Protein 2LQL (pdb70)

CATH classification: 1.10.287.2900 (+1 more: 1.10.287.2900)

GO terms:
  GO:0005739 mitochondrion (C, HTP)
  GO:0005515 protein binding (F, IPI)

InterPro domains:
  IPR010625 CHCH [PF06747] (58-91)
  IPR031731 IMS import disulfide relay-system, CHCH-CHCH-like Cx9C [PF16860] (5-49)
  IPR052848 Coiled-coil-helix-coiled-coil-helix domain-containing protein [PTHR47106] (2-97)

Foldseek 3Di:
DDPLVCVVCCVQVVVHVCSVVVVADVSVVVVLVVCLVPDDDVCQLCVLPPVLVVLVVVCVVVVPPCVVDPRDVVNSVSSSNRD

B-factor: mean 14.86, std 12.34, range [0.55, 42.29]

Secondary structure (DSSP, 8-state):
--HHHHHHHHHHHHH-TTHHHHT-SHHHHHHHHHHHT----HHHHHHTHHHHHHHHHHHHH-TT-TTT--SHHHHHHHHHTT-

Structure (mmCIF, N/CA/C/O backbone):
data_2LQL
#
_entry.id   2LQL
#
loop_
_atom_site.group_PDB
_atom_site.id
_atom_site.type_symbol
_atom_site.label_atom_id
_atom_site.label_alt_id
_atom_site.label_comp_id
_atom_site.label_asym_id
_atom_site.label_entity_id
_atom_site.label_seq_id
_atom_site.pdbx_PDB_ins_code
_atom_site.Cartn_x
_atom_site.Cartn_y
_atom_site.Cartn_z
_atom_site.occupancy
_atom_site.B_iso_or_equiv
_atom_site.auth_seq_id
_atom_site.auth_comp_id
_atom_site.auth_asym_id
_atom_site.auth_atom_id
_atom_site.pdbx_PDB_model_num
ATOM 1 N N . TYR A 1 14 ? 1.232 12.745 2.132 1.00 3.09 11 TYR A N 1
ATOM 2 C CA . TYR A 1 14 ? 0.914 11.426 1.552 1.00 2.73 11 TYR A CA 1
ATOM 3 C C . TYR A 1 14 ? 0.382 11.545 0.113 1.00 2.24 11 TYR A C 1
ATOM 4 O O . TYR A 1 14 ? -0.199 12.570 -0.253 1.00 2.72 11 TYR A O 1
ATOM 22 N N . CYS A 1 15 ? 0.567 10.515 -0.720 1.00 1.70 12 CYS A N 1
ATOM 23 C CA . CYS A 1 15 ? 0.396 10.631 -2.180 1.00 1.18 12 CYS A CA 1
ATOM 24 C C . CYS A 1 15 ? -0.876 9.961 -2.750 1.00 0.99 12 CYS A C 1
ATOM 25 O O . CYS A 1 15 ? -1.370 8.962 -2.230 1.00 1.45 12 CYS A O 1
ATOM 32 N N . GLY A 1 16 ? -1.378 10.438 -3.895 1.00 0.94 13 GLY A N 1
ATOM 33 C CA . GLY A 1 16 ? -2.592 9.891 -4.529 1.00 1.38 13 GLY A CA 1
ATOM 34 C C . GLY A 1 16 ? -2.485 8.426 -4.986 1.00 1.56 13 GLY A C 1
ATOM 35 O O . GLY A 1 16 ? -3.479 7.696 -4.967 1.00 1.93 13 GLY A O 1
ATOM 39 N N . ARG A 1 17 ? -1.282 7.960 -5.354 1.00 1.50 14 ARG A N 1
ATOM 40 C CA . ARG A 1 17 ? -0.979 6.540 -5.644 1.00 1.74 14 ARG A CA 1
ATOM 41 C C . ARG A 1 17 ? -0.732 5.676 -4.405 1.00 1.74 14 ARG A C 1
ATOM 42 O O . ARG A 1 17 ? -0.615 4.458 -4.521 1.00 1.98 14 ARG A O 1
ATOM 63 N N . GLU A 1 18 ? -0.615 6.306 -3.236 1.00 1.67 15 GLU A N 1
ATOM 64 C CA . GLU A 1 18 ? -0.387 5.656 -1.945 1.00 1.81 15 GLU A CA 1
ATOM 65 C C . GLU A 1 18 ? -1.710 5.188 -1.334 1.00 1.64 15 GLU A C 1
ATOM 66 O O . GLU A 1 18 ? -1.893 3.996 -1.090 1.00 2.08 15 GLU A O 1
ATOM 78 N N . LEU A 1 19 ? -2.660 6.114 -1.158 1.00 1.20 16 LEU A N 1
ATOM 79 C CA . LEU A 1 19 ? -3.919 5.840 -0.450 1.00 1.13 16 LEU A CA 1
ATOM 80 C C . LEU A 1 19 ? -4.804 4.828 -1.191 1.00 0.86 16 LEU A C 1
ATOM 81 O O . LEU A 1 19 ? -5.488 4.027 -0.550 1.00 1.06 16 LEU A O 1
ATOM 97 N N . GLU A 1 20 ? -4.751 4.812 -2.527 1.00 0.72 17 GLU A N 1
ATOM 98 C CA . GLU A 1 20 ? -5.461 3.831 -3.356 1.00 0.91 17 GLU A CA 1
ATOM 99 C C . GLU A 1 20 ? -4.929 2.403 -3.142 1.00 0.84 17 GLU A C 1
ATOM 100 O O . GLU A 1 20 ? -5.716 1.470 -2.957 1.00 1.03 17 GLU A O 1
ATOM 112 N N . GLN A 1 21 ? -3.603 2.222 -3.138 1.00 0.81 18 GLN A N 1
ATOM 113 C CA . GLN A 1 21 ? -2.978 0.898 -3.064 1.00 0.99 18 GLN A CA 1
ATOM 114 C C . GLN A 1 21 ? -2.928 0.363 -1.624 1.00 0.85 18 GLN A C 1
ATOM 115 O O . GLN A 1 21 ? -3.204 -0.817 -1.413 1.00 0.83 18 GLN A O 1
ATOM 129 N N . TYR A 1 22 ? -2.707 1.231 -0.626 1.00 1.08 19 TYR A N 1
ATOM 130 C CA . TYR A 1 22 ? -2.992 0.923 0.784 1.00 1.40 19 TYR A CA 1
ATOM 131 C C . TYR A 1 22 ? -4.425 0.387 0.937 1.00 1.32 19 TYR A C 1
ATOM 132 O O . TYR A 1 22 ? -4.642 -0.688 1.504 1.00 1.45 19 TYR A O 1
ATOM 150 N N . GLY A 1 23 ? -5.390 1.092 0.331 1.00 1.27 20 GLY A N 1
ATOM 151 C CA . GLY A 1 23 ? -6.796 0.713 0.327 1.00 1.46 20 GLY A CA 1
ATOM 152 C C . GLY A 1 23 ? -7.047 -0.694 -0.218 1.00 1.46 20 GLY A C 1
ATOM 153 O O . GLY A 1 23 ? -7.765 -1.453 0.428 1.00 1.96 20 GLY A O 1
ATOM 157 N N . GLN A 1 24 ? -6.419 -1.079 -1.339 1.00 1.07 21 GLN A N 1
ATOM 158 C CA . GLN A 1 24 ? -6.542 -2.433 -1.906 1.00 0.98 21 GLN A CA 1
ATOM 159 C C . GLN A 1 24 ? -5.882 -3.520 -1.053 1.00 0.78 21 GLN A C 1
ATOM 160 O O . GLN A 1 24 ? -6.428 -4.623 -0.949 1.00 0.80 21 GLN A O 1
ATOM 174 N N . CYS A 1 25 ? -4.728 -3.247 -0.441 1.00 0.75 22 CYS A N 1
ATOM 175 C CA . CYS A 1 25 ? -4.047 -4.249 0.375 1.00 0.75 22 CYS A CA 1
ATOM 176 C C . CYS A 1 25 ? -4.817 -4.546 1.679 1.00 0.73 22 CYS A C 1
ATOM 177 O O . CYS A 1 25 ? -4.841 -5.697 2.100 1.00 0.89 22 CYS A O 1
ATOM 184 N N . VAL A 1 26 ? -5.515 -3.567 2.275 1.00 0.68 23 VAL A N 1
ATOM 185 C CA . VAL A 1 26 ? -6.415 -3.776 3.437 1.00 0.71 23 VAL A CA 1
ATOM 186 C C . VAL A 1 26 ? -7.806 -4.295 3.042 1.00 0.72 23 VAL A C 1
ATOM 187 O O . VAL A 1 26 ? -8.391 -5.104 3.770 1.00 0.79 23 VAL A O 1
ATOM 200 N N . ALA A 1 27 ? -8.352 -3.858 1.901 1.00 0.78 24 ALA A N 1
ATOM 201 C CA . ALA A 1 27 ? -9.681 -4.279 1.446 1.00 0.90 24 ALA A CA 1
ATOM 202 C C . ALA A 1 27 ? -9.722 -5.763 1.056 1.00 0.91 24 ALA A C 1
ATOM 203 O O . ALA A 1 27 ? -10.747 -6.413 1.270 1.00 1.06 24 ALA A O 1
ATOM 210 N N . ALA A 1 28 ? -8.622 -6.321 0.535 1.00 0.83 25 ALA A N 1
ATOM 211 C CA . ALA A 1 28 ? -8.558 -7.739 0.191 1.00 0.92 25 ALA A CA 1
ATOM 212 C C . ALA A 1 28 ? -8.708 -8.635 1.435 1.00 0.87 25 ALA A C 1
ATOM 213 O O . ALA A 1 28 ? -9.631 -9.456 1.491 1.00 1.11 25 ALA A O 1
ATOM 220 N N . LYS A 1 29 ? -7.825 -8.437 2.428 1.00 0.68 26 LYS A N 1
ATOM 221 C CA . LYS A 1 29 ? -7.832 -9.033 3.777 1.00 0.76 26 LYS A CA 1
ATOM 222 C C . LYS A 1 29 ? -7.153 -8.074 4.779 1.00 0.72 26 LYS A C 1
ATOM 223 O O . LYS A 1 29 ? -6.191 -7.418 4.382 1.00 0.64 26 LYS A O 1
ATOM 242 N N . PRO A 1 30 ? -7.508 -8.052 6.077 1.00 0.94 27 PRO A N 1
ATOM 243 C CA . PRO A 1 30 ? -6.817 -7.223 7.073 1.00 1.11 27 PRO A CA 1
ATOM 244 C C . PRO A 1 30 ? -5.289 -7.426 7.167 1.00 1.12 27 PRO A C 1
ATOM 245 O O . PRO A 1 30 ? -4.556 -6.456 7.355 1.00 1.30 27 PRO A O 1
ATOM 256 N N . GLU A 1 31 ? -4.774 -8.654 7.033 1.00 1.11 28 GLU A N 1
ATOM 257 C CA . GLU A 1 31 ? -3.324 -8.959 7.006 1.00 1.29 28 GLU A CA 1
ATOM 258 C C . GLU A 1 31 ? -2.701 -8.852 5.593 1.00 1.10 28 GLU A C 1
ATOM 259 O O . GLU A 1 31 ? -1.476 -8.865 5.439 1.00 1.13 28 GLU A O 1
ATOM 271 N N . SER A 1 32 ? -3.506 -8.651 4.542 1.00 1.06 29 SER A N 1
ATOM 272 C CA . SER A 1 32 ? -2.988 -8.386 3.190 1.00 1.16 29 SER A CA 1
ATOM 273 C C . SER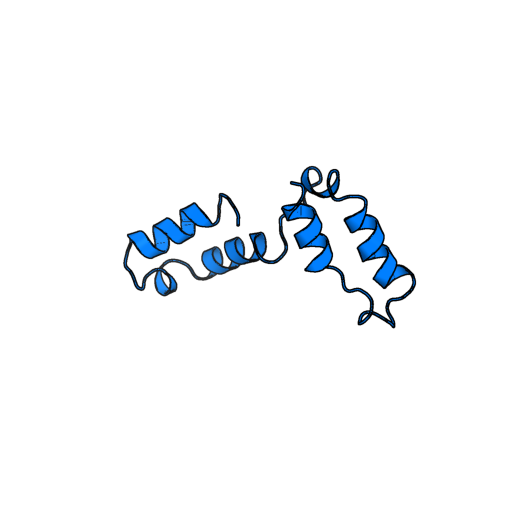 A 1 32 ? -2.274 -7.033 3.068 1.00 1.24 29 SER A C 1
ATOM 274 O O . SER A 1 32 ? -1.510 -6.844 2.125 1.00 1.37 29 SER A O 1
ATOM 282 N N . TRP A 1 33 ? -2.377 -6.146 4.065 1.00 1.32 30 TRP A N 1
ATOM 283 C CA . TRP A 1 33 ? -1.487 -4.987 4.208 1.00 1.60 30 TRP A CA 1
ATOM 284 C C . TRP A 1 33 ? -0.004 -5.377 4.372 1.00 1.57 30 TRP A C 1
ATOM 285 O O . TRP A 1 33 ? 0.877 -4.589 4.032 1.00 1.88 30 TRP A O 1
ATOM 306 N N . GLN A 1 34 ? 0.298 -6.588 4.855 1.00 1.39 31 GLN A N 1
ATOM 307 C CA . GLN A 1 34 ? 1.599 -7.234 4.646 1.00 1.47 31 GLN A CA 1
ATOM 308 C C . GLN A 1 34 ? 1.640 -8.068 3.347 1.00 1.20 31 GLN A C 1
ATOM 309 O O . GLN A 1 34 ? 2.597 -7.965 2.581 1.00 1.34 31 GLN A O 1
ATOM 323 N N . ARG A 1 35 ? 0.614 -8.895 3.087 1.00 1.00 32 ARG A N 1
ATOM 324 C CA . ARG A 1 35 ? 0.697 -10.014 2.119 1.00 1.05 32 ARG A CA 1
ATOM 325 C C . ARG A 1 35 ? 0.469 -9.675 0.629 1.00 0.97 32 ARG A C 1
ATOM 326 O O . ARG A 1 35 ? 1.088 -10.316 -0.223 1.00 1.20 32 ARG A O 1
ATOM 347 N N . ASP A 1 36 ? -0.363 -8.686 0.284 1.00 0.78 33 ASP A N 1
ATOM 348 C CA . ASP A 1 36 ? -0.744 -8.347 -1.112 1.00 0.84 33 ASP A CA 1
ATOM 349 C C . ASP A 1 36 ? 0.227 -7.388 -1.828 1.00 0.80 33 ASP A C 1
ATOM 350 O O . ASP A 1 36 ? 0.195 -7.282 -3.062 1.00 1.13 33 ASP A O 1
ATOM 359 N N . CYS A 1 37 ? 1.072 -6.671 -1.081 1.00 0.79 34 CYS A N 1
ATOM 360 C CA . CYS A 1 37 ? 1.996 -5.685 -1.640 1.00 1.04 34 CYS A CA 1
ATOM 361 C C . CYS A 1 37 ? 3.291 -5.539 -0.818 1.00 1.06 34 CYS A C 1
ATOM 362 O O . CYS A 1 37 ? 3.286 -4.943 0.256 1.00 1.26 34 CYS A O 1
ATOM 369 N N . HIS A 1 38 ? 4.413 -6.086 -1.301 1.00 1.06 35 HIS A N 1
ATOM 370 C CA . HIS A 1 38 ? 5.765 -5.765 -0.810 1.00 1.16 35 HIS A CA 1
ATOM 371 C C . HIS A 1 38 ? 6.406 -4.580 -1.545 1.00 1.08 35 HIS A C 1
ATOM 372 O O . HIS A 1 38 ? 6.679 -3.537 -0.944 1.00 1.09 35 HIS A O 1
ATOM 386 N N . TYR A 1 39 ? 6.620 -4.740 -2.855 1.00 1.16 36 TYR A N 1
ATOM 387 C CA . TYR A 1 39 ? 7.343 -3.787 -3.704 1.00 1.26 36 TYR A CA 1
ATOM 388 C C . TYR A 1 39 ? 6.551 -2.489 -3.873 1.00 1.10 36 TYR A C 1
ATOM 389 O O . TYR A 1 39 ? 7.115 -1.401 -3.740 1.00 1.04 36 TYR A O 1
ATOM 407 N N . LEU A 1 40 ? 5.234 -2.602 -4.085 1.00 1.18 37 LEU A N 1
ATOM 408 C CA . LEU A 1 40 ? 4.340 -1.449 -4.211 1.00 1.27 37 LEU A CA 1
ATOM 409 C C . LEU A 1 40 ? 4.163 -0.728 -2.868 1.00 1.13 37 LEU A C 1
ATOM 410 O O . LEU A 1 40 ? 4.124 0.496 -2.847 1.00 1.21 37 LEU A O 1
ATOM 426 N N . LYS A 1 41 ? 4.136 -1.449 -1.734 1.00 1.04 38 LYS A N 1
ATOM 427 C CA . LYS A 1 41 ? 4.078 -0.832 -0.392 1.00 1.08 38 LYS A CA 1
ATOM 428 C C . LYS A 1 41 ? 5.316 0.025 -0.107 1.00 0.96 38 LYS A C 1
ATOM 429 O O . LYS A 1 41 ? 5.196 1.083 0.511 1.00 1.15 38 LYS A O 1
ATOM 448 N N . MET A 1 42 ? 6.477 -0.394 -0.617 1.00 0.80 39 MET A N 1
ATOM 449 C CA . MET A 1 42 ? 7.716 0.377 -0.530 1.00 0.74 39 MET A CA 1
ATOM 450 C C . MET A 1 42 ? 7.764 1.541 -1.538 1.00 0.70 39 MET A C 1
ATOM 451 O O . MET A 1 42 ? 8.123 2.643 -1.136 1.00 0.73 39 MET A O 1
ATOM 465 N N . SER A 1 43 ? 7.336 1.378 -2.800 1.00 0.81 40 SER A N 1
ATOM 466 C CA . SER A 1 43 ? 7.367 2.474 -3.795 1.00 0.98 40 SER A CA 1
ATOM 467 C C . SER A 1 43 ? 6.399 3.609 -3.452 1.00 1.01 40 SER A C 1
ATOM 468 O O . SER A 1 43 ? 6.722 4.784 -3.653 1.00 1.03 40 SER A O 1
ATOM 476 N N . ILE A 1 44 ? 5.245 3.306 -2.847 1.00 1.14 41 ILE A N 1
ATOM 477 C CA . ILE A 1 44 ? 4.370 4.352 -2.304 1.00 1.30 41 ILE A CA 1
ATOM 478 C C . ILE A 1 44 ? 4.965 4.996 -1.043 1.00 1.16 41 ILE A C 1
ATOM 479 O O . ILE A 1 44 ? 4.852 6.212 -0.874 1.00 1.18 41 ILE A O 1
ATOM 495 N N . ALA A 1 45 ? 5.693 4.232 -0.218 1.00 1.15 42 ALA A N 1
ATOM 496 C CA . ALA A 1 45 ? 6.421 4.777 0.924 1.00 1.26 42 ALA A CA 1
ATOM 497 C C . ALA A 1 45 ? 7.534 5.747 0.487 1.00 1.11 42 ALA A C 1
ATOM 498 O O . ALA A 1 45 ? 7.704 6.773 1.142 1.00 1.31 42 ALA A O 1
ATOM 505 N N . GLN A 1 46 ? 8.231 5.520 -0.638 1.00 0.90 43 GLN A N 1
ATOM 506 C CA . GLN A 1 46 ? 9.192 6.492 -1.193 1.00 0.96 43 GLN A CA 1
ATOM 507 C C . GLN A 1 46 ? 8.524 7.845 -1.501 1.00 1.04 43 GLN A C 1
ATOM 508 O O . GLN A 1 46 ? 9.131 8.888 -1.258 1.00 1.36 43 GLN A O 1
ATOM 522 N N . CYS A 1 47 ? 7.265 7.865 -1.967 1.00 0.92 44 CYS A N 1
ATOM 523 C CA . CYS A 1 47 ? 6.567 9.125 -2.258 1.00 1.07 44 CYS A CA 1
ATOM 524 C C . CYS A 1 47 ? 6.322 9.977 -0.994 1.00 1.30 44 CYS A C 1
ATOM 525 O O . CYS A 1 47 ? 6.484 11.197 -1.032 1.00 1.58 44 CYS A O 1
ATOM 532 N N . THR A 1 48 ? 6.010 9.351 0.147 1.00 1.34 45 THR A N 1
ATOM 533 C CA . THR A 1 48 ? 5.949 10.016 1.467 1.00 1.71 45 THR A CA 1
ATOM 534 C C . THR A 1 48 ? 7.285 10.048 2.251 1.00 2.07 45 THR A C 1
ATOM 535 O O . THR A 1 48 ? 7.356 10.600 3.351 1.00 2.83 45 THR A O 1
ATOM 546 N N . SER A 1 49 ? 8.371 9.476 1.710 1.00 1.70 46 SER A N 1
ATOM 547 C CA . SER A 1 49 ? 9.717 9.471 2.330 1.00 2.01 46 SER A CA 1
ATOM 548 C C . SER A 1 49 ? 10.724 10.421 1.661 1.00 2.06 46 SER A C 1
ATOM 549 O O . SER A 1 49 ? 11.571 10.993 2.345 1.00 2.37 46 SER A O 1
ATOM 557 N N . SER A 1 50 ? 10.629 10.606 0.343 1.00 2.04 47 SER A N 1
ATOM 558 C CA . SER A 1 50 ? 11.541 11.412 -0.487 1.00 2.37 47 SER A CA 1
ATOM 559 C C . SER A 1 50 ? 10.813 12.414 -1.397 1.00 2.49 47 SER A C 1
ATOM 560 O O . SER A 1 50 ? 11.440 13.360 -1.873 1.00 2.77 47 SER A O 1
ATOM 568 N N . HIS A 1 51 ? 9.512 12.211 -1.650 1.00 3.12 48 HIS A N 1
ATOM 569 C CA . HIS A 1 51 ? 8.685 12.941 -2.626 1.00 4.49 48 HIS A CA 1
ATOM 570 C C . HIS A 1 51 ? 9.156 12.841 -4.100 1.00 6.04 48 HIS A C 1
ATOM 571 O O . HIS A 1 51 ? 10.296 12.441 -4.363 1.00 6.35 48 HIS A O 1
ATOM 585 N N . PRO A 1 52 ? 8.296 13.162 -5.091 1.00 7.53 49 PRO A N 1
ATOM 586 C CA . PRO A 1 52 ? 8.672 13.106 -6.504 1.00 9.26 49 PRO A CA 1
ATOM 587 C C . PRO A 1 52 ? 9.746 14.140 -6.882 1.00 9.84 49 PRO A C 1
ATOM 588 O O . PRO A 1 52 ? 9.743 15.263 -6.372 1.00 9.84 49 PRO A O 1
ATOM 599 N N . ILE A 1 53 ? 10.629 13.804 -7.828 1.00 10.76 50 ILE A N 1
ATOM 600 C CA . ILE A 1 53 ? 11.729 14.683 -8.294 1.00 11.76 50 ILE A CA 1
ATOM 601 C C . ILE A 1 53 ? 11.304 15.806 -9.271 1.00 13.16 50 ILE A C 1
ATOM 602 O O . ILE A 1 53 ? 12.161 16.439 -9.895 1.00 13.87 50 ILE A O 1
ATOM 618 N N . ILE A 1 54 ? 9.996 16.032 -9.442 1.00 13.91 51 ILE A N 1
ATOM 619 C CA . ILE A 1 54 ? 9.416 16.775 -10.573 1.00 15.75 51 ILE A CA 1
ATOM 620 C C . ILE A 1 54 ? 9.553 18.303 -10.477 1.00 16.30 51 ILE A C 1
ATOM 621 O O . ILE A 1 54 ? 9.456 18.901 -9.397 1.00 16.10 51 ILE A O 1
ATOM 637 N N . ARG A 1 55 ? 9.705 18.954 -11.639 1.00 17.35 52 ARG A N 1
ATOM 638 C CA . ARG A 1 55 ? 9.959 20.400 -11.757 1.00 18.18 52 ARG A CA 1
ATOM 639 C C . ARG A 1 55 ? 8.853 21.266 -11.147 1.00 19.09 52 ARG A C 1
ATOM 640 O O . ARG A 1 55 ? 9.153 22.293 -10.540 1.00 19.48 52 ARG A O 1
ATOM 661 N N . GLN A 1 56 ? 7.599 20.814 -11.236 1.00 19.64 53 GLN A N 1
ATOM 662 C CA . GLN A 1 56 ? 6.409 21.502 -10.725 1.00 20.83 53 GLN A CA 1
ATOM 663 C C . GLN A 1 56 ? 6.458 21.730 -9.203 1.00 20.22 53 GLN A C 1
ATOM 664 O O . GLN A 1 56 ? 6.070 22.798 -8.734 1.00 21.39 53 GLN A O 1
ATOM 678 N N . ILE A 1 57 ? 6.960 20.759 -8.432 1.00 18.62 54 ILE A N 1
ATOM 679 C CA . ILE A 1 57 ? 7.129 20.893 -6.973 1.00 18.16 54 ILE A CA 1
ATOM 680 C C . ILE A 1 57 ? 8.364 21.759 -6.683 1.00 18.18 54 ILE A C 1
ATOM 681 O O . ILE A 1 57 ? 8.301 22.716 -5.907 1.00 19.16 54 ILE A O 1
ATOM 697 N N . ARG A 1 58 ? 9.475 21.464 -7.370 1.00 17.49 55 ARG A N 1
ATOM 698 C CA . ARG A 1 58 ? 10.787 22.109 -7.187 1.00 17.69 55 ARG A CA 1
ATOM 699 C C . ARG A 1 58 ? 10.805 23.607 -7.504 1.00 19.44 55 ARG A C 1
ATOM 700 O O . ARG A 1 58 ? 11.660 24.303 -6.960 1.00 20.08 55 ARG A O 1
ATOM 721 N N . GLN A 1 59 ? 9.881 24.110 -8.327 1.00 20.42 56 GLN A N 1
ATOM 722 C CA . GLN A 1 59 ? 9.732 25.548 -8.602 1.00 22.23 56 GLN A CA 1
ATOM 723 C C . GLN A 1 59 ? 9.164 26.303 -7.388 1.00 23.25 56 GLN A C 1
ATOM 724 O O . GLN A 1 59 ? 9.634 27.392 -7.061 1.00 24.49 56 GLN A O 1
ATOM 738 N N . ALA A 1 60 ? 8.193 25.718 -6.678 1.00 22.87 57 ALA A N 1
ATOM 739 C CA . ALA A 1 60 ? 7.502 26.379 -5.570 1.00 24.03 57 ALA A CA 1
ATOM 740 C C . ALA A 1 60 ? 8.332 26.398 -4.275 1.00 23.92 57 ALA A C 1
ATOM 741 O O . ALA A 1 60 ? 8.441 27.442 -3.634 1.00 25.28 57 ALA A O 1
ATOM 748 N N . CYS A 1 61 ? 8.983 25.285 -3.920 1.00 22.50 58 CYS A N 1
ATOM 749 C CA . CYS A 1 61 ? 9.925 25.214 -2.792 1.00 22.47 58 CYS A CA 1
ATOM 750 C C . CYS A 1 61 ? 11.387 25.496 -3.199 1.00 22.75 58 CYS A C 1
ATOM 751 O O . CYS A 1 61 ? 12.325 25.023 -2.553 1.00 22.26 58 CYS A O 1
ATOM 758 N N . ALA A 1 62 ? 11.604 26.271 -4.268 1.00 23.70 59 ALA A N 1
ATOM 759 C CA . ALA A 1 62 ? 12.925 26.549 -4.824 1.00 24.13 59 ALA A CA 1
ATOM 760 C C . ALA A 1 62 ? 13.894 27.255 -3.856 1.00 25.17 59 ALA A C 1
ATOM 761 O O . ALA A 1 62 ? 15.088 26.954 -3.900 1.00 25.13 59 ALA A O 1
ATOM 768 N N . GLN A 1 63 ? 13.419 28.144 -2.973 1.00 26.27 60 GLN A N 1
ATOM 769 C CA . GLN A 1 63 ? 14.266 28.845 -1.996 1.00 27.53 60 GLN A CA 1
ATOM 770 C C . GLN A 1 63 ? 14.805 27.894 -0.903 1.00 27.06 60 GLN A C 1
ATOM 771 O O . GLN A 1 63 ? 16.026 27.887 -0.699 1.00 27.50 60 GLN A O 1
ATOM 785 N N . PRO A 1 64 ? 13.980 27.031 -0.267 1.00 26.26 61 PRO A N 1
ATOM 786 C CA . PRO A 1 64 ? 14.464 25.879 0.496 1.00 25.70 61 PRO A CA 1
ATOM 787 C C . PRO A 1 64 ? 15.386 24.957 -0.311 1.00 24.57 61 PRO A C 1
ATOM 788 O O . PRO A 1 64 ? 16.444 24.572 0.180 1.00 24.78 61 PRO A O 1
ATOM 799 N N . PHE A 1 65 ? 15.025 24.615 -1.554 1.00 23.61 62 PHE A N 1
ATOM 800 C CA . PHE A 1 65 ? 15.811 23.690 -2.382 1.00 22.76 62 PHE A CA 1
ATOM 801 C C . PHE A 1 65 ? 17.216 24.235 -2.701 1.00 23.75 62 PHE A C 1
ATOM 802 O O . PHE A 1 65 ? 18.179 23.468 -2.737 1.00 23.64 62 PHE A O 1
ATOM 819 N N . GLU A 1 66 ? 17.357 25.556 -2.834 1.00 24.93 63 GLU A N 1
ATOM 820 C CA . GLU A 1 66 ? 18.647 26.247 -2.904 1.00 26.18 63 GLU A CA 1
ATOM 821 C C . GLU A 1 66 ? 19.394 26.178 -1.559 1.00 27.03 63 GLU A C 1
ATOM 822 O O . GLU A 1 66 ? 20.535 25.717 -1.520 1.00 27.40 63 GLU A O 1
ATOM 834 N N . ALA A 1 67 ? 18.752 26.591 -0.458 1.00 27.49 64 ALA A N 1
ATOM 835 C CA . ALA A 1 67 ? 19.381 26.741 0.860 1.00 28.67 64 ALA A CA 1
ATOM 836 C C . ALA A 1 67 ? 19.888 25.416 1.459 1.00 28.06 64 ALA A C 1
ATOM 837 O O . ALA A 1 67 ? 20.976 25.376 2.040 1.00 29.08 64 ALA A O 1
ATOM 844 N N . PHE A 1 68 ? 19.126 24.333 1.293 1.00 26.54 65 PHE A N 1
ATOM 845 C CA . PHE A 1 68 ? 19.470 22.997 1.789 1.00 25.99 65 PHE A CA 1
ATOM 846 C C . PHE A 1 68 ? 20.571 22.321 0.955 1.00 25.63 65 PHE A C 1
ATOM 847 O O . PHE A 1 68 ? 21.388 21.590 1.512 1.00 26.08 65 PHE A O 1
ATOM 864 N N . GLU A 1 69 ? 20.694 22.644 -0.338 1.00 25.13 66 GLU A N 1
ATOM 865 C CA . GLU A 1 69 ? 21.906 22.331 -1.111 1.00 25.27 66 GLU A CA 1
ATOM 866 C C . GLU A 1 69 ? 23.098 23.202 -0.662 1.00 26.90 66 GLU A C 1
ATOM 867 O O . GLU A 1 69 ? 24.218 22.703 -0.577 1.00 27.36 66 GLU A O 1
ATOM 879 N N . GLU A 1 70 ? 22.881 24.475 -0.309 1.00 27.94 67 GLU A N 1
ATOM 880 C CA . GLU A 1 70 ? 23.939 25.403 0.123 1.00 29.70 67 GLU A CA 1
ATOM 881 C C . GLU A 1 70 ? 24.543 25.052 1.497 1.00 30.55 67 GLU A C 1
ATOM 882 O O . GLU A 1 70 ? 25.700 25.400 1.747 1.00 31.80 67 GLU A O 1
ATOM 894 N N . CYS A 1 71 ? 23.823 24.308 2.348 1.00 29.99 68 CYS A N 1
ATOM 895 C CA . CYS A 1 71 ? 24.374 23.700 3.566 1.00 30.77 68 CYS A CA 1
ATOM 896 C C . CYS A 1 71 ? 25.525 22.737 3.221 1.00 30.63 68 CYS A C 1
ATOM 897 O O . CYS A 1 71 ? 26.662 22.951 3.628 1.00 31.96 68 CYS A O 1
ATOM 904 N N . LEU A 1 72 ? 25.268 21.720 2.397 1.00 29.18 69 LEU A N 1
ATOM 905 C CA . LEU A 1 72 ? 26.254 20.734 1.938 1.00 29.06 69 LEU A CA 1
ATOM 906 C C . LEU A 1 72 ? 27.229 21.265 0.867 1.00 29.76 69 LEU A C 1
ATOM 907 O O . LEU A 1 72 ? 28.251 20.632 0.604 1.00 30.31 69 LEU A O 1
ATOM 923 N N . ARG A 1 73 ? 26.949 22.416 0.246 1.00 29.95 70 ARG A N 1
ATOM 924 C CA . ARG A 1 73 ? 27.886 23.101 -0.659 1.00 30.95 70 ARG A CA 1
ATOM 925 C C . ARG A 1 73 ? 28.991 23.829 0.116 1.00 32.76 70 ARG A C 1
ATOM 926 O O . ARG A 1 73 ? 30.172 23.648 -0.182 1.00 33.55 70 ARG A O 1
ATOM 947 N N . GLN A 1 74 ? 28.629 24.618 1.132 1.00 33.53 71 GLN A N 1
ATOM 948 C CA . GLN A 1 74 ? 29.565 25.494 1.856 1.00 35.40 71 GLN A CA 1
ATOM 949 C C . GLN A 1 74 ? 30.008 24.967 3.233 1.00 35.88 71 GLN A C 1
ATOM 950 O O . GLN A 1 74 ? 31.085 25.327 3.706 1.00 37.32 71 GLN A O 1
ATOM 964 N N . ASN A 1 75 ? 29.168 24.164 3.890 1.00 34.81 72 ASN A N 1
ATOM 965 C CA . ASN A 1 75 ? 29.265 23.791 5.304 1.00 35.40 72 ASN A CA 1
ATOM 966 C C . ASN A 1 75 ? 28.951 22.291 5.522 1.00 34.00 72 ASN A C 1
ATOM 967 O O . ASN A 1 75 ? 28.333 21.920 6.527 1.00 33.85 72 ASN A O 1
ATOM 978 N N . GLU A 1 76 ? 29.362 21.407 4.596 1.00 33.10 73 GLU A N 1
ATOM 979 C CA . GLU A 1 76 ? 29.067 19.955 4.656 1.00 31.83 73 GLU A CA 1
ATOM 980 C C . GLU A 1 76 ? 29.599 19.276 5.942 1.00 32.57 73 GLU A C 1
ATOM 981 O O . GLU A 1 76 ? 29.175 18.185 6.319 1.00 31.78 73 GLU A O 1
ATOM 993 N N . ALA A 1 77 ? 30.555 19.935 6.601 1.00 34.23 74 ALA A N 1
ATOM 994 C CA . ALA A 1 77 ? 31.231 19.531 7.828 1.00 35.36 74 ALA A CA 1
ATOM 995 C C . ALA A 1 77 ? 30.472 19.886 9.126 1.00 36.02 74 ALA A C 1
ATOM 996 O O . ALA A 1 77 ? 30.943 19.560 10.219 1.00 36.91 74 ALA A O 1
ATOM 1003 N N . ALA A 1 78 ? 29.344 20.595 9.023 1.00 35.79 75 ALA A N 1
ATOM 1004 C CA . ALA A 1 78 ? 28.550 21.112 10.143 1.00 36.68 75 ALA A CA 1
ATOM 1005 C C . ALA A 1 78 ? 27.050 20.791 9.963 1.00 35.36 75 ALA A C 1
ATOM 1006 O O . ALA A 1 78 ? 26.177 21.640 10.165 1.00 35.64 75 ALA A O 1
ATOM 1013 N N . VAL A 1 79 ? 26.729 19.574 9.512 1.00 33.99 76 VAL A N 1
ATOM 1014 C CA . VAL A 1 79 ? 25.359 19.178 9.120 1.00 32.56 76 VAL A CA 1
ATOM 1015 C C . VAL A 1 79 ? 24.417 19.030 10.329 1.00 33.22 76 VAL A C 1
ATOM 1016 O O . VAL A 1 79 ? 23.197 19.089 10.182 1.00 32.45 76 VAL A O 1
ATOM 1029 N N . GLY A 1 80 ? 24.950 18.979 11.554 1.00 34.85 77 GLY A N 1
ATOM 1030 C CA . GLY A 1 80 ? 24.159 19.156 12.777 1.00 35.97 77 GLY A CA 1
ATOM 1031 C C . GLY A 1 80 ? 23.480 20.534 12.881 1.00 36.52 77 GLY A C 1
ATOM 1032 O O . GLY A 1 80 ? 22.482 20.662 13.590 1.00 36.98 77 GLY A O 1
ATOM 1036 N N . ASN A 1 81 ? 23.960 21.554 12.154 1.00 36.53 78 ASN A N 1
ATOM 1037 C CA . ASN A 1 81 ? 23.312 22.867 12.075 1.00 37.05 78 ASN A CA 1
ATOM 1038 C C . ASN A 1 81 ? 22.239 22.931 10.963 1.00 35.38 78 ASN A C 1
ATOM 1039 O O . ASN A 1 81 ? 21.185 23.529 11.183 1.00 35.69 78 ASN A O 1
ATOM 1050 N N . CYS A 1 82 ? 22.438 22.252 9.824 1.00 33.69 79 CYS A N 1
ATOM 1051 C CA . CYS A 1 82 ? 21.369 21.956 8.860 1.00 31.95 79 CYS A CA 1
ATOM 1052 C C . CYS A 1 82 ? 21.623 20.683 8.029 1.00 30.29 79 CYS A C 1
ATOM 1053 O O . CYS A 1 82 ? 22.715 20.477 7.498 1.00 30.22 79 CYS A O 1
ATOM 1060 N N . ALA A 1 83 ? 20.563 19.891 7.847 1.00 29.03 80 ALA A N 1
ATOM 1061 C CA . ALA A 1 83 ? 20.491 18.679 7.024 1.00 27.50 80 ALA A CA 1
ATOM 1062 C C . ALA A 1 83 ? 19.450 18.830 5.900 1.00 26.02 80 ALA A C 1
ATOM 1063 O O . ALA A 1 83 ? 18.558 19.668 6.007 1.00 25.96 80 ALA A O 1
ATOM 1070 N N . GLU A 1 84 ? 19.588 18.090 4.792 1.00 25.01 81 GLU A N 1
ATOM 1071 C CA . GLU A 1 84 ? 18.770 18.333 3.592 1.00 23.84 81 GLU A CA 1
ATOM 1072 C C . GLU A 1 84 ? 17.450 17.570 3.461 1.00 22.36 81 GLU A C 1
ATOM 1073 O O . GLU A 1 84 ? 16.392 18.193 3.526 1.00 22.00 81 GLU A O 1
ATOM 1085 N N . HIS A 1 85 ? 17.457 16.255 3.235 1.00 21.65 82 HIS A N 1
ATOM 1086 C CA . HIS A 1 85 ? 16.348 15.642 2.495 1.00 20.30 82 HIS A CA 1
ATOM 1087 C C . HIS A 1 85 ? 14.998 15.698 3.219 1.00 20.27 82 HIS A C 1
ATOM 1088 O O . HIS A 1 85 ? 13.977 15.922 2.569 1.00 19.39 82 HIS A O 1
ATOM 1102 N N . MET A 1 86 ? 14.986 15.567 4.547 1.00 21.47 83 MET A N 1
ATOM 1103 C CA . MET A 1 86 ? 13.748 15.606 5.336 1.00 21.86 83 MET A CA 1
ATOM 1104 C C . MET A 1 86 ? 13.297 17.042 5.642 1.00 22.35 83 MET A C 1
ATOM 1105 O O . MET A 1 86 ? 12.099 17.275 5.817 1.00 22.13 83 MET A O 1
ATOM 1119 N N . ARG A 1 87 ? 14.224 18.013 5.674 1.00 23.17 84 ARG A N 1
ATOM 1120 C CA . ARG A 1 87 ? 13.919 19.428 5.959 1.00 23.95 84 ARG A CA 1
ATOM 1121 C C . ARG A 1 87 ? 13.428 20.132 4.689 1.00 22.88 84 ARG A C 1
ATOM 1122 O O . ARG A 1 87 ? 12.387 20.788 4.686 1.00 23.16 84 ARG A O 1
ATOM 1143 N N . ARG A 1 88 ? 14.123 19.876 3.576 1.00 21.76 85 ARG A N 1
ATOM 1144 C CA . ARG A 1 88 ? 13.807 20.338 2.217 1.00 20.73 85 ARG A CA 1
ATOM 1145 C C . ARG A 1 88 ? 12.436 19.823 1.758 1.00 19.81 85 ARG A C 1
ATOM 1146 O O . ARG A 1 88 ? 11.625 20.614 1.284 1.00 19.89 85 ARG A O 1
ATOM 1167 N N . PHE A 1 89 ? 12.137 18.541 2.001 1.00 19.28 86 PHE A N 1
ATOM 1168 C CA . PHE A 1 89 ? 10.825 17.931 1.742 1.00 18.71 86 PHE A CA 1
ATOM 1169 C C . PHE A 1 89 ? 9.688 18.597 2.540 1.00 19.83 86 PHE A C 1
ATOM 1170 O O . PHE A 1 89 ? 8.663 18.950 1.954 1.00 19.75 86 PHE A O 1
ATOM 1187 N N . LEU A 1 90 ? 9.862 18.833 3.848 1.00 21.14 87 LEU A N 1
ATOM 1188 C CA . LEU A 1 90 ? 8.812 19.431 4.686 1.00 22.53 87 LEU A CA 1
ATOM 1189 C C . LEU A 1 90 ? 8.399 20.828 4.196 1.00 23.12 87 LEU A C 1
ATOM 1190 O O . LEU A 1 90 ? 7.204 21.123 4.130 1.00 23.53 87 LEU A O 1
ATOM 1206 N N . GLN A 1 91 ? 9.364 21.661 3.790 1.00 23.29 88 GLN A N 1
ATOM 1207 C CA . GLN A 1 91 ? 9.086 22.987 3.222 1.00 24.07 88 GLN A CA 1
ATOM 1208 C C . GLN A 1 91 ? 8.400 22.919 1.845 1.00 23.06 88 GLN A C 1
ATOM 1209 O O . GLN A 1 91 ? 7.693 23.861 1.483 1.00 23.89 88 GLN A O 1
ATOM 1223 N N . CYS A 1 92 ? 8.538 21.820 1.092 1.00 21.49 89 CYS A N 1
ATOM 1224 C CA . CYS A 1 92 ? 7.709 21.569 -0.091 1.00 20.78 89 CYS A CA 1
ATOM 1225 C C . CYS A 1 92 ? 6.269 21.219 0.313 1.00 21.02 89 CYS A C 1
ATOM 1226 O O . CYS A 1 92 ? 5.351 21.919 -0.104 1.00 21.64 89 CYS A O 1
ATOM 1233 N N . ALA A 1 93 ? 6.050 20.236 1.196 1.00 20.87 90 ALA A N 1
ATOM 1234 C CA . ALA A 1 93 ? 4.701 19.823 1.616 1.00 21.37 90 ALA A CA 1
ATOM 1235 C C . ALA A 1 93 ? 3.899 20.938 2.333 1.00 23.12 90 ALA A C 1
ATOM 1236 O O . ALA A 1 93 ? 2.664 20.956 2.309 1.00 23.72 90 ALA A O 1
ATOM 1243 N N . GLU A 1 94 ? 4.587 21.911 2.937 1.00 24.13 91 GLU A N 1
ATOM 1244 C CA . GLU A 1 94 ? 3.989 23.093 3.570 1.00 25.97 91 GLU A CA 1
ATOM 1245 C C . GLU A 1 94 ? 3.549 24.184 2.559 1.00 26.49 91 GLU A C 1
ATOM 1246 O O . GLU A 1 94 ? 2.800 25.098 2.917 1.00 27.98 91 GLU A O 1
ATOM 1258 N N . GLN A 1 95 ? 3.969 24.091 1.291 1.00 25.45 92 GLN A N 1
ATOM 1259 C CA . GLN A 1 95 ? 3.665 25.051 0.213 1.00 26.01 92 GLN A CA 1
ATOM 1260 C C . GLN A 1 95 ? 2.883 24.433 -0.966 1.00 25.52 92 GLN A C 1
ATOM 1261 O O . GLN A 1 95 ? 1.986 25.083 -1.510 1.00 26.64 92 GLN A O 1
ATOM 1275 N N . VAL A 1 96 ? 3.199 23.194 -1.349 1.00 24.06 93 VAL A N 1
ATOM 1276 C CA . VAL A 1 96 ? 2.716 22.476 -2.547 1.00 23.61 93 VAL A CA 1
ATOM 1277 C C . VAL A 1 96 ? 2.429 20.999 -2.270 1.00 23.13 93 VAL A C 1
ATOM 1278 O O . VAL A 1 96 ? 2.805 20.457 -1.229 1.00 22.48 93 VAL A O 1
ATOM 1291 N N . TYR A 1 14 ? 1.955 14.312 0.254 1.00 2.39 11 TYR A N 2
ATOM 1292 C CA . TYR A 1 14 ? 1.658 12.893 0.003 1.00 1.79 11 TYR A CA 2
ATOM 1293 C C . TYR A 1 14 ? 1.279 12.625 -1.462 1.00 1.62 11 TYR A C 2
ATOM 1294 O O . TYR A 1 14 ? 0.791 13.515 -2.169 1.00 2.14 11 TYR A O 2
ATOM 1312 N N . CYS A 1 15 ? 1.456 11.384 -1.911 1.00 1.37 12 CYS A N 2
ATOM 1313 C CA . CYS A 1 15 ? 1.084 10.942 -3.257 1.00 1.23 12 CYS A CA 2
ATOM 1314 C C . CYS A 1 15 ? -0.220 10.132 -3.183 1.00 1.02 12 CYS A C 2
ATOM 1315 O O . CYS A 1 15 ? -0.311 9.199 -2.387 1.00 1.23 12 CYS A O 2
ATOM 1322 N N . GLY A 1 16 ? -1.228 10.447 -4.005 1.00 0.96 13 GLY A N 2
ATOM 1323 C CA . GLY A 1 16 ? -2.592 9.912 -3.858 1.00 1.07 13 GLY A CA 2
ATOM 1324 C C . GLY A 1 16 ? -2.690 8.382 -3.821 1.00 1.04 13 GLY A C 2
ATOM 1325 O O . GLY A 1 16 ? -3.466 7.828 -3.035 1.00 1.16 13 GLY A O 2
ATOM 1329 N N . ARG A 1 17 ? -1.834 7.678 -4.576 1.00 1.17 14 ARG A N 2
ATOM 1330 C CA . ARG A 1 17 ? -1.764 6.205 -4.553 1.00 1.36 14 ARG A CA 2
ATOM 1331 C C . ARG A 1 17 ? -1.330 5.599 -3.213 1.00 1.10 14 ARG A C 2
ATOM 1332 O O . ARG A 1 17 ? -1.551 4.414 -2.996 1.00 1.15 14 ARG A O 2
ATOM 1353 N N . GLU A 1 18 ? -0.785 6.387 -2.288 1.00 1.16 15 GLU A N 2
ATOM 1354 C CA . GLU A 1 18 ? -0.450 5.935 -0.932 1.00 1.40 15 GLU A CA 2
ATOM 1355 C C . GLU A 1 18 ? -1.696 5.665 -0.067 1.00 1.35 15 GLU A C 2
ATOM 1356 O O . GLU A 1 18 ? -1.650 4.838 0.845 1.00 1.72 15 GLU A O 2
ATOM 1368 N N . LEU A 1 19 ? -2.824 6.317 -0.375 1.00 1.10 16 LEU A N 2
ATOM 1369 C CA . LEU A 1 19 ? -4.139 5.937 0.148 1.00 1.17 16 LEU A CA 2
ATOM 1370 C C . LEU A 1 19 ? -4.799 4.845 -0.708 1.00 1.03 16 LEU A C 2
ATOM 1371 O O . LEU A 1 19 ? -5.329 3.878 -0.156 1.00 1.25 16 LEU A O 2
ATOM 1387 N N . GLU A 1 20 ? -4.752 4.959 -2.041 1.00 0.91 17 GLU A N 2
ATOM 1388 C CA . GLU A 1 20 ? -5.454 4.017 -2.936 1.00 1.09 17 GLU A CA 2
ATOM 1389 C C . GLU A 1 20 ? -4.900 2.584 -2.867 1.00 0.94 17 GLU A C 2
ATOM 1390 O O . GLU A 1 20 ? -5.686 1.635 -2.808 1.00 1.11 17 GLU A O 2
ATOM 1402 N N . GLN A 1 21 ? -3.571 2.408 -2.847 1.00 0.83 18 GLN A N 2
ATOM 1403 C CA . GLN A 1 21 ? -2.945 1.080 -2.886 1.00 0.97 18 GLN A CA 2
ATOM 1404 C C . GLN A 1 21 ? -2.870 0.421 -1.506 1.00 0.86 18 GLN A C 2
ATOM 1405 O O . GLN A 1 21 ? -2.941 -0.806 -1.438 1.00 0.96 18 GLN A O 2
ATOM 1419 N N . TYR A 1 22 ? -2.830 1.211 -0.423 1.00 0.98 19 TYR A N 2
ATOM 1420 C CA . TYR A 1 22 ? -3.159 0.731 0.926 1.00 1.25 19 TYR A CA 2
ATOM 1421 C C . TYR A 1 22 ? -4.594 0.187 0.946 1.00 1.17 19 TYR A C 2
ATOM 1422 O O . TYR A 1 22 ? -4.814 -0.961 1.332 1.00 1.26 19 TYR A O 2
ATOM 1440 N N . GLY A 1 23 ? -5.549 0.968 0.421 1.00 1.17 20 GLY A N 2
ATOM 1441 C CA . GLY A 1 23 ? -6.954 0.580 0.287 1.00 1.33 20 GLY A CA 2
ATOM 1442 C C . GLY A 1 23 ? -7.162 -0.712 -0.509 1.00 1.26 20 GLY A C 2
ATOM 1443 O O . GLY A 1 23 ? -7.999 -1.526 -0.127 1.00 1.56 20 GLY A O 2
ATOM 1447 N N . GLN A 1 24 ? -6.378 -0.968 -1.561 1.00 1.01 21 GLN A N 2
ATOM 1448 C CA . GLN A 1 24 ? -6.412 -2.253 -2.272 1.00 0.95 21 GLN A CA 2
ATOM 1449 C C . GLN A 1 24 ? -6.037 -3.428 -1.376 1.00 0.69 21 GLN A C 2
ATOM 1450 O O . GLN A 1 24 ? -6.813 -4.380 -1.252 1.00 0.73 21 GLN A O 2
ATOM 1464 N N . CYS A 1 25 ? -4.850 -3.386 -0.774 1.00 0.59 22 CYS A N 2
ATOM 1465 C CA . CYS A 1 25 ? -4.316 -4.563 -0.108 1.00 0.60 22 CYS A CA 2
ATOM 1466 C C . CYS A 1 25 ? -4.911 -4.778 1.291 1.00 0.66 22 CYS A C 2
ATOM 1467 O O . CYS A 1 25 ? -5.021 -5.931 1.702 1.00 0.87 22 CYS A O 2
ATOM 1474 N N . VAL A 1 26 ? -5.381 -3.731 1.985 1.00 0.69 23 VAL A N 2
ATOM 1475 C CA . VAL A 1 26 ? -6.105 -3.863 3.265 1.00 0.81 23 VAL A CA 2
ATOM 1476 C C . VAL A 1 26 ? -7.609 -4.149 3.133 1.00 0.83 23 VAL A C 2
ATOM 1477 O O . VAL A 1 26 ? -8.163 -4.805 4.020 1.00 0.94 23 VAL A O 2
ATOM 1490 N N . ALA A 1 27 ? -8.303 -3.689 2.075 1.00 0.88 24 ALA A N 2
ATOM 1491 C CA . ALA A 1 27 ? -9.761 -3.889 1.983 1.00 1.19 24 ALA A CA 2
ATOM 1492 C C . ALA A 1 27 ? -10.157 -5.270 1.436 1.00 1.18 24 ALA A C 2
ATOM 1493 O O . ALA A 1 27 ? -11.331 -5.648 1.498 1.00 1.45 24 ALA A O 2
ATOM 1500 N N . ALA A 1 28 ? -9.198 -6.033 0.902 1.00 1.01 25 ALA A N 2
ATOM 1501 C CA . ALA A 1 28 ? -9.399 -7.445 0.598 1.00 1.17 25 ALA A CA 2
ATOM 1502 C C . ALA A 1 28 ? -9.285 -8.300 1.880 1.00 1.09 25 ALA A C 2
ATOM 1503 O O . ALA A 1 28 ? -10.251 -8.951 2.278 1.00 1.36 25 ALA A O 2
ATOM 1510 N N . LYS A 1 29 ? -8.150 -8.211 2.588 1.00 0.81 26 LYS A N 2
ATOM 1511 C CA . LYS A 1 29 ? -7.906 -8.744 3.942 1.00 0.80 26 LYS A CA 2
ATOM 1512 C C . LYS A 1 29 ? -6.867 -7.895 4.701 1.00 0.70 26 LYS A C 2
ATOM 1513 O O . LYS A 1 29 ? -5.927 -7.411 4.071 1.00 0.67 26 LYS A O 2
ATOM 1532 N N . PRO A 1 30 ? -6.904 -7.842 6.046 1.00 0.87 27 PRO A N 2
ATOM 1533 C CA . PRO A 1 30 ? -5.746 -7.468 6.866 1.00 1.15 27 PRO A CA 2
ATOM 1534 C C . PRO A 1 30 ? -4.452 -8.228 6.514 1.00 1.34 27 PRO A C 2
ATOM 1535 O O . PRO A 1 30 ? -3.377 -7.628 6.498 1.00 1.66 27 PRO A O 2
ATOM 1546 N N . GLU A 1 31 ? -4.537 -9.521 6.176 1.00 1.38 28 GLU A N 2
ATOM 1547 C CA . GLU A 1 31 ? -3.402 -10.334 5.701 1.00 1.78 28 GLU A CA 2
ATOM 1548 C C . GLU A 1 31 ? -2.766 -9.787 4.409 1.00 1.44 28 GLU A C 2
ATOM 1549 O O . GLU A 1 31 ? -1.540 -9.707 4.285 1.00 1.37 28 GLU A O 2
ATOM 1561 N N . SER A 1 32 ? -3.582 -9.377 3.432 1.00 1.36 29 SER A N 2
ATOM 1562 C CA . SER A 1 32 ? -3.074 -8.956 2.124 1.00 1.34 29 SER A CA 2
ATOM 1563 C C . SER A 1 32 ? -2.349 -7.608 2.160 1.00 1.23 29 SER A C 2
ATOM 1564 O O . SER A 1 32 ? -1.533 -7.359 1.277 1.00 1.30 29 SER A O 2
ATOM 1572 N N . TRP A 1 33 ? -2.510 -6.788 3.205 1.00 1.26 30 TRP A N 2
ATOM 1573 C CA . TRP A 1 33 ? -1.648 -5.615 3.424 1.00 1.47 30 TRP A CA 2
ATOM 1574 C C . TRP A 1 33 ? -0.173 -6.001 3.642 1.00 1.38 30 TRP A C 2
ATOM 1575 O O . TRP A 1 33 ? 0.722 -5.245 3.267 1.00 1.55 30 TRP A O 2
ATOM 1596 N N . GLN A 1 34 ? 0.102 -7.187 4.197 1.00 1.34 31 GLN A N 2
ATOM 1597 C CA . GLN A 1 34 ? 1.455 -7.748 4.265 1.00 1.47 31 GLN A CA 2
ATOM 1598 C C . GLN A 1 34 ? 1.846 -8.563 3.015 1.00 1.23 31 GLN A C 2
ATOM 1599 O O . GLN A 1 34 ? 2.994 -8.493 2.575 1.00 1.42 31 GLN A O 2
ATOM 1613 N N . ARG A 1 35 ? 0.918 -9.327 2.414 1.00 1.06 32 ARG A N 2
ATOM 1614 C CA . ARG A 1 35 ? 1.208 -10.206 1.253 1.00 1.19 32 ARG A CA 2
ATOM 1615 C C . ARG A 1 35 ? 1.195 -9.488 -0.106 1.00 1.15 32 ARG A C 2
ATOM 1616 O O . ARG A 1 35 ? 2.164 -9.578 -0.858 1.00 1.62 32 ARG A O 2
ATOM 1637 N N . ASP A 1 36 ? 0.126 -8.757 -0.425 1.00 0.86 33 ASP A N 2
ATOM 1638 C CA . ASP A 1 36 ? -0.046 -8.057 -1.711 1.00 1.01 33 ASP A CA 2
ATOM 1639 C C . ASP A 1 36 ? 0.715 -6.724 -1.770 1.00 1.06 33 ASP A C 2
ATOM 1640 O O . ASP A 1 36 ? 1.127 -6.286 -2.847 1.00 1.55 33 ASP A O 2
ATOM 1649 N N . CYS A 1 37 ? 0.970 -6.105 -0.614 1.00 0.91 34 CYS A N 2
ATOM 1650 C CA . CYS A 1 37 ? 1.889 -4.977 -0.498 1.00 1.39 34 CYS A CA 2
ATOM 1651 C C . CYS A 1 37 ? 3.130 -5.379 0.329 1.00 1.41 34 CYS A C 2
ATOM 1652 O O . CYS A 1 37 ? 3.240 -5.013 1.496 1.00 1.81 34 CYS A O 2
ATOM 1659 N N . HIS A 1 38 ? 4.125 -6.032 -0.283 1.00 1.24 35 HIS A N 2
ATOM 1660 C CA . HIS A 1 38 ? 5.526 -5.975 0.172 1.00 1.30 35 HIS A CA 2
ATOM 1661 C C . HIS A 1 38 ? 6.296 -4.881 -0.575 1.00 1.22 35 HIS A C 2
ATOM 1662 O O . HIS A 1 38 ? 6.620 -3.824 -0.032 1.00 1.15 35 HIS A O 2
ATOM 1676 N N . TYR A 1 39 ? 6.468 -5.092 -1.882 1.00 1.30 36 TYR A N 2
ATOM 1677 C CA . TYR A 1 39 ? 7.238 -4.219 -2.766 1.00 1.35 36 TYR A CA 2
ATOM 1678 C C . TYR A 1 39 ? 6.505 -2.892 -2.974 1.00 1.14 36 TYR A C 2
ATOM 1679 O O . TYR A 1 39 ? 7.117 -1.820 -2.930 1.00 1.12 36 TYR A O 2
ATOM 1697 N N . LEU A 1 40 ? 5.174 -2.949 -3.108 1.00 1.10 37 LEU A N 2
ATOM 1698 C CA . LEU A 1 40 ? 4.358 -1.755 -3.301 1.00 1.09 37 LEU A CA 2
ATOM 1699 C C . LEU A 1 40 ? 4.172 -0.937 -2.015 1.00 0.89 37 LEU A C 2
ATOM 1700 O O . LEU A 1 40 ? 4.068 0.282 -2.113 1.00 0.99 37 LEU A O 2
ATOM 1716 N N . LYS A 1 41 ? 4.236 -1.554 -0.818 1.00 0.79 38 LYS A N 2
ATOM 1717 C CA . LYS A 1 41 ? 4.212 -0.820 0.467 1.00 0.81 38 LYS A CA 2
ATOM 1718 C C . LYS A 1 41 ? 5.386 0.156 0.552 1.00 0.77 38 LYS A C 2
ATOM 1719 O O . LYS A 1 41 ? 5.208 1.326 0.892 1.00 1.04 38 LYS A O 2
ATOM 1738 N N . MET A 1 42 ? 6.574 -0.324 0.184 1.00 0.73 39 MET A N 2
ATOM 1739 C CA . MET A 1 42 ? 7.799 0.475 0.157 1.00 0.80 39 MET A CA 2
ATOM 1740 C C . MET A 1 42 ? 7.812 1.477 -1.013 1.00 0.64 39 MET A C 2
ATOM 1741 O O . MET A 1 42 ? 8.253 2.606 -0.817 1.00 0.67 39 MET A O 2
ATOM 1755 N N . SER A 1 43 ? 7.235 1.129 -2.175 1.00 0.73 40 SER A N 2
ATOM 1756 C CA . SER A 1 43 ? 7.070 2.049 -3.319 1.00 0.90 40 SER A CA 2
ATOM 1757 C C . SER A 1 43 ? 6.242 3.288 -2.952 1.00 0.88 40 SER A C 2
ATOM 1758 O O . SER A 1 43 ? 6.722 4.417 -3.076 1.00 0.97 40 SER A O 2
ATOM 1766 N N . ILE A 1 44 ? 5.022 3.093 -2.427 1.00 0.97 41 ILE A N 2
ATOM 1767 C CA . ILE A 1 44 ? 4.117 4.213 -2.116 1.00 1.24 41 ILE A CA 2
ATOM 1768 C C . ILE A 1 44 ? 4.621 5.052 -0.936 1.00 1.21 41 ILE A C 2
ATOM 1769 O O . ILE A 1 44 ? 4.471 6.275 -0.944 1.00 1.32 41 ILE A O 2
ATOM 1785 N N . ALA A 1 45 ? 5.314 4.427 0.023 1.00 1.19 42 ALA A N 2
ATOM 1786 C CA . ALA A 1 45 ? 6.021 5.141 1.081 1.00 1.37 42 ALA A CA 2
ATOM 1787 C C . ALA A 1 45 ? 7.146 6.034 0.527 1.00 1.26 42 ALA A C 2
ATOM 1788 O O . ALA A 1 45 ? 7.306 7.163 0.994 1.00 1.44 42 ALA A O 2
ATOM 1795 N N . GLN A 1 46 ? 7.921 5.579 -0.468 1.00 1.02 43 GLN A N 2
ATOM 1796 C CA . GLN A 1 46 ? 9.045 6.352 -1.014 1.00 1.03 43 GLN A CA 2
ATOM 1797 C C . GLN A 1 46 ? 8.573 7.627 -1.724 1.00 0.93 43 GLN A C 2
ATOM 1798 O O . GLN A 1 46 ? 9.175 8.678 -1.515 1.00 1.20 43 GLN A O 2
ATOM 1812 N N . CYS A 1 47 ? 7.450 7.584 -2.453 1.00 0.78 44 CYS A N 2
ATOM 1813 C CA . CYS A 1 47 ? 6.886 8.775 -3.102 1.00 0.86 44 CYS A CA 2
ATOM 1814 C C . CYS A 1 47 ? 6.604 9.914 -2.101 1.00 1.02 44 CYS A C 2
ATOM 1815 O O . CYS A 1 47 ? 6.930 11.074 -2.364 1.00 1.11 44 CYS A O 2
ATOM 1822 N N . THR A 1 48 ? 6.082 9.595 -0.912 1.00 1.19 45 THR A N 2
ATOM 1823 C CA . THR A 1 48 ? 5.865 10.577 0.169 1.00 1.50 45 THR A CA 2
ATOM 1824 C C . THR A 1 48 ? 7.134 10.845 1.007 1.00 1.62 45 THR A C 2
ATOM 1825 O O . THR A 1 48 ? 7.236 11.898 1.640 1.00 1.90 45 THR A O 2
ATOM 1836 N N . SER A 1 49 ? 8.136 9.953 0.960 1.00 1.53 46 SER A N 2
ATOM 1837 C CA . SER A 1 49 ? 9.416 10.052 1.697 1.00 1.77 46 SER A CA 2
ATOM 1838 C C . SER A 1 49 ? 10.582 10.676 0.906 1.00 1.70 46 SER A C 2
ATOM 1839 O O . SER A 1 49 ? 11.688 10.788 1.436 1.00 1.98 46 SER A O 2
ATOM 1847 N N . SER A 1 50 ? 10.384 11.077 -0.356 1.00 1.69 47 SER A N 2
ATOM 1848 C CA . SER A 1 50 ? 11.451 11.631 -1.219 1.00 2.10 47 SER A CA 2
ATOM 1849 C C . SER A 1 50 ? 11.950 13.026 -0.773 1.00 2.58 47 SER A C 2
ATOM 1850 O O . SER A 1 50 ? 13.010 13.488 -1.213 1.00 3.15 47 SER A O 2
ATOM 1858 N N . HIS A 1 51 ? 11.228 13.674 0.150 1.00 2.98 48 HIS A N 2
ATOM 1859 C CA . HIS A 1 51 ? 11.658 14.868 0.887 1.00 4.17 48 HIS A CA 2
ATOM 1860 C C . HIS A 1 51 ? 12.876 14.552 1.788 1.00 5.76 48 HIS A C 2
ATOM 1861 O O . HIS A 1 51 ? 12.803 13.559 2.520 1.00 6.35 48 HIS A O 2
ATOM 1875 N N . PRO A 1 52 ? 13.969 15.347 1.807 1.00 7.05 49 PRO A N 2
ATOM 1876 C CA . PRO A 1 52 ? 15.152 15.106 2.655 1.00 8.76 49 PRO A CA 2
ATOM 1877 C C . PRO A 1 52 ? 14.904 15.278 4.174 1.00 9.54 49 PRO A C 2
ATOM 1878 O O . PRO A 1 52 ? 15.239 16.311 4.768 1.00 10.15 49 PRO A O 2
ATOM 1889 N N . ILE A 1 53 ? 14.311 14.272 4.827 1.00 10.03 50 ILE A N 2
ATOM 1890 C CA . ILE A 1 53 ? 13.920 14.292 6.249 1.00 11.27 50 ILE A CA 2
ATOM 1891 C C . ILE A 1 53 ? 14.293 12.956 6.913 1.00 12.38 50 ILE A C 2
ATOM 1892 O O . ILE A 1 53 ? 13.666 11.922 6.664 1.00 12.71 50 ILE A O 2
ATOM 1908 N N . ILE A 1 54 ? 15.304 12.971 7.784 1.00 13.34 51 ILE A N 2
ATOM 1909 C CA . ILE A 1 54 ? 15.880 11.778 8.438 1.00 14.65 51 ILE A CA 2
ATOM 1910 C C . ILE A 1 54 ? 15.786 11.801 9.972 1.00 16.15 51 ILE A C 2
ATOM 1911 O O . ILE A 1 54 ? 16.145 10.816 10.616 1.00 17.00 51 ILE A O 2
ATOM 1927 N N . ARG A 1 55 ? 15.267 12.879 10.571 1.00 16.78 52 ARG A N 2
ATOM 1928 C CA . ARG A 1 55 ? 15.140 13.056 12.030 1.00 18.55 52 ARG A CA 2
ATOM 1929 C C . ARG A 1 55 ? 14.281 12.024 12.763 1.00 19.49 52 ARG A C 2
ATOM 1930 O O . ARG A 1 55 ? 14.472 11.839 13.965 1.00 20.92 52 ARG A O 2
ATOM 1951 N N . GLN A 1 56 ? 13.361 11.353 12.070 1.00 18.89 53 GLN A N 2
ATOM 1952 C CA . GLN A 1 56 ? 12.661 10.175 12.587 1.00 19.94 53 GLN A CA 2
ATOM 1953 C C . GLN A 1 56 ? 13.457 8.899 12.283 1.00 19.93 53 GLN A C 2
ATOM 1954 O O . GLN A 1 56 ? 13.719 8.107 13.187 1.00 21.35 53 GLN A O 2
ATOM 1968 N N . ILE A 1 57 ? 13.916 8.735 11.033 1.00 18.52 54 ILE A N 2
ATOM 1969 C CA . ILE A 1 57 ? 14.669 7.555 10.565 1.00 18.67 54 ILE A CA 2
ATOM 1970 C C . ILE A 1 57 ? 15.884 7.263 11.456 1.00 19.89 54 ILE A C 2
ATOM 1971 O O . ILE A 1 57 ? 16.053 6.135 11.912 1.00 21.08 54 ILE A O 2
ATOM 1987 N N . ARG A 1 58 ? 16.698 8.279 11.767 1.00 19.88 55 ARG A N 2
ATOM 1988 C CA . ARG A 1 58 ? 17.941 8.133 12.542 1.00 21.23 55 ARG A CA 2
ATOM 1989 C C . ARG A 1 58 ? 17.721 7.780 14.017 1.00 23.00 55 ARG A C 2
ATOM 1990 O O . ARG A 1 58 ? 18.651 7.299 14.665 1.00 24.25 55 ARG A O 2
ATOM 2011 N N . GLN A 1 59 ? 16.521 8.023 14.550 1.00 23.28 56 GLN A N 2
ATOM 2012 C CA . GLN A 1 59 ? 16.086 7.512 15.858 1.00 25.07 56 GLN A CA 2
ATOM 2013 C C . GLN A 1 59 ? 15.496 6.091 15.752 1.00 25.65 56 GLN A C 2
ATOM 2014 O O . GLN A 1 59 ? 15.800 5.225 16.571 1.00 27.19 56 GLN A O 2
ATOM 2028 N N . ALA A 1 60 ? 14.678 5.829 14.728 1.00 24.56 57 ALA A N 2
ATOM 2029 C CA . ALA A 1 60 ? 13.973 4.560 14.534 1.00 25.19 57 ALA A CA 2
ATOM 2030 C C . ALA A 1 60 ? 14.857 3.412 13.999 1.00 25.32 57 ALA A C 2
ATOM 2031 O O . ALA A 1 60 ? 14.457 2.249 14.068 1.00 26.42 57 ALA A O 2
ATOM 2038 N N . CYS A 1 61 ? 16.049 3.705 13.474 1.00 24.40 58 CYS A N 2
ATOM 2039 C CA . CYS A 1 61 ? 16.917 2.762 12.766 1.00 24.50 58 CYS A CA 2
ATOM 2040 C C . CYS A 1 61 ? 18.398 3.093 13.012 1.00 25.11 58 CYS A C 2
ATOM 2041 O O . CYS A 1 61 ? 18.805 4.237 12.809 1.00 24.61 58 CYS A O 2
ATOM 2048 N N . ALA A 1 62 ? 19.209 2.116 13.438 1.00 26.34 59 ALA A N 2
ATOM 2049 C CA . ALA A 1 62 ? 20.543 2.376 13.993 1.00 27.20 59 ALA A CA 2
ATOM 2050 C C . ALA A 1 62 ? 21.695 1.634 13.300 1.00 27.83 59 ALA A C 2
ATOM 2051 O O . ALA A 1 62 ? 22.494 2.268 12.606 1.00 27.48 59 ALA A O 2
ATOM 2058 N N . GLN A 1 63 ? 21.820 0.315 13.477 1.00 28.87 60 GLN A N 2
ATOM 2059 C CA . GLN A 1 63 ? 23.017 -0.415 13.030 1.00 29.77 60 GLN A CA 2
ATOM 2060 C C . GLN A 1 63 ? 23.157 -0.430 11.497 1.00 28.78 60 GLN A C 2
ATOM 2061 O O . GLN A 1 63 ? 24.228 -0.065 11.011 1.00 29.02 60 GLN A O 2
ATOM 2075 N N . PRO A 1 64 ? 22.098 -0.707 10.702 1.00 27.74 61 PRO A N 2
ATOM 2076 C CA . PRO A 1 64 ? 22.181 -0.608 9.243 1.00 26.81 61 PRO A CA 2
ATOM 2077 C C . PRO A 1 64 ? 22.391 0.831 8.747 1.00 25.72 61 PRO A C 2
ATOM 2078 O O . PRO A 1 64 ? 22.944 1.039 7.665 1.00 25.50 61 PRO A O 2
ATOM 2089 N N . PHE A 1 65 ? 21.963 1.831 9.530 1.00 25.22 62 PHE A N 2
ATOM 2090 C CA . PHE A 1 65 ? 22.044 3.239 9.142 1.00 24.34 62 PHE A CA 2
ATOM 2091 C C . PHE A 1 65 ? 23.467 3.802 9.277 1.00 25.25 62 PHE A C 2
ATOM 2092 O O . PHE A 1 65 ? 23.862 4.655 8.480 1.00 24.88 62 PHE A O 2
ATOM 2109 N N . GLU A 1 66 ? 24.267 3.247 10.193 1.00 26.61 63 GLU A N 2
ATOM 2110 C CA . GLU A 1 66 ? 25.725 3.405 10.191 1.00 27.73 63 GLU A CA 2
ATOM 2111 C C . GLU A 1 66 ? 26.382 2.478 9.151 1.00 28.23 63 GLU A C 2
ATOM 2112 O O . GLU A 1 66 ? 27.193 2.932 8.345 1.00 28.42 63 GLU A O 2
ATOM 2124 N N . ALA A 1 67 ? 26.018 1.189 9.116 1.00 28.52 64 ALA A N 2
ATOM 2125 C CA . ALA A 1 67 ? 26.742 0.170 8.352 1.00 29.28 64 ALA A CA 2
ATOM 2126 C C . ALA A 1 67 ? 26.778 0.422 6.835 1.00 28.44 64 ALA A C 2
ATOM 2127 O O . ALA A 1 67 ? 27.787 0.105 6.197 1.00 29.22 64 ALA A O 2
ATOM 2134 N N . PHE A 1 68 ? 25.737 1.015 6.234 1.00 26.99 65 PHE A N 2
ATOM 2135 C CA . PHE A 1 68 ? 25.793 1.365 4.806 1.00 26.34 65 PHE A CA 2
ATOM 2136 C C . PHE A 1 68 ? 26.577 2.654 4.522 1.00 26.30 65 PHE A C 2
ATOM 2137 O O . PHE A 1 68 ? 27.218 2.747 3.477 1.00 26.68 65 PHE A O 2
ATOM 2154 N N . GLU A 1 69 ? 26.646 3.591 5.470 1.00 26.10 66 GLU A N 2
ATOM 2155 C CA . GLU A 1 69 ? 27.572 4.732 5.394 1.00 26.37 66 GLU A CA 2
ATOM 2156 C C . GLU A 1 69 ? 29.035 4.266 5.529 1.00 27.96 66 GLU A C 2
ATOM 2157 O O . GLU A 1 69 ? 29.918 4.718 4.798 1.00 28.41 66 GLU A O 2
ATOM 2169 N N . GLU A 1 70 ? 29.273 3.283 6.402 1.00 28.93 67 GLU A N 2
ATOM 2170 C CA . GLU A 1 70 ? 30.562 2.622 6.633 1.00 30.56 67 GLU A CA 2
ATOM 2171 C C . GLU A 1 70 ? 30.970 1.712 5.457 1.00 31.04 67 GLU A C 2
ATOM 2172 O O . GLU A 1 70 ? 32.151 1.395 5.296 1.00 32.23 67 GLU A O 2
ATOM 2184 N N . CYS A 1 71 ? 30.026 1.320 4.591 1.00 30.21 68 CYS A N 2
ATOM 2185 C CA . CYS A 1 71 ? 30.338 0.641 3.332 1.00 30.63 68 CYS A CA 2
ATOM 2186 C C . CYS A 1 71 ? 31.100 1.594 2.396 1.00 30.68 68 CYS A C 2
ATOM 2187 O O . CYS A 1 71 ? 32.238 1.308 2.030 1.00 31.87 68 CYS A O 2
ATOM 2194 N N . LEU A 1 72 ? 30.557 2.783 2.104 1.00 29.55 69 LEU A N 2
ATOM 2195 C CA . LEU A 1 72 ? 31.212 3.819 1.319 1.00 29.66 69 LEU A CA 2
ATOM 2196 C C . LEU A 1 72 ? 32.445 4.427 2.033 1.00 30.65 69 LEU A C 2
ATOM 2197 O O . LEU A 1 72 ? 33.428 4.750 1.372 1.00 31.41 69 LEU A O 2
ATOM 2213 N N . ARG A 1 73 ? 32.496 4.472 3.373 1.00 30.88 70 ARG A N 2
ATOM 2214 C CA . ARG A 1 73 ? 33.702 4.901 4.126 1.00 32.06 70 ARG A CA 2
ATOM 2215 C C . ARG A 1 73 ? 34.967 4.097 3.772 1.00 33.63 70 ARG A C 2
ATOM 2216 O O . ARG A 1 73 ? 36.080 4.628 3.827 1.00 34.59 70 ARG A O 2
ATOM 2237 N N . GLN A 1 74 ? 34.795 2.839 3.364 1.00 33.95 71 GLN A N 2
ATOM 2238 C CA . GLN A 1 74 ? 35.845 2.010 2.748 1.00 35.37 71 GLN A CA 2
ATOM 2239 C C . GLN A 1 74 ? 35.784 1.974 1.206 1.00 35.30 71 GLN A C 2
ATOM 2240 O O . GLN A 1 74 ? 36.828 2.040 0.546 1.00 36.44 71 GLN A O 2
ATOM 2254 N N . ASN A 1 75 ? 34.583 1.889 0.626 1.00 34.09 72 ASN A N 2
ATOM 2255 C CA . ASN A 1 75 ? 34.335 1.473 -0.763 1.00 34.13 72 ASN A CA 2
ATOM 2256 C C . ASN A 1 75 ? 33.485 2.480 -1.563 1.00 32.92 72 ASN A C 2
ATOM 2257 O O . ASN A 1 75 ? 32.793 2.081 -2.498 1.00 32.43 72 ASN A O 2
ATOM 2268 N N . GLU A 1 76 ? 33.505 3.778 -1.231 1.00 32.50 73 GLU A N 2
ATOM 2269 C CA . GLU A 1 76 ? 32.677 4.800 -1.902 1.00 31.42 73 GLU A CA 2
ATOM 2270 C C . GLU A 1 76 ? 32.904 4.833 -3.435 1.00 31.86 73 GLU A C 2
ATOM 2271 O O . GLU A 1 76 ? 32.072 5.329 -4.193 1.00 31.08 73 GLU A O 2
ATOM 2283 N N . ALA A 1 77 ? 34.044 4.310 -3.899 1.00 33.23 74 ALA A N 2
ATOM 2284 C CA . ALA A 1 77 ? 34.420 4.194 -5.304 1.00 34.02 74 ALA A CA 2
ATOM 2285 C C . ALA A 1 77 ? 33.675 3.080 -6.071 1.00 33.98 74 ALA A C 2
ATOM 2286 O O . ALA A 1 77 ? 33.704 3.072 -7.304 1.00 34.48 74 ALA A O 2
ATOM 2293 N N . ALA A 1 78 ? 33.018 2.138 -5.386 1.00 33.53 75 ALA A N 2
ATOM 2294 C CA . ALA A 1 78 ? 32.433 0.918 -5.957 1.00 33.71 75 ALA A CA 2
ATOM 2295 C C . ALA A 1 78 ? 30.946 0.755 -5.576 1.00 32.31 75 ALA A C 2
ATOM 2296 O O . ALA A 1 78 ? 30.537 -0.253 -5.000 1.00 32.23 75 ALA A O 2
ATOM 2303 N N . VAL A 1 79 ? 30.120 1.756 -5.894 1.00 31.30 76 VAL A N 2
ATOM 2304 C CA . VAL A 1 79 ? 28.714 1.848 -5.443 1.00 29.90 76 VAL A CA 2
ATOM 2305 C C . VAL A 1 79 ? 27.818 0.716 -6.000 1.00 29.94 76 VAL A C 2
ATOM 2306 O O . VAL A 1 79 ? 26.812 0.339 -5.391 1.00 29.07 76 VAL A O 2
ATOM 2319 N N . GLY A 1 80 ? 28.215 0.069 -7.102 1.00 31.08 77 GLY A N 2
ATOM 2320 C CA . GLY A 1 80 ? 27.592 -1.178 -7.570 1.00 31.44 77 GLY A CA 2
ATOM 2321 C C . GLY A 1 80 ? 27.693 -2.348 -6.569 1.00 31.56 77 GLY A C 2
ATOM 2322 O O . GLY A 1 80 ? 26.871 -3.267 -6.616 1.00 31.47 77 GLY A O 2
ATOM 2326 N N . ASN A 1 81 ? 28.630 -2.305 -5.611 1.00 31.83 78 ASN A N 2
ATOM 2327 C CA . ASN A 1 81 ? 28.737 -3.281 -4.519 1.00 32.10 78 ASN A CA 2
ATOM 2328 C C . ASN A 1 81 ? 27.859 -2.909 -3.301 1.00 30.90 78 ASN A C 2
ATOM 2329 O O . ASN A 1 81 ? 27.388 -3.820 -2.614 1.00 31.02 78 ASN A O 2
ATOM 2340 N N . CYS A 1 82 ? 27.611 -1.616 -3.041 1.00 29.85 79 CYS A N 2
ATOM 2341 C CA . CYS A 1 82 ? 26.632 -1.115 -2.061 1.00 28.64 79 CYS A CA 2
ATOM 2342 C C . CYS A 1 82 ? 26.252 0.364 -2.317 1.00 27.50 79 CYS A C 2
ATOM 2343 O O . CYS A 1 82 ? 27.130 1.199 -2.526 1.00 27.71 79 CYS A O 2
ATOM 2350 N N . ALA A 1 83 ? 24.963 0.711 -2.200 1.00 26.38 80 ALA A N 2
ATOM 2351 C CA . ALA A 1 83 ? 24.449 2.082 -2.344 1.00 25.35 80 ALA A CA 2
ATOM 2352 C C . ALA A 1 83 ? 23.596 2.485 -1.131 1.00 24.34 80 ALA A C 2
ATOM 2353 O O . ALA A 1 83 ? 22.698 1.756 -0.714 1.00 23.86 80 ALA A O 2
ATOM 2360 N N . GLU A 1 84 ? 23.890 3.635 -0.524 1.00 24.17 81 GLU A N 2
ATOM 2361 C CA . GLU A 1 84 ? 23.407 3.942 0.826 1.00 23.63 81 GLU A CA 2
ATOM 2362 C C . GLU A 1 84 ? 21.979 4.503 0.900 1.00 22.17 81 GLU A C 2
ATOM 2363 O O . GLU A 1 84 ? 21.271 4.138 1.835 1.00 21.78 81 GLU A O 2
ATOM 2375 N N . HIS A 1 85 ? 21.500 5.303 -0.063 1.00 21.52 82 HIS A N 2
ATOM 2376 C CA . HIS A 1 85 ? 20.134 5.850 0.011 1.00 20.28 82 HIS A CA 2
ATOM 2377 C C . HIS A 1 85 ? 19.071 4.747 -0.041 1.00 19.87 82 HIS A C 2
ATOM 2378 O O . HIS A 1 85 ? 18.182 4.726 0.815 1.00 19.15 82 HIS A O 2
ATOM 2392 N N . MET A 1 86 ? 19.176 3.820 -1.001 1.00 20.50 83 MET A N 2
ATOM 2393 C CA . MET A 1 86 ? 18.229 2.710 -1.147 1.00 20.41 83 MET A CA 2
ATOM 2394 C C . MET A 1 86 ? 18.358 1.713 0.009 1.00 20.68 83 MET A C 2
ATOM 2395 O O . MET A 1 86 ? 17.358 1.357 0.633 1.00 20.27 83 MET A O 2
ATOM 2409 N N . ARG A 1 87 ? 19.582 1.290 0.356 1.00 21.56 84 ARG A N 2
ATOM 2410 C CA . ARG A 1 87 ? 19.783 0.239 1.367 1.00 22.16 84 ARG A CA 2
ATOM 2411 C C . ARG A 1 87 ? 19.495 0.726 2.788 1.00 21.70 84 ARG A C 2
ATOM 2412 O O . ARG A 1 87 ? 19.005 -0.071 3.588 1.00 21.91 84 ARG A O 2
ATOM 2433 N N . ARG A 1 88 ? 19.692 2.019 3.102 1.00 21.18 85 ARG A N 2
ATOM 2434 C CA . ARG A 1 88 ? 19.220 2.584 4.381 1.00 20.74 85 ARG A CA 2
ATOM 2435 C C . ARG A 1 88 ? 17.694 2.709 4.395 1.00 19.75 85 ARG A C 2
ATOM 2436 O O . ARG A 1 88 ? 17.082 2.254 5.357 1.00 19.90 85 ARG A O 2
ATOM 2457 N N . PHE A 1 89 ? 17.064 3.180 3.313 1.00 19.03 86 PHE A N 2
ATOM 2458 C CA . PHE A 1 89 ? 15.597 3.214 3.209 1.00 18.35 86 PHE A CA 2
ATOM 2459 C C . PHE A 1 89 ? 14.961 1.827 3.412 1.00 18.99 86 PHE A C 2
ATOM 2460 O O . PHE A 1 89 ? 14.036 1.695 4.217 1.00 19.01 86 PHE A O 2
ATOM 2477 N N . LEU A 1 90 ? 15.498 0.799 2.746 1.00 19.73 87 LEU A N 2
ATOM 2478 C CA . LEU A 1 90 ? 15.101 -0.606 2.875 1.00 20.54 87 LEU A CA 2
ATOM 2479 C C . LEU A 1 90 ? 15.232 -1.110 4.316 1.00 21.26 87 LEU A C 2
ATOM 2480 O O . LEU A 1 90 ? 14.244 -1.533 4.914 1.00 21.55 87 LEU A O 2
ATOM 2496 N N . GLN A 1 91 ? 16.436 -1.051 4.893 1.00 21.76 88 GLN A N 2
ATOM 2497 C CA . GLN A 1 91 ? 16.691 -1.656 6.205 1.00 22.78 88 GLN A CA 2
ATOM 2498 C C . GLN A 1 91 ? 15.934 -0.944 7.333 1.00 22.43 88 GLN A C 2
ATOM 2499 O O . GLN A 1 91 ? 15.578 -1.589 8.319 1.00 23.34 88 GLN A O 2
ATOM 2513 N N . CYS A 1 92 ? 15.634 0.349 7.185 1.00 21.28 89 CYS A N 2
ATOM 2514 C CA . CYS A 1 92 ? 14.849 1.096 8.164 1.00 20.96 89 CYS A CA 2
ATOM 2515 C C . CYS A 1 92 ? 13.335 0.857 8.023 1.00 20.74 89 CYS A C 2
ATOM 2516 O O . CYS A 1 92 ? 12.675 0.623 9.036 1.00 21.38 89 CYS A O 2
ATOM 2523 N N . ALA A 1 93 ? 12.795 0.777 6.798 1.00 20.16 90 ALA A N 2
ATOM 2524 C CA . ALA A 1 93 ? 11.411 0.336 6.562 1.00 20.29 90 ALA A CA 2
ATOM 2525 C C . ALA A 1 93 ? 11.168 -1.119 7.017 1.00 21.62 90 ALA A C 2
ATOM 2526 O O . ALA A 1 93 ? 10.032 -1.511 7.297 1.00 22.12 90 ALA A O 2
ATOM 2533 N N . GLU A 1 94 ? 12.237 -1.916 7.098 1.00 22.36 91 GLU A N 2
ATOM 2534 C CA . GLU A 1 94 ? 12.252 -3.282 7.622 1.00 23.77 91 GLU A CA 2
ATOM 2535 C C . GLU A 1 94 ? 12.596 -3.402 9.120 1.00 24.69 91 GLU A C 2
ATOM 2536 O O . GLU A 1 94 ? 12.416 -4.483 9.687 1.00 25.93 91 GLU A O 2
ATOM 2548 N N . GLN A 1 95 ? 13.013 -2.321 9.791 1.00 24.26 92 GLN A N 2
ATOM 2549 C CA . GLN A 1 95 ? 13.181 -2.275 11.254 1.00 25.26 92 GLN A CA 2
ATOM 2550 C C . GLN A 1 95 ? 11.854 -1.976 11.965 1.00 25.27 92 GLN A C 2
ATOM 2551 O O . GLN A 1 95 ? 11.526 -2.649 12.947 1.00 26.48 92 GLN A O 2
ATOM 2565 N N . VAL A 1 96 ? 11.100 -0.981 11.481 1.00 24.09 93 VAL A N 2
ATOM 2566 C CA . VAL A 1 96 ? 9.894 -0.455 12.144 1.00 24.18 93 VAL A CA 2
ATOM 2567 C C . VAL A 1 96 ? 8.596 -0.966 11.511 1.00 24.10 93 VAL A C 2
ATOM 2568 O O . VAL A 1 96 ? 8.463 -1.024 10.287 1.00 23.18 93 VAL A O 2
ATOM 2581 N N . TYR A 1 14 ? 1.720 15.291 -1.494 1.00 3.54 11 TYR A N 3
ATOM 2582 C CA . TYR A 1 14 ? 2.129 13.984 -0.977 1.00 2.55 11 TYR A CA 3
ATOM 2583 C C . TYR A 1 14 ? 1.733 12.858 -1.951 1.00 1.99 11 TYR A C 3
ATOM 2584 O O . TYR A 1 14 ? 0.863 13.045 -2.805 1.00 2.41 11 TYR A O 3
ATOM 2602 N N . CYS A 1 15 ? 2.309 11.666 -1.790 1.00 1.76 12 CYS A N 3
ATOM 2603 C CA . CYS A 1 15 ? 2.113 10.542 -2.713 1.00 1.63 12 CYS A CA 3
ATOM 2604 C C . CYS A 1 15 ? 1.081 9.545 -2.142 1.00 1.77 12 CYS A C 3
ATOM 2605 O O . CYS A 1 15 ? 1.089 9.249 -0.942 1.00 2.07 12 CYS A O 3
ATOM 2612 N N . GLY A 1 16 ? 0.162 9.070 -2.991 1.00 1.97 13 GLY A N 3
ATOM 2613 C CA . GLY A 1 16 ? -1.130 8.477 -2.600 1.00 2.19 13 GLY A CA 3
ATOM 2614 C C . GLY A 1 16 ? -1.482 7.125 -3.227 1.00 1.69 13 GLY A C 3
ATOM 2615 O O . GLY A 1 16 ? -2.462 6.518 -2.792 1.00 1.63 13 GLY A O 3
ATOM 2619 N N . ARG A 1 17 ? -0.687 6.597 -4.173 1.00 1.50 14 ARG A N 3
ATOM 2620 C CA . ARG A 1 17 ? -0.942 5.287 -4.816 1.00 1.48 14 ARG A CA 3
ATOM 2621 C C . ARG A 1 17 ? -1.228 4.144 -3.842 1.00 1.83 14 ARG A C 3
ATOM 2622 O O . ARG A 1 17 ? -2.049 3.271 -4.129 1.00 1.97 14 ARG A O 3
ATOM 2643 N N . GLU A 1 18 ? -0.541 4.147 -2.701 1.00 2.37 15 GLU A N 3
ATOM 2644 C CA . GLU A 1 18 ? -0.616 3.072 -1.721 1.00 2.93 15 GLU A CA 3
ATOM 2645 C C . GLU A 1 18 ? -1.867 3.186 -0.838 1.00 2.39 15 GLU A C 3
ATOM 2646 O O . GLU A 1 18 ? -2.347 2.170 -0.357 1.00 2.54 15 GLU A O 3
ATOM 2658 N N . LEU A 1 19 ? -2.450 4.383 -0.676 1.00 1.95 16 LEU A N 3
ATOM 2659 C CA . LEU A 1 19 ? -3.690 4.591 0.085 1.00 1.67 16 LEU A CA 3
ATOM 2660 C C . LEU A 1 19 ? -4.904 4.020 -0.665 1.00 1.10 16 LEU A C 3
ATOM 2661 O O . LEU A 1 19 ? -5.762 3.368 -0.068 1.00 1.20 16 LEU A O 3
ATOM 2677 N N . GLU A 1 20 ? -4.936 4.190 -1.989 1.00 0.96 17 GLU A N 3
ATOM 2678 C CA . GLU A 1 20 ? -5.904 3.505 -2.870 1.00 1.24 17 GLU A CA 3
ATOM 2679 C C . GLU A 1 20 ? -5.783 1.974 -2.761 1.00 1.47 17 GLU A C 3
ATOM 2680 O O . GLU A 1 20 ? -6.788 1.257 -2.712 1.00 1.75 17 GLU A O 3
ATOM 2692 N N . GLN A 1 21 ? -4.551 1.467 -2.677 1.00 1.54 18 GLN A N 3
ATOM 2693 C CA . GLN A 1 21 ? -4.270 0.035 -2.594 1.00 1.88 18 GLN A CA 3
ATOM 2694 C C . GLN A 1 21 ? -4.372 -0.540 -1.173 1.00 1.61 18 GLN A C 3
ATOM 2695 O O . GLN A 1 21 ? -4.615 -1.735 -1.042 1.00 1.65 18 GLN A O 3
ATOM 2709 N N . TYR A 1 22 ? -4.313 0.282 -0.121 1.00 1.49 19 TYR A N 3
ATOM 2710 C CA . TYR A 1 22 ? -4.651 -0.119 1.247 1.00 1.49 19 TYR A CA 3
ATOM 2711 C C . TYR A 1 22 ? -6.115 -0.556 1.324 1.00 1.51 19 TYR A C 3
ATOM 2712 O O . TYR A 1 22 ? -6.394 -1.642 1.829 1.00 1.55 19 TYR A O 3
ATOM 2730 N N . GLY A 1 23 ? -7.027 0.222 0.721 1.00 1.61 20 GLY A N 3
ATOM 2731 C CA . GLY A 1 23 ? -8.441 -0.147 0.613 1.00 1.79 20 GLY A CA 3
ATOM 2732 C C . GLY A 1 23 ? -8.637 -1.477 -0.119 1.00 1.81 20 GLY A C 3
ATOM 2733 O O . GLY A 1 23 ? -9.331 -2.360 0.387 1.00 2.08 20 GLY A O 3
ATOM 2737 N N . GLN A 1 24 ? -7.942 -1.664 -1.250 1.00 1.65 21 GLN A N 3
ATOM 2738 C CA . GLN A 1 24 ? -7.929 -2.939 -1.990 1.00 1.57 21 GLN A CA 3
ATOM 2739 C C . GLN A 1 24 ? -7.389 -4.121 -1.169 1.00 1.41 21 GLN A C 3
ATOM 2740 O O . GLN A 1 24 ? -7.977 -5.205 -1.207 1.00 1.39 21 GLN A O 3
ATOM 2754 N N . CYS A 1 25 ? -6.292 -3.921 -0.434 1.00 1.44 22 CYS A N 3
ATOM 2755 C CA . CYS A 1 25 ? -5.658 -4.937 0.400 1.00 1.47 22 CYS A CA 3
ATOM 2756 C C . CYS A 1 25 ? -6.575 -5.343 1.563 1.00 1.74 22 CYS A C 3
ATOM 2757 O O . CYS A 1 25 ? -6.916 -6.515 1.696 1.00 2.14 22 CYS A O 3
ATOM 2764 N N . VAL A 1 26 ? -7.021 -4.380 2.374 1.00 1.62 23 VAL A N 3
ATOM 2765 C CA . VAL A 1 26 ? -7.787 -4.640 3.605 1.00 1.66 23 VAL A CA 3
ATOM 2766 C C . VAL A 1 26 ? -9.240 -5.054 3.327 1.00 1.68 23 VAL A C 3
ATOM 2767 O O . VAL A 1 26 ? -9.885 -5.660 4.185 1.00 1.74 23 VAL A O 3
ATOM 2780 N N . ALA A 1 27 ? -9.773 -4.779 2.131 1.00 1.67 24 ALA A N 3
ATOM 2781 C CA . ALA A 1 27 ? -10.986 -5.440 1.642 1.00 1.75 24 ALA A CA 3
ATOM 2782 C C . ALA A 1 27 ? -10.763 -6.933 1.357 1.00 1.57 24 ALA A C 3
ATOM 2783 O O . ALA A 1 27 ? -11.528 -7.770 1.852 1.00 1.79 24 ALA A O 3
ATOM 2790 N N . ALA A 1 28 ? -9.694 -7.280 0.633 1.00 1.35 25 ALA A N 3
ATOM 2791 C CA . ALA A 1 28 ? -9.414 -8.660 0.247 1.00 1.26 25 ALA A CA 3
ATOM 2792 C C . ALA A 1 28 ? -9.132 -9.566 1.459 1.00 1.26 25 ALA A C 3
ATOM 2793 O O . ALA A 1 28 ? -9.816 -10.579 1.614 1.00 1.51 25 ALA A O 3
ATOM 2800 N N . LYS A 1 29 ? -8.169 -9.204 2.322 1.00 1.12 26 LYS A N 3
ATOM 2801 C CA . LYS A 1 29 ? -7.870 -9.881 3.605 1.00 1.28 26 LYS A CA 3
ATOM 2802 C C . LYS A 1 29 ? -7.227 -8.940 4.636 1.00 1.29 26 LYS A C 3
ATOM 2803 O O . LYS A 1 29 ? -6.520 -8.015 4.236 1.00 1.08 26 LYS A O 3
ATOM 2822 N N . PRO A 1 30 ? -7.285 -9.257 5.945 1.00 1.68 27 PRO A N 3
ATOM 2823 C CA . PRO A 1 30 ? -6.371 -8.685 6.937 1.00 1.87 27 PRO A CA 3
ATOM 2824 C C . PRO A 1 30 ? -4.887 -8.858 6.552 1.00 1.73 27 PRO A C 3
ATOM 2825 O O . PRO A 1 30 ? -4.128 -7.888 6.585 1.00 1.70 27 PRO A O 3
ATOM 2836 N N . GLU A 1 31 ? -4.485 -10.062 6.121 1.00 1.76 28 GLU A N 3
ATOM 2837 C CA . GLU A 1 31 ? -3.098 -10.401 5.741 1.00 1.77 28 GLU A CA 3
ATOM 2838 C C . GLU A 1 31 ? -2.656 -9.824 4.377 1.00 1.45 28 GLU A C 3
ATOM 2839 O O . GLU A 1 31 ? -1.460 -9.702 4.098 1.00 1.44 28 GLU A O 3
ATOM 2851 N N . SER A 1 32 ? -3.593 -9.385 3.528 1.00 1.31 29 SER A N 3
ATOM 2852 C CA . SER A 1 32 ? -3.271 -8.734 2.248 1.00 1.27 29 SER A CA 3
ATOM 2853 C C . SER A 1 32 ? -2.551 -7.390 2.416 1.00 1.16 29 SER A C 3
ATOM 2854 O O . SER A 1 32 ? -1.883 -6.953 1.482 1.00 1.33 29 SER A O 3
ATOM 2862 N N . TRP A 1 33 ? -2.587 -6.766 3.598 1.00 1.22 30 TRP A N 3
ATOM 2863 C CA . TRP A 1 33 ? -1.751 -5.597 3.911 1.00 1.50 30 TRP A CA 3
ATOM 2864 C C . TRP A 1 33 ? -0.245 -5.894 3.769 1.00 1.37 30 TRP A C 3
ATOM 2865 O O . TRP A 1 33 ? 0.500 -5.029 3.310 1.00 1.56 30 TRP A O 3
ATOM 2886 N N . GLN A 1 34 ? 0.184 -7.119 4.107 1.00 1.31 31 GLN A N 3
ATOM 2887 C CA . GLN A 1 34 ? 1.514 -7.655 3.789 1.00 1.47 31 GLN A CA 3
ATOM 2888 C C . GLN A 1 34 ? 1.576 -8.288 2.385 1.00 1.29 31 GLN A C 3
ATOM 2889 O O . GLN A 1 34 ? 2.535 -8.046 1.651 1.00 1.46 31 GLN A O 3
ATOM 2903 N N . ARG A 1 35 ? 0.599 -9.136 2.018 1.00 1.16 32 ARG A N 3
ATOM 2904 C CA . ARG A 1 35 ? 0.684 -10.026 0.835 1.00 1.36 32 ARG A CA 3
ATOM 2905 C C . ARG A 1 35 ? 0.271 -9.432 -0.519 1.00 1.32 32 ARG A C 3
ATOM 2906 O O . ARG A 1 35 ? 0.639 -10.004 -1.545 1.00 1.72 32 ARG A O 3
ATOM 2927 N N . ASP A 1 36 ? -0.496 -8.339 -0.552 1.00 1.02 33 ASP A N 3
ATOM 2928 C CA . ASP A 1 36 ? -0.915 -7.639 -1.784 1.00 1.23 33 ASP A CA 3
ATOM 2929 C C . ASP A 1 36 ? -0.357 -6.213 -1.933 1.00 1.49 33 ASP A C 3
ATOM 2930 O O . ASP A 1 36 ? -0.352 -5.697 -3.051 1.00 2.04 33 ASP A O 3
ATOM 2939 N N . CYS A 1 37 ? 0.148 -5.577 -0.868 1.00 1.28 34 CYS A N 3
ATOM 2940 C CA . CYS A 1 37 ? 0.841 -4.290 -0.991 1.00 1.64 34 CYS A CA 3
ATOM 2941 C C . CYS A 1 37 ? 1.974 -4.108 0.044 1.00 1.88 34 CYS A C 3
ATOM 2942 O O . CYS A 1 37 ? 1.853 -3.343 0.999 1.00 2.14 34 CYS A O 3
ATOM 2949 N N . HIS A 1 38 ? 3.142 -4.696 -0.233 1.00 1.93 35 HIS A N 3
ATOM 2950 C CA . HIS A 1 38 ? 4.427 -4.381 0.411 1.00 2.13 35 HIS A CA 3
ATOM 2951 C C . HIS A 1 38 ? 5.238 -3.310 -0.326 1.00 2.03 35 HIS A C 3
ATOM 2952 O O . HIS A 1 38 ? 5.531 -2.245 0.213 1.00 2.13 35 HIS A O 3
ATOM 2966 N N . TYR A 1 39 ? 5.592 -3.565 -1.584 1.00 1.88 36 TYR A N 3
ATOM 2967 C CA . TYR A 1 39 ? 6.555 -2.752 -2.334 1.00 1.73 36 TYR A CA 3
ATOM 2968 C C . TYR A 1 39 ? 5.985 -1.389 -2.749 1.00 1.47 36 TYR A C 3
ATOM 2969 O O . TYR A 1 39 ? 6.741 -0.448 -2.992 1.00 1.24 36 TYR A O 3
ATOM 2987 N N . LEU A 1 40 ? 4.656 -1.249 -2.713 1.00 1.69 37 LEU A N 3
ATOM 2988 C CA . LEU A 1 40 ? 3.944 0.029 -2.788 1.00 1.78 37 LEU A CA 3
ATOM 2989 C C . LEU A 1 40 ? 4.224 0.925 -1.563 1.00 1.84 37 LEU A C 3
ATOM 2990 O O . LEU A 1 40 ? 4.362 2.137 -1.733 1.00 1.90 37 LEU A O 3
ATOM 3006 N N . LYS A 1 41 ? 4.360 0.361 -0.347 1.00 1.94 38 LYS A N 3
ATOM 3007 C CA . LYS A 1 41 ? 4.695 1.120 0.882 1.00 2.10 38 LYS A CA 3
ATOM 3008 C C . LYS A 1 41 ? 6.101 1.699 0.785 1.00 1.90 38 LYS A C 3
ATOM 3009 O O . LYS A 1 41 ? 6.292 2.884 1.069 1.00 2.11 38 LYS A O 3
ATOM 3028 N N . MET A 1 42 ? 7.040 0.884 0.301 1.00 1.57 39 MET A N 3
ATOM 3029 C CA . MET A 1 42 ? 8.395 1.333 -0.048 1.00 1.32 39 MET A CA 3
ATOM 3030 C C . MET A 1 42 ? 8.368 2.413 -1.146 1.00 1.21 39 MET A C 3
ATOM 3031 O O . MET A 1 42 ? 9.008 3.453 -0.998 1.00 1.32 39 MET A O 3
ATOM 3045 N N . SER A 1 43 ? 7.575 2.218 -2.209 1.00 1.13 40 SER A N 3
ATOM 3046 C CA . SER A 1 43 ? 7.472 3.153 -3.343 1.00 1.14 40 SER A CA 3
ATOM 3047 C C . SER A 1 43 ? 6.985 4.541 -2.910 1.00 1.44 40 SER A C 3
ATOM 3048 O O . SER A 1 43 ? 7.599 5.544 -3.293 1.00 1.59 40 SER A O 3
ATOM 3056 N N . ILE A 1 44 ? 5.944 4.624 -2.065 1.00 1.67 41 ILE A N 3
ATOM 3057 C CA . ILE A 1 44 ? 5.443 5.918 -1.576 1.00 2.05 41 ILE A CA 3
ATOM 3058 C C . ILE A 1 44 ? 6.331 6.548 -0.494 1.00 2.00 41 ILE A C 3
ATOM 3059 O O . ILE A 1 44 ? 6.475 7.767 -0.499 1.00 2.20 41 ILE A O 3
ATOM 3075 N N . ALA A 1 45 ? 6.999 5.767 0.366 1.00 1.84 42 ALA A N 3
ATOM 3076 C CA . ALA A 1 45 ? 7.975 6.311 1.320 1.00 1.94 42 ALA A CA 3
ATOM 3077 C C . ALA A 1 45 ? 9.137 6.989 0.578 1.00 1.86 42 ALA A C 3
ATOM 3078 O O . ALA A 1 45 ? 9.476 8.141 0.844 1.00 2.04 42 ALA A O 3
ATOM 3085 N N . GLN A 1 46 ? 9.670 6.318 -0.447 1.00 1.65 43 GLN A N 3
ATOM 3086 C CA . GLN A 1 46 ? 10.711 6.861 -1.320 1.00 1.66 43 GLN A CA 3
ATOM 3087 C C . GLN A 1 46 ? 10.206 8.044 -2.173 1.00 1.70 43 GLN A C 3
ATOM 3088 O O . GLN A 1 46 ? 11.005 8.904 -2.542 1.00 1.91 43 GLN A O 3
ATOM 3102 N N . CYS A 1 47 ? 8.897 8.137 -2.442 1.00 1.62 44 CYS A N 3
ATOM 3103 C CA . CYS A 1 47 ? 8.255 9.287 -3.095 1.00 1.68 44 CYS A CA 3
ATOM 3104 C C . CYS A 1 47 ? 8.122 10.505 -2.155 1.00 1.80 44 CYS A C 3
ATOM 3105 O O . CYS A 1 47 ? 8.290 11.644 -2.598 1.00 1.85 44 CYS A O 3
ATOM 3112 N N . THR A 1 48 ? 7.918 10.298 -0.848 1.00 1.95 45 THR A N 3
ATOM 3113 C CA . THR A 1 48 ? 8.077 11.360 0.165 1.00 2.28 45 THR A CA 3
ATOM 3114 C C . THR A 1 48 ? 9.546 11.769 0.306 1.00 2.56 45 THR A C 3
ATOM 3115 O O . THR A 1 48 ? 9.848 12.955 0.411 1.00 3.01 45 THR A O 3
ATOM 3126 N N . SER A 1 49 ? 10.479 10.820 0.200 1.00 2.40 46 SER A N 3
ATOM 3127 C CA . SER A 1 49 ? 11.937 11.039 0.203 1.00 2.72 46 SER A CA 3
ATOM 3128 C C . SER A 1 49 ? 12.511 11.604 -1.114 1.00 2.78 46 SER A C 3
ATOM 3129 O O . SER A 1 49 ? 13.707 11.468 -1.378 1.00 3.34 46 SER A O 3
ATOM 3137 N N . SER A 1 50 ? 11.681 12.212 -1.973 1.00 2.60 47 SER A N 3
ATOM 3138 C CA . SER A 1 50 ? 12.079 12.733 -3.294 1.00 2.94 47 SER A CA 3
ATOM 3139 C C . SER A 1 50 ? 13.058 13.924 -3.238 1.00 3.74 47 SER A C 3
ATOM 3140 O O . SER A 1 50 ? 13.755 14.184 -4.219 1.00 4.33 47 SER A O 3
ATOM 3148 N N . HIS A 1 51 ? 13.172 14.610 -2.095 1.00 4.40 48 HIS A N 3
ATOM 3149 C CA . HIS A 1 51 ? 14.192 15.627 -1.807 1.00 5.84 48 HIS A CA 3
ATOM 3150 C C . HIS A 1 51 ? 15.022 15.211 -0.568 1.00 6.64 48 HIS A C 3
ATOM 3151 O O . HIS A 1 51 ? 14.649 15.530 0.566 1.00 6.64 48 HIS A O 3
ATOM 3165 N N . PRO A 1 52 ? 16.123 14.451 -0.751 1.00 8.08 49 PRO A N 3
ATOM 3166 C CA . PRO A 1 52 ? 16.875 13.805 0.337 1.00 9.34 49 PRO A CA 3
ATOM 3167 C C . PRO A 1 52 ? 17.939 14.688 1.031 1.00 10.31 49 PRO A C 3
ATOM 3168 O O . PRO A 1 52 ? 18.692 14.199 1.875 1.00 11.25 49 PRO A O 3
ATOM 3179 N N . ILE A 1 53 ? 17.971 15.991 0.728 1.00 10.50 50 ILE A N 3
ATOM 3180 C CA . ILE A 1 53 ? 18.744 17.068 1.388 1.00 11.61 50 ILE A CA 3
ATOM 3181 C C . ILE A 1 53 ? 20.277 17.015 1.215 1.00 12.84 50 ILE A C 3
ATOM 3182 O O . ILE A 1 53 ? 20.856 18.009 0.761 1.00 13.44 50 ILE A O 3
ATOM 3198 N N . ILE A 1 54 ? 20.943 15.910 1.573 1.00 13.49 51 ILE A N 3
ATOM 3199 C CA . ILE A 1 54 ? 22.415 15.810 1.670 1.00 14.89 51 ILE A CA 3
ATOM 3200 C C . ILE A 1 54 ? 22.985 14.452 1.234 1.00 15.40 51 ILE A C 3
ATOM 3201 O O . ILE A 1 54 ? 22.475 13.394 1.607 1.00 15.33 51 ILE A O 3
ATOM 3217 N N . ARG A 1 55 ? 24.125 14.499 0.531 1.00 16.22 52 ARG A N 3
ATOM 3218 C CA . ARG A 1 55 ? 24.987 13.359 0.161 1.00 17.10 52 ARG A CA 3
ATOM 3219 C C . ARG A 1 55 ? 25.796 12.811 1.341 1.00 18.06 52 ARG A C 3
ATOM 3220 O O . ARG A 1 55 ? 26.076 11.615 1.364 1.00 18.63 52 ARG A O 3
ATOM 3241 N N . GLN A 1 56 ? 26.127 13.640 2.336 1.00 18.41 53 GLN A N 3
ATOM 3242 C CA . GLN A 1 56 ? 26.955 13.276 3.498 1.00 19.54 53 GLN A CA 3
ATOM 3243 C C . GLN A 1 56 ? 26.465 12.007 4.211 1.00 19.53 53 GLN A C 3
ATOM 3244 O O . GLN A 1 56 ? 27.278 11.167 4.598 1.00 20.62 53 GLN A O 3
ATOM 3258 N N . ILE A 1 57 ? 25.145 11.813 4.321 1.00 18.45 54 ILE A N 3
ATOM 3259 C CA . ILE A 1 57 ? 24.579 10.608 4.943 1.00 18.61 54 ILE A CA 3
ATOM 3260 C C . ILE A 1 57 ? 24.730 9.367 4.053 1.00 18.88 54 ILE A C 3
ATOM 3261 O O . ILE A 1 57 ? 25.010 8.296 4.583 1.00 19.86 54 ILE A O 3
ATOM 3277 N N . ARG A 1 58 ? 24.677 9.498 2.714 1.00 18.32 55 ARG A N 3
ATOM 3278 C CA . ARG A 1 58 ? 24.934 8.390 1.768 1.00 18.82 55 ARG A CA 3
ATOM 3279 C C . ARG A 1 58 ? 26.380 7.898 1.799 1.00 20.21 55 ARG A C 3
ATOM 3280 O O . ARG A 1 58 ? 26.627 6.740 1.477 1.00 20.97 55 ARG A O 3
ATOM 3301 N N . GLN A 1 59 ? 27.320 8.730 2.257 1.00 20.71 56 GLN A N 3
ATOM 3302 C CA . GLN A 1 59 ? 28.694 8.294 2.538 1.00 22.14 56 GLN A CA 3
ATOM 3303 C C . GLN A 1 59 ? 28.781 7.293 3.717 1.00 23.06 56 GLN A C 3
ATOM 3304 O O . GLN A 1 59 ? 29.756 6.539 3.788 1.00 24.22 56 GLN A O 3
ATOM 3318 N N . ALA A 1 60 ? 27.784 7.240 4.614 1.00 22.66 57 ALA A N 3
ATOM 3319 C CA . ALA A 1 60 ? 27.685 6.261 5.706 1.00 23.62 57 ALA A CA 3
ATOM 3320 C C . ALA A 1 60 ? 26.555 5.223 5.518 1.00 23.39 57 ALA A C 3
ATOM 3321 O O . ALA A 1 60 ? 26.850 4.046 5.295 1.00 24.45 57 ALA A O 3
ATOM 3328 N N . CYS A 1 61 ? 25.299 5.676 5.604 1.00 22.18 58 CYS A N 3
ATOM 3329 C CA . CYS A 1 61 ? 24.047 4.923 5.769 1.00 22.07 58 CYS A CA 3
ATOM 3330 C C . CYS A 1 61 ? 24.129 3.709 6.713 1.00 23.28 58 CYS A C 3
ATOM 3331 O O . CYS A 1 61 ? 24.379 2.575 6.295 1.00 23.67 58 CYS A O 3
ATOM 3338 N N . ALA A 1 62 ? 23.858 3.956 7.999 1.00 24.05 59 ALA A N 3
ATOM 3339 C CA . ALA A 1 62 ? 23.884 2.998 9.110 1.00 25.31 59 ALA A CA 3
ATOM 3340 C C . ALA A 1 62 ? 23.107 1.678 8.902 1.00 26.04 59 ALA A C 3
ATOM 3341 O O . ALA A 1 62 ? 23.463 0.663 9.511 1.00 26.95 59 ALA A O 3
ATOM 3348 N N . GLN A 1 63 ? 22.057 1.662 8.073 1.00 25.79 60 GLN A N 3
ATOM 3349 C CA . GLN A 1 63 ? 21.271 0.456 7.781 1.00 26.60 60 GLN A CA 3
ATOM 3350 C C . GLN A 1 63 ? 22.010 -0.501 6.829 1.00 26.56 60 GLN A C 3
ATOM 3351 O O . GLN A 1 63 ? 22.285 -1.630 7.250 1.00 27.66 60 GLN A O 3
ATOM 3365 N N . PRO A 1 64 ? 22.424 -0.071 5.620 1.00 25.50 61 PRO A N 3
ATOM 3366 C CA . PRO A 1 64 ? 23.424 -0.778 4.823 1.00 25.62 61 PRO A CA 3
ATOM 3367 C C . PRO A 1 64 ? 24.728 -1.089 5.574 1.00 26.14 61 PRO A C 3
ATOM 3368 O O . PRO A 1 64 ? 25.337 -2.127 5.325 1.00 26.90 61 PRO A O 3
ATOM 3379 N N . PHE A 1 65 ? 25.173 -0.223 6.494 1.00 25.91 62 PHE A N 3
ATOM 3380 C CA . PHE A 1 65 ? 26.429 -0.415 7.232 1.00 26.58 62 PHE A CA 3
ATOM 3381 C C . PHE A 1 65 ? 26.443 -1.736 8.014 1.00 28.10 62 PHE A C 3
ATOM 3382 O O . PHE A 1 65 ? 27.371 -2.528 7.850 1.00 28.88 62 PHE A O 3
ATOM 3399 N N . GLU A 1 66 ? 25.378 -2.035 8.763 1.00 28.66 63 GLU A N 3
ATOM 3400 C CA . GLU A 1 66 ? 25.246 -3.293 9.511 1.00 30.23 63 GLU A CA 3
ATOM 3401 C C . GLU A 1 66 ? 25.265 -4.536 8.599 1.00 30.80 63 GLU A C 3
ATOM 3402 O O . GLU A 1 66 ? 25.823 -5.575 8.967 1.00 31.99 63 GLU A O 3
ATOM 3414 N N . ALA A 1 67 ? 24.664 -4.434 7.409 1.00 30.04 64 ALA A N 3
ATOM 3415 C CA . ALA A 1 67 ? 24.598 -5.537 6.440 1.00 30.62 64 ALA A CA 3
ATOM 3416 C C . ALA A 1 67 ? 25.863 -5.755 5.595 1.00 30.61 64 ALA A C 3
ATOM 3417 O O . ALA A 1 67 ? 26.051 -6.866 5.089 1.00 31.54 64 ALA A O 3
ATOM 3424 N N . PHE A 1 68 ? 26.744 -4.761 5.454 1.00 29.75 65 PHE A N 3
ATOM 3425 C CA . PHE A 1 68 ? 27.989 -4.910 4.691 1.00 29.95 65 PHE A CA 3
ATOM 3426 C C . PHE A 1 68 ? 29.237 -5.007 5.567 1.00 30.94 65 PHE A C 3
ATOM 3427 O O . PHE A 1 68 ? 30.213 -5.624 5.144 1.00 31.85 65 PHE A O 3
ATOM 3444 N N . GLU A 1 69 ? 29.179 -4.555 6.823 1.00 30.98 66 GLU A N 3
ATOM 3445 C CA . GLU A 1 69 ? 30.144 -5.002 7.830 1.00 32.20 66 GLU A CA 3
ATOM 3446 C C . GLU A 1 69 ? 29.983 -6.504 8.143 1.00 33.71 66 GLU A C 3
ATOM 3447 O O . GLU A 1 69 ? 30.970 -7.173 8.447 1.00 34.86 66 GLU A O 3
ATOM 3459 N N . GLU A 1 70 ? 28.770 -7.056 7.989 1.00 33.78 67 GLU A N 3
ATOM 3460 C CA . GLU A 1 70 ? 28.493 -8.494 8.128 1.00 35.23 67 GLU A CA 3
ATOM 3461 C C . GLU A 1 70 ? 29.267 -9.332 7.095 1.00 35.82 67 GLU A C 3
ATOM 3462 O O . GLU A 1 70 ? 29.832 -10.370 7.442 1.00 37.22 67 GLU A O 3
ATOM 3474 N N . CYS A 1 71 ? 29.358 -8.856 5.846 1.00 34.85 68 CYS A N 3
ATOM 3475 C CA . CYS A 1 71 ? 30.115 -9.541 4.783 1.00 35.44 68 CYS A CA 3
ATOM 3476 C C . CYS A 1 71 ? 31.591 -9.811 5.175 1.00 36.41 68 CYS A C 3
ATOM 3477 O O . CYS A 1 71 ? 32.048 -10.949 5.065 1.00 37.70 68 CYS A O 3
ATOM 3484 N N . LEU A 1 72 ? 32.310 -8.799 5.680 1.00 35.92 69 LEU A N 3
ATOM 3485 C CA . LEU A 1 72 ? 33.670 -8.852 6.233 1.00 36.83 69 LEU A CA 3
ATOM 3486 C C . LEU A 1 72 ? 33.762 -9.547 7.612 1.00 38.08 69 LEU A C 3
ATOM 3487 O O . LEU A 1 72 ? 34.857 -9.926 8.028 1.00 39.23 69 LEU A O 3
ATOM 3503 N N . ARG A 1 73 ? 32.654 -9.705 8.344 1.00 38.02 70 ARG A N 3
ATOM 3504 C CA . ARG A 1 73 ? 32.601 -10.378 9.659 1.00 39.34 70 ARG A CA 3
ATOM 3505 C C . ARG A 1 73 ? 32.517 -11.900 9.518 1.00 40.74 70 ARG A C 3
ATOM 3506 O O . ARG A 1 73 ? 33.290 -12.620 10.156 1.00 42.11 70 ARG A O 3
ATOM 3527 N N . GLN A 1 74 ? 31.573 -12.376 8.703 1.00 40.45 71 GLN A N 3
ATOM 3528 C CA . GLN A 1 74 ? 31.239 -13.799 8.549 1.00 41.71 71 GLN A CA 3
ATOM 3529 C C . GLN A 1 74 ? 31.998 -14.486 7.401 1.00 42.05 71 GLN A C 3
ATOM 3530 O O . GLN A 1 74 ? 32.284 -15.677 7.508 1.00 43.42 71 GLN A O 3
ATOM 3544 N N . ASN A 1 75 ? 32.337 -13.778 6.315 1.00 40.94 72 ASN A N 3
ATOM 3545 C CA . ASN A 1 75 ? 33.007 -14.356 5.143 1.00 41.26 72 ASN A CA 3
ATOM 3546 C C . ASN A 1 75 ? 33.980 -13.361 4.467 1.00 40.50 72 ASN A C 3
ATOM 3547 O O . ASN A 1 75 ? 33.814 -13.023 3.290 1.00 39.75 72 ASN A O 3
ATOM 3558 N N . GLU A 1 76 ? 34.983 -12.856 5.197 1.00 40.76 73 GLU A N 3
ATOM 3559 C CA . GLU A 1 76 ? 35.942 -11.842 4.714 1.00 40.18 73 GLU A CA 3
ATOM 3560 C C . GLU A 1 76 ? 36.728 -12.248 3.436 1.00 40.65 73 GLU A C 3
ATOM 3561 O O . GLU A 1 76 ? 37.311 -11.389 2.769 1.00 40.07 73 GLU A O 3
ATOM 3573 N N . ALA A 1 77 ? 36.748 -13.543 3.078 1.00 41.79 74 ALA A N 3
ATOM 3574 C CA . ALA A 1 77 ? 37.363 -14.091 1.858 1.00 42.48 74 ALA A CA 3
ATOM 3575 C C . ALA A 1 77 ? 36.419 -14.117 0.635 1.00 41.83 74 ALA A C 3
ATOM 3576 O O . ALA A 1 77 ? 36.858 -14.330 -0.499 1.00 42.23 74 ALA A O 3
ATOM 3583 N N . ALA A 1 78 ? 35.115 -13.912 0.844 1.00 40.94 75 ALA A N 3
ATOM 3584 C CA . ALA A 1 78 ? 34.085 -13.894 -0.201 1.00 40.38 75 ALA A CA 3
ATOM 3585 C C . ALA A 1 78 ? 33.573 -12.473 -0.511 1.00 38.73 75 ALA A C 3
ATOM 3586 O O . ALA A 1 78 ? 32.570 -12.312 -1.200 1.00 38.07 75 ALA A O 3
ATOM 3593 N N . VAL A 1 79 ? 34.236 -11.427 -0.003 1.00 38.14 76 VAL A N 3
ATOM 3594 C CA . VAL A 1 79 ? 33.754 -10.033 -0.070 1.00 36.62 76 VAL A CA 3
ATOM 3595 C C . VAL A 1 79 ? 33.746 -9.425 -1.483 1.00 36.16 76 VAL A C 3
ATOM 3596 O O . VAL A 1 79 ? 33.130 -8.386 -1.711 1.00 34.95 76 VAL A O 3
ATOM 3609 N N . GLY A 1 80 ? 34.331 -10.093 -2.481 1.00 37.19 77 GLY A N 3
ATOM 3610 C CA . GLY A 1 80 ? 34.017 -9.840 -3.893 1.00 37.02 77 GLY A CA 3
ATOM 3611 C C . GLY A 1 80 ? 32.510 -9.923 -4.200 1.00 36.28 77 GLY A C 3
ATOM 3612 O O . GLY A 1 80 ? 31.994 -9.153 -5.018 1.00 35.62 77 GLY A O 3
ATOM 3616 N N . ASN A 1 81 ? 31.772 -10.769 -3.469 1.00 36.44 78 ASN A N 3
ATOM 3617 C CA . ASN A 1 81 ? 30.308 -10.807 -3.451 1.00 35.85 78 ASN A CA 3
ATOM 3618 C C . ASN A 1 81 ? 29.710 -9.517 -2.862 1.00 34.41 78 ASN A C 3
ATOM 3619 O O . ASN A 1 81 ? 28.923 -8.857 -3.537 1.00 33.72 78 ASN A O 3
ATOM 3630 N N . CYS A 1 82 ? 30.120 -9.119 -1.651 1.00 34.03 79 CYS A N 3
ATOM 3631 C CA . CYS A 1 82 ? 29.771 -7.823 -1.059 1.00 32.75 79 CYS A CA 3
ATOM 3632 C C . CYS A 1 82 ? 30.891 -7.243 -0.174 1.00 32.62 79 CYS A C 3
ATOM 3633 O O . CYS A 1 82 ? 31.415 -7.919 0.710 1.00 33.38 79 CYS A O 3
ATOM 3640 N N . ALA A 1 83 ? 31.165 -5.949 -0.354 1.00 31.70 80 ALA A N 3
ATOM 3641 C CA . ALA A 1 83 ? 32.120 -5.149 0.413 1.00 31.56 80 ALA A CA 3
ATOM 3642 C C . ALA A 1 83 ? 31.560 -3.732 0.625 1.00 30.24 80 ALA A C 3
ATOM 3643 O O . ALA A 1 83 ? 30.654 -3.293 -0.085 1.00 29.10 80 ALA A O 3
ATOM 3650 N N . GLU A 1 84 ? 32.039 -3.021 1.643 1.00 30.49 81 GLU A N 3
ATOM 3651 C CA . GLU A 1 84 ? 31.215 -2.004 2.299 1.00 29.47 81 GLU A CA 3
ATOM 3652 C C . GLU A 1 84 ? 31.162 -0.661 1.568 1.00 28.12 81 GLU A C 3
ATOM 3653 O O . GLU A 1 84 ? 30.083 -0.084 1.472 1.00 26.94 81 GLU A O 3
ATOM 3665 N N . HIS A 1 85 ? 32.256 -0.169 0.988 1.00 28.36 82 HIS A N 3
ATOM 3666 C CA . HIS A 1 85 ? 32.261 1.198 0.461 1.00 27.28 82 HIS A CA 3
ATOM 3667 C C . HIS A 1 85 ? 31.365 1.401 -0.771 1.00 26.17 82 HIS A C 3
ATOM 3668 O O . HIS A 1 85 ? 30.704 2.438 -0.874 1.00 24.95 82 HIS A O 3
ATOM 3682 N N . MET A 1 86 ? 31.275 0.411 -1.666 1.00 26.67 83 MET A N 3
ATOM 3683 C CA . MET A 1 86 ? 30.339 0.470 -2.798 1.00 25.87 83 MET A CA 3
ATOM 3684 C C . MET A 1 86 ? 28.929 0.064 -2.363 1.00 25.03 83 MET A C 3
ATOM 3685 O O . MET A 1 86 ? 27.963 0.781 -2.633 1.00 23.89 83 MET A O 3
ATOM 3699 N N . ARG A 1 87 ? 28.788 -1.061 -1.645 1.00 25.73 84 ARG A N 3
ATOM 3700 C CA . ARG A 1 87 ? 27.463 -1.610 -1.326 1.00 25.28 84 ARG A CA 3
ATOM 3701 C C . ARG A 1 87 ? 26.683 -0.752 -0.321 1.00 24.23 84 ARG A C 3
ATOM 3702 O O . ARG A 1 87 ? 25.458 -0.687 -0.447 1.00 23.42 84 ARG A O 3
ATOM 3723 N N . ARG A 1 88 ? 27.344 -0.027 0.606 1.00 24.27 85 ARG A N 3
ATOM 3724 C CA . ARG A 1 88 ? 26.636 0.910 1.505 1.00 23.30 85 ARG A CA 3
ATOM 3725 C C . ARG A 1 88 ? 25.991 2.052 0.718 1.00 21.85 85 ARG A C 3
ATOM 3726 O O . ARG A 1 88 ? 24.810 2.335 0.909 1.00 20.94 85 ARG A O 3
ATOM 3747 N N . PHE A 1 89 ? 26.739 2.639 -0.217 1.00 21.84 86 PHE A N 3
ATOM 3748 C CA . PHE A 1 89 ? 26.254 3.706 -1.094 1.00 20.81 86 PHE A CA 3
ATOM 3749 C C . PHE A 1 89 ? 25.147 3.207 -2.039 1.00 20.44 86 PHE A C 3
ATOM 3750 O O . PHE A 1 89 ? 24.128 3.877 -2.192 1.00 19.52 86 PHE A O 3
ATOM 3767 N N . LEU A 1 90 ? 25.287 1.999 -2.600 1.00 21.30 87 LEU A N 3
ATOM 3768 C CA . LEU A 1 90 ? 24.312 1.382 -3.510 1.00 21.26 87 LEU A CA 3
ATOM 3769 C C . LEU A 1 90 ? 22.939 1.140 -2.860 1.00 20.80 87 LEU A C 3
ATOM 3770 O O . LEU A 1 90 ? 21.922 1.598 -3.383 1.00 20.22 87 LEU A O 3
ATOM 3786 N N . GLN A 1 91 ? 22.882 0.464 -1.706 1.00 21.26 88 GLN A N 3
ATOM 3787 C CA . GLN A 1 91 ? 21.605 0.218 -1.012 1.00 21.18 88 GLN A CA 3
ATOM 3788 C C . GLN A 1 91 ? 20.971 1.514 -0.470 1.00 20.11 88 GLN A C 3
ATOM 3789 O O . GLN A 1 91 ? 19.760 1.558 -0.244 1.00 19.99 88 GLN A O 3
ATOM 3803 N N . CYS A 1 92 ? 21.764 2.580 -0.315 1.00 19.49 89 CYS A N 3
ATOM 3804 C CA . CYS A 1 92 ? 21.297 3.930 -0.003 1.00 18.49 89 CYS A CA 3
ATOM 3805 C C . CYS A 1 92 ? 20.969 4.797 -1.239 1.00 17.83 89 CYS A C 3
ATOM 3806 O O . CYS A 1 92 ? 20.420 5.881 -1.086 1.00 17.40 89 CYS A O 3
ATOM 3813 N N . ALA A 1 93 ? 21.316 4.375 -2.459 1.00 18.07 90 ALA A N 3
ATOM 3814 C CA . ALA A 1 93 ? 20.765 4.939 -3.694 1.00 17.86 90 ALA A CA 3
ATOM 3815 C C . ALA A 1 93 ? 19.401 4.304 -4.040 1.00 18.15 90 ALA A C 3
ATOM 3816 O O . ALA A 1 93 ? 18.439 5.012 -4.343 1.00 17.93 90 ALA A O 3
ATOM 3823 N N . GLU A 1 94 ? 19.291 2.972 -3.945 1.00 18.88 91 GLU A N 3
ATOM 3824 C CA . GLU A 1 94 ? 18.075 2.216 -4.294 1.00 19.47 91 GLU A CA 3
ATOM 3825 C C . GLU A 1 94 ? 16.918 2.449 -3.292 1.00 19.33 91 GLU A C 3
ATOM 3826 O O . GLU A 1 94 ? 15.762 2.590 -3.702 1.00 19.69 91 GLU A O 3
ATOM 3838 N N . GLN A 1 95 ? 17.250 2.572 -1.997 1.00 19.04 92 GLN A N 3
ATOM 3839 C CA . GLN A 1 95 ? 16.368 2.926 -0.868 1.00 19.14 92 GLN A CA 3
ATOM 3840 C C . GLN A 1 95 ? 16.854 4.189 -0.116 1.00 18.56 92 GLN A C 3
ATOM 3841 O O . GLN A 1 95 ? 16.894 4.243 1.117 1.00 19.13 92 GLN A O 3
ATOM 3855 N N . VAL A 1 96 ? 17.340 5.169 -0.877 1.00 17.70 93 VAL A N 3
ATOM 3856 C CA . VAL A 1 96 ? 17.447 6.602 -0.523 1.00 17.22 93 VAL A CA 3
ATOM 3857 C C . VAL A 1 96 ? 16.630 7.084 0.690 1.00 17.11 93 VAL A C 3
ATOM 3858 O O . VAL A 1 96 ? 15.458 6.737 0.867 1.00 16.77 93 VAL A O 3
ATOM 3871 N N . TYR A 1 14 ? 2.526 11.966 2.099 1.00 3.48 11 TYR A N 4
ATOM 3872 C CA . TYR A 1 14 ? 2.041 12.273 0.752 1.00 1.97 11 TYR A CA 4
ATOM 3873 C C . TYR A 1 14 ? 2.295 11.091 -0.194 1.00 2.42 11 TYR A C 4
ATOM 3874 O O . TYR A 1 14 ? 3.450 10.723 -0.422 1.00 4.13 11 TYR A O 4
ATOM 3892 N N . CYS A 1 15 ? 1.221 10.499 -0.729 1.00 1.57 12 CYS A N 4
ATOM 3893 C CA . CYS A 1 15 ? 1.165 9.912 -2.076 1.00 1.48 12 CYS A CA 4
ATOM 3894 C C . CYS A 1 15 ? -0.301 9.599 -2.458 1.00 0.92 12 CYS A C 4
ATOM 3895 O O . CYS A 1 15 ? -1.025 9.041 -1.629 1.00 1.14 12 CYS A O 4
ATOM 3902 N N . GLY A 1 16 ? -0.746 9.846 -3.696 1.00 0.94 13 GLY A N 4
ATOM 3903 C CA . GLY A 1 16 ? -2.101 9.459 -4.145 1.00 1.12 13 GLY A CA 4
ATOM 3904 C C . GLY A 1 16 ? -2.302 7.943 -4.229 1.00 1.02 13 GLY A C 4
ATOM 3905 O O . GLY A 1 16 ? -3.283 7.411 -3.703 1.00 1.01 13 GLY A O 4
ATOM 3909 N N . ARG A 1 17 ? -1.309 7.222 -4.767 1.00 1.12 14 ARG A N 4
ATOM 3910 C CA . ARG A 1 17 ? -1.277 5.749 -4.838 1.00 1.29 14 ARG A CA 4
ATOM 3911 C C . ARG A 1 17 ? -1.395 5.059 -3.484 1.00 1.21 14 ARG A C 4
ATOM 3912 O O . ARG A 1 17 ? -1.760 3.893 -3.430 1.00 1.28 14 ARG A O 4
ATOM 3933 N N . GLU A 1 18 ? -1.119 5.769 -2.394 1.00 1.22 15 GLU A N 4
ATOM 3934 C CA . GLU A 1 18 ? -1.268 5.247 -1.040 1.00 1.36 15 GLU A CA 4
ATOM 3935 C C . GLU A 1 18 ? -2.737 5.072 -0.652 1.00 1.29 15 GLU A C 4
ATOM 3936 O O . GLU A 1 18 ? -3.089 4.010 -0.148 1.00 1.58 15 GLU A O 4
ATOM 3948 N N . LEU A 1 19 ? -3.602 6.036 -0.979 1.00 1.08 16 LEU A N 4
ATOM 3949 C CA . LEU A 1 19 ? -5.044 5.929 -0.738 1.00 1.15 16 LEU A CA 4
ATOM 3950 C C . LEU A 1 19 ? -5.663 4.824 -1.607 1.00 1.05 16 LEU A C 4
ATOM 3951 O O . LEU A 1 19 ? -6.463 4.015 -1.129 1.00 1.19 16 LEU A O 4
ATOM 3967 N N . GLU A 1 20 ? -5.249 4.747 -2.875 1.00 0.97 17 GLU A N 4
ATOM 3968 C CA . GLU A 1 20 ? -5.747 3.732 -3.813 1.00 1.07 17 GLU A CA 4
ATOM 3969 C C . GLU A 1 20 ? -5.308 2.308 -3.425 1.00 1.03 17 GLU A C 4
ATOM 3970 O O . GLU A 1 20 ? -6.155 1.419 -3.291 1.00 1.18 17 GLU A O 4
ATOM 3982 N N . GLN A 1 21 ? -4.010 2.085 -3.183 1.00 1.00 18 GLN A N 4
ATOM 3983 C CA . GLN A 1 21 ? -3.489 0.747 -2.880 1.00 1.13 18 GLN A CA 4
ATOM 3984 C C . GLN A 1 21 ? -3.856 0.271 -1.469 1.00 0.99 18 GLN A C 4
ATOM 3985 O O . GLN A 1 21 ? -4.052 -0.928 -1.277 1.00 0.99 18 GLN A O 4
ATOM 3999 N N . TYR A 1 22 ? -3.973 1.180 -0.486 1.00 1.02 19 TYR A N 4
ATOM 4000 C CA . TYR A 1 22 ? -4.417 0.818 0.863 1.00 1.15 19 TYR A CA 4
ATOM 4001 C C . TYR A 1 22 ? -5.813 0.196 0.803 1.00 1.07 19 TYR A C 4
ATOM 4002 O O . TYR A 1 22 ? -6.015 -0.858 1.396 1.00 1.09 19 TYR A O 4
ATOM 4020 N N . GLY A 1 23 ? -6.728 0.755 -0.002 1.00 1.11 20 GLY A N 4
ATOM 4021 C CA . GLY A 1 23 ? -8.048 0.164 -0.230 1.00 1.23 20 GLY A CA 4
ATOM 4022 C C . GLY A 1 23 ? -7.977 -1.260 -0.788 1.00 1.16 20 GLY A C 4
ATOM 4023 O O . GLY A 1 23 ? -8.505 -2.178 -0.166 1.00 1.53 20 GLY A O 4
ATOM 4027 N N . GLN A 1 24 ? -7.260 -1.482 -1.897 1.00 0.99 21 GLN A N 4
ATOM 4028 C CA . GLN A 1 24 ? -7.134 -2.825 -2.488 1.00 0.91 21 GLN A CA 4
ATOM 4029 C C . GLN A 1 24 ? -6.517 -3.838 -1.519 1.00 0.69 21 GLN A C 4
ATOM 4030 O O . GLN A 1 24 ? -7.086 -4.914 -1.306 1.00 0.70 21 GLN A O 4
ATOM 4044 N N . CYS A 1 25 ? -5.377 -3.489 -0.921 1.00 0.64 22 CYS A N 4
ATOM 4045 C CA . CYS A 1 25 ? -4.597 -4.401 -0.098 1.00 0.60 22 CYS A CA 4
ATOM 4046 C C . CYS A 1 25 ? -5.197 -4.616 1.303 1.00 0.62 22 CYS A C 4
ATOM 4047 O O . CYS A 1 25 ? -5.018 -5.703 1.841 1.00 0.83 22 CYS A O 4
ATOM 4054 N N . VAL A 1 26 ? -5.944 -3.666 1.888 1.00 0.62 23 VAL A N 4
ATOM 4055 C CA . VAL A 1 26 ? -6.671 -3.898 3.154 1.00 0.67 23 VAL A CA 4
ATOM 4056 C C . VAL A 1 26 ? -8.025 -4.588 2.953 1.00 0.73 23 VAL A C 4
ATOM 4057 O O . VAL A 1 26 ? -8.418 -5.407 3.783 1.00 0.86 23 VAL A O 4
ATOM 4070 N N . ALA A 1 27 ? -8.744 -4.313 1.853 1.00 0.79 24 ALA A N 4
ATOM 4071 C CA . ALA A 1 27 ? -10.096 -4.848 1.638 1.00 0.98 24 ALA A CA 4
ATOM 4072 C C . ALA A 1 27 ? -10.116 -6.328 1.208 1.00 0.95 24 ALA A C 4
ATOM 4073 O O . ALA A 1 27 ? -11.183 -6.954 1.209 1.00 1.13 24 ALA A O 4
ATOM 4080 N N . ALA A 1 28 ? -8.954 -6.890 0.860 1.00 0.83 25 ALA A N 4
ATOM 4081 C CA . ALA A 1 28 ? -8.777 -8.323 0.643 1.00 0.91 25 ALA A CA 4
ATOM 4082 C C . ALA A 1 28 ? -8.594 -9.078 1.978 1.00 0.91 25 ALA A C 4
ATOM 4083 O O . ALA A 1 28 ? -9.406 -9.943 2.317 1.00 1.13 25 ALA A O 4
ATOM 4090 N N . LYS A 1 29 ? -7.595 -8.692 2.783 1.00 0.75 26 LYS A N 4
ATOM 4091 C CA . LYS A 1 29 ? -7.351 -9.114 4.180 1.00 0.83 26 LYS A CA 4
ATOM 4092 C C . LYS A 1 29 ? -6.661 -7.967 4.937 1.00 0.74 26 LYS A C 4
ATOM 4093 O O . LYS A 1 29 ? -5.859 -7.272 4.315 1.00 0.65 26 LYS A O 4
ATOM 4112 N N . PRO A 1 30 ? -6.793 -7.838 6.271 1.00 0.92 27 PRO A N 4
ATOM 4113 C CA . PRO A 1 30 ? -5.951 -6.924 7.055 1.00 1.02 27 PRO A CA 4
ATOM 4114 C C . PRO A 1 30 ? -4.442 -7.176 6.852 1.00 1.10 27 PRO A C 4
ATOM 4115 O O . PRO A 1 30 ? -3.647 -6.239 6.761 1.00 1.24 27 PRO A O 4
ATOM 4126 N N . GLU A 1 31 ? -4.054 -8.446 6.698 1.00 1.16 28 GLU A N 4
ATOM 4127 C CA . GLU A 1 31 ? -2.670 -8.894 6.464 1.00 1.29 28 GLU A CA 4
ATOM 4128 C C . GLU A 1 31 ? -2.203 -8.704 5.006 1.00 1.11 28 GLU A C 4
ATOM 4129 O O . GLU A 1 31 ? -1.002 -8.695 4.724 1.00 1.14 28 GLU A O 4
ATOM 4141 N N . SER A 1 32 ? -3.124 -8.468 4.065 1.00 1.08 29 SER A N 4
ATOM 4142 C CA . SER A 1 32 ? -2.792 -8.225 2.655 1.00 1.17 29 SER A CA 4
ATOM 4143 C C . SER A 1 32 ? -2.153 -6.855 2.403 1.00 1.24 29 SER A C 4
ATOM 4144 O O . SER A 1 32 ? -1.517 -6.686 1.363 1.00 1.38 29 SER A O 4
ATOM 4152 N N . TRP A 1 33 ? -2.157 -5.929 3.374 1.00 1.31 30 TRP A N 4
ATOM 4153 C CA . TRP A 1 33 ? -1.229 -4.787 3.362 1.00 1.59 30 TRP A CA 4
ATOM 4154 C C . TRP A 1 33 ? 0.231 -5.244 3.225 1.00 1.50 30 TRP A C 4
ATOM 4155 O O . TRP A 1 33 ? 0.988 -4.645 2.471 1.00 1.70 30 TRP A O 4
ATOM 4176 N N . GLN A 1 34 ? 0.616 -6.335 3.896 1.00 1.41 31 GLN A N 4
ATOM 4177 C CA . GLN A 1 34 ? 1.954 -6.920 3.789 1.00 1.53 31 GLN A CA 4
ATOM 4178 C C . GLN A 1 34 ? 2.090 -7.857 2.578 1.00 1.31 31 GLN A C 4
ATOM 4179 O O . GLN A 1 34 ? 3.139 -7.882 1.932 1.00 1.46 31 GLN A O 4
ATOM 4193 N N . ARG A 1 35 ? 1.053 -8.668 2.316 1.00 1.09 32 ARG A N 4
ATOM 4194 C CA . ARG A 1 35 ? 1.086 -9.784 1.350 1.00 1.11 32 ARG A CA 4
ATOM 4195 C C . ARG A 1 35 ? 0.729 -9.422 -0.096 1.00 1.02 32 ARG A C 4
ATOM 4196 O O . ARG A 1 35 ? 1.398 -9.895 -1.014 1.00 1.30 32 ARG A O 4
ATOM 4217 N N . ASP A 1 36 ? -0.285 -8.585 -0.327 1.00 0.78 33 ASP A N 4
ATOM 4218 C CA . ASP A 1 36 ? -0.670 -8.099 -1.667 1.00 0.87 33 ASP A CA 4
ATOM 4219 C C . ASP A 1 36 ? 0.063 -6.807 -2.065 1.00 0.95 33 ASP A C 4
ATOM 4220 O O . ASP A 1 36 ? 0.244 -6.579 -3.265 1.00 1.27 33 ASP A O 4
ATOM 4229 N N . CYS A 1 37 ? 0.556 -6.014 -1.103 1.00 0.82 34 CYS A N 4
ATOM 4230 C CA . CYS A 1 37 ? 1.409 -4.850 -1.369 1.00 1.01 34 CYS A CA 4
ATOM 4231 C C . CYS A 1 37 ? 2.795 -4.989 -0.687 1.00 0.94 34 CYS A C 4
ATOM 4232 O O . CYS A 1 37 ? 3.078 -4.319 0.300 1.00 1.14 34 CYS A O 4
ATOM 4239 N N . HIS A 1 38 ? 3.736 -5.728 -1.285 1.00 0.94 35 HIS A N 4
ATOM 4240 C CA . HIS A 1 38 ? 5.119 -5.857 -0.779 1.00 1.05 35 HIS A CA 4
ATOM 4241 C C . HIS A 1 38 ? 6.053 -4.751 -1.283 1.00 0.99 35 HIS A C 4
ATOM 4242 O O . HIS A 1 38 ? 6.526 -3.931 -0.495 1.00 1.05 35 HIS A O 4
ATOM 4256 N N . TYR A 1 39 ? 6.270 -4.645 -2.592 1.00 1.03 36 TYR A N 4
ATOM 4257 C CA . TYR A 1 39 ? 6.995 -3.514 -3.180 1.00 1.09 36 TYR A CA 4
ATOM 4258 C C . TYR A 1 39 ? 6.160 -2.237 -3.055 1.00 0.93 36 TYR A C 4
ATOM 4259 O O . TYR A 1 39 ? 6.695 -1.158 -2.808 1.00 0.98 36 TYR A O 4
ATOM 4277 N N . LEU A 1 40 ? 4.831 -2.358 -3.139 1.00 0.92 37 LEU A N 4
ATOM 4278 C CA . LEU A 1 40 ? 3.906 -1.233 -3.028 1.00 1.02 37 LEU A CA 4
ATOM 4279 C C . LEU A 1 40 ? 3.960 -0.536 -1.652 1.00 0.93 37 LEU A C 4
ATOM 4280 O O . LEU A 1 40 ? 3.969 0.699 -1.619 1.00 1.07 37 LEU A O 4
ATOM 4296 N N . LYS A 1 41 ? 4.065 -1.257 -0.519 1.00 0.87 38 LYS A N 4
ATOM 4297 C CA . LYS A 1 41 ? 4.179 -0.610 0.812 1.00 0.95 38 LYS A CA 4
ATOM 4298 C C . LYS A 1 41 ? 5.518 0.096 1.041 1.00 0.98 38 LYS A C 4
ATOM 4299 O O . LYS A 1 41 ? 5.548 1.092 1.762 1.00 1.24 38 LYS A O 4
ATOM 4318 N N . MET A 1 42 ? 6.589 -0.331 0.367 1.00 0.86 39 MET A N 4
ATOM 4319 C CA . MET A 1 42 ? 7.844 0.444 0.307 1.00 0.91 39 MET A CA 4
ATOM 4320 C C . MET A 1 42 ? 7.804 1.578 -0.742 1.00 0.78 39 MET A C 4
ATOM 4321 O O . MET A 1 42 ? 8.440 2.621 -0.579 1.00 0.78 39 MET A O 4
ATOM 4335 N N . SER A 1 43 ? 7.009 1.439 -1.805 1.00 0.87 40 SER A N 4
ATOM 4336 C CA . SER A 1 43 ? 6.875 2.456 -2.862 1.00 0.94 40 SER A CA 4
ATOM 4337 C C . SER A 1 43 ? 6.206 3.735 -2.359 1.00 0.96 40 SER A C 4
ATOM 4338 O O . SER A 1 43 ? 6.673 4.827 -2.674 1.00 1.02 40 SER A O 4
ATOM 4346 N N . ILE A 1 44 ? 5.167 3.636 -1.519 1.00 1.06 41 ILE A N 4
ATOM 4347 C CA . ILE A 1 44 ? 4.537 4.828 -0.915 1.00 1.23 41 ILE A CA 4
ATOM 4348 C C . ILE A 1 44 ? 5.464 5.535 0.096 1.00 1.18 41 ILE A C 4
ATOM 4349 O O . ILE A 1 44 ? 5.347 6.746 0.286 1.00 1.29 41 ILE A O 4
ATOM 4365 N N . ALA A 1 45 ? 6.435 4.822 0.683 1.00 1.13 42 ALA A N 4
ATOM 4366 C CA . ALA A 1 45 ? 7.461 5.403 1.557 1.00 1.29 42 ALA A CA 4
ATOM 4367 C C . ALA A 1 45 ? 8.519 6.194 0.764 1.00 1.19 42 ALA A C 4
ATOM 4368 O O . ALA A 1 45 ? 8.831 7.334 1.107 1.00 1.35 42 ALA A O 4
ATOM 4375 N N . GLN A 1 46 ? 9.000 5.642 -0.357 1.00 1.01 43 GLN A N 4
ATOM 4376 C CA . GLN A 1 46 ? 9.895 6.354 -1.285 1.00 1.02 43 GLN A CA 4
ATOM 4377 C C . GLN A 1 46 ? 9.180 7.537 -1.966 1.00 0.92 43 GLN A C 4
ATOM 4378 O O . GLN A 1 46 ? 9.772 8.606 -2.086 1.00 1.04 43 GLN A O 4
ATOM 4392 N N . CYS A 1 47 ? 7.887 7.412 -2.294 1.00 0.82 44 CYS A N 4
ATOM 4393 C CA . CYS A 1 47 ? 7.066 8.530 -2.776 1.00 0.84 44 CYS A CA 4
ATOM 4394 C C . CYS A 1 47 ? 7.019 9.687 -1.761 1.00 0.96 44 CYS A C 4
ATOM 4395 O O . CYS A 1 47 ? 7.313 10.829 -2.115 1.00 1.10 44 CYS A O 4
ATOM 4402 N N . THR A 1 48 ? 6.743 9.409 -0.479 1.00 1.04 45 THR A N 4
ATOM 4403 C CA . THR A 1 48 ? 6.818 10.432 0.582 1.00 1.30 45 THR A CA 4
ATOM 4404 C C . THR A 1 48 ? 8.249 10.961 0.779 1.00 1.51 45 THR A C 4
ATOM 4405 O O . THR A 1 48 ? 8.419 12.162 1.004 1.00 1.87 45 THR A O 4
ATOM 4416 N N . SER A 1 49 ? 9.276 10.117 0.617 1.00 1.43 46 SER A N 4
ATOM 4417 C CA . SER A 1 49 ? 10.704 10.483 0.700 1.00 1.74 46 SER A CA 4
ATOM 4418 C C . SER A 1 49 ? 11.244 11.264 -0.512 1.00 1.87 46 SER A C 4
ATOM 4419 O O . SER A 1 49 ? 12.371 11.765 -0.466 1.00 2.22 46 SER A O 4
ATOM 4427 N N . SER A 1 50 ? 10.475 11.375 -1.602 1.00 1.94 47 SER A N 4
ATOM 4428 C CA . SER A 1 50 ? 10.943 11.940 -2.876 1.00 2.49 47 SER A CA 4
ATOM 4429 C C . SER A 1 50 ? 11.382 13.404 -2.756 1.00 2.74 47 SER A C 4
ATOM 4430 O O . SER A 1 50 ? 12.353 13.791 -3.403 1.00 3.28 47 SER A O 4
ATOM 4438 N N . HIS A 1 51 ? 10.719 14.189 -1.895 1.00 2.98 48 HIS A N 4
ATOM 4439 C CA . HIS A 1 51 ? 11.002 15.600 -1.600 1.00 3.95 48 HIS A CA 4
ATOM 4440 C C . HIS A 1 51 ? 11.167 16.460 -2.880 1.00 5.46 48 HIS A C 4
ATOM 4441 O O . HIS A 1 51 ? 12.300 16.784 -3.266 1.00 6.24 48 HIS A O 4
ATOM 4455 N N . PRO A 1 52 ? 10.057 16.833 -3.559 1.00 6.52 49 PRO A N 4
ATOM 4456 C CA . PRO A 1 52 ? 10.047 17.654 -4.777 1.00 8.32 49 PRO A CA 4
ATOM 4457 C C . PRO A 1 52 ? 10.299 19.143 -4.458 1.00 9.24 49 PRO A C 4
ATOM 4458 O O . PRO A 1 52 ? 9.407 19.996 -4.516 1.00 9.98 49 PRO A O 4
ATOM 4469 N N . ILE A 1 53 ? 11.543 19.428 -4.073 1.00 9.61 50 ILE A N 4
ATOM 4470 C CA . ILE A 1 53 ? 12.106 20.727 -3.684 1.00 10.79 50 ILE A CA 4
ATOM 4471 C C . ILE A 1 53 ? 13.585 20.775 -4.112 1.00 11.73 50 ILE A C 4
ATOM 4472 O O . ILE A 1 53 ? 14.229 19.724 -4.206 1.00 11.64 50 ILE A O 4
ATOM 4488 N N . ILE A 1 54 ? 14.122 21.971 -4.385 1.00 12.97 51 ILE A N 4
ATOM 4489 C CA . ILE A 1 54 ? 15.448 22.207 -4.992 1.00 14.26 51 ILE A CA 4
ATOM 4490 C C . ILE A 1 54 ? 15.574 21.550 -6.381 1.00 14.85 51 ILE A C 4
ATOM 4491 O O . ILE A 1 54 ? 16.075 20.431 -6.527 1.00 14.89 51 ILE A O 4
ATOM 4507 N N . ARG A 1 55 ? 15.136 22.262 -7.430 1.00 15.63 52 ARG A N 4
ATOM 4508 C CA . ARG A 1 55 ? 15.135 21.791 -8.831 1.00 16.48 52 ARG A CA 4
ATOM 4509 C C . ARG A 1 55 ? 16.486 21.261 -9.308 1.00 17.30 52 ARG A C 4
ATOM 4510 O O . ARG A 1 55 ? 16.497 20.321 -10.093 1.00 17.73 52 ARG A O 4
ATOM 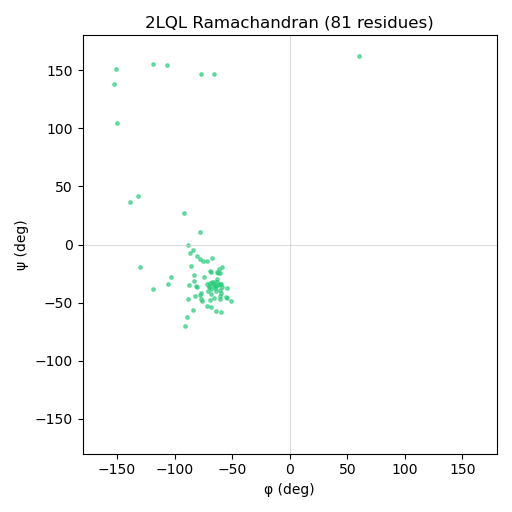4531 N N . GLN A 1 56 ? 17.609 21.784 -8.810 1.00 17.71 53 GLN A N 4
ATOM 4532 C CA . GLN A 1 56 ? 18.960 21.305 -9.147 1.00 18.72 53 GLN A CA 4
ATOM 4533 C C . GLN A 1 56 ? 19.174 19.797 -8.878 1.00 18.29 53 GLN A C 4
ATOM 4534 O O . GLN A 1 56 ? 19.950 19.153 -9.588 1.00 19.25 53 GLN A O 4
ATOM 4548 N N . ILE A 1 57 ? 18.466 19.205 -7.909 1.00 17.03 54 ILE A N 4
ATOM 4549 C CA . ILE A 1 57 ? 18.526 17.758 -7.632 1.00 16.77 54 ILE A CA 4
ATOM 4550 C C . ILE A 1 57 ? 17.852 16.983 -8.775 1.00 16.92 54 ILE A C 4
ATOM 4551 O O . ILE A 1 57 ? 18.455 16.091 -9.375 1.00 17.76 54 ILE A O 4
ATOM 4567 N N . ARG A 1 58 ? 16.626 17.376 -9.145 1.00 16.43 55 ARG A N 4
ATOM 4568 C CA . ARG A 1 58 ? 15.883 16.813 -10.286 1.00 16.93 55 ARG A CA 4
ATOM 4569 C C . ARG A 1 58 ? 16.464 17.168 -11.654 1.00 18.49 55 ARG A C 4
ATOM 4570 O O . ARG A 1 58 ? 16.243 16.419 -12.592 1.00 19.27 55 ARG A O 4
ATOM 4591 N N . GLN A 1 59 ? 17.240 18.242 -11.778 1.00 19.11 56 GLN A N 4
ATOM 4592 C CA . GLN A 1 59 ? 17.915 18.636 -13.020 1.00 20.70 56 GLN A CA 4
ATOM 4593 C C . GLN A 1 59 ? 19.138 17.752 -13.342 1.00 21.55 56 GLN A C 4
ATOM 4594 O O . GLN A 1 59 ? 19.439 17.524 -14.518 1.00 22.76 56 GLN A O 4
ATOM 4608 N N . ALA A 1 60 ? 19.799 17.193 -12.320 1.00 21.08 57 ALA A N 4
ATOM 4609 C CA . ALA A 1 60 ? 20.747 16.086 -12.481 1.00 21.95 57 ALA A CA 4
ATOM 4610 C C . ALA A 1 60 ? 20.010 14.740 -12.636 1.00 21.82 57 ALA A C 4
ATOM 4611 O O . ALA A 1 60 ? 20.287 13.963 -13.552 1.00 22.98 57 ALA A O 4
ATOM 4618 N N . CYS A 1 61 ? 19.015 14.491 -11.779 1.00 20.58 58 CYS A N 4
ATOM 4619 C CA . CYS A 1 61 ? 18.125 13.328 -11.831 1.00 20.52 58 CYS A CA 4
ATOM 4620 C C . CYS A 1 61 ? 16.966 13.537 -12.838 1.00 21.38 58 CYS A C 4
ATOM 4621 O O . CYS A 1 61 ? 15.789 13.448 -12.477 1.00 21.11 58 CYS A O 4
ATOM 4628 N N . ALA A 1 62 ? 17.298 13.877 -14.093 1.00 22.62 59 ALA A N 4
ATOM 4629 C CA . ALA A 1 62 ? 16.337 14.286 -15.123 1.00 23.74 59 ALA A CA 4
ATOM 4630 C C . ALA A 1 62 ? 16.070 13.191 -16.163 1.00 24.83 59 ALA A C 4
ATOM 4631 O O . ALA A 1 62 ? 15.074 12.471 -16.059 1.00 25.03 59 ALA A O 4
ATOM 4638 N N . GLN A 1 63 ? 16.949 13.017 -17.155 1.00 25.70 60 GLN A N 4
ATOM 4639 C CA . GLN A 1 63 ? 16.667 12.108 -18.270 1.00 26.90 60 GLN A CA 4
ATOM 4640 C C . GLN A 1 63 ? 16.475 10.641 -17.847 1.00 26.42 60 GLN A C 4
ATOM 4641 O O . GLN A 1 63 ? 15.544 10.036 -18.380 1.00 27.17 60 GLN A O 4
ATOM 4655 N N . PRO A 1 64 ? 17.209 10.079 -16.857 1.00 25.32 61 PRO A N 4
ATOM 4656 C CA . PRO A 1 64 ? 16.906 8.751 -16.316 1.00 24.88 61 PRO A CA 4
ATOM 4657 C C . PRO A 1 64 ? 15.542 8.670 -15.611 1.00 24.32 61 PRO A C 4
ATOM 4658 O O . PRO A 1 64 ? 14.846 7.667 -15.742 1.00 24.73 61 PRO A O 4
ATOM 4669 N N . PHE A 1 65 ? 15.132 9.720 -14.888 1.00 23.60 62 PHE A N 4
ATOM 4670 C CA . PHE A 1 65 ? 13.852 9.769 -14.165 1.00 23.32 62 PHE A CA 4
ATOM 4671 C C . PHE A 1 65 ? 12.676 9.729 -15.154 1.00 24.82 62 PHE A C 4
ATOM 4672 O O . PHE A 1 65 ? 11.743 8.942 -14.995 1.00 25.26 62 PHE A O 4
ATOM 4689 N N . GLU A 1 66 ? 12.782 10.509 -16.232 1.00 25.83 63 GLU A N 4
ATOM 4690 C CA . GLU A 1 66 ? 11.869 10.479 -17.377 1.00 27.48 63 GLU A CA 4
ATOM 4691 C C . GLU A 1 66 ? 11.935 9.157 -18.161 1.00 28.37 63 GLU A C 4
ATOM 4692 O O . GLU A 1 66 ? 10.898 8.649 -18.578 1.00 29.40 63 GLU A O 4
ATOM 4704 N N . ALA A 1 67 ? 13.116 8.559 -18.345 1.00 28.09 64 ALA A N 4
ATOM 4705 C CA . ALA A 1 67 ? 13.261 7.304 -19.086 1.00 29.02 64 ALA A CA 4
ATOM 4706 C C . ALA A 1 67 ? 12.535 6.133 -18.399 1.00 28.77 64 ALA A C 4
ATOM 4707 O O . ALA A 1 67 ? 11.995 5.268 -19.090 1.00 29.93 64 ALA A O 4
ATOM 4714 N N . PHE A 1 68 ? 12.450 6.125 -17.063 1.00 27.42 65 PHE A N 4
ATOM 4715 C CA . PHE A 1 68 ? 11.632 5.155 -16.328 1.00 27.33 65 PHE A CA 4
ATOM 4716 C C . PHE A 1 68 ? 10.124 5.457 -16.407 1.00 28.16 65 PHE A C 4
ATOM 4717 O O . PHE A 1 68 ? 9.343 4.517 -16.557 1.00 29.12 65 PHE A O 4
ATOM 4734 N N . GLU A 1 69 ? 9.700 6.730 -16.408 1.00 28.06 66 GLU A N 4
ATOM 4735 C CA . GLU A 1 69 ? 8.303 7.101 -16.713 1.00 29.25 66 GLU A CA 4
ATOM 4736 C C . GLU A 1 69 ? 7.905 6.638 -18.131 1.00 31.14 66 GLU A C 4
ATOM 4737 O O . GLU A 1 69 ? 6.829 6.070 -18.334 1.00 32.38 66 GLU A O 4
ATOM 4749 N N . GLU A 1 70 ? 8.794 6.812 -19.114 1.00 31.49 67 GLU A N 4
ATOM 4750 C CA . GLU A 1 70 ? 8.580 6.373 -20.497 1.00 33.24 67 GLU A CA 4
ATOM 4751 C C . GLU A 1 70 ? 8.725 4.856 -20.700 1.00 33.82 67 GLU A C 4
ATOM 4752 O O . GLU A 1 70 ? 8.190 4.313 -21.673 1.00 35.41 67 GLU A O 4
ATOM 4764 N N . CYS A 1 71 ? 9.360 4.140 -19.766 1.00 32.67 68 CYS A N 4
ATOM 4765 C CA . CYS A 1 71 ? 9.396 2.679 -19.786 1.00 33.26 68 CYS A CA 4
ATOM 4766 C C . CYS A 1 71 ? 7.984 2.096 -19.578 1.00 34.19 68 CYS A C 4
ATOM 4767 O O . CYS A 1 71 ? 7.551 1.261 -20.375 1.00 35.68 68 CYS A O 4
ATOM 4774 N N . LEU A 1 72 ? 7.228 2.618 -18.600 1.00 33.49 69 LEU A N 4
ATOM 4775 C CA . LEU A 1 72 ? 5.816 2.334 -18.351 1.00 34.49 69 LEU A CA 4
ATOM 4776 C C . LEU A 1 72 ? 4.858 3.062 -19.318 1.00 35.98 69 LEU A C 4
ATOM 4777 O O . LEU A 1 72 ? 3.692 2.686 -19.429 1.00 37.29 69 LEU A O 4
ATOM 4793 N N . ARG A 1 73 ? 5.306 4.088 -20.055 1.00 35.98 70 ARG A N 4
ATOM 4794 C CA . ARG A 1 73 ? 4.507 4.661 -21.154 1.00 37.62 70 ARG A CA 4
ATOM 4795 C C . ARG A 1 73 ? 4.246 3.615 -22.238 1.00 39.31 70 ARG A C 4
ATOM 4796 O O . ARG A 1 73 ? 3.102 3.394 -22.634 1.00 40.83 70 ARG A O 4
ATOM 4817 N N . GLN A 1 74 ? 5.308 2.943 -22.675 1.00 39.10 71 GLN A N 4
ATOM 4818 C CA . GLN A 1 74 ? 5.284 1.862 -23.646 1.00 40.59 71 GLN A CA 4
ATOM 4819 C C . GLN A 1 74 ? 4.899 0.487 -23.050 1.00 40.83 71 GLN A C 4
ATOM 4820 O O . GLN A 1 74 ? 4.182 -0.264 -23.707 1.00 42.43 71 GLN A O 4
ATOM 4834 N N . ASN A 1 75 ? 5.326 0.168 -21.819 1.00 39.37 72 ASN A N 4
ATOM 4835 C CA . ASN A 1 75 ? 5.125 -1.128 -21.147 1.00 39.47 72 ASN A CA 4
ATOM 4836 C C . ASN A 1 75 ? 4.668 -0.973 -19.681 1.00 38.47 72 ASN A C 4
ATOM 4837 O O . ASN A 1 75 ? 5.385 -1.350 -18.753 1.00 37.38 72 ASN A O 4
ATOM 4848 N N . GLU A 1 76 ? 3.507 -0.363 -19.433 1.00 38.89 73 GLU A N 4
ATOM 4849 C CA . GLU A 1 76 ? 3.015 -0.038 -18.076 1.00 38.04 73 GLU A CA 4
ATOM 4850 C C . GLU A 1 76 ? 2.823 -1.274 -17.160 1.00 38.31 73 GLU A C 4
ATOM 4851 O O . GLU A 1 76 ? 2.547 -1.132 -15.963 1.00 37.49 73 GLU A O 4
ATOM 4863 N N . ALA A 1 77 ? 2.880 -2.477 -17.745 1.00 39.61 74 ALA A N 4
ATOM 4864 C CA . ALA A 1 77 ? 2.524 -3.760 -17.149 1.00 40.34 74 ALA A CA 4
ATOM 4865 C C . ALA A 1 77 ? 3.678 -4.782 -17.069 1.00 39.70 74 ALA A C 4
ATOM 4866 O O . ALA A 1 77 ? 3.596 -5.744 -16.296 1.00 39.99 74 ALA A O 4
ATOM 4873 N N . ALA A 1 78 ? 4.753 -4.610 -17.845 1.00 38.99 75 ALA A N 4
ATOM 4874 C CA . ALA A 1 78 ? 5.921 -5.501 -17.871 1.00 38.58 75 ALA A CA 4
ATOM 4875 C C . ALA A 1 78 ? 6.911 -5.162 -16.739 1.00 36.65 75 ALA A C 4
ATOM 4876 O O . ALA A 1 78 ? 8.127 -5.140 -16.928 1.00 35.94 75 ALA A O 4
ATOM 4883 N N . VAL A 1 79 ? 6.386 -4.844 -15.553 1.00 35.87 76 VAL A N 4
ATOM 4884 C CA . VAL A 1 79 ? 7.083 -4.069 -14.512 1.00 34.01 76 VAL A CA 4
ATOM 4885 C C . VAL A 1 79 ? 8.268 -4.840 -13.879 1.00 33.38 76 VAL A C 4
ATOM 4886 O O . VAL A 1 79 ? 9.095 -4.276 -13.162 1.00 31.95 76 VAL A O 4
ATOM 4899 N N . GLY A 1 80 ? 8.409 -6.143 -14.154 1.00 34.54 77 GLY A N 4
ATOM 4900 C CA . GLY A 1 80 ? 9.629 -6.916 -13.870 1.00 34.29 77 GLY A CA 4
ATOM 4901 C C . GLY A 1 80 ? 10.865 -6.472 -14.678 1.00 33.78 77 GLY A C 4
ATOM 4902 O O . GLY A 1 80 ? 11.996 -6.738 -14.260 1.00 33.21 77 GLY A O 4
ATOM 4906 N N . ASN A 1 81 ? 10.670 -5.766 -15.800 1.00 34.11 78 ASN A N 4
ATOM 4907 C CA . ASN A 1 81 ? 11.728 -5.203 -16.650 1.00 33.81 78 ASN A CA 4
ATOM 4908 C C . ASN A 1 81 ? 12.055 -3.727 -16.344 1.00 32.30 78 ASN A C 4
ATOM 4909 O O . ASN A 1 81 ? 13.135 -3.271 -16.718 1.00 31.85 78 ASN A O 4
ATOM 4920 N N . CYS A 1 82 ? 11.156 -2.982 -15.691 1.00 31.63 79 CYS A N 4
ATOM 4921 C CA . CYS A 1 82 ? 11.426 -1.656 -15.124 1.00 30.13 79 CYS A CA 4
ATOM 4922 C C . CYS A 1 82 ? 10.350 -1.267 -14.090 1.00 29.51 79 CYS A C 4
ATOM 4923 O O . CYS A 1 82 ? 9.163 -1.458 -14.345 1.00 30.44 79 CYS A O 4
ATOM 4930 N N . ALA A 1 83 ? 10.745 -0.663 -12.961 1.00 28.08 80 ALA A N 4
ATOM 4931 C CA . ALA A 1 83 ? 9.828 -0.203 -11.910 1.00 27.48 80 ALA A CA 4
ATOM 4932 C C . ALA A 1 83 ? 10.146 1.231 -11.465 1.00 26.05 80 ALA A C 4
ATOM 4933 O O . ALA A 1 83 ? 11.053 1.483 -10.669 1.00 25.01 80 ALA A O 4
ATOM 4940 N N . GLU A 1 84 ? 9.392 2.194 -11.988 1.00 26.13 81 GLU A N 4
ATOM 4941 C CA . GLU A 1 84 ? 9.691 3.620 -11.850 1.00 25.07 81 GLU A CA 4
ATOM 4942 C C . GLU A 1 84 ? 9.640 4.148 -10.410 1.00 23.56 81 GLU A C 4
ATOM 4943 O O . GLU A 1 84 ? 10.469 4.986 -10.072 1.00 22.46 81 GLU A O 4
ATOM 4955 N N . HIS A 1 85 ? 8.770 3.646 -9.527 1.00 23.59 82 HIS A N 4
ATOM 4956 C CA . HIS A 1 85 ? 8.689 4.177 -8.157 1.00 22.34 82 HIS A CA 4
ATOM 4957 C C . HIS A 1 85 ? 9.954 3.909 -7.328 1.00 21.20 82 HIS A C 4
ATOM 4958 O O . HIS A 1 85 ? 10.379 4.783 -6.568 1.00 19.95 82 HIS A O 4
ATOM 4972 N N . MET A 1 86 ? 10.580 2.742 -7.510 1.00 21.77 83 MET A N 4
ATOM 4973 C CA . MET A 1 86 ? 11.901 2.444 -6.955 1.00 21.07 83 MET A CA 4
ATOM 4974 C C . MET A 1 86 ? 12.998 3.154 -7.755 1.00 20.63 83 MET A C 4
ATOM 4975 O O . MET A 1 86 ? 13.838 3.843 -7.178 1.00 19.71 83 MET A O 4
ATOM 4989 N N . ARG A 1 87 ? 13.010 3.010 -9.087 1.00 21.48 84 ARG A N 4
ATOM 4990 C CA . ARG A 1 87 ? 14.129 3.467 -9.929 1.00 21.47 84 ARG A CA 4
ATOM 4991 C C . ARG A 1 87 ? 14.286 4.989 -9.962 1.00 20.63 84 ARG A C 4
ATOM 4992 O O . ARG A 1 87 ? 15.422 5.461 -10.017 1.00 20.27 84 ARG A O 4
ATOM 5013 N N . ARG A 1 88 ? 13.196 5.764 -9.860 1.00 20.46 85 ARG A N 4
ATOM 5014 C CA . ARG A 1 88 ? 13.269 7.235 -9.787 1.00 19.71 85 ARG A CA 4
ATOM 5015 C C . ARG A 1 88 ? 13.851 7.716 -8.455 1.00 18.35 85 ARG A C 4
ATOM 5016 O O . ARG A 1 88 ? 14.615 8.678 -8.450 1.00 17.88 85 ARG A O 4
ATOM 5037 N N . PHE A 1 89 ? 13.569 7.021 -7.351 1.00 17.98 86 PHE A N 4
ATOM 5038 C CA . PHE A 1 89 ? 14.198 7.293 -6.055 1.00 16.99 86 PHE A CA 4
ATOM 5039 C C . PHE A 1 89 ? 15.677 6.873 -6.053 1.00 17.09 86 PHE A C 4
ATOM 5040 O O . PHE A 1 89 ? 16.556 7.681 -5.752 1.00 16.67 86 PHE A O 4
ATOM 5057 N N . LEU A 1 90 ? 15.962 5.640 -6.490 1.00 17.93 87 LEU A N 4
ATOM 5058 C CA . LEU A 1 90 ? 17.303 5.054 -6.516 1.00 18.39 87 LEU A CA 4
ATOM 5059 C C . LEU A 1 90 ? 18.282 5.877 -7.365 1.00 18.66 87 LEU A C 4
ATOM 5060 O O . LEU A 1 90 ? 19.366 6.203 -6.883 1.00 18.69 87 LEU A O 4
ATOM 5076 N N . GLN A 1 91 ? 17.909 6.298 -8.583 1.00 19.12 88 GLN A N 4
ATOM 5077 C CA . GLN A 1 91 ? 18.802 7.152 -9.375 1.00 19.69 88 GLN A CA 4
ATOM 5078 C C . GLN A 1 91 ? 19.016 8.532 -8.741 1.00 18.97 88 GLN A C 4
ATOM 5079 O O . GLN A 1 91 ? 20.132 9.035 -8.813 1.00 19.52 88 GLN A O 4
ATOM 5093 N N . CYS A 1 92 ? 18.036 9.134 -8.057 1.00 17.94 89 CYS A N 4
ATOM 5094 C CA . CYS A 1 92 ? 18.269 10.412 -7.368 1.00 17.31 89 CYS A CA 4
ATOM 5095 C C . CYS A 1 92 ? 19.158 10.270 -6.112 1.00 17.00 89 CYS A C 4
ATOM 5096 O O . CYS A 1 92 ? 19.788 11.248 -5.707 1.00 17.19 89 CYS A O 4
ATOM 5103 N N . ALA A 1 93 ? 19.259 9.072 -5.522 1.00 16.90 90 ALA A N 4
ATOM 5104 C CA . ALA A 1 93 ? 20.222 8.744 -4.466 1.00 17.14 90 ALA A CA 4
ATOM 5105 C C . ALA A 1 93 ? 21.622 8.370 -5.006 1.00 18.47 90 ALA A C 4
ATOM 5106 O O . ALA A 1 93 ? 22.631 8.649 -4.360 1.00 19.07 90 ALA A O 4
ATOM 5113 N N . GLU A 1 94 ? 21.712 7.768 -6.197 1.00 19.17 91 GLU A N 4
ATOM 5114 C CA . GLU A 1 94 ? 22.983 7.442 -6.867 1.00 20.58 91 GLU A CA 4
ATOM 5115 C C . GLU A 1 94 ? 23.640 8.686 -7.508 1.00 21.15 91 GLU A C 4
ATOM 5116 O O . GLU A 1 94 ? 24.867 8.844 -7.488 1.00 22.29 91 GLU A O 4
ATOM 5128 N N . GLN A 1 95 ? 22.816 9.593 -8.046 1.00 20.57 92 GLN A N 4
ATOM 5129 C CA . GLN A 1 95 ? 23.215 10.817 -8.749 1.00 21.24 92 GLN A CA 4
ATOM 5130 C C . GLN A 1 95 ? 23.584 11.962 -7.794 1.00 21.03 92 GLN A C 4
ATOM 5131 O O . GLN A 1 95 ? 24.493 12.730 -8.108 1.00 22.09 92 GLN A O 4
ATOM 5145 N N . VAL A 1 96 ? 22.881 12.122 -6.663 1.00 19.85 93 VAL A N 4
ATOM 5146 C CA . VAL A 1 96 ? 23.013 13.307 -5.795 1.00 19.73 93 VAL A CA 4
ATOM 5147 C C . VAL A 1 96 ? 23.034 12.919 -4.312 1.00 19.66 93 VAL A C 4
ATOM 5148 O O . VAL A 1 96 ? 22.091 12.320 -3.794 1.00 18.98 93 VAL A O 4
ATOM 5161 N N . TYR A 1 14 ? 2.354 11.092 3.126 1.00 4.54 11 TYR A N 5
ATOM 5162 C CA . TYR A 1 14 ? 1.413 11.587 2.108 1.00 2.86 11 TYR A CA 5
ATOM 5163 C C . TYR A 1 14 ? 1.821 11.125 0.694 1.00 2.66 11 TYR A C 5
ATOM 5164 O O . TYR A 1 14 ? 2.893 11.519 0.226 1.00 3.63 11 TYR A O 5
ATOM 5182 N N . CYS A 1 15 ? 0.990 10.339 -0.008 1.00 2.05 12 CYS A N 5
ATOM 5183 C CA . CYS A 1 15 ? 1.078 10.157 -1.473 1.00 1.64 12 CYS A CA 5
ATOM 5184 C C . CYS A 1 15 ? -0.194 9.534 -2.091 1.00 1.07 12 CYS A C 5
ATOM 5185 O O . CYS A 1 15 ? -0.727 8.577 -1.537 1.00 1.26 12 CYS A O 5
ATOM 5192 N N . GLY A 1 16 ? -0.644 9.957 -3.280 1.00 0.97 13 GLY A N 5
ATOM 5193 C CA . GLY A 1 16 ? -1.909 9.488 -3.888 1.00 1.08 13 GLY A CA 5
ATOM 5194 C C . GLY A 1 16 ? -2.028 7.987 -4.163 1.00 1.03 13 GLY A C 5
ATOM 5195 O O . GLY A 1 16 ? -3.116 7.434 -3.972 1.00 1.14 13 GLY A O 5
ATOM 5199 N N . ARG A 1 17 ? -0.946 7.273 -4.505 1.00 1.07 14 ARG A N 5
ATOM 5200 C CA . ARG A 1 17 ? -0.999 5.798 -4.584 1.00 1.17 14 ARG A CA 5
ATOM 5201 C C . ARG A 1 17 ? -1.162 5.107 -3.234 1.00 1.09 14 ARG A C 5
ATOM 5202 O O . ARG A 1 17 ? -1.439 3.917 -3.211 1.00 1.15 14 ARG A O 5
ATOM 5223 N N . GLU A 1 18 ? -1.034 5.812 -2.109 1.00 1.13 15 GLU A N 5
ATOM 5224 C CA . GLU A 1 18 ? -1.347 5.239 -0.795 1.00 1.35 15 GLU A CA 5
ATOM 5225 C C . GLU A 1 18 ? -2.864 5.039 -0.621 1.00 1.34 15 GLU A C 5
ATOM 5226 O O . GLU A 1 18 ? -3.290 4.091 0.045 1.00 1.61 15 GLU A O 5
ATOM 5238 N N . LEU A 1 19 ? -3.664 5.897 -1.267 1.00 1.23 16 LEU A N 5
ATOM 5239 C CA . LEU A 1 19 ? -5.121 5.780 -1.347 1.00 1.49 16 LEU A CA 5
ATOM 5240 C C . LEU A 1 19 ? -5.501 4.574 -2.215 1.00 1.29 16 LEU A C 5
ATOM 5241 O O . LEU A 1 19 ? -6.344 3.766 -1.826 1.00 1.43 16 LEU A O 5
ATOM 5257 N N . GLU A 1 20 ? -4.812 4.396 -3.349 1.00 1.13 17 GLU A N 5
ATOM 5258 C CA . GLU A 1 20 ? -4.965 3.182 -4.176 1.00 1.22 17 GLU A CA 5
ATOM 5259 C C . GLU A 1 20 ? -4.552 1.897 -3.425 1.00 0.88 17 GLU A C 5
ATOM 5260 O O . GLU A 1 20 ? -5.275 0.895 -3.450 1.00 1.03 17 GLU A O 5
ATOM 5272 N N . GLN A 1 21 ? -3.406 1.939 -2.736 1.00 0.79 18 GLN A N 5
ATOM 5273 C CA . GLN A 1 21 ? -2.777 0.802 -2.060 1.00 1.11 18 GLN A CA 5
ATOM 5274 C C . GLN A 1 21 ? -3.606 0.272 -0.889 1.00 0.99 18 GLN A C 5
ATOM 5275 O O . GLN A 1 21 ? -3.703 -0.948 -0.739 1.00 1.00 18 GLN A O 5
ATOM 5289 N N . TYR A 1 22 ? -4.237 1.141 -0.086 1.00 1.24 19 TYR A N 5
ATOM 5290 C CA . TYR A 1 22 ? -5.095 0.659 1.002 1.00 1.59 19 TYR A CA 5
ATOM 5291 C C . TYR A 1 22 ? -6.317 -0.075 0.434 1.00 1.43 19 TYR A C 5
ATOM 5292 O O . TYR A 1 22 ? -6.644 -1.164 0.900 1.00 1.50 19 TYR A O 5
ATOM 5310 N N . GLY A 1 23 ? -6.955 0.457 -0.614 1.00 1.42 20 GLY A N 5
ATOM 5311 C CA . GLY A 1 23 ? -8.216 -0.100 -1.099 1.00 1.61 20 GLY A CA 5
ATOM 5312 C C . GLY A 1 23 ? -8.106 -1.401 -1.892 1.00 1.54 20 GLY A C 5
ATOM 5313 O O . GLY A 1 23 ? -9.105 -2.111 -1.975 1.00 2.03 20 GLY A O 5
ATOM 5317 N N . GLN A 1 24 ? -6.924 -1.762 -2.409 1.00 1.07 21 GLN A N 5
ATOM 5318 C CA . GLN A 1 24 ? -6.635 -3.162 -2.756 1.00 0.95 21 GLN A CA 5
ATOM 5319 C C . GLN A 1 24 ? -6.259 -3.965 -1.512 1.00 0.65 21 GLN A C 5
ATOM 5320 O O . GLN A 1 24 ? -6.957 -4.897 -1.109 1.00 0.64 21 GLN A O 5
ATOM 5334 N N . CYS A 1 25 ? -5.136 -3.608 -0.891 1.00 0.58 22 CYS A N 5
ATOM 5335 C CA . CYS A 1 25 ? -4.435 -4.533 -0.020 1.00 0.55 22 CYS A CA 5
ATOM 5336 C C . CYS A 1 25 ? -5.066 -4.663 1.372 1.00 0.60 22 CYS A C 5
ATOM 5337 O O . CYS A 1 25 ? -4.866 -5.703 1.987 1.00 0.87 22 CYS A O 5
ATOM 5344 N N . VAL A 1 26 ? -5.868 -3.696 1.850 1.00 0.62 23 VAL A N 5
ATOM 5345 C CA . VAL A 1 26 ? -6.716 -3.896 3.046 1.00 0.71 23 VAL A CA 5
ATOM 5346 C C . VAL A 1 26 ? -8.020 -4.612 2.682 1.00 0.79 23 VAL A C 5
ATOM 5347 O O . VAL A 1 26 ? -8.541 -5.374 3.497 1.00 0.89 23 VAL A O 5
ATOM 5360 N N . ALA A 1 27 ? -8.560 -4.414 1.469 1.00 0.87 24 ALA A N 5
ATOM 5361 C CA . ALA A 1 27 ? -9.861 -4.971 1.094 1.00 1.05 24 ALA A CA 5
ATOM 5362 C C . ALA A 1 27 ? -9.816 -6.477 0.800 1.00 1.06 24 ALA A C 5
ATOM 5363 O O . ALA A 1 27 ? -10.851 -7.146 0.863 1.00 1.28 24 ALA A O 5
ATOM 5370 N N . ALA A 1 28 ? -8.637 -7.032 0.500 1.00 0.92 25 ALA A N 5
ATOM 5371 C CA . ALA A 1 28 ? -8.456 -8.477 0.438 1.00 1.02 25 ALA A CA 5
ATOM 5372 C C . ALA A 1 28 ? -8.419 -9.080 1.856 1.00 0.94 25 ALA A C 5
ATOM 5373 O O . ALA A 1 28 ? -9.327 -9.831 2.230 1.00 1.09 25 ALA A O 5
ATOM 5380 N N . LYS A 1 29 ? -7.448 -8.659 2.682 1.00 0.78 26 LYS A N 5
ATOM 5381 C CA . LYS A 1 29 ? -7.300 -8.970 4.118 1.00 0.83 26 LYS A CA 5
ATOM 5382 C C . LYS A 1 29 ? -6.596 -7.799 4.826 1.00 0.78 26 LYS A C 5
ATOM 5383 O O . LYS A 1 29 ? -5.653 -7.271 4.245 1.00 0.73 26 LYS A O 5
ATOM 5402 N N . PRO A 1 30 ? -6.895 -7.444 6.086 1.00 0.98 27 PRO A N 5
ATOM 5403 C CA . PRO A 1 30 ? -6.148 -6.394 6.797 1.00 1.23 27 PRO A CA 5
ATOM 5404 C C . PRO A 1 30 ? -4.628 -6.645 6.936 1.00 1.34 27 PRO A C 5
ATOM 5405 O O . PRO A 1 30 ? -3.836 -5.702 6.885 1.00 1.49 27 PRO A O 5
ATOM 5416 N N . GLU A 1 31 ? -4.179 -7.904 7.031 1.00 1.43 28 GLU A N 5
ATOM 5417 C CA . GLU A 1 31 ? -2.744 -8.246 6.968 1.00 1.68 28 GLU A CA 5
ATOM 5418 C C . GLU A 1 31 ? -2.144 -8.147 5.551 1.00 1.48 28 GLU A C 5
ATOM 5419 O O . GLU A 1 31 ? -0.937 -7.923 5.406 1.00 1.66 28 GLU A O 5
ATOM 5431 N N . SER A 1 32 ? -2.967 -8.255 4.501 1.00 1.27 29 SER A N 5
ATOM 5432 C CA . SER A 1 32 ? -2.528 -8.138 3.103 1.00 1.29 29 SER A CA 5
ATOM 5433 C C . SER A 1 32 ? -2.040 -6.739 2.728 1.00 1.30 29 SER A C 5
ATOM 5434 O O . SER A 1 32 ? -1.332 -6.609 1.730 1.00 1.40 29 SER A O 5
ATOM 5442 N N . TRP A 1 33 ? -2.272 -5.735 3.583 1.00 1.38 30 TRP A N 5
ATOM 5443 C CA . TRP A 1 33 ? -1.646 -4.414 3.506 1.00 1.73 30 TRP A CA 5
ATOM 5444 C C . TRP A 1 33 ? -0.118 -4.494 3.343 1.00 1.83 30 TRP A C 5
ATOM 5445 O O . TRP A 1 33 ? 0.434 -3.766 2.523 1.00 2.07 30 TRP A O 5
ATOM 5466 N N . GLN A 1 34 ? 0.550 -5.395 4.082 1.00 1.87 31 GLN A N 5
ATOM 5467 C CA . GLN A 1 34 ? 1.914 -5.862 3.782 1.00 2.06 31 GLN A CA 5
ATOM 5468 C C . GLN A 1 34 ? 1.981 -7.118 2.884 1.00 1.58 31 GLN A C 5
ATOM 5469 O O . GLN A 1 34 ? 2.883 -7.230 2.050 1.00 1.62 31 GLN A O 5
ATOM 5483 N N . ARG A 1 35 ? 1.071 -8.091 3.071 1.00 1.37 32 ARG A N 5
ATOM 5484 C CA . ARG A 1 35 ? 1.190 -9.457 2.507 1.00 1.39 32 ARG A CA 5
ATOM 5485 C C . ARG A 1 35 ? 0.998 -9.524 0.986 1.00 1.17 32 ARG A C 5
ATOM 5486 O O . ARG A 1 35 ? 1.792 -10.182 0.319 1.00 1.46 32 ARG A O 5
ATOM 5507 N N . ASP A 1 36 ? 0.009 -8.824 0.427 1.00 0.84 33 ASP A N 5
ATOM 5508 C CA . ASP A 1 36 ? -0.189 -8.693 -1.030 1.00 0.91 33 ASP A CA 5
ATOM 5509 C C . ASP A 1 36 ? 0.629 -7.532 -1.617 1.00 0.93 33 ASP A C 5
ATOM 5510 O O . ASP A 1 36 ? 1.093 -7.622 -2.756 1.00 1.33 33 ASP A O 5
ATOM 5519 N N . CYS A 1 37 ? 0.847 -6.464 -0.842 1.00 0.73 34 CYS A N 5
ATOM 5520 C CA . CYS A 1 37 ? 1.598 -5.286 -1.272 1.00 0.89 34 CYS A CA 5
ATOM 5521 C C . CYS A 1 37 ? 3.014 -5.240 -0.657 1.00 0.92 34 CYS A C 5
ATOM 5522 O O . CYS A 1 37 ? 3.221 -4.589 0.363 1.00 1.17 34 CYS A O 5
ATOM 5529 N N . HIS A 1 38 ? 4.018 -5.826 -1.322 1.00 0.93 35 HIS A N 5
ATOM 5530 C CA . HIS A 1 38 ? 5.439 -5.573 -1.039 1.00 1.15 35 HIS A CA 5
ATOM 5531 C C . HIS A 1 38 ? 5.923 -4.319 -1.782 1.00 1.16 35 HIS A C 5
ATOM 5532 O O . HIS A 1 38 ? 6.259 -3.310 -1.155 1.00 1.21 35 HIS A O 5
ATOM 5546 N N . TYR A 1 39 ? 5.875 -4.337 -3.119 1.00 1.28 36 TYR A N 5
ATOM 5547 C CA . TYR A 1 39 ? 6.327 -3.228 -3.968 1.00 1.51 36 TYR A CA 5
ATOM 5548 C C . TYR A 1 39 ? 5.479 -1.975 -3.761 1.00 1.26 36 TYR A C 5
ATOM 5549 O O . TYR A 1 39 ? 6.015 -0.874 -3.661 1.00 1.25 36 TYR A O 5
ATOM 5567 N N . LEU A 1 40 ? 4.158 -2.123 -3.614 1.00 1.20 37 LEU A N 5
ATOM 5568 C CA . LEU A 1 40 ? 3.270 -0.977 -3.436 1.00 1.24 37 LEU A CA 5
ATOM 5569 C C . LEU A 1 40 ? 3.407 -0.330 -2.045 1.00 1.03 37 LEU A C 5
ATOM 5570 O O . LEU A 1 40 ? 3.353 0.895 -1.949 1.00 1.17 37 LEU A O 5
ATOM 5586 N N . LYS A 1 41 ? 3.668 -1.111 -0.982 1.00 0.85 38 LYS A N 5
ATOM 5587 C CA . LYS A 1 41 ? 3.956 -0.569 0.364 1.00 0.84 38 LYS A CA 5
ATOM 5588 C C . LYS A 1 41 ? 5.357 0.063 0.455 1.00 0.78 38 LYS A C 5
ATOM 5589 O O . LYS A 1 41 ? 5.557 1.001 1.225 1.00 0.99 38 LYS A O 5
ATOM 5608 N N . MET A 1 42 ? 6.289 -0.343 -0.411 1.00 0.77 39 MET A N 5
ATOM 5609 C CA . MET A 1 42 ? 7.552 0.375 -0.628 1.00 0.84 39 MET A CA 5
ATOM 5610 C C . MET A 1 42 ? 7.333 1.676 -1.427 1.00 0.80 39 MET A C 5
ATOM 5611 O O . MET A 1 42 ? 7.762 2.741 -0.994 1.00 0.84 39 MET A O 5
ATOM 5625 N N . SER A 1 43 ? 6.584 1.636 -2.534 1.00 0.92 40 SER A N 5
ATOM 5626 C CA . SER A 1 43 ? 6.339 2.787 -3.423 1.00 1.12 40 SER A CA 5
ATOM 5627 C C . SER A 1 43 ? 5.628 3.965 -2.735 1.00 1.06 40 SER A C 5
ATOM 5628 O O . SER A 1 43 ? 5.922 5.129 -3.029 1.00 1.16 40 SER A O 5
ATOM 5636 N N . ILE A 1 44 ? 4.716 3.713 -1.786 1.00 1.06 41 ILE A N 5
ATOM 5637 C CA . ILE A 1 44 ? 4.086 4.776 -0.975 1.00 1.23 41 ILE A CA 5
ATOM 5638 C C . ILE A 1 44 ? 5.103 5.446 -0.029 1.00 1.07 41 ILE A C 5
ATOM 5639 O O . ILE A 1 44 ? 5.077 6.668 0.148 1.00 1.17 41 ILE A O 5
ATOM 5655 N N . ALA A 1 45 ? 6.046 4.673 0.520 1.00 0.96 42 ALA A N 5
ATOM 5656 C CA . ALA A 1 45 ? 7.126 5.183 1.357 1.00 1.10 42 ALA A CA 5
ATOM 5657 C C . ALA A 1 45 ? 8.151 5.961 0.518 1.00 1.02 42 ALA A C 5
ATOM 5658 O O . ALA A 1 45 ? 8.465 7.094 0.858 1.00 1.20 42 ALA A O 5
ATOM 5665 N N . GLN A 1 46 ? 8.581 5.442 -0.637 1.00 0.87 43 GLN A N 5
ATOM 5666 C CA . GLN A 1 46 ? 9.569 6.088 -1.517 1.00 1.00 43 GLN A CA 5
ATOM 5667 C C . GLN A 1 46 ? 9.068 7.421 -2.112 1.00 0.92 43 GLN A C 5
ATOM 5668 O O . GLN A 1 46 ? 9.848 8.361 -2.290 1.00 1.12 43 GLN A O 5
ATOM 5682 N N . CYS A 1 47 ? 7.755 7.564 -2.319 1.00 0.76 44 CYS A N 5
ATOM 5683 C CA . CYS A 1 47 ? 7.125 8.853 -2.624 1.00 0.83 44 CYS A CA 5
ATOM 5684 C C . CYS A 1 47 ? 7.231 9.859 -1.458 1.00 1.05 44 CYS A C 5
ATOM 5685 O O . CYS A 1 47 ? 7.422 11.056 -1.681 1.00 1.16 44 CYS A O 5
ATOM 5692 N N . THR A 1 48 ? 7.180 9.378 -0.210 1.00 1.26 45 THR A N 5
ATOM 5693 C CA . THR A 1 48 ? 7.435 10.195 0.989 1.00 1.64 45 THR A CA 5
ATOM 5694 C C . THR A 1 48 ? 8.932 10.523 1.126 1.00 1.79 45 THR A C 5
ATOM 5695 O O . THR A 1 48 ? 9.270 11.676 1.398 1.00 2.10 45 THR A O 5
ATOM 5706 N N . SER A 1 49 ? 9.831 9.564 0.854 1.00 1.70 46 SER A N 5
ATOM 5707 C CA . SER A 1 49 ? 11.298 9.743 0.874 1.00 1.96 46 SER A CA 5
ATOM 5708 C C . SER A 1 49 ? 11.816 10.685 -0.219 1.00 1.93 46 SER A C 5
ATOM 5709 O O . SER A 1 49 ? 12.877 11.288 -0.075 1.00 2.16 46 SER A O 5
ATOM 5717 N N . SER A 1 50 ? 11.078 10.817 -1.325 1.00 1.97 47 SER A N 5
ATOM 5718 C CA . SER A 1 50 ? 11.383 11.780 -2.394 1.00 2.26 47 SER A CA 5
ATOM 5719 C C . SER A 1 50 ? 11.166 13.234 -1.955 1.00 2.38 47 SER A C 5
ATOM 5720 O O . SER A 1 50 ? 11.756 14.134 -2.552 1.00 2.77 47 SER A O 5
ATOM 5728 N N . HIS A 1 51 ? 10.370 13.452 -0.898 1.00 2.61 48 HIS A N 5
ATOM 5729 C CA . HIS A 1 51 ? 9.967 14.738 -0.321 1.00 3.46 48 HIS A CA 5
ATOM 5730 C C . HIS A 1 51 ? 9.227 15.701 -1.287 1.00 4.77 48 HIS A C 5
ATOM 5731 O O . HIS A 1 51 ? 9.450 15.691 -2.501 1.00 5.41 48 HIS A O 5
ATOM 5745 N N . PRO A 1 52 ? 8.358 16.588 -0.762 1.00 5.99 49 PRO A N 5
ATOM 5746 C CA . PRO A 1 52 ? 7.714 17.643 -1.546 1.00 7.77 49 PRO A CA 5
ATOM 5747 C C . PRO A 1 52 ? 8.585 18.908 -1.693 1.00 8.58 49 PRO A C 5
ATOM 5748 O O . PRO A 1 52 ? 8.196 19.850 -2.386 1.00 9.43 49 PRO A O 5
ATOM 5759 N N . ILE A 1 53 ? 9.744 18.968 -1.027 1.00 8.82 50 ILE A N 5
ATOM 5760 C CA . ILE A 1 53 ? 10.655 20.122 -0.996 1.00 9.98 50 ILE A CA 5
ATOM 5761 C C . ILE A 1 53 ? 12.090 19.707 -1.349 1.00 10.48 50 ILE A C 5
ATOM 5762 O O . ILE A 1 53 ? 12.521 18.582 -1.063 1.00 10.39 50 ILE A O 5
ATOM 5778 N N . ILE A 1 54 ? 12.812 20.617 -2.008 1.00 11.47 51 ILE A N 5
ATOM 5779 C CA . ILE A 1 54 ? 14.107 20.354 -2.647 1.00 12.42 51 ILE A CA 5
ATOM 5780 C C . ILE A 1 54 ? 15.153 21.393 -2.224 1.00 13.46 51 ILE A C 5
ATOM 5781 O O . ILE A 1 54 ? 16.230 21.009 -1.782 1.00 13.82 51 ILE A O 5
ATOM 5797 N N . ARG A 1 55 ? 14.858 22.701 -2.305 1.00 14.25 52 ARG A N 5
ATOM 5798 C CA . ARG A 1 55 ? 15.866 23.787 -2.224 1.00 15.50 52 ARG A CA 5
ATOM 5799 C C . ARG A 1 55 ? 16.739 23.814 -0.957 1.00 16.20 52 ARG A C 5
ATOM 5800 O O . ARG A 1 55 ? 17.842 24.355 -0.994 1.00 17.20 52 ARG A O 5
ATOM 5821 N N . GLN A 1 56 ? 16.302 23.160 0.121 1.00 15.86 53 GLN A N 5
ATOM 5822 C CA . GLN A 1 56 ? 17.118 22.835 1.301 1.00 16.61 53 GLN A CA 5
ATOM 5823 C C . GLN A 1 56 ? 18.487 22.212 0.945 1.00 16.79 53 GLN A C 5
ATOM 5824 O O . GLN A 1 56 ? 19.493 22.559 1.573 1.00 17.97 53 GLN A O 5
ATOM 5838 N N . ILE A 1 57 ? 18.554 21.357 -0.090 1.00 15.92 54 ILE A N 5
ATOM 5839 C CA . ILE A 1 57 ? 19.812 20.751 -0.567 1.00 16.44 54 ILE A CA 5
ATOM 5840 C C . ILE A 1 57 ? 20.697 21.767 -1.301 1.00 17.44 54 ILE A C 5
ATOM 5841 O O . ILE A 1 57 ? 21.919 21.711 -1.179 1.00 18.57 54 ILE A O 5
ATOM 5857 N N . ARG A 1 58 ? 20.098 22.741 -2.003 1.00 17.28 55 ARG A N 5
ATOM 5858 C CA . ARG A 1 58 ? 20.822 23.807 -2.712 1.00 18.41 55 ARG A CA 5
ATOM 5859 C C . ARG A 1 58 ? 21.496 24.761 -1.724 1.00 19.70 55 ARG A C 5
ATOM 5860 O O . ARG A 1 58 ? 22.676 25.071 -1.898 1.00 20.82 55 ARG A O 5
ATOM 5881 N N . GLN A 1 59 ? 20.792 25.130 -0.648 1.00 19.71 56 GLN A N 5
ATOM 5882 C CA . GLN A 1 59 ? 21.370 25.868 0.481 1.00 21.06 56 GLN A CA 5
ATOM 5883 C C . GLN A 1 59 ? 22.519 25.082 1.132 1.00 21.78 56 GLN A C 5
ATOM 5884 O O . GLN A 1 59 ? 23.613 25.625 1.291 1.00 23.08 56 GLN A O 5
ATOM 5898 N N . ALA A 1 60 ? 22.313 23.798 1.453 1.00 21.07 57 ALA A N 5
ATOM 5899 C CA . ALA A 1 60 ? 23.344 22.952 2.067 1.00 21.90 57 ALA A CA 5
ATOM 5900 C C . ALA A 1 60 ? 24.583 22.766 1.167 1.00 22.63 57 ALA A C 5
ATOM 5901 O O . ALA A 1 60 ? 25.705 22.690 1.673 1.00 23.93 57 ALA A O 5
ATOM 5908 N N . CYS A 1 61 ? 24.385 22.727 -0.156 1.00 21.99 58 CYS A N 5
ATOM 5909 C CA . CYS A 1 61 ? 25.436 22.605 -1.164 1.00 22.80 58 CYS A CA 5
ATOM 5910 C C . CYS A 1 61 ? 26.301 23.868 -1.313 1.00 24.04 58 CYS A C 5
ATOM 5911 O O . CYS A 1 61 ? 27.470 23.753 -1.676 1.00 24.54 58 CYS A O 5
ATOM 5918 N N . ALA A 1 62 ? 25.791 25.065 -1.000 1.00 24.71 59 ALA A N 5
ATOM 5919 C CA . ALA A 1 62 ? 26.490 26.321 -1.285 1.00 25.87 59 ALA A CA 5
ATOM 5920 C C . ALA A 1 62 ? 27.896 26.421 -0.653 1.00 27.32 59 ALA A C 5
ATOM 5921 O O . ALA A 1 62 ? 28.807 26.973 -1.277 1.00 28.09 59 ALA A O 5
ATOM 5928 N N . GLN A 1 63 ? 28.098 25.841 0.539 1.00 27.83 60 GLN A N 5
ATOM 5929 C CA . GLN A 1 63 ? 29.392 25.826 1.235 1.00 29.32 60 GLN A CA 5
ATOM 5930 C C . GLN A 1 63 ? 30.442 24.885 0.609 1.00 29.39 60 GLN A C 5
ATOM 5931 O O . GLN A 1 63 ? 31.546 25.370 0.333 1.00 30.49 60 GLN A O 5
ATOM 5945 N N . PRO A 1 64 ? 30.172 23.588 0.342 1.00 28.38 61 PRO A N 5
ATOM 5946 C CA . PRO A 1 64 ? 31.094 22.755 -0.434 1.00 28.47 61 PRO A CA 5
ATOM 5947 C C . PRO A 1 64 ? 31.251 23.241 -1.885 1.00 28.19 61 PRO A C 5
ATOM 5948 O O . PRO A 1 64 ? 32.368 23.251 -2.393 1.00 29.08 61 PRO A O 5
ATOM 5959 N N . PHE A 1 65 ? 30.190 23.735 -2.536 1.00 27.21 62 PHE A N 5
ATOM 5960 C CA . PHE A 1 65 ? 30.267 24.334 -3.877 1.00 27.21 62 PHE A CA 5
ATOM 5961 C C . PHE A 1 65 ? 31.319 25.457 -3.925 1.00 28.75 62 PHE A C 5
ATOM 5962 O O . PHE A 1 65 ? 32.226 25.442 -4.760 1.00 29.43 62 PHE A O 5
ATOM 5979 N N . GLU A 1 66 ? 31.247 26.388 -2.969 1.00 29.47 63 GLU A N 5
ATOM 5980 C CA . GLU A 1 66 ? 32.206 27.481 -2.782 1.00 31.07 63 GLU A CA 5
ATOM 5981 C C . GLU A 1 66 ? 33.635 26.970 -2.523 1.00 32.26 63 GLU A C 5
ATOM 5982 O O . GLU A 1 66 ? 34.586 27.510 -3.088 1.00 33.38 63 GLU A O 5
ATOM 5994 N N . ALA A 1 67 ? 33.790 25.907 -1.727 1.00 32.11 64 ALA A N 5
ATOM 5995 C CA . ALA A 1 67 ? 35.082 25.362 -1.299 1.00 33.33 64 ALA A CA 5
ATOM 5996 C C . ALA A 1 67 ? 35.829 24.538 -2.368 1.00 33.33 64 ALA A C 5
ATOM 5997 O O . ALA A 1 67 ? 37.034 24.311 -2.219 1.00 34.53 64 ALA A O 5
ATOM 6004 N N . PHE A 1 68 ? 35.159 24.113 -3.446 1.00 32.16 65 PHE A N 5
ATOM 6005 C CA . PHE A 1 68 ? 35.810 23.475 -4.603 1.00 32.34 65 PHE A CA 5
ATOM 6006 C C . PHE A 1 68 ? 35.924 24.406 -5.816 1.00 32.78 65 PHE A C 5
ATOM 6007 O O . PHE A 1 68 ? 36.922 24.325 -6.530 1.00 33.85 65 PHE A O 5
ATOM 6024 N N . GLU A 1 69 ? 35.029 25.390 -5.963 1.00 32.23 66 GLU A N 5
ATOM 6025 C CA . GLU A 1 69 ? 35.296 26.583 -6.783 1.00 33.00 66 GLU A CA 5
ATOM 6026 C C . GLU A 1 69 ? 36.563 27.325 -6.293 1.00 34.64 66 GLU A C 5
ATOM 6027 O O . GLU A 1 69 ? 37.345 27.825 -7.102 1.00 35.67 66 GLU A O 5
ATOM 6039 N N . GLU A 1 70 ? 36.808 27.344 -4.975 1.00 35.03 67 GLU A N 5
ATOM 6040 C CA . GLU A 1 70 ? 38.038 27.857 -4.349 1.00 36.68 67 GLU A CA 5
ATOM 6041 C C . GLU A 1 70 ? 39.282 27.080 -4.806 1.00 37.65 67 GLU A C 5
ATOM 6042 O O . GLU A 1 70 ? 40.339 27.677 -5.016 1.00 39.07 67 GLU A O 5
ATOM 6054 N N . CYS A 1 71 ? 39.165 25.765 -5.025 1.00 36.98 68 CYS A N 5
ATOM 6055 C CA . CYS A 1 71 ? 40.306 24.934 -5.407 1.00 37.89 68 CYS A CA 5
ATOM 6056 C C . CYS A 1 71 ? 40.914 25.412 -6.738 1.00 38.57 68 CYS A C 5
ATOM 6057 O O . CYS A 1 71 ? 42.118 25.637 -6.807 1.00 39.99 68 CYS A O 5
ATOM 6064 N N . LEU A 1 72 ? 40.087 25.706 -7.748 1.00 37.71 69 LEU A N 5
ATOM 6065 C CA . LEU A 1 72 ? 40.455 26.363 -8.996 1.00 38.39 69 LEU A CA 5
ATOM 6066 C C . LEU A 1 72 ? 40.546 27.900 -8.889 1.00 39.24 69 LEU A C 5
ATOM 6067 O O . LEU A 1 72 ? 40.897 28.543 -9.870 1.00 40.20 69 LEU A O 5
ATOM 6083 N N . ARG A 1 73 ? 40.167 28.535 -7.775 1.00 39.03 70 ARG A N 5
ATOM 6084 C CA . ARG A 1 73 ? 40.496 29.953 -7.517 1.00 40.12 70 ARG A CA 5
ATOM 6085 C C . ARG A 1 73 ? 41.978 30.146 -7.169 1.00 41.85 70 ARG A C 5
ATOM 6086 O O . ARG A 1 73 ? 42.552 31.151 -7.589 1.00 43.01 70 ARG A O 5
ATOM 6107 N N . GLN A 1 74 ? 42.590 29.210 -6.424 1.00 42.12 71 GLN A N 5
ATOM 6108 C CA . GLN A 1 74 ? 44.014 29.261 -6.017 1.00 43.79 71 GLN A CA 5
ATOM 6109 C C . GLN A 1 74 ? 44.949 28.150 -6.565 1.00 44.23 71 GLN A C 5
ATOM 6110 O O . GLN A 1 74 ? 46.166 28.233 -6.371 1.00 45.62 71 GLN A O 5
ATOM 6124 N N . ASN A 1 75 ? 44.420 27.144 -7.272 1.00 43.16 72 ASN A N 5
ATOM 6125 C CA . ASN A 1 75 ? 45.154 26.105 -8.026 1.00 43.62 72 ASN A CA 5
ATOM 6126 C C . ASN A 1 75 ? 44.578 25.952 -9.454 1.00 42.87 72 ASN A C 5
ATOM 6127 O O . ASN A 1 75 ? 44.487 24.840 -9.969 1.00 42.45 72 ASN A O 5
ATOM 6138 N N . GLU A 1 76 ? 44.117 27.042 -10.076 1.00 42.75 73 GLU A N 5
ATOM 6139 C CA . GLU A 1 76 ? 43.258 27.054 -11.280 1.00 42.02 73 GLU A CA 5
ATOM 6140 C C . GLU A 1 76 ? 43.699 26.121 -12.428 1.00 42.55 73 GLU A C 5
ATOM 6141 O O . GLU A 1 76 ? 42.861 25.602 -13.168 1.00 41.79 73 GLU A O 5
ATOM 6153 N N . ALA A 1 77 ? 45.012 25.924 -12.566 1.00 43.95 74 ALA A N 5
ATOM 6154 C CA . ALA A 1 77 ? 45.671 25.118 -13.588 1.00 44.81 74 ALA A CA 5
ATOM 6155 C C . ALA A 1 77 ? 45.853 23.626 -13.237 1.00 44.60 74 ALA A C 5
ATOM 6156 O O . ALA A 1 77 ? 45.979 22.788 -14.137 1.00 44.99 74 ALA A O 5
ATOM 6163 N N . ALA A 1 78 ? 45.901 23.286 -11.947 1.00 44.14 75 ALA A N 5
ATOM 6164 C CA . ALA A 1 78 ? 46.423 22.023 -11.416 1.00 44.34 75 ALA A CA 5
ATOM 6165 C C . ALA A 1 78 ? 45.294 21.021 -11.132 1.00 42.75 75 ALA A C 5
ATOM 6166 O O . ALA A 1 78 ? 45.164 20.466 -10.039 1.00 42.35 75 ALA A O 5
ATOM 6173 N N . VAL A 1 79 ? 44.442 20.812 -12.137 1.00 41.90 76 VAL A N 5
ATOM 6174 C CA . VAL A 1 79 ? 43.159 20.098 -12.025 1.00 40.31 76 VAL A CA 5
ATOM 6175 C C . VAL A 1 79 ? 43.339 18.596 -11.704 1.00 40.25 76 VAL A C 5
ATOM 6176 O O . VAL A 1 79 ? 42.415 17.925 -11.241 1.00 39.06 76 VAL A O 5
ATOM 6189 N N . GLY A 1 80 ? 44.560 18.062 -11.834 1.00 41.63 77 GLY A N 5
ATOM 6190 C CA . GLY A 1 80 ? 44.937 16.749 -11.298 1.00 41.91 77 GLY A CA 5
ATOM 6191 C C . GLY A 1 80 ? 44.870 16.655 -9.763 1.00 41.64 77 GLY A C 5
ATOM 6192 O O . GLY A 1 80 ? 44.733 15.554 -9.233 1.00 41.42 77 GLY A O 5
ATOM 6196 N N . ASN A 1 81 ? 44.904 17.776 -9.031 1.00 41.72 78 ASN A N 5
ATOM 6197 C CA . ASN A 1 81 ? 44.696 17.809 -7.577 1.00 41.53 78 ASN A CA 5
ATOM 6198 C C . ASN A 1 81 ? 43.215 17.979 -7.172 1.00 39.85 78 ASN A C 5
ATOM 6199 O O . ASN A 1 81 ? 42.850 17.570 -6.066 1.00 39.58 78 ASN A O 5
ATOM 6210 N N . CYS A 1 82 ? 42.370 18.561 -8.030 1.00 38.82 79 CYS A N 5
ATOM 6211 C CA . CYS A 1 82 ? 40.919 18.676 -7.837 1.00 37.19 79 CYS A CA 5
ATOM 6212 C C . CYS A 1 82 ? 40.210 19.021 -9.160 1.00 36.37 79 CYS A C 5
ATOM 6213 O O . CYS A 1 82 ? 40.642 19.929 -9.865 1.00 36.99 79 CYS A O 5
ATOM 6220 N N . ALA A 1 83 ? 39.067 18.387 -9.447 1.00 35.05 80 ALA A N 5
ATOM 6221 C CA . ALA A 1 83 ? 38.213 18.719 -10.594 1.00 34.30 80 ALA A CA 5
ATOM 6222 C C . ALA A 1 83 ? 36.839 19.200 -10.110 1.00 32.80 80 ALA A C 5
ATOM 6223 O O . ALA A 1 83 ? 35.960 18.405 -9.770 1.00 31.75 80 ALA A O 5
ATOM 6230 N N . GLU A 1 84 ? 36.658 20.519 -10.035 1.00 32.77 81 GLU A N 5
ATOM 6231 C CA . GLU A 1 84 ? 35.493 21.130 -9.391 1.00 31.58 81 GLU A CA 5
ATOM 6232 C C . GLU A 1 84 ? 34.148 20.780 -10.042 1.00 30.19 81 GLU A C 5
ATOM 6233 O O . GLU A 1 84 ? 33.177 20.621 -9.312 1.00 29.10 81 GLU A O 5
ATOM 6245 N N . HIS A 1 85 ? 34.056 20.541 -11.354 1.00 30.28 82 HIS A N 5
ATOM 6246 C CA . HIS A 1 85 ? 32.772 20.147 -11.956 1.00 29.07 82 HIS A CA 5
ATOM 6247 C C . HIS A 1 85 ? 32.259 18.777 -11.471 1.00 28.12 82 HIS A C 5
ATOM 6248 O O . HIS A 1 85 ? 31.046 18.574 -11.355 1.00 26.85 82 HIS A O 5
ATOM 6262 N N . MET A 1 86 ? 33.169 17.849 -11.158 1.00 28.82 83 MET A N 5
ATOM 6263 C CA . MET A 1 86 ? 32.858 16.541 -10.570 1.00 28.19 83 MET A CA 5
ATOM 6264 C C . MET A 1 86 ? 32.750 16.628 -9.042 1.00 27.65 83 MET A C 5
ATOM 6265 O O . MET A 1 86 ? 31.783 16.139 -8.451 1.00 26.55 83 MET A O 5
ATOM 6279 N N . ARG A 1 87 ? 33.718 17.297 -8.403 1.00 28.53 84 ARG A N 5
ATOM 6280 C CA . ARG A 1 87 ? 33.862 17.373 -6.944 1.00 28.44 84 ARG A CA 5
ATOM 6281 C C . ARG A 1 87 ? 32.822 18.286 -6.285 1.00 27.33 84 ARG A C 5
ATOM 6282 O O . ARG A 1 87 ? 32.421 17.981 -5.163 1.00 26.78 84 ARG A O 5
ATOM 6303 N N . ARG A 1 88 ? 32.291 19.317 -6.974 1.00 27.01 85 ARG A N 5
ATOM 6304 C CA . ARG A 1 88 ? 31.142 20.088 -6.457 1.00 25.88 85 ARG A CA 5
ATOM 6305 C C . ARG A 1 88 ? 29.897 19.202 -6.346 1.00 24.39 85 ARG A C 5
ATOM 6306 O O . ARG A 1 88 ? 29.293 19.157 -5.276 1.00 23.60 85 ARG A O 5
ATOM 6327 N N . PHE A 1 89 ? 29.573 18.417 -7.382 1.00 24.19 86 PHE A N 5
ATOM 6328 C CA . PHE A 1 89 ? 28.434 17.490 -7.320 1.00 23.00 86 PHE A CA 5
ATOM 6329 C C . PHE A 1 89 ? 28.632 16.425 -6.231 1.00 22.88 86 PHE A C 5
ATOM 6330 O O . PHE A 1 89 ? 27.732 16.209 -5.416 1.00 21.92 86 PHE A O 5
ATOM 6347 N N . LEU A 1 90 ? 29.813 15.792 -6.189 1.00 24.02 87 LEU A N 5
ATOM 6348 C CA . LEU A 1 90 ? 30.130 14.708 -5.253 1.00 24.27 87 LEU A CA 5
ATOM 6349 C C . LEU A 1 90 ? 29.993 15.157 -3.792 1.00 24.16 87 LEU A C 5
ATOM 6350 O O . LEU A 1 90 ? 29.325 14.494 -3.000 1.00 23.63 87 LEU A O 5
ATOM 6366 N N . GLN A 1 91 ? 30.563 16.309 -3.433 1.00 24.80 88 GLN A N 5
ATOM 6367 C CA . GLN A 1 91 ? 30.547 16.771 -2.044 1.00 25.05 88 GLN A CA 5
ATOM 6368 C C . GLN A 1 91 ? 29.205 17.390 -1.620 1.00 23.82 88 GLN A C 5
ATOM 6369 O O . GLN A 1 91 ? 28.902 17.379 -0.426 1.00 23.88 88 GLN A O 5
ATOM 6383 N N . CYS A 1 92 ? 28.358 17.823 -2.562 1.00 22.81 89 CYS A N 5
ATOM 6384 C CA . CYS A 1 92 ? 26.950 18.158 -2.303 1.00 21.58 89 CYS A CA 5
ATOM 6385 C C . CYS A 1 92 ? 26.017 16.937 -2.247 1.00 20.68 89 CYS A C 5
ATOM 6386 O O . CYS A 1 92 ? 24.972 17.004 -1.602 1.00 20.12 89 CYS A O 5
ATOM 6393 N N . ALA A 1 93 ? 26.394 15.812 -2.857 1.00 20.78 90 ALA A N 5
ATOM 6394 C CA . ALA A 1 93 ? 25.727 14.522 -2.679 1.00 20.30 90 ALA A CA 5
ATOM 6395 C C . ALA A 1 93 ? 26.146 13.838 -1.358 1.00 21.08 90 ALA A C 5
ATOM 6396 O O . ALA A 1 93 ? 25.362 13.094 -0.765 1.00 20.74 90 ALA A O 5
ATOM 6403 N N . GLU A 1 94 ? 27.355 14.115 -0.859 1.00 22.33 91 GLU A N 5
ATOM 6404 C CA . GLU A 1 94 ? 27.824 13.661 0.459 1.00 23.38 91 GLU A CA 5
ATOM 6405 C C . GLU A 1 94 ? 27.183 14.468 1.609 1.00 23.32 91 GLU A C 5
ATOM 6406 O O . GLU A 1 94 ? 26.846 13.912 2.656 1.00 23.78 91 GLU A O 5
ATOM 6418 N N . GLN A 1 95 ? 26.948 15.771 1.399 1.00 22.91 92 GLN A N 5
ATOM 6419 C CA . GLN A 1 95 ? 26.441 16.698 2.422 1.00 23.08 92 GLN A CA 5
ATOM 6420 C C . GLN A 1 95 ? 24.986 16.448 2.861 1.00 21.95 92 GLN A C 5
ATOM 6421 O O . GLN A 1 95 ? 24.591 16.934 3.923 1.00 22.46 92 GLN A O 5
ATOM 6435 N N . VAL A 1 96 ? 24.198 15.712 2.071 1.00 20.61 93 VAL A N 5
ATOM 6436 C CA . VAL A 1 96 ? 22.754 15.488 2.294 1.00 19.60 93 VAL A CA 5
ATOM 6437 C C . VAL A 1 96 ? 22.387 14.023 2.563 1.00 19.38 93 VAL A C 5
ATOM 6438 O O . VAL A 1 96 ? 23.112 13.100 2.184 1.00 19.46 93 VAL A O 5
ATOM 6451 N N . TYR A 1 14 ? 1.094 12.701 1.820 1.00 3.01 11 TYR A N 6
ATOM 6452 C CA . TYR A 1 14 ? 0.779 11.420 1.188 1.00 2.63 11 TYR A CA 6
ATOM 6453 C C . TYR A 1 14 ? 0.493 11.532 -0.319 1.00 2.04 11 TYR A C 6
ATOM 6454 O O . TYR A 1 14 ? 0.218 12.618 -0.834 1.00 2.30 11 TYR A O 6
ATOM 6472 N N . CYS A 1 15 ? 0.576 10.405 -1.034 1.00 1.68 12 CYS A N 6
ATOM 6473 C CA . CYS A 1 15 ? 0.513 10.359 -2.503 1.00 1.17 12 CYS A CA 6
ATOM 6474 C C . CYS A 1 15 ? -0.767 9.720 -3.069 1.00 1.12 12 CYS A C 6
ATOM 6475 O O . CYS A 1 15 ? -1.405 8.886 -2.429 1.00 1.59 12 CYS A O 6
ATOM 6482 N N . GLY A 1 16 ? -1.096 10.025 -4.328 1.00 1.14 13 GLY A N 6
ATOM 6483 C CA . GLY A 1 16 ? -2.249 9.439 -5.024 1.00 1.71 13 GLY A CA 6
ATOM 6484 C C . GLY A 1 16 ? -2.180 7.911 -5.153 1.00 1.67 13 GLY A C 6
ATOM 6485 O O . GLY A 1 16 ? -3.147 7.219 -4.814 1.00 1.76 13 GLY A O 6
ATOM 6489 N N . ARG A 1 17 ? -1.001 7.378 -5.513 1.00 1.59 14 ARG A N 6
ATOM 6490 C CA . ARG A 1 17 ? -0.684 5.935 -5.501 1.00 1.63 14 ARG A CA 6
ATOM 6491 C C . ARG A 1 17 ? -0.879 5.289 -4.125 1.00 1.49 14 ARG A C 6
ATOM 6492 O O . ARG A 1 17 ? -1.200 4.111 -4.021 1.00 1.47 14 ARG A O 6
ATOM 6513 N N . GLU A 1 18 ? -0.676 6.058 -3.059 1.00 1.52 15 GLU A N 6
ATOM 6514 C CA . GLU A 1 18 ? -0.637 5.566 -1.684 1.00 1.58 15 GLU A CA 6
ATOM 6515 C C . GLU A 1 18 ? -2.054 5.318 -1.164 1.00 1.46 15 GLU A C 6
ATOM 6516 O O . GLU A 1 18 ? -2.328 4.261 -0.603 1.00 1.66 15 GLU A O 6
ATOM 6528 N N . LEU A 1 19 ? -2.967 6.265 -1.407 1.00 1.28 16 LEU A N 6
ATOM 6529 C CA . LEU A 1 19 ? -4.379 6.142 -1.029 1.00 1.27 16 LEU A CA 6
ATOM 6530 C C . LEU A 1 19 ? -5.105 5.085 -1.879 1.00 1.11 16 LEU A C 6
ATOM 6531 O O . LEU A 1 19 ? -5.996 4.395 -1.379 1.00 1.27 16 LEU A O 6
ATOM 6547 N N . GLU A 1 20 ? -4.690 4.912 -3.138 1.00 0.99 17 GLU A N 6
ATOM 6548 C CA . GLU A 1 20 ? -5.179 3.862 -4.037 1.00 1.02 17 GLU A CA 6
ATOM 6549 C C . GLU A 1 20 ? -4.767 2.465 -3.557 1.00 0.87 17 GLU A C 6
ATOM 6550 O O . GLU A 1 20 ? -5.628 1.618 -3.301 1.00 0.98 17 GLU A O 6
ATOM 6562 N N . GLN A 1 21 ? -3.461 2.229 -3.406 1.00 0.91 18 GLN A N 6
ATOM 6563 C CA . GLN A 1 21 ? -2.917 0.893 -3.156 1.00 1.03 18 GLN A CA 6
ATOM 6564 C C . GLN A 1 21 ? -3.072 0.463 -1.689 1.00 0.85 18 GLN A C 6
ATOM 6565 O O . GLN A 1 21 ? -3.344 -0.710 -1.442 1.00 0.84 18 GLN A O 6
ATOM 6579 N N . TYR A 1 22 ? -3.039 1.386 -0.714 1.00 0.98 19 TYR A N 6
ATOM 6580 C CA . TYR A 1 22 ? -3.441 1.068 0.666 1.00 1.21 19 TYR A CA 6
ATOM 6581 C C . TYR A 1 22 ? -4.928 0.670 0.709 1.00 1.16 19 TYR A C 6
ATOM 6582 O O . TYR A 1 22 ? -5.275 -0.331 1.334 1.00 1.25 19 TYR A O 6
ATOM 6600 N N . GLY A 1 23 ? -5.795 1.366 -0.045 1.00 1.14 20 GLY A N 6
ATOM 6601 C CA . GLY A 1 23 ? -7.225 1.047 -0.139 1.00 1.31 20 GLY A CA 6
ATOM 6602 C C . GLY A 1 23 ? -7.556 -0.256 -0.879 1.00 1.30 20 GLY A C 6
ATOM 6603 O O . GLY A 1 23 ? -8.659 -0.776 -0.715 1.00 1.71 20 GLY A O 6
ATOM 6607 N N . GLN A 1 24 ? -6.625 -0.807 -1.665 1.00 1.02 21 GLN A N 6
ATOM 6608 C CA . GLN A 1 24 ? -6.659 -2.216 -2.081 1.00 0.98 21 GLN A CA 6
ATOM 6609 C C . GLN A 1 24 ? -6.148 -3.151 -0.987 1.00 0.93 21 GLN A C 6
ATOM 6610 O O . GLN A 1 24 ? -6.867 -4.068 -0.578 1.00 1.10 21 GLN A O 6
ATOM 6624 N N . CYS A 1 25 ? -4.912 -2.954 -0.534 1.00 0.80 22 CYS A N 6
ATOM 6625 C CA . CYS A 1 25 ? -4.203 -3.975 0.222 1.00 0.78 22 CYS A CA 6
ATOM 6626 C C . CYS A 1 25 ? -4.657 -4.091 1.687 1.00 1.01 22 CYS A C 6
ATOM 6627 O O . CYS A 1 25 ? -4.506 -5.173 2.240 1.00 1.26 22 CYS A O 6
ATOM 6634 N N . VAL A 1 26 ? -5.241 -3.062 2.323 1.00 1.05 23 VAL A N 6
ATOM 6635 C CA . VAL A 1 26 ? -5.892 -3.223 3.648 1.00 1.23 23 VAL A CA 6
ATOM 6636 C C . VAL A 1 26 ? -7.354 -3.681 3.568 1.00 1.33 23 VAL A C 6
ATOM 6637 O O . VAL A 1 26 ? -7.883 -4.238 4.531 1.00 1.55 23 VAL A O 6
ATOM 6650 N N . ALA A 1 27 ? -8.035 -3.444 2.437 1.00 1.26 24 ALA A N 6
ATOM 6651 C CA . ALA A 1 27 ? -9.467 -3.720 2.307 1.00 1.52 24 ALA A CA 6
ATOM 6652 C C . ALA A 1 27 ? -9.772 -5.207 2.060 1.00 1.52 24 ALA A C 6
ATOM 6653 O O . ALA A 1 27 ? -10.836 -5.682 2.458 1.00 1.83 24 ALA A O 6
ATOM 6660 N N . ALA A 1 28 ? -8.845 -5.944 1.436 1.00 1.26 25 ALA A N 6
ATOM 6661 C CA . ALA A 1 28 ? -8.980 -7.385 1.216 1.00 1.31 25 ALA A CA 6
ATOM 6662 C C . ALA A 1 28 ? -8.860 -8.173 2.535 1.00 1.29 25 ALA A C 6
ATOM 6663 O O . ALA A 1 28 ? -9.776 -8.922 2.890 1.00 1.50 25 ALA A O 6
ATOM 6670 N N . LYS A 1 29 ? -7.756 -7.950 3.263 1.00 1.09 26 LYS A N 6
ATOM 6671 C CA . LYS A 1 29 ? -7.460 -8.383 4.641 1.00 1.18 26 LYS A CA 6
ATOM 6672 C C . LYS A 1 29 ? -6.539 -7.350 5.307 1.00 1.12 26 LYS A C 6
ATOM 6673 O O . LYS A 1 29 ? -5.743 -6.738 4.594 1.00 0.97 26 LYS A O 6
ATOM 6692 N N . PRO A 1 30 ? -6.495 -7.238 6.649 1.00 1.36 27 PRO A N 6
ATOM 6693 C CA . PRO A 1 30 ? -5.508 -6.395 7.335 1.00 1.48 27 PRO A CA 6
ATOM 6694 C C . PRO A 1 30 ? -4.043 -6.814 7.078 1.00 1.46 27 PRO A C 6
ATOM 6695 O O . PRO A 1 30 ? -3.150 -5.965 7.133 1.00 1.55 27 PRO A O 6
ATOM 6706 N N . GLU A 1 31 ? -3.779 -8.091 6.766 1.00 1.44 28 GLU A N 6
ATOM 6707 C CA . GLU A 1 31 ? -2.447 -8.608 6.393 1.00 1.52 28 GLU A CA 6
ATOM 6708 C C . GLU A 1 31 ? -2.087 -8.470 4.902 1.00 1.27 28 GLU A C 6
ATOM 6709 O O . GLU A 1 31 ? -0.920 -8.611 4.533 1.00 1.26 28 GLU A O 6
ATOM 6721 N N . SER A 1 32 ? -3.042 -8.151 4.020 1.00 1.26 29 SER A N 6
ATOM 6722 C CA . SER A 1 32 ? -2.776 -8.041 2.576 1.00 1.27 29 SER A CA 6
ATOM 6723 C C . SER A 1 32 ? -1.886 -6.839 2.213 1.00 1.35 29 SER A C 6
ATOM 6724 O O . SER A 1 32 ? -1.266 -6.841 1.152 1.00 1.42 29 SER A O 6
ATOM 6732 N N . TRP A 1 33 ? -1.694 -5.874 3.121 1.00 1.54 30 TRP A N 6
ATOM 6733 C CA . TRP A 1 33 ? -0.635 -4.854 3.040 1.00 1.86 30 TRP A CA 6
ATOM 6734 C C . TRP A 1 33 ? 0.764 -5.489 2.921 1.00 1.77 30 TRP A C 6
ATOM 6735 O O . TRP A 1 33 ? 1.586 -5.009 2.147 1.00 2.01 30 TRP A O 6
ATOM 6756 N N . GLN A 1 34 ? 1.015 -6.602 3.620 1.00 1.63 31 GLN A N 6
ATOM 6757 C CA . GLN A 1 34 ? 2.207 -7.442 3.444 1.00 1.73 31 GLN A CA 6
ATOM 6758 C C . GLN A 1 34 ? 2.044 -8.496 2.328 1.00 1.43 31 GLN A C 6
ATOM 6759 O O . GLN A 1 34 ? 2.973 -8.728 1.550 1.00 1.68 31 GLN A O 6
ATOM 6773 N N . ARG A 1 35 ? 0.892 -9.187 2.282 1.00 1.06 32 ARG A N 6
ATOM 6774 C CA . ARG A 1 35 ? 0.692 -10.398 1.455 1.00 1.11 32 ARG A CA 6
ATOM 6775 C C . ARG A 1 35 ? 0.230 -10.185 0.004 1.00 1.18 32 ARG A C 6
ATOM 6776 O O . ARG A 1 35 ? 0.502 -11.052 -0.827 1.00 1.69 32 ARG A O 6
ATOM 6797 N N . ASP A 1 36 ? -0.416 -9.070 -0.341 1.00 0.84 33 ASP A N 6
ATOM 6798 C CA . ASP A 1 36 ? -0.830 -8.748 -1.723 1.00 0.94 33 ASP A CA 6
ATOM 6799 C C . ASP A 1 36 ? 0.119 -7.761 -2.422 1.00 1.08 33 ASP A C 6
ATOM 6800 O O . ASP A 1 36 ? 0.396 -7.949 -3.612 1.00 1.44 33 ASP A O 6
ATOM 6809 N N . CYS A 1 37 ? 0.663 -6.750 -1.728 1.00 1.02 34 CYS A N 6
ATOM 6810 C CA . CYS A 1 37 ? 1.585 -5.794 -2.360 1.00 1.34 34 CYS A CA 6
ATOM 6811 C C . CYS A 1 37 ? 2.839 -5.459 -1.519 1.00 1.27 34 CYS A C 6
ATOM 6812 O O . CYS A 1 37 ? 2.971 -4.376 -0.954 1.00 1.66 34 CYS A O 6
ATOM 6819 N N . HIS A 1 38 ? 3.866 -6.315 -1.583 1.00 1.12 35 HIS A N 6
ATOM 6820 C CA . HIS A 1 38 ? 5.087 -6.181 -0.766 1.00 1.14 35 HIS A CA 6
ATOM 6821 C C . HIS A 1 38 ? 6.106 -5.164 -1.306 1.00 1.13 35 HIS A C 6
ATOM 6822 O O . HIS A 1 38 ? 6.738 -4.446 -0.524 1.00 1.32 35 HIS A O 6
ATOM 6836 N N . TYR A 1 39 ? 6.264 -5.078 -2.632 1.00 1.11 36 TYR A N 6
ATOM 6837 C CA . TYR A 1 39 ? 7.158 -4.104 -3.269 1.00 1.19 36 TYR A CA 6
ATOM 6838 C C . TYR A 1 39 ? 6.482 -2.732 -3.416 1.00 1.00 36 TYR A C 6
ATOM 6839 O O . TYR A 1 39 ? 7.110 -1.705 -3.154 1.00 1.01 36 TYR A O 6
ATOM 6857 N N . LEU A 1 40 ? 5.171 -2.689 -3.693 1.00 0.99 37 LEU A N 6
ATOM 6858 C CA . LEU A 1 40 ? 4.414 -1.434 -3.645 1.00 1.03 37 LEU A CA 6
ATOM 6859 C C . LEU A 1 40 ? 4.306 -0.873 -2.219 1.00 0.90 37 LEU A C 6
ATOM 6860 O O . LEU A 1 40 ? 4.400 0.341 -2.074 1.00 1.06 37 LEU A O 6
ATOM 6876 N N . LYS A 1 41 ? 4.226 -1.704 -1.165 1.00 0.86 38 LYS A N 6
ATOM 6877 C CA . LYS A 1 41 ? 4.318 -1.255 0.241 1.00 1.00 38 LYS A CA 6
ATOM 6878 C C . LYS A 1 41 ? 5.561 -0.398 0.509 1.00 0.91 38 LYS A C 6
ATOM 6879 O O . LYS A 1 41 ? 5.447 0.622 1.190 1.00 1.12 38 LYS A O 6
ATOM 6898 N N . MET A 1 42 ? 6.712 -0.750 -0.073 1.00 0.77 39 MET A N 6
ATOM 6899 C CA . MET A 1 42 ? 7.908 0.103 -0.037 1.00 0.77 39 MET A CA 6
ATOM 6900 C C . MET A 1 42 ? 7.767 1.335 -0.946 1.00 0.70 39 MET A C 6
ATOM 6901 O O . MET A 1 42 ? 7.972 2.464 -0.498 1.00 0.84 39 MET A O 6
ATOM 6915 N N . SER A 1 43 ? 7.380 1.161 -2.213 1.00 0.73 40 SER A N 6
ATOM 6916 C CA . SER A 1 43 ? 7.338 2.273 -3.178 1.00 0.88 40 SER A CA 6
ATOM 6917 C C . SER A 1 43 ? 6.321 3.372 -2.843 1.00 0.85 40 SER A C 6
ATOM 6918 O O . SER A 1 43 ? 6.601 4.541 -3.131 1.00 0.91 40 SER A O 6
ATOM 6926 N N . ILE A 1 44 ? 5.196 3.056 -2.185 1.00 0.92 41 ILE A N 6
ATOM 6927 C CA . ILE A 1 44 ? 4.264 4.077 -1.675 1.00 1.11 41 ILE A CA 6
ATOM 6928 C C . ILE A 1 44 ? 4.800 4.752 -0.403 1.00 1.14 41 ILE A C 6
ATOM 6929 O O . ILE A 1 44 ? 4.628 5.961 -0.247 1.00 1.23 41 ILE A O 6
ATOM 6945 N N . ALA A 1 45 ? 5.525 4.022 0.455 1.00 1.20 42 ALA A N 6
ATOM 6946 C CA . ALA A 1 45 ? 6.175 4.590 1.636 1.00 1.47 42 ALA A CA 6
ATOM 6947 C C . ALA A 1 45 ? 7.271 5.597 1.251 1.00 1.45 42 ALA A C 6
ATOM 6948 O O . ALA A 1 45 ? 7.325 6.680 1.828 1.00 1.72 42 ALA A O 6
ATOM 6955 N N . GLN A 1 46 ? 8.084 5.324 0.222 1.00 1.23 43 GLN A N 6
ATOM 6956 C CA . GLN A 1 46 ? 9.052 6.308 -0.289 1.00 1.40 43 GLN A CA 6
ATOM 6957 C C . GLN A 1 46 ? 8.365 7.558 -0.867 1.00 1.46 43 GLN A C 6
ATOM 6958 O O . GLN A 1 46 ? 8.846 8.672 -0.658 1.00 1.85 43 GLN A O 6
ATOM 6972 N N . CYS A 1 47 ? 7.195 7.417 -1.499 1.00 1.18 44 CYS A N 6
ATOM 6973 C CA . CYS A 1 47 ? 6.401 8.568 -1.943 1.00 1.30 44 CYS A CA 6
ATOM 6974 C C . CYS A 1 47 ? 5.893 9.405 -0.750 1.00 1.73 44 CYS A C 6
ATOM 6975 O O . CYS A 1 47 ? 6.042 10.628 -0.726 1.00 2.03 44 CYS A O 6
ATOM 6982 N N . THR A 1 48 ? 5.416 8.752 0.315 1.00 1.91 45 THR A N 6
ATOM 6983 C CA . THR A 1 48 ? 5.081 9.411 1.596 1.00 2.43 45 THR A CA 6
ATOM 6984 C C . THR A 1 48 ? 6.314 9.898 2.385 1.00 2.66 45 THR A C 6
ATOM 6985 O O . THR A 1 48 ? 6.179 10.645 3.354 1.00 3.33 45 THR A O 6
ATOM 6996 N N . SER A 1 49 ? 7.518 9.539 1.924 1.00 2.21 46 SER A N 6
ATOM 6997 C CA . SER A 1 49 ? 8.838 9.997 2.392 1.00 2.34 46 SER A CA 6
ATOM 6998 C C . SER A 1 49 ? 9.510 10.975 1.399 1.00 2.33 46 SER A C 6
ATOM 6999 O O . SER A 1 49 ? 10.734 11.128 1.407 1.00 2.22 46 SER A O 6
ATOM 7007 N N . SER A 1 50 ? 8.735 11.580 0.481 1.00 2.70 47 SER A N 6
ATOM 7008 C CA . SER A 1 50 ? 9.213 12.559 -0.520 1.00 2.93 47 SER A CA 6
ATOM 7009 C C . SER A 1 50 ? 8.903 14.020 -0.141 1.00 3.38 47 SER A C 6
ATOM 7010 O O . SER A 1 50 ? 9.732 14.896 -0.382 1.00 3.56 47 SER A O 6
ATOM 7018 N N . HIS A 1 51 ? 7.761 14.266 0.521 1.00 3.91 48 HIS A N 6
ATOM 7019 C CA . HIS A 1 51 ? 7.362 15.564 1.107 1.00 4.79 48 HIS A CA 6
ATOM 7020 C C . HIS A 1 51 ? 7.209 16.712 0.060 1.00 5.94 48 HIS A C 6
ATOM 7021 O O . HIS A 1 51 ? 7.194 16.444 -1.147 1.00 6.31 48 HIS A O 6
ATOM 7035 N N . PRO A 1 52 ? 7.013 17.990 0.459 1.00 7.18 49 PRO A N 6
ATOM 7036 C CA . PRO A 1 52 ? 7.100 19.131 -0.462 1.00 8.65 49 PRO A CA 6
ATOM 7037 C C . PRO A 1 52 ? 8.534 19.377 -0.962 1.00 8.75 49 PRO A C 6
ATOM 7038 O O . PRO A 1 52 ? 9.503 19.187 -0.215 1.00 8.53 49 PRO A O 6
ATOM 7049 N N . ILE A 1 53 ? 8.670 19.875 -2.196 1.00 9.66 50 ILE A N 6
ATOM 7050 C CA . ILE A 1 53 ? 9.949 20.298 -2.794 1.00 10.43 50 ILE A CA 6
ATOM 7051 C C . ILE A 1 53 ? 10.156 21.794 -2.510 1.00 11.92 50 ILE A C 6
ATOM 7052 O O . ILE A 1 53 ? 10.072 22.655 -3.393 1.00 12.99 50 ILE A O 6
ATOM 7068 N N . ILE A 1 54 ? 10.379 22.088 -1.227 1.00 12.29 51 ILE A N 6
ATOM 7069 C CA . ILE A 1 54 ? 10.628 23.433 -0.697 1.00 13.87 51 ILE A CA 6
ATOM 7070 C C . ILE A 1 54 ? 11.999 23.971 -1.165 1.00 14.70 51 ILE A C 6
ATOM 7071 O O . ILE A 1 54 ? 12.893 23.191 -1.510 1.00 14.64 51 ILE A O 6
ATOM 7087 N N . ARG A 1 55 ? 12.175 25.298 -1.206 1.00 15.71 52 ARG A N 6
ATOM 7088 C CA . ARG A 1 55 ? 13.285 25.984 -1.904 1.00 16.75 52 ARG A CA 6
ATOM 7089 C C . ARG A 1 55 ? 14.696 25.455 -1.599 1.00 17.03 52 ARG A C 6
ATOM 7090 O O . ARG A 1 55 ? 15.473 25.267 -2.536 1.00 17.54 52 ARG A O 6
ATOM 7111 N N . GLN A 1 56 ? 15.029 25.133 -0.347 1.00 16.87 53 GLN A N 6
ATOM 7112 C CA . GLN A 1 56 ? 16.348 24.576 0.011 1.00 17.38 53 GLN A CA 6
ATOM 7113 C C . GLN A 1 56 ? 16.605 23.178 -0.601 1.00 16.87 53 GLN A C 6
ATOM 7114 O O . GLN A 1 56 ? 17.745 22.844 -0.934 1.00 17.63 53 GLN A O 6
ATOM 7128 N N . ILE A 1 57 ? 15.546 22.385 -0.801 1.00 15.81 54 ILE A N 6
ATOM 7129 C CA . ILE A 1 57 ? 15.580 21.065 -1.455 1.00 15.54 54 ILE A CA 6
ATOM 7130 C C . ILE A 1 57 ? 15.549 21.214 -2.984 1.00 16.03 54 ILE A C 6
ATOM 7131 O O . ILE A 1 57 ? 16.298 20.535 -3.689 1.00 16.67 54 ILE A O 6
ATOM 7147 N N . ARG A 1 58 ? 14.775 22.175 -3.507 1.00 16.06 55 ARG A N 6
ATOM 7148 C CA . ARG A 1 58 ? 14.777 22.575 -4.929 1.00 16.88 55 ARG A CA 6
ATOM 7149 C C . ARG A 1 58 ? 16.189 22.937 -5.419 1.00 18.02 55 ARG A C 6
ATOM 7150 O O . ARG A 1 58 ? 16.578 22.538 -6.516 1.00 18.68 55 ARG A O 6
ATOM 7171 N N . GLN A 1 59 ? 16.970 23.624 -4.583 1.00 18.39 56 GLN A N 6
ATOM 7172 C CA . GLN A 1 59 ? 18.369 23.987 -4.846 1.00 19.59 56 GLN A CA 6
ATOM 7173 C C . GLN A 1 59 ? 19.366 22.837 -4.566 1.00 19.92 56 GLN A C 6
ATOM 7174 O O . GLN A 1 59 ? 20.479 22.843 -5.090 1.00 20.92 56 GLN A O 6
ATOM 7188 N N . ALA A 1 60 ? 18.983 21.825 -3.775 1.00 19.24 57 ALA A N 6
ATOM 7189 C CA . ALA A 1 60 ? 19.783 20.613 -3.555 1.00 19.72 57 ALA A CA 6
ATOM 7190 C C . ALA A 1 60 ? 19.699 19.615 -4.730 1.00 19.86 57 ALA A C 6
ATOM 7191 O O . ALA A 1 60 ? 20.706 19.010 -5.102 1.00 20.81 57 ALA A O 6
ATOM 7198 N N . CYS A 1 61 ? 18.525 19.443 -5.345 1.00 19.13 58 CYS A N 6
ATOM 7199 C CA . CYS A 1 61 ? 18.281 18.497 -6.446 1.00 19.36 58 CYS A CA 6
ATOM 7200 C C . CYS A 1 61 ? 18.708 19.047 -7.832 1.00 20.44 58 CYS A C 6
ATOM 7201 O O . CYS A 1 61 ? 17.999 18.893 -8.828 1.00 20.63 58 CYS A O 6
ATOM 7208 N N . ALA A 1 62 ? 19.865 19.718 -7.897 1.00 21.34 59 ALA A N 6
ATOM 7209 C CA . ALA A 1 62 ? 20.238 20.633 -8.979 1.00 22.51 59 ALA A CA 6
ATOM 7210 C C . ALA A 1 62 ? 20.580 19.977 -10.335 1.00 23.57 59 ALA A C 6
ATOM 7211 O O . ALA A 1 62 ? 20.114 20.473 -11.366 1.00 24.28 59 ALA A O 6
ATOM 7218 N N . GLN A 1 63 ? 21.341 18.871 -10.372 1.00 23.86 60 GLN A N 6
ATOM 7219 C CA . GLN A 1 63 ? 21.613 18.166 -11.640 1.00 24.96 60 GLN A CA 6
ATOM 7220 C C . GLN A 1 63 ? 20.355 17.468 -12.197 1.00 24.64 60 GLN A C 6
ATOM 7221 O O . GLN A 1 63 ? 20.088 17.648 -13.385 1.00 25.60 60 GLN A O 6
ATOM 7235 N N . PRO A 1 64 ? 19.517 16.776 -11.390 1.00 23.51 61 PRO A N 6
ATOM 7236 C CA . PRO A 1 64 ? 18.185 16.347 -11.825 1.00 23.34 61 PRO A CA 6
ATOM 7237 C C . PRO A 1 64 ? 17.312 17.496 -12.351 1.00 23.52 61 PRO A C 6
ATOM 7238 O O . PRO A 1 64 ? 16.554 17.311 -13.301 1.00 24.19 61 PRO A O 6
ATOM 7249 N N . PHE A 1 65 ? 17.427 18.702 -11.785 1.00 23.18 62 PHE A N 6
ATOM 7250 C CA . PHE A 1 65 ? 16.707 19.863 -12.308 1.00 23.65 62 PHE A CA 6
ATOM 7251 C C . PHE A 1 65 ? 17.150 20.245 -13.723 1.00 25.16 62 PHE A C 6
ATOM 7252 O O . PHE A 1 65 ? 16.282 20.408 -14.584 1.00 25.92 62 PHE A O 6
ATOM 7269 N N . GLU A 1 66 ? 18.454 20.312 -13.998 1.00 25.78 63 GLU A N 6
ATOM 7270 C CA . GLU A 1 66 ? 18.960 20.602 -15.347 1.00 27.35 63 GLU A CA 6
ATOM 7271 C C . GLU A 1 66 ? 18.636 19.465 -16.333 1.00 28.05 63 GLU A C 6
ATOM 7272 O O . GLU A 1 66 ? 18.077 19.704 -17.401 1.00 29.18 63 GLU A O 6
ATOM 7284 N N . ALA A 1 67 ? 18.898 18.212 -15.956 1.00 27.49 64 ALA A N 6
ATOM 7285 C CA . ALA A 1 67 ? 18.760 17.049 -16.834 1.00 28.24 64 ALA A CA 6
ATOM 7286 C C . ALA A 1 67 ? 17.349 16.850 -17.415 1.00 28.41 64 ALA A C 6
ATOM 7287 O O . ALA A 1 67 ? 17.214 16.260 -18.492 1.00 29.52 64 ALA A O 6
ATOM 7294 N N . PHE A 1 68 ? 16.300 17.338 -16.744 1.00 27.52 65 PHE A N 6
ATOM 7295 C CA . PHE A 1 68 ? 14.917 17.062 -17.136 1.00 27.80 65 PHE A CA 6
ATOM 7296 C C . PHE A 1 68 ? 14.210 18.257 -17.774 1.00 28.81 65 PHE A C 6
ATOM 7297 O O . PHE A 1 68 ? 13.247 18.059 -18.511 1.00 29.84 65 PHE A O 6
ATOM 7314 N N . GLU A 1 69 ? 14.742 19.475 -17.627 1.00 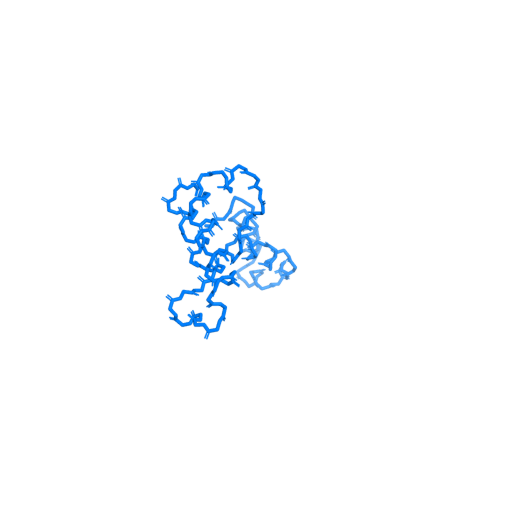28.78 66 GLU A N 6
ATOM 7315 C CA . GLU A 1 69 ? 14.457 20.533 -18.605 1.00 30.10 66 GLU A CA 6
ATOM 7316 C C . GLU A 1 69 ? 15.169 20.265 -19.949 1.00 31.61 66 GLU A C 6
ATOM 7317 O O . GLU A 1 69 ? 14.633 20.556 -21.021 1.00 32.95 66 GLU A O 6
ATOM 7329 N N . GLU A 1 70 ? 16.344 19.626 -19.898 1.00 31.52 67 GLU A N 6
ATOM 7330 C CA . GLU A 1 70 ? 17.183 19.276 -21.049 1.00 32.94 67 GLU A CA 6
ATOM 7331 C C . GLU A 1 70 ? 16.563 18.160 -21.907 1.00 33.67 67 GLU A C 6
ATOM 7332 O O . GLU A 1 70 ? 16.868 18.066 -23.101 1.00 35.11 67 GLU A O 6
ATOM 7344 N N . CYS A 1 71 ? 15.653 17.359 -21.333 1.00 32.81 68 CYS A N 6
ATOM 7345 C CA . CYS A 1 71 ? 14.781 16.448 -22.081 1.00 33.61 68 CYS A CA 6
ATOM 7346 C C . CYS A 1 71 ? 13.972 17.209 -23.140 1.00 34.89 68 CYS A C 6
ATOM 7347 O O . CYS A 1 71 ? 14.121 16.960 -24.329 1.00 36.32 68 CYS A O 6
ATOM 7354 N N . LEU A 1 72 ? 13.157 18.186 -22.731 1.00 34.50 69 LEU A N 6
ATOM 7355 C CA . LEU A 1 72 ? 12.365 19.017 -23.630 1.00 35.77 69 LEU A CA 6
ATOM 7356 C C . LEU A 1 72 ? 13.250 19.923 -24.507 1.00 36.96 69 LEU A C 6
ATOM 7357 O O . LEU A 1 72 ? 12.922 20.177 -25.666 1.00 38.38 69 LEU A O 6
ATOM 7373 N N . ARG A 1 73 ? 14.414 20.360 -24.014 1.00 36.52 70 ARG A N 6
ATOM 7374 C CA . ARG A 1 73 ? 15.369 21.156 -24.806 1.00 37.75 70 ARG A CA 6
ATOM 7375 C C . ARG A 1 73 ? 15.825 20.419 -26.073 1.00 39.22 70 ARG A C 6
ATOM 7376 O O . ARG A 1 73 ? 15.893 21.044 -27.129 1.00 40.68 70 ARG A O 6
ATOM 7397 N N . GLN A 1 74 ? 16.087 19.109 -25.999 1.00 38.93 71 GLN A N 6
ATOM 7398 C CA . GLN A 1 74 ? 16.629 18.299 -27.089 1.00 40.25 71 GLN A CA 6
ATOM 7399 C C . GLN A 1 74 ? 15.629 17.311 -27.742 1.00 40.82 71 GLN A C 6
ATOM 7400 O O . GLN A 1 74 ? 15.854 16.860 -28.872 1.00 42.28 71 GLN A O 6
ATOM 7414 N N . ASN A 1 75 ? 14.544 16.962 -27.040 1.00 39.77 72 ASN A N 6
ATOM 7415 C CA . ASN A 1 75 ? 13.550 15.934 -27.380 1.00 40.13 72 ASN A CA 6
ATOM 7416 C C . ASN A 1 75 ? 12.132 16.299 -26.861 1.00 39.61 72 ASN A C 6
ATOM 7417 O O . ASN A 1 75 ? 11.404 15.427 -26.374 1.00 38.95 72 ASN A O 6
ATOM 7428 N N . GLU A 1 76 ? 11.700 17.567 -26.943 1.00 39.99 73 GLU A N 6
ATOM 7429 C CA . GLU A 1 76 ? 10.321 17.966 -26.581 1.00 39.72 73 GLU A CA 6
ATOM 7430 C C . GLU A 1 76 ? 9.229 17.243 -27.402 1.00 40.73 73 GLU A C 6
ATOM 7431 O O . GLU A 1 76 ? 8.068 17.198 -26.988 1.00 40.40 73 GLU A O 6
ATOM 7443 N N . ALA A 1 77 ? 9.592 16.683 -28.562 1.00 42.06 74 ALA A N 6
ATOM 7444 C CA . ALA A 1 77 ? 8.745 15.878 -29.443 1.00 43.22 74 ALA A CA 6
ATOM 7445 C C . ALA A 1 77 ? 8.512 14.435 -28.938 1.00 42.51 74 ALA A C 6
ATOM 7446 O O . ALA A 1 77 ? 7.591 13.758 -29.406 1.00 43.26 74 ALA A O 6
ATOM 7453 N N . ALA A 1 78 ? 9.328 13.978 -27.982 1.00 41.18 75 ALA A N 6
ATOM 7454 C CA . ALA A 1 78 ? 9.341 12.624 -27.424 1.00 40.56 75 ALA A CA 6
ATOM 7455 C C . ALA A 1 78 ? 9.141 12.648 -25.896 1.00 38.70 75 ALA A C 6
ATOM 7456 O O . ALA A 1 78 ? 9.921 12.075 -25.129 1.00 37.65 75 ALA A O 6
ATOM 7463 N N . VAL A 1 79 ? 8.096 13.340 -25.429 1.00 38.36 76 VAL A N 6
ATOM 7464 C CA . VAL A 1 79 ? 7.762 13.440 -23.991 1.00 36.66 76 VAL A CA 6
ATOM 7465 C C . VAL A 1 79 ? 7.419 12.060 -23.399 1.00 36.10 76 VAL A C 6
ATOM 7466 O O . VAL A 1 79 ? 7.606 11.813 -22.208 1.00 34.62 76 VAL A O 6
ATOM 7479 N N . GLY A 1 80 ? 7.018 11.108 -24.253 1.00 37.33 77 GLY A N 6
ATOM 7480 C CA . GLY A 1 80 ? 6.858 9.690 -23.917 1.00 37.08 77 GLY A CA 6
ATOM 7481 C C . GLY A 1 80 ? 8.110 9.030 -23.315 1.00 36.04 77 GLY A C 6
ATOM 7482 O O . GLY A 1 80 ? 7.967 8.030 -22.610 1.00 35.38 77 GLY A O 6
ATOM 7486 N N . ASN A 1 81 ? 9.310 9.593 -23.509 1.00 35.96 78 ASN A N 6
ATOM 7487 C CA . ASN A 1 81 ? 10.528 9.182 -22.801 1.00 35.07 78 ASN A CA 6
ATOM 7488 C C . ASN A 1 81 ? 10.742 9.925 -21.465 1.00 33.39 78 ASN A C 6
ATOM 7489 O O . ASN A 1 81 ? 11.113 9.295 -20.471 1.00 32.45 78 ASN A O 6
ATOM 7500 N N . CYS A 1 82 ? 10.528 11.243 -21.428 1.00 33.09 79 CYS A N 6
ATOM 7501 C CA . CYS A 1 82 ? 10.825 12.094 -20.272 1.00 31.58 79 CYS A CA 6
ATOM 7502 C C . CYS A 1 82 ? 9.885 13.310 -20.193 1.00 31.50 79 CYS A C 6
ATOM 7503 O O . CYS A 1 82 ? 9.649 13.980 -21.198 1.00 32.65 79 CYS A O 6
ATOM 7510 N N . ALA A 1 83 ? 9.442 13.651 -18.980 1.00 30.23 80 ALA A N 6
ATOM 7511 C CA . ALA A 1 83 ? 8.689 14.863 -18.660 1.00 30.07 80 ALA A CA 6
ATOM 7512 C C . ALA A 1 83 ? 9.250 15.509 -17.381 1.00 28.48 80 ALA A C 6
ATOM 7513 O O . ALA A 1 83 ? 9.638 14.803 -16.444 1.00 27.41 80 ALA A O 6
ATOM 7520 N N . GLU A 1 84 ? 9.323 16.845 -17.342 1.00 28.40 81 GLU A N 6
ATOM 7521 C CA . GLU A 1 84 ? 10.181 17.539 -16.369 1.00 27.17 81 GLU A CA 6
ATOM 7522 C C . GLU A 1 84 ? 9.729 17.352 -14.916 1.00 25.65 81 GLU A C 6
ATOM 7523 O O . GLU A 1 84 ? 10.538 16.934 -14.088 1.00 24.45 81 GLU A O 6
ATOM 7535 N N . HIS A 1 85 ? 8.444 17.566 -14.608 1.00 25.80 82 HIS A N 6
ATOM 7536 C CA . HIS A 1 85 ? 7.964 17.545 -13.224 1.00 24.57 82 HIS A CA 6
ATOM 7537 C C . HIS A 1 85 ? 8.076 16.144 -12.606 1.00 23.57 82 HIS A C 6
ATOM 7538 O O . HIS A 1 85 ? 8.537 16.011 -11.470 1.00 22.21 82 HIS A O 6
ATOM 7552 N N . MET A 1 86 ? 7.719 15.103 -13.370 1.00 24.32 83 MET A N 6
ATOM 7553 C CA . MET A 1 86 ? 7.775 13.708 -12.920 1.00 23.67 83 MET A CA 6
ATOM 7554 C C . MET A 1 86 ? 9.212 13.232 -12.692 1.00 22.85 83 MET A C 6
ATOM 7555 O O . MET A 1 86 ? 9.528 12.717 -11.618 1.00 21.78 83 MET A O 6
ATOM 7569 N N . ARG A 1 87 ? 10.113 13.432 -13.664 1.00 23.47 84 ARG A N 6
ATOM 7570 C CA . ARG A 1 87 ? 11.499 12.950 -13.548 1.00 23.04 84 ARG A CA 6
ATOM 7571 C C . ARG A 1 87 ? 12.287 13.737 -12.489 1.00 21.94 84 ARG A C 6
ATOM 7572 O O . ARG A 1 87 ? 13.038 13.124 -11.726 1.00 21.18 84 ARG A O 6
ATOM 7593 N N . ARG A 1 88 ? 12.040 15.053 -12.348 1.00 21.92 85 ARG A N 6
ATOM 7594 C CA . ARG A 1 88 ? 12.578 15.875 -11.242 1.00 20.92 85 ARG A CA 6
ATOM 7595 C C . ARG A 1 88 ? 12.110 15.359 -9.882 1.00 19.62 85 ARG A C 6
ATOM 7596 O O . ARG A 1 88 ? 12.944 15.175 -8.998 1.00 18.77 85 ARG A O 6
ATOM 7617 N N . PHE A 1 89 ? 10.816 15.062 -9.721 1.00 19.67 86 PHE A N 6
ATOM 7618 C CA . PHE A 1 89 ? 10.287 14.531 -8.462 1.00 18.73 86 PHE A CA 6
ATOM 7619 C C . PHE A 1 89 ? 10.878 13.151 -8.129 1.00 18.32 86 PHE A C 6
ATOM 7620 O O . PHE A 1 89 ? 11.355 12.956 -7.013 1.00 17.47 86 PHE A O 6
ATOM 7637 N N . LEU A 1 90 ? 10.951 12.225 -9.096 1.00 19.09 87 LEU A N 6
ATOM 7638 C CA . LEU A 1 90 ? 11.494 10.876 -8.879 1.00 19.00 87 LEU A CA 6
ATOM 7639 C C . LEU A 1 90 ? 12.961 10.869 -8.421 1.00 18.62 87 LEU A C 6
ATOM 7640 O O . LEU A 1 90 ? 13.270 10.230 -7.412 1.00 18.12 87 LEU A O 6
ATOM 7656 N N . GLN A 1 91 ? 13.871 11.568 -9.113 1.00 19.08 88 GLN A N 6
ATOM 7657 C CA . GLN A 1 91 ? 15.287 11.558 -8.713 1.00 19.11 88 GLN A CA 6
ATOM 7658 C C . GLN A 1 91 ? 15.584 12.455 -7.499 1.00 18.26 88 GLN A C 6
ATOM 7659 O O . GLN A 1 91 ? 16.596 12.232 -6.833 1.00 18.33 88 GLN A O 6
ATOM 7673 N N . CYS A 1 92 ? 14.703 13.400 -7.150 1.00 17.65 89 CYS A N 6
ATOM 7674 C CA . CYS A 1 92 ? 14.793 14.156 -5.897 1.00 16.89 89 CYS A CA 6
ATOM 7675 C C . CYS A 1 92 ? 14.261 13.348 -4.691 1.00 16.27 89 CYS A C 6
ATOM 7676 O O . CYS A 1 92 ? 14.889 13.331 -3.633 1.00 16.08 89 CYS A O 6
ATOM 7683 N N . ALA A 1 93 ? 13.191 12.558 -4.863 1.00 16.27 90 ALA A N 6
ATOM 7684 C CA . ALA A 1 93 ? 12.726 11.574 -3.874 1.00 16.04 90 ALA A CA 6
ATOM 7685 C C . ALA A 1 93 ? 13.782 10.488 -3.565 1.00 16.54 90 ALA A C 6
ATOM 7686 O O . ALA A 1 93 ? 13.881 10.010 -2.435 1.00 16.56 90 ALA A O 6
ATOM 7693 N N . GLU A 1 94 ? 14.601 10.150 -4.564 1.00 17.21 91 GLU A N 6
ATOM 7694 C CA . GLU A 1 94 ? 15.778 9.266 -4.489 1.00 18.02 91 GLU A CA 6
ATOM 7695 C C . GLU A 1 94 ? 17.016 9.944 -3.840 1.00 18.26 91 GLU A C 6
ATOM 7696 O O . GLU A 1 94 ? 18.028 9.292 -3.572 1.00 19.03 91 GLU A O 6
ATOM 7708 N N . GLN A 1 95 ? 16.954 11.255 -3.576 1.00 17.84 92 GLN A N 6
ATOM 7709 C CA . GLN A 1 95 ? 18.016 12.047 -2.937 1.00 18.26 92 GLN A CA 6
ATOM 7710 C C . GLN A 1 95 ? 17.738 12.360 -1.451 1.00 17.84 92 GLN A C 6
ATOM 7711 O O . GLN A 1 95 ? 18.685 12.588 -0.696 1.00 18.56 92 GLN A O 6
ATOM 7725 N N . VAL A 1 96 ? 16.477 12.336 -0.997 1.00 16.92 93 VAL A N 6
ATOM 7726 C CA . VAL A 1 96 ? 16.128 12.476 0.433 1.00 16.68 93 VAL A CA 6
ATOM 7727 C C . VAL A 1 96 ? 16.195 11.120 1.153 1.00 16.79 93 VAL A C 6
ATOM 7728 O O . VAL A 1 96 ? 15.311 10.270 1.016 1.00 16.45 93 VAL A O 6
ATOM 7741 N N . TYR A 1 14 ? 1.825 12.870 1.722 1.00 2.79 11 TYR A N 7
ATOM 7742 C CA . TYR A 1 14 ? 1.426 11.578 1.149 1.00 2.39 11 TYR A CA 7
ATOM 7743 C C . TYR A 1 14 ? 1.118 11.684 -0.359 1.00 1.79 11 TYR A C 7
ATOM 7744 O O . TYR A 1 14 ? 0.947 12.787 -0.884 1.00 2.08 11 TYR A O 7
ATOM 7762 N N . CYS A 1 15 ? 1.036 10.547 -1.056 1.00 1.47 12 CYS A N 7
ATOM 7763 C CA . CYS A 1 15 ? 0.782 10.475 -2.503 1.00 1.05 12 CYS A CA 7
ATOM 7764 C C . CYS A 1 15 ? -0.646 9.981 -2.821 1.00 0.89 12 CYS A C 7
ATOM 7765 O O . CYS A 1 15 ? -1.220 9.235 -2.026 1.00 1.24 12 CYS A O 7
ATOM 7772 N N . GLY A 1 16 ? -1.207 10.298 -3.990 1.00 0.91 13 GLY A N 7
ATOM 7773 C CA . GLY A 1 16 ? -2.501 9.745 -4.442 1.00 1.26 13 GLY A CA 7
ATOM 7774 C C . GLY A 1 16 ? -2.492 8.213 -4.549 1.00 1.20 13 GLY A C 7
ATOM 7775 O O . GLY A 1 16 ? -3.367 7.539 -3.999 1.00 1.16 13 GLY A O 7
ATOM 7779 N N . ARG A 1 17 ? -1.419 7.640 -5.117 1.00 1.27 14 ARG A N 7
ATOM 7780 C CA . ARG A 1 17 ? -1.158 6.184 -5.131 1.00 1.34 14 ARG A CA 7
ATOM 7781 C C . ARG A 1 17 ? -1.197 5.536 -3.743 1.00 1.24 14 ARG A C 7
ATOM 7782 O O . ARG A 1 17 ? -1.502 4.353 -3.607 1.00 1.24 14 ARG A O 7
ATOM 7803 N N . GLU A 1 18 ? -0.863 6.308 -2.708 1.00 1.30 15 GLU A N 7
ATOM 7804 C CA . GLU A 1 18 ? -0.719 5.813 -1.341 1.00 1.42 15 GLU A CA 7
ATOM 7805 C C . GLU A 1 18 ? -2.089 5.547 -0.708 1.00 1.26 15 GLU A C 7
ATOM 7806 O O . GLU A 1 18 ? -2.197 4.701 0.177 1.00 1.43 15 GLU A O 7
ATOM 7818 N N . LEU A 1 19 ? -3.150 6.188 -1.212 1.00 1.12 16 LEU A N 7
ATOM 7819 C CA . LEU A 1 19 ? -4.534 5.836 -0.897 1.00 1.07 16 LEU A CA 7
ATOM 7820 C C . LEU A 1 19 ? -4.980 4.601 -1.684 1.00 0.85 16 LEU A C 7
ATOM 7821 O O . LEU A 1 19 ? -5.514 3.658 -1.093 1.00 0.94 16 LEU A O 7
ATOM 7837 N N . GLU A 1 20 ? -4.719 4.590 -2.996 1.00 0.84 17 GLU A N 7
ATOM 7838 C CA . GLU A 1 20 ? -5.224 3.557 -3.908 1.00 0.93 17 GLU A CA 7
ATOM 7839 C C . GLU A 1 20 ? -4.717 2.154 -3.557 1.00 0.84 17 GLU A C 7
ATOM 7840 O O . GLU A 1 20 ? -5.520 1.226 -3.404 1.00 0.93 17 GLU A O 7
ATOM 7852 N N . GLN A 1 21 ? -3.398 1.997 -3.404 1.00 0.90 18 GLN A N 7
ATOM 7853 C CA . GLN A 1 21 ? -2.799 0.691 -3.119 1.00 1.01 18 GLN A CA 7
ATOM 7854 C C . GLN A 1 21 ? -3.098 0.254 -1.677 1.00 0.81 18 GLN A C 7
ATOM 7855 O O . GLN A 1 21 ? -3.378 -0.923 -1.451 1.00 0.79 18 GLN A O 7
ATOM 7869 N N . TYR A 1 22 ? -3.141 1.186 -0.716 1.00 0.89 19 TYR A N 7
ATOM 7870 C CA . TYR A 1 22 ? -3.503 0.870 0.669 1.00 1.11 19 TYR A CA 7
ATOM 7871 C C . TYR A 1 22 ? -4.938 0.327 0.759 1.00 1.00 19 TYR A C 7
ATOM 7872 O O . TYR A 1 22 ? -5.163 -0.724 1.360 1.00 1.12 19 TYR A O 7
ATOM 7890 N N . GLY A 1 23 ? -5.892 0.977 0.078 1.00 0.95 20 GLY A N 7
ATOM 7891 C CA . GLY A 1 23 ? -7.296 0.564 0.059 1.00 1.15 20 GLY A CA 7
ATOM 7892 C C . GLY A 1 23 ? -7.522 -0.836 -0.523 1.00 1.17 20 GLY A C 7
ATOM 7893 O O . GLY A 1 23 ? -8.293 -1.610 0.045 1.00 1.59 20 GLY A O 7
ATOM 7897 N N . GLN A 1 24 ? -6.813 -1.202 -1.595 1.00 0.88 21 GLN A N 7
ATOM 7898 C CA . GLN A 1 24 ? -6.875 -2.553 -2.178 1.00 0.85 21 GLN A CA 7
ATOM 7899 C C . GLN A 1 24 ? -6.290 -3.605 -1.241 1.00 0.62 21 GLN A C 7
ATOM 7900 O O . GLN A 1 24 ? -6.921 -4.634 -0.979 1.00 0.65 21 GLN A O 7
ATOM 7914 N N . CYS A 1 25 ? -5.099 -3.340 -0.714 1.00 0.55 22 CYS A N 7
ATOM 7915 C CA . CYS A 1 25 ? -4.354 -4.312 0.068 1.00 0.56 22 CYS A CA 7
ATOM 7916 C C . CYS A 1 25 ? -5.002 -4.568 1.446 1.00 0.62 22 CYS A C 7
ATOM 7917 O O . CYS A 1 25 ? -5.054 -5.719 1.874 1.00 0.82 22 CYS A O 7
ATOM 7924 N N . VAL A 1 26 ? -5.605 -3.549 2.078 1.00 0.61 23 VAL A N 7
ATOM 7925 C CA . VAL A 1 26 ? -6.368 -3.663 3.344 1.00 0.72 23 VAL A CA 7
ATOM 7926 C C . VAL A 1 26 ? -7.772 -4.271 3.158 1.00 0.75 23 VAL A C 7
ATOM 7927 O O . VAL A 1 26 ? -8.290 -4.933 4.068 1.00 0.89 23 VAL A O 7
ATOM 7940 N N . ALA A 1 27 ? -8.402 -4.097 1.988 1.00 0.75 24 ALA A N 7
ATOM 7941 C CA . ALA A 1 27 ? -9.670 -4.763 1.666 1.00 0.95 24 ALA A CA 7
ATOM 7942 C C . ALA A 1 27 ? -9.494 -6.281 1.478 1.00 1.09 24 ALA A C 7
ATOM 7943 O O . ALA A 1 27 ? -10.337 -7.063 1.927 1.00 1.48 24 ALA A O 7
ATOM 7950 N N . ALA A 1 28 ? -8.370 -6.703 0.892 1.00 0.93 25 ALA A N 7
ATOM 7951 C CA . ALA A 1 28 ? -8.052 -8.112 0.680 1.00 1.16 25 ALA A CA 7
ATOM 7952 C C . ALA A 1 28 ? -7.925 -8.875 2.021 1.00 1.21 25 ALA A C 7
ATOM 7953 O O . ALA A 1 28 ? -8.682 -9.816 2.275 1.00 1.44 25 ALA A O 7
ATOM 7960 N N . LYS A 1 29 ? -7.045 -8.402 2.916 1.00 1.07 26 LYS A N 7
ATOM 7961 C CA . LYS A 1 29 ? -6.996 -8.680 4.369 1.00 1.11 26 LYS A CA 7
ATOM 7962 C C . LYS A 1 29 ? -6.347 -7.492 5.108 1.00 1.06 26 LYS A C 7
ATOM 7963 O O . LYS A 1 29 ? -5.494 -6.838 4.512 1.00 0.99 26 LYS A O 7
ATOM 7982 N N . PRO A 1 30 ? -6.605 -7.261 6.407 1.00 1.21 27 PRO A N 7
ATOM 7983 C CA . PRO A 1 30 ? -5.856 -6.286 7.212 1.00 1.35 27 PRO A CA 7
ATOM 7984 C C . PRO A 1 30 ? -4.315 -6.386 7.107 1.00 1.60 27 PRO A C 7
ATOM 7985 O O . PRO A 1 30 ? -3.646 -5.364 6.956 1.00 1.76 27 PRO A O 7
ATOM 7996 N N . GLU A 1 31 ? -3.734 -7.590 7.115 1.00 1.81 28 GLU A N 7
ATOM 7997 C CA . GLU A 1 31 ? -2.279 -7.829 6.953 1.00 2.13 28 GLU A CA 7
ATOM 7998 C C . GLU A 1 31 ? -1.816 -7.863 5.492 1.00 1.79 28 GLU A C 7
ATOM 7999 O O . GLU A 1 31 ? -0.639 -7.639 5.190 1.00 1.93 28 GLU A O 7
ATOM 8011 N N . SER A 1 32 ? -2.746 -8.066 4.562 1.00 1.47 29 SER A N 7
ATOM 8012 C CA . SER A 1 32 ? -2.473 -7.962 3.129 1.00 1.40 29 SER A CA 7
ATOM 8013 C C . SER A 1 32 ? -2.112 -6.544 2.688 1.00 1.39 29 SER A C 7
ATOM 8014 O O . SER A 1 32 ? -1.518 -6.415 1.623 1.00 1.49 29 SER A O 7
ATOM 8022 N N . TRP A 1 33 ? -2.311 -5.522 3.535 1.00 1.51 30 TRP A N 7
ATOM 8023 C CA . TRP A 1 33 ? -1.600 -4.233 3.489 1.00 1.84 30 TRP A CA 7
ATOM 8024 C C . TRP A 1 33 ? -0.128 -4.387 3.080 1.00 1.96 30 TRP A C 7
ATOM 8025 O O . TRP A 1 33 ? 0.311 -3.753 2.124 1.00 2.24 30 TRP A O 7
ATOM 8046 N N . GLN A 1 34 ? 0.629 -5.220 3.800 1.00 2.07 31 GLN A N 7
ATOM 8047 C CA . GLN A 1 34 ? 2.028 -5.522 3.481 1.00 2.42 31 GLN A CA 7
ATOM 8048 C C . GLN A 1 34 ? 2.205 -6.710 2.522 1.00 2.00 31 GLN A C 7
ATOM 8049 O O . GLN A 1 34 ? 3.214 -6.767 1.811 1.00 2.05 31 GLN A O 7
ATOM 8063 N N . ARG A 1 35 ? 1.278 -7.687 2.547 1.00 1.71 32 ARG A N 7
ATOM 8064 C CA . ARG A 1 35 ? 1.399 -8.945 1.771 1.00 1.59 32 ARG A CA 7
ATOM 8065 C C . ARG A 1 35 ? 0.851 -8.964 0.328 1.00 1.18 32 ARG A C 7
ATOM 8066 O O . ARG A 1 35 ? 1.471 -9.642 -0.489 1.00 1.31 32 ARG A O 7
ATOM 8087 N N . ASP A 1 36 ? -0.252 -8.286 -0.026 1.00 0.87 33 ASP A N 7
ATOM 8088 C CA . ASP A 1 36 ? -0.826 -8.319 -1.399 1.00 0.83 33 ASP A CA 7
ATOM 8089 C C . ASP A 1 36 ? -0.024 -7.448 -2.372 1.00 1.00 33 ASP A C 7
ATOM 8090 O O . ASP A 1 36 ? 0.216 -7.844 -3.516 1.00 1.39 33 ASP A O 7
ATOM 8099 N N . CYS A 1 37 ? 0.426 -6.280 -1.905 1.00 1.16 34 CYS A N 7
ATOM 8100 C CA . CYS A 1 37 ? 1.310 -5.379 -2.636 1.00 1.51 34 CYS A CA 7
ATOM 8101 C C . CYS A 1 37 ? 2.667 -5.276 -1.923 1.00 1.59 34 CYS A C 7
ATOM 8102 O O . CYS A 1 37 ? 2.918 -4.362 -1.143 1.00 1.82 34 CYS A O 7
ATOM 8109 N N . HIS A 1 38 ? 3.591 -6.186 -2.235 1.00 1.56 35 HIS A N 7
ATOM 8110 C CA . HIS A 1 38 ? 4.808 -6.375 -1.441 1.00 1.60 35 HIS A CA 7
ATOM 8111 C C . HIS A 1 38 ? 5.901 -5.337 -1.740 1.00 1.36 35 HIS A C 7
ATOM 8112 O O . HIS A 1 38 ? 6.383 -4.674 -0.816 1.00 1.47 35 HIS A O 7
ATOM 8126 N N . TYR A 1 39 ? 6.256 -5.137 -3.015 1.00 1.26 36 TYR A N 7
ATOM 8127 C CA . TYR A 1 39 ? 7.172 -4.055 -3.404 1.00 1.20 36 TYR A CA 7
ATOM 8128 C C . TYR A 1 39 ? 6.429 -2.725 -3.575 1.00 1.01 36 TYR A C 7
ATOM 8129 O O . TYR A 1 39 ? 6.997 -1.659 -3.348 1.00 0.95 36 TYR A O 7
ATOM 8147 N N . LEU A 1 40 ? 5.125 -2.776 -3.866 1.00 1.07 37 LEU A N 7
ATOM 8148 C CA . LEU A 1 40 ? 4.275 -1.589 -3.965 1.00 1.14 37 LEU A CA 7
ATOM 8149 C C . LEU A 1 40 ? 4.015 -0.922 -2.601 1.00 1.00 37 LEU A C 7
ATOM 8150 O O . LEU A 1 40 ? 4.064 0.305 -2.547 1.00 1.08 37 LEU A O 7
ATOM 8166 N N . LYS A 1 41 ? 3.875 -1.662 -1.485 1.00 0.99 38 LYS A N 7
ATOM 8167 C CA . LYS A 1 41 ? 3.869 -1.062 -0.130 1.00 1.07 38 LYS A CA 7
ATOM 8168 C C . LYS A 1 41 ? 5.188 -0.337 0.158 1.00 1.00 38 LYS A C 7
ATOM 8169 O O . LYS A 1 41 ? 5.175 0.782 0.663 1.00 1.17 38 LYS A O 7
ATOM 8188 N N . MET A 1 42 ? 6.321 -0.918 -0.247 1.00 0.92 39 MET A N 7
ATOM 8189 C CA . MET A 1 42 ? 7.632 -0.258 -0.144 1.00 0.98 39 MET A CA 7
ATOM 8190 C C . MET A 1 42 ? 7.752 0.975 -1.068 1.00 0.87 39 MET A C 7
ATOM 8191 O O . MET A 1 42 ? 8.437 1.936 -0.718 1.00 1.04 39 MET A O 7
ATOM 8205 N N . SER A 1 43 ? 7.075 0.983 -2.223 1.00 0.79 40 SER A N 7
ATOM 8206 C CA . SER A 1 43 ? 7.039 2.122 -3.154 1.00 0.88 40 SER A CA 7
ATOM 8207 C C . SER A 1 43 ? 6.190 3.286 -2.634 1.00 0.91 40 SER A C 7
ATOM 8208 O O . SER A 1 43 ? 6.665 4.422 -2.607 1.00 1.11 40 SER A O 7
ATOM 8216 N N . ILE A 1 44 ? 4.967 3.035 -2.146 1.00 0.96 41 ILE A N 7
ATOM 8217 C CA . ILE A 1 44 ? 4.114 4.099 -1.584 1.00 1.13 41 ILE A CA 7
ATOM 8218 C C . ILE A 1 44 ? 4.704 4.671 -0.282 1.00 1.23 41 ILE A C 7
ATOM 8219 O O . ILE A 1 44 ? 4.654 5.884 -0.074 1.00 1.29 41 ILE A O 7
ATOM 8235 N N . ALA A 1 45 ? 5.363 3.835 0.532 1.00 1.39 42 ALA A N 7
ATOM 8236 C CA . ALA A 1 45 ? 6.085 4.271 1.726 1.00 1.70 42 ALA A CA 7
ATOM 8237 C C . ALA A 1 45 ? 7.256 5.214 1.387 1.00 1.69 42 ALA A C 7
ATOM 8238 O O . ALA A 1 45 ? 7.371 6.290 1.983 1.00 1.93 42 ALA A O 7
ATOM 8245 N N . GLN A 1 46 ? 8.089 4.879 0.390 1.00 1.50 43 GLN A N 7
ATOM 8246 C CA . GLN A 1 46 ? 9.158 5.790 -0.042 1.00 1.67 43 GLN A CA 7
ATOM 8247 C C . GLN A 1 46 ? 8.626 7.007 -0.824 1.00 1.55 43 GLN A C 7
ATOM 8248 O O . GLN A 1 46 ? 9.211 8.080 -0.712 1.00 1.79 43 GLN A O 7
ATOM 8262 N N . CYS A 1 47 ? 7.463 6.909 -1.488 1.00 1.32 44 CYS A N 7
ATOM 8263 C CA . CYS A 1 47 ? 6.764 8.042 -2.117 1.00 1.30 44 CYS A CA 7
ATOM 8264 C C . CYS A 1 47 ? 6.419 9.158 -1.118 1.00 1.40 44 CYS A C 7
ATOM 8265 O O . CYS A 1 47 ? 6.588 10.338 -1.436 1.00 1.48 44 CYS A O 7
ATOM 8272 N N . THR A 1 48 ? 5.984 8.800 0.098 1.00 1.51 45 THR A N 7
ATOM 8273 C CA . THR A 1 48 ? 5.747 9.775 1.178 1.00 1.75 45 THR A CA 7
ATOM 8274 C C . THR A 1 48 ? 7.003 10.117 1.994 1.00 2.03 45 THR A C 7
ATOM 8275 O O . THR A 1 48 ? 7.074 11.203 2.578 1.00 2.29 45 THR A O 7
ATOM 8286 N N . SER A 1 49 ? 8.036 9.265 1.985 1.00 2.04 46 SER A N 7
ATOM 8287 C CA . SER A 1 49 ? 9.344 9.569 2.588 1.00 2.26 46 SER A CA 7
ATOM 8288 C C . SER A 1 49 ? 10.145 10.599 1.776 1.00 2.24 46 SER A C 7
ATOM 8289 O O . SER A 1 49 ? 10.583 11.610 2.328 1.00 2.68 46 SER A O 7
ATOM 8297 N N . SER A 1 50 ? 10.345 10.368 0.474 1.00 2.22 47 SER A N 7
ATOM 8298 C CA . SER A 1 50 ? 10.859 11.357 -0.487 1.00 2.37 47 SER A CA 7
ATOM 8299 C C . SER A 1 50 ? 10.117 11.361 -1.832 1.00 3.24 47 SER A C 7
ATOM 8300 O O . SER A 1 50 ? 9.484 12.356 -2.191 1.00 3.88 47 SER A O 7
ATOM 8308 N N . HIS A 1 51 ? 10.234 10.248 -2.561 1.00 4.58 48 HIS A N 7
ATOM 8309 C CA . HIS A 1 51 ? 9.868 10.014 -3.965 1.00 6.65 48 HIS A CA 7
ATOM 8310 C C . HIS A 1 51 ? 9.640 8.496 -4.190 1.00 8.43 48 HIS A C 7
ATOM 8311 O O . HIS A 1 51 ? 10.255 7.702 -3.471 1.00 8.76 48 HIS A O 7
ATOM 8325 N N . PRO A 1 52 ? 8.796 8.060 -5.151 1.00 9.99 49 PRO A N 7
ATOM 8326 C CA . PRO A 1 52 ? 8.468 6.639 -5.384 1.00 11.88 49 PRO A CA 7
ATOM 8327 C C . PRO A 1 52 ? 9.672 5.784 -5.835 1.00 13.19 49 PRO A C 7
ATOM 8328 O O . PRO A 1 52 ? 10.758 6.311 -6.087 1.00 13.35 49 PRO A O 7
ATOM 8339 N N . ILE A 1 53 ? 9.483 4.458 -5.933 1.00 14.43 50 ILE A N 7
ATOM 8340 C CA . ILE A 1 53 ? 10.548 3.483 -6.248 1.00 15.94 50 ILE A CA 7
ATOM 8341 C C . ILE A 1 53 ? 11.335 3.844 -7.523 1.00 16.68 50 ILE A C 7
ATOM 8342 O O . ILE A 1 53 ? 10.761 4.293 -8.520 1.00 17.14 50 ILE A O 7
ATOM 8358 N N . ILE A 1 54 ? 12.661 3.678 -7.480 1.00 17.10 51 ILE A N 7
ATOM 8359 C CA . ILE A 1 54 ? 13.604 4.282 -8.436 1.00 17.83 51 ILE A CA 7
ATOM 8360 C C . ILE A 1 54 ? 13.473 3.711 -9.862 1.00 19.12 51 ILE A C 7
ATOM 8361 O O . ILE A 1 54 ? 13.562 2.507 -10.098 1.00 19.98 51 ILE A O 7
ATOM 8377 N N . ARG A 1 55 ? 13.338 4.611 -10.841 1.00 19.42 52 ARG A N 7
ATOM 8378 C CA . ARG A 1 55 ? 13.248 4.316 -12.284 1.00 20.71 52 ARG A CA 7
ATOM 8379 C C . ARG A 1 55 ? 14.594 3.902 -12.881 1.00 21.63 52 ARG A C 7
ATOM 8380 O O . ARG A 1 55 ? 14.646 3.012 -13.727 1.00 22.72 52 ARG A O 7
ATOM 8401 N N . GLN A 1 56 ? 15.699 4.475 -12.399 1.00 21.35 53 GLN A N 7
ATOM 8402 C CA . GLN A 1 56 ? 17.043 4.184 -12.924 1.00 22.40 53 GLN A CA 7
ATOM 8403 C C . GLN A 1 56 ? 17.504 2.730 -12.699 1.00 22.89 53 GLN A C 7
ATOM 8404 O O . GLN A 1 56 ? 18.267 2.208 -13.512 1.00 24.08 53 GLN A O 7
ATOM 8418 N N . ILE A 1 57 ? 17.009 2.023 -11.675 1.00 22.17 54 ILE A N 7
ATOM 8419 C CA . ILE A 1 57 ? 17.291 0.581 -11.510 1.00 22.85 54 ILE A CA 7
ATOM 8420 C C . ILE A 1 57 ? 16.445 -0.297 -12.447 1.00 23.56 54 ILE A C 7
ATOM 8421 O O . ILE A 1 57 ? 16.888 -1.388 -12.814 1.00 24.62 54 ILE A O 7
ATOM 8437 N N . ARG A 1 58 ? 15.274 0.183 -12.901 1.00 23.19 55 ARG A N 7
ATOM 8438 C CA . ARG A 1 58 ? 14.447 -0.508 -13.907 1.00 24.08 55 ARG A CA 7
ATOM 8439 C C . ARG A 1 58 ? 15.016 -0.384 -15.319 1.00 25.27 55 ARG A C 7
ATOM 8440 O O . ARG A 1 58 ? 15.001 -1.361 -16.062 1.00 26.35 55 ARG A O 7
ATOM 8461 N N . GLN A 1 59 ? 15.594 0.770 -15.660 1.00 25.21 56 GLN A N 7
ATOM 8462 C CA . GLN A 1 59 ? 16.236 1.045 -16.959 1.00 26.40 56 GLN A CA 7
ATOM 8463 C C . GLN A 1 59 ? 17.407 0.098 -17.312 1.00 27.42 56 GLN A C 7
ATOM 8464 O O . GLN A 1 59 ? 17.822 0.064 -18.469 1.00 28.46 56 GLN A O 7
ATOM 8478 N N . ALA A 1 60 ? 17.958 -0.647 -16.343 1.00 27.24 57 ALA A N 7
ATOM 8479 C CA . ALA A 1 60 ? 18.912 -1.737 -16.587 1.00 28.40 57 ALA A CA 7
ATOM 8480 C C . ALA A 1 60 ? 18.236 -3.122 -16.744 1.00 28.94 57 ALA A C 7
ATOM 8481 O O . ALA A 1 60 ? 18.538 -3.852 -17.693 1.00 30.24 57 ALA A O 7
ATOM 8488 N N . CYS A 1 61 ? 17.329 -3.499 -15.833 1.00 28.10 58 CYS A N 7
ATOM 8489 C CA . CYS A 1 61 ? 16.497 -4.712 -15.916 1.00 28.65 58 CYS A CA 7
ATOM 8490 C C . CYS A 1 61 ? 15.284 -4.618 -14.956 1.00 28.51 58 CYS A C 7
ATOM 8491 O O . CYS A 1 61 ? 15.423 -4.069 -13.859 1.00 27.62 58 CYS A O 7
ATOM 8498 N N . ALA A 1 62 ? 14.096 -5.128 -15.327 1.00 29.54 59 ALA A N 7
ATOM 8499 C CA . ALA A 1 62 ? 12.879 -5.011 -14.493 1.00 29.77 59 ALA A CA 7
ATOM 8500 C C . ALA A 1 62 ? 11.795 -6.093 -14.691 1.00 30.84 59 ALA A C 7
ATOM 8501 O O . ALA A 1 62 ? 11.353 -6.689 -13.711 1.00 31.11 59 ALA A O 7
ATOM 8508 N N . GLN A 1 63 ? 11.332 -6.356 -15.916 1.00 31.56 60 GLN A N 7
ATOM 8509 C CA . GLN A 1 63 ? 10.102 -7.148 -16.138 1.00 32.58 60 GLN A CA 7
ATOM 8510 C C . GLN A 1 63 ? 10.188 -8.624 -15.675 1.00 32.85 60 GLN A C 7
ATOM 8511 O O . GLN A 1 63 ? 9.252 -9.085 -15.016 1.00 33.38 60 GLN A O 7
ATOM 8525 N N . PRO A 1 64 ? 11.301 -9.358 -15.882 1.00 32.61 61 PRO A N 7
ATOM 8526 C CA . PRO A 1 64 ? 11.550 -10.648 -15.226 1.00 32.83 61 PRO A CA 7
ATOM 8527 C C . PRO A 1 64 ? 11.946 -10.531 -13.737 1.00 32.21 61 PRO A C 7
ATOM 8528 O O . PRO A 1 64 ? 11.933 -11.525 -13.004 1.00 32.68 61 PRO A O 7
ATOM 8539 N N . PHE A 1 65 ? 12.305 -9.334 -13.258 1.00 31.28 62 PHE A N 7
ATOM 8540 C CA . PHE A 1 65 ? 12.585 -9.067 -11.841 1.00 30.76 62 PHE A CA 7
ATOM 8541 C C . PHE A 1 65 ? 11.299 -9.071 -11.014 1.00 31.36 62 PHE A C 7
ATOM 8542 O O . PHE A 1 65 ? 11.245 -9.766 -9.998 1.00 31.74 62 PHE A O 7
ATOM 8559 N N . GLU A 1 66 ? 10.237 -8.417 -11.496 1.00 31.71 63 GLU A N 7
ATOM 8560 C CA . GLU A 1 66 ? 8.902 -8.491 -10.884 1.00 32.61 63 GLU A CA 7
ATOM 8561 C C . GLU A 1 66 ? 8.416 -9.944 -10.722 1.00 33.65 63 GLU A C 7
ATOM 8562 O O . GLU A 1 66 ? 7.837 -10.290 -9.691 1.00 34.21 63 GLU A O 7
ATOM 8574 N N . ALA A 1 67 ? 8.672 -10.797 -11.720 1.00 34.01 64 ALA A N 7
ATOM 8575 C CA . ALA A 1 67 ? 8.236 -12.196 -11.740 1.00 35.11 64 ALA A CA 7
ATOM 8576 C C . ALA A 1 67 ? 9.082 -13.154 -10.879 1.00 35.13 64 ALA A C 7
ATOM 8577 O O . ALA A 1 67 ? 8.604 -14.239 -10.531 1.00 36.22 64 ALA A O 7
ATOM 8584 N N . PHE A 1 68 ? 10.306 -12.779 -10.492 1.00 34.06 65 PHE A N 7
ATOM 8585 C CA . PHE A 1 68 ? 11.118 -13.558 -9.549 1.00 34.15 65 PHE A CA 7
ATOM 8586 C C . PHE A 1 68 ? 10.956 -13.054 -8.118 1.00 34.07 65 PHE A C 7
ATOM 8587 O O . PHE A 1 68 ? 10.785 -13.853 -7.201 1.00 34.82 65 PHE A O 7
ATOM 8604 N N . GLU A 1 69 ? 10.950 -11.739 -7.905 1.00 33.34 66 GLU A N 7
ATOM 8605 C CA . GLU A 1 69 ? 10.851 -11.198 -6.551 1.00 33.42 66 GLU A CA 7
ATOM 8606 C C . GLU A 1 69 ? 9.432 -11.363 -5.957 1.00 34.54 66 GLU A C 7
ATOM 8607 O O . GLU A 1 69 ? 9.267 -11.396 -4.737 1.00 35.03 66 GLU A O 7
ATOM 8619 N N . GLU A 1 70 ? 8.420 -11.594 -6.807 1.00 35.15 67 GLU A N 7
ATOM 8620 C CA . GLU A 1 70 ? 7.106 -12.129 -6.415 1.00 36.53 67 GLU A CA 7
ATOM 8621 C C . GLU A 1 70 ? 7.139 -13.611 -5.989 1.00 37.52 67 GLU A C 7
ATOM 8622 O O . GLU A 1 70 ? 6.353 -13.988 -5.119 1.00 38.63 67 GLU A O 7
ATOM 8634 N N . CYS A 1 71 ? 8.049 -14.454 -6.505 1.00 37.26 68 CYS A N 7
ATOM 8635 C CA . CYS A 1 71 ? 8.241 -15.803 -5.939 1.00 38.16 68 CYS A CA 7
ATOM 8636 C C . CYS A 1 71 ? 8.592 -15.693 -4.443 1.00 38.33 68 CYS A C 7
ATOM 8637 O O . CYS A 1 71 ? 7.897 -16.250 -3.590 1.00 39.46 68 CYS A O 7
ATOM 8644 N N . LEU A 1 72 ? 9.604 -14.885 -4.108 1.00 37.31 69 LEU A N 7
ATOM 8645 C CA . LEU A 1 72 ? 10.040 -14.618 -2.740 1.00 37.46 69 LEU A CA 7
ATOM 8646 C C . LEU A 1 72 ? 8.941 -13.986 -1.848 1.00 38.08 69 LEU A C 7
ATOM 8647 O O . LEU A 1 72 ? 8.909 -14.261 -0.647 1.00 38.90 69 LEU A O 7
ATOM 8663 N N . ARG A 1 73 ? 7.957 -13.246 -2.395 1.00 37.96 70 ARG A N 7
ATOM 8664 C CA . ARG A 1 73 ? 6.858 -12.664 -1.582 1.00 38.76 70 ARG A CA 7
ATOM 8665 C C . ARG A 1 73 ? 5.993 -13.707 -0.866 1.00 40.40 70 ARG A C 7
ATOM 8666 O O . ARG A 1 73 ? 5.333 -13.360 0.111 1.00 41.23 70 ARG A O 7
ATOM 8687 N N . GLN A 1 74 ? 5.974 -14.958 -1.339 1.00 40.96 71 GLN A N 7
ATOM 8688 C CA . GLN A 1 74 ? 5.409 -16.122 -0.632 1.00 42.51 71 GLN A CA 7
ATOM 8689 C C . GLN A 1 74 ? 6.432 -17.234 -0.304 1.00 42.90 71 GLN A C 7
ATOM 8690 O O . GLN A 1 74 ? 6.080 -18.186 0.400 1.00 44.33 71 GLN A O 7
ATOM 8704 N N . ASN A 1 75 ? 7.658 -17.173 -0.843 1.00 41.77 72 ASN A N 7
ATOM 8705 C CA . ASN A 1 75 ? 8.639 -18.274 -0.826 1.00 42.17 72 ASN A CA 7
ATOM 8706 C C . ASN A 1 75 ? 10.102 -17.814 -0.662 1.00 41.14 72 ASN A C 7
ATOM 8707 O O . ASN A 1 75 ? 11.006 -18.471 -1.177 1.00 40.92 72 ASN A O 7
ATOM 8718 N N . GLU A 1 76 ? 10.378 -16.696 0.018 1.00 40.58 73 GLU A N 7
ATOM 8719 C CA . GLU A 1 76 ? 11.758 -16.200 0.197 1.00 39.65 73 GLU A CA 7
ATOM 8720 C C . GLU A 1 76 ? 12.674 -17.248 0.872 1.00 40.34 73 GLU A C 7
ATOM 8721 O O . GLU A 1 76 ? 13.895 -17.226 0.704 1.00 39.76 73 GLU A O 7
ATOM 8733 N N . ALA A 1 77 ? 12.066 -18.174 1.624 1.00 41.71 74 ALA A N 7
ATOM 8734 C CA . ALA A 1 77 ? 12.697 -19.288 2.319 1.00 42.70 74 ALA A CA 7
ATOM 8735 C C . ALA A 1 77 ? 12.982 -20.526 1.438 1.00 43.03 74 ALA A C 7
ATOM 8736 O O . ALA A 1 77 ? 13.784 -21.370 1.835 1.00 43.67 74 ALA A O 7
ATOM 8743 N N . ALA A 1 78 ? 12.334 -20.671 0.277 1.00 42.72 75 ALA A N 7
ATOM 8744 C CA . ALA A 1 78 ? 12.324 -21.902 -0.526 1.00 43.25 75 ALA A CA 7
ATOM 8745 C C . ALA A 1 78 ? 13.099 -21.740 -1.850 1.00 42.17 75 ALA A C 7
ATOM 8746 O O . ALA A 1 78 ? 12.605 -22.039 -2.939 1.00 42.13 75 ALA A O 7
ATOM 8753 N N . VAL A 1 79 ? 14.333 -21.241 -1.754 1.00 41.36 76 VAL A N 7
ATOM 8754 C CA . VAL A 1 79 ? 15.196 -20.895 -2.900 1.00 40.33 76 VAL A CA 7
ATOM 8755 C C . VAL A 1 79 ? 15.630 -22.136 -3.714 1.00 40.89 76 VAL A C 7
ATOM 8756 O O . VAL A 1 79 ? 16.013 -22.033 -4.880 1.00 40.31 76 VAL A O 7
ATOM 8769 N N . GLY A 1 80 ? 15.482 -23.346 -3.167 1.00 42.13 77 GLY A N 7
ATOM 8770 C CA . GLY A 1 80 ? 15.557 -24.592 -3.937 1.00 42.85 77 GLY A CA 7
ATOM 8771 C C . GLY A 1 80 ? 14.486 -24.692 -5.036 1.00 42.76 77 GLY A C 7
ATOM 8772 O O . GLY A 1 80 ? 14.729 -25.311 -6.072 1.00 42.91 77 GLY A O 7
ATOM 8776 N N . ASN A 1 81 ? 13.330 -24.035 -4.868 1.00 42.56 78 ASN A N 7
ATOM 8777 C CA . ASN A 1 81 ? 12.237 -24.025 -5.845 1.00 42.55 78 ASN A CA 7
ATOM 8778 C C . ASN A 1 81 ? 12.239 -22.801 -6.784 1.00 41.20 78 ASN A C 7
ATOM 8779 O O . ASN A 1 81 ? 11.758 -22.940 -7.915 1.00 41.20 78 ASN A O 7
ATOM 8790 N N . CYS A 1 82 ? 12.817 -21.652 -6.397 1.00 40.15 79 CYS A N 7
ATOM 8791 C CA . CYS A 1 82 ? 13.124 -20.562 -7.338 1.00 38.97 79 CYS A CA 7
ATOM 8792 C C . CYS A 1 82 ? 14.453 -19.839 -7.031 1.00 38.16 79 CYS A C 7
ATOM 8793 O O . CYS A 1 82 ? 14.707 -19.434 -5.900 1.00 38.06 79 CYS A O 7
ATOM 8800 N N . ALA A 1 83 ? 15.261 -19.591 -8.071 1.00 37.64 80 ALA A N 7
ATOM 8801 C CA . ALA A 1 83 ? 16.630 -19.056 -7.965 1.00 37.11 80 ALA A CA 7
ATOM 8802 C C . ALA A 1 83 ? 17.075 -18.274 -9.224 1.00 36.46 80 ALA A C 7
ATOM 8803 O O . ALA A 1 83 ? 18.243 -18.282 -9.624 1.00 36.15 80 ALA A O 7
ATOM 8810 N N . GLU A 1 84 ? 16.126 -17.567 -9.843 1.00 36.37 81 GLU A N 7
ATOM 8811 C CA . GLU A 1 84 ? 16.295 -16.765 -11.061 1.00 35.93 81 GLU A CA 7
ATOM 8812 C C . GLU A 1 84 ? 17.253 -15.582 -10.856 1.00 34.50 81 GLU A C 7
ATOM 8813 O O . GLU A 1 84 ? 17.701 -14.989 -11.836 1.00 34.01 81 GLU A O 7
ATOM 8825 N N . HIS A 1 85 ? 17.561 -15.202 -9.604 1.00 33.92 82 HIS A N 7
ATOM 8826 C CA . HIS A 1 85 ? 18.551 -14.170 -9.258 1.00 32.74 82 HIS A CA 7
ATOM 8827 C C . HIS A 1 85 ? 19.847 -14.253 -10.080 1.00 32.50 82 HIS A C 7
ATOM 8828 O O . HIS A 1 85 ? 20.395 -13.209 -10.436 1.00 31.55 82 HIS A O 7
ATOM 8842 N N . MET A 1 86 ? 20.286 -15.458 -10.476 1.00 33.46 83 MET A N 7
ATOM 8843 C CA . MET A 1 86 ? 21.505 -15.597 -11.294 1.00 33.51 83 MET A CA 7
ATOM 8844 C C . MET A 1 86 ? 21.334 -14.999 -12.702 1.00 33.24 83 MET A C 7
ATOM 8845 O O . MET A 1 86 ? 22.255 -14.371 -13.234 1.00 32.88 83 MET A O 7
ATOM 8859 N N . ARG A 1 87 ? 20.126 -15.119 -13.272 1.00 33.54 84 ARG A N 7
ATOM 8860 C CA . ARG A 1 87 ? 19.730 -14.519 -14.549 1.00 33.41 84 ARG A CA 7
ATOM 8861 C C . ARG A 1 87 ? 19.288 -13.066 -14.403 1.00 32.28 84 ARG A C 7
ATOM 8862 O O . ARG A 1 87 ? 19.540 -12.289 -15.314 1.00 31.93 84 ARG A O 7
ATOM 8883 N N . ARG A 1 88 ? 18.728 -12.649 -13.258 1.00 31.78 85 ARG A N 7
ATOM 8884 C CA . ARG A 1 88 ? 18.514 -11.217 -12.945 1.00 30.67 85 ARG A CA 7
ATOM 8885 C C . ARG A 1 88 ? 19.840 -10.445 -12.964 1.00 29.89 85 ARG A C 7
ATOM 8886 O O . ARG A 1 88 ? 19.945 -9.415 -13.629 1.00 29.36 85 ARG A O 7
ATOM 8907 N N . PHE A 1 89 ? 20.867 -10.980 -12.298 1.00 30.06 86 PHE A N 7
ATOM 8908 C CA . PHE A 1 89 ? 22.215 -10.403 -12.276 1.00 29.69 86 PHE A CA 7
ATOM 8909 C C . PHE A 1 89 ? 22.814 -10.306 -13.688 1.00 30.07 86 PHE A C 7
ATOM 8910 O O . PHE A 1 89 ? 23.342 -9.253 -14.055 1.00 29.66 86 PHE A O 7
ATOM 8927 N N . LEU A 1 90 ? 22.674 -11.368 -14.492 1.00 30.98 87 LEU A N 7
ATOM 8928 C CA . LEU A 1 90 ? 23.129 -11.433 -15.885 1.00 31.55 87 LEU A CA 7
ATOM 8929 C C . LEU A 1 90 ? 22.373 -10.464 -16.811 1.00 31.27 87 LEU A C 7
ATOM 8930 O O . LEU A 1 90 ? 23.000 -9.763 -17.598 1.00 31.36 87 LEU A O 7
ATOM 8946 N N . GLN A 1 91 ? 21.046 -10.371 -16.705 1.00 31.09 88 GLN A N 7
ATOM 8947 C CA . GLN A 1 91 ? 20.218 -9.515 -17.566 1.00 31.03 88 GLN A CA 7
ATOM 8948 C C . GLN A 1 91 ? 20.480 -8.021 -17.346 1.00 30.16 88 GLN A C 7
ATOM 8949 O O . GLN A 1 91 ? 20.412 -7.249 -18.304 1.00 30.43 88 GLN A O 7
ATOM 8963 N N . CYS A 1 92 ? 20.845 -7.610 -16.126 1.00 29.28 89 CYS A N 7
ATOM 8964 C CA . CYS A 1 92 ? 21.402 -6.279 -15.886 1.00 28.56 89 CYS A CA 7
ATOM 8965 C C . CYS A 1 92 ? 22.866 -6.168 -16.381 1.00 29.00 89 CYS A C 7
ATOM 8966 O O . CYS A 1 92 ? 23.187 -5.218 -17.091 1.00 29.17 89 CYS A O 7
ATOM 8973 N N . ALA A 1 93 ? 23.754 -7.126 -16.077 1.00 29.44 90 ALA A N 7
ATOM 8974 C CA . ALA A 1 93 ? 25.185 -7.036 -16.422 1.00 30.05 90 ALA A CA 7
ATOM 8975 C C . ALA A 1 93 ? 25.488 -7.092 -17.935 1.00 31.11 90 ALA A C 7
ATOM 8976 O O . ALA A 1 93 ? 26.442 -6.467 -18.396 1.00 31.63 90 ALA A O 7
ATOM 8983 N N . GLU A 1 94 ? 24.687 -7.814 -18.721 1.00 31.62 91 GLU A N 7
ATOM 8984 C CA . GLU A 1 94 ? 24.757 -7.833 -20.189 1.00 32.66 91 GLU A CA 7
ATOM 8985 C C . GLU A 1 94 ? 24.301 -6.493 -20.797 1.00 32.49 91 GLU A C 7
ATOM 8986 O O . GLU A 1 94 ? 24.760 -6.115 -21.879 1.00 33.34 91 GLU A O 7
ATOM 8998 N N . GLN A 1 95 ? 23.413 -5.773 -20.098 1.00 31.54 92 GLN A N 7
ATOM 8999 C CA . GLN A 1 95 ? 22.806 -4.522 -20.553 1.00 31.42 92 GLN A CA 7
ATOM 9000 C C . GLN A 1 95 ? 23.638 -3.284 -20.191 1.00 31.03 92 GLN A C 7
ATOM 9001 O O . GLN A 1 95 ? 23.730 -2.374 -21.014 1.00 31.60 92 GLN A O 7
ATOM 9015 N N . VAL A 1 96 ? 24.259 -3.249 -19.005 1.00 30.27 93 VAL A N 7
ATOM 9016 C CA . VAL A 1 96 ? 25.071 -2.116 -18.521 1.00 30.00 93 VAL A CA 7
ATOM 9017 C C . VAL A 1 96 ? 26.455 -2.556 -18.029 1.00 30.66 93 VAL A C 7
ATOM 9018 O O . VAL A 1 96 ? 26.602 -3.324 -17.071 1.00 30.39 93 VAL A O 7
ATOM 9031 N N . TYR A 1 14 ? 1.720 12.912 1.962 1.00 2.87 11 TYR A N 8
ATOM 9032 C CA . TYR A 1 14 ? 0.790 12.540 0.886 1.00 2.04 11 TYR A CA 8
ATOM 9033 C C . TYR A 1 14 ? 1.453 11.801 -0.285 1.00 1.77 11 TYR A C 8
ATOM 9034 O O . TYR A 1 14 ? 2.501 12.204 -0.793 1.00 2.72 11 TYR A O 8
ATOM 9052 N N . CYS A 1 15 ? 0.770 10.763 -0.763 1.00 1.49 12 CYS A N 8
ATOM 9053 C CA . CYS A 1 15 ? 0.995 10.098 -2.043 1.00 1.35 12 CYS A CA 8
ATOM 9054 C C . CYS A 1 15 ? -0.306 9.398 -2.477 1.00 1.05 12 CYS A C 8
ATOM 9055 O O . CYS A 1 15 ? -0.874 8.632 -1.691 1.00 1.26 12 CYS A O 8
ATOM 9062 N N . GLY A 1 16 ? -0.774 9.616 -3.711 1.00 1.05 13 GLY A N 8
ATOM 9063 C CA . GLY A 1 16 ? -2.042 9.052 -4.216 1.00 1.28 13 GLY A CA 8
ATOM 9064 C C . GLY A 1 16 ? -2.046 7.520 -4.272 1.00 1.21 13 GLY A C 8
ATOM 9065 O O . GLY A 1 16 ? -3.045 6.882 -3.922 1.00 1.24 13 GLY A O 8
ATOM 9069 N N . ARG A 1 17 ? -0.880 6.929 -4.571 1.00 1.25 14 ARG A N 8
ATOM 9070 C CA . ARG A 1 17 ? -0.581 5.489 -4.457 1.00 1.36 14 ARG A CA 8
ATOM 9071 C C . ARG A 1 17 ? -1.108 4.869 -3.177 1.00 1.18 14 ARG A C 8
ATOM 9072 O O . ARG A 1 17 ? -1.570 3.729 -3.184 1.00 1.24 14 ARG A O 8
ATOM 9093 N N . GLU A 1 18 ? -0.980 5.599 -2.075 1.00 1.20 15 GLU A N 8
ATOM 9094 C CA . GLU A 1 18 ? -1.196 5.079 -0.733 1.00 1.35 15 GLU A CA 8
ATOM 9095 C C . GLU A 1 18 ? -2.688 4.898 -0.404 1.00 1.24 15 GLU A C 8
ATOM 9096 O O . GLU A 1 18 ? -3.032 4.081 0.448 1.00 1.44 15 GLU A O 8
ATOM 9108 N N . LEU A 1 19 ? -3.579 5.608 -1.107 1.00 1.16 16 LEU A N 8
ATOM 9109 C CA . LEU A 1 19 ? -5.028 5.396 -1.046 1.00 1.27 16 LEU A CA 8
ATOM 9110 C C . LEU A 1 19 ? -5.462 4.262 -1.990 1.00 1.16 16 LEU A C 8
ATOM 9111 O O . LEU A 1 19 ? -6.341 3.468 -1.648 1.00 1.32 16 LEU A O 8
ATOM 9127 N N . GLU A 1 20 ? -4.824 4.143 -3.158 1.00 1.08 17 GLU A N 8
ATOM 9128 C CA . GLU A 1 20 ? -5.092 3.064 -4.118 1.00 1.22 17 GLU A CA 8
ATOM 9129 C C . GLU A 1 20 ? -4.634 1.690 -3.598 1.00 1.04 17 GLU A C 8
ATOM 9130 O O . GLU A 1 20 ? -5.421 0.741 -3.638 1.00 1.15 17 GLU A O 8
ATOM 9142 N N . GLN A 1 21 ? -3.418 1.578 -3.042 1.00 0.94 18 GLN A N 8
ATOM 9143 C CA . GLN A 1 21 ? -2.901 0.308 -2.508 1.00 1.06 18 GLN A CA 8
ATOM 9144 C C . GLN A 1 21 ? -3.588 -0.096 -1.199 1.00 0.92 18 GLN A C 8
ATOM 9145 O O . GLN A 1 21 ? -3.794 -1.284 -0.966 1.00 0.98 18 GLN A O 8
ATOM 9159 N N . TYR A 1 22 ? -4.035 0.871 -0.389 1.00 1.06 19 TYR A N 8
ATOM 9160 C CA . TYR A 1 22 ? -4.930 0.604 0.739 1.00 1.45 19 TYR A CA 8
ATOM 9161 C C . TYR A 1 22 ? -6.221 -0.064 0.245 1.00 1.41 19 TYR A C 8
ATOM 9162 O O . TYR A 1 22 ? -6.647 -1.080 0.790 1.00 1.52 19 TYR A O 8
ATOM 9180 N N . GLY A 1 23 ? -6.818 0.429 -0.841 1.00 1.44 20 GLY A N 8
ATOM 9181 C CA . GLY A 1 23 ? -8.108 -0.085 -1.290 1.00 1.65 20 GLY A CA 8
ATOM 9182 C C . GLY A 1 23 ? -8.111 -1.446 -1.987 1.00 1.60 20 GLY A C 8
ATOM 9183 O O . GLY A 1 23 ? -9.179 -2.044 -2.065 1.00 2.10 20 GLY A O 8
ATOM 9187 N N . GLN A 1 24 ? -6.981 -1.975 -2.472 1.00 1.20 21 GLN A N 8
ATOM 9188 C CA . GLN A 1 24 ? -6.857 -3.437 -2.651 1.00 1.09 21 GLN A CA 8
ATOM 9189 C C . GLN A 1 24 ? -6.383 -4.168 -1.396 1.00 0.75 21 GLN A C 8
ATOM 9190 O O . GLN A 1 24 ? -6.995 -5.145 -0.956 1.00 0.78 21 GLN A O 8
ATOM 9204 N N . CYS A 1 25 ? -5.242 -3.746 -0.858 1.00 0.63 22 CYS A N 8
ATOM 9205 C CA . CYS A 1 25 ? -4.470 -4.575 0.055 1.00 0.54 22 CYS A CA 8
ATOM 9206 C C . CYS A 1 25 ? -4.914 -4.435 1.514 1.00 0.68 22 CYS A C 8
ATOM 9207 O O . CYS A 1 25 ? -4.682 -5.359 2.277 1.00 1.10 22 CYS A O 8
ATOM 9214 N N . VAL A 1 26 ? -5.562 -3.340 1.935 1.00 0.71 23 VAL A N 8
ATOM 9215 C CA . VAL A 1 26 ? -6.276 -3.331 3.228 1.00 0.90 23 VAL A CA 8
ATOM 9216 C C . VAL A 1 26 ? -7.709 -3.841 3.066 1.00 0.92 23 VAL A C 8
ATOM 9217 O O . VAL A 1 26 ? -8.242 -4.461 3.988 1.00 1.06 23 VAL A O 8
ATOM 9230 N N . ALA A 1 27 ? -8.343 -3.646 1.899 1.00 0.85 24 ALA A N 8
ATOM 9231 C CA . ALA A 1 27 ? -9.774 -3.914 1.768 1.00 1.09 24 ALA A CA 8
ATOM 9232 C C . ALA A 1 27 ? -10.121 -5.406 1.868 1.00 1.30 24 ALA A C 8
ATOM 9233 O O . ALA A 1 27 ? -11.161 -5.740 2.443 1.00 1.79 24 ALA A O 8
ATOM 9240 N N . ALA A 1 28 ? -9.246 -6.303 1.397 1.00 1.16 25 ALA A N 8
ATOM 9241 C CA . ALA A 1 28 ? -9.471 -7.738 1.561 1.00 1.59 25 ALA A CA 8
ATOM 9242 C C . ALA A 1 28 ? -9.281 -8.180 3.027 1.00 1.74 25 ALA A C 8
ATOM 9243 O O . ALA A 1 28 ? -10.218 -8.689 3.649 1.00 2.24 25 ALA A O 8
ATOM 9250 N N . LYS A 1 29 ? -8.098 -7.917 3.598 1.00 1.39 26 LYS A N 8
ATOM 9251 C CA . LYS A 1 29 ? -7.684 -8.249 4.977 1.00 1.46 26 LYS A CA 8
ATOM 9252 C C . LYS A 1 29 ? -6.662 -7.216 5.485 1.00 1.26 26 LYS A C 8
ATOM 9253 O O . LYS A 1 29 ? -5.872 -6.754 4.665 1.00 0.95 26 LYS A O 8
ATOM 9272 N N . PRO A 1 30 ? -6.544 -6.948 6.798 1.00 1.56 27 PRO A N 8
ATOM 9273 C CA . PRO A 1 30 ? -5.456 -6.127 7.343 1.00 1.66 27 PRO A CA 8
ATOM 9274 C C . PRO A 1 30 ? -4.044 -6.617 6.965 1.00 1.55 27 PRO A C 8
ATOM 9275 O O . PRO A 1 30 ? -3.172 -5.799 6.670 1.00 1.67 27 PRO A O 8
ATOM 9286 N N . GLU A 1 31 ? -3.812 -7.935 6.912 1.00 1.52 28 GLU A N 8
ATOM 9287 C CA . GLU A 1 31 ? -2.518 -8.524 6.524 1.00 1.52 28 GLU A CA 8
ATOM 9288 C C . GLU A 1 31 ? -2.294 -8.642 5.002 1.00 1.11 28 GLU A C 8
ATOM 9289 O O . GLU A 1 31 ? -1.159 -8.841 4.566 1.00 1.10 28 GLU A O 8
ATOM 9301 N N . SER A 1 32 ? -3.325 -8.443 4.168 1.00 1.06 29 SER A N 8
ATOM 9302 C CA . SER A 1 32 ? -3.171 -8.435 2.700 1.00 1.12 29 SER A CA 8
ATOM 9303 C C . SER A 1 32 ? -2.263 -7.277 2.238 1.00 1.17 29 SER A C 8
ATOM 9304 O O . SER A 1 32 ? -1.592 -7.379 1.212 1.00 1.32 29 SER A O 8
ATOM 9312 N N . TRP A 1 33 ? -2.095 -6.242 3.069 1.00 1.30 30 TRP A N 8
ATOM 9313 C CA . TRP A 1 33 ? -1.110 -5.166 2.918 1.00 1.65 30 TRP A CA 8
ATOM 9314 C C . TRP A 1 33 ? 0.347 -5.660 2.972 1.00 1.56 30 TRP A C 8
ATOM 9315 O O . TRP A 1 33 ? 1.211 -5.080 2.319 1.00 1.77 30 TRP A O 8
ATOM 9336 N N . GLN A 1 34 ? 0.624 -6.757 3.689 1.00 1.43 31 GLN A N 8
ATOM 9337 C CA . GLN A 1 34 ? 1.903 -7.473 3.611 1.00 1.55 31 GLN A CA 8
ATOM 9338 C C . GLN A 1 34 ? 1.938 -8.485 2.448 1.00 1.33 31 GLN A C 8
ATOM 9339 O O . GLN A 1 34 ? 2.972 -8.619 1.788 1.00 1.53 31 GLN A O 8
ATOM 9353 N N . ARG A 1 35 ? 0.839 -9.219 2.199 1.00 1.09 32 ARG A N 8
ATOM 9354 C CA . ARG A 1 35 ? 0.798 -10.354 1.252 1.00 1.16 32 ARG A CA 8
ATOM 9355 C C . ARG A 1 35 ? 0.737 -9.944 -0.229 1.00 1.09 32 ARG A C 8
ATOM 9356 O O . ARG A 1 35 ? 1.419 -10.555 -1.054 1.00 1.31 32 ARG A O 8
ATOM 9377 N N . ASP A 1 36 ? -0.075 -8.944 -0.573 1.00 0.90 33 ASP A N 8
ATOM 9378 C CA . ASP A 1 36 ? -0.580 -8.728 -1.940 1.00 0.97 33 ASP A CA 8
ATOM 9379 C C . ASP A 1 36 ? -0.070 -7.474 -2.668 1.00 1.18 33 ASP A C 8
ATOM 9380 O O . ASP A 1 36 ? -0.254 -7.390 -3.889 1.00 1.58 33 ASP A O 8
ATOM 9389 N N . CYS A 1 37 ? 0.580 -6.525 -1.981 1.00 1.16 34 CYS A N 8
ATOM 9390 C CA . CYS A 1 37 ? 1.379 -5.495 -2.658 1.00 1.51 34 CYS A CA 8
ATOM 9391 C C . CYS A 1 37 ? 2.594 -5.026 -1.823 1.00 1.51 34 CYS A C 8
ATOM 9392 O O . CYS A 1 37 ? 2.632 -3.938 -1.239 1.00 1.99 34 CYS A O 8
ATOM 9399 N N . HIS A 1 38 ? 3.667 -5.816 -1.890 1.00 1.23 35 HIS A N 8
ATOM 9400 C CA . HIS A 1 38 ? 4.881 -5.667 -1.085 1.00 1.20 35 HIS A CA 8
ATOM 9401 C C . HIS A 1 38 ? 5.906 -4.663 -1.645 1.00 1.07 35 HIS A C 8
ATOM 9402 O O . HIS A 1 38 ? 6.639 -4.040 -0.878 1.00 1.14 35 HIS A O 8
ATOM 9416 N N . TYR A 1 39 ? 5.942 -4.435 -2.963 1.00 1.17 36 TYR A N 8
ATOM 9417 C CA . TYR A 1 39 ? 6.712 -3.324 -3.537 1.00 1.18 36 TYR A CA 8
ATOM 9418 C C . TYR A 1 39 ? 6.031 -1.985 -3.254 1.00 0.96 36 TYR A C 8
ATOM 9419 O O . TYR A 1 39 ? 6.698 -1.033 -2.850 1.00 0.97 36 TYR A O 8
ATOM 9437 N N . LEU A 1 40 ? 4.701 -1.930 -3.385 1.00 1.03 37 LEU A N 8
ATOM 9438 C CA . LEU A 1 40 ? 3.913 -0.712 -3.189 1.00 1.13 37 LEU A CA 8
ATOM 9439 C C . LEU A 1 40 ? 4.005 -0.201 -1.745 1.00 0.95 37 LEU A C 8
ATOM 9440 O O . LEU A 1 40 ? 4.141 1.001 -1.537 1.00 1.18 37 LEU A O 8
ATOM 9456 N N . LYS A 1 41 ? 3.991 -1.092 -0.742 1.00 0.78 38 LYS A N 8
ATOM 9457 C CA . LYS A 1 41 ? 4.132 -0.704 0.675 1.00 0.88 38 LYS A CA 8
ATOM 9458 C C . LYS A 1 41 ? 5.539 -0.208 1.059 1.00 1.05 38 LYS A C 8
ATOM 9459 O O . LYS A 1 41 ? 5.682 0.483 2.067 1.00 1.61 38 LYS A O 8
ATOM 9478 N N . MET A 1 42 ? 6.562 -0.486 0.244 1.00 0.79 39 MET A N 8
ATOM 9479 C CA . MET A 1 42 ? 7.847 0.231 0.287 1.00 0.90 39 MET A CA 8
ATOM 9480 C C . MET A 1 42 ? 7.795 1.550 -0.508 1.00 0.94 39 MET A C 8
ATOM 9481 O O . MET A 1 42 ? 8.218 2.592 -0.002 1.00 1.12 39 MET A O 8
ATOM 9495 N N . SER A 1 43 ? 7.248 1.557 -1.730 1.00 0.91 40 SER A N 8
ATOM 9496 C CA . SER A 1 43 ? 7.306 2.732 -2.613 1.00 1.14 40 SER A CA 8
ATOM 9497 C C . SER A 1 43 ? 6.389 3.889 -2.191 1.00 1.09 40 SER A C 8
ATOM 9498 O O . SER A 1 43 ? 6.647 5.029 -2.575 1.00 1.09 40 SER A O 8
ATOM 9506 N N . ILE A 1 44 ? 5.367 3.672 -1.355 1.00 1.18 41 ILE A N 8
ATOM 9507 C CA . ILE A 1 44 ? 4.645 4.761 -0.659 1.00 1.38 41 ILE A CA 8
ATOM 9508 C C . ILE A 1 44 ? 5.564 5.563 0.284 1.00 1.32 41 ILE A C 8
ATOM 9509 O O . ILE A 1 44 ? 5.531 6.797 0.281 1.00 1.35 41 ILE A O 8
ATOM 9525 N N . ALA A 1 45 ? 6.461 4.885 1.009 1.00 1.32 42 ALA A N 8
ATOM 9526 C CA . ALA A 1 45 ? 7.437 5.538 1.883 1.00 1.43 42 ALA A CA 8
ATOM 9527 C C . ALA A 1 45 ? 8.519 6.278 1.076 1.00 1.29 42 ALA A C 8
ATOM 9528 O O . ALA A 1 45 ? 8.952 7.359 1.473 1.00 1.49 42 ALA A O 8
ATOM 9535 N N . GLN A 1 46 ? 8.909 5.764 -0.097 1.00 1.05 43 GLN A N 8
ATOM 9536 C CA . GLN A 1 46 ? 9.812 6.472 -1.016 1.00 1.01 43 GLN A CA 8
ATOM 9537 C C . GLN A 1 46 ? 9.150 7.679 -1.706 1.00 0.93 43 GLN A C 8
ATOM 9538 O O . GLN A 1 46 ? 9.771 8.734 -1.837 1.00 1.05 43 GLN A O 8
ATOM 9552 N N . CYS A 1 47 ? 7.877 7.570 -2.089 1.00 0.81 44 CYS A N 8
ATOM 9553 C CA . CYS A 1 47 ? 7.087 8.681 -2.629 1.00 0.81 44 CYS A CA 8
ATOM 9554 C C . CYS A 1 47 ? 7.015 9.843 -1.626 1.00 0.94 44 CYS A C 8
ATOM 9555 O O . CYS A 1 47 ? 7.352 10.983 -1.945 1.00 1.08 44 CYS A O 8
ATOM 9562 N N . THR A 1 48 ? 6.690 9.530 -0.369 1.00 1.03 45 THR A N 8
ATOM 9563 C CA . THR A 1 48 ? 6.647 10.503 0.732 1.00 1.27 45 THR A CA 8
ATOM 9564 C C . THR A 1 48 ? 8.026 10.850 1.318 1.00 1.43 45 THR A C 8
ATOM 9565 O O . THR A 1 48 ? 8.150 11.759 2.138 1.00 1.76 45 THR A O 8
ATOM 9576 N N . SER A 1 49 ? 9.105 10.224 0.837 1.00 1.38 46 SER A N 8
ATOM 9577 C CA . SER A 1 49 ? 10.503 10.635 1.077 1.00 1.63 46 SER A CA 8
ATOM 9578 C C . SER A 1 49 ? 10.935 11.845 0.228 1.00 1.74 46 SER A C 8
ATOM 9579 O O . SER A 1 49 ? 12.131 12.059 0.019 1.00 1.98 46 SER A O 8
ATOM 9587 N N . SER A 1 50 ? 9.972 12.619 -0.286 1.00 2.16 47 SER A N 8
ATOM 9588 C CA . SER A 1 50 ? 10.172 13.811 -1.130 1.00 2.71 47 SER A CA 8
ATOM 9589 C C . SER A 1 50 ? 9.855 15.139 -0.417 1.00 3.23 47 SER A C 8
ATOM 9590 O O . SER A 1 50 ? 10.094 16.206 -0.987 1.00 3.74 47 SER A O 8
ATOM 9598 N N . HIS A 1 51 ? 9.284 15.108 0.795 1.00 3.60 48 HIS A N 8
ATOM 9599 C CA . HIS A 1 51 ? 8.739 16.293 1.476 1.00 4.62 48 HIS A CA 8
ATOM 9600 C C . HIS A 1 51 ? 9.853 17.159 2.123 1.00 5.95 48 HIS A C 8
ATOM 9601 O O . HIS A 1 51 ? 10.525 16.678 3.040 1.00 6.64 48 HIS A O 8
ATOM 9615 N N . PRO A 1 52 ? 10.070 18.418 1.689 1.00 6.94 49 PRO A N 8
ATOM 9616 C CA . PRO A 1 52 ? 11.260 19.219 2.026 1.00 8.44 49 PRO A CA 8
ATOM 9617 C C . PRO A 1 52 ? 11.377 19.648 3.500 1.00 9.48 49 PRO A C 8
ATOM 9618 O O . PRO A 1 52 ? 10.381 19.774 4.220 1.00 9.85 49 PRO A O 8
ATOM 9629 N N . ILE A 1 53 ? 12.612 19.924 3.933 1.00 10.40 50 ILE A N 8
ATOM 9630 C CA . ILE A 1 53 ? 12.957 20.505 5.244 1.00 11.77 50 ILE A CA 8
ATOM 9631 C C . ILE A 1 53 ? 12.880 22.039 5.164 1.00 13.00 50 ILE A C 8
ATOM 9632 O O . ILE A 1 53 ? 13.347 22.619 4.182 1.00 13.27 50 ILE A O 8
ATOM 9648 N N . ILE A 1 54 ? 12.347 22.714 6.185 1.00 14.07 51 ILE A N 8
ATOM 9649 C CA . ILE A 1 54 ? 12.201 24.183 6.222 1.00 15.55 51 ILE A CA 8
ATOM 9650 C C . ILE A 1 54 ? 13.575 24.874 6.125 1.00 16.57 51 ILE A C 8
ATOM 9651 O O . ILE A 1 54 ? 14.490 24.528 6.873 1.00 17.13 51 ILE A O 8
ATOM 9667 N N . ARG A 1 55 ? 13.737 25.856 5.222 1.00 17.06 52 ARG A N 8
ATOM 9668 C CA . ARG A 1 55 ? 15.060 26.392 4.810 1.00 17.97 52 ARG A CA 8
ATOM 9669 C C . ARG A 1 55 ? 15.925 26.894 5.966 1.00 19.28 52 ARG A C 8
ATOM 9670 O O . ARG A 1 55 ? 17.105 26.561 6.034 1.00 19.78 52 ARG A O 8
ATOM 9691 N N . GLN A 1 56 ? 15.335 27.637 6.901 1.00 19.98 53 GLN A N 8
ATOM 9692 C CA . GLN A 1 56 ? 16.009 28.157 8.101 1.00 21.40 53 GLN A CA 8
ATOM 9693 C C . GLN A 1 56 ? 16.682 27.051 8.930 1.00 21.39 53 GLN A C 8
ATOM 9694 O O . GLN A 1 56 ? 17.788 27.245 9.440 1.00 22.52 53 GLN A O 8
ATOM 9708 N N . ILE A 1 57 ? 16.034 25.884 9.013 1.00 20.25 54 ILE A N 8
ATOM 9709 C CA . ILE A 1 57 ? 16.524 24.694 9.714 1.00 20.34 54 ILE A CA 8
ATOM 9710 C C . ILE A 1 57 ? 17.488 23.913 8.807 1.00 20.12 54 ILE A C 8
ATOM 9711 O O . ILE A 1 57 ? 18.571 23.526 9.242 1.00 21.06 54 ILE A O 8
ATOM 9727 N N . ARG A 1 58 ? 17.145 23.753 7.519 1.00 19.10 55 ARG A N 8
ATOM 9728 C CA . ARG A 1 58 ? 17.954 23.103 6.467 1.00 18.98 55 ARG A CA 8
ATOM 9729 C C . ARG A 1 58 ? 19.357 23.712 6.346 1.00 20.21 55 ARG A C 8
ATOM 9730 O O . ARG A 1 58 ? 20.320 22.988 6.090 1.00 20.64 55 ARG A O 8
ATOM 9751 N N . GLN A 1 59 ? 19.502 25.021 6.558 1.00 20.96 56 GLN A N 8
ATOM 9752 C CA . GLN A 1 59 ? 20.802 25.703 6.574 1.00 22.31 56 GLN A CA 8
ATOM 9753 C C . GLN A 1 59 ? 21.671 25.308 7.788 1.00 23.46 56 GLN A C 8
ATOM 9754 O O . GLN A 1 59 ? 22.892 25.201 7.660 1.00 24.36 56 GLN A O 8
ATOM 9768 N N . ALA A 1 60 ? 21.056 25.047 8.946 1.00 23.54 57 ALA A N 8
ATOM 9769 C CA . ALA A 1 60 ? 21.747 24.913 10.230 1.00 24.93 57 ALA A CA 8
ATOM 9770 C C . ALA A 1 60 ? 21.900 23.471 10.757 1.00 25.02 57 ALA A C 8
ATOM 9771 O O . ALA A 1 60 ? 22.864 23.186 11.470 1.00 26.30 57 ALA A O 8
ATOM 9778 N N . CYS A 1 61 ? 20.993 22.542 10.432 1.00 23.80 58 CYS A N 8
ATOM 9779 C CA . CYS A 1 61 ? 20.945 21.206 11.048 1.00 24.01 58 CYS A CA 8
ATOM 9780 C C . CYS A 1 61 ? 21.947 20.178 10.464 1.00 23.87 58 CYS A C 8
ATOM 9781 O O . CYS A 1 61 ? 21.593 19.035 10.151 1.00 23.22 58 CYS A O 8
ATOM 9788 N N . ALA A 1 62 ? 23.217 20.580 10.363 1.00 24.68 59 ALA A N 8
ATOM 9789 C CA . ALA A 1 62 ? 24.357 19.751 9.970 1.00 24.84 59 ALA A CA 8
ATOM 9790 C C . ALA A 1 62 ? 24.669 18.617 10.968 1.00 25.92 59 ALA A C 8
ATOM 9791 O O . ALA A 1 62 ? 24.966 17.501 10.543 1.00 25.63 59 ALA A O 8
ATOM 9798 N N . GLN A 1 63 ? 24.534 18.828 12.284 1.00 27.27 60 GLN A N 8
ATOM 9799 C CA . GLN A 1 63 ? 24.745 17.750 13.264 1.00 28.45 60 GLN A CA 8
ATOM 9800 C C . GLN A 1 63 ? 23.703 16.608 13.112 1.00 27.82 60 GLN A C 8
ATOM 9801 O O . GLN A 1 63 ? 24.099 15.436 13.076 1.00 28.08 60 GLN A O 8
ATOM 9815 N N . PRO A 1 64 ? 22.402 16.904 12.893 1.00 27.06 61 PRO A N 8
ATOM 9816 C CA . PRO A 1 64 ? 21.414 15.945 12.387 1.00 26.32 61 PRO A CA 8
ATOM 9817 C C . PRO A 1 64 ? 21.683 15.361 10.992 1.00 24.97 61 PRO A C 8
ATOM 9818 O O . PRO A 1 64 ? 21.166 14.288 10.693 1.00 24.83 61 PRO A O 8
ATOM 9829 N N . PHE A 1 65 ? 22.461 16.023 10.129 1.00 24.16 62 PHE A N 8
ATOM 9830 C CA . PHE A 1 65 ? 22.924 15.409 8.875 1.00 23.18 62 PHE A CA 8
ATOM 9831 C C . PHE A 1 65 ? 23.852 14.245 9.205 1.00 24.09 62 PHE A C 8
ATOM 9832 O O . PHE A 1 65 ? 23.547 13.115 8.828 1.00 23.90 62 PHE A O 8
ATOM 9849 N N . GLU A 1 66 ? 24.916 14.489 9.978 1.00 25.33 63 GLU A N 8
ATOM 9850 C CA . GLU A 1 66 ? 25.860 13.443 10.389 1.00 26.50 63 GLU A CA 8
ATOM 9851 C C . GLU A 1 66 ? 25.151 12.266 11.087 1.00 27.21 63 GLU A C 8
ATOM 9852 O O . GLU A 1 66 ? 25.509 11.122 10.825 1.00 27.60 63 GLU A O 8
ATOM 9864 N N . ALA A 1 67 ? 24.113 12.514 11.899 1.00 27.50 64 ALA A N 8
ATOM 9865 C CA . ALA A 1 67 ? 23.382 11.473 12.634 1.00 28.39 64 ALA A CA 8
ATOM 9866 C C . ALA A 1 67 ? 22.392 10.636 11.787 1.00 27.56 64 ALA A C 8
ATOM 9867 O O . ALA A 1 67 ? 22.156 9.470 12.102 1.00 28.38 64 ALA A O 8
ATOM 9874 N N . PHE A 1 68 ? 21.842 11.179 10.696 1.00 26.10 65 PHE A N 8
ATOM 9875 C CA . PHE A 1 68 ? 21.133 10.402 9.661 1.00 25.39 65 PHE A CA 8
ATOM 9876 C C . PHE A 1 68 ? 22.110 9.616 8.796 1.00 25.25 65 PHE A C 8
ATOM 9877 O O . PHE A 1 68 ? 21.929 8.422 8.560 1.00 25.70 65 PHE A O 8
ATOM 9894 N N . GLU A 1 69 ? 23.170 10.272 8.352 1.00 24.90 66 GLU A N 8
ATOM 9895 C CA . GLU A 1 69 ? 24.130 9.701 7.420 1.00 25.02 66 GLU A CA 8
ATOM 9896 C C . GLU A 1 69 ? 25.054 8.671 8.119 1.00 26.59 66 GLU A C 8
ATOM 9897 O O . GLU A 1 69 ? 25.560 7.763 7.460 1.00 27.03 66 GLU A O 8
ATOM 9909 N N . GLU A 1 70 ? 25.147 8.691 9.459 1.00 27.57 67 GLU A N 8
ATOM 9910 C CA . GLU A 1 70 ? 25.683 7.603 10.301 1.00 29.17 67 GLU A CA 8
ATOM 9911 C C . GLU A 1 70 ? 24.776 6.350 10.324 1.00 29.64 67 GLU A C 8
ATOM 9912 O O . GLU A 1 70 ? 25.279 5.240 10.496 1.00 30.75 67 GLU A O 8
ATOM 9924 N N . CYS A 1 71 ? 23.465 6.468 10.067 1.00 28.89 68 CYS A N 8
ATOM 9925 C CA . CYS A 1 71 ? 22.601 5.296 9.842 1.00 29.32 68 CYS A CA 8
ATOM 9926 C C . CYS A 1 71 ? 22.987 4.598 8.525 1.00 29.18 68 CYS A C 8
ATOM 9927 O O . CYS A 1 71 ? 23.367 3.423 8.520 1.00 30.29 68 CYS A O 8
ATOM 9934 N N . LEU A 1 72 ? 23.016 5.355 7.420 1.00 28.00 69 LEU A N 8
ATOM 9935 C CA . LEU A 1 72 ? 23.537 4.953 6.115 1.00 27.98 69 LEU A CA 8
ATOM 9936 C C . LEU A 1 72 ? 25.025 4.527 6.145 1.00 28.95 69 LEU A C 8
ATOM 9937 O O . LEU A 1 72 ? 25.476 3.830 5.240 1.00 29.54 69 LEU A O 8
ATOM 9953 N N . ARG A 1 73 ? 25.814 4.859 7.173 1.00 29.35 70 ARG A N 8
ATOM 9954 C CA . ARG A 1 73 ? 27.202 4.369 7.306 1.00 30.53 70 ARG A CA 8
ATOM 9955 C C . ARG A 1 73 ? 27.272 2.839 7.402 1.00 31.92 70 ARG A C 8
ATOM 9956 O O . ARG A 1 73 ? 28.104 2.222 6.735 1.00 32.75 70 ARG A O 8
ATOM 9977 N N . GLN A 1 74 ? 26.359 2.228 8.160 1.00 32.26 71 GLN A N 8
ATOM 9978 C CA . GLN A 1 74 ? 26.226 0.767 8.275 1.00 33.59 71 GLN A CA 8
ATOM 9979 C C . GLN A 1 74 ? 25.028 0.199 7.483 1.00 33.43 71 GLN A C 8
ATOM 9980 O O . GLN A 1 74 ? 24.802 -1.010 7.507 1.00 34.59 71 GLN A O 8
ATOM 9994 N N . ASN A 1 75 ? 24.227 1.051 6.826 1.00 32.16 72 ASN A N 8
ATOM 9995 C CA . ASN A 1 75 ? 22.951 0.677 6.197 1.00 32.08 72 ASN A CA 8
ATOM 9996 C C . ASN A 1 75 ? 22.603 1.494 4.933 1.00 30.85 72 ASN A C 8
ATOM 9997 O O . ASN A 1 75 ? 21.420 1.681 4.656 1.00 30.29 72 ASN A O 8
ATOM 10008 N N . GLU A 1 76 ? 23.561 2.024 4.158 1.00 30.52 73 GLU A N 8
ATOM 10009 C CA . GLU A 1 76 ? 23.222 2.878 2.994 1.00 29.46 73 GLU A CA 8
ATOM 10010 C C . GLU A 1 76 ? 22.354 2.145 1.941 1.00 29.73 73 GLU A C 8
ATOM 10011 O O . GLU A 1 76 ? 21.663 2.783 1.143 1.00 28.92 73 GLU A O 8
ATOM 10023 N N . ALA A 1 77 ? 22.379 0.808 1.969 1.00 31.00 74 ALA A N 8
ATOM 10024 C CA . ALA A 1 77 ? 21.551 -0.108 1.190 1.00 31.66 74 ALA A CA 8
ATOM 10025 C C . ALA A 1 77 ? 20.103 -0.279 1.697 1.00 31.61 74 ALA A C 8
ATOM 10026 O O . ALA A 1 77 ? 19.230 -0.679 0.927 1.00 31.97 74 ALA A O 8
ATOM 10033 N N . ALA A 1 78 ? 19.840 -0.040 2.983 1.00 31.38 75 ALA A N 8
ATOM 10034 C CA . ALA A 1 78 ? 18.599 -0.417 3.668 1.00 31.68 75 ALA A CA 8
ATOM 10035 C C . ALA A 1 78 ? 17.776 0.824 4.044 1.00 30.47 75 ALA A C 8
ATOM 10036 O O . ALA A 1 78 ? 17.383 1.026 5.195 1.00 30.55 75 ALA A O 8
ATOM 10043 N N . VAL A 1 79 ? 17.506 1.668 3.045 1.00 29.45 76 VAL A N 8
ATOM 10044 C CA . VAL A 1 79 ? 16.782 2.945 3.196 1.00 28.23 76 VAL A CA 8
ATOM 10045 C C . VAL A 1 79 ? 15.347 2.743 3.723 1.00 28.53 76 VAL A C 8
ATOM 10046 O O . VAL A 1 79 ? 14.780 3.600 4.405 1.00 27.92 76 VAL A O 8
ATOM 10059 N N . GLY A 1 80 ? 14.784 1.549 3.522 1.00 29.66 77 GLY A N 8
ATOM 10060 C CA . GLY A 1 80 ? 13.546 1.093 4.154 1.00 30.29 77 GLY A CA 8
ATOM 10061 C C . GLY A 1 80 ? 13.576 1.060 5.687 1.00 30.61 77 GLY A C 8
ATOM 10062 O O . GLY A 1 80 ? 12.501 1.015 6.288 1.00 30.86 77 GLY A O 8
ATOM 10066 N N . ASN A 1 81 ? 14.756 1.082 6.323 1.00 30.72 78 ASN A N 8
ATOM 10067 C CA . ASN A 1 81 ? 14.922 1.241 7.773 1.00 31.14 78 ASN A CA 8
ATOM 10068 C C . ASN A 1 81 ? 15.177 2.704 8.182 1.00 30.03 78 ASN A C 8
ATOM 10069 O O . ASN A 1 81 ? 14.585 3.152 9.165 1.00 30.33 78 ASN A O 8
ATOM 10080 N N . CYS A 1 82 ? 15.990 3.475 7.450 1.00 28.90 79 CYS A N 8
ATOM 10081 C CA . CYS A 1 82 ? 16.193 4.912 7.702 1.00 27.83 79 CYS A CA 8
ATOM 10082 C C . CYS A 1 82 ? 16.418 5.702 6.398 1.00 26.58 79 CYS A C 8
ATOM 10083 O O . CYS A 1 82 ? 17.196 5.282 5.545 1.00 26.53 79 CYS A O 8
ATOM 10090 N N . ALA A 1 83 ? 15.780 6.872 6.266 1.00 25.70 80 ALA A N 8
ATOM 10091 C CA . ALA A 1 83 ? 15.706 7.631 5.009 1.00 24.61 80 ALA A CA 8
ATOM 10092 C C . ALA A 1 83 ? 15.883 9.150 5.201 1.00 23.70 80 ALA A C 8
ATOM 10093 O O . ALA A 1 83 ? 15.837 9.658 6.321 1.00 23.63 80 ALA A O 8
ATOM 10100 N N . GLU A 1 84 ? 16.125 9.881 4.109 1.00 23.15 81 GLU A N 8
ATOM 10101 C CA . GLU A 1 84 ? 16.666 11.248 4.142 1.00 22.46 81 GLU A CA 8
ATOM 10102 C C . GLU A 1 84 ? 15.670 12.289 4.657 1.00 21.60 81 GLU A C 8
ATOM 10103 O O . GLU A 1 84 ? 15.822 12.769 5.778 1.00 21.50 81 GLU A O 8
ATOM 10115 N N . HIS A 1 85 ? 14.600 12.595 3.920 1.00 21.21 82 HIS A N 8
ATOM 10116 C CA . HIS A 1 85 ? 13.614 13.586 4.357 1.00 20.62 82 HIS A CA 8
ATOM 10117 C C . HIS A 1 85 ? 12.844 13.135 5.611 1.00 20.80 82 HIS A C 8
ATOM 10118 O O . HIS A 1 85 ? 12.352 13.986 6.350 1.00 20.50 82 HIS A O 8
ATOM 10132 N N . MET A 1 86 ? 12.765 11.832 5.907 1.00 21.50 83 MET A N 8
ATOM 10133 C CA . MET A 1 86 ? 12.116 11.329 7.127 1.00 21.99 83 MET A CA 8
ATOM 10134 C C . MET A 1 86 ? 13.000 11.432 8.382 1.00 22.30 83 MET A C 8
ATOM 10135 O O . MET A 1 86 ? 12.542 11.958 9.399 1.00 22.40 83 MET A O 8
ATOM 10149 N N . ARG A 1 87 ? 14.264 10.983 8.350 1.00 22.67 84 ARG A N 8
ATOM 10150 C CA . ARG A 1 87 ? 15.149 11.050 9.532 1.00 23.27 84 ARG A CA 8
ATOM 10151 C C . ARG A 1 87 ? 15.796 12.424 9.701 1.00 22.62 84 ARG A C 8
ATOM 10152 O O . ARG A 1 87 ? 15.959 12.859 10.844 1.00 23.12 84 ARG A O 8
ATOM 10173 N N . ARG A 1 88 ? 16.088 13.156 8.612 1.00 21.68 85 ARG A N 8
ATOM 10174 C CA . ARG A 1 88 ? 16.530 14.558 8.712 1.00 21.10 85 ARG A CA 8
ATOM 10175 C C . ARG A 1 88 ? 15.433 15.407 9.354 1.00 20.87 85 ARG A C 8
ATOM 10176 O O . ARG A 1 88 ? 15.746 16.106 10.308 1.00 21.19 85 ARG A O 8
ATOM 10197 N N . PHE A 1 89 ? 14.160 15.286 8.949 1.00 20.62 86 PHE A N 8
ATOM 10198 C CA . PHE A 1 89 ? 13.055 16.023 9.593 1.00 20.74 86 PHE A CA 8
ATOM 10199 C C . PHE A 1 89 ? 13.005 15.766 11.102 1.00 21.91 86 PHE A C 8
ATOM 10200 O O . PHE A 1 89 ? 12.997 16.718 11.882 1.00 22.26 86 PHE A O 8
ATOM 10217 N N . LEU A 1 90 ? 13.049 14.493 11.516 1.00 22.71 87 LEU A N 8
ATOM 10218 C CA . LEU A 1 90 ? 12.991 14.079 12.920 1.00 24.03 87 LEU A CA 8
ATOM 10219 C C . LEU A 1 90 ? 14.132 14.674 13.763 1.00 24.60 87 LEU A C 8
ATOM 10220 O O . LEU A 1 90 ? 13.880 15.316 14.787 1.00 25.41 87 LEU A O 8
ATOM 10236 N N . GLN A 1 91 ? 15.383 14.495 13.327 1.00 24.35 88 GLN A N 8
ATOM 10237 C CA . GLN A 1 91 ? 16.553 14.931 14.095 1.00 25.11 88 GLN A CA 8
ATOM 10238 C C . GLN A 1 91 ? 16.818 16.447 13.970 1.00 24.62 88 GLN A C 8
ATOM 10239 O O . GLN A 1 91 ? 17.362 17.035 14.907 1.00 25.57 88 GLN A O 8
ATOM 10253 N N . CYS A 1 92 ? 16.383 17.105 12.884 1.00 23.32 89 CYS A N 8
ATOM 10254 C CA . CYS A 1 92 ? 16.397 18.570 12.740 1.00 22.99 89 CYS A CA 8
ATOM 10255 C C . CYS A 1 92 ? 15.301 19.251 13.583 1.00 23.66 89 CYS A C 8
ATOM 10256 O O . CYS A 1 92 ? 15.600 20.233 14.261 1.00 24.36 89 CYS A O 8
ATOM 10263 N N . ALA A 1 93 ? 14.080 18.701 13.639 1.00 23.73 90 ALA A N 8
ATOM 10264 C CA . ALA A 1 93 ? 13.007 19.203 14.511 1.00 24.68 90 ALA A CA 8
ATOM 10265 C C . ALA A 1 93 ? 13.364 19.090 16.005 1.00 26.37 90 ALA A C 8
ATOM 10266 O O . ALA A 1 93 ? 12.887 19.867 16.829 1.00 27.31 90 ALA A O 8
ATOM 10273 N N . GLU A 1 94 ? 14.242 18.151 16.366 1.00 26.91 91 GLU A N 8
ATOM 10274 C CA . GLU A 1 94 ? 14.789 18.027 17.720 1.00 28.60 91 GLU A CA 8
ATOM 10275 C C . GLU A 1 94 ? 15.940 19.019 17.998 1.00 29.07 91 GLU A C 8
ATOM 10276 O O . GLU A 1 94 ? 16.193 19.375 19.150 1.00 30.60 91 GLU A O 8
ATOM 10288 N N . GLN A 1 95 ? 16.608 19.525 16.956 1.00 27.91 92 GLN A N 8
ATOM 10289 C CA . GLN A 1 95 ? 17.784 20.399 17.053 1.00 28.34 92 GLN A CA 8
ATOM 10290 C C . GLN A 1 95 ? 17.443 21.877 17.316 1.00 28.55 92 GLN A C 8
ATOM 10291 O O . GLN A 1 95 ? 18.252 22.580 17.922 1.00 29.55 92 GLN A O 8
ATOM 10305 N N . VAL A 1 96 ? 16.270 22.353 16.883 1.00 27.78 93 VAL A N 8
ATOM 10306 C CA . VAL A 1 96 ? 15.851 23.764 17.024 1.00 28.04 93 VAL A CA 8
ATOM 10307 C C . VAL A 1 96 ? 15.599 24.188 18.477 1.00 29.28 93 VAL A C 8
ATOM 10308 O O . VAL A 1 96 ? 15.302 23.354 19.336 1.00 29.41 93 VAL A O 8
ATOM 10321 N N . TYR A 1 14 ? 3.141 13.741 0.240 1.00 2.72 11 TYR A N 9
ATOM 10322 C CA . TYR A 1 14 ? 2.454 12.453 0.407 1.00 2.03 11 TYR A CA 9
ATOM 10323 C C . TYR A 1 14 ? 1.966 11.957 -0.972 1.00 1.75 11 TYR A C 9
ATOM 10324 O O . TYR A 1 14 ? 1.820 12.777 -1.883 1.00 2.18 11 TYR A O 9
ATOM 10342 N N . CYS A 1 15 ? 1.666 10.665 -1.150 1.00 1.46 12 CYS A N 9
ATOM 10343 C CA . CYS A 1 15 ? 1.148 10.137 -2.426 1.00 1.25 12 CYS A CA 9
ATOM 10344 C C . CYS A 1 15 ? -0.275 9.561 -2.317 1.00 0.96 12 CYS A C 9
ATOM 10345 O O . CYS A 1 15 ? -0.619 8.907 -1.331 1.00 1.12 12 CYS A O 9
ATOM 10352 N N . GLY A 1 16 ? -1.092 9.764 -3.358 1.00 0.90 13 GLY A N 9
ATOM 10353 C CA . GLY A 1 16 ? -2.468 9.256 -3.461 1.00 1.00 13 GLY A CA 9
ATOM 10354 C C . GLY A 1 16 ? -2.568 7.793 -3.890 1.00 0.97 13 GLY A C 9
ATOM 10355 O O . GLY A 1 16 ? -3.575 7.141 -3.592 1.00 1.06 13 GLY A O 9
ATOM 10359 N N . ARG A 1 17 ? -1.515 7.220 -4.495 1.00 1.06 14 ARG A N 9
ATOM 10360 C CA . ARG A 1 17 ? -1.424 5.763 -4.719 1.00 1.28 14 ARG A CA 9
ATOM 10361 C C . ARG A 1 17 ? -1.508 4.938 -3.431 1.00 1.26 14 ARG A C 9
ATOM 10362 O O . ARG A 1 17 ? -1.904 3.776 -3.471 1.00 1.38 14 ARG A O 9
ATOM 10383 N N . GLU A 1 18 ? -1.218 5.555 -2.286 1.00 1.28 15 GLU A N 9
ATOM 10384 C CA . GLU A 1 18 ? -1.377 4.961 -0.958 1.00 1.45 15 GLU A CA 9
ATOM 10385 C C . GLU A 1 18 ? -2.848 4.700 -0.587 1.00 1.38 15 GLU A C 9
ATOM 10386 O O . GLU A 1 18 ? -3.146 3.731 0.109 1.00 1.57 15 GLU A O 9
ATOM 10398 N N . LEU A 1 19 ? -3.786 5.508 -1.093 1.00 1.26 16 LEU A N 9
ATOM 10399 C CA . LEU A 1 19 ? -5.220 5.290 -0.893 1.00 1.29 16 LEU A CA 9
ATOM 10400 C C . LEU A 1 19 ? -5.808 4.290 -1.896 1.00 1.25 16 LEU A C 9
ATOM 10401 O O . LEU A 1 19 ? -6.630 3.457 -1.511 1.00 1.40 16 LEU A O 9
ATOM 10417 N N . GLU A 1 20 ? -5.373 4.317 -3.160 1.00 1.21 17 GLU A N 9
ATOM 10418 C CA . GLU A 1 20 ? -5.857 3.332 -4.143 1.00 1.32 17 GLU A CA 9
ATOM 10419 C C . GLU A 1 20 ? -5.335 1.921 -3.840 1.00 1.26 17 GLU A C 9
ATOM 10420 O O . GLU A 1 20 ? -6.134 0.982 -3.775 1.00 1.33 17 GLU A O 9
ATOM 10432 N N . GLN A 1 21 ? -4.028 1.756 -3.605 1.00 1.25 18 GLN A N 9
ATOM 10433 C CA . GLN A 1 21 ? -3.437 0.422 -3.484 1.00 1.41 18 GLN A CA 9
ATOM 10434 C C . GLN A 1 21 ? -3.688 -0.209 -2.106 1.00 1.22 18 GLN A C 9
ATOM 10435 O O . GLN A 1 21 ? -4.034 -1.388 -2.058 1.00 1.31 18 GLN A O 9
ATOM 10449 N N . TYR A 1 22 ? -3.670 0.540 -0.990 1.00 1.15 19 TYR A N 9
ATOM 10450 C CA . TYR A 1 22 ? -4.110 -0.039 0.295 1.00 1.30 19 TYR A CA 9
ATOM 10451 C C . TYR A 1 22 ? -5.633 -0.236 0.351 1.00 1.07 19 TYR A C 9
ATOM 10452 O O . TYR A 1 22 ? -6.113 -1.069 1.123 1.00 1.12 19 TYR A O 9
ATOM 10470 N N . GLY A 1 23 ? -6.403 0.452 -0.499 1.00 1.08 20 GLY A N 9
ATOM 10471 C CA . GLY A 1 23 ? -7.817 0.143 -0.716 1.00 1.20 20 GLY A CA 9
ATOM 10472 C C . GLY A 1 23 ? -8.082 -1.169 -1.464 1.00 1.27 20 GLY A C 9
ATOM 10473 O O . GLY A 1 23 ? -9.170 -1.724 -1.306 1.00 1.68 20 GLY A O 9
ATOM 10477 N N . GLN A 1 24 ? -7.107 -1.715 -2.203 1.00 1.03 21 GLN A N 9
ATOM 10478 C CA . GLN A 1 24 ? -7.076 -3.156 -2.516 1.00 0.99 21 GLN A CA 9
ATOM 10479 C C . GLN A 1 24 ? -6.604 -3.956 -1.303 1.00 0.75 21 GLN A C 9
ATOM 10480 O O . GLN A 1 24 ? -7.316 -4.810 -0.778 1.00 0.87 21 GLN A O 9
ATOM 10494 N N . CYS A 1 25 ? -5.391 -3.667 -0.843 1.00 0.66 22 CYS A N 9
ATOM 10495 C CA . CYS A 1 25 ? -4.627 -4.636 -0.074 1.00 0.62 22 CYS A CA 9
ATOM 10496 C C . CYS A 1 25 ? -5.127 -4.808 1.372 1.00 0.62 22 CYS A C 9
ATOM 10497 O O . CYS A 1 25 ? -4.970 -5.895 1.915 1.00 0.84 22 CYS A O 9
ATOM 10504 N N . VAL A 1 26 ? -5.811 -3.822 1.976 1.00 0.60 23 VAL A N 9
ATOM 10505 C CA . VAL A 1 26 ? -6.522 -4.027 3.262 1.00 0.68 23 VAL A CA 9
ATOM 10506 C C . VAL A 1 26 ? -7.904 -4.664 3.052 1.00 0.77 23 VAL A C 9
ATOM 10507 O O . VAL A 1 26 ? -8.393 -5.397 3.915 1.00 0.88 23 VAL A O 9
ATOM 10520 N N . ALA A 1 27 ? -8.534 -4.444 1.892 1.00 0.83 24 ALA A N 9
ATOM 10521 C CA . ALA A 1 27 ? -9.846 -5.006 1.563 1.00 1.02 24 ALA A CA 9
ATOM 10522 C C . ALA A 1 27 ? -9.798 -6.509 1.222 1.00 1.04 24 ALA A C 9
ATOM 10523 O O . ALA A 1 27 ? -10.844 -7.170 1.232 1.00 1.22 24 ALA A O 9
ATOM 10530 N N . ALA A 1 28 ? -8.602 -7.052 0.955 1.00 0.98 25 ALA A N 9
ATOM 10531 C CA . ALA A 1 28 ? -8.341 -8.478 0.762 1.00 1.12 25 ALA A CA 9
ATOM 10532 C C . ALA A 1 28 ? -8.220 -9.241 2.099 1.00 1.15 25 ALA A C 9
ATOM 10533 O O . ALA A 1 28 ? -8.989 -10.175 2.342 1.00 1.38 25 ALA A O 9
ATOM 10540 N N . LYS A 1 29 ? -7.314 -8.801 2.984 1.00 0.97 26 LYS A N 9
ATOM 10541 C CA . LYS A 1 29 ? -7.173 -9.190 4.404 1.00 1.01 26 LYS A CA 9
ATOM 10542 C C . LYS A 1 29 ? -6.636 -7.977 5.184 1.00 0.84 26 LYS A C 9
ATOM 10543 O O . LYS A 1 29 ? -5.866 -7.208 4.608 1.00 0.73 26 LYS A O 9
ATOM 10562 N N . PRO A 1 30 ? -6.903 -7.816 6.490 1.00 0.96 27 PRO A N 9
ATOM 10563 C CA . PRO A 1 30 ? -6.380 -6.678 7.253 1.00 1.09 27 PRO A CA 9
ATOM 10564 C C . PRO A 1 30 ? -4.843 -6.662 7.401 1.00 1.40 27 PRO A C 9
ATOM 10565 O O . PRO A 1 30 ? -4.276 -5.600 7.628 1.00 1.69 27 PRO A O 9
ATOM 10576 N N . GLU A 1 31 ? -4.159 -7.801 7.231 1.00 1.56 28 GLU A N 9
ATOM 10577 C CA . GLU A 1 31 ? -2.688 -7.934 7.130 1.00 1.96 28 GLU A CA 9
ATOM 10578 C C . GLU A 1 31 ? -2.131 -7.775 5.706 1.00 1.80 28 GLU A C 9
ATOM 10579 O O . GLU A 1 31 ? -0.916 -7.689 5.507 1.00 1.87 28 GLU A O 9
ATOM 10591 N N . SER A 1 32 ? -2.996 -7.719 4.693 1.00 1.64 29 SER A N 9
ATOM 10592 C CA . SER A 1 32 ? -2.574 -7.798 3.294 1.00 1.50 29 SER A CA 9
ATOM 10593 C C . SER A 1 32 ? -2.028 -6.500 2.707 1.00 1.43 29 SER A C 9
ATOM 10594 O O . SER A 1 32 ? -1.444 -6.539 1.627 1.00 1.42 29 SER A O 9
ATOM 10602 N N . TRP A 1 33 ? -2.050 -5.391 3.455 1.00 1.63 30 TRP A N 9
ATOM 10603 C CA . TRP A 1 33 ? -1.181 -4.237 3.162 1.00 1.92 30 TRP A CA 9
ATOM 10604 C C . TRP A 1 33 ? 0.307 -4.624 3.156 1.00 1.83 30 TRP A C 9
ATOM 10605 O O . TRP A 1 33 ? 1.063 -4.125 2.326 1.00 1.96 30 TRP A O 9
ATOM 10626 N N . GLN A 1 34 ? 0.713 -5.574 4.010 1.00 1.80 31 GLN A N 9
ATOM 10627 C CA . GLN A 1 34 ? 2.013 -6.239 3.899 1.00 1.82 31 GLN A CA 9
ATOM 10628 C C . GLN A 1 34 ? 1.952 -7.407 2.900 1.00 1.40 31 GLN A C 9
ATOM 10629 O O . GLN A 1 34 ? 2.789 -7.507 2.001 1.00 1.49 31 GLN A O 9
ATOM 10643 N N . ARG A 1 35 ? 0.964 -8.303 3.042 1.00 1.21 32 ARG A N 9
ATOM 10644 C CA . ARG A 1 35 ? 0.973 -9.627 2.381 1.00 1.22 32 ARG A CA 9
ATOM 10645 C C . ARG A 1 35 ? 0.581 -9.660 0.889 1.00 1.06 32 ARG A C 9
ATOM 10646 O O . ARG A 1 35 ? 1.010 -10.589 0.201 1.00 1.41 32 ARG A O 9
ATOM 10667 N N . ASP A 1 36 ? -0.191 -8.705 0.358 1.00 0.79 33 ASP A N 9
ATOM 10668 C CA . ASP A 1 36 ? -0.716 -8.756 -1.026 1.00 0.92 33 ASP A CA 9
ATOM 10669 C C . ASP A 1 36 ? 0.017 -7.854 -2.033 1.00 1.03 33 ASP A C 9
ATOM 10670 O O . ASP A 1 36 ? 0.165 -8.273 -3.182 1.00 1.60 33 ASP A O 9
ATOM 10679 N N . CYS A 1 37 ? 0.509 -6.667 -1.644 1.00 0.98 34 CYS A N 9
ATOM 10680 C CA . CYS A 1 37 ? 1.202 -5.756 -2.570 1.00 1.55 34 CYS A CA 9
ATOM 10681 C C . CYS A 1 37 ? 2.450 -5.082 -1.955 1.00 1.66 34 CYS A C 9
ATOM 10682 O O . CYS A 1 37 ? 2.429 -3.942 -1.487 1.00 2.24 34 CYS A O 9
ATOM 10689 N N . HIS A 1 38 ? 3.601 -5.754 -2.051 1.00 1.38 35 HIS A N 9
ATOM 10690 C CA . HIS A 1 38 ? 4.814 -5.354 -1.329 1.00 1.41 35 HIS A CA 9
ATOM 10691 C C . HIS A 1 38 ? 5.579 -4.213 -2.020 1.00 1.41 35 HIS A C 9
ATOM 10692 O O . HIS A 1 38 ? 6.078 -3.313 -1.344 1.00 1.36 35 HIS A O 9
ATOM 10706 N N . TYR A 1 39 ? 5.641 -4.195 -3.359 1.00 1.54 36 TYR A N 9
ATOM 10707 C CA . TYR A 1 39 ? 6.313 -3.112 -4.093 1.00 1.63 36 TYR A CA 9
ATOM 10708 C C . TYR A 1 39 ? 5.593 -1.770 -3.909 1.00 1.35 36 TYR A C 9
ATOM 10709 O O . TYR A 1 39 ? 6.223 -0.719 -3.815 1.00 1.27 36 TYR A O 9
ATOM 10727 N N . LEU A 1 40 ? 4.265 -1.805 -3.771 1.00 1.31 37 LEU A N 9
ATOM 10728 C CA . LEU A 1 40 ? 3.458 -0.617 -3.514 1.00 1.30 37 LEU A CA 9
ATOM 10729 C C . LEU A 1 40 ? 3.686 -0.102 -2.082 1.00 0.99 37 LEU A C 9
ATOM 10730 O O . LEU A 1 40 ? 3.896 1.097 -1.914 1.00 1.08 37 LEU A O 9
ATOM 10746 N N . LYS A 1 41 ? 3.774 -0.998 -1.085 1.00 0.84 38 LYS A N 9
ATOM 10747 C CA . LYS A 1 41 ? 4.203 -0.700 0.301 1.00 0.78 38 LYS A CA 9
ATOM 10748 C C . LYS A 1 41 ? 5.594 -0.048 0.380 1.00 0.76 38 LYS A C 9
ATOM 10749 O O . LYS A 1 41 ? 5.808 0.836 1.211 1.00 1.04 38 LYS A O 9
ATOM 10768 N N . MET A 1 42 ? 6.521 -0.443 -0.494 1.00 0.74 39 MET A N 9
ATOM 10769 C CA . MET A 1 42 ? 7.839 0.189 -0.644 1.00 0.81 39 MET A CA 9
ATOM 10770 C C . MET A 1 42 ? 7.723 1.573 -1.309 1.00 0.62 39 MET A C 9
ATOM 10771 O O . MET A 1 42 ? 8.220 2.567 -0.778 1.00 0.68 39 MET A O 9
ATOM 10785 N N . SER A 1 43 ? 7.015 1.668 -2.437 1.00 0.71 40 SER A N 9
ATOM 10786 C CA . SER A 1 43 ? 6.982 2.891 -3.246 1.00 0.90 40 SER A CA 9
ATOM 10787 C C . SER A 1 43 ? 6.224 4.041 -2.568 1.00 0.94 40 SER A C 9
ATOM 10788 O O . SER A 1 43 ? 6.688 5.185 -2.621 1.00 1.12 40 SER A O 9
ATOM 10796 N N . ILE A 1 44 ? 5.134 3.770 -1.831 1.00 0.96 41 ILE A N 9
ATOM 10797 C CA . ILE A 1 44 ? 4.429 4.809 -1.048 1.00 1.16 41 ILE A CA 9
ATOM 10798 C C . ILE A 1 44 ? 5.312 5.394 0.072 1.00 1.11 41 ILE A C 9
ATOM 10799 O O . ILE A 1 44 ? 5.137 6.557 0.441 1.00 1.33 41 ILE A O 9
ATOM 10815 N N . ALA A 1 45 ? 6.284 4.618 0.575 1.00 1.01 42 ALA A N 9
ATOM 10816 C CA . ALA A 1 45 ? 7.241 5.045 1.595 1.00 1.20 42 ALA A CA 9
ATOM 10817 C C . ALA A 1 45 ? 8.440 5.796 0.995 1.00 1.23 42 ALA A C 9
ATOM 10818 O O . ALA A 1 45 ? 8.930 6.759 1.589 1.00 1.56 42 ALA A O 9
ATOM 10825 N N . GLN A 1 46 ? 8.882 5.444 -0.218 1.00 0.99 43 GLN A N 9
ATOM 10826 C CA . GLN A 1 46 ? 9.842 6.283 -0.945 1.00 1.03 43 GLN A CA 9
ATOM 10827 C C . GLN A 1 46 ? 9.247 7.651 -1.316 1.00 1.12 43 GLN A C 9
ATOM 10828 O O . GLN A 1 46 ? 9.986 8.638 -1.310 1.00 1.32 43 GLN A O 9
ATOM 10842 N N . CYS A 1 47 ? 7.929 7.756 -1.527 1.00 1.13 44 CYS A N 9
ATOM 10843 C CA . CYS A 1 47 ? 7.263 9.049 -1.718 1.00 1.41 44 CYS A CA 9
ATOM 10844 C C . CYS A 1 47 ? 7.418 9.962 -0.491 1.00 1.69 44 CYS A C 9
ATOM 10845 O O . CYS A 1 47 ? 7.935 11.076 -0.619 1.00 1.99 44 CYS A O 9
ATOM 10852 N N . THR A 1 48 ? 7.084 9.470 0.708 1.00 1.71 45 THR A N 9
ATOM 10853 C CA . THR A 1 48 ? 7.279 10.223 1.960 1.00 2.05 45 THR A CA 9
ATOM 10854 C C . THR A 1 48 ? 8.759 10.449 2.298 1.00 2.09 45 THR A C 9
ATOM 10855 O O . THR A 1 48 ? 9.088 11.473 2.901 1.00 2.39 45 THR A O 9
ATOM 10866 N N . SER A 1 49 ? 9.662 9.563 1.859 1.00 1.87 46 SER A N 9
ATOM 10867 C CA . SER A 1 49 ? 11.120 9.687 2.052 1.00 1.96 46 SER A CA 9
ATOM 10868 C C . SER A 1 49 ? 11.805 10.709 1.133 1.00 1.88 46 SER A C 9
ATOM 10869 O O . SER A 1 49 ? 12.849 11.248 1.494 1.00 2.03 46 SER A O 9
ATOM 10877 N N . SER A 1 50 ? 11.260 10.974 -0.061 1.00 1.90 47 SER A N 9
ATOM 10878 C CA . SER A 1 50 ? 11.978 11.735 -1.099 1.00 2.21 47 SER A CA 9
ATOM 10879 C C . SER A 1 50 ? 11.836 13.257 -0.987 1.00 2.46 47 SER A C 9
ATOM 10880 O O . SER A 1 50 ? 12.705 13.974 -1.485 1.00 2.89 47 SER A O 9
ATOM 10888 N N . HIS A 1 51 ? 10.806 13.782 -0.305 1.00 2.73 48 HIS A N 9
ATOM 10889 C CA . HIS A 1 51 ? 10.638 15.238 -0.165 1.00 3.63 48 HIS A CA 9
ATOM 10890 C C . HIS A 1 51 ? 11.798 15.934 0.594 1.00 5.09 48 HIS A C 9
ATOM 10891 O O . HIS A 1 51 ? 12.271 16.957 0.093 1.00 5.84 48 HIS A O 9
ATOM 10905 N N . PRO A 1 52 ? 12.380 15.377 1.686 1.00 6.26 49 PRO A N 9
ATOM 10906 C CA . PRO A 1 52 ? 13.619 15.888 2.288 1.00 7.94 49 PRO A CA 9
ATOM 10907 C C . PRO A 1 52 ? 14.910 15.352 1.629 1.00 8.54 49 PRO A C 9
ATOM 10908 O O . PRO A 1 52 ? 15.976 15.474 2.230 1.00 9.46 49 PRO A O 9
ATOM 10919 N N . ILE A 1 53 ? 14.832 14.698 0.458 1.00 8.60 50 ILE A N 9
ATOM 10920 C CA . ILE A 1 53 ? 15.941 14.044 -0.285 1.00 9.73 50 ILE A CA 9
ATOM 10921 C C . ILE A 1 53 ? 16.813 13.069 0.549 1.00 10.81 50 ILE A C 9
ATOM 10922 O O . ILE A 1 53 ? 17.933 12.711 0.178 1.00 11.61 50 ILE A O 9
ATOM 10938 N N . ILE A 1 54 ? 16.315 12.616 1.707 1.00 11.19 51 ILE A N 9
ATOM 10939 C CA . ILE A 1 54 ? 17.158 11.982 2.731 1.00 12.53 51 ILE A CA 9
ATOM 10940 C C . ILE A 1 54 ? 17.605 10.569 2.351 1.00 13.48 51 ILE A C 9
ATOM 10941 O O . ILE A 1 54 ? 18.699 10.160 2.733 1.00 14.23 51 ILE A O 9
ATOM 10957 N N . ARG A 1 55 ? 16.822 9.827 1.553 1.00 13.82 52 ARG A N 9
ATOM 10958 C CA . ARG A 1 55 ? 17.207 8.477 1.108 1.00 15.05 52 ARG A CA 9
ATOM 10959 C C . ARG A 1 55 ? 18.432 8.550 0.190 1.00 15.57 52 ARG A C 9
ATOM 10960 O O . ARG A 1 55 ? 19.393 7.809 0.394 1.00 16.50 52 ARG A O 9
ATOM 10981 N N . GLN A 1 56 ? 18.449 9.491 -0.754 1.00 15.24 53 GLN A N 9
ATOM 10982 C CA . GLN A 1 56 ? 19.569 9.687 -1.681 1.00 16.10 53 GLN A CA 9
ATOM 10983 C C . GLN A 1 56 ? 20.885 10.056 -0.965 1.00 16.34 53 GLN A C 9
ATOM 10984 O O . GLN A 1 56 ? 21.960 9.628 -1.397 1.00 17.45 53 GLN A O 9
ATOM 10998 N N . ILE A 1 57 ? 20.795 10.764 0.169 1.00 15.59 54 ILE A N 9
ATOM 10999 C CA . ILE A 1 57 ? 21.918 11.049 1.081 1.00 16.25 54 ILE A CA 9
ATOM 11000 C C . ILE A 1 57 ? 22.303 9.799 1.901 1.00 16.95 54 ILE A C 9
ATOM 11001 O O . ILE A 1 57 ? 23.484 9.453 1.992 1.00 18.10 54 ILE A O 9
ATOM 11017 N N . ARG A 1 58 ? 21.317 9.094 2.476 1.00 16.57 55 ARG A N 9
ATOM 11018 C CA . ARG A 1 58 ? 21.491 7.930 3.367 1.00 17.60 55 ARG A CA 9
ATOM 11019 C C . ARG A 1 58 ? 22.143 6.734 2.673 1.00 18.70 55 ARG A C 9
ATOM 11020 O O . ARG A 1 58 ? 23.055 6.137 3.251 1.00 19.83 55 ARG A O 9
ATOM 11041 N N . GLN A 1 59 ? 21.718 6.402 1.449 1.00 18.62 56 GLN A N 9
ATOM 11042 C CA . GLN A 1 59 ? 22.184 5.221 0.698 1.00 19.86 56 GLN A CA 9
ATOM 11043 C C . GLN A 1 59 ? 23.693 5.235 0.383 1.00 20.70 56 GLN A C 9
ATOM 11044 O O . GLN A 1 59 ? 24.274 4.189 0.099 1.00 21.83 56 GLN A O 9
ATOM 11058 N N . ALA A 1 60 ? 24.347 6.399 0.463 1.00 20.40 57 ALA A N 9
ATOM 11059 C CA . ALA A 1 60 ? 25.797 6.532 0.324 1.00 21.52 57 ALA A CA 9
ATOM 11060 C C . ALA A 1 60 ? 26.593 5.721 1.372 1.00 22.34 57 ALA A C 9
ATOM 11061 O O . ALA A 1 60 ? 27.657 5.191 1.051 1.00 23.62 57 ALA A O 9
ATOM 11068 N N . CYS A 1 61 ? 26.082 5.599 2.604 1.00 21.81 58 CYS A N 9
ATOM 11069 C CA . CYS A 1 61 ? 26.691 4.809 3.682 1.00 22.75 58 CYS A CA 9
ATOM 11070 C C . CYS A 1 61 ? 25.630 4.326 4.700 1.00 23.01 58 CYS A C 9
ATOM 11071 O O . CYS A 1 61 ? 25.673 4.639 5.894 1.00 23.25 58 CYS A O 9
ATOM 11078 N N . ALA A 1 62 ? 24.611 3.607 4.225 1.00 23.18 59 ALA A N 9
ATOM 11079 C CA . ALA A 1 62 ? 23.463 3.196 5.034 1.00 23.59 59 ALA A CA 9
ATOM 11080 C C . ALA A 1 62 ? 23.817 2.168 6.130 1.00 24.98 59 ALA A C 9
ATOM 11081 O O . ALA A 1 62 ? 23.365 2.334 7.269 1.00 25.27 59 ALA A O 9
ATOM 11088 N N . GLN A 1 63 ? 24.657 1.167 5.825 1.00 25.98 60 GLN A N 9
ATOM 11089 C CA . GLN A 1 63 ? 25.130 0.164 6.793 1.00 27.44 60 GLN A CA 9
ATOM 11090 C C . GLN A 1 63 ? 25.854 0.786 8.002 1.00 27.61 60 GLN A C 9
ATOM 11091 O O . GLN A 1 63 ? 25.390 0.563 9.126 1.00 28.30 60 GLN A O 9
ATOM 11105 N N . PRO A 1 64 ? 26.955 1.557 7.840 1.00 27.21 61 PRO A N 9
ATOM 11106 C CA . PRO A 1 64 ? 27.722 2.063 8.979 1.00 27.63 61 PRO A CA 9
ATOM 11107 C C . PRO A 1 64 ? 26.937 3.060 9.840 1.00 26.98 61 PRO A C 9
ATOM 11108 O O . PRO A 1 64 ? 27.136 3.081 11.053 1.00 27.80 61 PRO A O 9
ATOM 11119 N N . PHE A 1 65 ? 26.001 3.834 9.274 1.00 25.71 62 PHE A N 9
ATOM 11120 C CA . PHE A 1 65 ? 25.156 4.713 10.090 1.00 25.26 62 PHE A CA 9
ATOM 11121 C C . PHE A 1 65 ? 24.328 3.904 11.096 1.00 26.35 62 PHE A C 9
ATOM 11122 O O . PHE A 1 65 ? 24.379 4.162 12.299 1.00 27.03 62 PHE A O 9
ATOM 11139 N N . GLU A 1 66 ? 23.615 2.878 10.624 1.00 26.77 63 GLU A N 9
ATOM 11140 C CA . GLU A 1 66 ? 22.814 2.022 11.503 1.00 28.04 63 GLU A CA 9
ATOM 11141 C C . GLU A 1 66 ? 23.682 1.081 12.350 1.00 29.41 63 GLU A C 9
ATOM 11142 O O . GLU A 1 66 ? 23.254 0.690 13.428 1.00 30.40 63 GLU A O 9
ATOM 11154 N N . ALA A 1 67 ? 24.905 0.735 11.935 1.00 29.63 64 ALA A N 9
ATOM 11155 C CA . ALA A 1 67 ? 25.798 -0.133 12.713 1.00 31.05 64 ALA A CA 9
ATOM 11156 C C . ALA A 1 67 ? 26.329 0.526 13.991 1.00 31.46 64 ALA A C 9
ATOM 11157 O O . ALA A 1 67 ? 26.538 -0.170 14.990 1.00 32.79 64 ALA A O 9
ATOM 11164 N N . PHE A 1 68 ? 26.526 1.850 13.976 1.00 30.48 65 PHE A N 9
ATOM 11165 C CA . PHE A 1 68 ? 27.054 2.588 15.128 1.00 31.01 65 PHE A CA 9
ATOM 11166 C C . PHE A 1 68 ? 25.982 3.375 15.884 1.00 30.98 65 PHE A C 9
ATOM 11167 O O . PHE A 1 68 ? 26.135 3.585 17.084 1.00 32.08 65 PHE A O 9
ATOM 11184 N N . GLU A 1 69 ? 24.830 3.672 15.273 1.00 29.97 66 GLU A N 9
ATOM 11185 C CA . GLU A 1 69 ? 23.622 3.981 16.052 1.00 30.27 66 GLU A CA 9
ATOM 11186 C C . GLU A 1 69 ? 23.103 2.732 16.802 1.00 31.79 66 GLU A C 9
ATOM 11187 O O . GLU A 1 69 ? 22.701 2.831 17.961 1.00 32.79 66 GLU A O 9
ATOM 11199 N N . GLU A 1 70 ? 23.227 1.526 16.225 1.00 32.18 67 GLU A N 9
ATOM 11200 C CA . GLU A 1 70 ? 22.861 0.269 16.899 1.00 33.75 67 GLU A CA 9
ATOM 11201 C C . GLU A 1 70 ? 23.816 -0.120 18.046 1.00 35.10 67 GLU A C 9
ATOM 11202 O O . GLU A 1 70 ? 23.429 -0.888 18.931 1.00 36.46 67 GLU A O 9
ATOM 11214 N N . CYS A 1 71 ? 25.028 0.454 18.116 1.00 34.89 68 CYS A N 9
ATOM 11215 C CA . CYS A 1 71 ? 25.810 0.458 19.365 1.00 36.22 68 CYS A CA 9
ATOM 11216 C C . CYS A 1 71 ? 24.980 1.020 20.536 1.00 36.79 68 CYS A C 9
ATOM 11217 O O . CYS A 1 71 ? 24.771 0.323 21.524 1.00 38.22 68 CYS A O 9
ATOM 11224 N N . LEU A 1 72 ? 24.440 2.238 20.416 1.00 35.78 69 LEU A N 9
ATOM 11225 C CA . LEU A 1 72 ? 23.581 2.858 21.424 1.00 36.31 69 LEU A CA 9
ATOM 11226 C C . LEU A 1 72 ? 22.168 2.261 21.483 1.00 36.74 69 LEU A C 9
ATOM 11227 O O . LEU A 1 72 ? 21.556 2.281 22.550 1.00 37.87 69 LEU A O 9
ATOM 11243 N N . ARG A 1 73 ? 21.629 1.678 20.409 1.00 36.11 70 ARG A N 9
ATOM 11244 C CA . ARG A 1 73 ? 20.343 0.951 20.479 1.00 36.87 70 ARG A CA 9
ATOM 11245 C C . ARG A 1 73 ? 20.420 -0.245 21.437 1.00 38.69 70 ARG A C 9
ATOM 11246 O O . ARG A 1 73 ? 19.441 -0.526 22.122 1.0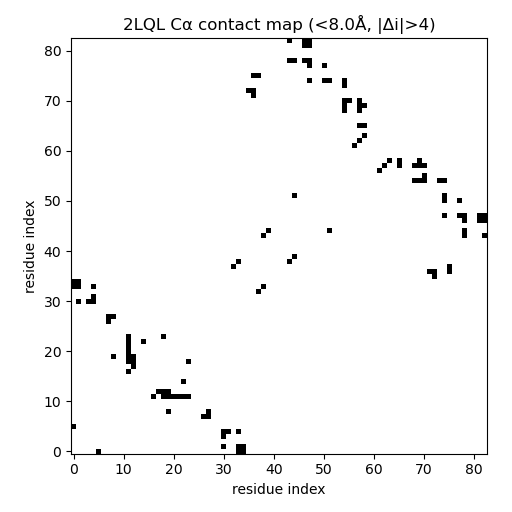0 39.77 70 ARG A O 9
ATOM 11267 N N . GLN A 1 74 ? 21.572 -0.919 21.521 1.00 39.14 71 GLN A N 9
ATOM 11268 C CA . GLN A 1 74 ? 21.757 -2.118 22.357 1.00 40.84 71 GLN A CA 9
ATOM 11269 C C . GLN A 1 74 ? 22.563 -1.894 23.655 1.00 41.79 71 GLN A C 9
ATOM 11270 O O . GLN A 1 74 ? 22.295 -2.562 24.658 1.00 43.28 71 GLN A O 9
ATOM 11284 N N . ASN A 1 75 ? 23.553 -0.995 23.636 1.00 41.07 72 ASN A N 9
ATOM 11285 C CA . ASN A 1 75 ? 24.526 -0.745 24.707 1.00 42.01 72 ASN A CA 9
ATOM 11286 C C . ASN A 1 75 ? 24.879 0.757 24.838 1.00 41.26 72 ASN A C 9
ATOM 11287 O O . ASN A 1 75 ? 26.052 1.140 24.797 1.00 41.18 72 ASN A O 9
ATOM 11298 N N . GLU A 1 76 ? 23.882 1.627 25.031 1.00 40.82 73 GLU A N 9
ATOM 11299 C CA . GLU A 1 76 ? 24.071 3.085 25.210 1.00 40.17 73 GLU A CA 9
ATOM 11300 C C . GLU A 1 76 ? 24.934 3.438 26.449 1.00 41.40 73 GLU A C 9
ATOM 11301 O O . GLU A 1 76 ? 25.397 4.567 26.621 1.00 41.04 73 GLU A O 9
ATOM 11313 N N . ALA A 1 77 ? 25.124 2.474 27.352 1.00 42.96 74 ALA A N 9
ATOM 11314 C CA . ALA A 1 77 ? 25.904 2.593 28.582 1.00 44.40 74 ALA A CA 9
ATOM 11315 C C . ALA A 1 77 ? 27.366 2.114 28.449 1.00 44.83 74 ALA A C 9
ATOM 11316 O O . ALA A 1 77 ? 28.201 2.500 29.270 1.00 45.84 74 ALA A O 9
ATOM 11323 N N . ALA A 1 78 ? 27.695 1.329 27.413 1.00 44.18 75 ALA A N 9
ATOM 11324 C CA . ALA A 1 78 ? 29.027 0.754 27.189 1.00 44.71 75 ALA A CA 9
ATOM 11325 C C . ALA A 1 78 ? 29.761 1.475 26.050 1.00 43.42 75 ALA A C 9
ATOM 11326 O O . ALA A 1 78 ? 30.220 0.864 25.080 1.00 43.02 75 ALA A O 9
ATOM 11333 N N . VAL A 1 79 ? 29.827 2.805 26.118 1.00 42.80 76 VAL A N 9
ATOM 11334 C CA . VAL A 1 79 ? 30.388 3.629 25.031 1.00 41.54 76 VAL A CA 9
ATOM 11335 C C . VAL A 1 79 ? 31.914 3.438 24.893 1.00 42.26 76 VAL A C 9
ATOM 11336 O O . VAL A 1 79 ? 32.488 3.673 23.828 1.00 41.41 76 VAL A O 9
ATOM 11349 N N . GLY A 1 80 ? 32.577 2.861 25.905 1.00 43.92 77 GLY A N 9
ATOM 11350 C CA . GLY A 1 80 ? 33.952 2.344 25.815 1.00 44.87 77 GLY A CA 9
ATOM 11351 C C . GLY A 1 80 ? 34.165 1.286 24.716 1.00 44.42 77 GLY A C 9
ATOM 11352 O O . GLY A 1 80 ? 35.300 1.075 24.281 1.00 44.79 77 GLY A O 9
ATOM 11356 N N . ASN A 1 81 ? 33.095 0.642 24.231 1.00 43.69 78 ASN A N 9
ATOM 11357 C CA . ASN A 1 81 ? 33.125 -0.297 23.101 1.00 43.20 78 ASN A CA 9
ATOM 11358 C C . ASN A 1 81 ? 32.984 0.401 21.728 1.00 41.51 78 ASN A C 9
ATOM 11359 O O . ASN A 1 81 ? 33.531 -0.083 20.732 1.00 41.32 78 ASN A O 9
ATOM 11370 N N . CYS A 1 82 ? 32.208 1.493 21.660 1.00 40.37 79 CYS A N 9
ATOM 11371 C CA . CYS A 1 82 ? 31.775 2.170 20.429 1.00 38.68 79 CYS A CA 9
ATOM 11372 C C . CYS A 1 82 ? 31.162 3.555 20.732 1.00 37.87 79 CYS A C 9
ATOM 11373 O O . CYS A 1 82 ? 30.343 3.660 21.645 1.00 38.11 79 CYS A O 9
ATOM 11380 N N . ALA A 1 83 ? 31.470 4.580 19.924 1.00 36.96 80 ALA A N 9
ATOM 11381 C CA . ALA A 1 83 ? 30.895 5.932 20.025 1.00 36.18 80 ALA A CA 9
ATOM 11382 C C . ALA A 1 83 ? 30.408 6.448 18.654 1.00 34.48 80 ALA A C 9
ATOM 11383 O O . ALA A 1 83 ? 31.128 6.355 17.657 1.00 33.80 80 ALA A O 9
ATOM 11390 N N . GLU A 1 84 ? 29.178 6.966 18.575 1.00 33.87 81 GLU A N 9
ATOM 11391 C CA . GLU A 1 84 ? 28.445 6.996 17.300 1.00 32.33 81 GLU A CA 9
ATOM 11392 C C . GLU A 1 84 ? 28.825 8.126 16.336 1.00 31.00 81 GLU A C 9
ATOM 11393 O O . GLU A 1 84 ? 29.087 7.816 15.177 1.00 30.05 81 GLU A O 9
ATOM 11405 N N . HIS A 1 85 ? 28.936 9.395 16.755 1.00 31.06 82 HIS A N 9
ATOM 11406 C CA . HIS A 1 85 ? 29.390 10.455 15.836 1.00 30.01 82 HIS A CA 9
ATOM 11407 C C . HIS A 1 85 ? 30.806 10.157 15.325 1.00 30.23 82 HIS A C 9
ATOM 11408 O O . HIS A 1 85 ? 31.023 10.115 14.114 1.00 29.11 82 HIS A O 9
ATOM 11422 N N . MET A 1 86 ? 31.757 9.883 16.223 1.00 31.81 83 MET A N 9
ATOM 11423 C CA . MET A 1 86 ? 33.163 9.709 15.845 1.00 32.38 83 MET A CA 9
ATOM 11424 C C . MET A 1 86 ? 33.389 8.496 14.928 1.00 31.85 83 MET A C 9
ATOM 11425 O O . MET A 1 86 ? 34.113 8.612 13.932 1.00 31.39 83 MET A O 9
ATOM 11439 N N . ARG A 1 87 ? 32.735 7.354 15.202 1.00 32.00 84 ARG A N 9
ATOM 11440 C CA . ARG A 1 87 ? 32.864 6.131 14.388 1.00 31.69 84 ARG A CA 9
ATOM 11441 C C . ARG A 1 87 ? 32.066 6.209 13.082 1.00 29.89 84 ARG A C 9
ATOM 11442 O O . ARG A 1 87 ? 32.577 5.744 12.064 1.00 29.56 84 ARG A O 9
ATOM 11463 N N . ARG A 1 88 ? 30.906 6.890 13.042 1.00 28.85 85 ARG A N 9
ATOM 11464 C CA . ARG A 1 88 ? 30.222 7.238 11.775 1.00 27.16 85 ARG A CA 9
ATOM 11465 C C . ARG A 1 88 ? 31.086 8.146 10.896 1.00 26.64 85 ARG A C 9
ATOM 11466 O O . ARG A 1 88 ? 31.277 7.841 9.724 1.00 25.96 85 ARG A O 9
ATOM 11487 N N . PHE A 1 89 ? 31.658 9.211 11.456 1.00 27.21 86 PHE A N 9
ATOM 11488 C CA . PHE A 1 89 ? 32.469 10.196 10.721 1.00 27.08 86 PHE A CA 9
ATOM 11489 C C . PHE A 1 89 ? 33.772 9.617 10.147 1.00 28.00 86 PHE A C 9
ATOM 11490 O O . PHE A 1 89 ? 34.358 10.210 9.237 1.00 27.83 86 PHE A O 9
ATOM 11507 N N . LEU A 1 90 ? 34.255 8.492 10.678 1.00 29.14 87 LEU A N 9
ATOM 11508 C CA . LEU A 1 90 ? 35.297 7.677 10.051 1.00 30.02 87 LEU A CA 9
ATOM 11509 C C . LEU A 1 90 ? 34.693 6.733 8.991 1.00 29.21 87 LEU A C 9
ATOM 11510 O O . LEU A 1 90 ? 35.016 6.821 7.808 1.00 29.08 87 LEU A O 9
ATOM 11526 N N . GLN A 1 91 ? 33.771 5.855 9.399 1.00 28.83 88 GLN A N 9
ATOM 11527 C CA . GLN A 1 91 ? 33.297 4.729 8.584 1.00 28.48 88 GLN A CA 9
ATOM 11528 C C . GLN A 1 91 ? 32.376 5.119 7.408 1.00 26.94 88 GLN A C 9
ATOM 11529 O O . GLN A 1 91 ? 32.213 4.308 6.494 1.00 26.86 88 GLN A O 9
ATOM 11543 N N . CYS A 1 92 ? 31.808 6.333 7.383 1.00 25.87 89 CYS A N 9
ATOM 11544 C CA . CYS A 1 92 ? 31.151 6.897 6.194 1.00 24.58 89 CYS A CA 9
ATOM 11545 C C . CYS A 1 92 ? 32.136 7.639 5.271 1.00 24.91 89 CYS A C 9
ATOM 11546 O O . CYS A 1 92 ? 32.043 7.492 4.052 1.00 24.63 89 CYS A O 9
ATOM 11553 N N . ALA A 1 93 ? 33.101 8.396 5.810 1.00 25.83 90 ALA A N 9
ATOM 11554 C CA . ALA A 1 93 ? 34.069 9.169 5.014 1.00 26.56 90 ALA A CA 9
ATOM 11555 C C . ALA A 1 93 ? 35.125 8.302 4.307 1.00 27.81 90 ALA A C 9
ATOM 11556 O O . ALA A 1 93 ? 35.799 8.778 3.395 1.00 28.42 90 ALA A O 9
ATOM 11563 N N . GLU A 1 94 ? 35.267 7.044 4.732 1.00 28.36 91 GLU A N 9
ATOM 11564 C CA . GLU A 1 94 ? 36.052 6.015 4.044 1.00 29.45 91 GLU A CA 9
ATOM 11565 C C . GLU A 1 94 ? 35.234 5.167 3.048 1.00 28.78 91 GLU A C 9
ATOM 11566 O O . GLU A 1 94 ? 35.832 4.555 2.158 1.00 29.61 91 GLU A O 9
ATOM 11578 N N . GLN A 1 95 ? 33.894 5.157 3.149 1.00 27.43 92 GLN A N 9
ATOM 11579 C CA . GLN A 1 95 ? 32.993 4.405 2.254 1.00 26.92 92 GLN A CA 9
ATOM 11580 C C . GLN A 1 95 ? 32.592 5.208 1.005 1.00 26.16 92 GLN A C 9
ATOM 11581 O O . GLN A 1 95 ? 32.321 4.618 -0.049 1.00 26.35 92 GLN A O 9
ATOM 11595 N N . VAL A 1 96 ? 32.581 6.541 1.104 1.00 25.55 93 VAL A N 9
ATOM 11596 C CA . VAL A 1 96 ? 32.321 7.478 -0.001 1.00 25.11 93 VAL A CA 9
ATOM 11597 C C . VAL A 1 96 ? 33.287 8.665 0.026 1.00 25.99 93 VAL A C 9
ATOM 11598 O O . VAL A 1 96 ? 33.494 9.286 1.070 1.00 26.17 93 VAL A O 9
ATOM 11611 N N . TYR A 1 14 ? 2.214 15.042 -0.618 1.00 2.92 11 TYR A N 10
ATOM 11612 C CA . TYR A 1 14 ? 2.116 13.577 -0.631 1.00 2.20 11 TYR A CA 10
ATOM 11613 C C . TYR A 1 14 ? 1.586 13.029 -1.970 1.00 1.99 11 TYR A C 10
ATOM 11614 O O . TYR A 1 14 ? 0.939 13.757 -2.730 1.00 2.43 11 TYR A O 10
ATOM 11632 N N . CYS A 1 15 ? 1.764 11.728 -2.220 1.00 1.68 12 CYS A N 10
ATOM 11633 C CA . CYS A 1 15 ? 1.242 11.053 -3.413 1.00 1.37 12 CYS A CA 10
ATOM 11634 C C . CYS A 1 15 ? -0.025 10.237 -3.064 1.00 0.99 12 CYS A C 10
ATOM 11635 O O . CYS A 1 15 ? -0.017 9.361 -2.199 1.00 1.22 12 CYS A O 10
ATOM 11642 N N . GLY A 1 16 ? -1.136 10.488 -3.770 1.00 0.86 13 GLY A N 10
ATOM 11643 C CA . GLY A 1 16 ? -2.475 9.980 -3.409 1.00 1.07 13 GLY A CA 10
ATOM 11644 C C . GLY A 1 16 ? -2.645 8.461 -3.517 1.00 1.09 13 GLY A C 10
ATOM 11645 O O . GLY A 1 16 ? -3.428 7.863 -2.769 1.00 1.27 13 GLY A O 10
ATOM 11649 N N . ARG A 1 17 ? -1.863 7.812 -4.387 1.00 1.18 14 ARG A N 10
ATOM 11650 C CA . ARG A 1 17 ? -1.783 6.347 -4.488 1.00 1.38 14 ARG A CA 10
ATOM 11651 C C . ARG A 1 17 ? -1.168 5.667 -3.268 1.00 1.09 14 ARG A C 10
ATOM 11652 O O . ARG A 1 17 ? -1.355 4.464 -3.129 1.00 1.13 14 ARG A O 10
ATOM 11673 N N . GLU A 1 18 ? -0.529 6.399 -2.347 1.00 1.22 15 GLU A N 10
ATOM 11674 C CA . GLU A 1 18 ? -0.079 5.793 -1.089 1.00 1.54 15 GLU A CA 10
ATOM 11675 C C . GLU A 1 18 ? -1.250 5.396 -0.178 1.00 1.51 15 GLU A C 10
ATOM 11676 O O . GLU A 1 18 ? -1.178 4.366 0.492 1.00 1.82 15 GLU A O 10
ATOM 11688 N N . LEU A 1 19 ? -2.366 6.133 -0.226 1.00 1.32 16 LEU A N 10
ATOM 11689 C CA . LEU A 1 19 ? -3.612 5.698 0.402 1.00 1.52 16 LEU A CA 10
ATOM 11690 C C . LEU A 1 19 ? -4.328 4.649 -0.454 1.00 1.37 16 LEU A C 10
ATOM 11691 O O . LEU A 1 19 ? -4.681 3.589 0.053 1.00 1.72 16 LEU A O 10
ATOM 11707 N N . GLU A 1 20 ? -4.511 4.905 -1.754 1.00 1.09 17 GLU A N 10
ATOM 11708 C CA . GLU A 1 20 ? -5.336 4.031 -2.603 1.00 1.28 17 GLU A CA 10
ATOM 11709 C C . GLU A 1 20 ? -4.755 2.616 -2.756 1.00 0.98 17 GLU A C 10
ATOM 11710 O O . GLU A 1 20 ? -5.481 1.631 -2.610 1.00 1.18 17 GLU A O 10
ATOM 11722 N N . GLN A 1 21 ? -3.446 2.488 -3.001 1.00 0.85 18 GLN A N 10
ATOM 11723 C CA . GLN A 1 21 ? -2.834 1.186 -3.269 1.00 1.15 18 GLN A CA 10
ATOM 11724 C C . GLN A 1 21 ? -2.652 0.358 -1.987 1.00 1.13 18 GLN A C 10
ATOM 11725 O O . GLN A 1 21 ? -2.735 -0.870 -2.054 1.00 1.31 18 GLN A O 10
ATOM 11739 N N . TYR A 1 22 ? -2.512 0.995 -0.814 1.00 1.26 19 TYR A N 10
ATOM 11740 C CA . TYR A 1 22 ? -2.578 0.285 0.469 1.00 1.73 19 TYR A CA 10
ATOM 11741 C C . TYR A 1 22 ? -4.024 -0.067 0.855 1.00 1.57 19 TYR A C 10
ATOM 11742 O O . TYR A 1 22 ? -4.291 -1.179 1.314 1.00 1.66 19 TYR A O 10
ATOM 11760 N N . GLY A 1 23 ? -4.978 0.832 0.586 1.00 1.58 20 GLY A N 10
ATOM 11761 C CA . GLY A 1 23 ? -6.413 0.610 0.775 1.00 1.87 20 GLY A CA 10
ATOM 11762 C C . GLY A 1 23 ? -6.922 -0.628 0.034 1.00 1.67 20 GLY A C 10
ATOM 11763 O O . GLY A 1 23 ? -7.655 -1.428 0.618 1.00 2.11 20 GLY A O 10
ATOM 11767 N N . GLN A 1 24 ? -6.457 -0.842 -1.202 1.00 1.22 21 GLN A N 10
ATOM 11768 C CA . GLN A 1 24 ? -6.704 -2.057 -1.991 1.00 1.12 21 GLN A CA 10
ATOM 11769 C C . GLN A 1 24 ? -6.134 -3.337 -1.349 1.00 0.72 21 GLN A C 10
ATOM 11770 O O . GLN A 1 24 ? -6.752 -4.398 -1.454 1.00 0.78 21 GLN A O 10
ATOM 11784 N N . CYS A 1 25 ? -4.991 -3.258 -0.662 1.00 0.59 22 CYS A N 10
ATOM 11785 C CA . CYS A 1 25 ? -4.374 -4.402 0.011 1.00 0.55 22 CYS A CA 10
ATOM 11786 C C . CYS A 1 25 ? -5.126 -4.784 1.297 1.00 0.62 22 CYS A C 10
ATOM 11787 O O . CYS A 1 25 ? -5.500 -5.943 1.472 1.00 1.00 22 CYS A O 10
ATOM 11794 N N . VAL A 1 26 ? -5.407 -3.819 2.181 1.00 0.70 23 VAL A N 10
ATOM 11795 C CA . VAL A 1 26 ? -6.051 -4.096 3.483 1.00 0.90 23 VAL A CA 10
ATOM 11796 C C . VAL A 1 26 ? -7.557 -4.391 3.371 1.00 0.91 23 VAL A C 10
ATOM 11797 O O . VAL A 1 26 ? -8.106 -5.111 4.207 1.00 1.00 23 VAL A O 10
ATOM 11810 N N . ALA A 1 27 ? -8.230 -3.918 2.314 1.00 0.95 24 ALA A N 10
ATOM 11811 C CA . ALA A 1 27 ? -9.623 -4.286 2.036 1.00 1.10 24 ALA A CA 10
ATOM 11812 C C . ALA A 1 27 ? -9.776 -5.750 1.582 1.00 1.02 24 ALA A C 10
ATOM 11813 O O . ALA A 1 27 ? -10.772 -6.394 1.921 1.00 1.24 24 ALA A O 10
ATOM 11820 N N . ALA A 1 28 ? -8.799 -6.284 0.836 1.00 0.82 25 ALA A N 10
ATOM 11821 C CA . ALA A 1 28 ? -8.864 -7.635 0.279 1.00 0.91 25 ALA A CA 10
ATOM 11822 C C . ALA A 1 28 ? -8.825 -8.715 1.376 1.00 0.89 25 ALA A C 10
ATOM 11823 O O . ALA A 1 28 ? -9.720 -9.565 1.426 1.00 1.15 25 ALA A O 10
ATOM 11830 N N . LYS A 1 29 ? -7.816 -8.657 2.260 1.00 0.76 26 LYS A N 10
ATOM 11831 C CA . LYS A 1 29 ? -7.675 -9.469 3.486 1.00 1.01 26 LYS A CA 10
ATOM 11832 C C . LYS A 1 29 ? -6.959 -8.652 4.576 1.00 1.01 26 LYS A C 10
ATOM 11833 O O . LYS A 1 29 ? -6.010 -7.942 4.239 1.00 0.87 26 LYS A O 10
ATOM 11852 N N . PRO A 1 30 ? -7.255 -8.852 5.873 1.00 1.34 27 PRO A N 10
ATOM 11853 C CA . PRO A 1 30 ? -6.412 -8.362 6.971 1.00 1.60 27 PRO A CA 10
ATOM 11854 C C . PRO A 1 30 ? -4.935 -8.797 6.884 1.00 1.64 27 PRO A C 10
ATOM 11855 O O . PRO A 1 30 ? -4.055 -8.065 7.323 1.00 1.80 27 PRO A O 10
ATOM 11866 N N . GLU A 1 31 ? -4.638 -9.951 6.271 1.00 1.64 28 GLU A N 10
ATOM 11867 C CA . GLU A 1 31 ? -3.268 -10.427 5.978 1.00 1.71 28 GLU A CA 10
ATOM 11868 C C . GLU A 1 31 ? -2.679 -9.839 4.678 1.00 1.33 28 GLU A C 10
ATOM 11869 O O . GLU A 1 31 ? -1.459 -9.750 4.521 1.00 1.28 28 GLU A O 10
ATOM 11881 N N . SER A 1 32 ? -3.523 -9.370 3.756 1.00 1.20 29 SER A N 10
ATOM 11882 C CA . SER A 1 32 ? -3.091 -8.771 2.487 1.00 1.15 29 SER A CA 10
ATOM 11883 C C . SER A 1 32 ? -2.416 -7.412 2.648 1.00 1.12 29 SER A C 10
ATOM 11884 O O . SER A 1 32 ? -1.733 -6.987 1.719 1.00 1.27 29 SER A O 10
ATOM 11892 N N . TRP A 1 33 ? -2.474 -6.793 3.835 1.00 1.24 30 TRP A N 10
ATOM 11893 C CA . TRP A 1 33 ? -1.627 -5.646 4.185 1.00 1.57 30 TRP A CA 10
ATOM 11894 C C . TRP A 1 33 ? -0.131 -5.915 3.936 1.00 1.39 30 TRP A C 10
ATOM 11895 O O . TRP A 1 33 ? 0.574 -5.017 3.490 1.00 1.59 30 TRP A O 10
ATOM 11916 N N . GLN A 1 34 ? 0.341 -7.145 4.191 1.00 1.32 31 GLN A N 10
ATOM 11917 C CA . GLN A 1 34 ? 1.624 -7.664 3.694 1.00 1.52 31 GLN A CA 10
ATOM 11918 C C . GLN A 1 34 ? 1.513 -8.390 2.338 1.00 1.36 31 GLN A C 10
ATOM 11919 O O . GLN A 1 34 ? 2.397 -8.258 1.490 1.00 1.60 31 GLN A O 10
ATOM 11933 N N . ARG A 1 35 ? 0.467 -9.209 2.138 1.00 1.16 32 ARG A N 10
ATOM 11934 C CA . ARG A 1 35 ? 0.427 -10.221 1.057 1.00 1.33 32 ARG A CA 10
ATOM 11935 C C . ARG A 1 35 ? -0.020 -9.721 -0.328 1.00 1.35 32 ARG A C 10
ATOM 11936 O O . ARG A 1 35 ? 0.358 -10.352 -1.316 1.00 1.77 32 ARG A O 10
ATOM 11957 N N . ASP A 1 36 ? -0.741 -8.600 -0.447 1.00 1.02 33 ASP A N 10
ATOM 11958 C CA . ASP A 1 36 ? -1.020 -7.935 -1.742 1.00 1.12 33 ASP A CA 10
ATOM 11959 C C . ASP A 1 36 ? -0.010 -6.819 -2.066 1.00 0.98 33 ASP A C 10
ATOM 11960 O O . ASP A 1 36 ? 0.220 -6.542 -3.246 1.00 1.31 33 ASP A O 10
ATOM 11969 N N . CYS A 1 37 ? 0.631 -6.199 -1.067 1.00 0.74 34 CYS A N 10
ATOM 11970 C CA . CYS A 1 37 ? 1.704 -5.227 -1.298 1.00 0.89 34 CYS A CA 10
ATOM 11971 C C . CYS A 1 37 ? 2.704 -5.097 -0.131 1.00 1.09 34 CYS A C 10
ATOM 11972 O O . CYS A 1 37 ? 2.486 -4.310 0.782 1.00 1.35 34 CYS A O 10
ATOM 11979 N N . HIS A 1 38 ? 3.845 -5.799 -0.175 1.00 1.30 35 HIS A N 10
ATOM 11980 C CA . HIS A 1 38 ? 5.010 -5.450 0.654 1.00 1.61 35 HIS A CA 10
ATOM 11981 C C . HIS A 1 38 ? 5.924 -4.402 -0.015 1.00 1.55 35 HIS A C 10
ATOM 11982 O O . HIS A 1 38 ? 6.006 -3.265 0.452 1.00 1.53 35 HIS A O 10
ATOM 11996 N N . TYR A 1 39 ? 6.543 -4.712 -1.163 1.00 1.72 36 TYR A N 10
ATOM 11997 C CA . TYR A 1 39 ? 7.467 -3.770 -1.819 1.00 1.87 36 TYR A CA 10
ATOM 11998 C C . TYR A 1 39 ? 6.750 -2.646 -2.579 1.00 1.33 36 TYR A C 10
ATOM 11999 O O . TYR A 1 39 ? 7.298 -1.552 -2.712 1.00 1.19 36 TYR A O 10
ATOM 12017 N N . LEU A 1 40 ? 5.493 -2.851 -2.991 1.00 1.23 37 LEU A N 10
ATOM 12018 C CA . LEU A 1 40 ? 4.648 -1.764 -3.500 1.00 1.22 37 LEU A CA 10
ATOM 12019 C C . LEU A 1 40 ? 4.212 -0.800 -2.380 1.00 0.89 37 LEU A C 10
ATOM 12020 O O . LEU A 1 40 ? 4.187 0.406 -2.613 1.00 1.10 37 LEU A O 10
ATOM 12036 N N . LYS A 1 41 ? 3.986 -1.286 -1.147 1.00 0.72 38 LYS A N 10
ATOM 12037 C CA . LYS A 1 41 ? 3.746 -0.435 0.039 1.00 0.99 38 LYS A CA 10
ATOM 12038 C C . LYS A 1 41 ? 4.986 0.397 0.386 1.00 0.99 38 LYS A C 10
ATOM 12039 O O . LYS A 1 41 ? 4.873 1.594 0.637 1.00 1.33 38 LYS A O 10
ATOM 12058 N N . MET A 1 42 ? 6.1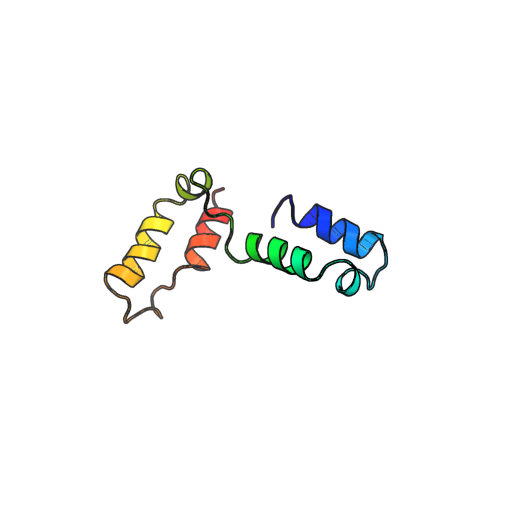76 -0.201 0.293 1.00 0.93 39 MET A N 10
ATOM 12059 C CA . MET A 1 42 ? 7.448 0.521 0.415 1.00 1.06 39 MET A CA 10
ATOM 12060 C C . MET A 1 42 ? 7.593 1.601 -0.678 1.00 0.83 39 MET A C 10
ATOM 12061 O O . MET A 1 42 ? 7.871 2.758 -0.372 1.00 0.92 39 MET A O 10
ATOM 12075 N N . SER A 1 43 ? 7.319 1.258 -1.942 1.00 0.79 40 SER A N 10
ATOM 12076 C CA . SER A 1 43 ? 7.391 2.169 -3.096 1.00 0.95 40 SER A CA 10
ATOM 12077 C C . SER A 1 43 ? 6.455 3.385 -2.988 1.00 0.88 40 SER A C 10
ATOM 12078 O O . SER A 1 43 ? 6.905 4.517 -3.210 1.00 0.99 40 SER A O 10
ATOM 12086 N N . ILE A 1 44 ? 5.182 3.185 -2.616 1.00 1.01 41 ILE A N 10
ATOM 12087 C CA . ILE A 1 44 ? 4.223 4.290 -2.437 1.00 1.40 41 ILE A CA 10
ATOM 12088 C C . ILE A 1 44 ? 4.521 5.124 -1.183 1.00 1.37 41 ILE A C 10
ATOM 12089 O O . ILE A 1 44 ? 4.363 6.342 -1.217 1.00 1.50 41 ILE A O 10
ATOM 12105 N N . ALA A 1 45 ? 5.039 4.531 -0.103 1.00 1.40 42 ALA A N 10
ATOM 12106 C CA . ALA A 1 45 ? 5.535 5.317 1.028 1.00 1.73 42 ALA A CA 10
ATOM 12107 C C . ALA A 1 45 ? 6.707 6.225 0.607 1.00 1.59 42 ALA A C 10
ATOM 12108 O O . ALA A 1 45 ? 6.791 7.390 1.016 1.00 1.83 42 ALA A O 10
ATOM 12115 N N . GLN A 1 46 ? 7.578 5.714 -0.266 1.00 1.28 43 GLN A N 10
ATOM 12116 C CA . GLN A 1 46 ? 8.773 6.395 -0.761 1.00 1.25 43 GLN A CA 10
ATOM 12117 C C . GLN A 1 46 ? 8.486 7.500 -1.797 1.00 0.96 43 GLN A C 10
ATOM 12118 O O . GLN A 1 46 ? 9.272 8.449 -1.852 1.00 1.08 43 GLN A O 10
ATOM 12132 N N . CYS A 1 47 ? 7.356 7.502 -2.526 1.00 0.83 44 CYS A N 10
ATOM 12133 C CA . CYS A 1 47 ? 7.001 8.669 -3.358 1.00 1.00 44 CYS A CA 10
ATOM 12134 C C . CYS A 1 47 ? 6.695 9.925 -2.519 1.00 1.23 44 CYS A C 10
ATOM 12135 O O . CYS A 1 47 ? 7.033 11.037 -2.945 1.00 1.42 44 CYS A O 10
ATOM 12142 N N . THR A 1 48 ? 6.176 9.757 -1.296 1.00 1.37 45 THR A N 10
ATOM 12143 C CA . THR A 1 48 ? 6.040 10.844 -0.308 1.00 1.70 45 THR A CA 10
ATOM 12144 C C . THR A 1 48 ? 7.344 11.103 0.462 1.00 1.70 45 THR A C 10
ATOM 12145 O O . THR A 1 48 ? 7.674 12.270 0.694 1.00 2.05 45 THR A O 10
ATOM 12156 N N . SER A 1 49 ? 8.087 10.056 0.861 1.00 1.56 46 SER A N 10
ATOM 12157 C CA . SER A 1 49 ? 9.150 10.154 1.887 1.00 1.95 46 SER A CA 10
ATOM 12158 C C . SER A 1 49 ? 10.613 10.107 1.398 1.00 2.08 46 SER A C 10
ATOM 12159 O O . SER A 1 49 ? 11.499 10.572 2.119 1.00 2.41 46 SER A O 10
ATOM 12167 N N . SER A 1 50 ? 10.886 9.590 0.193 1.00 2.62 47 SER A N 10
ATOM 12168 C CA . SER A 1 50 ? 12.260 9.329 -0.294 1.00 3.95 47 SER A CA 10
ATOM 12169 C C . SER A 1 50 ? 12.593 9.895 -1.677 1.00 4.59 47 SER A C 10
ATOM 12170 O O . SER A 1 50 ? 13.768 10.130 -1.962 1.00 5.43 47 SER A O 10
ATOM 12178 N N . HIS A 1 51 ? 11.583 10.176 -2.504 1.00 4.85 48 HIS A N 10
ATOM 12179 C CA . HIS A 1 51 ? 11.685 10.838 -3.812 1.00 6.30 48 HIS A CA 10
ATOM 12180 C C . HIS A 1 51 ? 12.332 9.960 -4.922 1.00 8.08 48 HIS A C 10
ATOM 12181 O O . HIS A 1 51 ? 11.562 9.199 -5.525 1.00 8.69 48 HIS A O 10
ATOM 12195 N N . PRO A 1 52 ? 13.656 9.939 -5.216 1.00 9.39 49 PRO A N 10
ATOM 12196 C CA . PRO A 1 52 ? 14.236 8.939 -6.125 1.00 11.19 49 PRO A CA 10
ATOM 12197 C C . PRO A 1 52 ? 14.018 7.476 -5.694 1.00 12.30 49 PRO A C 10
ATOM 12198 O O . PRO A 1 52 ? 13.770 7.186 -4.519 1.00 12.44 49 PRO A O 10
ATOM 12209 N N . ILE A 1 53 ? 14.130 6.540 -6.644 1.00 13.48 50 ILE A N 10
ATOM 12210 C CA . ILE A 1 53 ? 13.974 5.092 -6.399 1.00 14.98 50 ILE A CA 10
ATOM 12211 C C . ILE A 1 53 ? 15.060 4.581 -5.431 1.00 15.61 50 ILE A C 10
ATOM 12212 O O . ILE A 1 53 ? 16.249 4.859 -5.614 1.00 15.92 50 ILE A O 10
ATOM 12228 N N . ILE A 1 54 ? 14.662 3.824 -4.404 1.00 16.07 51 ILE A N 10
ATOM 12229 C CA . ILE A 1 54 ? 15.547 3.287 -3.352 1.00 16.94 51 ILE A CA 10
ATOM 12230 C C . ILE A 1 54 ? 16.150 1.928 -3.753 1.00 18.37 51 ILE A C 10
ATOM 12231 O O . ILE A 1 54 ? 15.495 1.100 -4.393 1.00 18.97 51 ILE A O 10
ATOM 12247 N N . ARG A 1 55 ? 17.401 1.676 -3.349 1.00 19.12 52 ARG A N 10
ATOM 12248 C CA . ARG A 1 55 ? 18.236 0.519 -3.732 1.00 20.56 52 ARG A CA 10
ATOM 12249 C C . ARG A 1 55 ? 17.547 -0.839 -3.550 1.00 21.63 52 ARG A C 10
ATOM 12250 O O . ARG A 1 55 ? 17.710 -1.716 -4.398 1.00 22.58 52 ARG A O 10
ATOM 12271 N N . GLN A 1 56 ? 16.744 -0.999 -2.496 1.00 21.61 53 GLN A N 10
ATOM 12272 C CA . GLN A 1 56 ? 16.064 -2.263 -2.179 1.00 22.79 53 GLN A CA 10
ATOM 12273 C C . GLN A 1 56 ? 14.774 -2.518 -2.980 1.00 22.71 53 GLN A C 10
ATOM 12274 O O . GLN A 1 56 ? 14.393 -3.678 -3.129 1.00 24.02 53 GLN A O 10
ATOM 12288 N N . ILE A 1 57 ? 14.114 -1.484 -3.522 1.00 21.39 54 ILE A N 10
ATOM 12289 C CA . ILE A 1 57 ? 13.046 -1.666 -4.528 1.00 21.51 54 ILE A CA 10
ATOM 12290 C C . ILE A 1 57 ? 13.600 -1.751 -5.962 1.00 21.88 54 ILE A C 10
ATOM 12291 O O . ILE A 1 57 ? 13.084 -2.519 -6.774 1.00 22.89 54 ILE A O 10
ATOM 12307 N N . ARG A 1 58 ? 14.700 -1.040 -6.265 1.00 21.31 55 ARG A N 10
ATOM 12308 C CA . ARG A 1 58 ? 15.384 -1.067 -7.576 1.00 21.80 55 ARG A CA 10
ATOM 12309 C C . ARG A 1 58 ? 15.873 -2.471 -7.967 1.00 23.50 55 ARG A C 10
ATOM 12310 O O . ARG A 1 58 ? 15.929 -2.797 -9.148 1.00 24.23 55 ARG A O 10
ATOM 12331 N N . GLN A 1 59 ? 16.148 -3.324 -6.978 1.00 24.27 56 GLN A N 10
ATOM 12332 C CA . GLN A 1 59 ? 16.624 -4.703 -7.146 1.00 25.96 56 GLN A CA 10
ATOM 12333 C C . GLN A 1 59 ? 15.691 -5.605 -7.984 1.00 26.97 56 GLN A C 10
ATOM 12334 O O . GLN A 1 59 ? 16.160 -6.573 -8.588 1.00 28.22 56 GLN A O 10
ATOM 12348 N N . ALA A 1 60 ? 14.395 -5.277 -8.082 1.00 26.54 57 ALA A N 10
ATOM 12349 C CA . ALA A 1 60 ? 13.448 -5.981 -8.951 1.00 27.57 57 ALA A CA 10
ATOM 12350 C C . ALA A 1 60 ? 13.701 -5.736 -10.457 1.00 27.60 57 ALA A C 10
ATOM 12351 O O . ALA A 1 60 ? 13.332 -6.568 -11.291 1.00 28.85 57 ALA A O 10
ATOM 12358 N N . CYS A 1 61 ? 14.359 -4.626 -10.813 1.00 26.41 58 CYS A N 10
ATOM 12359 C CA . CYS A 1 61 ? 14.576 -4.139 -12.183 1.00 26.46 58 CYS A CA 10
ATOM 12360 C C . CYS A 1 61 ? 15.891 -4.640 -12.829 1.00 27.53 58 CYS A C 10
ATOM 12361 O O . CYS A 1 61 ? 16.338 -4.095 -13.841 1.00 27.65 58 CYS A O 10
ATOM 12368 N N . ALA A 1 62 ? 16.530 -5.659 -12.249 1.00 28.48 59 ALA A N 10
ATOM 12369 C CA . ALA A 1 62 ? 17.864 -6.149 -12.610 1.00 29.59 59 ALA A CA 10
ATOM 12370 C C . ALA A 1 62 ? 18.054 -6.582 -14.083 1.00 30.66 59 ALA A C 10
ATOM 12371 O O . ALA A 1 62 ? 19.154 -6.409 -14.618 1.00 31.06 59 ALA A O 10
ATOM 12378 N N . GLN A 1 63 ? 17.026 -7.113 -14.756 1.00 31.21 60 GLN A N 10
ATOM 12379 C CA . GLN A 1 63 ? 17.108 -7.518 -16.170 1.00 32.32 60 GLN A CA 10
ATOM 12380 C C . GLN A 1 63 ? 17.156 -6.307 -17.129 1.00 31.62 60 GLN A C 10
ATOM 12381 O O . GLN A 1 63 ? 18.107 -6.241 -17.918 1.00 32.32 60 GLN A O 10
ATOM 12395 N N . PRO A 1 64 ? 16.250 -5.305 -17.033 1.00 30.38 61 PRO A N 10
ATOM 12396 C CA . PRO A 1 64 ? 16.426 -4.006 -17.688 1.00 29.72 61 PRO A CA 10
ATOM 12397 C C . PRO A 1 64 ? 17.721 -3.278 -17.301 1.00 29.19 61 PRO A C 10
ATOM 12398 O O . PRO A 1 64 ? 18.353 -2.667 -18.164 1.00 29.47 61 PRO A O 10
ATOM 12409 N N . PHE A 1 65 ? 18.155 -3.364 -16.035 1.00 28.64 62 PHE A N 10
ATOM 12410 C CA . PHE A 1 65 ? 19.417 -2.763 -15.577 1.00 28.33 62 PHE A CA 10
ATOM 12411 C C . PHE A 1 65 ? 20.607 -3.308 -16.384 1.00 29.81 62 PHE A C 10
ATOM 12412 O O . PHE A 1 65 ? 21.383 -2.539 -16.952 1.00 29.96 62 PHE A O 10
ATOM 12429 N N . GLU A 1 66 ? 20.683 -4.636 -16.513 1.00 31.04 63 GLU A N 10
ATOM 12430 C CA . GLU A 1 66 ? 21.690 -5.342 -17.309 1.00 32.60 63 GLU A CA 10
ATOM 12431 C C . GLU A 1 66 ? 21.556 -5.055 -18.816 1.00 33.19 63 GLU A C 10
ATOM 12432 O O . GLU A 1 66 ? 22.571 -4.874 -19.490 1.00 33.96 63 GLU A O 10
ATOM 12444 N N . ALA A 1 67 ? 20.327 -4.942 -19.340 1.00 32.93 64 ALA A N 10
ATOM 12445 C CA . ALA A 1 67 ? 20.050 -4.731 -20.765 1.00 33.67 64 ALA A CA 10
ATOM 12446 C C . ALA A 1 67 ? 20.387 -3.316 -21.274 1.00 33.18 64 ALA A C 10
ATOM 12447 O O . ALA A 1 67 ? 20.811 -3.174 -22.424 1.00 34.18 64 ALA A O 10
ATOM 12454 N N . PHE A 1 68 ? 20.242 -2.277 -20.442 1.00 31.79 65 PHE A N 10
ATOM 12455 C CA . PHE A 1 68 ? 20.641 -0.908 -20.801 1.00 31.45 65 PHE A CA 10
ATOM 12456 C C . PHE A 1 68 ? 22.103 -0.592 -20.456 1.00 31.75 65 PHE A C 10
ATOM 12457 O O . PHE A 1 68 ? 22.726 0.198 -21.163 1.00 32.34 65 PHE A O 10
ATOM 12474 N N . GLU A 1 69 ? 22.698 -1.269 -19.466 1.00 31.63 66 GLU A N 10
ATOM 12475 C CA . GLU A 1 69 ? 24.163 -1.331 -19.326 1.00 32.38 66 GLU A CA 10
ATOM 12476 C C . GLU A 1 69 ? 24.803 -1.989 -20.571 1.00 34.14 66 GLU A C 10
ATOM 12477 O O . GLU A 1 69 ? 25.851 -1.544 -21.050 1.00 34.90 66 GLU A O 10
ATOM 12489 N N . GLU A 1 70 ? 24.125 -2.986 -21.155 1.00 34.84 67 GLU A N 10
ATOM 12490 C CA . GLU A 1 70 ? 24.538 -3.683 -22.379 1.00 36.51 67 GLU A CA 10
ATOM 12491 C C . GLU A 1 70 ? 24.475 -2.795 -23.640 1.00 36.95 67 GLU A C 10
ATOM 12492 O O . GLU A 1 70 ? 25.315 -2.968 -24.521 1.00 38.24 67 GLU A O 10
ATOM 12504 N N . CYS A 1 71 ? 23.576 -1.800 -23.723 1.00 36.01 68 CYS A N 10
ATOM 12505 C CA . CYS A 1 71 ? 23.538 -0.849 -24.853 1.00 36.56 68 CYS A CA 10
ATOM 12506 C C . CYS A 1 71 ? 24.889 -0.131 -25.045 1.00 37.03 68 CYS A C 10
ATOM 12507 O O . CYS A 1 71 ? 25.397 -0.051 -26.166 1.00 38.36 68 CYS A O 10
ATOM 12514 N N . LEU A 1 72 ? 25.497 0.339 -23.948 1.00 36.07 69 LEU A N 10
ATOM 12515 C CA . LEU A 1 72 ? 26.835 0.913 -23.903 1.00 36.51 69 LEU A CA 10
ATOM 12516 C C . LEU A 1 72 ? 27.936 -0.145 -24.083 1.00 37.79 69 LEU A C 10
ATOM 12517 O O . LEU A 1 72 ? 28.993 0.170 -24.624 1.00 38.74 69 LEU A O 10
ATOM 12533 N N . ARG A 1 73 ? 27.722 -1.399 -23.666 1.00 37.99 70 ARG A N 10
ATOM 12534 C CA . ARG A 1 73 ? 28.699 -2.487 -23.868 1.00 39.39 70 ARG A CA 10
ATOM 12535 C C . ARG A 1 73 ? 28.889 -2.831 -25.348 1.00 40.99 70 ARG A C 10
ATOM 12536 O O . ARG A 1 73 ? 30.030 -2.827 -25.820 1.00 42.12 70 ARG A O 10
ATOM 12557 N N . GLN A 1 74 ? 27.801 -3.099 -26.079 1.00 41.15 71 GLN A N 10
ATOM 12558 C CA . GLN A 1 74 ? 27.882 -3.511 -27.489 1.00 42.70 71 GLN A CA 10
ATOM 12559 C C . GLN A 1 74 ? 28.069 -2.340 -28.467 1.00 43.03 71 GLN A C 10
ATOM 12560 O O . GLN A 1 74 ? 28.749 -2.506 -29.478 1.00 44.49 71 GLN A O 10
ATOM 12574 N N . ASN A 1 75 ? 27.482 -1.170 -28.188 1.00 41.82 72 ASN A N 10
ATOM 12575 C CA . ASN A 1 75 ? 27.394 -0.052 -29.134 1.00 42.16 72 ASN A CA 10
ATOM 12576 C C . ASN A 1 75 ? 27.399 1.308 -28.413 1.00 41.02 72 ASN A C 10
ATOM 12577 O O . ASN A 1 75 ? 26.458 2.097 -28.535 1.00 40.41 72 ASN A O 10
ATOM 12588 N N . GLU A 1 76 ? 28.441 1.588 -27.624 1.00 40.79 73 GLU A N 10
ATOM 12589 C CA . GLU A 1 76 ? 28.551 2.814 -26.813 1.00 39.74 73 GLU A CA 10
ATOM 12590 C C . GLU A 1 76 ? 28.360 4.112 -27.628 1.00 40.19 73 GLU A C 10
ATOM 12591 O O . GLU A 1 76 ? 27.874 5.119 -27.113 1.00 39.31 73 GLU A O 10
ATOM 12603 N N . ALA A 1 77 ? 28.722 4.081 -28.911 1.00 41.68 74 ALA A N 10
ATOM 12604 C CA . ALA A 1 77 ? 28.639 5.204 -29.835 1.00 42.51 74 ALA A CA 10
ATOM 12605 C C . ALA A 1 77 ? 27.229 5.448 -30.418 1.00 42.39 74 ALA A C 10
ATOM 12606 O O . ALA A 1 77 ? 26.973 6.521 -30.975 1.00 42.89 74 ALA A O 10
ATOM 12613 N N . ALA A 1 78 ? 26.312 4.483 -30.288 1.00 41.85 75 ALA A N 10
ATOM 12614 C CA . ALA A 1 78 ? 24.946 4.519 -30.827 1.00 41.90 75 ALA A CA 10
ATOM 12615 C C . ALA A 1 78 ? 23.867 4.780 -29.754 1.00 40.21 75 ALA A C 10
ATOM 12616 O O . ALA A 1 78 ? 22.674 4.613 -30.002 1.00 39.99 75 ALA A O 10
ATOM 12623 N N . VAL A 1 79 ? 24.265 5.186 -28.546 1.00 39.06 76 VAL A N 10
ATOM 12624 C CA . VAL A 1 79 ? 23.389 5.298 -27.363 1.00 37.38 76 VAL A CA 10
ATOM 12625 C C . VAL A 1 79 ? 22.301 6.383 -27.448 1.00 37.12 76 VAL A C 10
ATOM 12626 O O . VAL A 1 79 ? 21.423 6.465 -26.588 1.00 35.87 76 VAL A O 10
ATOM 12639 N N . GLY A 1 80 ? 22.296 7.206 -28.501 1.00 38.40 77 GLY A N 10
ATOM 12640 C CA . GLY A 1 80 ? 21.082 7.909 -28.952 1.00 38.66 77 GLY A CA 10
ATOM 12641 C C . GLY A 1 80 ? 19.870 6.986 -29.204 1.00 38.50 77 GLY A C 10
ATOM 12642 O O . GLY A 1 80 ? 18.728 7.443 -29.126 1.00 38.21 77 GLY A O 10
ATOM 12646 N N . ASN A 1 81 ? 20.086 5.685 -29.444 1.00 38.74 78 ASN A N 10
ATOM 12647 C CA . ASN A 1 81 ? 19.043 4.658 -29.553 1.00 38.66 78 ASN A CA 10
ATOM 12648 C C . ASN A 1 81 ? 18.627 4.053 -28.193 1.00 37.02 78 ASN A C 10
ATOM 12649 O O . ASN A 1 81 ? 17.431 3.882 -27.944 1.00 36.61 78 ASN A O 10
ATOM 12660 N N . CYS A 1 82 ? 19.584 3.746 -27.308 1.00 36.17 79 CYS A N 10
ATOM 12661 C CA . CYS A 1 82 ? 19.324 3.416 -25.902 1.00 34.59 79 CYS A CA 10
ATOM 12662 C C . CYS A 1 82 ? 20.523 3.757 -24.999 1.00 33.72 79 CYS A C 10
ATOM 12663 O O . CYS A 1 82 ? 21.664 3.443 -25.329 1.00 34.42 79 CYS A O 10
ATOM 12670 N N . ALA A 1 83 ? 20.256 4.338 -23.825 1.00 32.26 80 ALA A N 10
ATOM 12671 C CA . ALA A 1 83 ? 21.259 4.776 -22.851 1.00 31.39 80 ALA A CA 10
ATOM 12672 C C . ALA A 1 83 ? 20.837 4.455 -21.407 1.00 29.85 80 ALA A C 10
ATOM 12673 O O . ALA A 1 83 ? 19.647 4.318 -21.111 1.00 29.23 80 ALA A O 10
ATOM 12680 N N . GLU A 1 84 ? 21.815 4.311 -20.508 1.00 29.38 81 GLU A N 10
ATOM 12681 C CA . GLU A 1 84 ? 21.593 3.626 -19.231 1.00 28.34 81 GLU A CA 10
ATOM 12682 C C . GLU A 1 84 ? 20.780 4.439 -18.211 1.00 26.79 81 GLU A C 10
ATOM 12683 O O . GLU A 1 84 ? 19.734 3.967 -17.772 1.00 26.13 81 GLU A O 10
ATOM 12695 N N . HIS A 1 85 ? 21.186 5.655 -17.836 1.00 26.31 82 HIS A N 10
ATOM 12696 C CA . HIS A 1 85 ? 20.578 6.332 -16.683 1.00 24.87 82 HIS A CA 10
ATOM 12697 C C . HIS A 1 85 ? 19.116 6.723 -16.925 1.00 24.29 82 HIS A C 10
ATOM 12698 O O . HIS A 1 85 ? 18.290 6.568 -16.020 1.00 23.17 82 HIS A O 10
ATOM 12712 N N . MET A 1 86 ? 18.777 7.161 -18.141 1.00 25.23 83 MET A N 10
ATOM 12713 C CA . MET A 1 86 ? 17.393 7.467 -18.504 1.00 25.10 83 MET A CA 10
ATOM 12714 C C . MET A 1 86 ? 16.551 6.196 -18.616 1.00 25.10 83 MET A C 10
ATOM 12715 O O . MET A 1 86 ? 15.512 6.094 -17.962 1.00 24.39 83 MET A O 10
ATOM 12729 N N . ARG A 1 87 ? 16.982 5.189 -19.396 1.00 26.03 84 ARG A N 10
ATOM 12730 C CA . ARG A 1 87 ? 16.103 4.043 -19.689 1.00 26.40 84 ARG A CA 10
ATOM 12731 C C . ARG A 1 87 ? 16.037 3.023 -18.554 1.00 25.66 84 ARG A C 10
ATOM 12732 O O . ARG A 1 87 ? 14.994 2.386 -18.411 1.00 25.59 84 ARG A O 10
ATOM 12753 N N . ARG A 1 88 ? 17.048 2.947 -17.669 1.00 25.19 85 ARG A N 10
ATOM 12754 C CA . ARG A 1 88 ? 16.917 2.213 -16.396 1.00 24.49 85 ARG A CA 10
ATOM 12755 C C . ARG A 1 88 ? 15.808 2.811 -15.527 1.00 23.24 85 ARG A C 10
ATOM 12756 O O . ARG A 1 88 ? 14.904 2.075 -15.142 1.00 23.14 85 ARG A O 10
ATOM 12777 N N . PHE A 1 89 ? 15.788 4.129 -15.299 1.00 22.53 86 PHE A N 10
ATOM 12778 C CA . PHE A 1 89 ? 14.729 4.747 -14.486 1.00 21.53 86 PHE A CA 10
ATOM 12779 C C . PHE A 1 89 ? 13.358 4.719 -15.185 1.00 21.96 86 PHE A C 10
ATOM 12780 O O . PHE A 1 89 ? 12.346 4.459 -14.532 1.00 21.59 86 PHE A O 10
ATOM 12797 N N . LEU A 1 90 ? 13.294 4.919 -16.506 1.00 22.95 87 LEU A N 10
ATOM 12798 C CA . LEU A 1 90 ? 12.035 4.886 -17.264 1.00 23.61 87 LEU A CA 10
ATOM 12799 C C . LEU A 1 90 ? 11.384 3.497 -17.261 1.00 24.05 87 LEU A C 10
ATOM 12800 O O . LEU A 1 90 ? 10.182 3.400 -17.011 1.00 24.02 87 LEU A O 10
ATOM 12816 N N . GLN A 1 91 ? 12.157 2.425 -17.464 1.00 24.62 88 GLN A N 10
ATOM 12817 C CA . GLN A 1 91 ? 11.617 1.064 -17.412 1.00 25.32 88 GLN A CA 10
ATOM 12818 C C . GLN A 1 91 ? 11.424 0.548 -15.983 1.00 24.57 88 GLN A C 10
ATOM 12819 O O . GLN A 1 91 ? 10.441 -0.153 -15.743 1.00 25.09 88 GLN A O 10
ATOM 12833 N N . CYS A 1 92 ? 12.272 0.924 -15.020 1.00 23.52 89 CYS A N 10
ATOM 12834 C CA . CYS A 1 92 ? 12.080 0.523 -13.626 1.00 22.85 89 CYS A CA 10
ATOM 12835 C C . CYS A 1 92 ? 10.834 1.182 -13.010 1.00 22.13 89 CYS A C 10
ATOM 12836 O O . CYS A 1 92 ? 10.028 0.487 -12.398 1.00 22.41 89 CYS A O 10
ATOM 12843 N N . ALA A 1 93 ? 10.578 2.469 -13.277 1.00 21.57 90 ALA A N 10
ATOM 12844 C CA . ALA A 1 93 ? 9.338 3.149 -12.875 1.00 21.25 90 ALA A CA 10
ATOM 12845 C C . ALA A 1 93 ? 8.072 2.622 -13.592 1.00 22.41 90 ALA A C 10
ATOM 12846 O O . ALA A 1 93 ? 6.953 2.957 -13.206 1.00 22.51 90 ALA A O 10
ATOM 12853 N N . GLU A 1 94 ? 8.218 1.845 -14.670 1.00 23.46 91 GLU A N 10
ATOM 12854 C CA . GLU A 1 94 ? 7.129 1.069 -15.289 1.00 24.71 91 GLU A CA 10
ATOM 12855 C C . GLU A 1 94 ? 7.028 -0.393 -14.778 1.00 25.29 91 GLU A C 10
ATOM 12856 O O . GLU A 1 94 ? 6.069 -1.099 -15.102 1.00 26.32 91 GLU A O 10
ATOM 12868 N N . GLN A 1 95 ? 7.978 -0.848 -13.949 1.00 24.82 92 GLN A N 10
ATOM 12869 C CA . GLN A 1 95 ? 8.056 -2.210 -13.394 1.00 25.58 92 GLN A CA 10
ATOM 12870 C C . GLN A 1 95 ? 7.792 -2.287 -11.877 1.00 25.00 92 GLN A C 10
ATOM 12871 O O . GLN A 1 95 ? 7.173 -3.254 -11.421 1.00 25.93 92 GLN A O 10
ATOM 12885 N N . VAL A 1 96 ? 8.227 -1.294 -11.093 1.00 23.64 93 VAL A N 10
ATOM 12886 C CA . VAL A 1 96 ? 7.835 -1.101 -9.686 1.00 23.15 93 VAL A CA 10
ATOM 12887 C C . VAL A 1 96 ? 6.851 0.064 -9.585 1.00 22.80 93 VAL A C 10
ATOM 12888 O O . VAL A 1 96 ? 6.992 1.071 -10.281 1.00 22.31 93 VAL A O 10
ATOM 12901 N N . TYR A 1 14 ? 1.506 14.244 1.132 1.00 2.39 11 TYR A N 11
ATOM 12902 C CA . TYR A 1 14 ? 0.592 13.614 0.166 1.00 2.14 11 TYR A CA 11
ATOM 12903 C C . TYR A 1 14 ? 1.317 12.700 -0.831 1.00 1.52 11 TYR A C 11
ATOM 12904 O O . TYR A 1 14 ? 2.418 13.029 -1.276 1.00 2.42 11 TYR A O 11
ATOM 12922 N N . CYS A 1 15 ? 0.660 11.627 -1.269 1.00 1.32 12 CYS A N 11
ATOM 12923 C CA . CYS A 1 15 ? 0.849 11.014 -2.588 1.00 0.97 12 CYS A CA 11
ATOM 12924 C C . CYS A 1 15 ? -0.413 10.204 -2.943 1.00 0.88 12 CYS A C 11
ATOM 12925 O O . CYS A 1 15 ? -0.850 9.357 -2.157 1.00 1.12 12 CYS A O 11
ATOM 12932 N N . GLY A 1 16 ? -1.016 10.429 -4.113 1.00 1.00 13 GLY A N 11
ATOM 12933 C CA . GLY A 1 16 ? -2.366 9.929 -4.419 1.00 1.29 13 GLY A CA 11
ATOM 12934 C C . GLY A 1 16 ? -2.491 8.405 -4.434 1.00 1.18 13 GLY A C 11
ATOM 12935 O O . GLY A 1 16 ? -3.442 7.868 -3.852 1.00 1.21 13 GLY A O 11
ATOM 12939 N N . ARG A 1 17 ? -1.512 7.693 -5.006 1.00 1.23 14 ARG A N 11
ATOM 12940 C CA . ARG A 1 17 ? -1.500 6.219 -5.023 1.00 1.38 14 ARG A CA 11
ATOM 12941 C C . ARG A 1 17 ? -1.147 5.577 -3.676 1.00 1.21 14 ARG A C 11
ATOM 12942 O O . ARG A 1 17 ? -1.424 4.396 -3.485 1.00 1.19 14 ARG A O 11
ATOM 12963 N N . GLU A 1 18 ? -0.612 6.339 -2.711 1.00 1.33 15 GLU A N 11
ATOM 12964 C CA . GLU A 1 18 ? -0.321 5.814 -1.363 1.00 1.53 15 GLU A CA 11
ATOM 12965 C C . GLU A 1 18 ? -1.583 5.624 -0.507 1.00 1.40 15 GLU A C 11
ATOM 12966 O O . GLU A 1 18 ? -1.573 4.837 0.443 1.00 1.70 15 GLU A O 11
ATOM 12978 N N . LEU A 1 19 ? -2.674 6.311 -0.865 1.00 1.15 16 LEU A N 11
ATOM 12979 C CA . LEU A 1 19 ? -4.021 6.021 -0.377 1.00 1.13 16 LEU A CA 11
ATOM 12980 C C . LEU A 1 19 ? -4.621 4.856 -1.169 1.00 0.94 16 LEU A C 11
ATOM 12981 O O . LEU A 1 19 ? -5.041 3.858 -0.582 1.00 1.22 16 LEU A O 11
ATOM 12997 N N . GLU A 1 20 ? -4.622 4.952 -2.503 1.00 0.78 17 GLU A N 11
ATOM 12998 C CA . GLU A 1 20 ? -5.355 3.996 -3.341 1.00 0.93 17 GLU A CA 11
ATOM 12999 C C . GLU A 1 20 ? -4.857 2.551 -3.185 1.00 0.85 17 GLU A C 11
ATOM 13000 O O . GLU A 1 20 ? -5.679 1.655 -2.964 1.00 1.07 17 GLU A O 11
ATOM 13012 N N . GLN A 1 21 ? -3.539 2.312 -3.209 1.00 0.84 18 GLN A N 11
ATOM 13013 C CA . GLN A 1 21 ? -2.997 0.953 -3.084 1.00 1.01 18 GLN A CA 11
ATOM 13014 C C . GLN A 1 21 ? -3.023 0.429 -1.636 1.00 0.84 18 GLN A C 11
ATOM 13015 O O . GLN A 1 21 ? -3.222 -0.770 -1.440 1.00 0.84 18 GLN A O 11
ATOM 13029 N N . TYR A 1 22 ? -2.930 1.296 -0.613 1.00 0.97 19 TYR A N 11
ATOM 13030 C CA . TYR A 1 22 ? -3.160 0.869 0.780 1.00 1.28 19 TYR A CA 11
ATOM 13031 C C . TYR A 1 22 ? -4.594 0.348 0.963 1.00 1.21 19 TYR A C 11
ATOM 13032 O O . TYR A 1 22 ? -4.801 -0.713 1.557 1.00 1.36 19 TYR A O 11
ATOM 13050 N N . GLY A 1 23 ? -5.572 1.025 0.344 1.00 1.16 20 GLY A N 11
ATOM 13051 C CA . GLY A 1 23 ? -6.952 0.549 0.237 1.00 1.31 20 GLY A CA 11
ATOM 13052 C C . GLY A 1 23 ? -7.053 -0.833 -0.419 1.00 1.32 20 GLY A C 11
ATOM 13053 O O . GLY A 1 23 ? -7.646 -1.734 0.168 1.00 1.82 20 GLY A O 11
ATOM 13057 N N . GLN A 1 24 ? -6.414 -1.051 -1.576 1.00 0.97 21 GLN A N 11
ATOM 13058 C CA . GLN A 1 24 ? -6.435 -2.356 -2.262 1.00 0.90 21 GLN A CA 11
ATOM 13059 C C . GLN A 1 24 ? -5.861 -3.500 -1.412 1.00 0.73 21 GLN A C 11
ATOM 13060 O O . GLN A 1 24 ? -6.387 -4.614 -1.457 1.00 0.85 21 GLN A O 11
ATOM 13074 N N . CYS A 1 25 ? -4.799 -3.254 -0.641 1.00 0.65 22 CYS A N 11
ATOM 13075 C CA . CYS A 1 25 ? -4.177 -4.293 0.180 1.00 0.62 22 CYS A CA 11
ATOM 13076 C C . CYS A 1 25 ? -4.984 -4.588 1.460 1.00 0.62 22 CYS A C 11
ATOM 13077 O O . CYS A 1 25 ? -5.173 -5.757 1.791 1.00 0.81 22 CYS A O 11
ATOM 13084 N N . VAL A 1 26 ? -5.546 -3.583 2.143 1.00 0.63 23 VAL A N 11
ATOM 13085 C CA . VAL A 1 26 ? -6.346 -3.793 3.372 1.00 0.71 23 VAL A CA 11
ATOM 13086 C C . VAL A 1 26 ? -7.781 -4.263 3.079 1.00 0.74 23 VAL A C 11
ATOM 13087 O O . VAL A 1 26 ? -8.332 -5.065 3.839 1.00 0.81 23 VAL A O 11
ATOM 13100 N N . ALA A 1 27 ? -8.394 -3.839 1.966 1.00 0.78 24 ALA A N 11
ATOM 13101 C CA . ALA A 1 27 ? -9.740 -4.278 1.571 1.00 0.91 24 ALA A CA 11
ATOM 13102 C C . ALA A 1 27 ? -9.794 -5.775 1.215 1.00 0.90 24 ALA A C 11
ATOM 13103 O O . ALA A 1 27 ? -10.841 -6.417 1.365 1.00 1.05 24 ALA A O 11
ATOM 13110 N N . ALA A 1 28 ? -8.667 -6.354 0.786 1.00 0.81 25 ALA A N 11
ATOM 13111 C CA . ALA A 1 28 ? -8.572 -7.781 0.523 1.00 0.88 25 ALA A CA 11
ATOM 13112 C C . ALA A 1 28 ? -8.594 -8.596 1.833 1.00 0.84 25 ALA A C 11
ATOM 13113 O O . ALA A 1 28 ? -9.505 -9.413 1.998 1.00 1.00 25 ALA A O 11
ATOM 13120 N N . LYS A 1 29 ? -7.658 -8.342 2.766 1.00 0.71 26 LYS A N 11
ATOM 13121 C CA . LYS A 1 29 ? -7.618 -8.868 4.155 1.00 0.74 26 LYS A CA 11
ATOM 13122 C C . LYS A 1 29 ? -6.829 -7.962 5.127 1.00 0.76 26 LYS A C 11
ATOM 13123 O O . LYS A 1 29 ? -5.890 -7.295 4.687 1.00 0.75 26 LYS A O 11
ATOM 13142 N N . PRO A 1 30 ? -7.051 -8.080 6.452 1.00 0.94 27 PRO A N 11
ATOM 13143 C CA . PRO A 1 30 ? -6.118 -7.603 7.481 1.00 1.20 27 PRO A CA 11
ATOM 13144 C C . PRO A 1 30 ? -4.682 -8.166 7.395 1.00 1.29 27 PRO A C 11
ATOM 13145 O O . PRO A 1 30 ? -3.759 -7.470 7.814 1.00 1.57 27 PRO A O 11
ATOM 13156 N N . GLU A 1 31 ? -4.455 -9.367 6.836 1.00 1.20 28 GLU A N 11
ATOM 13157 C CA . GLU A 1 31 ? -3.102 -9.883 6.514 1.00 1.29 28 GLU A CA 11
ATOM 13158 C C . GLU A 1 31 ? -2.570 -9.381 5.153 1.00 1.02 28 GLU A C 11
ATOM 13159 O O . GLU A 1 31 ? -1.373 -9.127 4.992 1.00 0.99 28 GLU A O 11
ATOM 13171 N N . SER A 1 32 ? -3.455 -9.145 4.176 1.00 1.02 29 SER A N 11
ATOM 13172 C CA . SER A 1 32 ? -3.111 -8.591 2.853 1.00 1.08 29 SER A CA 11
ATOM 13173 C C . SER A 1 32 ? -2.505 -7.184 2.931 1.00 1.19 29 SER A C 11
ATOM 13174 O O . SER A 1 32 ? -1.718 -6.826 2.056 1.00 1.37 29 SER A O 11
ATOM 13182 N N . TRP A 1 33 ? -2.754 -6.452 4.024 1.00 1.32 30 TRP A N 11
ATOM 13183 C CA . TRP A 1 33 ? -1.997 -5.276 4.485 1.00 1.76 30 TRP A CA 11
ATOM 13184 C C . TRP A 1 33 ? -0.467 -5.403 4.331 1.00 1.58 30 TRP A C 11
ATOM 13185 O O . TRP A 1 33 ? 0.188 -4.433 3.938 1.00 1.93 30 TRP A O 11
ATOM 13206 N N . GLN A 1 34 ? 0.111 -6.560 4.686 1.00 1.33 31 GLN A N 11
ATOM 13207 C CA . GLN A 1 34 ? 1.472 -6.951 4.296 1.00 1.42 31 GLN A CA 11
ATOM 13208 C C . GLN A 1 34 ? 1.531 -7.776 2.995 1.00 1.22 31 GLN A C 11
ATOM 13209 O O . GLN A 1 34 ? 2.477 -7.630 2.213 1.00 1.42 31 GLN A O 11
ATOM 13223 N N . ARG A 1 35 ? 0.588 -8.712 2.816 1.00 0.97 32 ARG A N 11
ATOM 13224 C CA . ARG A 1 35 ? 0.712 -9.874 1.912 1.00 1.02 32 ARG A CA 11
ATOM 13225 C C . ARG A 1 35 ? 0.342 -9.627 0.438 1.00 0.98 32 ARG A C 11
ATOM 13226 O O . ARG A 1 35 ? 0.917 -10.285 -0.427 1.00 1.23 32 ARG A O 11
ATOM 13247 N N . ASP A 1 36 ? -0.536 -8.669 0.119 1.00 0.80 33 ASP A N 11
ATOM 13248 C CA . ASP A 1 36 ? -0.917 -8.332 -1.274 1.00 0.88 33 ASP A CA 11
ATOM 13249 C C . ASP A 1 36 ? -0.017 -7.268 -1.935 1.00 0.86 33 ASP A C 11
ATOM 13250 O O . ASP A 1 36 ? -0.110 -7.064 -3.152 1.00 1.27 33 ASP A O 11
ATOM 13259 N N . CYS A 1 37 ? 0.854 -6.611 -1.158 1.00 0.73 34 CYS A N 11
ATOM 13260 C CA . CYS A 1 37 ? 1.860 -5.667 -1.651 1.00 0.99 34 CYS A CA 11
ATOM 13261 C C . CYS A 1 37 ? 3.075 -5.536 -0.705 1.00 0.99 34 CYS A C 11
ATOM 13262 O O . CYS A 1 37 ? 2.999 -4.863 0.323 1.00 1.19 34 CYS A O 11
ATOM 13269 N N . HIS A 1 38 ? 4.220 -6.145 -1.040 1.00 0.98 35 HIS A N 11
ATOM 13270 C CA . HIS A 1 38 ? 5.528 -5.743 -0.490 1.00 1.03 35 HIS A CA 11
ATOM 13271 C C . HIS A 1 38 ? 6.202 -4.640 -1.319 1.00 0.97 35 HIS A C 11
ATOM 13272 O O . HIS A 1 38 ? 6.375 -3.513 -0.854 1.00 1.02 35 HIS A O 11
ATOM 13286 N N . TYR A 1 39 ? 6.558 -4.947 -2.566 1.00 1.11 36 TYR A N 11
ATOM 13287 C CA . TYR A 1 39 ? 7.523 -4.164 -3.350 1.00 1.34 36 TYR A CA 11
ATOM 13288 C C . TYR A 1 39 ? 6.974 -2.780 -3.706 1.00 1.32 36 TYR A C 11
ATOM 13289 O O . TYR A 1 39 ? 7.673 -1.770 -3.629 1.00 1.40 36 TYR A O 11
ATOM 13307 N N . LEU A 1 40 ? 5.682 -2.725 -4.020 1.00 1.38 37 LEU A N 11
ATOM 13308 C CA . LEU A 1 40 ? 4.970 -1.496 -4.341 1.00 1.64 37 LEU A CA 11
ATOM 13309 C C . LEU A 1 40 ? 4.468 -0.780 -3.078 1.00 1.37 37 LEU A C 11
ATOM 13310 O O . LEU A 1 40 ? 4.339 0.438 -3.108 1.00 1.44 37 LEU A O 11
ATOM 13326 N N . LYS A 1 41 ? 4.332 -1.470 -1.930 1.00 1.22 38 LYS A N 11
ATOM 13327 C CA . LYS A 1 41 ? 4.151 -0.809 -0.621 1.00 1.23 38 LYS A CA 11
ATOM 13328 C C . LYS A 1 41 ? 5.406 -0.020 -0.224 1.00 1.02 38 LYS A C 11
ATOM 13329 O O . LYS A 1 41 ? 5.302 1.127 0.202 1.00 1.29 38 LYS A O 11
ATOM 13348 N N . MET A 1 42 ? 6.598 -0.571 -0.472 1.00 0.74 39 MET A N 11
ATOM 13349 C CA . MET A 1 42 ? 7.850 0.198 -0.380 1.00 0.70 39 MET A CA 11
ATOM 13350 C C . MET A 1 42 ? 7.866 1.359 -1.395 1.00 0.67 39 MET A C 11
ATOM 13351 O O . MET A 1 42 ? 8.309 2.463 -1.069 1.00 0.73 39 MET A O 11
ATOM 13365 N N . SER A 1 43 ? 7.332 1.149 -2.607 1.00 0.76 40 SER A N 11
ATOM 13366 C CA . SER A 1 43 ? 7.335 2.170 -3.666 1.00 0.96 40 SER A CA 11
ATOM 13367 C C . SER A 1 43 ? 6.340 3.325 -3.470 1.00 1.07 40 SER A C 11
ATOM 13368 O O . SER A 1 43 ? 6.614 4.444 -3.908 1.00 1.22 40 SER A O 11
ATOM 13376 N N . ILE A 1 44 ? 5.217 3.117 -2.773 1.00 1.13 41 ILE A N 11
ATOM 13377 C CA . ILE A 1 44 ? 4.355 4.220 -2.313 1.00 1.32 41 ILE A CA 11
ATOM 13378 C C . ILE A 1 44 ? 4.950 4.914 -1.083 1.00 1.21 41 ILE A C 11
ATOM 13379 O O . ILE A 1 44 ? 4.921 6.141 -1.016 1.00 1.25 41 ILE A O 11
ATOM 13395 N N . ALA A 1 45 ? 5.586 4.168 -0.170 1.00 1.18 42 ALA A N 11
ATOM 13396 C CA . ALA A 1 45 ? 6.224 4.743 1.013 1.00 1.34 42 ALA A CA 11
ATOM 13397 C C . ALA A 1 45 ? 7.365 5.711 0.650 1.00 1.19 42 ALA A C 11
ATOM 13398 O O . ALA A 1 45 ? 7.445 6.787 1.228 1.00 1.43 42 ALA A O 11
ATOM 13405 N N . GLN A 1 46 ? 8.205 5.418 -0.352 1.00 0.92 43 GLN A N 11
ATOM 13406 C CA . GLN A 1 46 ? 9.246 6.360 -0.815 1.00 1.03 43 GLN A CA 11
ATOM 13407 C C . GLN A 1 46 ? 8.693 7.628 -1.500 1.00 0.97 43 GLN A C 11
ATOM 13408 O O . GLN A 1 46 ? 9.406 8.636 -1.571 1.00 1.12 43 GLN A O 11
ATOM 13422 N N . CYS A 1 47 ? 7.436 7.615 -1.969 1.00 0.83 44 CYS A N 11
ATOM 13423 C CA . CYS A 1 47 ? 6.753 8.828 -2.431 1.00 0.88 44 CYS A CA 11
ATOM 13424 C C . CYS A 1 47 ? 6.548 9.829 -1.278 1.00 1.08 44 CYS A C 11
ATOM 13425 O O . CYS A 1 47 ? 6.965 10.988 -1.385 1.00 1.24 44 CYS A O 11
ATOM 13432 N N . THR A 1 48 ? 5.958 9.386 -0.158 1.00 1.24 45 THR A N 11
ATOM 13433 C CA . THR A 1 48 ? 5.686 10.232 1.024 1.00 1.60 45 THR A CA 11
ATOM 13434 C C . THR A 1 48 ? 6.852 10.345 2.019 1.00 2.05 45 THR A C 11
ATOM 13435 O O . THR A 1 48 ? 6.956 11.350 2.728 1.00 2.37 45 THR A O 11
ATOM 13446 N N . SER A 1 49 ? 7.797 9.399 2.013 1.00 2.13 46 SER A N 11
ATOM 13447 C CA . SER A 1 49 ? 9.044 9.411 2.803 1.00 2.56 46 SER A CA 11
ATOM 13448 C C . SER A 1 49 ? 10.160 10.287 2.203 1.00 2.59 46 SER A C 11
ATOM 13449 O O . SER A 1 49 ? 11.282 10.282 2.700 1.00 2.92 46 SER A O 11
ATOM 13457 N N . SER A 1 50 ? 9.863 11.066 1.160 1.00 2.52 47 SER A N 11
ATOM 13458 C CA . SER A 1 50 ? 10.802 11.944 0.436 1.00 2.75 47 SER A CA 11
ATOM 13459 C C . SER A 1 50 ? 11.238 13.220 1.192 1.00 3.43 47 SER A C 11
ATOM 13460 O O . SER A 1 50 ? 12.024 14.012 0.663 1.00 3.60 47 SER A O 11
ATOM 13468 N N . HIS A 1 51 ? 10.738 13.421 2.417 1.00 4.21 48 HIS A N 11
ATOM 13469 C CA . HIS A 1 51 ? 11.002 14.572 3.295 1.00 5.35 48 HIS A CA 11
ATOM 13470 C C . HIS A 1 51 ? 11.889 14.200 4.515 1.00 7.11 48 HIS A C 11
ATOM 13471 O O . HIS A 1 51 ? 12.910 14.867 4.710 1.00 7.79 48 HIS A O 11
ATOM 13485 N N . PRO A 1 52 ? 11.586 13.147 5.316 1.00 8.35 49 PRO A N 11
ATOM 13486 C CA . PRO A 1 52 ? 12.489 12.647 6.368 1.00 10.17 49 PRO A CA 11
ATOM 13487 C C . PRO A 1 52 ? 13.760 11.982 5.801 1.00 10.55 49 PRO A C 11
ATOM 13488 O O . PRO A 1 52 ? 13.874 11.764 4.592 1.00 10.16 49 PRO A O 11
ATOM 13499 N N . ILE A 1 53 ? 14.713 11.632 6.673 1.00 11.79 50 ILE A N 11
ATOM 13500 C CA . ILE A 1 53 ? 16.057 11.118 6.333 1.00 12.65 50 ILE A CA 11
ATOM 13501 C C . ILE A 1 53 ? 16.360 9.762 7.007 1.00 13.94 50 ILE A C 11
ATOM 13502 O O . ILE A 1 53 ? 17.278 9.625 7.820 1.00 14.99 50 ILE A O 11
ATOM 13518 N N . ILE A 1 54 ? 15.568 8.736 6.675 1.00 14.17 51 ILE A N 11
ATOM 13519 C CA . ILE A 1 54 ? 15.584 7.420 7.335 1.00 15.66 51 ILE A CA 11
ATOM 13520 C C . ILE A 1 54 ? 16.725 6.544 6.787 1.00 16.57 51 ILE A C 11
ATOM 13521 O O . ILE A 1 54 ? 16.649 5.991 5.684 1.00 16.42 51 ILE A O 11
ATOM 13537 N N . ARG A 1 55 ? 17.800 6.396 7.568 1.00 17.76 52 ARG A N 11
ATOM 13538 C CA . ARG A 1 55 ? 19.064 5.776 7.124 1.00 18.77 52 ARG A CA 11
ATOM 13539 C C . ARG A 1 55 ? 18.925 4.300 6.736 1.00 19.55 52 ARG A C 11
ATOM 13540 O O . ARG A 1 55 ? 19.583 3.849 5.804 1.00 19.90 52 ARG A O 11
ATOM 13561 N N . GLN A 1 56 ? 18.034 3.556 7.394 1.00 19.96 53 GLN A N 11
ATOM 13562 C CA . GLN A 1 56 ? 17.858 2.112 7.193 1.00 21.00 53 GLN A CA 11
ATOM 13563 C C . GLN A 1 56 ? 17.383 1.774 5.771 1.00 20.43 53 GLN A C 11
ATOM 13564 O O . GLN A 1 56 ? 17.847 0.792 5.190 1.00 21.41 53 GLN A O 11
ATOM 13578 N N . ILE A 1 57 ? 16.497 2.597 5.195 1.00 19.01 54 ILE A N 11
ATOM 13579 C CA . ILE A 1 57 ? 16.052 2.455 3.799 1.00 18.57 54 ILE A CA 11
A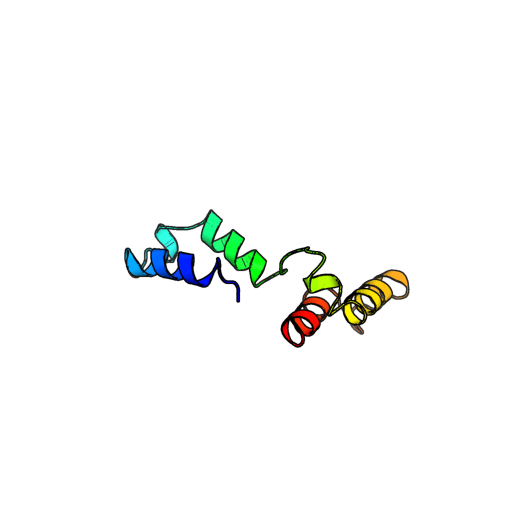TOM 13580 C C . ILE A 1 57 ? 17.027 3.115 2.816 1.00 18.30 54 ILE A C 11
ATOM 13581 O O . ILE A 1 57 ? 17.271 2.565 1.743 1.00 18.86 54 ILE A O 11
ATOM 13597 N N . ARG A 1 58 ? 17.659 4.239 3.186 1.00 17.75 55 ARG A N 11
ATOM 13598 C CA . ARG A 1 58 ? 18.663 4.913 2.343 1.00 17.75 55 ARG A CA 11
ATOM 13599 C C . ARG A 1 58 ? 19.900 4.036 2.109 1.00 19.13 55 ARG A C 11
ATOM 13600 O O . ARG A 1 58 ? 20.379 3.979 0.976 1.00 19.44 55 ARG A O 11
ATOM 13621 N N . GLN A 1 59 ? 20.350 3.284 3.118 1.00 20.11 56 GLN A N 11
ATOM 13622 C CA . GLN A 1 59 ? 21.419 2.285 2.994 1.00 21.57 56 GLN A CA 11
ATOM 13623 C C . GLN A 1 59 ? 21.014 1.112 2.082 1.00 22.21 56 GLN A C 11
ATOM 13624 O O . GLN A 1 59 ? 21.805 0.692 1.235 1.00 23.01 56 GLN A O 11
ATOM 13638 N N . ALA A 1 60 ? 19.784 0.603 2.219 1.00 22.00 57 ALA A N 11
ATOM 13639 C CA . ALA A 1 60 ? 19.267 -0.508 1.414 1.00 22.79 57 ALA A CA 11
ATOM 13640 C C . ALA A 1 60 ? 19.081 -0.141 -0.075 1.00 22.31 57 ALA A C 11
ATOM 13641 O O . ALA A 1 60 ? 19.244 -0.990 -0.955 1.00 23.35 57 ALA A O 11
ATOM 13648 N N . CYS A 1 61 ? 18.779 1.128 -0.359 1.00 20.92 58 CYS A N 11
ATOM 13649 C CA . CYS A 1 61 ? 18.474 1.671 -1.688 1.00 20.55 58 CYS A CA 11
ATOM 13650 C C . CYS A 1 61 ? 19.710 2.236 -2.436 1.00 21.03 58 CYS A C 11
ATOM 13651 O O . CYS A 1 61 ? 19.566 2.946 -3.430 1.00 20.71 58 CYS A O 11
ATOM 13658 N N . ALA A 1 62 ? 20.936 1.957 -1.977 1.00 21.99 59 ALA A N 11
ATOM 13659 C CA . ALA A 1 62 ? 22.150 2.644 -2.433 1.00 22.55 59 ALA A CA 11
ATOM 13660 C C . ALA A 1 62 ? 22.502 2.475 -3.931 1.00 23.30 59 ALA A C 11
ATOM 13661 O O . ALA A 1 62 ? 22.852 3.465 -4.573 1.00 23.22 59 ALA A O 11
ATOM 13668 N N . GLN A 1 63 ? 22.386 1.283 -4.533 1.00 24.15 60 GLN A N 11
ATOM 13669 C CA . GLN A 1 63 ? 22.647 1.115 -5.981 1.00 25.01 60 GLN A CA 11
ATOM 13670 C C . GLN A 1 63 ? 21.537 1.690 -6.893 1.00 24.29 60 GLN A C 11
ATOM 13671 O O . GLN A 1 63 ? 21.860 2.188 -7.977 1.00 24.79 60 GLN A O 11
ATOM 13685 N N . PRO A 1 64 ? 20.250 1.679 -6.495 1.00 23.29 61 PRO A N 11
ATOM 13686 C CA . PRO A 1 64 ? 19.207 2.504 -7.114 1.00 22.63 61 PRO A CA 11
ATOM 13687 C C . PRO A 1 64 ? 19.472 4.015 -7.043 1.00 21.92 61 PRO A C 11
ATOM 13688 O O . PRO A 1 64 ? 19.274 4.708 -8.040 1.00 22.12 61 PRO A O 11
ATOM 13699 N N . PHE A 1 65 ? 19.967 4.529 -5.908 1.00 21.32 62 PHE A N 11
ATOM 13700 C CA . PHE A 1 65 ? 20.430 5.920 -5.802 1.00 20.89 62 PHE A CA 11
ATOM 13701 C C . PHE A 1 65 ? 21.592 6.180 -6.778 1.00 22.07 62 PHE A C 11
ATOM 13702 O O . PHE A 1 65 ? 21.525 7.118 -7.569 1.00 22.24 62 PHE A O 11
ATOM 13719 N N . GLU A 1 66 ? 22.610 5.315 -6.798 1.00 23.12 63 GLU A N 11
ATOM 13720 C CA . GLU A 1 66 ? 23.786 5.456 -7.669 1.00 24.43 63 GLU A CA 11
ATOM 13721 C C . GLU A 1 66 ? 23.424 5.591 -9.162 1.00 25.06 63 GLU A C 11
ATOM 13722 O O . GLU A 1 66 ? 24.060 6.363 -9.882 1.00 25.74 63 GLU A O 11
ATOM 13734 N N . ALA A 1 67 ? 22.376 4.892 -9.616 1.00 24.96 64 ALA A N 11
ATOM 13735 C CA . ALA A 1 67 ? 21.879 4.940 -10.992 1.00 25.72 64 ALA A CA 11
ATOM 13736 C C . ALA A 1 67 ? 21.035 6.190 -11.326 1.00 25.27 64 ALA A C 11
ATOM 13737 O O . ALA A 1 67 ? 20.974 6.578 -12.497 1.00 26.25 64 ALA A O 11
ATOM 13744 N N . PHE A 1 68 ? 20.409 6.837 -10.334 1.00 24.02 65 PHE A N 11
ATOM 13745 C CA . PHE A 1 68 ? 19.640 8.080 -10.516 1.00 23.79 65 PHE A CA 11
ATOM 13746 C C . PHE A 1 68 ? 20.573 9.290 -10.526 1.00 24.14 65 PHE A C 11
ATOM 13747 O O . PHE A 1 68 ? 20.470 10.165 -11.388 1.00 24.96 65 PHE A O 11
ATOM 13764 N N . GLU A 1 69 ? 21.534 9.303 -9.606 1.00 23.78 66 GLU A N 11
ATOM 13765 C CA . GLU A 1 69 ? 22.451 10.425 -9.432 1.00 24.25 66 GLU A CA 11
ATOM 13766 C C . GLU A 1 69 ? 23.507 10.485 -10.564 1.00 25.82 66 GLU A C 11
ATOM 13767 O O . GLU A 1 69 ? 24.055 11.550 -10.856 1.00 26.56 66 GLU A O 11
ATOM 13779 N N . GLU A 1 70 ? 23.703 9.365 -11.276 1.00 26.48 67 GLU A N 11
ATOM 13780 C CA . GLU A 1 70 ? 24.432 9.250 -12.551 1.00 28.06 67 GLU A CA 11
ATOM 13781 C C . GLU A 1 70 ? 23.642 9.780 -13.768 1.00 28.77 67 GLU A C 11
ATOM 13782 O O . GLU A 1 70 ? 24.255 10.239 -14.733 1.00 30.06 67 GLU A O 11
ATOM 13794 N N . CYS A 1 71 ? 22.300 9.764 -13.747 1.00 28.09 68 CYS A N 11
ATOM 13795 C CA . CYS A 1 71 ? 21.488 10.341 -14.829 1.00 28.91 68 CYS A CA 11
ATOM 13796 C C . CYS A 1 71 ? 21.659 11.865 -14.879 1.00 29.35 68 CYS A C 11
ATOM 13797 O O . CYS A 1 71 ? 22.100 12.397 -15.894 1.00 30.72 68 CYS A O 11
ATOM 13804 N N . LEU A 1 72 ? 21.411 12.581 -13.776 1.00 28.33 69 LEU A N 11
ATOM 13805 C CA . LEU A 1 72 ? 21.571 14.040 -13.718 1.00 28.79 69 LEU A CA 11
ATOM 13806 C C . LEU A 1 72 ? 23.042 14.499 -13.862 1.00 29.67 69 LEU A C 11
ATOM 13807 O O . LEU A 1 72 ? 23.303 15.638 -14.260 1.00 30.61 69 LEU A O 11
ATOM 13823 N N . ARG A 1 73 ? 24.024 13.617 -13.623 1.00 29.59 70 ARG A N 11
ATOM 13824 C CA . ARG A 1 73 ? 25.443 13.895 -13.911 1.00 30.69 70 ARG A CA 11
ATOM 13825 C C . ARG A 1 73 ? 25.702 14.125 -15.406 1.00 32.40 70 ARG A C 11
ATOM 13826 O O . ARG A 1 73 ? 26.497 14.997 -15.743 1.00 33.45 70 ARG A O 11
ATOM 13847 N N . GLN A 1 74 ? 24.994 13.417 -16.290 1.00 32.76 71 GLN A N 11
ATOM 13848 C CA . GLN A 1 74 ? 25.100 13.548 -17.747 1.00 34.40 71 GLN A CA 11
ATOM 13849 C C . GLN A 1 74 ? 23.966 14.387 -18.377 1.00 34.90 71 GLN A C 11
ATOM 13850 O O . GLN A 1 74 ? 24.223 15.171 -19.292 1.00 36.38 71 GLN A O 11
ATOM 13864 N N . ASN A 1 75 ? 22.726 14.242 -17.899 1.00 33.81 72 ASN A N 11
ATOM 13865 C CA . ASN A 1 75 ? 21.501 14.782 -18.504 1.00 34.33 72 ASN A CA 11
ATOM 13866 C C . ASN A 1 75 ? 20.512 15.377 -17.472 1.00 33.28 72 ASN A C 11
ATOM 13867 O O . ASN A 1 75 ? 19.374 14.926 -17.349 1.00 32.80 72 ASN A O 11
ATOM 13878 N N . GLU A 1 76 ? 20.949 16.375 -16.696 1.00 32.98 73 GLU A N 11
ATOM 13879 C CA . GLU A 1 76 ? 20.152 17.015 -15.631 1.00 32.05 73 GLU A CA 11
ATOM 13880 C C . GLU A 1 76 ? 18.816 17.645 -16.097 1.00 32.84 73 GLU A C 11
ATOM 13881 O O . GLU A 1 76 ? 17.878 17.746 -15.298 1.00 32.09 73 GLU A O 11
ATOM 13893 N N . ALA A 1 77 ? 18.739 18.093 -17.357 1.00 34.46 74 ALA A N 11
ATOM 13894 C CA . ALA A 1 77 ? 17.560 18.683 -18.007 1.00 35.61 74 ALA A CA 11
ATOM 13895 C C . ALA A 1 77 ? 17.070 17.898 -19.247 1.00 36.01 74 ALA A C 11
ATOM 13896 O O . ALA A 1 77 ? 15.893 17.972 -19.609 1.00 36.69 74 ALA A O 11
ATOM 13903 N N . ALA A 1 78 ? 17.933 17.085 -19.869 1.00 35.70 75 ALA A N 11
ATOM 13904 C CA . ALA A 1 78 ? 17.610 16.156 -20.964 1.00 36.14 75 ALA A CA 11
ATOM 13905 C C . ALA A 1 78 ? 17.003 14.852 -20.401 1.00 34.63 75 ALA A C 11
ATOM 13906 O O . ALA A 1 78 ? 17.400 13.722 -20.689 1.00 34.30 75 ALA A O 11
ATOM 13913 N N . VAL A 1 79 ? 16.025 15.049 -19.521 1.00 33.75 76 VAL A N 11
ATOM 13914 C CA . VAL A 1 79 ? 15.339 14.057 -18.691 1.00 32.22 76 VAL A CA 11
ATOM 13915 C C . VAL A 1 79 ? 14.399 13.146 -19.504 1.00 32.57 76 VAL A C 11
ATOM 13916 O O . VAL A 1 79 ? 13.907 12.133 -19.006 1.00 31.51 76 VAL A O 11
ATOM 13929 N N . GLY A 1 80 ? 14.184 13.442 -20.791 1.00 34.15 77 GLY A N 11
ATOM 13930 C CA . GLY A 1 80 ? 13.651 12.482 -21.763 1.00 34.74 77 GLY A CA 11
ATOM 13931 C C . GLY A 1 80 ? 14.562 11.265 -21.996 1.00 34.35 77 GLY A C 11
ATOM 13932 O O . GLY A 1 80 ? 14.069 10.222 -22.426 1.00 34.33 77 GLY A O 11
ATOM 13936 N N . ASN A 1 81 ? 15.862 11.336 -21.675 1.00 34.12 78 ASN A N 11
ATOM 13937 C CA . ASN A 1 81 ? 16.777 10.184 -21.731 1.00 33.83 78 ASN A CA 11
ATOM 13938 C C . ASN A 1 81 ? 16.725 9.309 -20.455 1.00 32.12 78 ASN A C 11
ATOM 13939 O O . ASN A 1 81 ? 16.815 8.082 -20.554 1.00 31.89 78 ASN A O 11
ATOM 13950 N N . CYS A 1 82 ? 16.522 9.909 -19.275 1.00 31.02 79 CYS A N 11
ATOM 13951 C CA . CYS A 1 82 ? 16.070 9.245 -18.040 1.00 29.44 79 CYS A CA 11
ATOM 13952 C C . CYS A 1 82 ? 15.593 10.272 -16.995 1.00 28.49 79 CYS A C 11
ATOM 13953 O O . CYS A 1 82 ? 16.190 11.341 -16.872 1.00 28.83 79 CYS A O 11
ATOM 13960 N N . ALA A 1 83 ? 14.557 9.932 -16.220 1.00 27.40 80 ALA A N 11
ATOM 13961 C CA . ALA A 1 83 ? 13.908 10.820 -15.251 1.00 26.59 80 ALA A CA 11
ATOM 13962 C C . ALA A 1 83 ? 14.246 10.465 -13.792 1.00 24.95 80 ALA A C 11
ATOM 13963 O O . ALA A 1 83 ? 14.368 9.295 -13.427 1.00 24.36 80 ALA A O 11
ATOM 13970 N N . GLU A 1 84 ? 14.402 11.486 -12.944 1.00 24.37 81 GLU A N 11
ATOM 13971 C CA . GLU A 1 84 ? 15.069 11.344 -11.641 1.00 23.09 81 GLU A CA 11
ATOM 13972 C C . GLU A 1 84 ? 14.282 10.541 -10.596 1.00 21.80 81 GLU A C 11
ATOM 13973 O O . GLU A 1 84 ? 14.788 9.531 -10.101 1.00 21.07 81 GLU A O 11
ATOM 13985 N N . HIS A 1 85 ? 13.042 10.935 -10.295 1.00 21.70 82 HIS A N 11
ATOM 13986 C CA . HIS A 1 85 ? 12.171 10.179 -9.394 1.00 20.74 82 HIS A CA 11
ATOM 13987 C C . HIS A 1 85 ? 11.927 8.768 -9.940 1.00 20.58 82 HIS A C 11
ATOM 13988 O O . HIS A 1 85 ? 12.080 7.791 -9.212 1.00 19.70 82 HIS A O 11
ATOM 14002 N N . MET A 1 86 ? 11.594 8.648 -11.227 1.00 21.61 83 MET A N 11
ATOM 14003 C CA . MET A 1 86 ? 11.165 7.387 -11.830 1.00 21.80 83 MET A CA 11
ATOM 14004 C C . MET A 1 86 ? 12.286 6.341 -11.860 1.00 21.52 83 MET A C 11
ATOM 14005 O O . MET A 1 86 ? 12.046 5.207 -11.442 1.00 21.14 83 MET A O 11
ATOM 14019 N N . ARG A 1 87 ? 13.520 6.709 -12.250 1.00 21.87 84 ARG A N 11
ATOM 14020 C CA . ARG A 1 87 ? 14.664 5.781 -12.174 1.00 21.86 84 ARG A CA 11
ATOM 14021 C C . ARG A 1 87 ? 14.924 5.337 -10.741 1.00 20.85 84 ARG A C 11
ATOM 14022 O O . ARG A 1 87 ? 15.033 4.135 -10.510 1.00 20.82 84 ARG A O 11
ATOM 14043 N N . ARG A 1 88 ? 14.989 6.268 -9.779 1.00 20.19 85 ARG A N 11
ATOM 14044 C CA . ARG A 1 88 ? 15.284 5.923 -8.378 1.00 19.32 85 ARG A CA 11
ATOM 14045 C C . ARG A 1 88 ? 14.200 5.020 -7.789 1.00 18.74 85 ARG A C 11
ATOM 14046 O O . ARG A 1 88 ? 14.522 3.985 -7.208 1.00 18.63 85 ARG A O 11
ATOM 14067 N N . PHE A 1 89 ? 12.929 5.355 -8.011 1.00 18.70 86 PHE A N 11
ATOM 14068 C CA . PHE A 1 89 ? 11.797 4.617 -7.457 1.00 18.44 86 PHE A CA 11
ATOM 14069 C C . PHE A 1 89 ? 11.702 3.200 -8.042 1.00 19.06 86 PHE A C 11
ATOM 14070 O O . PHE A 1 89 ? 11.669 2.228 -7.280 1.00 18.99 86 PHE A O 11
ATOM 14087 N N . LEU A 1 90 ? 11.709 3.067 -9.377 1.00 19.88 87 LEU A N 11
ATOM 14088 C CA . LEU A 1 90 ? 11.545 1.772 -10.050 1.00 20.64 87 LEU A CA 11
ATOM 14089 C C . LEU A 1 90 ? 12.754 0.853 -9.881 1.00 20.83 87 LEU A C 11
ATOM 14090 O O . LEU A 1 90 ? 12.582 -0.364 -9.778 1.00 21.22 87 LEU A O 11
ATOM 14106 N N . GLN A 1 91 ? 13.974 1.396 -9.825 1.00 20.79 88 GLN A N 11
ATOM 14107 C CA . GLN A 1 91 ? 15.148 0.567 -9.560 1.00 21.26 88 GLN A CA 11
ATOM 14108 C C . GLN A 1 91 ? 15.170 0.097 -8.103 1.00 20.78 88 GLN A C 11
ATOM 14109 O O . GLN A 1 91 ? 15.581 -1.034 -7.851 1.00 21.52 88 GLN A O 11
ATOM 14123 N N . CYS A 1 92 ? 14.668 0.893 -7.150 1.00 19.77 89 CYS A N 11
ATOM 14124 C CA . CYS A 1 92 ? 14.602 0.488 -5.746 1.00 19.42 89 CYS A CA 11
ATOM 14125 C C . CYS A 1 92 ? 13.514 -0.565 -5.483 1.00 19.68 89 CYS A C 11
ATOM 14126 O O . CYS A 1 92 ? 13.779 -1.551 -4.796 1.00 20.25 89 CYS A O 11
ATOM 14133 N N . ALA A 1 93 ? 12.345 -0.457 -6.128 1.00 19.63 90 ALA A N 11
ATOM 14134 C CA . ALA A 1 93 ? 11.300 -1.488 -6.089 1.00 20.19 90 ALA A CA 11
ATOM 14135 C C . ALA A 1 93 ? 11.752 -2.850 -6.674 1.00 21.32 90 ALA A C 11
ATOM 14136 O O . ALA A 1 93 ? 11.208 -3.899 -6.317 1.00 22.02 90 ALA A O 11
ATOM 14143 N N . GLU A 1 94 ? 12.759 -2.853 -7.553 1.00 21.70 91 GLU A N 11
ATOM 14144 C CA . GLU A 1 94 ? 13.423 -4.051 -8.102 1.00 22.88 91 GLU A CA 11
ATOM 14145 C C . GLU A 1 94 ? 14.690 -4.485 -7.325 1.00 23.27 91 GLU A C 11
ATOM 14146 O O . GLU A 1 94 ? 15.239 -5.558 -7.579 1.00 24.33 91 GLU A O 11
ATOM 14158 N N . GLN A 1 95 ? 15.147 -3.677 -6.361 1.00 22.57 92 GLN A N 11
ATOM 14159 C CA . GLN A 1 95 ? 16.308 -3.956 -5.503 1.00 23.09 92 GLN A CA 11
ATOM 14160 C C . GLN A 1 95 ? 15.900 -4.568 -4.152 1.00 23.19 92 GLN A C 11
ATOM 14161 O O . GLN A 1 95 ? 16.637 -5.400 -3.624 1.00 24.18 92 GLN A O 11
ATOM 14175 N N . VAL A 1 96 ? 14.760 -4.171 -3.567 1.00 22.37 93 VAL A N 11
ATOM 14176 C CA . VAL A 1 96 ? 14.334 -4.631 -2.227 1.00 22.62 93 VAL A CA 11
ATOM 14177 C C . VAL A 1 96 ? 13.699 -6.028 -2.255 1.00 23.52 93 VAL A C 11
ATOM 14178 O O . VAL A 1 96 ? 12.707 -6.239 -2.952 1.00 23.42 93 VAL A O 11
ATOM 14191 N N . TYR A 1 14 ? 0.520 14.879 0.594 1.00 2.83 11 TYR A N 12
ATOM 14192 C CA . TYR A 1 14 ? 0.959 13.523 0.238 1.00 1.94 11 TYR A CA 12
ATOM 14193 C C . TYR A 1 14 ? 0.219 12.999 -1.009 1.00 1.91 11 TYR A C 12
ATOM 14194 O O . TYR A 1 14 ? -0.790 13.560 -1.441 1.00 2.75 11 TYR A O 12
ATOM 14212 N N . CYS A 1 15 ? 0.706 11.911 -1.602 1.00 1.43 12 CYS A N 12
ATOM 14213 C CA . CYS A 1 15 ? 0.347 11.500 -2.960 1.00 1.35 12 CYS A CA 12
ATOM 14214 C C . CYS A 1 15 ? -0.699 10.370 -2.965 1.00 1.00 12 CYS A C 12
ATOM 14215 O O . CYS A 1 15 ? -0.644 9.446 -2.149 1.00 1.07 12 CYS A O 12
ATOM 14222 N N . GLY A 1 16 ? -1.670 10.449 -3.883 1.00 1.07 13 GLY A N 12
ATOM 14223 C CA . GLY A 1 16 ? -2.874 9.610 -3.882 1.00 1.12 13 GLY A CA 12
ATOM 14224 C C . GLY A 1 16 ? -2.593 8.106 -3.936 1.00 0.97 13 GLY A C 12
ATOM 14225 O O . GLY A 1 16 ? -3.313 7.326 -3.306 1.00 0.98 13 GLY A O 12
ATOM 14229 N N . ARG A 1 17 ? -1.498 7.688 -4.589 1.00 1.05 14 ARG A N 12
ATOM 14230 C CA . ARG A 1 17 ? -1.094 6.274 -4.661 1.00 1.15 14 ARG A CA 12
ATOM 14231 C C . ARG A 1 17 ? -0.827 5.630 -3.297 1.00 1.11 14 ARG A C 12
ATOM 14232 O O . ARG A 1 17 ? -0.973 4.418 -3.187 1.00 1.17 14 ARG A O 12
ATOM 14253 N N . GLU A 1 18 ? -0.500 6.391 -2.244 1.00 1.20 15 GLU A N 12
ATOM 14254 C CA . GLU A 1 18 ? -0.306 5.814 -0.899 1.00 1.41 15 GLU A CA 12
ATOM 14255 C C . GLU A 1 18 ? -1.618 5.451 -0.193 1.00 1.31 15 GLU A C 12
ATOM 14256 O O . GLU A 1 18 ? -1.608 4.562 0.659 1.00 1.61 15 GLU A O 12
ATOM 14268 N N . LEU A 1 19 ? -2.723 6.120 -0.539 1.00 1.06 16 LEU A N 12
ATOM 14269 C CA . LEU A 1 19 ? -4.075 5.804 -0.073 1.00 1.09 16 LEU A CA 12
ATOM 14270 C C . LEU A 1 19 ? -4.752 4.750 -0.964 1.00 0.92 16 LEU A C 12
ATOM 14271 O O . LEU A 1 19 ? -5.378 3.816 -0.459 1.00 1.09 16 LEU A O 12
ATOM 14287 N N . GLU A 1 20 ? -4.599 4.870 -2.287 1.00 0.79 17 GLU A N 12
ATOM 14288 C CA . GLU A 1 20 ? -5.188 3.943 -3.262 1.00 0.91 17 GLU A CA 12
ATOM 14289 C C . GLU A 1 20 ? -4.572 2.541 -3.172 1.00 0.83 17 GLU A C 12
ATOM 14290 O O . GLU A 1 20 ? -5.311 1.554 -3.103 1.00 0.97 17 GLU A O 12
ATOM 14302 N N . GLN A 1 21 ? -3.237 2.427 -3.135 1.00 0.87 18 GLN A N 12
ATOM 14303 C CA . GLN A 1 21 ? -2.576 1.118 -3.119 1.00 1.09 18 GLN A CA 12
ATOM 14304 C C . GLN A 1 21 ? -2.622 0.465 -1.730 1.00 1.05 18 GLN A C 12
ATOM 14305 O O . GLN A 1 21 ? -2.769 -0.754 -1.642 1.00 1.11 18 GLN A O 12
ATOM 14319 N N . TYR A 1 22 ? -2.630 1.266 -0.651 1.00 1.15 19 TYR A N 12
ATOM 14320 C CA . TYR A 1 22 ? -3.046 0.801 0.680 1.00 1.34 19 TYR A CA 12
ATOM 14321 C C . TYR A 1 22 ? -4.467 0.213 0.639 1.00 1.23 19 TYR A C 12
ATOM 14322 O O . TYR A 1 22 ? -4.682 -0.908 1.100 1.00 1.36 19 TYR A O 12
ATOM 14340 N N . GLY A 1 23 ? -5.411 0.927 0.011 1.00 1.14 20 GLY A N 12
ATOM 14341 C CA . GLY A 1 23 ? -6.816 0.534 -0.116 1.00 1.26 20 GLY A CA 12
ATOM 14342 C C . GLY A 1 23 ? -7.033 -0.839 -0.759 1.00 1.21 20 GLY A C 12
ATOM 14343 O O . GLY A 1 23 ? -7.804 -1.635 -0.224 1.00 1.59 20 GLY A O 12
ATOM 14347 N N . GLN A 1 24 ? -6.332 -1.150 -1.854 1.00 0.91 21 GLN A N 12
ATOM 14348 C CA . GLN A 1 24 ? -6.382 -2.469 -2.512 1.00 0.87 21 GLN A CA 12
ATOM 14349 C C . GLN A 1 24 ? -5.931 -3.597 -1.581 1.00 0.70 21 GLN A C 12
ATOM 14350 O O . GLN A 1 24 ? -6.633 -4.600 -1.422 1.00 0.72 21 GLN A O 12
ATOM 14364 N N . CYS A 1 25 ? -4.769 -3.422 -0.952 1.00 0.66 22 CYS A N 12
ATOM 14365 C CA . CYS A 1 25 ? -4.146 -4.458 -0.138 1.00 0.66 22 CYS A CA 12
ATOM 14366 C C . CYS A 1 25 ? -4.886 -4.674 1.193 1.00 0.70 22 CYS A C 12
ATOM 14367 O O . CYS A 1 25 ? -5.050 -5.822 1.602 1.00 0.88 22 CYS A O 12
ATOM 14374 N N . VAL A 1 26 ? -5.413 -3.619 1.831 1.00 0.71 23 VAL A N 12
ATOM 14375 C CA . VAL A 1 26 ? -6.171 -3.738 3.093 1.00 0.80 23 VAL A CA 12
ATOM 14376 C C . VAL A 1 26 ? -7.628 -4.186 2.894 1.00 0.80 23 VAL A C 12
ATOM 14377 O O . VAL A 1 26 ? -8.178 -4.856 3.768 1.00 0.90 23 VAL A O 12
ATOM 14390 N N . ALA A 1 27 ? -8.269 -3.877 1.756 1.00 0.79 24 ALA A N 12
ATOM 14391 C CA . ALA A 1 27 ? -9.647 -4.315 1.475 1.00 0.91 24 ALA A CA 12
ATOM 14392 C C . ALA A 1 27 ? -9.749 -5.808 1.103 1.00 0.89 24 ALA A C 12
ATOM 14393 O O . ALA A 1 27 ? -10.840 -6.385 1.161 1.00 1.06 24 ALA A O 12
ATOM 14400 N N . ALA A 1 28 ? -8.626 -6.435 0.733 1.00 0.79 25 ALA A N 12
ATOM 14401 C CA . ALA A 1 28 ? -8.534 -7.865 0.447 1.00 0.87 25 ALA A CA 12
ATOM 14402 C C . ALA A 1 28 ? -8.517 -8.704 1.742 1.00 0.84 25 ALA A C 12
ATOM 14403 O O . ALA A 1 28 ? -9.367 -9.582 1.920 1.00 1.02 25 ALA A O 12
ATOM 14410 N N . LYS A 1 29 ? -7.601 -8.384 2.668 1.00 0.70 26 LYS A N 12
ATOM 14411 C CA . LYS A 1 29 ? -7.604 -8.750 4.099 1.00 0.76 26 LYS A CA 12
ATOM 14412 C C . LYS A 1 29 ? -6.900 -7.645 4.902 1.00 0.75 26 LYS A C 12
ATOM 14413 O O . LYS A 1 29 ? -5.965 -7.053 4.361 1.00 0.68 26 LYS A O 12
ATOM 14432 N N . PRO A 1 30 ? -7.150 -7.501 6.217 1.00 0.92 27 PRO A N 12
ATOM 14433 C CA . PRO A 1 30 ? -6.238 -6.781 7.112 1.00 1.02 27 PRO A CA 12
ATOM 14434 C C . PRO A 1 30 ? -4.793 -7.314 7.033 1.00 1.00 27 PRO A C 12
ATOM 14435 O O . PRO A 1 30 ? -3.838 -6.540 7.018 1.00 1.10 27 PRO A O 12
ATOM 14446 N N . GLU A 1 31 ? -4.615 -8.633 6.889 1.00 1.04 28 GLU A N 12
ATOM 14447 C CA . GLU A 1 31 ? -3.299 -9.279 6.711 1.00 1.16 28 GLU A CA 12
ATOM 14448 C C . GLU A 1 31 ? -2.638 -8.975 5.350 1.00 1.00 28 GLU A C 12
ATOM 14449 O O . GLU A 1 31 ? -1.410 -9.043 5.211 1.00 1.03 28 GLU A O 12
ATOM 14461 N N . SER A 1 32 ? -3.438 -8.634 4.335 1.00 1.00 29 SER A N 12
ATOM 14462 C CA . SER A 1 32 ? -2.983 -8.433 2.956 1.00 1.10 29 SER A CA 12
ATOM 14463 C C . SER A 1 32 ? -2.356 -7.060 2.715 1.00 1.15 29 SER A C 12
ATOM 14464 O O . SER A 1 32 ? -1.669 -6.903 1.708 1.00 1.28 29 SER A O 12
ATOM 14472 N N . TRP A 1 33 ? -2.448 -6.123 3.669 1.00 1.22 30 TRP A N 12
ATOM 14473 C CA . TRP A 1 33 ? -1.559 -4.953 3.714 1.00 1.49 30 TRP A CA 12
ATOM 14474 C C . TRP A 1 33 ? -0.078 -5.370 3.679 1.00 1.37 30 TRP A C 12
ATOM 14475 O O . TRP A 1 33 ? 0.703 -4.789 2.929 1.00 1.54 30 TRP A O 12
ATOM 14496 N N . GLN A 1 34 ? 0.296 -6.427 4.415 1.00 1.29 31 GLN A N 12
ATOM 14497 C CA . GLN A 1 34 ? 1.631 -7.024 4.307 1.00 1.41 31 GLN A CA 12
ATOM 14498 C C . GLN A 1 34 ? 1.719 -8.027 3.140 1.00 1.16 31 GLN A C 12
ATOM 14499 O O . GLN A 1 34 ? 2.718 -8.037 2.424 1.00 1.32 31 GLN A O 12
ATOM 14513 N N . ARG A 1 35 ? 0.693 -8.868 2.925 1.00 0.95 32 ARG A N 12
ATOM 14514 C CA . ARG A 1 35 ? 0.763 -10.022 1.999 1.00 1.01 32 ARG A CA 12
ATOM 14515 C C . ARG A 1 35 ? 0.671 -9.645 0.510 1.00 0.92 32 ARG A C 12
ATOM 14516 O O . ARG A 1 35 ? 1.513 -10.083 -0.274 1.00 1.19 32 ARG A O 12
ATOM 14537 N N . ASP A 1 36 ? -0.300 -8.814 0.116 1.00 0.72 33 ASP A N 12
ATOM 14538 C CA . ASP A 1 36 ? -0.576 -8.443 -1.288 1.00 0.76 33 ASP A CA 12
ATOM 14539 C C . ASP A 1 36 ? 0.234 -7.228 -1.784 1.00 0.80 33 ASP A C 12
ATOM 14540 O O . ASP A 1 36 ? 0.280 -6.963 -2.990 1.00 1.13 33 ASP A O 12
ATOM 14549 N N . CYS A 1 37 ? 0.887 -6.509 -0.866 1.00 0.73 34 CYS A N 12
ATOM 14550 C CA . CYS A 1 37 ? 1.792 -5.396 -1.152 1.00 0.94 34 CYS A CA 12
ATOM 14551 C C . CYS A 1 37 ? 3.189 -5.677 -0.551 1.00 1.08 34 CYS A C 12
ATOM 14552 O O . CYS A 1 37 ? 3.495 -5.227 0.552 1.00 1.49 34 CYS A O 12
ATOM 14559 N N . HIS A 1 38 ? 4.081 -6.358 -1.279 1.00 1.05 35 HIS A N 12
ATOM 14560 C CA . HIS A 1 38 ? 5.529 -6.383 -0.991 1.00 1.35 35 HIS A CA 12
ATOM 14561 C C . HIS A 1 38 ? 6.310 -5.284 -1.716 1.00 1.35 35 HIS A C 12
ATOM 14562 O O . HIS A 1 38 ? 6.986 -4.474 -1.076 1.00 1.53 35 HIS A O 12
ATOM 14576 N N . TYR A 1 39 ? 6.184 -5.224 -3.042 1.00 1.32 36 TYR A N 12
ATOM 14577 C CA . TYR A 1 39 ? 6.777 -4.171 -3.865 1.00 1.40 36 TYR A CA 12
ATOM 14578 C C . TYR A 1 39 ? 6.029 -2.848 -3.654 1.00 1.07 36 TYR A C 12
ATOM 14579 O O . TYR A 1 39 ? 6.632 -1.803 -3.407 1.00 1.00 36 TYR A O 12
ATOM 14597 N N . LEU A 1 40 ? 4.692 -2.903 -3.671 1.00 1.04 37 LEU A N 12
ATOM 14598 C CA . LEU A 1 40 ? 3.840 -1.719 -3.547 1.00 1.03 37 LEU A CA 12
ATOM 14599 C C . LEU A 1 40 ? 4.040 -1.009 -2.197 1.00 0.91 37 LEU A C 12
ATOM 14600 O O . LEU A 1 40 ? 4.145 0.212 -2.180 1.00 1.03 37 LEU A O 12
ATOM 14616 N N . LYS A 1 41 ? 4.191 -1.746 -1.083 1.00 0.87 38 LYS A N 12
ATOM 14617 C CA . LYS A 1 41 ? 4.417 -1.161 0.256 1.00 0.96 38 LYS A CA 12
ATOM 14618 C C . LYS A 1 41 ? 5.763 -0.421 0.372 1.00 0.95 38 LYS A C 12
ATOM 14619 O O . LYS A 1 41 ? 5.856 0.549 1.125 1.00 1.17 38 LYS A O 12
ATOM 14638 N N . MET A 1 42 ? 6.771 -0.807 -0.411 1.00 0.85 39 MET A N 12
ATOM 14639 C CA . MET A 1 42 ? 8.036 -0.067 -0.546 1.00 0.89 39 MET A CA 12
ATOM 14640 C C . MET A 1 42 ? 7.865 1.183 -1.430 1.00 0.77 39 MET A C 12
ATOM 14641 O O . MET A 1 42 ? 8.303 2.276 -1.060 1.00 0.81 39 MET A O 12
ATOM 14655 N N . SER A 1 43 ? 7.169 1.031 -2.564 1.00 0.79 40 SER A N 12
ATOM 14656 C CA . SER A 1 43 ? 6.976 2.069 -3.588 1.00 0.94 40 SER A CA 12
ATOM 14657 C C . SER A 1 43 ? 6.056 3.221 -3.135 1.00 0.97 40 SER A C 12
ATOM 14658 O O . SER A 1 43 ? 6.392 4.385 -3.354 1.00 1.01 40 SER A O 12
ATOM 14666 N N . ILE A 1 44 ? 4.962 2.951 -2.403 1.00 1.05 41 ILE A N 12
ATOM 14667 C CA . ILE A 1 44 ? 4.147 4.012 -1.767 1.00 1.18 41 ILE A CA 12
ATOM 14668 C C . ILE A 1 44 ? 4.983 4.832 -0.769 1.00 1.10 41 ILE A C 12
ATOM 14669 O O . ILE A 1 44 ? 4.880 6.057 -0.726 1.00 1.16 41 ILE A O 12
ATOM 14685 N N . ALA A 1 45 ? 5.849 4.162 -0.002 1.00 1.06 42 ALA A N 12
ATOM 14686 C CA . ALA A 1 45 ? 6.575 4.753 1.115 1.00 1.19 42 ALA A CA 12
ATOM 14687 C C . ALA A 1 45 ? 7.750 5.642 0.682 1.00 1.09 42 ALA A C 12
ATOM 14688 O O . ALA A 1 45 ? 8.132 6.537 1.438 1.00 1.38 42 ALA A O 12
ATOM 14695 N N . GLN A 1 46 ? 8.283 5.453 -0.532 1.00 0.88 43 GLN A N 12
ATOM 14696 C CA . GLN A 1 46 ? 9.259 6.375 -1.130 1.00 0.94 43 GLN A CA 12
ATOM 14697 C C . GLN A 1 46 ? 8.616 7.614 -1.774 1.00 0.91 43 GLN A C 12
ATOM 14698 O O . GLN A 1 46 ? 9.283 8.622 -1.986 1.00 1.04 43 GLN A O 12
ATOM 14712 N N . CYS A 1 47 ? 7.316 7.568 -2.080 1.00 0.83 44 CYS A N 12
ATOM 14713 C CA . CYS A 1 47 ? 6.577 8.791 -2.392 1.00 0.95 44 CYS A CA 12
ATOM 14714 C C . CYS A 1 47 ? 6.378 9.654 -1.130 1.00 1.22 44 CYS A C 12
ATOM 14715 O O . CYS A 1 47 ? 6.602 10.865 -1.160 1.00 1.46 44 CYS A O 12
ATOM 14722 N N . THR A 1 48 ? 6.034 9.040 0.010 1.00 1.35 45 THR A N 12
ATOM 14723 C CA . THR A 1 48 ? 5.835 9.757 1.286 1.00 1.75 45 THR A CA 12
ATOM 14724 C C . THR A 1 48 ? 7.128 10.067 2.054 1.00 2.01 45 THR A C 12
ATOM 14725 O O . THR A 1 48 ? 7.114 10.935 2.928 1.00 2.52 45 THR A O 12
ATOM 14736 N N . SER A 1 49 ? 8.278 9.482 1.695 1.00 1.72 46 SER A N 12
ATOM 14737 C CA . SER A 1 49 ? 9.598 9.882 2.224 1.00 1.89 46 SER A CA 12
ATOM 14738 C C . SER A 1 49 ? 10.079 11.257 1.722 1.00 2.17 46 SER A C 12
ATOM 14739 O O . SER A 1 49 ? 11.035 11.803 2.272 1.00 2.43 46 SER A O 12
ATOM 14747 N N . SER A 1 50 ? 9.419 11.838 0.713 1.00 2.42 47 SER A N 12
ATOM 14748 C CA . SER A 1 50 ? 9.819 13.088 0.045 1.00 2.91 47 SER A CA 12
ATOM 14749 C C . SER A 1 50 ? 9.746 14.346 0.934 1.00 3.58 47 SER A C 12
ATOM 14750 O O . SER A 1 50 ? 10.428 15.342 0.670 1.00 3.93 47 SER A O 12
ATOM 14758 N N . HIS A 1 51 ? 8.950 14.328 2.009 1.00 4.14 48 HIS A N 12
ATOM 14759 C CA . HIS A 1 51 ? 8.871 15.437 2.968 1.00 5.20 48 HIS A CA 12
ATOM 14760 C C . HIS A 1 51 ? 10.061 15.424 3.956 1.00 6.55 48 HIS A C 12
ATOM 14761 O O . HIS A 1 51 ? 10.402 14.355 4.464 1.00 7.20 48 HIS A O 12
ATOM 14775 N N . PRO A 1 52 ? 10.675 16.577 4.302 1.00 7.56 49 PRO A N 12
ATOM 14776 C CA . PRO A 1 52 ? 11.806 16.701 5.233 1.00 9.19 49 PRO A CA 12
ATOM 14777 C C . PRO A 1 52 ? 11.402 16.524 6.715 1.00 10.38 49 PRO A C 12
ATOM 14778 O O . PRO A 1 52 ? 11.670 17.375 7.569 1.00 11.14 49 PRO A O 12
ATOM 14789 N N . ILE A 1 53 ? 10.732 15.412 7.037 1.00 10.97 50 ILE A N 12
ATOM 14790 C CA . ILE A 1 53 ? 10.251 15.062 8.384 1.00 12.51 50 ILE A CA 12
ATOM 14791 C C . ILE A 1 53 ? 11.420 14.910 9.374 1.00 13.66 50 ILE A C 12
ATOM 14792 O O . ILE A 1 53 ? 11.311 15.341 10.526 1.00 14.91 50 ILE A O 12
ATOM 14808 N N . ILE A 1 54 ? 12.543 14.361 8.895 1.00 13.50 51 ILE A N 12
ATOM 14809 C CA . ILE A 1 54 ? 13.819 14.181 9.606 1.00 14.67 51 ILE A CA 12
ATOM 14810 C C . ILE A 1 54 ? 14.999 14.710 8.764 1.00 14.85 51 ILE A C 12
ATOM 14811 O O . ILE A 1 54 ? 14.875 14.874 7.544 1.00 14.32 51 ILE A O 12
ATOM 14827 N N . ARG A 1 55 ? 16.154 14.974 9.389 1.00 15.88 52 ARG A N 12
ATOM 14828 C CA . ARG A 1 55 ? 17.342 15.596 8.765 1.00 16.42 52 ARG A CA 12
ATOM 14829 C C . ARG A 1 55 ? 17.952 14.775 7.620 1.00 16.24 52 ARG A C 12
ATOM 14830 O O . ARG A 1 55 ? 18.448 15.359 6.655 1.00 16.37 52 ARG A O 12
ATOM 14851 N N . GLN A 1 56 ? 17.838 13.444 7.666 1.00 16.20 53 GLN A N 12
ATOM 14852 C CA . GLN A 1 56 ? 18.366 12.522 6.646 1.00 16.43 53 GLN A CA 12
ATOM 14853 C C . GLN A 1 56 ? 17.915 12.888 5.220 1.00 15.69 53 GLN A C 12
ATOM 14854 O O . GLN A 1 56 ? 18.677 12.730 4.268 1.00 16.25 53 GLN A O 12
ATOM 14868 N N . ILE A 1 57 ? 16.709 13.440 5.062 1.00 14.69 54 ILE A N 12
ATOM 14869 C CA . ILE A 1 57 ? 16.170 13.827 3.752 1.00 14.32 54 ILE A CA 12
ATOM 14870 C C . ILE A 1 57 ? 17.024 14.930 3.107 1.00 14.72 54 ILE A C 12
ATOM 14871 O O . ILE A 1 57 ? 17.416 14.801 1.949 1.00 15.25 54 ILE A O 12
ATOM 14887 N N . ARG A 1 58 ? 17.430 15.961 3.860 1.00 14.85 55 ARG A N 12
ATOM 14888 C CA . ARG A 1 58 ? 18.334 17.020 3.361 1.00 15.61 55 ARG A CA 12
ATOM 14889 C C . ARG A 1 58 ? 19.798 16.568 3.296 1.00 16.68 55 ARG A C 12
ATOM 14890 O O . ARG A 1 58 ? 20.559 17.033 2.443 1.00 17.37 55 ARG A O 12
ATOM 14911 N N . GLN A 1 59 ? 20.186 15.576 4.097 1.00 17.00 56 GLN A N 12
ATOM 14912 C CA . GLN A 1 59 ? 21.459 14.865 3.914 1.00 18.08 56 GLN A CA 12
ATOM 14913 C C . GLN A 1 59 ? 21.500 14.104 2.565 1.00 18.29 56 GLN A C 12
ATOM 14914 O O . GLN A 1 59 ? 22.570 13.987 1.965 1.00 19.21 56 GLN A O 12
ATOM 14928 N N . ALA A 1 60 ? 20.353 13.682 2.015 1.00 17.65 57 ALA A N 12
ATOM 14929 C CA . ALA A 1 60 ? 20.259 12.945 0.751 1.00 18.16 57 ALA A CA 12
ATOM 14930 C C . ALA A 1 60 ? 19.960 13.801 -0.506 1.00 18.26 57 ALA A C 12
ATOM 14931 O O . ALA A 1 60 ? 20.677 13.674 -1.503 1.00 19.28 57 ALA A O 12
ATOM 14938 N N . CYS A 1 61 ? 18.920 14.647 -0.495 1.00 17.46 58 CYS A N 12
ATOM 14939 C CA . CYS A 1 61 ? 18.334 15.276 -1.697 1.00 17.75 58 CYS A CA 12
ATOM 14940 C C . CYS A 1 61 ? 18.272 16.822 -1.628 1.00 18.53 58 CYS A C 12
ATOM 14941 O O . CYS A 1 61 ? 17.190 17.423 -1.640 1.00 18.55 58 CYS A O 12
ATOM 14948 N N . ALA A 1 62 ? 19.439 17.477 -1.557 1.00 19.42 59 ALA A N 12
ATOM 14949 C CA . ALA A 1 62 ? 19.580 18.931 -1.396 1.00 20.30 59 ALA A CA 12
ATOM 14950 C C . ALA A 1 62 ? 20.340 19.647 -2.532 1.00 21.57 59 ALA A C 12
ATOM 14951 O O . ALA A 1 62 ? 20.052 20.817 -2.796 1.00 22.16 59 ALA A O 12
ATOM 14958 N N . GLN A 1 63 ? 21.282 18.997 -3.228 1.00 22.21 60 GLN A N 12
ATOM 14959 C CA . GLN A 1 63 ? 22.061 19.662 -4.288 1.00 23.61 60 GLN A CA 12
ATOM 14960 C C . GLN A 1 63 ? 21.238 19.906 -5.574 1.00 23.64 60 GLN A C 12
ATOM 14961 O O . GLN A 1 63 ? 21.227 21.053 -6.041 1.00 24.62 60 GLN A O 12
ATOM 14975 N N . PRO A 1 64 ? 20.461 18.935 -6.105 1.00 22.76 61 PRO A N 12
ATOM 14976 C CA . PRO A 1 64 ? 19.564 19.179 -7.241 1.00 22.91 61 PRO A CA 12
ATOM 14977 C C . PRO A 1 64 ? 18.381 20.094 -6.886 1.00 22.62 61 PRO A C 12
ATOM 14978 O O . PRO A 1 64 ? 17.911 20.858 -7.725 1.00 23.47 61 PRO A O 12
ATOM 14989 N N . PHE A 1 65 ? 17.921 20.069 -5.629 1.00 21.69 62 PHE A N 12
ATOM 14990 C CA . PHE A 1 65 ? 16.855 20.938 -5.106 1.00 21.65 62 PHE A CA 12
ATOM 14991 C C . PHE A 1 65 ? 17.166 22.436 -5.289 1.00 23.10 62 PHE A C 12
ATOM 14992 O O . PHE A 1 65 ? 16.291 23.218 -5.672 1.00 23.84 62 PHE A O 12
ATOM 15009 N N . GLU A 1 66 ? 18.427 22.812 -5.071 1.00 23.75 63 GLU A N 12
ATOM 15010 C CA . GLU A 1 66 ? 18.978 24.146 -5.336 1.00 25.31 63 GLU A CA 12
ATOM 15011 C C . GLU A 1 66 ? 19.268 24.370 -6.831 1.00 26.51 63 GLU A C 12
ATOM 15012 O O . GLU A 1 66 ? 19.044 25.467 -7.340 1.00 27.69 63 GLU A O 12
ATOM 15024 N N . ALA A 1 67 ? 19.714 23.343 -7.566 1.00 26.34 64 ALA A N 12
ATOM 15025 C CA . ALA A 1 67 ? 20.006 23.459 -8.999 1.00 27.58 64 ALA A CA 12
ATOM 15026 C C . ALA A 1 67 ? 18.746 23.733 -9.845 1.00 27.85 64 ALA A C 12
ATOM 15027 O O . ALA A 1 67 ? 18.810 24.500 -10.807 1.00 29.29 64 ALA A O 12
ATOM 15034 N N . PHE A 1 68 ? 17.585 23.181 -9.467 1.00 26.66 65 PHE A N 12
ATOM 15035 C CA . PHE A 1 68 ? 16.301 23.508 -10.101 1.00 27.10 65 PHE A CA 12
ATOM 15036 C C . PHE A 1 68 ? 15.797 24.916 -9.739 1.00 27.84 65 PHE A C 12
ATOM 15037 O O . PHE A 1 68 ? 15.189 25.575 -10.580 1.00 29.09 65 PHE A O 12
ATOM 15054 N N . GLU A 1 69 ? 16.110 25.425 -8.545 1.00 27.30 66 GLU A N 12
ATOM 15055 C CA . GLU A 1 69 ? 15.873 26.837 -8.189 1.00 28.22 66 GLU A CA 12
ATOM 15056 C C . GLU A 1 69 ? 16.803 27.787 -8.974 1.00 29.87 66 GLU A C 12
ATOM 15057 O O . GLU A 1 69 ? 16.389 28.866 -9.402 1.00 31.12 66 GLU A O 12
ATOM 15069 N N . GLU A 1 70 ? 18.030 27.346 -9.266 1.00 30.03 67 GLU A N 12
ATOM 15070 C CA . GLU A 1 70 ? 18.985 28.037 -10.142 1.00 31.67 67 GLU A CA 12
ATOM 15071 C C . GLU A 1 70 ? 18.576 27.969 -11.628 1.00 32.75 67 GLU A C 12
ATOM 15072 O O . GLU A 1 70 ? 18.907 28.865 -12.405 1.00 34.29 67 GLU A O 12
ATOM 15084 N N . CYS A 1 71 ? 17.769 26.976 -12.023 1.00 32.09 68 CYS A N 12
ATOM 15085 C CA . CYS A 1 71 ? 17.271 26.852 -13.394 1.00 33.16 68 CYS A CA 12
ATOM 15086 C C . CYS A 1 71 ? 16.375 28.043 -13.785 1.00 34.24 68 CYS A C 12
ATOM 15087 O O . CYS A 1 71 ? 16.570 28.610 -14.857 1.00 35.77 68 CYS A O 12
ATOM 15094 N N . LEU A 1 72 ? 15.482 28.513 -12.899 1.00 33.58 69 LEU A N 12
ATOM 15095 C CA . LEU A 1 72 ? 14.709 29.746 -13.023 1.00 34.62 69 LEU A CA 12
ATOM 15096 C C . LEU A 1 72 ? 15.503 31.014 -12.649 1.00 35.54 69 LEU A C 12
ATOM 15097 O O . LEU A 1 72 ? 15.096 32.114 -13.013 1.00 36.88 69 LEU A O 12
ATOM 15113 N N . ARG A 1 73 ? 16.654 30.899 -11.973 1.00 35.00 70 ARG A N 12
ATOM 15114 C CA . ARG A 1 73 ? 17.633 32.006 -11.866 1.00 36.06 70 ARG A CA 12
ATOM 15115 C C . ARG A 1 73 ? 18.287 32.326 -13.222 1.00 37.75 70 ARG A C 12
ATOM 15116 O O . ARG A 1 73 ? 18.611 33.488 -13.481 1.00 39.05 70 ARG A O 12
ATOM 15137 N N . GLN A 1 74 ? 18.415 31.329 -14.106 1.00 37.81 71 GLN A N 12
ATOM 15138 C CA . GLN A 1 74 ? 18.823 31.490 -15.515 1.00 39.43 71 GLN A CA 12
ATOM 15139 C C . GLN A 1 74 ? 17.647 31.687 -16.501 1.00 40.35 71 GLN A C 12
ATOM 15140 O O . GLN A 1 74 ? 17.735 32.513 -17.414 1.00 42.06 71 GLN A O 12
ATOM 15154 N N . ASN A 1 75 ? 16.550 30.941 -16.340 1.00 39.34 72 ASN A N 12
ATOM 15155 C CA . ASN A 1 75 ? 15.494 30.719 -17.344 1.00 40.07 72 ASN A CA 12
ATOM 15156 C C . ASN A 1 75 ? 14.081 30.840 -16.736 1.00 39.46 72 ASN A C 12
ATOM 15157 O O . ASN A 1 75 ? 13.224 29.995 -16.993 1.00 39.04 72 ASN A O 12
ATOM 15168 N N . GLU A 1 76 ? 13.815 31.854 -15.904 1.00 39.47 73 GLU A N 12
ATOM 15169 C CA . GLU A 1 76 ? 12.549 31.965 -15.147 1.00 38.89 73 GLU A CA 12
ATOM 15170 C C . GLU A 1 76 ? 11.284 31.889 -16.050 1.00 39.94 73 GLU A C 12
ATOM 15171 O O . GLU A 1 76 ? 10.186 31.536 -15.611 1.00 39.41 73 GLU A O 12
ATOM 15183 N N . ALA A 1 77 ? 11.470 32.260 -17.321 1.00 41.53 74 ALA A N 12
ATOM 15184 C CA . ALA A 1 77 ? 10.500 32.419 -18.399 1.00 42.92 74 ALA A CA 12
ATOM 15185 C C . ALA A 1 77 ? 10.302 31.185 -19.314 1.00 42.76 74 ALA A C 12
ATOM 15186 O O . ALA A 1 77 ? 9.545 31.277 -20.288 1.00 43.80 74 ALA A O 12
ATOM 15193 N N . ALA A 1 78 ? 10.988 30.063 -19.052 1.00 41.60 75 ALA A N 12
ATOM 15194 C CA . ALA A 1 78 ? 10.976 28.851 -19.890 1.00 41.52 75 ALA A CA 12
ATOM 15195 C C . ALA A 1 78 ? 10.704 27.569 -19.072 1.00 39.66 75 ALA A C 12
ATOM 15196 O O . ALA A 1 78 ? 11.419 26.565 -19.175 1.00 38.86 75 ALA A O 12
ATOM 15203 N N . VAL A 1 79 ? 9.661 27.608 -18.237 1.00 39.02 76 VAL A N 12
ATOM 15204 C CA . VAL A 1 79 ? 9.348 26.589 -17.214 1.00 37.21 76 VAL A CA 12
ATOM 15205 C C . VAL A 1 79 ? 9.027 25.206 -17.816 1.00 36.98 76 VAL A C 12
ATOM 15206 O O . VAL A 1 79 ? 9.152 24.179 -17.145 1.00 35.52 76 VAL A O 12
ATOM 15219 N N . GLY A 1 80 ? 8.711 25.126 -19.115 1.00 38.47 77 GLY A N 12
ATOM 15220 C CA . GLY A 1 80 ? 8.577 23.852 -19.827 1.00 38.50 77 GLY A CA 12
ATOM 15221 C C . GLY A 1 80 ? 9.848 22.991 -19.774 1.00 37.62 77 GLY A C 12
ATOM 15222 O O . GLY A 1 80 ? 9.748 21.770 -19.645 1.00 36.97 77 GLY A O 12
ATOM 15226 N N . ASN A 1 81 ? 11.040 23.601 -19.761 1.00 37.62 78 ASN A N 12
ATOM 15227 C CA . ASN A 1 81 ? 12.313 22.869 -19.683 1.00 36.93 78 ASN A CA 12
ATOM 15228 C C . ASN A 1 81 ? 12.679 22.449 -18.244 1.00 35.00 78 ASN A C 12
ATOM 15229 O O . ASN A 1 81 ? 13.291 21.390 -18.062 1.00 34.20 78 ASN A O 12
ATOM 15240 N N . CYS A 1 82 ? 12.296 23.236 -17.231 1.00 34.34 79 CYS A N 12
ATOM 15241 C CA . CYS A 1 82 ? 12.414 22.873 -15.816 1.00 32.54 79 CYS A CA 12
ATOM 15242 C C . CYS A 1 82 ? 11.320 23.540 -14.956 1.00 32.12 79 CYS A C 12
ATOM 15243 O O . CYS A 1 82 ? 11.110 24.749 -15.032 1.00 33.09 79 CYS A O 12
ATOM 15250 N N . ALA A 1 83 ? 10.702 22.770 -14.055 1.00 30.73 80 ALA A N 12
ATOM 15251 C CA . ALA A 1 83 ? 9.632 23.220 -13.159 1.00 30.30 80 ALA A CA 12
ATOM 15252 C C . ALA A 1 83 ? 10.002 22.908 -11.702 1.00 28.55 80 ALA A C 12
ATOM 15253 O O . ALA A 1 83 ? 10.303 21.761 -11.364 1.00 27.53 80 ALA A O 12
ATOM 15260 N N . GLU A 1 84 ? 10.056 23.932 -10.848 1.00 28.29 81 GLU A N 12
ATOM 15261 C CA . GLU A 1 84 ? 10.802 23.844 -9.590 1.00 26.90 81 GLU A CA 12
ATOM 15262 C C . GLU A 1 84 ? 10.194 22.874 -8.566 1.00 25.33 81 GLU A C 12
ATOM 15263 O O . GLU A 1 84 ? 10.850 21.884 -8.239 1.00 24.10 81 GLU A O 12
ATOM 15275 N N . HIS A 1 85 ? 8.975 23.091 -8.068 1.00 25.48 82 HIS A N 12
ATOM 15276 C CA . HIS A 1 85 ? 8.351 22.234 -7.050 1.00 24.20 82 HIS A CA 12
ATOM 15277 C C . HIS A 1 85 ? 8.252 20.759 -7.470 1.00 23.43 82 HIS A C 12
ATOM 15278 O O . HIS A 1 85 ? 8.539 19.879 -6.653 1.00 22.02 82 HIS A O 12
ATOM 15292 N N . MET A 1 86 ? 7.905 20.491 -8.734 1.00 24.44 83 MET A N 12
ATOM 15293 C CA . MET A 1 86 ? 7.808 19.146 -9.309 1.00 24.03 83 MET A CA 12
ATOM 15294 C C . MET A 1 86 ? 9.163 18.433 -9.269 1.00 23.15 83 MET A C 12
ATOM 15295 O O . MET A 1 86 ? 9.278 17.331 -8.722 1.00 22.09 83 MET A O 12
ATOM 15309 N N . ARG A 1 87 ? 10.213 19.084 -9.786 1.00 23.70 84 ARG A N 12
ATOM 15310 C CA . ARG A 1 87 ? 11.554 18.497 -9.892 1.00 23.23 84 ARG A CA 12
ATOM 15311 C C . ARG A 1 87 ? 12.256 18.412 -8.531 1.00 21.88 84 ARG A C 12
ATOM 15312 O O . ARG A 1 87 ? 12.946 17.429 -8.270 1.00 21.13 84 ARG A O 12
ATOM 15333 N N . ARG A 1 88 ? 11.995 19.358 -7.617 1.00 21.64 85 ARG A N 12
ATOM 15334 C CA . ARG A 1 88 ? 12.402 19.322 -6.192 1.00 20.43 85 ARG A CA 12
ATOM 15335 C C . ARG A 1 88 ? 11.752 18.176 -5.417 1.00 19.20 85 ARG A C 12
ATOM 15336 O O . ARG A 1 88 ? 12.406 17.633 -4.523 1.00 18.34 85 ARG A O 12
ATOM 15357 N N . PHE A 1 89 ? 10.525 17.775 -5.761 1.00 19.34 86 PHE A N 12
ATOM 15358 C CA . PHE A 1 89 ? 9.879 16.585 -5.194 1.00 18.47 86 PHE A CA 12
ATOM 15359 C C . PHE A 1 89 ? 10.459 15.297 -5.799 1.00 18.25 86 PHE A C 12
ATOM 15360 O O . PHE A 1 89 ? 10.886 14.418 -5.055 1.00 17.37 86 PHE A O 12
ATOM 15377 N N . LEU A 1 90 ? 10.557 15.216 -7.135 1.00 19.24 87 LEU A N 12
ATOM 15378 C CA . LEU A 1 90 ? 11.117 14.080 -7.891 1.00 19.37 87 LEU A CA 12
ATOM 15379 C C . LEU A 1 90 ? 12.484 13.650 -7.334 1.00 18.84 87 LEU A C 12
ATOM 15380 O O . LEU A 1 90 ? 12.664 12.499 -6.939 1.00 18.36 87 LEU A O 12
ATOM 15396 N N . GLN A 1 91 ? 13.424 14.592 -7.233 1.00 19.14 88 GLN A N 12
ATOM 15397 C CA . GLN A 1 91 ? 14.802 14.331 -6.802 1.00 19.07 88 GLN A CA 12
ATOM 15398 C C . GLN A 1 91 ? 14.944 13.899 -5.329 1.00 17.94 88 GLN A C 12
ATOM 15399 O O . GLN A 1 91 ? 16.018 13.440 -4.943 1.00 18.03 88 GLN A O 12
ATOM 15413 N N . CYS A 1 92 ? 13.902 14.051 -4.502 1.00 17.13 89 CYS A N 12
ATOM 15414 C CA . CYS A 1 92 ? 13.776 13.299 -3.242 1.00 16.19 89 CYS A CA 12
ATOM 15415 C C . CYS A 1 92 ? 13.051 11.947 -3.416 1.00 15.89 89 CYS A C 12
ATOM 15416 O O . CYS A 1 92 ? 13.587 10.908 -3.025 1.00 15.73 89 CYS A O 12
ATOM 15423 N N . ALA A 1 93 ? 11.860 11.934 -4.018 1.00 16.16 90 ALA A N 12
ATOM 15424 C CA . ALA A 1 93 ? 10.967 10.770 -4.066 1.00 16.25 90 ALA A CA 12
ATOM 15425 C C . ALA A 1 93 ? 11.480 9.589 -4.917 1.00 16.92 90 ALA A C 12
ATOM 15426 O O . ALA A 1 93 ? 11.070 8.447 -4.697 1.00 17.08 90 ALA A O 12
ATOM 15433 N N . GLU A 1 94 ? 12.376 9.826 -5.879 1.00 17.55 91 GLU A N 12
ATOM 15434 C CA . GLU A 1 94 ? 13.095 8.768 -6.607 1.00 18.38 91 GLU A CA 12
ATOM 15435 C C . GLU A 1 94 ? 14.456 8.406 -5.980 1.00 18.38 91 GLU A C 12
ATOM 15436 O O . GLU A 1 94 ? 15.107 7.472 -6.461 1.00 19.15 91 GLU A O 12
ATOM 15448 N N . GLN A 1 95 ? 14.890 9.107 -4.924 1.00 17.75 92 GLN A N 12
ATOM 15449 C CA . GLN A 1 95 ? 16.246 9.041 -4.354 1.00 18.02 92 GLN A CA 12
ATOM 15450 C C . GLN A 1 95 ? 16.308 8.395 -2.960 1.00 17.62 92 GLN A C 12
ATOM 15451 O O . GLN A 1 95 ? 17.298 7.726 -2.663 1.00 18.33 92 GLN A O 12
ATOM 15465 N N . VAL A 1 96 ? 15.301 8.585 -2.094 1.00 16.77 93 VAL A N 12
ATOM 15466 C CA . VAL A 1 96 ? 15.428 8.291 -0.648 1.00 16.59 93 VAL A CA 12
ATOM 15467 C C . VAL A 1 96 ? 14.398 7.267 -0.160 1.00 16.79 93 VAL A C 12
ATOM 15468 O O . VAL A 1 96 ? 13.197 7.533 -0.188 1.00 16.48 93 VAL A O 12
ATOM 15481 N N . TYR A 1 14 ? 1.615 13.850 1.438 1.00 2.44 11 TYR A N 13
ATOM 15482 C CA . TYR A 1 14 ? 1.676 12.463 0.966 1.00 1.91 11 TYR A CA 13
ATOM 15483 C C . TYR A 1 14 ? 1.328 12.393 -0.531 1.00 1.54 11 TYR A C 13
ATOM 15484 O O . TYR A 1 14 ? 0.899 13.389 -1.123 1.00 2.01 11 TYR A O 13
ATOM 15502 N N . CYS A 1 15 ? 1.495 11.222 -1.148 1.00 1.23 12 CYS A N 13
ATOM 15503 C CA . CYS A 1 15 ? 1.080 10.945 -2.524 1.00 0.98 12 CYS A CA 13
ATOM 15504 C C . CYS A 1 15 ? -0.162 10.031 -2.526 1.00 0.79 12 CYS A C 13
ATOM 15505 O O . CYS A 1 15 ? -0.133 8.959 -1.924 1.00 1.16 12 CYS A O 13
ATOM 15512 N N . GLY A 1 16 ? -1.241 10.399 -3.228 1.00 0.85 13 GLY A N 13
ATOM 15513 C CA . GLY A 1 16 ? -2.515 9.655 -3.221 1.00 1.03 13 GLY A CA 13
ATOM 15514 C C . GLY A 1 16 ? -2.415 8.195 -3.686 1.00 0.92 13 GLY A C 13
ATOM 15515 O O . GLY A 1 16 ? -3.205 7.354 -3.254 1.00 0.96 13 GLY A O 13
ATOM 15519 N N . ARG A 1 17 ? -1.373 7.859 -4.458 1.00 1.03 14 ARG A N 13
ATOM 15520 C CA . ARG A 1 17 ? -0.928 6.482 -4.743 1.00 1.22 14 ARG A CA 13
ATOM 15521 C C . ARG A 1 17 ? -0.816 5.571 -3.515 1.00 1.17 14 ARG A C 13
ATOM 15522 O O . ARG A 1 17 ? -0.944 4.357 -3.672 1.00 1.32 14 ARG A O 13
ATOM 15543 N N . GLU A 1 18 ? -0.616 6.105 -2.307 1.00 1.15 15 GLU A N 13
ATOM 15544 C CA . GLU A 1 18 ? -0.570 5.293 -1.086 1.00 1.33 15 GLU A CA 13
ATOM 15545 C C . GLU A 1 18 ? -1.944 4.820 -0.595 1.00 1.23 15 GLU A C 13
ATOM 15546 O O . GLU A 1 18 ? -2.055 3.703 -0.084 1.00 1.51 15 GLU A O 13
ATOM 15558 N N . LEU A 1 19 ? -2.997 5.606 -0.839 1.00 1.00 16 LEU A N 13
ATOM 15559 C CA . LEU A 1 19 ? -4.382 5.251 -0.514 1.00 0.99 16 LEU A CA 13
ATOM 15560 C C . LEU A 1 19 ? -4.899 4.166 -1.471 1.00 0.89 16 LEU A C 13
ATOM 15561 O O . LEU A 1 19 ? -5.583 3.225 -1.059 1.00 1.03 16 LEU A O 13
ATOM 15577 N N . GLU A 1 20 ? -4.533 4.286 -2.752 1.00 0.83 17 GLU A N 13
ATOM 15578 C CA . GLU A 1 20 ? -5.008 3.416 -3.836 1.00 0.96 17 GLU A CA 13
ATOM 15579 C C . GLU A 1 20 ? -4.407 2.003 -3.787 1.00 1.04 17 GLU A C 13
ATOM 15580 O O . GLU A 1 20 ? -5.100 1.034 -4.111 1.00 1.35 17 GLU A O 13
ATOM 15592 N N . GLN A 1 21 ? -3.163 1.865 -3.311 1.00 0.93 18 GLN A N 13
ATOM 15593 C CA . GLN A 1 21 ? -2.553 0.556 -3.044 1.00 1.06 18 GLN A CA 13
ATOM 15594 C C . GLN A 1 21 ? -3.043 -0.077 -1.733 1.00 0.90 18 GLN A C 13
ATOM 15595 O O . GLN A 1 21 ? -3.387 -1.260 -1.740 1.00 0.94 18 GLN A O 13
ATOM 15609 N N . TYR A 1 22 ? -3.140 0.690 -0.635 1.00 0.93 19 TYR A N 13
ATOM 15610 C CA . TYR A 1 22 ? -3.508 0.137 0.678 1.00 1.16 19 TYR A CA 13
ATOM 15611 C C . TYR A 1 22 ? -4.954 -0.360 0.702 1.00 1.03 19 TYR A C 13
ATOM 15612 O O . TYR A 1 22 ? -5.215 -1.446 1.222 1.00 1.13 19 TYR A O 13
ATOM 15630 N N . GLY A 1 23 ? -5.882 0.393 0.088 1.00 0.97 20 GLY A N 13
ATOM 15631 C CA . GLY A 1 23 ? -7.304 0.040 0.078 1.00 1.15 20 GLY A CA 13
ATOM 15632 C C . GLY A 1 23 ? -7.567 -1.329 -0.546 1.00 1.17 20 GLY A C 13
ATOM 15633 O O . GLY A 1 23 ? -8.377 -2.088 -0.025 1.00 1.57 20 GLY A O 13
ATOM 15637 N N . GLN A 1 24 ? -6.817 -1.702 -1.588 1.00 0.92 21 GLN A N 13
ATOM 15638 C CA . GLN A 1 24 ? -6.915 -3.029 -2.202 1.00 0.89 21 GLN A CA 13
ATOM 15639 C C . GLN A 1 24 ? -6.521 -4.133 -1.218 1.00 0.80 21 GLN A C 13
ATOM 15640 O O . GLN A 1 24 ? -7.243 -5.115 -1.026 1.00 0.84 21 GLN A O 13
ATOM 15654 N N . CYS A 1 25 ? -5.376 -3.940 -0.569 1.00 0.78 22 CYS A N 13
ATOM 15655 C CA . CYS A 1 25 ? -4.754 -4.923 0.297 1.00 0.79 22 CYS A CA 13
ATOM 15656 C C . CYS A 1 25 ? -5.604 -5.209 1.543 1.00 0.94 22 CYS A C 13
ATOM 15657 O O . CYS A 1 25 ? -5.941 -6.363 1.806 1.00 1.30 22 CYS A O 13
ATOM 15664 N N . VAL A 1 26 ? -6.041 -4.173 2.270 1.00 0.84 23 VAL A N 13
ATOM 15665 C CA . VAL A 1 26 ? -6.844 -4.383 3.491 1.00 0.92 23 VAL A CA 13
ATOM 15666 C C . VAL A 1 26 ? -8.311 -4.686 3.200 1.00 0.88 23 VAL A C 13
ATOM 15667 O O . VAL A 1 26 ? -8.975 -5.310 4.035 1.00 0.97 23 VAL A O 13
ATOM 15680 N N . ALA A 1 27 ? -8.849 -4.302 2.035 1.00 0.87 24 ALA A N 13
ATOM 15681 C CA . ALA A 1 27 ? -10.208 -4.695 1.673 1.00 0.99 24 ALA A CA 13
ATOM 15682 C C . ALA A 1 27 ? -10.323 -6.190 1.375 1.00 1.02 24 ALA A C 13
ATOM 15683 O O . ALA A 1 27 ? -11.350 -6.777 1.722 1.00 1.22 24 ALA A O 13
ATOM 15690 N N . ALA A 1 28 ? -9.285 -6.833 0.832 1.00 0.93 25 ALA A N 13
ATOM 15691 C CA . ALA A 1 28 ? -9.326 -8.272 0.590 1.00 1.04 25 ALA A CA 13
ATOM 15692 C C . ALA A 1 28 ? -9.188 -9.097 1.889 1.00 1.00 25 ALA A C 13
ATOM 15693 O O . ALA A 1 28 ? -10.102 -9.870 2.202 1.00 1.17 25 ALA A O 13
ATOM 15700 N N . LYS A 1 29 ? -8.099 -8.909 2.660 1.00 0.86 26 LYS A N 13
ATOM 15701 C CA . LYS A 1 29 ? -7.880 -9.468 4.019 1.00 0.92 26 LYS A CA 13
ATOM 15702 C C . LYS A 1 29 ? -6.908 -8.602 4.859 1.00 0.95 26 LYS A C 13
ATOM 15703 O O . LYS A 1 29 ? -5.825 -8.301 4.350 1.00 1.18 26 LYS A O 13
ATOM 15722 N N . PRO A 1 30 ? -7.194 -8.267 6.134 1.00 0.94 27 PRO A N 13
ATOM 15723 C CA . PRO A 1 30 ? -6.354 -7.352 6.928 1.00 0.99 27 PRO A CA 13
ATOM 15724 C C . PRO A 1 30 ? -4.913 -7.797 7.244 1.00 1.08 27 PRO A C 13
ATOM 15725 O O . PRO A 1 30 ? -4.040 -6.940 7.370 1.00 1.16 27 PRO A O 13
ATOM 15736 N N . GLU A 1 31 ? -4.629 -9.086 7.459 1.00 1.34 28 GLU A N 13
ATOM 15737 C CA . GLU A 1 31 ? -3.254 -9.611 7.586 1.00 1.65 28 GLU A CA 13
ATOM 15738 C C . GLU A 1 31 ? -2.636 -10.176 6.303 1.00 1.93 28 GLU A C 13
ATOM 15739 O O . GLU A 1 31 ? -1.549 -9.765 5.892 1.00 1.59 28 GLU A O 13
ATOM 15751 N N . SER A 1 32 ? -3.293 -11.164 5.692 1.00 3.02 29 SER A N 13
ATOM 15752 C CA . SER A 1 32 ? -2.684 -12.022 4.656 1.00 4.11 29 SER A CA 13
ATOM 15753 C C . SER A 1 32 ? -2.736 -11.411 3.256 1.00 4.37 29 SER A C 13
ATOM 15754 O O . SER A 1 32 ? -1.984 -11.823 2.370 1.00 4.94 29 SER A O 13
ATOM 15762 N N . TRP A 1 33 ? -3.561 -10.376 3.072 1.00 4.37 30 TRP A N 13
ATOM 15763 C CA . TRP A 1 33 ? -3.640 -9.576 1.850 1.00 5.35 30 TRP A CA 13
ATOM 15764 C C . TRP A 1 33 ? -3.100 -8.144 2.034 1.00 4.50 30 TRP A C 13
ATOM 15765 O O . TRP A 1 33 ? -2.715 -7.532 1.044 1.00 5.04 30 TRP A O 13
ATOM 15786 N N . GLN A 1 34 ? -2.923 -7.644 3.271 1.00 3.73 31 GLN A N 13
ATOM 15787 C CA . GLN A 1 34 ? -1.979 -6.538 3.565 1.00 3.95 31 GLN A CA 13
ATOM 15788 C C . GLN A 1 34 ? -0.574 -6.824 2.992 1.00 2.92 31 GLN A C 13
ATOM 15789 O O . GLN A 1 34 ? 0.114 -5.920 2.510 1.00 3.71 31 GLN A O 13
ATOM 15803 N N . ARG A 1 35 ? -0.180 -8.102 2.955 1.00 1.61 32 ARG A N 13
ATOM 15804 C CA . ARG A 1 35 ? 1.030 -8.614 2.286 1.00 1.84 32 ARG A CA 13
ATOM 15805 C C . ARG A 1 35 ? 1.048 -8.448 0.746 1.00 1.66 32 ARG A C 13
ATOM 15806 O O . ARG A 1 35 ? 2.122 -8.497 0.146 1.00 2.36 32 ARG A O 13
ATOM 15827 N N . ASP A 1 36 ? -0.094 -8.199 0.090 1.00 0.93 33 ASP A N 13
ATOM 15828 C CA . ASP A 1 36 ? -0.199 -8.057 -1.378 1.00 0.88 33 ASP A CA 13
ATOM 15829 C C . ASP A 1 36 ? 0.314 -6.707 -1.917 1.00 0.97 33 ASP A C 13
ATOM 15830 O O . ASP A 1 36 ? 0.408 -6.527 -3.133 1.00 1.26 33 ASP A O 13
ATOM 15839 N N . CYS A 1 37 ? 0.667 -5.754 -1.049 1.00 0.97 34 CYS A N 13
ATOM 15840 C CA . CYS A 1 37 ? 1.439 -4.567 -1.421 1.00 1.16 34 CYS A CA 13
ATOM 15841 C C . CYS A 1 37 ? 2.674 -4.441 -0.516 1.00 1.23 34 CYS A C 13
ATOM 15842 O O . CYS A 1 37 ? 2.673 -3.756 0.504 1.00 1.41 34 CYS A O 13
ATOM 15849 N N . HIS A 1 38 ? 3.757 -5.103 -0.914 1.00 1.21 35 HIS A N 13
ATOM 15850 C CA . HIS A 1 38 ? 5.110 -4.958 -0.367 1.00 1.26 35 HIS A CA 13
ATOM 15851 C C . HIS A 1 38 ? 5.906 -3.871 -1.111 1.00 1.20 35 HIS A C 13
ATOM 15852 O O . HIS A 1 38 ? 6.413 -2.928 -0.499 1.00 1.22 35 HIS A O 13
ATOM 15866 N N . TYR A 1 39 ? 5.943 -3.941 -2.444 1.00 1.25 36 TYR A N 13
ATOM 15867 C CA . TYR A 1 39 ? 6.743 -3.047 -3.290 1.00 1.23 36 TYR A CA 13
ATOM 15868 C C . TYR A 1 39 ? 6.131 -1.640 -3.385 1.00 1.12 36 TYR A C 13
ATOM 15869 O O . TYR A 1 39 ? 6.834 -0.625 -3.390 1.00 1.06 36 TYR A O 13
ATOM 15887 N N . LEU A 1 40 ? 4.797 -1.569 -3.382 1.00 1.24 37 LEU A N 13
ATOM 15888 C CA . LEU A 1 40 ? 4.055 -0.310 -3.323 1.00 1.37 37 LEU A CA 13
ATOM 15889 C C . LEU A 1 40 ? 4.256 0.368 -1.955 1.00 1.28 37 LEU A C 13
ATOM 15890 O O . LEU A 1 40 ? 4.544 1.560 -1.919 1.00 1.47 37 LEU A O 13
ATOM 15906 N N . LYS A 1 41 ? 4.253 -0.403 -0.855 1.00 1.13 38 LYS A N 13
ATOM 15907 C CA . LYS A 1 41 ? 4.553 0.039 0.525 1.00 1.10 38 LYS A CA 13
ATOM 15908 C C . LYS A 1 41 ? 5.971 0.603 0.704 1.00 1.01 38 LYS A C 13
ATOM 15909 O O . LYS A 1 41 ? 6.184 1.429 1.591 1.00 1.29 38 LYS A O 13
ATOM 15928 N N . MET A 1 42 ? 6.914 0.249 -0.172 1.00 0.92 39 MET A N 13
ATOM 15929 C CA . MET A 1 42 ? 8.218 0.922 -0.285 1.00 0.92 39 MET A CA 13
ATOM 15930 C C . MET A 1 42 ? 8.153 2.166 -1.194 1.00 0.92 39 MET A C 13
ATOM 15931 O O . MET A 1 42 ? 8.640 3.237 -0.832 1.00 0.97 39 MET A O 13
ATOM 15945 N N . SER A 1 43 ? 7.493 2.065 -2.352 1.00 0.96 40 SER A N 13
ATOM 15946 C CA . SER A 1 43 ? 7.392 3.156 -3.341 1.00 1.10 40 SER A CA 13
ATOM 15947 C C . SER A 1 43 ? 6.659 4.402 -2.811 1.00 1.18 40 SER A C 13
ATOM 15948 O O . SER A 1 43 ? 7.051 5.527 -3.116 1.00 1.25 40 SER A O 13
ATOM 15956 N N . ILE A 1 44 ? 5.638 4.228 -1.965 1.00 1.26 41 ILE A N 13
ATOM 15957 C CA . ILE A 1 44 ? 4.902 5.331 -1.316 1.00 1.41 41 ILE A CA 13
ATOM 15958 C C . ILE A 1 44 ? 5.787 6.159 -0.376 1.00 1.46 41 ILE A C 13
ATOM 15959 O O . ILE A 1 44 ? 5.624 7.379 -0.306 1.00 1.48 41 ILE A O 13
ATOM 15975 N N . ALA A 1 45 ? 6.762 5.514 0.275 1.00 1.53 42 ALA A N 13
ATOM 15976 C CA . ALA A 1 45 ? 7.751 6.170 1.123 1.00 1.72 42 ALA A CA 13
ATOM 15977 C C . ALA A 1 45 ? 8.830 6.883 0.290 1.00 1.63 42 ALA A C 13
ATOM 15978 O O . ALA A 1 45 ? 9.306 7.945 0.680 1.00 1.86 42 ALA A O 13
ATOM 15985 N N . GLN A 1 46 ? 9.183 6.365 -0.892 1.00 1.39 43 GLN A N 13
ATOM 15986 C CA . GLN A 1 46 ? 10.092 7.061 -1.815 1.00 1.43 43 GLN A CA 13
ATOM 15987 C C . GLN A 1 46 ? 9.442 8.294 -2.459 1.00 1.37 43 GLN A C 13
ATOM 15988 O O . GLN A 1 46 ? 10.128 9.297 -2.656 1.00 1.51 43 GLN A O 13
ATOM 16002 N N . CYS A 1 47 ? 8.124 8.286 -2.696 1.00 1.22 44 CYS A N 13
ATOM 16003 C CA . CYS A 1 47 ? 7.391 9.456 -3.200 1.00 1.22 44 CYS A CA 13
ATOM 16004 C C . CYS A 1 47 ? 7.466 10.673 -2.249 1.00 1.50 44 CYS A C 13
ATOM 16005 O O . CYS A 1 47 ? 7.487 11.819 -2.716 1.00 1.57 44 CYS A O 13
ATOM 16012 N N . THR A 1 48 ? 7.548 10.439 -0.930 1.00 1.79 45 THR A N 13
ATOM 16013 C CA . THR A 1 48 ? 7.852 11.461 0.098 1.00 2.20 45 THR A CA 13
ATOM 16014 C C . THR A 1 48 ? 9.354 11.665 0.377 1.00 2.38 45 THR A C 13
ATOM 16015 O O . THR A 1 48 ? 9.782 12.805 0.581 1.00 2.86 45 THR A O 13
ATOM 16026 N N . SER A 1 49 ? 10.174 10.606 0.361 1.00 2.08 46 SER A N 13
ATOM 16027 C CA . SER A 1 49 ? 11.596 10.640 0.759 1.00 2.20 46 SER A CA 13
ATOM 16028 C C . SER A 1 49 ? 12.551 11.137 -0.339 1.00 2.38 46 SER A C 13
ATOM 16029 O O . SER A 1 49 ? 13.264 12.126 -0.134 1.00 2.46 46 SER A O 13
ATOM 16037 N N . SER A 1 50 ? 12.591 10.485 -1.507 1.00 2.98 47 SER A N 13
ATOM 16038 C CA . SER A 1 50 ? 13.617 10.686 -2.557 1.00 3.79 47 SER A CA 13
ATOM 16039 C C . SER A 1 50 ? 13.078 11.217 -3.897 1.00 4.70 47 SER A C 13
ATOM 16040 O O . SER A 1 50 ? 13.853 11.673 -4.745 1.00 5.39 47 SER A O 13
ATOM 16048 N N . HIS A 1 51 ? 11.754 11.175 -4.067 1.00 5.15 48 HIS A N 13
ATOM 16049 C CA . HIS A 1 51 ? 10.965 11.698 -5.185 1.00 6.58 48 HIS A CA 13
ATOM 16050 C C . HIS A 1 51 ? 11.461 11.329 -6.609 1.00 8.33 48 HIS A C 13
ATOM 16051 O O . HIS A 1 51 ? 11.666 12.223 -7.443 1.00 8.70 48 HIS A O 13
ATOM 16065 N N . PRO A 1 52 ? 11.649 10.029 -6.926 1.00 9.84 49 PRO A N 13
ATOM 16066 C CA . PRO A 1 52 ? 11.830 9.561 -8.300 1.00 11.64 49 PRO A CA 13
ATOM 16067 C C . PRO A 1 52 ? 10.510 9.641 -9.085 1.00 12.68 49 PRO A C 13
ATOM 16068 O O . PRO A 1 52 ? 9.441 9.354 -8.540 1.00 13.00 49 PRO A O 13
ATOM 16079 N N . ILE A 1 53 ? 10.579 10.002 -10.368 1.00 13.64 50 ILE A N 13
ATOM 16080 C CA . ILE A 1 53 ? 9.418 10.110 -11.271 1.00 15.12 50 ILE A CA 13
ATOM 16081 C C . ILE A 1 53 ? 9.735 9.592 -12.683 1.00 16.95 50 ILE A C 13
ATOM 16082 O O . ILE A 1 53 ? 10.836 9.813 -13.197 1.00 17.36 50 ILE A O 13
ATOM 16098 N N . ILE A 1 54 ? 8.758 8.923 -13.303 1.00 18.23 51 ILE A N 13
ATOM 16099 C CA . ILE A 1 54 ? 8.855 8.302 -14.636 1.00 20.18 51 ILE A CA 13
ATOM 16100 C C . ILE A 1 54 ? 8.706 9.327 -15.782 1.00 21.00 51 ILE A C 13
ATOM 16101 O O . ILE A 1 54 ? 8.073 10.375 -15.613 1.00 20.85 51 ILE A O 13
ATOM 16117 N N . ARG A 1 55 ? 9.246 9.029 -16.976 1.00 22.12 52 ARG A N 13
ATOM 16118 C CA . ARG A 1 55 ? 9.208 9.922 -18.162 1.00 23.09 52 ARG A CA 13
ATOM 16119 C C . ARG A 1 55 ? 7.806 10.459 -18.502 1.00 24.09 52 ARG A C 13
ATOM 16120 O O . ARG A 1 55 ? 7.685 11.653 -18.775 1.00 24.33 52 ARG A O 13
ATOM 16141 N N . GLN A 1 56 ? 6.748 9.644 -18.396 1.00 24.80 53 GLN A N 13
ATOM 16142 C CA . GLN A 1 56 ? 5.353 10.079 -18.614 1.00 25.95 53 GLN A CA 13
ATOM 16143 C C . GLN A 1 56 ? 4.896 11.218 -17.677 1.00 25.13 53 GLN A C 13
ATOM 16144 O O . GLN A 1 56 ? 4.087 12.058 -18.082 1.00 26.23 53 GLN A O 13
ATOM 16158 N N . ILE A 1 57 ? 5.424 11.287 -16.450 1.00 23.39 54 ILE A N 13
ATOM 16159 C CA . ILE A 1 57 ? 5.184 12.398 -15.515 1.00 22.64 54 ILE A CA 13
ATOM 16160 C C . ILE A 1 57 ? 6.120 13.570 -15.832 1.00 22.38 54 ILE A C 13
ATOM 16161 O O . ILE A 1 57 ? 5.666 14.711 -15.919 1.00 23.08 54 ILE A O 13
ATOM 16177 N N . ARG A 1 58 ? 7.409 13.297 -16.085 1.00 21.72 55 ARG A N 13
ATOM 16178 C CA . ARG A 1 58 ? 8.414 14.329 -16.400 1.00 21.65 55 ARG A CA 13
ATOM 16179 C C . ARG A 1 58 ? 7.989 15.200 -17.592 1.00 23.40 55 ARG A C 13
ATOM 16180 O O . ARG A 1 58 ? 8.068 16.419 -17.485 1.00 23.73 55 ARG A O 13
ATOM 16201 N N . GLN A 1 59 ? 7.438 14.613 -18.663 1.00 24.71 56 GLN A N 13
ATOM 16202 C CA . GLN A 1 59 ? 6.934 15.369 -19.825 1.00 26.53 56 GLN A CA 13
ATOM 16203 C C . GLN A 1 59 ? 5.716 16.269 -19.514 1.00 27.39 56 GLN A C 13
ATOM 16204 O O . GLN A 1 59 ? 5.574 17.338 -20.109 1.00 28.59 56 GLN A O 13
ATOM 16218 N N . ALA A 1 60 ? 4.862 15.879 -18.558 1.00 26.91 57 ALA A N 13
ATOM 16219 C CA . ALA A 1 60 ? 3.659 16.625 -18.167 1.00 27.84 57 ALA A CA 13
ATOM 16220 C C . ALA A 1 60 ? 3.923 17.733 -17.125 1.00 27.29 57 ALA A C 13
ATOM 16221 O O . ALA A 1 60 ? 3.065 18.584 -16.873 1.00 28.31 57 ALA A O 13
ATOM 16228 N N . CYS A 1 61 ? 5.109 17.722 -16.515 1.00 25.90 58 CYS A N 13
ATOM 16229 C CA . CYS A 1 61 ? 5.610 18.766 -15.620 1.00 25.52 58 CYS A CA 13
ATOM 16230 C C . CYS A 1 61 ? 6.618 19.717 -16.312 1.00 26.25 58 CYS A C 13
ATOM 16231 O O . CYS A 1 61 ? 7.111 20.646 -15.668 1.00 26.01 58 CYS A O 13
ATOM 16238 N N . ALA A 1 62 ? 6.955 19.485 -17.589 1.00 27.28 59 ALA A N 13
ATOM 16239 C CA . ALA A 1 62 ? 8.143 20.035 -18.250 1.00 27.96 59 ALA A CA 13
ATOM 16240 C C . ALA A 1 62 ? 8.083 21.533 -18.605 1.00 29.19 59 ALA A C 13
ATOM 16241 O O . ALA A 1 62 ? 9.111 22.207 -18.523 1.00 29.38 59 ALA A O 13
ATOM 16248 N N . GLN A 1 63 ? 6.925 22.079 -18.987 1.00 30.18 60 GLN A N 13
ATOM 16249 C CA . GLN A 1 63 ? 6.838 23.485 -19.418 1.00 31.57 60 GLN A CA 13
ATOM 16250 C C . GLN A 1 63 ? 7.089 24.499 -18.287 1.00 31.29 60 GLN A C 13
ATOM 16251 O O . GLN A 1 63 ? 7.933 25.381 -18.491 1.00 32.00 60 GLN A O 13
ATOM 16265 N N . PRO A 1 64 ? 6.471 24.385 -17.090 1.00 30.41 61 PRO A N 13
ATOM 16266 C CA . PRO A 1 64 ? 6.878 25.199 -15.944 1.00 30.19 61 PRO A CA 13
ATOM 16267 C C . PRO A 1 64 ? 8.319 24.896 -15.508 1.00 29.20 61 PRO A C 13
ATOM 16268 O O . PRO A 1 64 ? 9.028 25.811 -15.096 1.00 29.63 61 PRO A O 13
ATOM 16279 N N . PHE A 1 65 ? 8.808 23.658 -15.673 1.00 28.12 62 PHE A N 13
ATOM 16280 C CA . PHE A 1 65 ? 10.217 23.310 -15.435 1.00 27.41 62 PHE A CA 13
ATOM 16281 C C . PHE A 1 65 ? 11.170 24.173 -16.282 1.00 28.66 62 PHE A C 13
ATOM 16282 O O . PHE A 1 65 ? 12.131 24.727 -15.758 1.00 28.73 62 PHE A O 13
ATOM 16299 N N . GLU A 1 66 ? 10.889 24.341 -17.577 1.00 29.84 63 GLU A N 13
ATOM 16300 C CA . GLU A 1 66 ? 11.779 25.036 -18.518 1.00 31.20 63 GLU A CA 13
ATOM 16301 C C . GLU A 1 66 ? 11.881 26.555 -18.280 1.00 32.35 63 GLU A C 13
ATOM 16302 O O . GLU A 1 66 ? 12.899 27.155 -18.634 1.00 33.17 63 GLU A O 13
ATOM 16314 N N . ALA A 1 67 ? 10.880 27.172 -17.647 1.00 32.55 64 ALA A N 13
ATOM 16315 C CA . ALA A 1 67 ? 10.955 28.558 -17.171 1.00 33.73 64 ALA A CA 13
ATOM 16316 C C . ALA A 1 67 ? 11.529 28.671 -15.747 1.00 33.14 64 ALA A C 13
ATOM 16317 O O . ALA A 1 67 ? 12.378 29.529 -15.484 1.00 34.12 64 ALA A O 13
ATOM 16324 N N . PHE A 1 68 ? 11.090 27.811 -14.825 1.00 31.69 65 PHE A N 13
ATOM 16325 C CA . PHE A 1 68 ? 11.378 27.948 -13.395 1.00 31.27 65 PHE A CA 13
ATOM 16326 C C . PHE A 1 68 ? 12.683 27.276 -12.946 1.00 30.57 65 PHE A C 13
ATOM 16327 O O . PHE A 1 68 ? 13.207 27.670 -11.907 1.00 30.92 65 PHE A O 13
ATOM 16344 N N . GLU A 1 69 ? 13.276 26.352 -13.715 1.00 29.87 66 GLU A N 13
ATOM 16345 C CA . GLU A 1 69 ? 14.682 25.978 -13.481 1.00 29.65 66 GLU A CA 13
ATOM 16346 C C . GLU A 1 69 ? 15.639 27.033 -14.074 1.00 31.26 66 GLU A C 13
ATOM 16347 O O . GLU A 1 69 ? 16.690 27.294 -13.493 1.00 31.58 66 GLU A O 13
ATOM 16359 N N . GLU A 1 70 ? 15.252 27.694 -15.172 1.00 32.41 67 GLU A N 13
ATOM 16360 C CA . GLU A 1 70 ? 16.085 28.629 -15.952 1.00 34.11 67 GLU A CA 13
ATOM 16361 C C . GLU A 1 70 ? 16.347 29.965 -15.234 1.00 35.20 67 GLU A C 13
ATOM 16362 O O . GLU A 1 70 ? 17.354 30.624 -15.495 1.00 36.39 67 GLU A O 13
ATOM 16374 N N . CYS A 1 71 ? 15.473 30.356 -14.300 1.00 34.92 68 CYS A N 13
ATOM 16375 C CA . CYS A 1 71 ? 15.706 31.524 -13.445 1.00 36.00 68 CYS A CA 13
ATOM 16376 C C . CYS A 1 71 ? 16.857 31.280 -12.442 1.00 35.68 68 CYS A C 13
ATOM 16377 O O . CYS A 1 71 ? 17.834 32.036 -12.416 1.00 36.95 68 CYS A O 13
ATOM 16384 N N . LEU A 1 72 ? 16.801 30.177 -11.683 1.00 34.07 69 LEU A N 13
ATOM 16385 C CA . LEU A 1 72 ? 17.855 29.703 -10.796 1.00 33.65 69 LEU A CA 13
ATOM 16386 C C . LEU A 1 72 ? 19.107 29.233 -11.574 1.00 33.94 69 LEU A C 13
ATOM 16387 O O . LEU A 1 72 ? 20.220 29.307 -11.064 1.00 34.36 69 LEU A O 13
ATOM 16403 N N . ARG A 1 73 ? 18.998 28.833 -12.845 1.00 33.99 70 ARG A N 13
ATOM 16404 C CA . ARG A 1 73 ? 20.174 28.473 -13.664 1.00 34.62 70 ARG A CA 13
ATOM 16405 C C . ARG A 1 73 ? 21.174 29.632 -13.772 1.00 36.40 70 ARG A C 13
ATOM 16406 O O . ARG A 1 73 ? 22.382 29.394 -13.759 1.00 36.88 70 ARG A O 13
ATOM 16427 N N . GLN A 1 74 ? 20.676 30.873 -13.769 1.00 37.43 71 GLN A N 13
ATOM 16428 C CA . GLN A 1 74 ? 21.485 32.102 -13.741 1.00 39.22 71 GLN A CA 13
ATOM 16429 C C . GLN A 1 74 ? 21.626 32.746 -12.340 1.00 39.62 71 GLN A C 13
ATOM 16430 O O . GLN A 1 74 ? 22.602 33.460 -12.112 1.00 40.95 71 GLN A O 13
ATOM 16444 N N . ASN A 1 75 ? 20.675 32.542 -11.410 1.00 38.64 72 ASN A N 13
ATOM 16445 C CA . ASN A 1 75 ? 20.663 33.201 -10.086 1.00 39.19 72 ASN A CA 13
ATOM 16446 C C . ASN A 1 75 ? 20.145 32.323 -8.918 1.00 37.71 72 ASN A C 13
ATOM 16447 O O . ASN A 1 75 ? 19.469 32.825 -8.021 1.00 37.77 72 ASN A O 13
ATOM 16458 N N . GLU A 1 76 ? 20.422 31.014 -8.895 1.00 36.47 73 GLU A N 13
ATOM 16459 C CA . GLU A 1 76 ? 19.976 30.096 -7.824 1.00 35.06 73 GLU A CA 13
ATOM 16460 C C . GLU A 1 76 ? 20.408 30.574 -6.416 1.00 35.68 73 GLU A C 13
ATOM 16461 O O . GLU A 1 76 ? 19.767 30.248 -5.418 1.00 34.90 73 GLU A O 13
ATOM 16473 N N . ALA A 1 77 ? 21.511 31.323 -6.329 1.00 37.17 74 ALA A N 13
ATOM 16474 C CA . ALA A 1 77 ? 22.068 31.879 -5.098 1.00 38.16 74 ALA A CA 13
ATOM 16475 C C . ALA A 1 77 ? 21.286 33.089 -4.548 1.00 39.22 74 ALA A C 13
ATOM 16476 O O . ALA A 1 77 ? 21.402 33.403 -3.359 1.00 39.87 74 ALA A O 13
ATOM 16483 N N . ALA A 1 78 ? 20.508 33.769 -5.395 1.00 39.55 75 ALA A N 13
ATOM 16484 C CA . ALA A 1 78 ? 19.786 35.005 -5.094 1.00 40.84 75 ALA A CA 13
ATOM 16485 C C . ALA A 1 78 ? 18.268 34.761 -5.122 1.00 39.88 75 ALA A C 13
ATOM 16486 O O . ALA A 1 78 ? 17.520 35.324 -5.926 1.00 40.33 75 ALA A O 13
ATOM 16493 N N . VAL A 1 79 ? 17.810 33.867 -4.243 1.00 38.58 76 VAL A N 13
ATOM 16494 C CA . VAL A 1 79 ? 16.450 33.304 -4.248 1.00 37.37 76 VAL A CA 13
ATOM 16495 C C . VAL A 1 79 ? 15.365 34.367 -4.002 1.00 38.61 76 VAL A C 13
ATOM 16496 O O . VAL A 1 79 ? 14.218 34.206 -4.430 1.00 38.07 76 VAL A O 13
ATOM 16509 N N . GLY A 1 80 ? 15.718 35.505 -3.393 1.00 40.42 77 GLY A N 13
ATOM 16510 C CA . GLY A 1 80 ? 14.851 36.680 -3.278 1.00 41.97 77 GLY A CA 13
ATOM 16511 C C . GLY A 1 80 ? 14.479 37.313 -4.626 1.00 42.50 77 GLY A C 13
ATOM 16512 O O . GLY A 1 80 ? 13.398 37.896 -4.732 1.00 43.22 77 GLY A O 13
ATOM 16516 N N . ASN A 1 81 ? 15.299 37.142 -5.674 1.00 42.19 78 ASN A N 13
ATOM 16517 C CA . ASN A 1 81 ? 14.932 37.488 -7.049 1.00 42.57 78 ASN A CA 13
ATOM 16518 C C . ASN A 1 81 ? 14.009 36.418 -7.662 1.00 40.83 78 ASN A C 13
ATOM 16519 O O . ASN A 1 81 ? 12.972 36.778 -8.222 1.00 41.21 78 ASN A O 13
ATOM 16530 N N . CYS A 1 82 ? 14.312 35.119 -7.519 1.00 39.00 79 CYS A N 13
ATOM 16531 C CA . CYS A 1 82 ? 13.360 34.049 -7.847 1.00 37.29 79 CYS A CA 13
ATOM 16532 C C . CYS A 1 82 ? 13.602 32.726 -7.094 1.00 35.52 79 CYS A C 13
ATOM 16533 O O . CYS A 1 82 ? 14.719 32.222 -7.023 1.00 35.19 79 CYS A O 13
ATOM 16540 N N . ALA A 1 83 ? 12.508 32.109 -6.632 1.00 34.41 80 ALA A N 13
ATOM 16541 C CA . ALA A 1 83 ? 12.479 30.843 -5.884 1.00 32.77 80 ALA A CA 13
ATOM 16542 C C . ALA A 1 83 ? 11.712 29.717 -6.606 1.00 31.15 80 ALA A C 13
ATOM 16543 O O . ALA A 1 83 ? 11.508 28.634 -6.057 1.00 30.16 80 ALA A O 13
ATOM 16550 N N . GLU A 1 84 ? 11.259 29.975 -7.835 1.00 31.00 81 GLU A N 13
ATOM 16551 C CA . GLU A 1 84 ? 10.105 29.298 -8.444 1.00 30.05 81 GLU A CA 13
ATOM 16552 C C . GLU A 1 84 ? 10.266 27.777 -8.617 1.00 28.17 81 GLU A C 13
ATOM 16553 O O . GLU A 1 84 ? 9.264 27.059 -8.623 1.00 27.50 81 GLU A O 13
ATOM 16565 N N . HIS A 1 85 ? 11.496 27.250 -8.682 1.00 27.41 82 HIS A N 13
ATOM 16566 C CA . HIS A 1 85 ? 11.726 25.801 -8.708 1.00 25.70 82 HIS A CA 13
ATOM 16567 C C . HIS A 1 85 ? 11.163 25.080 -7.459 1.00 25.01 82 HIS A C 13
ATOM 16568 O O . HIS A 1 85 ? 10.677 23.953 -7.563 1.00 23.76 82 HIS A O 13
ATOM 16582 N N . MET A 1 86 ? 11.130 25.738 -6.295 1.00 26.01 83 MET A N 13
ATOM 16583 C CA . MET A 1 86 ? 10.537 25.183 -5.069 1.00 25.77 83 MET A CA 13
ATOM 16584 C C . MET A 1 86 ? 9.008 25.029 -5.181 1.00 25.94 83 MET A C 13
ATOM 16585 O O . MET A 1 86 ? 8.421 24.120 -4.591 1.00 25.09 83 MET A O 13
ATOM 16599 N N . ARG A 1 87 ? 8.339 25.885 -5.968 1.00 27.15 84 ARG A N 13
ATOM 16600 C CA . ARG A 1 87 ? 6.900 25.772 -6.270 1.00 27.64 84 ARG A CA 13
ATOM 16601 C C . ARG A 1 87 ? 6.624 24.781 -7.406 1.00 26.48 84 ARG A C 13
ATOM 16602 O O . ARG A 1 87 ? 5.728 23.954 -7.269 1.00 26.17 84 ARG A O 13
ATOM 16623 N N . ARG A 1 88 ? 7.456 24.792 -8.454 1.00 25.94 85 ARG A N 13
ATOM 16624 C CA . ARG A 1 88 ? 7.521 23.805 -9.558 1.00 24.93 85 ARG A CA 13
ATOM 16625 C C . ARG A 1 88 ? 7.613 22.366 -9.038 1.00 23.36 85 ARG A C 13
ATOM 16626 O O . ARG A 1 88 ? 6.869 21.492 -9.478 1.00 23.05 85 ARG A O 13
ATOM 16647 N N . PHE A 1 89 ? 8.477 22.126 -8.048 1.00 22.59 86 PHE A N 13
ATOM 16648 C CA . PHE A 1 89 ? 8.623 20.818 -7.406 1.00 21.26 86 PHE A CA 13
ATOM 16649 C C . PHE A 1 89 ? 7.328 20.359 -6.716 1.00 21.58 86 PHE A C 13
ATOM 16650 O O . PHE A 1 89 ? 6.868 19.239 -6.947 1.00 20.93 86 PHE A O 13
ATOM 16667 N N . LEU A 1 90 ? 6.717 21.237 -5.914 1.00 22.85 87 LEU A N 13
ATOM 16668 C CA . LEU A 1 90 ? 5.521 20.943 -5.115 1.00 23.50 87 LEU A CA 13
ATOM 16669 C C . LEU A 1 90 ? 4.267 20.780 -5.995 1.00 24.01 87 LEU A C 13
ATOM 16670 O O . LEU A 1 90 ? 3.516 19.820 -5.828 1.00 23.74 87 LEU A O 13
ATOM 16686 N N . GLN A 1 91 ? 4.073 21.642 -6.995 1.00 24.87 88 GLN A N 13
ATOM 16687 C CA . GLN A 1 91 ? 2.952 21.535 -7.936 1.00 25.66 88 GLN A CA 13
ATOM 16688 C C . GLN A 1 91 ? 3.027 20.263 -8.795 1.00 24.60 88 GLN A C 13
ATOM 16689 O O . GLN A 1 91 ? 1.984 19.653 -9.040 1.00 25.07 88 GLN A O 13
ATOM 16703 N N . CYS A 1 92 ? 4.226 19.797 -9.168 1.00 23.34 89 CYS A N 13
ATOM 16704 C CA . CYS A 1 92 ? 4.396 18.493 -9.818 1.00 22.46 89 CYS A CA 13
ATOM 16705 C C . CYS A 1 92 ? 4.169 17.321 -8.833 1.00 21.59 89 CYS A C 13
ATOM 16706 O O . CYS A 1 92 ? 3.511 16.338 -9.175 1.00 21.72 89 CYS A O 13
ATOM 16713 N N . ALA A 1 93 ? 4.611 17.450 -7.574 1.00 21.04 90 ALA A N 13
ATOM 16714 C CA . ALA A 1 93 ? 4.376 16.462 -6.512 1.00 20.50 90 ALA A CA 13
ATOM 16715 C C . ALA A 1 93 ? 2.892 16.340 -6.086 1.00 21.70 90 ALA A C 13
ATOM 16716 O O . ALA A 1 93 ? 2.496 15.332 -5.490 1.00 21.49 90 ALA A O 13
ATOM 16723 N N . GLU A 1 94 ? 2.057 17.333 -6.405 1.00 23.13 91 GLU A N 13
ATOM 16724 C CA . GLU A 1 94 ? 0.592 17.271 -6.290 1.00 24.55 91 GLU A CA 13
ATOM 16725 C C . GLU A 1 94 ? -0.084 16.790 -7.597 1.00 25.10 91 GLU A C 13
ATOM 16726 O O . GLU A 1 94 ? -1.110 16.105 -7.553 1.00 25.95 91 GLU A O 13
ATOM 16738 N N . GLN A 1 95 ? 0.517 17.074 -8.761 1.00 24.79 92 GLN A N 13
ATOM 16739 C CA . GLN A 1 95 ? 0.052 16.637 -10.087 1.00 25.50 92 GLN A CA 13
ATOM 16740 C C . GLN A 1 95 ? 0.074 15.105 -10.267 1.00 24.96 92 GLN A C 13
ATOM 16741 O O . GLN A 1 95 ? -0.733 14.580 -11.044 1.00 26.05 92 GLN A O 13
ATOM 16755 N N . VAL A 1 96 ? 0.927 14.380 -9.530 1.00 23.52 93 VAL A N 13
ATOM 16756 C CA . VAL A 1 96 ? 0.851 12.912 -9.388 1.00 23.16 93 VAL A CA 13
ATOM 16757 C C . VAL A 1 96 ? -0.296 12.515 -8.446 1.00 23.54 93 VAL A C 13
ATOM 16758 O O . VAL A 1 96 ? -0.178 12.626 -7.223 1.00 22.84 93 VAL A O 13
ATOM 16771 N N . TYR A 1 14 ? 0.404 15.180 0.932 1.00 3.01 11 TYR A N 14
ATOM 16772 C CA . TYR A 1 14 ? 1.178 14.064 0.390 1.00 2.13 11 TYR A CA 14
ATOM 16773 C C . TYR A 1 14 ? 0.432 13.388 -0.778 1.00 1.96 11 TYR A C 14
ATOM 16774 O O . TYR A 1 14 ? -0.683 13.795 -1.132 1.00 2.75 11 TYR A O 14
ATOM 16792 N N . CYS A 1 15 ? 1.016 12.358 -1.398 1.00 1.57 12 CYS A N 14
ATOM 16793 C CA . CYS A 1 15 ? 0.469 11.800 -2.640 1.00 1.42 12 CYS A CA 14
ATOM 16794 C C . CYS A 1 15 ? -0.500 10.633 -2.351 1.00 1.00 12 CYS A C 14
ATOM 16795 O O . CYS A 1 15 ? -0.385 9.919 -1.356 1.00 1.21 12 CYS A O 14
ATOM 16802 N N . GLY A 1 16 ? -1.507 10.460 -3.206 1.00 0.98 13 GLY A N 14
ATOM 16803 C CA . GLY A 1 16 ? -2.714 9.657 -2.966 1.00 1.24 13 GLY A CA 14
ATOM 16804 C C . GLY A 1 16 ? -2.470 8.153 -2.848 1.00 1.35 13 GLY A C 14
ATOM 16805 O O . GLY A 1 16 ? -3.268 7.449 -2.226 1.00 1.54 13 GLY A O 14
ATOM 16809 N N . ARG A 1 17 ? -1.322 7.673 -3.348 1.00 1.39 14 ARG A N 14
ATOM 16810 C CA . ARG A 1 17 ? -0.867 6.275 -3.285 1.00 1.60 14 ARG A CA 14
ATOM 16811 C C . ARG A 1 17 ? -0.994 5.612 -1.910 1.00 1.63 14 ARG A C 14
ATOM 16812 O O . ARG A 1 17 ? -1.167 4.400 -1.837 1.00 1.71 14 ARG A O 14
ATOM 16833 N N . GLU A 1 18 ? -0.932 6.379 -0.819 1.00 1.69 15 GLU A N 14
ATOM 16834 C CA . GLU A 1 18 ? -0.979 5.792 0.537 1.00 1.84 15 GLU A CA 14
ATOM 16835 C C . GLU A 1 18 ? -2.401 5.470 1.021 1.00 1.75 15 GLU A C 14
ATOM 16836 O O . GLU A 1 18 ? -2.576 4.638 1.910 1.00 2.07 15 GLU A O 14
ATOM 16848 N N . LEU A 1 19 ? -3.415 6.096 0.421 1.00 1.44 16 LEU A N 14
ATOM 16849 C CA . LEU A 1 19 ? -4.813 5.662 0.473 1.00 1.27 16 LEU A CA 14
ATOM 16850 C C . LEU A 1 19 ? -5.136 4.658 -0.643 1.00 1.00 16 LEU A C 14
ATOM 16851 O O . LEU A 1 19 ? -5.834 3.671 -0.402 1.00 1.00 16 LEU A O 14
ATOM 16867 N N . GLU A 1 20 ? -4.606 4.864 -1.850 1.00 1.00 17 GLU A N 14
ATOM 16868 C CA . GLU A 1 20 ? -5.000 4.084 -3.028 1.00 1.04 17 GLU A CA 14
ATOM 16869 C C . GLU A 1 20 ? -4.398 2.669 -3.063 1.00 0.93 17 GLU A C 14
ATOM 16870 O O . GLU A 1 20 ? -5.136 1.723 -3.356 1.00 1.04 17 GLU A O 14
ATOM 16882 N N . GLN A 1 21 ? -3.126 2.474 -2.684 1.00 0.93 18 GLN A N 14
ATOM 16883 C CA . GLN A 1 21 ? -2.517 1.136 -2.584 1.00 1.04 18 GLN A CA 14
ATOM 16884 C C . GLN A 1 21 ? -2.933 0.399 -1.298 1.00 0.83 18 GLN A C 14
ATOM 16885 O O . GLN A 1 21 ? -3.117 -0.823 -1.334 1.00 0.86 18 GLN A O 14
ATOM 16899 N N . TYR A 1 22 ? -3.171 1.125 -0.190 1.00 0.85 19 TYR A N 14
ATOM 16900 C CA . TYR A 1 22 ? -3.796 0.571 1.027 1.00 1.00 19 TYR A CA 14
ATOM 16901 C C . TYR A 1 22 ? -5.193 0.027 0.695 1.00 0.90 19 TYR A C 14
ATOM 16902 O O . TYR A 1 22 ? -5.530 -1.103 1.037 1.00 1.00 19 TYR A O 14
ATOM 16920 N N . GLY A 1 23 ? -5.972 0.795 -0.068 1.00 0.89 20 GLY A N 14
ATOM 16921 C CA . GLY A 1 23 ? -7.312 0.435 -0.525 1.00 1.07 20 GLY A CA 14
ATOM 16922 C C . GLY A 1 23 ? -7.367 -0.726 -1.518 1.00 1.20 20 GLY A C 14
ATOM 16923 O O . GLY A 1 23 ? -8.455 -1.234 -1.768 1.00 1.81 20 GLY A O 14
ATOM 16927 N N . GLN A 1 24 ? -6.240 -1.152 -2.101 1.00 0.97 21 GLN A N 14
ATOM 16928 C CA . GLN A 1 24 ? -6.140 -2.506 -2.659 1.00 0.99 21 GLN A CA 14
ATOM 16929 C C . GLN A 1 24 ? -5.856 -3.542 -1.567 1.00 0.75 21 GLN A C 14
ATOM 16930 O O . GLN A 1 24 ? -6.700 -4.398 -1.297 1.00 0.75 21 GLN A O 14
ATOM 16944 N N . CYS A 1 25 ? -4.692 -3.477 -0.911 1.00 0.69 22 CYS A N 14
ATOM 16945 C CA . CYS A 1 25 ? -4.221 -4.643 -0.160 1.00 0.66 22 CYS A CA 14
ATOM 16946 C C . CYS A 1 25 ? -4.935 -4.854 1.182 1.00 0.71 22 CYS A C 14
ATOM 16947 O O . CYS A 1 25 ? -5.016 -5.991 1.635 1.00 0.90 22 CYS A O 14
ATOM 16954 N N . VAL A 1 26 ? -5.506 -3.812 1.797 1.00 0.69 23 VAL A N 14
ATOM 16955 C CA . VAL A 1 26 ? -6.350 -3.945 2.999 1.00 0.74 23 VAL A CA 14
ATOM 16956 C C . VAL A 1 26 ? -7.811 -4.250 2.646 1.00 0.79 23 VAL A C 14
ATOM 16957 O O . VAL A 1 26 ? -8.516 -4.876 3.440 1.00 0.87 23 VAL A O 14
ATOM 16970 N N . ALA A 1 27 ? -8.278 -3.872 1.445 1.00 0.86 24 ALA A N 14
ATOM 16971 C CA . ALA A 1 27 ? -9.634 -4.200 0.999 1.00 1.04 24 ALA A CA 14
ATOM 16972 C C . ALA A 1 27 ? -9.756 -5.659 0.536 1.00 1.10 24 ALA A C 14
ATOM 16973 O O . ALA A 1 27 ? -10.820 -6.261 0.694 1.00 1.25 24 ALA A O 14
ATOM 16980 N N . ALA A 1 28 ? -8.679 -6.250 0.004 1.00 1.08 25 ALA A N 14
ATOM 16981 C CA . ALA A 1 28 ? -8.671 -7.660 -0.372 1.00 1.23 25 ALA A CA 14
ATOM 16982 C C . ALA A 1 28 ? -8.865 -8.566 0.859 1.00 1.25 25 ALA A C 14
ATOM 16983 O O . ALA A 1 28 ? -9.834 -9.331 0.903 1.00 1.55 25 ALA A O 14
ATOM 16990 N N . LYS A 1 29 ? -7.988 -8.451 1.868 1.00 1.04 26 LYS A N 14
ATOM 16991 C CA . LYS A 1 29 ? -8.067 -9.121 3.184 1.00 1.19 26 LYS A CA 14
ATOM 16992 C C . LYS A 1 29 ? -7.361 -8.288 4.269 1.00 1.06 26 LYS A C 14
ATOM 16993 O O . LYS A 1 29 ? -6.344 -7.671 3.958 1.00 0.85 26 LYS A O 14
ATOM 17012 N N . PRO A 1 30 ? -7.731 -8.397 5.560 1.00 1.32 27 PRO A N 14
ATOM 17013 C CA . PRO A 1 30 ? -6.885 -7.923 6.666 1.00 1.46 27 PRO A CA 14
ATOM 17014 C C . PRO A 1 30 ? -5.479 -8.559 6.655 1.00 1.63 27 PRO A C 14
ATOM 17015 O O . PRO A 1 30 ? -4.482 -7.895 6.949 1.00 1.73 27 PRO A O 14
ATOM 17026 N N . GLU A 1 31 ? -5.394 -9.829 6.241 1.00 1.81 28 GLU A N 14
ATOM 17027 C CA . GLU A 1 31 ? -4.162 -10.611 6.025 1.00 2.11 28 GLU A CA 14
ATOM 17028 C C . GLU A 1 31 ? -3.324 -10.124 4.824 1.00 1.67 28 GLU A C 14
ATOM 17029 O O . GLU A 1 31 ? -2.103 -10.300 4.791 1.00 1.77 28 GLU A O 14
ATOM 17041 N N . SER A 1 32 ? -3.961 -9.486 3.837 1.00 1.36 29 SER A N 14
ATOM 17042 C CA . SER A 1 32 ? -3.316 -9.011 2.606 1.00 1.23 29 SER A CA 14
ATOM 17043 C C . SER A 1 32 ? -2.510 -7.724 2.809 1.00 1.21 29 SER A C 14
ATOM 17044 O O . SER A 1 32 ? -1.655 -7.425 1.981 1.00 1.29 29 SER A O 14
ATOM 17052 N N . TRP A 1 33 ? -2.650 -7.033 3.947 1.00 1.39 30 TRP A N 14
ATOM 17053 C CA . TRP A 1 33 ? -1.696 -5.996 4.373 1.00 1.76 30 TRP A CA 14
ATOM 17054 C C . TRP A 1 33 ? -0.250 -6.520 4.450 1.00 1.80 30 TRP A C 14
ATOM 17055 O O . TRP A 1 33 ? 0.690 -5.784 4.153 1.00 2.05 30 TRP A O 14
ATOM 17076 N N . GLN A 1 34 ? -0.055 -7.782 4.851 1.00 1.78 31 GLN A N 14
ATOM 17077 C CA . GLN A 1 34 ? 1.227 -8.484 4.737 1.00 1.98 31 GLN A CA 14
ATOM 17078 C C . GLN A 1 34 ? 1.407 -9.236 3.397 1.00 1.68 31 GLN A C 14
ATOM 17079 O O . GLN A 1 34 ? 2.520 -9.261 2.869 1.00 1.85 31 GLN A O 14
ATOM 17093 N N . ARG A 1 35 ? 0.350 -9.857 2.833 1.00 1.36 32 ARG A N 14
ATOM 17094 C CA . ARG A 1 35 ? 0.458 -10.752 1.650 1.00 1.30 32 ARG A CA 14
ATOM 17095 C C . ARG A 1 35 ? 0.416 -10.091 0.259 1.00 1.03 32 ARG A C 14
ATOM 17096 O O . ARG A 1 35 ? 1.110 -10.560 -0.640 1.00 1.22 32 ARG A O 14
ATOM 17117 N N . ASP A 1 36 ? -0.370 -9.031 0.048 1.00 0.75 33 ASP A N 14
ATOM 17118 C CA . ASP A 1 36 ? -0.563 -8.386 -1.271 1.00 0.75 33 ASP A CA 14
ATOM 17119 C C . ASP A 1 36 ? 0.419 -7.226 -1.542 1.00 0.87 33 ASP A C 14
ATOM 17120 O O . ASP A 1 36 ? 0.563 -6.834 -2.705 1.00 1.18 33 ASP A O 14
ATOM 17129 N N . CYS A 1 37 ? 1.064 -6.651 -0.514 1.00 0.97 34 CYS A N 14
ATOM 17130 C CA . CYS A 1 37 ? 1.891 -5.443 -0.661 1.00 1.24 34 CYS A CA 14
ATOM 17131 C C . CYS A 1 37 ? 3.126 -5.388 0.279 1.00 1.38 34 CYS A C 14
ATOM 17132 O O . CYS A 1 37 ? 3.119 -4.706 1.301 1.00 1.58 34 CYS A O 14
ATOM 17139 N N . HIS A 1 38 ? 4.250 -5.989 -0.129 1.00 1.38 35 HIS A N 14
ATOM 17140 C CA . HIS A 1 38 ? 5.593 -5.764 0.440 1.00 1.46 35 HIS A CA 14
ATOM 17141 C C . HIS A 1 38 ? 6.352 -4.621 -0.246 1.00 1.41 35 HIS A C 14
ATOM 17142 O O . HIS A 1 38 ? 6.703 -3.623 0.390 1.00 1.42 35 HIS A O 14
ATOM 17156 N N . TYR A 1 39 ? 6.598 -4.742 -1.554 1.00 1.45 36 TYR A N 14
ATOM 17157 C CA . TYR A 1 39 ? 7.335 -3.737 -2.323 1.00 1.48 36 TYR A CA 14
ATOM 17158 C C . TYR A 1 39 ? 6.459 -2.541 -2.684 1.00 1.15 36 TYR A C 14
ATOM 17159 O O . TYR A 1 39 ? 6.961 -1.426 -2.689 1.00 1.06 36 TYR A O 14
ATOM 17177 N N . LEU A 1 40 ? 5.140 -2.713 -2.836 1.00 1.12 37 LEU A N 14
ATOM 17178 C CA . LEU A 1 40 ? 4.219 -1.574 -2.954 1.00 1.09 37 LEU A CA 14
ATOM 17179 C C . LEU A 1 40 ? 4.238 -0.698 -1.681 1.00 0.94 37 LEU A C 14
ATOM 17180 O O . LEU A 1 40 ? 4.144 0.524 -1.766 1.00 1.01 37 LEU A O 14
ATOM 17196 N N . LYS A 1 41 ? 4.449 -1.299 -0.499 1.00 0.93 38 LYS A N 14
ATOM 17197 C CA . LYS A 1 41 ? 4.601 -0.598 0.791 1.00 0.98 38 LYS A CA 14
ATOM 17198 C C . LYS A 1 41 ? 5.948 0.133 0.920 1.00 0.97 38 LYS A C 14
ATOM 17199 O O . LYS A 1 41 ? 6.018 1.167 1.583 1.00 1.19 38 LYS A O 14
ATOM 17218 N N . MET A 1 42 ? 6.974 -0.318 0.196 1.00 0.82 39 MET A N 14
ATOM 17219 C CA . MET A 1 42 ? 8.168 0.498 -0.083 1.00 0.77 39 MET A CA 14
ATOM 17220 C C . MET A 1 42 ? 7.895 1.606 -1.127 1.00 0.62 39 MET A C 14
ATOM 17221 O O . MET A 1 42 ? 8.296 2.754 -0.930 1.00 0.68 39 MET A O 14
ATOM 17235 N N . SER A 1 43 ? 7.147 1.324 -2.200 1.00 0.66 40 SER A N 14
ATOM 17236 C CA . SER A 1 43 ? 6.823 2.297 -3.258 1.00 0.84 40 SER A CA 14
ATOM 17237 C C . SER A 1 43 ? 5.991 3.486 -2.761 1.00 0.84 40 SER A C 14
ATOM 17238 O O . SER A 1 43 ? 6.174 4.601 -3.260 1.00 0.98 40 SER A O 14
ATOM 17246 N N . ILE A 1 44 ? 5.136 3.321 -1.739 1.00 0.92 41 ILE A N 14
ATOM 17247 C CA . ILE A 1 44 ? 4.446 4.474 -1.132 1.00 1.07 41 ILE A CA 14
ATOM 17248 C C . ILE A 1 44 ? 5.419 5.428 -0.422 1.00 0.98 41 ILE A C 14
ATOM 17249 O O . ILE A 1 44 ? 5.213 6.641 -0.493 1.00 1.02 41 ILE A O 14
ATOM 17265 N N . ALA A 1 45 ? 6.508 4.936 0.176 1.00 1.11 42 ALA A N 14
ATOM 17266 C CA . ALA A 1 45 ? 7.572 5.798 0.709 1.00 1.52 42 ALA A CA 14
ATOM 17267 C C . ALA A 1 45 ? 8.390 6.473 -0.414 1.00 1.56 42 ALA A C 14
ATOM 17268 O O . ALA A 1 45 ? 8.797 7.632 -0.294 1.00 1.94 42 ALA A O 14
ATOM 17275 N N . GLN A 1 46 ? 8.571 5.795 -1.552 1.00 1.37 43 GLN A N 14
ATOM 17276 C CA . GLN A 1 46 ? 9.325 6.325 -2.697 1.00 1.75 43 GLN A CA 14
ATOM 17277 C C . GLN A 1 46 ? 8.636 7.538 -3.359 1.00 1.73 43 GLN A C 14
ATOM 17278 O O . GLN A 1 46 ? 9.325 8.524 -3.629 1.00 1.95 43 GLN A O 14
ATOM 17292 N N . CYS A 1 47 ? 7.297 7.559 -3.490 1.00 1.48 44 CYS A N 14
ATOM 17293 C CA . CYS A 1 47 ? 6.561 8.745 -3.984 1.00 1.51 44 CYS A CA 14
ATOM 17294 C C . CYS A 1 47 ? 6.814 10.001 -3.133 1.00 1.71 44 CYS A C 14
ATOM 17295 O O . CYS A 1 47 ? 6.999 11.094 -3.672 1.00 1.99 44 CYS A O 14
ATOM 17302 N N . THR A 1 48 ? 6.840 9.849 -1.802 1.00 1.73 45 THR A N 14
ATOM 17303 C CA . THR A 1 48 ? 6.990 10.966 -0.849 1.00 2.08 45 THR A CA 14
ATOM 17304 C C . THR A 1 48 ? 8.447 11.342 -0.512 1.00 2.34 45 THR A C 14
ATOM 17305 O O . THR A 1 48 ? 8.688 12.350 0.152 1.00 2.43 45 THR A O 14
ATOM 17316 N N . SER A 1 49 ? 9.445 10.570 -0.966 1.00 2.50 46 SER A N 14
ATOM 17317 C CA . SER A 1 49 ? 10.863 10.701 -0.558 1.00 2.60 46 SER A CA 14
ATOM 17318 C C . SER A 1 49 ? 11.540 12.055 -0.865 1.00 2.38 46 SER A C 14
ATOM 17319 O O . SER A 1 49 ? 12.496 12.419 -0.175 1.00 2.28 46 SER A O 14
ATOM 17327 N N . SER A 1 50 ? 11.045 12.847 -1.822 1.00 2.61 47 SER A N 14
ATOM 17328 C CA . SER A 1 50 ? 11.495 14.235 -2.074 1.00 2.91 47 SER A CA 14
ATOM 17329 C C . SER A 1 50 ? 11.174 15.209 -0.930 1.00 2.98 47 SER A C 14
ATOM 17330 O O . SER A 1 50 ? 11.894 16.196 -0.764 1.00 3.51 47 SER A O 14
ATOM 17338 N N . HIS A 1 51 ? 10.144 14.903 -0.131 1.00 3.06 48 HIS A N 14
ATOM 17339 C CA . HIS A 1 51 ? 9.595 15.686 0.989 1.00 4.02 48 HIS A CA 14
ATOM 17340 C C . HIS A 1 51 ? 9.061 17.091 0.598 1.00 5.46 48 HIS A C 14
ATOM 17341 O O . HIS A 1 51 ? 9.360 17.588 -0.494 1.00 5.97 48 HIS A O 14
ATOM 17355 N N . PRO A 1 52 ? 8.212 17.743 1.425 1.00 6.81 49 PRO A N 14
ATOM 17356 C CA . PRO A 1 52 ? 7.590 19.024 1.063 1.00 8.57 49 PRO A CA 14
ATOM 17357 C C . PRO A 1 52 ? 8.576 20.191 0.890 1.00 9.27 49 PRO A C 14
ATOM 17358 O O . PRO A 1 52 ? 8.237 21.180 0.245 1.00 9.91 49 PRO A O 14
ATOM 17369 N N . ILE A 1 53 ? 9.816 20.053 1.378 1.00 9.58 50 ILE A N 14
ATOM 17370 C CA . ILE A 1 53 ? 10.979 20.928 1.131 1.00 10.50 50 ILE A CA 14
ATOM 17371 C C . ILE A 1 53 ? 11.202 21.298 -0.349 1.00 11.28 50 ILE A C 14
ATOM 17372 O O . ILE A 1 53 ? 11.802 22.335 -0.627 1.00 12.20 50 ILE A O 14
ATOM 17388 N N . ILE A 1 54 ? 10.650 20.542 -1.308 1.00 11.41 51 ILE A N 14
ATOM 17389 C CA . ILE A 1 54 ? 10.564 20.944 -2.726 1.00 12.77 51 ILE A CA 14
ATOM 17390 C C . ILE A 1 54 ? 9.940 22.348 -2.917 1.00 14.29 51 ILE A C 14
ATOM 17391 O O . ILE A 1 54 ? 10.279 23.061 -3.865 1.00 15.25 51 ILE A O 14
ATOM 17407 N N . ARG A 1 55 ? 9.131 22.818 -1.953 1.00 14.88 52 ARG A N 14
ATOM 17408 C CA . ARG A 1 55 ? 8.684 24.215 -1.814 1.00 16.56 52 ARG A CA 14
ATOM 17409 C C . ARG A 1 55 ? 9.815 25.235 -1.932 1.00 17.53 52 ARG A C 14
ATOM 17410 O O . ARG A 1 55 ? 9.584 26.315 -2.455 1.00 18.92 52 ARG A O 14
ATOM 17431 N N . GLN A 1 56 ? 11.044 24.921 -1.522 1.00 17.08 53 GLN A N 14
ATOM 17432 C CA . GLN A 1 56 ? 12.143 25.887 -1.550 1.00 18.29 53 GLN A CA 14
ATOM 17433 C C . GLN A 1 56 ? 12.554 26.272 -2.976 1.00 18.91 53 GLN A C 14
ATOM 17434 O O . GLN A 1 56 ? 12.843 27.446 -3.216 1.00 20.46 53 GLN A O 14
ATOM 17448 N N . ILE A 1 57 ? 12.506 25.340 -3.935 1.00 17.97 54 ILE A N 14
ATOM 17449 C CA . ILE A 1 57 ? 12.698 25.653 -5.364 1.00 18.87 54 ILE A CA 14
ATOM 17450 C C . ILE A 1 57 ? 11.404 26.107 -6.066 1.00 19.69 54 ILE A C 14
ATOM 17451 O O . ILE A 1 57 ? 11.481 26.765 -7.104 1.00 21.14 54 ILE A O 14
ATOM 17467 N N . ARG A 1 58 ? 10.229 25.739 -5.525 1.00 19.03 55 ARG A N 14
ATOM 17468 C CA . ARG A 1 58 ? 8.891 26.103 -6.038 1.00 20.08 55 ARG A CA 14
ATOM 17469 C C . ARG A 1 58 ? 8.266 27.426 -5.545 1.00 21.89 55 ARG A C 14
ATOM 17470 O O . ARG A 1 58 ? 7.382 27.938 -6.223 1.00 23.30 55 ARG A O 14
ATOM 17491 N N . GLN A 1 59 ? 8.661 27.999 -4.402 1.00 22.08 56 GLN A N 14
ATOM 17492 C CA . GLN A 1 59 ? 7.979 29.155 -3.774 1.00 23.91 56 GLN A CA 14
ATOM 17493 C C . GLN A 1 59 ? 7.987 30.441 -4.629 1.00 25.66 56 GLN A C 14
ATOM 17494 O O . GLN A 1 59 ? 7.094 31.279 -4.475 1.00 27.36 56 GLN A O 14
ATOM 17508 N N . ALA A 1 60 ? 8.937 30.587 -5.559 1.00 25.48 57 ALA A N 14
ATOM 17509 C CA . ALA A 1 60 ? 8.935 31.656 -6.562 1.00 27.24 57 ALA A CA 14
ATOM 17510 C C . ALA A 1 60 ? 7.789 31.540 -7.597 1.00 28.10 57 ALA A C 14
ATOM 17511 O O . ALA A 1 60 ? 7.409 32.542 -8.207 1.00 29.81 57 ALA A O 14
ATOM 17518 N N . CYS A 1 61 ? 7.198 30.353 -7.772 1.00 27.07 58 CYS A N 14
ATOM 17519 C CA . CYS A 1 61 ? 6.075 30.066 -8.676 1.00 27.84 58 CYS A CA 14
ATOM 17520 C C . CYS A 1 61 ? 4.723 30.469 -8.035 1.00 28.77 58 CYS A C 14
ATOM 17521 O O . CYS A 1 61 ? 3.791 29.668 -7.919 1.00 28.63 58 CYS A O 14
ATOM 17528 N N . ALA A 1 62 ? 4.671 31.690 -7.496 1.00 29.81 59 ALA A N 14
ATOM 17529 C CA . ALA A 1 62 ? 3.916 32.014 -6.288 1.00 30.45 59 ALA A CA 14
ATOM 17530 C C . ALA A 1 62 ? 2.391 31.817 -6.370 1.00 31.74 59 ALA A C 14
ATOM 17531 O O . ALA A 1 62 ? 1.828 31.205 -5.458 1.00 31.77 59 ALA A O 14
ATOM 17538 N N . GLN A 1 63 ? 1.712 32.300 -7.422 1.00 32.92 60 GLN A N 14
ATOM 17539 C CA . GLN A 1 63 ? 0.248 32.175 -7.519 1.00 34.28 60 GLN A CA 14
ATOM 17540 C C . GLN A 1 63 ? -0.195 30.711 -7.741 1.00 33.80 60 GLN A C 14
ATOM 17541 O O . GLN A 1 63 ? -0.986 30.235 -6.922 1.00 34.27 60 GLN A O 14
ATOM 17555 N N . PRO A 1 64 ? 0.324 29.954 -8.734 1.00 32.94 61 PRO A N 14
ATOM 17556 C CA . PRO A 1 64 ? -0.010 28.535 -8.919 1.00 32.46 61 PRO A CA 14
ATOM 17557 C C . PRO A 1 64 ? 0.371 27.635 -7.733 1.00 31.32 61 PRO A C 14
ATOM 17558 O O . PRO A 1 64 ? -0.340 26.676 -7.422 1.00 31.52 61 PRO A O 14
ATOM 17569 N N . PHE A 1 65 ? 1.472 27.942 -7.035 1.00 30.27 62 PHE A N 14
ATOM 17570 C CA . PHE A 1 65 ? 1.908 27.169 -5.868 1.00 29.31 62 PHE A CA 14
ATOM 17571 C C . PHE A 1 65 ? 1.035 27.392 -4.627 1.00 30.40 62 PHE A C 14
ATOM 17572 O O . PHE A 1 65 ? 0.893 26.488 -3.800 1.00 30.25 62 PHE A O 14
ATOM 17589 N N . GLU A 1 66 ? 0.368 28.542 -4.531 1.00 31.69 63 GLU A N 14
ATOM 17590 C CA . GLU A 1 66 ? -0.730 28.735 -3.584 1.00 33.09 63 GLU A CA 14
ATOM 17591 C C . GLU A 1 66 ? -2.042 28.115 -4.089 1.00 34.30 63 GLU A C 14
ATOM 17592 O O . GLU A 1 66 ? -2.751 27.497 -3.297 1.00 34.94 63 GLU A O 14
ATOM 17604 N N . ALA A 1 67 ? -2.331 28.213 -5.393 1.00 34.66 64 ALA A N 14
ATOM 17605 C CA . ALA A 1 67 ? -3.615 27.848 -6.000 1.00 36.03 64 ALA A CA 14
ATOM 17606 C C . ALA A 1 67 ? -3.997 26.374 -5.806 1.00 35.63 64 ALA A C 14
ATOM 17607 O O . ALA A 1 67 ? -5.171 26.087 -5.562 1.00 36.97 64 ALA A O 14
ATOM 17614 N N . PHE A 1 68 ? -3.034 25.445 -5.890 1.00 33.94 65 PHE A N 14
ATOM 17615 C CA . PHE A 1 68 ? -3.319 24.020 -5.685 1.00 33.59 65 PHE A CA 14
ATOM 17616 C C . PHE A 1 68 ? -3.653 23.701 -4.224 1.00 33.76 65 PHE A C 14
ATOM 17617 O O . PHE A 1 68 ? -4.683 23.084 -3.949 1.00 34.76 65 PHE A O 14
ATOM 17634 N N . GLU A 1 69 ? -2.818 24.159 -3.281 1.00 33.03 66 GLU A N 14
ATOM 17635 C CA . GLU A 1 69 ? -3.102 23.936 -1.854 1.00 33.46 66 GLU A CA 14
ATOM 17636 C C . GLU A 1 69 ? -4.367 24.714 -1.404 1.00 35.59 66 GLU A C 14
ATOM 17637 O O . GLU A 1 69 ? -5.098 24.244 -0.531 1.00 36.51 66 GLU A O 14
ATOM 17649 N N . GLU A 1 70 ? -4.699 25.829 -2.070 1.00 36.52 67 GLU A N 14
ATOM 17650 C CA . GLU A 1 70 ? -5.937 26.603 -1.889 1.00 38.64 67 GLU A CA 14
ATOM 17651 C C . GLU A 1 70 ? -7.177 25.831 -2.377 1.00 39.80 67 GLU A C 14
ATOM 17652 O O . GLU A 1 70 ? -8.140 25.715 -1.617 1.00 41.29 67 GLU A O 14
ATOM 17664 N N . CYS A 1 71 ? -7.155 25.230 -3.578 1.00 39.21 68 CYS A N 14
ATOM 17665 C CA . CYS A 1 71 ? -8.242 24.358 -4.059 1.00 40.23 68 CYS A CA 14
ATOM 17666 C C . CYS A 1 71 ? -8.547 23.251 -3.040 1.00 40.42 68 CYS A C 14
ATOM 17667 O O . CYS A 1 71 ? -9.696 23.033 -2.667 1.00 42.03 68 CYS A O 14
ATOM 17674 N N . LEU A 1 72 ? -7.507 22.586 -2.535 1.00 38.88 69 LEU A N 14
ATOM 17675 C CA . LEU A 1 72 ? -7.573 21.526 -1.548 1.00 38.97 69 LEU A CA 14
ATOM 17676 C C . LEU A 1 72 ? -7.861 22.037 -0.119 1.00 39.93 69 LEU A C 14
ATOM 17677 O O . LEU A 1 72 ? -8.084 21.218 0.767 1.00 40.56 69 LEU A O 14
ATOM 17693 N N . ARG A 1 73 ? -7.830 23.350 0.157 1.00 40.16 70 ARG A N 14
ATOM 17694 C CA . ARG A 1 73 ? -8.392 23.944 1.389 1.00 41.47 70 ARG A CA 14
ATOM 17695 C C . ARG A 1 73 ? -9.892 24.230 1.255 1.00 43.67 70 ARG A C 14
ATOM 17696 O O . ARG A 1 73 ? -10.671 23.829 2.123 1.00 44.86 70 ARG A O 14
ATOM 17717 N N . GLN A 1 74 ? -10.310 24.892 0.175 1.00 44.29 71 GLN A N 14
ATOM 17718 C CA . GLN A 1 74 ? -11.712 25.284 -0.046 1.00 46.40 71 GLN A CA 14
ATOM 17719 C C . GLN A 1 74 ? -12.604 24.080 -0.417 1.00 46.96 71 GLN A C 14
ATOM 17720 O O . GLN A 1 74 ? -13.754 23.995 0.020 1.00 48.67 71 GLN A O 14
ATOM 17734 N N . ASN A 1 75 ? -12.062 23.140 -1.196 1.00 45.59 72 ASN A N 14
ATOM 17735 C CA . ASN A 1 75 ? -12.717 21.945 -1.728 1.00 45.99 72 ASN A CA 14
ATOM 17736 C C . ASN A 1 75 ? -11.741 20.751 -1.796 1.00 44.39 72 ASN A C 14
ATOM 17737 O O . ASN A 1 75 ? -11.494 20.182 -2.865 1.00 43.77 72 ASN A O 14
ATOM 17748 N N . GLU A 1 76 ? -11.180 20.366 -0.645 1.00 43.77 73 GLU A N 14
ATOM 17749 C CA . GLU A 1 76 ? -10.290 19.201 -0.462 1.00 42.32 73 GLU A CA 14
ATOM 17750 C C . GLU A 1 76 ? -10.840 17.901 -1.092 1.00 42.86 73 GLU A C 14
ATOM 17751 O O . GLU A 1 76 ? -10.074 17.014 -1.469 1.00 41.64 73 GLU A O 14
ATOM 17763 N N . ALA A 1 77 ? -12.169 17.804 -1.207 1.00 44.76 74 ALA A N 14
ATOM 17764 C CA . ALA A 1 77 ? -12.938 16.645 -1.659 1.00 45.70 74 ALA A CA 14
ATOM 17765 C C . ALA A 1 77 ? -13.470 16.723 -3.107 1.00 45.99 74 ALA A C 14
ATOM 17766 O O . ALA A 1 77 ? -14.150 15.792 -3.554 1.00 46.66 74 ALA A O 14
ATOM 17773 N N . ALA A 1 78 ? -13.211 17.821 -3.827 1.00 45.64 75 ALA A N 14
ATOM 17774 C CA . ALA A 1 78 ? -13.684 18.043 -5.198 1.00 46.10 75 ALA A CA 14
ATOM 17775 C C . ALA A 1 78 ? -12.507 18.270 -6.166 1.00 44.34 75 ALA A C 14
ATOM 17776 O O . ALA A 1 78 ? -12.440 19.269 -6.887 1.00 44.32 75 ALA A O 14
ATOM 17783 N N . VAL A 1 79 ? -11.535 17.352 -6.164 1.00 42.89 76 VAL A N 14
ATOM 17784 C CA . VAL A 1 79 ? -10.347 17.419 -7.040 1.00 41.11 76 VAL A CA 14
ATOM 17785 C C . VAL A 1 79 ? -10.733 17.230 -8.525 1.00 41.46 76 VAL A C 14
ATOM 17786 O O . VAL A 1 79 ? -10.014 17.638 -9.435 1.00 40.46 76 VAL A O 14
ATOM 17799 N N . GLY A 1 80 ? -11.937 16.719 -8.802 1.00 43.05 77 GLY A N 14
ATOM 17800 C CA . GLY A 1 80 ? -12.578 16.747 -10.123 1.00 43.80 77 GLY A CA 14
ATOM 17801 C C . GLY A 1 80 ? -12.748 18.157 -10.719 1.00 44.15 77 GLY A C 14
ATOM 17802 O O . GLY A 1 80 ? -12.863 18.290 -11.936 1.00 44.27 77 GLY A O 14
ATOM 17806 N N . ASN A 1 81 ? -12.705 19.205 -9.884 1.00 44.35 78 ASN A N 14
ATOM 17807 C CA . ASN A 1 81 ? -12.849 20.606 -10.294 1.00 44.76 78 ASN A CA 14
ATOM 17808 C C . ASN A 1 81 ? -11.490 21.346 -10.406 1.00 43.04 78 ASN A C 14
ATOM 17809 O O . ASN A 1 81 ? -11.398 22.350 -11.116 1.00 43.13 78 ASN A O 14
ATOM 17820 N N . CYS A 1 82 ? -10.429 20.865 -9.742 1.00 41.55 79 CYS A N 14
ATOM 17821 C CA . CYS A 1 82 ? -9.091 21.472 -9.767 1.00 39.85 79 CYS A CA 14
ATOM 17822 C C . CYS A 1 82 ? -7.995 20.440 -9.433 1.00 38.27 79 CYS A C 14
ATOM 17823 O O . CYS A 1 82 ? -8.099 19.736 -8.428 1.00 38.38 79 CYS A O 14
ATOM 17830 N N . ALA A 1 83 ? -6.900 20.415 -10.204 1.00 36.85 80 ALA A N 14
ATOM 17831 C CA . ALA A 1 83 ? -5.769 19.491 -10.035 1.00 35.32 80 ALA A CA 14
ATOM 17832 C C . ALA A 1 83 ? -4.454 20.078 -10.603 1.00 33.84 80 ALA A C 14
ATOM 17833 O O . ALA A 1 83 ? -3.806 19.555 -11.509 1.00 33.17 80 ALA A O 14
ATOM 17840 N N . GLU A 1 84 ? -4.071 21.205 -10.016 1.00 33.46 81 GLU A N 14
ATOM 17841 C CA . GLU A 1 84 ? -3.014 22.147 -10.393 1.00 32.48 81 GLU A CA 14
ATOM 17842 C C . GLU A 1 84 ? -1.591 21.651 -10.086 1.00 30.45 81 GLU A C 14
ATOM 17843 O O . GLU A 1 84 ? -0.624 22.323 -10.432 1.00 29.75 81 GLU A O 14
ATOM 17855 N N . HIS A 1 85 ? -1.430 20.534 -9.364 1.00 29.61 82 HIS A N 14
ATOM 17856 C CA . HIS A 1 85 ? -0.128 19.880 -9.142 1.00 27.78 82 HIS A CA 14
ATOM 17857 C C . HIS A 1 85 ? 0.746 19.789 -10.410 1.00 27.33 82 HIS A C 14
ATOM 17858 O O . HIS A 1 85 ? 1.973 19.882 -10.312 1.00 26.00 82 HIS A O 14
ATOM 17872 N N . MET A 1 86 ? 0.127 19.674 -11.595 1.00 28.58 83 MET A N 14
ATOM 17873 C CA . MET A 1 86 ? 0.864 19.686 -12.870 1.00 28.56 83 MET A CA 14
ATOM 17874 C C . MET A 1 86 ? 1.450 21.077 -13.154 1.00 28.82 83 MET A C 14
ATOM 17875 O O . MET A 1 86 ? 2.655 21.202 -13.364 1.00 28.03 83 MET A O 14
ATOM 17889 N N . ARG A 1 87 ? 0.655 22.147 -13.029 1.00 30.01 84 ARG A N 14
ATOM 17890 C CA . ARG A 1 87 ? 1.132 23.544 -13.020 1.00 30.48 84 ARG A CA 14
ATOM 17891 C C . ARG A 1 87 ? 2.204 23.795 -11.957 1.00 29.06 84 ARG A C 14
ATOM 17892 O O . ARG A 1 87 ? 3.160 24.500 -12.265 1.00 28.96 84 ARG A O 14
ATOM 17913 N N . ARG A 1 88 ? 2.131 23.195 -10.759 1.00 28.02 85 ARG A N 14
ATOM 17914 C CA . ARG A 1 88 ? 3.197 23.339 -9.739 1.00 26.59 85 ARG A CA 14
ATOM 17915 C C . ARG A 1 88 ? 4.539 22.725 -10.164 1.00 25.19 85 ARG A C 14
ATOM 17916 O O . ARG A 1 88 ? 5.576 23.211 -9.723 1.00 24.56 85 ARG A O 14
ATOM 17937 N N . PHE A 1 89 ? 4.547 21.729 -11.052 1.00 24.96 86 PHE A N 14
ATOM 17938 C CA . PHE A 1 89 ? 5.769 21.244 -11.704 1.00 24.10 86 PHE A CA 14
ATOM 17939 C C . PHE A 1 89 ? 6.155 22.116 -12.912 1.00 25.14 86 PHE A C 14
ATOM 17940 O O . PHE A 1 89 ? 7.289 22.594 -12.995 1.00 24.78 86 PHE A O 14
ATOM 17957 N N . LEU A 1 90 ? 5.217 22.358 -13.834 1.00 26.62 87 LEU A N 14
ATOM 17958 C CA . LEU A 1 90 ? 5.460 23.040 -15.111 1.00 27.83 87 LEU A CA 14
ATOM 17959 C C . LEU A 1 90 ? 5.854 24.511 -14.955 1.00 28.38 87 LEU A C 14
ATOM 17960 O O . LEU A 1 90 ? 6.715 24.995 -15.691 1.00 28.69 87 LEU A O 14
ATOM 17976 N N . GLN A 1 91 ? 5.265 25.240 -14.005 1.00 28.66 88 GLN A N 14
ATOM 17977 C CA . GLN A 1 91 ? 5.585 26.656 -13.802 1.00 29.41 88 GLN A CA 14
ATOM 17978 C C . GLN A 1 91 ? 6.971 26.838 -13.181 1.00 28.23 88 GLN A C 14
ATOM 17979 O O . GLN A 1 91 ? 7.596 27.867 -13.417 1.00 28.94 88 GLN A O 14
ATOM 17993 N N . CYS A 1 92 ? 7.486 25.839 -12.457 1.00 26.58 89 CYS A N 14
ATOM 17994 C CA . CYS A 1 92 ? 8.839 25.860 -11.900 1.00 25.48 89 CYS A CA 14
ATOM 17995 C C . CYS A 1 92 ? 9.894 25.258 -12.838 1.00 25.28 89 CYS A C 14
ATOM 17996 O O . CYS A 1 92 ? 11.055 25.657 -12.770 1.00 25.28 89 CYS A O 14
ATOM 18003 N N . ALA A 1 93 ? 9.489 24.398 -13.779 1.00 25.44 90 ALA A N 14
ATOM 18004 C CA . ALA A 1 93 ? 10.300 24.027 -14.940 1.00 25.85 90 ALA A CA 14
ATOM 18005 C C . ALA A 1 93 ? 10.443 25.183 -15.952 1.00 27.63 90 ALA A C 14
ATOM 18006 O O . ALA A 1 93 ? 11.475 25.289 -16.615 1.00 28.11 90 ALA A O 14
ATOM 18013 N N . GLU A 1 94 ? 9.461 26.092 -16.020 1.00 28.77 91 GLU A N 14
ATOM 18014 C CA . GLU A 1 94 ? 9.561 27.363 -16.756 1.00 30.54 91 GLU A CA 14
ATOM 18015 C C . GLU A 1 94 ? 10.411 28.416 -16.004 1.00 30.69 91 GLU A C 14
ATOM 18016 O O . GLU A 1 94 ? 11.038 29.272 -16.632 1.00 31.95 91 GLU A O 14
ATOM 18028 N N . GLN A 1 95 ? 10.480 28.343 -14.667 1.00 29.50 92 GLN A N 14
ATOM 18029 C CA . GLN A 1 95 ? 11.221 29.279 -13.799 1.00 29.62 92 GLN A CA 14
ATOM 18030 C C . GLN A 1 95 ? 12.741 29.011 -13.717 1.00 29.07 92 GLN A C 14
ATOM 18031 O O . GLN A 1 95 ? 13.451 29.671 -12.949 1.00 29.48 92 GLN A O 14
ATOM 18045 N N . VAL A 1 96 ? 13.243 28.044 -14.489 1.00 28.34 93 VAL A N 14
ATOM 18046 C CA . VAL A 1 96 ? 14.676 27.733 -14.673 1.00 28.06 93 VAL A CA 14
ATOM 18047 C C . VAL A 1 96 ? 15.089 27.824 -16.146 1.00 29.36 93 VAL A C 14
ATOM 18048 O O . VAL A 1 96 ? 14.326 27.436 -17.029 1.00 29.69 93 VAL A O 14
ATOM 18061 N N . TYR A 1 14 ? 0.898 15.909 0.146 1.00 3.23 11 TYR A N 15
ATOM 18062 C CA . TYR A 1 14 ? 1.031 14.451 0.027 1.00 2.42 11 TYR A CA 15
ATOM 18063 C C . TYR A 1 14 ? 0.548 13.883 -1.322 1.00 2.25 11 TYR A C 15
ATOM 18064 O O . TYR A 1 14 ? -0.260 14.483 -2.037 1.00 2.80 11 TYR A O 15
ATOM 18082 N N . CYS A 1 15 ? 1.004 12.661 -1.620 1.00 1.82 12 CYS A N 15
ATOM 18083 C CA . CYS A 1 15 ? 0.607 11.840 -2.768 1.00 1.43 12 CYS A CA 15
ATOM 18084 C C . CYS A 1 15 ? -0.348 10.711 -2.316 1.00 1.04 12 CYS A C 15
ATOM 18085 O O . CYS A 1 15 ? -0.129 10.060 -1.290 1.00 1.36 12 CYS A O 15
ATOM 18092 N N . GLY A 1 16 ? -1.424 10.497 -3.079 1.00 1.01 13 GLY A N 15
ATOM 18093 C CA . GLY A 1 16 ? -2.606 9.691 -2.742 1.00 1.36 13 GLY A CA 15
ATOM 18094 C C . GLY A 1 16 ? -2.405 8.177 -2.806 1.00 1.38 13 GLY A C 15
ATOM 18095 O O . GLY A 1 16 ? -3.248 7.430 -2.307 1.00 1.48 13 GLY A O 15
ATOM 18099 N N . ARG A 1 17 ? -1.244 7.725 -3.309 1.00 1.43 14 ARG A N 15
ATOM 18100 C CA . ARG A 1 17 ? -0.779 6.325 -3.285 1.00 1.62 14 ARG A CA 15
ATOM 18101 C C . ARG A 1 17 ? -1.021 5.595 -1.957 1.00 1.59 14 ARG A C 15
ATOM 18102 O O . ARG A 1 17 ? -1.196 4.383 -1.938 1.00 1.63 14 ARG A O 15
ATOM 18123 N N . GLU A 1 18 ? -1.058 6.322 -0.840 1.00 1.68 15 GLU A N 15
ATOM 18124 C CA . GLU A 1 18 ? -1.106 5.736 0.504 1.00 1.82 15 GLU A CA 15
ATOM 18125 C C . GLU A 1 18 ? -2.524 5.309 0.917 1.00 1.67 15 GLU A C 15
ATOM 18126 O O . GLU A 1 18 ? -2.676 4.431 1.767 1.00 1.93 15 GLU A O 15
ATOM 18138 N N . LEU A 1 19 ? -3.562 5.895 0.311 1.00 1.38 16 LEU A N 15
ATOM 18139 C CA . LEU A 1 19 ? -4.941 5.408 0.403 1.00 1.28 16 LEU A CA 15
ATOM 18140 C C . LEU A 1 19 ? -5.210 4.331 -0.657 1.00 1.02 16 LEU A C 15
ATOM 18141 O O . LEU A 1 19 ? -5.873 3.325 -0.400 1.00 1.07 16 LEU A O 15
ATOM 18157 N N . GLU A 1 20 ? -4.686 4.544 -1.861 1.00 0.95 17 GLU A N 15
ATOM 18158 C CA . GLU A 1 20 ? -5.033 3.765 -3.054 1.00 0.94 17 GLU A CA 15
ATOM 18159 C C . GLU A 1 20 ? -4.394 2.377 -3.074 1.00 0.84 17 GLU A C 15
ATOM 18160 O O . GLU A 1 20 ? -5.073 1.406 -3.423 1.00 0.99 17 GLU A O 15
ATOM 18172 N N . GLN A 1 21 ? -3.133 2.251 -2.643 1.00 0.87 18 GLN A N 15
ATOM 18173 C CA . GLN A 1 21 ? -2.469 0.948 -2.573 1.00 1.01 18 GLN A CA 15
ATOM 18174 C C . GLN A 1 21 ? -2.852 0.179 -1.296 1.00 0.84 18 GLN A C 15
ATOM 18175 O O . GLN A 1 21 ? -2.903 -1.053 -1.327 1.00 0.96 18 GLN A O 15
ATOM 18189 N N . TYR A 1 22 ? -3.239 0.875 -0.213 1.00 0.84 19 TYR A N 15
ATOM 18190 C CA . TYR A 1 22 ? -3.892 0.229 0.933 1.00 1.05 19 TYR A CA 15
ATOM 18191 C C . TYR A 1 22 ? -5.233 -0.389 0.512 1.00 1.01 19 TYR A C 15
ATOM 18192 O O . TYR A 1 22 ? -5.525 -1.523 0.883 1.00 1.16 19 TYR A O 15
ATOM 18210 N N . GLY A 1 23 ? -6.008 0.318 -0.322 1.00 1.01 20 GLY A N 15
ATOM 18211 C CA . GLY A 1 23 ? -7.351 -0.078 -0.751 1.00 1.20 20 GLY A CA 15
ATOM 18212 C C . GLY A 1 23 ? -7.440 -1.458 -1.408 1.00 1.19 20 GLY A C 15
ATOM 18213 O O . GLY A 1 23 ? -8.314 -2.237 -1.027 1.00 1.47 20 GLY A O 15
ATOM 18217 N N . GLN A 1 24 ? -6.534 -1.813 -2.331 1.00 1.03 21 GLN A N 15
ATOM 18218 C CA . GLN A 1 24 ? -6.529 -3.171 -2.916 1.00 1.04 21 GLN A CA 15
ATOM 18219 C C . GLN A 1 24 ? -6.212 -4.245 -1.870 1.00 0.94 21 GLN A C 15
ATOM 18220 O O . GLN A 1 24 ? -6.868 -5.287 -1.816 1.00 1.08 21 GLN A O 15
ATOM 18234 N N . CYS A 1 25 ? -5.210 -3.985 -1.033 1.00 0.82 22 CYS A N 15
ATOM 18235 C CA . CYS A 1 25 ? -4.700 -4.953 -0.076 1.00 0.80 22 CYS A CA 15
ATOM 18236 C C . CYS A 1 25 ? -5.694 -5.193 1.075 1.00 1.05 22 CYS A C 15
ATOM 18237 O O . CYS A 1 25 ? -6.021 -6.346 1.352 1.00 1.46 22 CYS A O 15
ATOM 18244 N N . VAL A 1 26 ? -6.262 -4.140 1.679 1.00 0.98 23 VAL A N 15
ATOM 18245 C CA . VAL A 1 26 ? -7.225 -4.260 2.792 1.00 1.13 23 VAL A CA 15
ATOM 18246 C C . VAL A 1 26 ? -8.577 -4.834 2.353 1.00 1.22 23 VAL A C 15
ATOM 18247 O O . VAL A 1 26 ? -9.254 -5.486 3.151 1.00 1.31 23 VAL A O 15
ATOM 18260 N N . ALA A 1 27 ? -8.976 -4.624 1.092 1.00 1.26 24 ALA A N 15
ATOM 18261 C CA . ALA A 1 27 ? -10.221 -5.162 0.549 1.00 1.48 24 ALA A CA 15
ATOM 18262 C C . ALA A 1 27 ? -10.113 -6.639 0.134 1.00 1.50 24 ALA A C 15
ATOM 18263 O O . ALA A 1 27 ? -11.142 -7.294 -0.050 1.00 1.88 24 ALA A O 15
ATOM 18270 N N . ALA A 1 28 ? -8.892 -7.173 0.013 1.00 1.17 25 ALA A N 15
ATOM 18271 C CA . ALA A 1 28 ? -8.661 -8.597 -0.197 1.00 1.23 25 ALA A CA 15
ATOM 18272 C C . ALA A 1 28 ? -8.705 -9.363 1.141 1.00 1.19 25 ALA A C 15
ATOM 18273 O O . ALA A 1 28 ? -9.545 -10.254 1.296 1.00 1.42 25 ALA A O 15
ATOM 18280 N N . LYS A 1 29 ? -7.871 -8.973 2.121 1.00 0.98 26 LYS A N 15
ATOM 18281 C CA . LYS A 1 29 ? -7.962 -9.328 3.559 1.00 0.98 26 LYS A CA 15
ATOM 18282 C C . LYS A 1 29 ? -7.329 -8.210 4.420 1.00 0.95 26 LYS A C 15
ATOM 18283 O O . LYS A 1 29 ? -6.353 -7.614 3.967 1.00 0.84 26 LYS A O 15
ATOM 18302 N N . PRO A 1 30 ? -7.719 -7.992 5.692 1.00 1.15 27 PRO A N 15
ATOM 18303 C CA . PRO A 1 30 ? -6.998 -7.079 6.603 1.00 1.29 27 PRO A CA 15
ATOM 18304 C C . PRO A 1 30 ? -5.502 -7.419 6.803 1.00 1.23 27 PRO A C 15
ATOM 18305 O O . PRO A 1 30 ? -4.670 -6.534 7.020 1.00 1.33 27 PRO A O 15
ATOM 18316 N N . GLU A 1 31 ? -5.156 -8.704 6.682 1.00 1.23 28 GLU A N 15
ATOM 18317 C CA . GLU A 1 31 ? -3.796 -9.278 6.694 1.00 1.33 28 GLU A CA 15
ATOM 18318 C C . GLU A 1 31 ? -3.076 -9.253 5.328 1.00 1.13 28 GLU A C 15
ATOM 18319 O O . GLU A 1 31 ? -1.863 -9.454 5.256 1.00 1.22 28 GLU A O 15
ATOM 18331 N N . SER A 1 32 ? -3.767 -8.912 4.237 1.00 1.05 29 SER A N 15
ATOM 18332 C CA . SER A 1 32 ? -3.154 -8.807 2.907 1.00 1.11 29 SER A CA 15
ATOM 18333 C C . SER A 1 32 ? -2.442 -7.470 2.659 1.00 1.13 29 SER A C 15
ATOM 18334 O O . SER A 1 32 ? -1.771 -7.335 1.640 1.00 1.26 29 SER A O 15
ATOM 18342 N N . TRP A 1 33 ? -2.459 -6.510 3.595 1.00 1.16 30 TRP A N 15
ATOM 18343 C CA . TRP A 1 33 ? -1.491 -5.398 3.561 1.00 1.42 30 TRP A CA 15
ATOM 18344 C C . TRP A 1 33 ? -0.086 -5.827 4.022 1.00 1.40 30 TRP A C 15
ATOM 18345 O O . TRP A 1 33 ? 0.902 -5.234 3.599 1.00 1.65 30 TRP A O 15
ATOM 18366 N N . GLN A 1 34 ? 0.039 -6.920 4.783 1.00 1.38 31 GLN A N 15
ATOM 18367 C CA . GLN A 1 34 ? 1.319 -7.596 5.027 1.00 1.69 31 GLN A CA 15
ATOM 18368 C C . GLN A 1 34 ? 1.728 -8.460 3.821 1.00 1.47 31 GLN A C 15
ATOM 18369 O O . GLN A 1 34 ? 2.888 -8.408 3.401 1.00 1.74 31 GLN A O 15
ATOM 18383 N N . ARG A 1 35 ? 0.791 -9.247 3.264 1.00 1.11 32 ARG A N 15
ATOM 18384 C CA . ARG A 1 35 ? 1.093 -10.219 2.184 1.00 1.09 32 ARG A CA 15
ATOM 18385 C C . ARG A 1 35 ? 1.038 -9.725 0.726 1.00 1.04 32 ARG A C 15
ATOM 18386 O O . ARG A 1 35 ? 1.972 -10.016 -0.018 1.00 1.39 32 ARG A O 15
ATOM 18407 N N . ASP A 1 36 ? -0.003 -9.005 0.292 1.00 0.80 33 ASP A N 15
ATOM 18408 C CA . ASP A 1 36 ? -0.158 -8.536 -1.106 1.00 0.86 33 ASP A CA 15
ATOM 18409 C C . ASP A 1 36 ? 0.571 -7.204 -1.376 1.00 0.99 33 ASP A C 15
ATOM 18410 O O . ASP A 1 36 ? 0.971 -6.942 -2.515 1.00 1.31 33 ASP A O 15
ATOM 18419 N N . CYS A 1 37 ? 0.801 -6.394 -0.333 1.00 1.02 34 CYS A N 15
ATOM 18420 C CA . CYS A 1 37 ? 1.581 -5.155 -0.407 1.00 1.40 34 CYS A CA 15
ATOM 18421 C C . CYS A 1 37 ? 2.951 -5.308 0.294 1.00 1.35 34 CYS A C 15
ATOM 18422 O O . CYS A 1 37 ? 3.140 -4.874 1.430 1.00 1.71 34 CYS A O 15
ATOM 18429 N N . HIS A 1 38 ? 3.951 -5.858 -0.402 1.00 1.13 35 HIS A N 15
ATOM 18430 C CA . HIS A 1 38 ? 5.378 -5.610 -0.158 1.00 1.08 35 HIS A CA 15
ATOM 18431 C C . HIS A 1 38 ? 5.954 -4.514 -1.063 1.00 0.97 35 HIS A C 15
ATOM 18432 O O . HIS A 1 38 ? 6.375 -3.464 -0.583 1.00 1.00 35 HIS A O 15
ATOM 18446 N N . TYR A 1 39 ? 5.915 -4.716 -2.386 1.00 1.06 36 TYR A N 15
ATOM 18447 C CA . TYR A 1 39 ? 6.458 -3.759 -3.359 1.00 1.20 36 TYR A CA 15
ATOM 18448 C C . TYR A 1 39 ? 5.734 -2.407 -3.270 1.00 0.98 36 TYR A C 15
ATOM 18449 O O . TYR A 1 39 ? 6.369 -1.357 -3.361 1.00 0.93 36 TYR A O 15
ATOM 18467 N N . LEU A 1 40 ? 4.428 -2.420 -2.973 1.00 1.08 37 LEU A N 15
ATOM 18468 C CA . LEU A 1 40 ? 3.652 -1.201 -2.737 1.00 1.22 37 LEU A CA 15
ATOM 18469 C C . LEU A 1 40 ? 4.058 -0.456 -1.451 1.00 1.05 37 LEU A C 15
ATOM 18470 O O . LEU A 1 40 ? 3.955 0.769 -1.420 1.00 1.18 37 LEU A O 15
ATOM 18486 N N . LYS A 1 41 ? 4.580 -1.138 -0.418 1.00 1.04 38 LYS A N 15
ATOM 18487 C CA . LYS A 1 41 ? 5.138 -0.466 0.773 1.00 1.29 38 LYS A CA 15
ATOM 18488 C C . LYS A 1 41 ? 6.459 0.247 0.466 1.00 1.17 38 LYS A C 15
ATOM 18489 O O . LYS A 1 41 ? 6.770 1.242 1.121 1.00 1.51 38 LYS A O 15
ATOM 18508 N N . MET A 1 42 ? 7.190 -0.173 -0.570 1.00 0.97 39 MET A N 15
ATOM 18509 C CA . MET A 1 42 ? 8.230 0.673 -1.183 1.00 1.24 39 MET A CA 15
ATOM 18510 C C . MET A 1 42 ? 7.633 1.793 -2.064 1.00 1.10 39 MET A C 15
ATOM 18511 O O . MET A 1 42 ? 8.062 2.941 -1.951 1.00 1.32 39 MET A O 15
ATOM 18525 N N . SER A 1 43 ? 6.591 1.533 -2.867 1.00 1.02 40 SER A N 15
ATOM 18526 C CA . SER A 1 43 ? 5.994 2.557 -3.751 1.00 1.40 40 SER A CA 15
ATOM 18527 C C . SER A 1 43 ? 5.393 3.754 -3.001 1.00 1.17 40 SER A C 15
ATOM 18528 O O . SER A 1 43 ? 5.470 4.885 -3.485 1.00 1.45 40 SER A O 15
ATOM 18536 N N . ILE A 1 44 ? 4.845 3.561 -1.799 1.00 0.97 41 ILE A N 15
ATOM 18537 C CA . ILE A 1 44 ? 4.415 4.686 -0.949 1.00 1.17 41 ILE A CA 15
ATOM 18538 C C . ILE A 1 44 ? 5.604 5.428 -0.331 1.00 1.05 41 ILE A C 15
ATOM 18539 O O . ILE A 1 44 ? 5.569 6.659 -0.298 1.00 1.14 41 ILE A O 15
ATOM 18555 N N . ALA A 1 45 ? 6.661 4.717 0.075 1.00 1.15 42 ALA A N 15
ATOM 18556 C CA . ALA A 1 45 ? 7.844 5.307 0.694 1.00 1.56 42 ALA A CA 15
ATOM 18557 C C . ALA A 1 45 ? 8.660 6.152 -0.297 1.00 1.54 42 ALA A C 15
ATOM 18558 O O . ALA A 1 45 ? 9.027 7.276 0.029 1.00 1.77 42 ALA A O 15
ATOM 18565 N N . GLN A 1 46 ? 8.889 5.675 -1.525 1.00 1.40 43 GLN A N 15
ATOM 18566 C CA . GLN A 1 46 ? 9.721 6.384 -2.509 1.00 1.60 43 GLN A CA 15
ATOM 18567 C C . GLN A 1 46 ? 9.171 7.773 -2.884 1.00 1.36 43 GLN A C 15
ATOM 18568 O O . GLN A 1 46 ? 9.956 8.712 -3.022 1.00 1.50 43 GLN A O 15
ATOM 18582 N N . CYS A 1 47 ? 7.839 7.930 -2.957 1.00 1.09 44 CYS A N 15
ATOM 18583 C CA . CYS A 1 47 ? 7.215 9.228 -3.230 1.00 1.05 44 CYS A CA 15
ATOM 18584 C C . CYS A 1 47 ? 7.595 10.249 -2.146 1.00 1.34 44 CYS A C 15
ATOM 18585 O O . CYS A 1 47 ? 8.109 11.320 -2.463 1.00 1.60 44 CYS A O 15
ATOM 18592 N N . THR A 1 48 ? 7.407 9.912 -0.865 1.00 1.46 45 THR A N 15
ATOM 18593 C CA . THR A 1 48 ? 7.779 10.800 0.262 1.00 1.88 45 THR A CA 15
ATOM 18594 C C . THR A 1 48 ? 9.275 10.821 0.599 1.00 2.08 45 THR A C 15
ATOM 18595 O O . THR A 1 48 ? 9.733 11.764 1.242 1.00 2.44 45 THR A O 15
ATOM 18606 N N . SER A 1 49 ? 10.058 9.847 0.127 1.00 1.98 46 SER A N 15
ATOM 18607 C CA . SER A 1 49 ? 11.517 9.793 0.284 1.00 2.31 46 SER A CA 15
ATOM 18608 C C . SER A 1 49 ? 12.206 10.948 -0.453 1.00 2.22 46 SER A C 15
ATOM 18609 O O . SER A 1 49 ? 12.976 11.690 0.155 1.00 2.13 46 SER A O 15
ATOM 18617 N N . SER A 1 50 ? 11.883 11.168 -1.732 1.00 2.46 47 SER A N 15
ATOM 18618 C CA . SER A 1 50 ? 12.330 12.373 -2.459 1.00 2.55 47 SER A CA 15
ATOM 18619 C C . SER A 1 50 ? 11.425 13.584 -2.184 1.00 2.50 47 SER A C 15
ATOM 18620 O O . SER A 1 50 ? 11.911 14.712 -2.097 1.00 2.75 47 SER A O 15
ATOM 18628 N N . HIS A 1 51 ? 10.127 13.328 -1.982 1.00 2.87 48 HIS A N 15
ATOM 18629 C CA . HIS A 1 51 ? 9.041 14.276 -1.712 1.00 3.73 48 HIS A CA 15
ATOM 18630 C C . HIS A 1 51 ? 8.757 15.280 -2.859 1.00 5.26 48 HIS A C 15
ATOM 18631 O O . HIS A 1 51 ? 9.635 16.080 -3.202 1.00 5.75 48 HIS A O 15
ATOM 18645 N N . PRO A 1 52 ? 7.532 15.305 -3.434 1.00 6.69 49 PRO A N 15
ATOM 18646 C CA . PRO A 1 52 ? 7.151 16.279 -4.460 1.00 8.48 49 PRO A CA 15
ATOM 18647 C C . PRO A 1 52 ? 7.287 17.733 -3.991 1.00 9.20 49 PRO A C 15
ATOM 18648 O O . PRO A 1 52 ? 6.991 18.029 -2.831 1.00 9.25 49 PRO A O 15
ATOM 18659 N N . ILE A 1 53 ? 7.706 18.634 -4.883 1.00 10.21 50 ILE A N 15
ATOM 18660 C CA . ILE A 1 53 ? 8.031 20.038 -4.556 1.00 11.30 50 ILE A CA 15
ATOM 18661 C C . ILE A 1 53 ? 6.932 21.041 -4.937 1.00 13.14 50 ILE A C 15
ATOM 18662 O O . ILE A 1 53 ? 6.307 20.940 -5.997 1.00 14.18 50 ILE A O 15
ATOM 18678 N N . ILE A 1 54 ? 6.746 22.058 -4.087 1.00 13.87 51 ILE A N 15
ATOM 18679 C CA . ILE A 1 54 ? 5.654 23.041 -4.172 1.00 15.79 51 ILE A CA 15
ATOM 18680 C C . ILE A 1 54 ? 5.593 23.798 -5.507 1.00 17.27 51 ILE A C 15
ATOM 18681 O O . ILE A 1 54 ? 4.493 24.065 -5.993 1.00 18.50 51 ILE A O 15
ATOM 18697 N N . ARG A 1 55 ? 6.726 24.106 -6.159 1.00 17.38 52 ARG A N 15
ATOM 18698 C CA . ARG A 1 55 ? 6.697 24.760 -7.482 1.00 18.86 52 ARG A CA 15
ATOM 18699 C C . ARG A 1 55 ? 6.201 23.830 -8.587 1.00 19.78 52 ARG A C 15
ATOM 18700 O O . ARG A 1 55 ? 5.376 24.247 -9.397 1.00 21.20 52 ARG A O 15
ATOM 18721 N N . GLN A 1 56 ? 6.652 22.577 -8.608 1.00 19.22 53 GLN A N 15
ATOM 18722 C CA . GLN A 1 56 ? 6.275 21.623 -9.653 1.00 20.33 53 GLN A CA 15
ATOM 18723 C C . GLN A 1 56 ? 4.785 21.262 -9.562 1.00 20.94 53 GLN A C 15
ATOM 18724 O O . GLN A 1 56 ? 4.106 21.238 -10.583 1.00 22.53 53 GLN A O 15
ATOM 18738 N N . ILE A 1 57 ? 4.232 21.094 -8.353 1.00 19.90 54 ILE A N 15
ATOM 18739 C CA . ILE A 1 57 ? 2.782 20.889 -8.184 1.00 20.68 54 ILE A CA 15
ATOM 18740 C C . ILE A 1 57 ? 1.972 22.167 -8.468 1.00 21.96 54 ILE A C 15
ATOM 18741 O O . ILE A 1 57 ? 0.920 22.080 -9.097 1.00 23.44 54 ILE A O 15
ATOM 18757 N N . ARG A 1 58 ? 2.475 23.367 -8.131 1.00 21.66 55 ARG A N 15
ATOM 18758 C CA . ARG A 1 58 ? 1.829 24.647 -8.497 1.00 23.11 55 ARG A CA 15
ATOM 18759 C C . ARG A 1 58 ? 1.762 24.863 -10.017 1.00 24.70 55 ARG A C 15
ATOM 18760 O O . ARG A 1 58 ? 0.800 25.462 -10.497 1.00 26.27 55 ARG A O 15
ATOM 18781 N N . GLN A 1 59 ? 2.740 24.341 -10.763 1.00 24.45 56 GLN A N 15
ATOM 18782 C CA . GLN A 1 59 ? 2.746 24.295 -12.231 1.00 25.97 56 GLN A CA 15
ATOM 18783 C C . GLN A 1 59 ? 1.793 23.205 -12.775 1.00 27.00 56 GLN A C 15
ATOM 18784 O O . GLN A 1 59 ? 0.928 23.496 -13.608 1.00 28.74 56 GLN A O 15
ATOM 18798 N N . ALA A 1 60 ? 1.908 21.962 -12.290 1.00 26.04 57 ALA A N 15
ATOM 18799 C CA . ALA A 1 60 ? 1.185 20.783 -12.791 1.00 26.94 57 ALA A CA 15
ATOM 18800 C C . ALA A 1 60 ? -0.305 20.706 -12.385 1.00 27.75 57 ALA A C 15
ATOM 18801 O O . ALA A 1 60 ? -1.075 19.959 -12.999 1.00 28.90 57 ALA A O 15
ATOM 18808 N N . CYS A 1 61 ? -0.711 21.462 -11.361 1.00 27.32 58 CYS A N 15
ATOM 18809 C CA . CYS A 1 61 ? -2.064 21.474 -10.791 1.00 28.14 58 CYS A CA 15
ATOM 18810 C C . CYS A 1 61 ? -2.757 22.851 -10.886 1.00 29.57 58 CYS A C 15
ATOM 18811 O O . CYS A 1 61 ? -3.722 23.116 -10.168 1.00 30.11 58 CYS A O 15
ATOM 18818 N N . ALA A 1 62 ? -2.257 23.715 -11.776 1.00 30.31 59 ALA A N 15
ATOM 18819 C CA . ALA A 1 62 ? -2.651 25.108 -11.993 1.00 31.68 59 ALA A CA 15
ATOM 18820 C C . ALA A 1 62 ? -4.166 25.397 -12.007 1.00 33.35 59 ALA A C 15
ATOM 18821 O O . ALA A 1 62 ? -4.609 26.359 -11.380 1.00 34.18 59 ALA A O 15
ATOM 18828 N N . GLN A 1 63 ? -4.981 24.592 -12.693 1.00 33.98 60 GLN A N 15
ATOM 18829 C CA . GLN A 1 63 ? -6.388 24.932 -12.949 1.00 35.72 60 GLN A CA 15
ATOM 18830 C C . GLN A 1 63 ? -7.272 24.840 -11.688 1.00 35.95 60 GLN A C 15
ATOM 18831 O O . GLN A 1 63 ? -7.962 25.818 -11.382 1.00 37.21 60 GLN A O 15
ATOM 18845 N N . PRO A 1 64 ? -7.225 23.764 -10.874 1.00 34.88 61 PRO A N 15
ATOM 18846 C CA . PRO A 1 64 ? -7.843 23.772 -9.550 1.00 35.10 61 PRO A CA 15
ATOM 18847 C C . PRO A 1 64 ? -7.039 24.578 -8.514 1.00 34.58 61 PRO A C 15
ATOM 18848 O O . PRO A 1 64 ? -7.632 25.016 -7.531 1.00 35.39 61 PRO A O 15
ATOM 18859 N N . PHE A 1 65 ? -5.735 24.840 -8.707 1.00 33.42 62 PHE A N 15
ATOM 18860 C CA . PHE A 1 65 ? -4.988 25.810 -7.878 1.00 33.16 62 PHE A CA 15
ATOM 18861 C C . PHE A 1 65 ? -5.487 27.253 -8.046 1.00 34.84 62 PHE A C 15
ATOM 18862 O O . PHE A 1 65 ? -5.348 28.058 -7.121 1.00 35.29 62 PHE A O 15
ATOM 18879 N N . GLU A 1 66 ? -6.083 27.579 -9.191 1.00 35.89 63 GLU A N 15
ATOM 18880 C CA . GLU A 1 66 ? -6.831 28.814 -9.419 1.00 37.73 63 GLU A CA 15
ATOM 18881 C C . GLU A 1 66 ? -8.257 28.695 -8.853 1.00 39.15 63 GLU A C 15
ATOM 18882 O O . GLU A 1 66 ? -8.640 29.483 -7.992 1.00 40.18 63 GLU A O 15
ATOM 18894 N N . ALA A 1 67 ? -9.023 27.675 -9.259 1.00 39.26 64 ALA A N 15
ATOM 18895 C CA . ALA A 1 67 ? -10.449 27.570 -8.927 1.00 40.77 64 ALA A CA 15
ATOM 18896 C C . ALA A 1 67 ? -10.749 27.379 -7.423 1.00 40.81 64 ALA A C 15
ATOM 18897 O O . ALA A 1 67 ? -11.778 27.868 -6.942 1.00 42.40 64 ALA A O 15
ATOM 18904 N N . PHE A 1 68 ? -9.868 26.718 -6.657 1.00 39.19 65 PHE A N 15
ATOM 18905 C CA . PHE A 1 68 ? -9.981 26.628 -5.193 1.00 39.23 65 PHE A CA 15
ATOM 18906 C C . PHE A 1 68 ? -9.829 28.005 -4.535 1.00 39.90 65 PHE A C 15
ATOM 18907 O O . PHE A 1 68 ? -10.684 28.457 -3.771 1.00 41.21 65 PHE A O 15
ATOM 18924 N N . GLU A 1 69 ? -8.732 28.683 -4.861 1.00 39.15 66 GLU A N 15
ATOM 18925 C CA . GLU A 1 69 ? -8.276 29.874 -4.149 1.00 39.68 66 GLU A CA 15
ATOM 18926 C C . GLU A 1 69 ? -9.072 31.129 -4.564 1.00 41.76 66 GLU A C 15
ATOM 18927 O O . GLU A 1 69 ? -9.297 32.017 -3.736 1.00 42.85 66 GLU A O 15
ATOM 18939 N N . GLU A 1 70 ? -9.612 31.134 -5.789 1.00 42.46 67 GLU A N 15
ATOM 18940 C CA . GLU A 1 70 ? -10.651 32.055 -6.264 1.00 44.56 67 GLU A CA 15
ATOM 18941 C C . GLU A 1 70 ? -11.924 31.986 -5.400 1.00 45.96 67 GLU A C 15
ATOM 18942 O O . GLU A 1 70 ? -12.478 33.027 -5.045 1.00 47.64 67 GLU A O 15
ATOM 18954 N N . CYS A 1 71 ? -12.382 30.789 -5.006 1.00 45.37 68 CYS A N 15
ATOM 18955 C CA . CYS A 1 71 ? -13.580 30.685 -4.168 1.00 46.72 68 CYS A CA 15
ATOM 18956 C C . CYS A 1 71 ? -13.307 31.141 -2.725 1.00 47.07 68 CYS A C 15
ATOM 18957 O O . CYS A 1 71 ? -14.132 31.846 -2.146 1.00 48.81 68 CYS A O 15
ATOM 18964 N N . LEU A 1 72 ? -12.136 30.830 -2.150 1.00 45.52 69 LEU A N 15
ATOM 18965 C CA . LEU A 1 72 ? -11.730 31.324 -0.838 1.00 45.79 69 LEU A CA 15
ATOM 18966 C C . LEU A 1 72 ? -11.521 32.858 -0.810 1.00 46.82 69 LEU A C 15
ATOM 18967 O O . LEU A 1 72 ? -11.812 33.489 0.206 1.00 47.94 69 LEU A O 15
ATOM 18983 N N . ARG A 1 73 ? -11.170 33.513 -1.931 1.00 46.71 70 ARG A N 15
ATOM 18984 C CA . ARG A 1 73 ? -11.161 34.995 -2.039 1.00 47.98 70 ARG A CA 15
ATOM 18985 C C . ARG A 1 73 ? -12.529 35.626 -1.728 1.00 50.24 70 ARG A C 15
ATOM 18986 O O . ARG A 1 73 ? -12.609 36.784 -1.312 1.00 51.48 70 ARG A O 15
ATOM 19007 N N . GLN A 1 74 ? -13.597 34.851 -1.914 1.00 50.80 71 GLN A N 15
ATOM 19008 C CA . GLN A 1 74 ? -14.984 35.181 -1.565 1.00 52.87 71 GLN A CA 15
ATOM 19009 C C . GLN A 1 74 ? -15.479 34.496 -0.263 1.00 53.28 71 GLN A C 15
ATOM 19010 O O . GLN A 1 74 ? -16.396 35.016 0.384 1.00 55.04 71 GLN A O 15
ATOM 19024 N N . ASN A 1 75 ? -14.928 33.328 0.106 1.00 51.78 72 ASN A N 15
ATOM 19025 C CA . ASN A 1 75 ? -15.472 32.403 1.117 1.00 52.12 72 ASN A CA 15
ATOM 19026 C C . ASN A 1 75 ? -14.406 31.572 1.894 1.00 50.51 72 ASN A C 15
ATOM 19027 O O . ASN A 1 75 ? -14.624 30.383 2.126 1.00 49.95 72 ASN A O 15
ATOM 19038 N N . GLU A 1 76 ? -13.243 32.110 2.292 1.00 49.74 73 GLU A N 15
ATOM 19039 C CA . GLU A 1 76 ? -12.134 31.299 2.860 1.00 48.10 73 GLU A CA 15
ATOM 19040 C C . GLU A 1 76 ? -12.511 30.527 4.148 1.00 48.63 73 GLU A C 15
ATOM 19041 O O . GLU A 1 76 ? -11.845 29.560 4.532 1.00 47.35 73 GLU A O 15
ATOM 19053 N N . ALA A 1 77 ? -13.580 30.972 4.815 1.00 50.61 74 ALA A N 15
ATOM 19054 C CA . ALA A 1 77 ? -14.174 30.381 6.009 1.00 51.57 74 ALA A CA 15
ATOM 19055 C C . ALA A 1 77 ? -15.180 29.244 5.723 1.00 51.82 74 ALA A C 15
ATOM 19056 O O . ALA A 1 77 ? -15.478 28.452 6.621 1.00 52.22 74 ALA A O 15
ATOM 19063 N N . ALA A 1 78 ? -15.746 29.181 4.512 1.00 51.73 75 ALA A N 15
ATOM 19064 C CA . ALA A 1 78 ? -17.000 28.482 4.203 1.00 52.45 75 ALA A CA 15
ATOM 19065 C C . ALA A 1 78 ? -16.833 27.400 3.116 1.00 50.85 75 ALA A C 15
ATOM 19066 O O . ALA A 1 78 ? -17.567 27.346 2.125 1.00 51.05 75 ALA A O 15
ATOM 19073 N N . VAL A 1 79 ? -15.863 26.506 3.328 1.00 49.28 76 VAL A N 15
ATOM 19074 C CA . VAL A 1 79 ? -15.488 25.394 2.429 1.00 47.54 76 VAL A CA 15
ATOM 19075 C C . VAL A 1 79 ? -16.616 24.351 2.270 1.00 48.03 76 VAL A C 15
ATOM 19076 O O . VAL A 1 79 ? -16.579 23.497 1.384 1.00 46.95 76 VAL A O 15
ATOM 19089 N N . GLY A 1 80 ? -17.686 24.426 3.073 1.00 49.78 77 GLY A N 15
ATOM 19090 C CA . GLY A 1 80 ? -18.937 23.705 2.807 1.00 50.64 77 GLY A CA 15
ATOM 19091 C C . GLY A 1 80 ? -19.571 24.042 1.441 1.00 50.92 77 GLY A C 15
ATOM 19092 O O . GLY A 1 80 ? -20.079 23.144 0.761 1.00 50.77 77 GLY A O 15
ATOM 19096 N N . ASN A 1 81 ? -19.484 25.307 1.005 1.00 51.29 78 ASN A N 15
ATOM 19097 C CA . ASN A 1 81 ? -20.101 25.807 -0.233 1.00 51.69 78 ASN A CA 15
ATOM 19098 C C . ASN A 1 81 ? -19.272 25.506 -1.499 1.00 49.87 78 ASN A C 15
ATOM 19099 O O . ASN A 1 81 ? -19.844 25.347 -2.577 1.00 49.90 78 ASN A O 15
ATOM 19110 N N . CYS A 1 82 ? -17.944 25.429 -1.386 1.00 48.36 79 CYS A N 15
ATOM 19111 C CA . CYS A 1 82 ? -17.049 25.029 -2.474 1.00 46.52 79 CYS A CA 15
ATOM 19112 C C . CYS A 1 82 ? -15.806 24.327 -1.905 1.00 44.93 79 CYS A C 15
ATOM 19113 O O . CYS A 1 82 ? -15.165 24.844 -0.990 1.00 45.06 79 CYS A O 15
ATOM 19120 N N . ALA A 1 83 ? -15.412 23.201 -2.504 1.00 43.44 80 ALA A N 15
ATOM 19121 C CA . ALA A 1 83 ? -14.333 22.343 -2.011 1.00 41.90 80 ALA A CA 15
ATOM 19122 C C . ALA A 1 83 ? -13.553 21.695 -3.169 1.00 40.20 80 ALA A C 15
ATOM 19123 O O . ALA A 1 83 ? -13.556 20.481 -3.374 1.00 39.51 80 ALA A O 15
ATOM 19130 N N . GLU A 1 84 ? -12.878 22.530 -3.953 1.00 39.60 81 GLU A N 15
ATOM 19131 C CA . GLU A 1 84 ? -12.043 22.142 -5.098 1.00 38.18 81 GLU A CA 15
ATOM 19132 C C . GLU A 1 84 ? -10.638 21.682 -4.669 1.00 36.06 81 GLU A C 15
ATOM 19133 O O . GLU A 1 84 ? -9.933 21.035 -5.445 1.00 34.88 81 GLU A O 15
ATOM 19145 N N . HIS A 1 85 ? -10.220 21.976 -3.429 1.00 35.64 82 HIS A N 15
ATOM 19146 C CA . HIS A 1 85 ? -8.970 21.467 -2.847 1.00 33.78 82 HIS A CA 15
ATOM 19147 C C . HIS A 1 85 ? -8.775 19.953 -3.039 1.00 32.90 82 HIS A C 15
ATOM 19148 O O . HIS A 1 85 ? -7.675 19.532 -3.386 1.00 31.30 82 HIS A O 15
ATOM 19162 N N . MET A 1 86 ? -9.830 19.136 -2.922 1.00 34.01 83 MET A N 15
ATOM 19163 C CA . MET A 1 86 ? -9.722 17.686 -3.134 1.00 33.42 83 MET A CA 15
ATOM 19164 C C . MET A 1 86 ? -9.342 17.320 -4.580 1.00 32.94 83 MET A C 15
ATOM 19165 O O . MET A 1 86 ? -8.650 16.323 -4.786 1.00 31.73 83 MET A O 15
ATOM 19179 N N . ARG A 1 87 ? -9.701 18.155 -5.572 1.00 33.93 84 ARG A N 15
ATOM 19180 C CA . ARG A 1 87 ? -9.235 18.019 -6.962 1.00 33.69 84 ARG A CA 15
ATOM 19181 C C . ARG A 1 87 ? -7.777 18.461 -7.110 1.00 32.13 84 ARG A C 15
ATOM 19182 O O . ARG A 1 87 ? -7.052 17.800 -7.847 1.00 31.31 84 ARG A O 15
ATOM 19203 N N . ARG A 1 88 ? -7.313 19.492 -6.377 1.00 31.73 85 ARG A N 15
ATOM 19204 C CA . ARG A 1 88 ? -5.866 19.804 -6.286 1.00 30.15 85 ARG A CA 15
ATOM 19205 C C . ARG A 1 88 ? -5.104 18.566 -5.786 1.00 28.48 85 ARG A C 15
ATOM 19206 O O . ARG A 1 88 ? -4.209 18.090 -6.473 1.00 27.50 85 ARG A O 15
ATOM 19227 N N . PHE A 1 89 ? -5.516 17.996 -4.649 1.00 28.39 86 PHE A N 15
ATOM 19228 C CA . PHE A 1 89 ? -4.852 16.838 -4.030 1.00 27.01 86 PHE A CA 15
ATOM 19229 C C . PHE A 1 89 ? -4.843 15.603 -4.951 1.00 26.89 86 PHE A C 15
ATOM 19230 O O . PHE A 1 89 ? -3.811 14.941 -5.091 1.00 25.64 86 PHE A O 15
ATOM 19247 N N . LEU A 1 90 ? -5.977 15.318 -5.607 1.00 28.30 87 LEU A N 15
ATOM 19248 C CA . LEU A 1 90 ? -6.163 14.194 -6.531 1.00 28.50 87 LEU A CA 15
ATOM 19249 C C . LEU A 1 90 ? -5.305 14.348 -7.790 1.00 28.05 87 LEU A C 15
ATOM 19250 O O . LEU A 1 90 ? -4.549 13.442 -8.140 1.00 27.18 87 LEU A O 15
ATOM 19266 N N . GLN A 1 91 ? -5.385 15.494 -8.469 1.00 28.75 88 GLN A N 15
ATOM 19267 C CA . GLN A 1 91 ? -4.710 15.674 -9.755 1.00 28.73 88 GLN A CA 15
ATOM 19268 C C . GLN A 1 91 ? -3.207 15.952 -9.614 1.00 27.18 88 GLN A C 15
ATOM 19269 O O . GLN A 1 91 ? -2.481 15.809 -10.594 1.00 27.06 88 GLN A O 15
ATOM 19283 N N . CYS A 1 92 ? -2.713 16.325 -8.428 1.00 26.13 89 CYS A N 15
ATOM 19284 C CA . CYS A 1 92 ? -1.279 16.249 -8.141 1.00 24.57 89 CYS A CA 15
ATOM 19285 C C . CYS A 1 92 ? -0.841 14.791 -7.897 1.00 23.61 89 CYS A C 15
ATOM 19286 O O . CYS A 1 92 ? 0.152 14.345 -8.470 1.00 22.99 89 CYS A O 15
ATOM 19293 N N . ALA A 1 93 ? -1.606 14.011 -7.122 1.00 23.76 90 ALA A N 15
ATOM 19294 C CA . ALA A 1 93 ? -1.312 12.602 -6.832 1.00 23.14 90 ALA A CA 15
ATOM 19295 C C . ALA A 1 93 ? -1.317 11.686 -8.074 1.00 23.75 90 ALA A C 15
ATOM 19296 O O . ALA A 1 93 ? -0.489 10.776 -8.172 1.00 23.13 90 ALA A O 15
ATOM 19303 N N . GLU A 1 94 ? -2.208 11.934 -9.036 1.00 25.12 91 GLU A N 15
ATOM 19304 C CA . GLU A 1 94 ? -2.278 11.199 -10.308 1.00 25.96 91 GLU A CA 15
ATOM 19305 C C . GLU A 1 94 ? -1.133 11.558 -11.280 1.00 25.76 91 GLU A C 15
ATOM 19306 O O . GLU A 1 94 ? -0.863 10.812 -12.222 1.00 26.28 91 GLU A O 15
ATOM 19318 N N . GLN A 1 95 ? -0.431 12.671 -11.042 1.00 25.14 92 GLN A N 15
ATOM 19319 C CA . GLN A 1 95 ? 0.605 13.206 -11.932 1.00 25.18 92 GLN A CA 15
ATOM 19320 C C . GLN A 1 95 ? 2.036 13.029 -11.384 1.00 23.95 92 GLN A C 15
ATOM 19321 O O . GLN A 1 95 ? 2.968 12.831 -12.170 1.00 24.25 92 GLN A O 15
ATOM 19335 N N . VAL A 1 96 ? 2.234 13.088 -10.060 1.00 22.77 93 VAL A N 15
ATOM 19336 C CA . VAL A 1 96 ? 3.563 13.265 -9.441 1.00 21.71 93 VAL A CA 15
ATOM 19337 C C . VAL A 1 96 ? 3.870 12.203 -8.373 1.00 21.12 93 VAL A C 15
ATOM 19338 O O . VAL A 1 96 ? 3.308 12.224 -7.278 1.00 20.78 93 VAL A O 15
ATOM 19351 N N . TYR A 1 14 ? 1.264 12.527 2.714 1.00 3.49 11 TYR A N 16
ATOM 19352 C CA . TYR A 1 14 ? 0.898 11.258 2.054 1.00 3.09 11 TYR A CA 16
ATOM 19353 C C . TYR A 1 14 ? 0.591 11.421 0.552 1.00 2.46 11 TYR A C 16
ATOM 19354 O O . TYR A 1 14 ? 0.145 12.489 0.121 1.00 2.79 11 TYR A O 16
ATOM 19372 N N . CYS A 1 15 ? 0.750 10.356 -0.241 1.00 1.94 12 CYS A N 16
ATOM 19373 C CA . CYS A 1 15 ? 0.597 10.406 -1.707 1.00 1.41 12 CYS A CA 16
ATOM 19374 C C . CYS A 1 15 ? -0.743 9.824 -2.196 1.00 1.00 12 CYS A C 16
ATOM 19375 O O . CYS A 1 15 ? -1.217 8.816 -1.681 1.00 1.31 12 CYS A O 16
ATOM 19382 N N . GLY A 1 16 ? -1.308 10.364 -3.281 1.00 0.87 13 GLY A N 16
ATOM 19383 C CA . GLY A 1 16 ? -2.483 9.795 -3.963 1.00 1.05 13 GLY A CA 16
ATOM 19384 C C . GLY A 1 16 ? -2.288 8.338 -4.417 1.00 1.15 13 GLY A C 16
ATOM 19385 O O . GLY A 1 16 ? -3.216 7.537 -4.291 1.00 1.35 13 GLY A O 16
ATOM 19389 N N . ARG A 1 17 ? -1.059 7.979 -4.832 1.00 1.21 14 ARG A N 16
ATOM 19390 C CA . ARG A 1 17 ? -0.564 6.598 -5.049 1.00 1.45 14 ARG A CA 16
ATOM 19391 C C . ARG A 1 17 ? -0.803 5.679 -3.849 1.00 1.35 14 ARG A C 16
ATOM 19392 O O . ARG A 1 17 ? -1.145 4.509 -3.993 1.00 1.48 14 ARG A O 16
ATOM 19413 N N . GLU A 1 18 ? -0.561 6.217 -2.657 1.00 1.30 15 GLU A N 16
ATOM 19414 C CA . GLU A 1 18 ? -0.529 5.491 -1.390 1.00 1.44 15 GLU A CA 16
ATOM 19415 C C . GLU A 1 18 ? -1.938 4.995 -1.046 1.00 1.41 15 GLU A C 16
ATOM 19416 O O . GLU A 1 18 ? -2.146 3.811 -0.778 1.00 1.83 15 GLU A O 16
ATOM 19428 N N . LEU A 1 19 ? -2.920 5.893 -1.175 1.00 1.10 16 LEU A N 16
ATOM 19429 C CA . LEU A 1 19 ? -4.323 5.663 -0.834 1.00 1.05 16 LEU A CA 16
ATOM 19430 C C . LEU A 1 19 ? -5.026 4.665 -1.773 1.00 0.91 16 LEU A C 16
ATOM 19431 O O . LEU A 1 19 ? -5.961 3.988 -1.339 1.00 1.06 16 LEU A O 16
ATOM 19447 N N . GLU A 1 20 ? -4.582 4.548 -3.033 1.00 0.88 17 GLU A N 16
ATOM 19448 C CA . GLU A 1 20 ? -5.138 3.585 -4.003 1.00 0.99 17 GLU A CA 16
ATOM 19449 C C . GLU A 1 20 ? -4.643 2.149 -3.773 1.00 0.96 17 GLU A C 16
ATOM 19450 O O . GLU A 1 20 ? -5.440 1.209 -3.850 1.00 1.09 17 GLU A O 16
ATOM 19462 N N . GLN A 1 21 ? -3.345 1.968 -3.483 1.00 0.96 18 GLN A N 16
ATOM 19463 C CA . GLN A 1 21 ? -2.754 0.638 -3.277 1.00 1.10 18 GLN A CA 16
ATOM 19464 C C . GLN A 1 21 ? -3.021 0.089 -1.867 1.00 0.92 18 GLN A C 16
ATOM 19465 O O . GLN A 1 21 ? -3.336 -1.096 -1.719 1.00 0.89 18 GLN A O 16
ATOM 19479 N N . TYR A 1 22 ? -2.967 0.949 -0.841 1.00 1.00 19 TYR A N 16
ATOM 19480 C CA . TYR A 1 22 ? -3.369 0.601 0.528 1.00 1.16 19 TYR A CA 16
ATOM 19481 C C . TYR A 1 22 ? -4.831 0.125 0.556 1.00 1.01 19 TYR A C 16
ATOM 19482 O O . TYR A 1 22 ? -5.124 -0.907 1.158 1.00 1.09 19 TYR A O 16
ATOM 19500 N N . GLY A 1 23 ? -5.716 0.793 -0.198 1.00 0.96 20 GLY A N 16
ATOM 19501 C CA . GLY A 1 23 ? -7.120 0.404 -0.366 1.00 1.08 20 GLY A CA 16
ATOM 19502 C C . GLY A 1 23 ? -7.306 -1.028 -0.879 1.00 1.06 20 GLY A C 16
ATOM 19503 O O . GLY A 1 23 ? -7.973 -1.820 -0.218 1.00 1.52 20 GLY A O 16
ATOM 19507 N N . GLN A 1 24 ? -6.674 -1.406 -2.000 1.00 0.80 21 GLN A N 16
ATOM 19508 C CA . GLN A 1 24 ? -6.786 -2.775 -2.544 1.00 0.79 21 GLN A CA 16
ATOM 19509 C C . GLN A 1 24 ? -6.341 -3.856 -1.561 1.00 0.64 21 GLN A C 16
ATOM 19510 O O . GLN A 1 24 ? -6.974 -4.911 -1.475 1.00 0.72 21 GLN A O 16
ATOM 19524 N N . CYS A 1 25 ? -5.262 -3.594 -0.826 1.00 0.58 22 CYS A N 16
ATOM 19525 C CA . CYS A 1 25 ? -4.705 -4.542 0.122 1.00 0.60 22 CYS A CA 16
ATOM 19526 C C . CYS A 1 25 ? -5.568 -4.654 1.388 1.00 0.74 22 CYS A C 16
ATOM 19527 O O . CYS A 1 25 ? -5.966 -5.760 1.754 1.00 1.16 22 CYS A O 16
ATOM 19534 N N . VAL A 1 26 ? -5.934 -3.531 2.015 1.00 0.61 23 VAL A N 16
ATOM 19535 C CA . VAL A 1 26 ? -6.723 -3.513 3.261 1.00 0.76 23 VAL A CA 16
ATOM 19536 C C . VAL A 1 26 ? -8.177 -3.943 3.038 1.00 0.84 23 VAL A C 16
ATOM 19537 O O . VAL A 1 26 ? -8.752 -4.590 3.918 1.00 0.94 23 VAL A O 16
ATOM 19550 N N . ALA A 1 27 ? -8.763 -3.686 1.861 1.00 0.84 24 ALA A N 16
ATOM 19551 C CA . ALA A 1 27 ? -10.099 -4.184 1.522 1.00 0.94 24 ALA A CA 16
ATOM 19552 C C . ALA A 1 27 ? -10.135 -5.709 1.303 1.00 0.92 24 ALA A C 16
ATOM 19553 O O . ALA A 1 27 ? -11.194 -6.327 1.470 1.00 1.08 24 ALA A O 16
ATOM 19560 N N . ALA A 1 28 ? -8.992 -6.332 1.000 1.00 0.85 25 ALA A N 16
ATOM 19561 C CA . ALA A 1 28 ? -8.870 -7.784 0.963 1.00 0.99 25 ALA A CA 16
ATOM 19562 C C . ALA A 1 28 ? -8.634 -8.369 2.371 1.00 1.11 25 ALA A C 16
ATOM 19563 O O . ALA A 1 28 ? -9.436 -9.194 2.819 1.00 1.36 25 ALA A O 16
ATOM 19570 N N . LYS A 1 29 ? -7.585 -7.923 3.083 1.00 1.03 26 LYS A N 16
ATOM 19571 C CA . LYS A 1 29 ? -7.297 -8.227 4.505 1.00 1.23 26 LYS A CA 16
ATOM 19572 C C . LYS A 1 29 ? -6.487 -7.098 5.174 1.00 1.25 26 LYS A C 16
ATOM 19573 O O . LYS A 1 29 ? -5.581 -6.568 4.533 1.00 1.12 26 LYS A O 16
ATOM 19592 N N . PRO A 1 30 ? -6.619 -6.837 6.488 1.00 1.49 27 PRO A N 16
ATOM 19593 C CA . PRO A 1 30 ? -5.614 -6.077 7.249 1.00 1.59 27 PRO A CA 16
ATOM 19594 C C . PRO A 1 30 ? -4.181 -6.631 7.105 1.00 1.49 27 PRO A C 16
ATOM 19595 O O . PRO A 1 30 ? -3.213 -5.869 7.034 1.00 1.56 27 PRO A O 16
ATOM 19606 N N . GLU A 1 31 ? -4.044 -7.955 6.985 1.00 1.42 28 GLU A N 16
ATOM 19607 C CA . GLU A 1 31 ? -2.774 -8.663 6.734 1.00 1.37 28 GLU A CA 16
ATOM 19608 C C . GLU A 1 31 ? -2.220 -8.484 5.315 1.00 1.21 28 GLU A C 16
ATOM 19609 O O . GLU A 1 31 ? -1.025 -8.676 5.067 1.00 1.13 28 GLU A O 16
ATOM 19621 N N . SER A 1 32 ? -3.082 -8.110 4.371 1.00 1.28 29 SER A N 16
ATOM 19622 C CA . SER A 1 32 ? -2.743 -8.010 2.955 1.00 1.27 29 SER A CA 16
ATOM 19623 C C . SER A 1 32 ? -1.970 -6.744 2.603 1.00 1.31 29 SER A C 16
ATOM 19624 O O . SER A 1 32 ? -1.359 -6.704 1.540 1.00 1.36 29 SER A O 16
ATOM 19632 N N . TRP A 1 33 ? -1.888 -5.758 3.503 1.00 1.45 30 TRP A N 16
ATOM 19633 C CA . TRP A 1 33 ? -0.942 -4.638 3.384 1.00 1.72 30 TRP A CA 16
ATOM 19634 C C . TRP A 1 33 ? 0.512 -5.133 3.308 1.00 1.61 30 TRP A C 16
ATOM 19635 O O . TRP A 1 33 ? 1.282 -4.641 2.488 1.00 1.77 30 TRP A O 16
ATOM 19656 N N . GLN A 1 34 ? 0.867 -6.164 4.084 1.00 1.53 31 GLN A N 16
ATOM 19657 C CA . GLN A 1 34 ? 2.149 -6.867 3.962 1.00 1.59 31 GLN A CA 16
ATOM 19658 C C . GLN A 1 34 ? 2.140 -7.981 2.889 1.00 1.25 31 GLN A C 16
ATOM 19659 O O . GLN A 1 34 ? 3.182 -8.257 2.285 1.00 1.41 31 GLN A O 16
ATOM 19673 N N . ARG A 1 35 ? 1.000 -8.654 2.648 1.00 1.01 32 ARG A N 16
ATOM 19674 C CA . ARG A 1 35 ? 0.925 -9.827 1.745 1.00 1.00 32 ARG A CA 16
ATOM 19675 C C . ARG A 1 35 ? 0.756 -9.518 0.251 1.00 0.92 32 ARG A C 16
ATOM 19676 O O . ARG A 1 35 ? 1.481 -10.088 -0.570 1.00 1.16 32 ARG A O 16
ATOM 19697 N N . ASP A 1 36 ? -0.213 -8.679 -0.109 1.00 0.70 33 ASP A N 16
ATOM 19698 C CA . ASP A 1 36 ? -0.709 -8.490 -1.487 1.00 0.78 33 ASP A CA 16
ATOM 19699 C C . ASP A 1 36 ? -0.019 -7.319 -2.214 1.00 0.90 33 ASP A C 16
ATOM 19700 O O . ASP A 1 36 ? -0.026 -7.271 -3.447 1.00 1.27 33 ASP A O 16
ATOM 19709 N N . CYS A 1 37 ? 0.642 -6.417 -1.482 1.00 0.80 34 CYS A N 16
ATOM 19710 C CA . CYS A 1 37 ? 1.478 -5.360 -2.054 1.00 1.05 34 CYS A CA 16
ATOM 19711 C C . CYS A 1 37 ? 2.806 -5.219 -1.284 1.00 1.09 34 CYS A C 16
ATOM 19712 O O . CYS A 1 37 ? 3.001 -4.273 -0.530 1.00 1.38 34 CYS A O 16
ATOM 19719 N N . HIS A 1 38 ? 3.799 -6.066 -1.580 1.00 1.04 35 HIS A N 16
ATOM 19720 C CA . HIS A 1 38 ? 5.054 -6.114 -0.810 1.00 1.13 35 HIS A CA 16
ATOM 19721 C C . HIS A 1 38 ? 6.076 -5.054 -1.259 1.00 1.07 35 HIS A C 16
ATOM 19722 O O . HIS A 1 38 ? 6.504 -4.218 -0.457 1.00 1.15 35 HIS A O 16
ATOM 19736 N N . TYR A 1 39 ? 6.410 -5.026 -2.555 1.00 1.10 36 TYR A N 16
ATOM 19737 C CA . TYR A 1 39 ? 7.255 -3.974 -3.141 1.00 1.17 36 TYR A CA 16
ATOM 19738 C C . TYR A 1 39 ? 6.453 -2.702 -3.437 1.00 0.98 36 TYR A C 16
ATOM 19739 O O . TYR A 1 39 ? 7.006 -1.601 -3.475 1.00 0.96 36 TYR A O 16
ATOM 19757 N N . LEU A 1 40 ? 5.130 -2.829 -3.574 1.00 1.00 37 LEU A N 16
ATOM 19758 C CA . LEU A 1 40 ? 4.214 -1.694 -3.667 1.00 1.05 37 LEU A CA 16
ATOM 19759 C C . LEU A 1 40 ? 4.146 -0.892 -2.356 1.00 0.90 37 LEU A C 16
ATOM 19760 O O . LEU A 1 40 ? 4.242 0.329 -2.435 1.00 1.06 37 LEU A O 16
ATOM 19776 N N . LYS A 1 41 ? 4.078 -1.538 -1.175 1.00 0.78 38 LYS A N 16
ATOM 19777 C CA . LYS A 1 41 ? 4.168 -0.884 0.152 1.00 0.83 38 LYS A CA 16
ATOM 19778 C C . LYS A 1 41 ? 5.440 -0.032 0.274 1.00 0.78 38 LYS A C 16
ATOM 19779 O O . LYS A 1 41 ? 5.357 1.149 0.608 1.00 1.05 38 LYS A O 16
ATOM 19798 N N . MET A 1 42 ? 6.591 -0.578 -0.126 1.00 0.68 39 MET A N 16
ATOM 19799 C CA . MET A 1 42 ? 7.855 0.169 -0.194 1.00 0.72 39 MET A CA 16
ATOM 19800 C C . MET A 1 42 ? 7.805 1.314 -1.228 1.00 0.67 39 MET A C 16
ATOM 19801 O O . MET A 1 42 ? 8.213 2.436 -0.929 1.00 0.72 39 MET A O 16
ATOM 19815 N N . SER A 1 43 ? 7.245 1.073 -2.421 1.00 0.74 40 SER A N 16
ATOM 19816 C CA . SER A 1 43 ? 7.134 2.080 -3.493 1.00 0.92 40 SER A CA 16
ATOM 19817 C C . SER A 1 43 ? 6.286 3.294 -3.084 1.00 0.91 40 SER A C 16
ATOM 19818 O O . SER A 1 43 ? 6.659 4.429 -3.388 1.00 0.99 40 SER A O 16
ATOM 19826 N N . ILE A 1 44 ? 5.166 3.087 -2.376 1.00 0.95 41 ILE A N 16
ATOM 19827 C CA . ILE A 1 44 ? 4.336 4.189 -1.863 1.00 1.11 41 ILE A CA 16
ATOM 19828 C C . ILE A 1 44 ? 4.966 4.870 -0.640 1.00 1.05 41 ILE A C 16
ATOM 19829 O O . ILE A 1 44 ? 4.897 6.095 -0.546 1.00 1.10 41 ILE A O 16
ATOM 19845 N N . ALA A 1 45 ? 5.657 4.135 0.238 1.00 1.08 42 ALA A N 16
ATOM 19846 C CA . ALA A 1 45 ? 6.390 4.721 1.364 1.00 1.27 42 ALA A CA 16
ATOM 19847 C C . ALA A 1 45 ? 7.510 5.672 0.898 1.00 1.19 42 ALA A C 16
ATOM 19848 O O . ALA A 1 45 ? 7.662 6.763 1.456 1.00 1.39 42 ALA A O 16
ATOM 19855 N N . GLN A 1 46 ? 8.240 5.312 -0.165 1.00 1.00 43 GLN A N 16
ATOM 19856 C CA . GLN A 1 46 ? 9.258 6.166 -0.796 1.00 1.07 43 GLN A CA 16
ATOM 19857 C C . GLN A 1 46 ? 8.652 7.415 -1.471 1.00 1.02 43 GLN A C 16
ATOM 19858 O O . GLN A 1 46 ? 9.278 8.479 -1.443 1.00 1.21 43 GLN A O 16
ATOM 19872 N N . CYS A 1 47 ? 7.414 7.346 -1.987 1.00 0.87 44 CYS A N 16
ATOM 19873 C CA . CYS A 1 47 ? 6.706 8.520 -2.518 1.00 0.90 44 CYS A CA 16
ATOM 19874 C C . CYS A 1 47 ? 6.517 9.588 -1.432 1.00 1.06 44 CYS A C 16
ATOM 19875 O O . CYS A 1 47 ? 6.991 10.717 -1.573 1.00 1.19 44 CYS A O 16
ATOM 19882 N N . THR A 1 48 ? 5.894 9.228 -0.305 1.00 1.26 45 THR A N 16
ATOM 19883 C CA . THR A 1 48 ? 5.678 10.167 0.812 1.00 1.57 45 THR A CA 16
ATOM 19884 C C . THR A 1 48 ? 6.994 10.563 1.503 1.00 1.75 45 THR A C 16
ATOM 19885 O O . THR A 1 48 ? 7.126 11.702 1.954 1.00 1.98 45 THR A O 16
ATOM 19896 N N . SER A 1 49 ? 8.020 9.703 1.469 1.00 1.70 46 SER A N 16
ATOM 19897 C CA . SER A 1 49 ? 9.385 10.021 1.932 1.00 1.85 46 SER A CA 16
ATOM 19898 C C . SER A 1 49 ? 10.093 11.121 1.111 1.00 1.88 46 SER A C 16
ATOM 19899 O O . SER A 1 49 ? 11.043 11.737 1.594 1.00 2.09 46 SER A O 16
ATOM 19907 N N . SER A 1 50 ? 9.627 11.403 -0.112 1.00 1.94 47 SER A N 16
ATOM 19908 C CA . SER A 1 50 ? 10.262 12.365 -1.036 1.00 2.18 47 SER A CA 16
ATOM 19909 C C . SER A 1 50 ? 9.801 13.829 -0.859 1.00 2.64 47 SER A C 16
ATOM 19910 O O . SER A 1 50 ? 10.450 14.732 -1.394 1.00 2.93 47 SER A O 16
ATOM 19918 N N . HIS A 1 51 ? 8.732 14.061 -0.081 1.00 3.13 48 HIS A N 16
ATOM 19919 C CA . HIS A 1 51 ? 8.146 15.350 0.345 1.00 4.10 48 HIS A CA 16
ATOM 19920 C C . HIS A 1 51 ? 7.669 16.351 -0.743 1.00 5.51 48 HIS A C 16
ATOM 19921 O O . HIS A 1 51 ? 8.180 16.364 -1.870 1.00 5.88 48 HIS A O 16
ATOM 19935 N N . PRO A 1 52 ? 6.700 17.238 -0.418 1.00 6.94 49 PRO A N 16
ATOM 19936 C CA . PRO A 1 52 ? 6.325 18.382 -1.258 1.00 8.67 49 PRO A CA 16
ATOM 19937 C C . PRO A 1 52 ? 7.459 19.412 -1.410 1.00 9.16 49 PRO A C 16
ATOM 19938 O O . PRO A 1 52 ? 8.463 19.382 -0.694 1.00 8.87 49 PRO A O 16
ATOM 19949 N N . ILE A 1 53 ? 7.278 20.351 -2.343 1.00 10.41 50 ILE A N 16
ATOM 19950 C CA . ILE A 1 53 ? 8.312 21.285 -2.830 1.00 11.35 50 ILE A CA 16
ATOM 19951 C C . ILE A 1 53 ? 9.011 22.126 -1.742 1.00 12.24 50 ILE A C 16
ATOM 19952 O O . ILE A 1 53 ? 10.179 22.484 -1.905 1.00 12.59 50 ILE A O 16
ATOM 19968 N N . ILE A 1 54 ? 8.365 22.369 -0.592 1.00 12.87 51 ILE A N 16
ATOM 19969 C CA . ILE A 1 54 ? 8.961 23.088 0.551 1.00 13.99 51 ILE A CA 16
ATOM 19970 C C . ILE A 1 54 ? 10.220 22.411 1.127 1.00 14.08 51 ILE A C 16
ATOM 19971 O O . ILE A 1 54 ? 11.006 23.071 1.811 1.00 14.83 51 ILE A O 16
ATOM 19987 N N . ARG A 1 55 ? 10.494 21.144 0.773 1.00 13.69 52 ARG A N 16
ATOM 19988 C CA . ARG A 1 55 ? 11.797 20.474 0.960 1.00 14.05 52 ARG A CA 16
ATOM 19989 C C . ARG A 1 55 ? 12.980 21.366 0.542 1.00 14.89 52 ARG A C 16
ATOM 19990 O O . ARG A 1 55 ? 14.002 21.363 1.227 1.00 15.53 52 ARG A O 16
ATOM 20011 N N . GLN A 1 56 ? 12.822 22.185 -0.505 1.00 15.28 53 GLN A N 16
ATOM 20012 C CA . GLN A 1 56 ? 13.818 23.160 -0.980 1.00 16.52 53 GLN A CA 16
ATOM 20013 C C . GLN A 1 56 ? 14.138 24.262 0.052 1.00 17.33 53 GLN A C 16
ATOM 20014 O O . GLN A 1 56 ? 15.296 24.671 0.160 1.00 18.37 53 GLN A O 16
ATOM 20028 N N . ILE A 1 57 ? 13.146 24.699 0.837 1.00 17.11 54 ILE A N 16
ATOM 20029 C CA . ILE A 1 57 ? 13.288 25.711 1.901 1.00 18.23 54 ILE A CA 16
ATOM 20030 C C . ILE A 1 57 ? 13.798 25.071 3.199 1.00 18.44 54 ILE A C 16
ATOM 20031 O O . ILE A 1 57 ? 14.630 25.655 3.901 1.00 19.77 54 ILE A O 16
ATOM 20047 N N . ARG A 1 58 ? 13.361 23.843 3.514 1.00 17.41 55 ARG A N 16
ATOM 20048 C CA . ARG A 1 58 ? 13.856 23.093 4.684 1.00 17.93 55 ARG A CA 16
ATOM 20049 C C . ARG A 1 58 ? 15.335 22.707 4.541 1.00 18.54 55 ARG A C 16
ATOM 20050 O O . ARG A 1 58 ? 16.074 22.762 5.516 1.00 19.69 55 ARG A O 16
ATOM 20071 N N . GLN A 1 59 ? 15.794 22.436 3.317 1.00 18.06 56 GLN A N 16
ATOM 20072 C CA . GLN A 1 59 ? 17.199 22.171 2.967 1.00 18.81 56 GLN A CA 16
ATOM 20073 C C . GLN A 1 59 ? 18.144 23.354 3.276 1.00 20.29 56 GLN A C 16
ATOM 20074 O O . GLN A 1 59 ? 19.351 23.156 3.448 1.00 21.19 56 GLN A O 16
ATOM 20088 N N . ALA A 1 60 ? 17.603 24.573 3.388 1.00 20.75 57 ALA A N 16
ATOM 20089 C CA . ALA A 1 60 ? 18.346 25.796 3.686 1.00 22.42 57 ALA A CA 16
ATOM 20090 C C . ALA A 1 60 ? 18.620 26.036 5.192 1.00 23.47 57 ALA A C 16
ATOM 20091 O O . ALA A 1 60 ? 19.157 27.092 5.543 1.00 25.13 57 ALA A O 16
ATOM 20098 N N . CYS A 1 61 ? 18.273 25.091 6.077 1.00 22.70 58 CYS A N 16
ATOM 20099 C CA . CYS A 1 61 ? 18.476 25.183 7.530 1.00 23.79 58 CYS A CA 16
ATOM 20100 C C . CYS A 1 61 ? 19.948 25.427 7.934 1.00 24.61 58 CYS A C 16
ATOM 20101 O O . CYS A 1 61 ? 20.873 24.863 7.344 1.00 24.26 58 CYS A O 16
ATOM 20108 N N . ALA A 1 62 ? 20.165 26.258 8.961 1.00 25.84 59 ALA A N 16
ATOM 20109 C CA . ALA A 1 62 ? 21.488 26.751 9.369 1.00 26.74 59 ALA A CA 16
ATOM 20110 C C . ALA A 1 62 ? 21.764 26.634 10.882 1.00 28.25 59 ALA A C 16
ATOM 20111 O O . ALA A 1 62 ? 22.858 26.219 11.266 1.00 28.55 59 ALA A O 16
ATOM 20118 N N . GLN A 1 63 ? 20.785 26.904 11.754 1.00 29.30 60 GLN A N 16
ATOM 20119 C CA . GLN A 1 63 ? 20.971 26.821 13.214 1.00 30.90 60 GLN A CA 16
ATOM 20120 C C . GLN A 1 63 ? 21.509 25.462 13.730 1.00 30.75 60 GLN A C 16
ATOM 20121 O O . GLN A 1 63 ? 22.425 25.488 14.561 1.00 31.78 60 GLN A O 16
ATOM 20135 N N . PRO A 1 64 ? 21.054 24.285 13.237 1.00 29.59 61 PRO A N 16
ATOM 20136 C CA . PRO A 1 64 ? 21.622 22.994 13.640 1.00 29.44 61 PRO A CA 16
ATOM 20137 C C . PRO A 1 64 ? 22.988 22.688 13.002 1.00 28.72 61 PRO A C 16
ATOM 20138 O O . PRO A 1 64 ? 23.662 21.760 13.443 1.00 29.08 61 PRO A O 16
ATOM 20149 N N . PHE A 1 65 ? 23.420 23.424 11.970 1.00 27.87 62 PHE A N 16
ATOM 20150 C CA . PHE A 1 65 ? 24.784 23.322 11.433 1.00 27.50 62 PHE A CA 16
ATOM 20151 C C . PHE A 1 65 ? 25.762 24.113 12.306 1.00 29.08 62 PHE A C 16
ATOM 20152 O O . PHE A 1 65 ? 26.773 23.561 12.739 1.00 29.54 62 PHE A O 16
ATOM 20169 N N . GLU A 1 66 ? 25.437 25.367 12.641 1.00 30.10 63 GLU A N 16
ATOM 20170 C CA . GLU A 1 66 ? 26.303 26.227 13.461 1.00 31.78 63 GLU A CA 16
ATOM 20171 C C . GLU A 1 66 ? 26.605 25.620 14.838 1.00 33.12 63 GLU A C 16
ATOM 20172 O O . GLU A 1 66 ? 27.754 25.638 15.274 1.00 34.07 63 GLU A O 16
ATOM 20184 N N . ALA A 1 67 ? 25.614 25.012 15.500 1.00 33.26 64 ALA A N 16
ATOM 20185 C CA . ALA A 1 67 ? 25.801 24.393 16.814 1.00 34.63 64 ALA A CA 16
ATOM 20186 C C . ALA A 1 67 ? 26.778 23.200 16.813 1.00 34.40 64 ALA A C 16
ATOM 20187 O O . ALA A 1 67 ? 27.398 22.926 17.846 1.00 35.76 64 ALA A O 16
ATOM 20194 N N . PHE A 1 68 ? 26.962 22.525 15.673 1.00 32.84 65 PHE A N 16
ATOM 20195 C CA . PHE A 1 68 ? 27.976 21.480 15.492 1.00 32.68 65 PHE A CA 16
ATOM 20196 C C . PHE A 1 68 ? 29.309 22.026 14.991 1.00 32.89 65 PHE A C 16
ATOM 20197 O O . PHE A 1 68 ? 30.361 21.620 15.480 1.00 33.86 65 PHE A O 16
ATOM 20214 N N . GLU A 1 69 ? 29.296 22.961 14.044 1.00 32.17 66 GLU A N 16
ATOM 20215 C CA . GLU A 1 69 ? 30.540 23.538 13.538 1.00 32.51 66 GLU A CA 16
ATOM 20216 C C . GLU A 1 69 ? 31.267 24.318 14.651 1.00 34.41 66 GLU A C 16
ATOM 20217 O O . GLU A 1 69 ? 32.495 24.339 14.679 1.00 35.16 66 GLU A O 16
ATOM 20229 N N . GLU A 1 70 ? 30.519 24.837 15.632 1.00 35.31 67 GLU A N 16
ATOM 20230 C CA . GLU A 1 70 ? 30.998 25.347 16.918 1.00 37.22 67 GLU A CA 16
ATOM 20231 C C . GLU A 1 70 ? 31.707 24.290 17.785 1.00 38.23 67 GLU A C 16
ATOM 20232 O O . GLU A 1 70 ? 32.743 24.605 18.370 1.00 39.64 67 GLU A O 16
ATOM 20244 N N . CYS A 1 71 ? 31.212 23.045 17.819 1.00 37.58 68 CYS A N 16
ATOM 20245 C CA . CYS A 1 71 ? 31.873 21.913 18.492 1.00 38.44 68 CYS A CA 16
ATOM 20246 C C . CYS A 1 71 ? 33.315 21.763 17.965 1.00 38.63 68 CYS A C 16
ATOM 20247 O O . CYS A 1 71 ? 34.277 21.944 18.706 1.00 40.14 68 CYS A O 16
ATOM 20254 N N . LEU A 1 72 ? 33.470 21.575 16.648 1.00 37.19 69 LEU A N 16
ATOM 20255 C CA . LEU A 1 72 ? 34.751 21.525 15.929 1.00 37.29 69 LEU A CA 16
ATOM 20256 C C . LEU A 1 72 ? 35.564 22.837 15.966 1.00 38.21 69 LEU A C 16
ATOM 20257 O O . LEU A 1 72 ? 36.750 22.827 15.628 1.00 38.89 69 LEU A O 16
ATOM 20273 N N . ARG A 1 73 ? 34.949 23.976 16.300 1.00 38.37 70 ARG A N 16
ATOM 20274 C CA . ARG A 1 73 ? 35.610 25.289 16.381 1.00 39.43 70 ARG A CA 16
ATOM 20275 C C . ARG A 1 73 ? 36.223 25.554 17.757 1.00 41.42 70 ARG A C 16
ATOM 20276 O O . ARG A 1 73 ? 37.419 25.825 17.831 1.00 42.37 70 ARG A O 16
ATOM 20297 N N . GLN A 1 74 ? 35.431 25.462 18.829 1.00 42.12 71 GLN A N 16
ATOM 20298 C CA . GLN A 1 74 ? 35.789 25.912 20.189 1.00 44.10 71 GLN A CA 16
ATOM 20299 C C . GLN A 1 74 ? 35.951 24.784 21.224 1.00 44.64 71 GLN A C 16
ATOM 20300 O O . GLN A 1 74 ? 36.590 25.007 22.257 1.00 46.20 71 GLN A O 16
ATOM 20314 N N . ASN A 1 75 ? 35.429 23.581 20.959 1.00 43.47 72 ASN A N 16
ATOM 20315 C CA . ASN A 1 75 ? 35.601 22.391 21.804 1.00 44.01 72 ASN A CA 16
ATOM 20316 C C . ASN A 1 75 ? 36.054 21.173 20.973 1.00 42.72 72 ASN A C 16
ATOM 20317 O O . ASN A 1 75 ? 35.654 20.036 21.223 1.00 42.41 72 ASN A O 16
ATOM 20328 N N . GLU A 1 76 ? 36.904 21.413 19.969 1.00 42.07 73 GLU A N 16
ATOM 20329 C CA . GLU A 1 76 ? 37.376 20.415 18.996 1.00 40.89 73 GLU A CA 16
ATOM 20330 C C . GLU A 1 76 ? 38.108 19.236 19.689 1.00 41.71 73 GLU A C 16
ATOM 20331 O O . GLU A 1 76 ? 38.167 18.115 19.185 1.00 40.88 73 GLU A O 16
ATOM 20343 N N . ALA A 1 77 ? 38.627 19.484 20.893 1.00 43.42 74 ALA A N 16
ATOM 20344 C CA . ALA A 1 77 ? 39.267 18.526 21.790 1.00 44.55 74 ALA A CA 16
ATOM 20345 C C . ALA A 1 77 ? 38.289 17.601 22.553 1.00 44.81 74 ALA A C 16
ATOM 20346 O O . ALA A 1 77 ? 38.730 16.790 23.371 1.00 45.71 74 ALA A O 16
ATOM 20353 N N . ALA A 1 78 ? 36.976 17.745 22.345 1.00 44.17 75 ALA A N 16
ATOM 20354 C CA . ALA A 1 78 ? 35.910 17.076 23.096 1.00 44.57 75 ALA A CA 16
ATOM 20355 C C . ALA A 1 78 ? 34.748 16.606 22.182 1.00 42.94 75 ALA A C 16
ATOM 20356 O O . ALA A 1 78 ? 33.576 16.614 22.578 1.00 42.88 75 ALA A O 16
ATOM 20363 N N . VAL A 1 79 ? 35.080 16.220 20.943 1.00 41.68 76 VAL A N 16
ATOM 20364 C CA . VAL A 1 79 ? 34.148 15.921 19.834 1.00 40.01 76 VAL A CA 16
ATOM 20365 C C . VAL A 1 79 ? 33.420 14.575 19.957 1.00 39.97 76 VAL A C 16
ATOM 20366 O O . VAL A 1 79 ? 32.411 14.387 19.291 1.00 38.81 76 VAL A O 16
ATOM 20379 N N . GLY A 1 80 ? 33.812 13.669 20.859 1.00 41.32 77 GLY A N 16
ATOM 20380 C CA . GLY A 1 80 ? 33.117 12.386 21.107 1.00 41.60 77 GLY A CA 16
ATOM 20381 C C . GLY A 1 80 ? 31.591 12.460 21.343 1.00 41.31 77 GLY A C 16
ATOM 20382 O O . GLY A 1 80 ? 30.899 11.442 21.247 1.00 41.10 77 GLY A O 16
ATOM 20386 N N . ASN A 1 81 ? 31.059 13.644 21.664 1.00 41.39 78 ASN A N 16
ATOM 20387 C CA . ASN A 1 81 ? 29.628 13.926 21.826 1.00 41.20 78 ASN A CA 16
ATOM 20388 C C . ASN A 1 81 ? 28.896 14.396 20.541 1.00 39.40 78 ASN A C 16
ATOM 20389 O O . ASN A 1 81 ? 27.666 14.438 20.554 1.00 39.19 78 ASN A O 16
ATOM 20400 N N . CYS A 1 82 ? 29.598 14.786 19.468 1.00 38.22 79 CYS A N 16
ATOM 20401 C CA . CYS A 1 82 ? 29.043 15.515 18.315 1.00 36.66 79 CYS A CA 16
ATOM 20402 C C . CYS A 1 82 ? 29.561 14.958 16.962 1.00 35.18 79 CYS A C 16
ATOM 20403 O O . CYS A 1 82 ? 30.690 14.474 16.878 1.00 35.39 79 CYS A O 16
ATOM 20410 N N . ALA A 1 83 ? 28.756 14.999 15.890 1.00 33.76 80 ALA A N 16
ATOM 20411 C CA . ALA A 1 83 ? 29.147 14.497 14.555 1.00 32.41 80 ALA A CA 16
ATOM 20412 C C . ALA A 1 83 ? 28.375 15.167 13.398 1.00 30.85 80 ALA A C 16
ATOM 20413 O O . ALA A 1 83 ? 27.429 15.917 13.635 1.00 30.46 80 ALA A O 16
ATOM 20420 N N . GLU A 1 84 ? 28.800 14.967 12.142 1.00 30.10 81 GLU A N 16
ATOM 20421 C CA . GLU A 1 84 ? 28.185 15.629 10.987 1.00 28.78 81 GLU A CA 16
ATOM 20422 C C . GLU A 1 84 ? 27.028 14.914 10.286 1.00 26.95 81 GLU A C 16
ATOM 20423 O O . GLU A 1 84 ? 25.891 15.374 10.382 1.00 26.21 81 GLU A O 16
ATOM 20435 N N . HIS A 1 85 ? 27.271 13.829 9.550 1.00 26.32 82 HIS A N 16
ATOM 20436 C CA . HIS A 1 85 ? 26.467 13.633 8.339 1.00 24.62 82 HIS A CA 16
ATOM 20437 C C . HIS A 1 85 ? 25.074 13.054 8.598 1.00 23.91 82 HIS A C 16
ATOM 20438 O O . HIS A 1 85 ? 24.141 13.334 7.835 1.00 22.54 82 HIS A O 16
ATOM 20452 N N . MET A 1 86 ? 24.912 12.313 9.694 1.00 24.97 83 MET A N 16
ATOM 20453 C CA . MET A 1 86 ? 23.599 11.938 10.217 1.00 24.76 83 MET A CA 16
ATOM 20454 C C . MET A 1 86 ? 23.034 13.006 11.161 1.00 25.11 83 MET A C 16
ATOM 20455 O O . MET A 1 86 ? 21.825 13.243 11.158 1.00 24.32 83 MET A O 16
ATOM 20469 N N . ARG A 1 87 ? 23.871 13.691 11.961 1.00 26.39 84 ARG A N 16
ATOM 20470 C CA . ARG A 1 87 ? 23.342 14.546 13.036 1.00 27.07 84 ARG A CA 16
ATOM 20471 C C . ARG A 1 87 ? 22.918 15.927 12.535 1.00 26.09 84 ARG A C 16
ATOM 20472 O O . ARG A 1 87 ? 21.906 16.431 13.011 1.00 26.08 84 ARG A O 16
ATOM 20493 N N . ARG A 1 88 ? 23.568 16.503 11.513 1.00 25.32 85 ARG A N 16
ATOM 20494 C CA . ARG A 1 88 ? 23.066 17.727 10.847 1.00 24.28 85 ARG A CA 16
ATOM 20495 C C . ARG A 1 88 ? 21.753 17.448 10.113 1.00 22.78 85 ARG A C 16
ATOM 20496 O O . ARG A 1 88 ? 20.805 18.218 10.262 1.00 22.49 85 ARG A O 16
ATOM 20517 N N . PHE A 1 89 ? 21.656 16.304 9.431 1.00 22.05 86 PHE A N 16
ATOM 20518 C CA . PHE A 1 89 ? 20.426 15.839 8.789 1.00 20.81 86 PHE A CA 16
ATOM 20519 C C . PHE A 1 89 ? 19.263 15.703 9.782 1.00 21.43 86 PHE A C 16
ATOM 20520 O O . PHE A 1 89 ? 18.211 16.315 9.566 1.00 20.90 86 PHE A O 16
ATOM 20537 N N . LEU A 1 90 ? 19.446 14.951 10.875 1.00 22.77 87 LEU A N 16
ATOM 20538 C CA . LEU A 1 90 ? 18.375 14.678 11.837 1.00 23.65 87 LEU A CA 16
ATOM 20539 C C . LEU A 1 90 ? 18.032 15.922 12.667 1.00 24.41 87 LEU A C 16
ATOM 20540 O O . LEU A 1 90 ? 16.857 16.244 12.817 1.00 24.43 87 LEU A O 16
ATOM 20556 N N . GLN A 1 91 ? 19.016 16.694 13.135 1.00 25.14 88 GLN A N 16
ATOM 20557 C CA . GLN A 1 91 ? 18.731 17.893 13.935 1.00 26.09 88 GLN A CA 16
ATOM 20558 C C . GLN A 1 91 ? 18.144 19.045 13.098 1.00 25.05 88 GLN A C 16
ATOM 20559 O O . GLN A 1 91 ? 17.415 19.876 13.644 1.00 25.74 88 GLN A O 16
ATOM 20573 N N . CYS A 1 92 ? 18.331 19.047 11.770 1.00 23.51 89 CYS A N 16
ATOM 20574 C CA . CYS A 1 92 ? 17.490 19.834 10.865 1.00 22.45 89 CYS A CA 16
ATOM 20575 C C . CYS A 1 92 ? 16.066 19.253 10.751 1.00 21.93 89 CYS A C 16
ATOM 20576 O O . CYS A 1 92 ? 15.100 19.992 10.927 1.00 22.16 89 CYS A O 16
ATOM 20583 N N . ALA A 1 93 ? 15.904 17.936 10.575 1.00 21.54 90 ALA A N 16
ATOM 20584 C CA . ALA A 1 93 ? 14.583 17.295 10.517 1.00 21.35 90 ALA A CA 16
ATOM 20585 C C . ALA A 1 93 ? 13.742 17.464 11.803 1.00 22.95 90 ALA A C 16
ATOM 20586 O O . ALA A 1 93 ? 12.509 17.459 11.744 1.00 23.01 90 ALA A O 16
ATOM 20593 N N . GLU A 1 94 ? 14.396 17.656 12.952 1.00 24.41 91 GLU A N 16
ATOM 20594 C CA . GLU A 1 94 ? 13.786 17.957 14.251 1.00 26.16 91 GLU A CA 16
ATOM 20595 C C . GLU A 1 94 ? 13.389 19.441 14.405 1.00 26.72 91 GLU A C 16
ATOM 20596 O O . GLU A 1 94 ? 12.378 19.723 15.048 1.00 27.88 91 GLU A O 16
ATOM 20608 N N . GLN A 1 95 ? 14.123 20.395 13.808 1.00 26.06 92 GLN A N 16
ATOM 20609 C CA . GLN A 1 95 ? 13.839 21.836 13.967 1.00 26.72 92 GLN A CA 16
ATOM 20610 C C . GLN A 1 95 ? 12.795 22.394 12.985 1.00 25.89 92 GLN A C 16
ATOM 20611 O O . GLN A 1 95 ? 12.345 23.525 13.173 1.00 26.83 92 GLN A O 16
ATOM 20625 N N . VAL A 1 96 ? 12.435 21.676 11.914 1.00 24.33 93 VAL A N 16
ATOM 20626 C CA . VAL A 1 96 ? 11.576 22.221 10.841 1.00 23.62 93 VAL A CA 16
ATOM 20627 C C . VAL A 1 96 ? 10.073 22.109 11.118 1.00 23.99 93 VAL A C 16
ATOM 20628 O O . VAL A 1 96 ? 9.591 21.130 11.702 1.00 23.80 93 VAL A O 16
ATOM 20641 N N . TYR A 1 14 ? 2.796 14.974 -1.343 1.00 3.43 11 TYR A N 17
ATOM 20642 C CA . TYR A 1 14 ? 2.341 13.597 -1.082 1.00 2.52 11 TYR A CA 17
ATOM 20643 C C . TYR A 1 14 ? 1.469 13.031 -2.216 1.00 2.12 11 TYR A C 17
ATOM 20644 O O . TYR A 1 14 ? 0.934 13.776 -3.031 1.00 2.61 11 TYR A O 17
ATOM 20662 N N . CYS A 1 15 ? 1.325 11.704 -2.277 1.00 1.61 12 CYS A N 17
ATOM 20663 C CA . CYS A 1 15 ? 0.901 10.974 -3.480 1.00 1.37 12 CYS A CA 17
ATOM 20664 C C . CYS A 1 15 ? -0.184 9.906 -3.225 1.00 1.07 12 CYS A C 17
ATOM 20665 O O . CYS A 1 15 ? -0.334 9.401 -2.112 1.00 1.09 12 CYS A O 17
ATOM 20672 N N . GLY A 1 16 ? -0.899 9.500 -4.282 1.00 1.31 13 GLY A N 17
ATOM 20673 C CA . GLY A 1 16 ? -2.115 8.663 -4.283 1.00 1.49 13 GLY A CA 17
ATOM 20674 C C . GLY A 1 16 ? -1.900 7.168 -4.002 1.00 1.38 13 GLY A C 17
ATOM 20675 O O . GLY A 1 16 ? -2.866 6.416 -3.856 1.00 1.50 13 GLY A O 17
ATOM 20679 N N . ARG A 1 17 ? -0.630 6.751 -3.903 1.00 1.48 14 ARG A N 17
ATOM 20680 C CA . ARG A 1 17 ? -0.170 5.372 -3.648 1.00 1.77 14 ARG A CA 17
ATOM 20681 C C . ARG A 1 17 ? -0.626 4.800 -2.305 1.00 1.53 14 ARG A C 17
ATOM 20682 O O . ARG A 1 17 ? -0.708 3.588 -2.142 1.00 1.72 14 ARG A O 17
ATOM 20703 N N . GLU A 1 18 ? -0.922 5.673 -1.345 1.00 1.37 15 GLU A N 17
ATOM 20704 C CA . GLU A 1 18 ? -1.300 5.260 0.014 1.00 1.55 15 GLU A CA 17
ATOM 20705 C C . GLU A 1 18 ? -2.775 4.845 0.056 1.00 1.31 15 GLU A C 17
ATOM 20706 O O . GLU A 1 18 ? -3.091 3.737 0.489 1.00 1.52 15 GLU A O 17
ATOM 20718 N N . LEU A 1 19 ? -3.670 5.661 -0.511 1.00 1.07 16 LEU A N 17
ATOM 20719 C CA . LEU A 1 19 ? -5.097 5.329 -0.625 1.00 1.13 16 LEU A CA 17
ATOM 20720 C C . LEU A 1 19 ? -5.354 4.189 -1.633 1.00 0.95 16 LEU A C 17
ATOM 20721 O O . LEU A 1 19 ? -6.336 3.455 -1.479 1.00 1.22 16 LEU A O 17
ATOM 20737 N N . GLU A 1 20 ? -4.454 3.979 -2.603 1.00 0.97 17 GLU A N 17
ATOM 20738 C CA . GLU A 1 20 ? -4.421 2.767 -3.439 1.00 1.44 17 GLU A CA 17
ATOM 20739 C C . GLU A 1 20 ? -4.063 1.520 -2.612 1.00 1.39 17 GLU A C 17
ATOM 20740 O O . GLU A 1 20 ? -4.806 0.535 -2.651 1.00 1.49 17 GLU A O 17
ATOM 20752 N N . GLN A 1 21 ? -2.989 1.566 -1.809 1.00 1.54 18 GLN A N 17
ATOM 20753 C CA . GLN A 1 21 ? -2.594 0.421 -0.981 1.00 2.03 18 GLN A CA 17
ATOM 20754 C C . GLN A 1 21 ? -3.693 0.028 0.012 1.00 1.71 18 GLN A C 17
ATOM 20755 O O . GLN A 1 21 ? -3.977 -1.158 0.155 1.00 1.79 18 GLN A O 17
ATOM 20769 N N . TYR A 1 22 ? -4.373 0.982 0.652 1.00 1.70 19 TYR A N 17
ATOM 20770 C CA . TYR A 1 22 ? -5.514 0.643 1.509 1.00 2.06 19 TYR A CA 17
ATOM 20771 C C . TYR A 1 22 ? -6.669 -0.009 0.732 1.00 1.69 19 TYR A C 17
ATOM 20772 O O . TYR A 1 22 ? -7.297 -0.946 1.235 1.00 2.00 19 TYR A O 17
ATOM 20790 N N . GLY A 1 23 ? -6.961 0.436 -0.493 1.00 1.37 20 GLY A N 17
ATOM 20791 C CA . GLY A 1 23 ? -8.149 -0.025 -1.215 1.00 1.61 20 GLY A CA 17
ATOM 20792 C C . GLY A 1 23 ? -8.034 -1.333 -1.994 1.00 1.54 20 GLY A C 17
ATOM 20793 O O . GLY A 1 23 ? -9.063 -1.959 -2.243 1.00 2.16 20 GLY A O 17
ATOM 20797 N N . GLN A 1 24 ? -6.832 -1.806 -2.332 1.00 1.02 21 GLN A N 17
ATOM 20798 C CA . GLN A 1 24 ? -6.618 -3.247 -2.548 1.00 0.92 21 GLN A CA 17
ATOM 20799 C C . GLN A 1 24 ? -6.307 -3.983 -1.237 1.00 0.65 21 GLN A C 17
ATOM 20800 O O . GLN A 1 24 ? -7.013 -4.911 -0.837 1.00 0.73 21 GLN A O 17
ATOM 20814 N N . CYS A 1 25 ? -5.250 -3.565 -0.547 1.00 0.59 22 CYS A N 17
ATOM 20815 C CA . CYS A 1 25 ? -4.559 -4.381 0.444 1.00 0.64 22 CYS A CA 17
ATOM 20816 C C . CYS A 1 25 ? -5.125 -4.308 1.866 1.00 0.82 22 CYS A C 17
ATOM 20817 O O . CYS A 1 25 ? -4.689 -5.109 2.688 1.00 1.40 22 CYS A O 17
ATOM 20824 N N . VAL A 1 26 ? -6.004 -3.356 2.229 1.00 0.73 23 VAL A N 17
ATOM 20825 C CA . VAL A 1 26 ? -6.918 -3.603 3.375 1.00 0.79 23 VAL A CA 17
ATOM 20826 C C . VAL A 1 26 ? -8.252 -4.240 2.951 1.00 0.75 23 VAL A C 17
ATOM 20827 O O . VAL A 1 26 ? -8.922 -4.888 3.760 1.00 0.88 23 VAL A O 17
ATOM 20840 N N . ALA A 1 27 ? -8.658 -4.096 1.683 1.00 0.73 24 ALA A N 17
ATOM 20841 C CA . ALA A 1 27 ? -10.002 -4.467 1.239 1.00 0.88 24 ALA A CA 17
ATOM 20842 C C . ALA A 1 27 ? -10.227 -5.980 1.082 1.00 0.89 24 ALA A C 17
ATOM 20843 O O . ALA A 1 27 ? -11.351 -6.444 1.298 1.00 1.09 24 ALA A O 17
ATOM 20850 N N . ALA A 1 28 ? -9.190 -6.757 0.746 1.00 0.83 25 ALA A N 17
ATOM 20851 C CA . ALA A 1 28 ? -9.272 -8.221 0.710 1.00 1.01 25 ALA A CA 17
ATOM 20852 C C . ALA A 1 28 ? -9.158 -8.842 2.120 1.00 0.98 25 ALA A C 17
ATOM 20853 O O . ALA A 1 28 ? -10.047 -9.587 2.545 1.00 1.21 25 ALA A O 17
ATOM 20860 N N . LYS A 1 29 ? -8.083 -8.490 2.844 1.00 0.77 26 LYS A N 17
ATOM 20861 C CA . LYS A 1 29 ? -7.807 -8.755 4.273 1.00 0.84 26 LYS A CA 17
ATOM 20862 C C . LYS A 1 29 ? -6.934 -7.612 4.821 1.00 0.77 26 LYS A C 17
ATOM 20863 O O . LYS A 1 29 ? -6.061 -7.185 4.070 1.00 0.68 26 LYS A O 17
ATOM 20882 N N . PRO A 1 30 ? -7.000 -7.201 6.100 1.00 1.09 27 PRO A N 17
ATOM 20883 C CA . PRO A 1 30 ? -5.998 -6.304 6.701 1.00 1.32 27 PRO A CA 17
ATOM 20884 C C . PRO A 1 30 ? -4.547 -6.837 6.665 1.00 1.26 27 PRO A C 17
ATOM 20885 O O . PRO A 1 30 ? -3.594 -6.052 6.714 1.00 1.35 27 PRO A O 17
ATOM 20896 N N . GLU A 1 31 ? -4.353 -8.157 6.548 1.00 1.21 28 GLU A N 17
ATOM 20897 C CA . GLU A 1 31 ? -3.053 -8.800 6.281 1.00 1.26 28 GLU A CA 17
ATOM 20898 C C . GLU A 1 31 ? -2.652 -8.902 4.790 1.00 1.04 28 GLU A C 17
ATOM 20899 O O . GLU A 1 31 ? -1.506 -9.235 4.496 1.00 1.10 28 GLU A O 17
ATOM 20911 N N . SER A 1 32 ? -3.521 -8.557 3.828 1.00 1.08 29 SER A N 17
ATOM 20912 C CA . SER A 1 32 ? -3.141 -8.458 2.399 1.00 1.19 29 SER A CA 17
ATOM 20913 C C . SER A 1 32 ? -2.094 -7.343 2.189 1.00 1.20 29 SER A C 17
ATOM 20914 O O . SER A 1 32 ? -1.217 -7.443 1.331 1.00 1.33 29 SER A O 17
ATOM 20922 N N . TRP A 1 33 ? -2.072 -6.358 3.094 1.00 1.28 30 TRP A N 17
ATOM 20923 C CA . TRP A 1 33 ? -0.984 -5.399 3.332 1.00 1.55 30 TRP A CA 17
ATOM 20924 C C . TRP A 1 33 ? 0.397 -6.066 3.484 1.00 1.49 30 TRP A C 17
ATOM 20925 O O . TRP A 1 33 ? 1.385 -5.560 2.953 1.00 1.77 30 TRP A O 17
ATOM 20946 N N . GLN A 1 34 ? 0.478 -7.223 4.153 1.00 1.37 31 GLN A N 17
ATOM 20947 C CA . GLN A 1 34 ? 1.697 -8.037 4.240 1.00 1.60 31 GLN A CA 17
ATOM 20948 C C . GLN A 1 34 ? 1.874 -8.992 3.048 1.00 1.45 31 GLN A C 17
ATOM 20949 O O . GLN A 1 34 ? 2.994 -9.140 2.557 1.00 1.72 31 GLN A O 17
ATOM 20963 N N . ARG A 1 35 ? 0.800 -9.665 2.611 1.00 1.17 32 ARG A N 17
ATOM 20964 C CA . ARG A 1 35 ? 0.862 -10.805 1.673 1.00 1.25 32 ARG A CA 17
ATOM 20965 C C . ARG A 1 35 ? 0.891 -10.419 0.188 1.00 1.18 32 ARG A C 17
ATOM 20966 O O . ARG A 1 35 ? 1.558 -11.090 -0.597 1.00 1.43 32 ARG A O 17
ATOM 20987 N N . ASP A 1 36 ? 0.196 -9.352 -0.211 1.00 0.98 33 ASP A N 17
ATOM 20988 C CA . ASP A 1 36 ? -0.019 -8.977 -1.620 1.00 1.05 33 ASP A CA 17
ATOM 20989 C C . ASP A 1 36 ? 0.723 -7.700 -2.056 1.00 0.98 33 ASP A C 17
ATOM 20990 O O . ASP A 1 36 ? 1.218 -7.636 -3.185 1.00 1.35 33 ASP A O 17
ATOM 20999 N N . CYS A 1 37 ? 0.818 -6.679 -1.196 1.00 0.74 34 CYS A N 17
ATOM 21000 C CA . CYS A 1 37 ? 1.417 -5.388 -1.561 1.00 0.88 34 CYS A CA 17
ATOM 21001 C C . CYS A 1 37 ? 2.922 -5.323 -1.234 1.00 1.07 34 CYS A C 17
ATOM 21002 O O . CYS A 1 37 ? 3.316 -4.892 -0.150 1.00 1.31 34 CYS A O 17
ATOM 21009 N N . HIS A 1 38 ? 3.780 -5.718 -2.180 1.00 1.45 35 HIS A N 17
ATOM 21010 C CA . HIS A 1 38 ? 5.238 -5.559 -2.090 1.00 1.89 35 HIS A CA 17
ATOM 21011 C C . HIS A 1 38 ? 5.766 -4.230 -2.666 1.00 1.85 35 HIS A C 17
ATOM 21012 O O . HIS A 1 38 ? 6.489 -3.492 -1.992 1.00 1.79 35 HIS A O 17
ATOM 21026 N N . TYR A 1 39 ? 5.408 -3.904 -3.913 1.00 2.11 36 TYR A N 17
ATOM 21027 C CA . TYR A 1 39 ? 5.851 -2.677 -4.594 1.00 2.32 36 TYR A CA 17
ATOM 21028 C C . TYR A 1 39 ? 5.231 -1.430 -3.951 1.00 1.73 36 TYR A C 17
ATOM 21029 O O . TYR A 1 39 ? 5.907 -0.411 -3.783 1.00 1.59 36 TYR A O 17
ATOM 21047 N N . LEU A 1 40 ? 3.967 -1.525 -3.524 1.00 1.59 37 LEU A N 17
ATOM 21048 C CA . LEU A 1 40 ? 3.258 -0.429 -2.865 1.00 1.61 37 LEU A CA 17
ATOM 21049 C C . LEU A 1 40 ? 3.856 -0.105 -1.482 1.00 1.14 37 LEU A C 17
ATOM 21050 O O . LEU A 1 40 ? 3.944 1.071 -1.134 1.00 1.45 37 LEU A O 17
ATOM 21066 N N . LYS A 1 41 ? 4.357 -1.105 -0.736 1.00 0.80 38 LYS A N 17
ATOM 21067 C CA . LYS A 1 41 ? 4.957 -0.910 0.599 1.00 1.13 38 LYS A CA 17
ATOM 21068 C C . LYS A 1 41 ? 6.256 -0.111 0.537 1.00 1.05 38 LYS A C 17
ATOM 21069 O O . LYS A 1 41 ? 6.473 0.771 1.367 1.00 1.40 38 LYS A O 17
ATOM 21088 N N . MET A 1 42 ? 7.069 -0.338 -0.493 1.00 0.86 39 MET A N 17
ATOM 21089 C CA . MET A 1 42 ? 8.210 0.523 -0.825 1.00 0.97 39 MET A CA 17
ATOM 21090 C C . MET A 1 42 ? 7.728 1.921 -1.254 1.00 0.71 39 MET A C 17
ATOM 21091 O O . MET A 1 42 ? 8.180 2.926 -0.702 1.00 0.75 39 MET A O 17
ATOM 21105 N N . SER A 1 43 ? 6.735 1.997 -2.148 1.00 0.99 40 SER A N 17
ATOM 21106 C CA . SER A 1 43 ? 6.202 3.266 -2.664 1.00 1.57 40 SER A CA 17
ATOM 21107 C C . SER A 1 43 ? 5.606 4.182 -1.585 1.00 1.75 40 SER A C 17
ATOM 21108 O O . SER A 1 43 ? 5.791 5.399 -1.652 1.00 2.04 40 SER A O 17
ATOM 21116 N N . ILE A 1 44 ? 4.935 3.654 -0.551 1.00 1.83 41 ILE A N 17
ATOM 21117 C CA . ILE A 1 44 ? 4.365 4.522 0.490 1.00 2.29 41 ILE A CA 17
ATOM 21118 C C . ILE A 1 44 ? 5.433 5.303 1.254 1.00 2.02 41 ILE A C 17
ATOM 21119 O O . ILE A 1 44 ? 5.216 6.490 1.478 1.00 2.17 41 ILE A O 17
ATOM 21135 N N . ALA A 1 45 ? 6.597 4.718 1.548 1.00 1.72 42 ALA A N 17
ATOM 21136 C CA . ALA A 1 45 ? 7.695 5.465 2.167 1.00 1.70 42 ALA A CA 17
ATOM 21137 C C . ALA A 1 45 ? 8.491 6.301 1.148 1.00 1.32 42 ALA A C 17
ATOM 21138 O O . ALA A 1 45 ? 8.750 7.489 1.361 1.00 1.39 42 ALA A O 17
ATOM 21145 N N . GLN A 1 46 ? 8.851 5.693 0.016 1.00 1.07 43 GLN A N 17
ATOM 21146 C CA . GLN A 1 46 ? 9.752 6.276 -0.981 1.00 1.00 43 GLN A CA 17
ATOM 21147 C C . GLN A 1 46 ? 9.106 7.370 -1.848 1.00 0.93 43 GLN A C 17
ATOM 21148 O O . GLN A 1 46 ? 9.836 8.144 -2.474 1.00 1.25 43 GLN A O 17
ATOM 21162 N N . CYS A 1 47 ? 7.770 7.463 -1.914 1.00 0.86 44 CYS A N 17
ATOM 21163 C CA . CYS A 1 47 ? 7.086 8.557 -2.616 1.00 0.85 44 CYS A CA 17
ATOM 21164 C C . CYS A 1 47 ? 6.950 9.838 -1.756 1.00 0.93 44 CYS A C 17
ATOM 21165 O O . CYS A 1 47 ? 6.914 10.937 -2.305 1.00 1.09 44 CYS A O 17
ATOM 21172 N N . THR A 1 48 ? 6.912 9.742 -0.418 1.00 1.12 45 THR A N 17
ATOM 21173 C CA . THR A 1 48 ? 6.948 10.917 0.488 1.00 1.43 45 THR A CA 17
ATOM 21174 C C . THR A 1 48 ? 8.352 11.386 0.886 1.00 1.64 45 THR A C 17
ATOM 21175 O O . THR A 1 48 ? 8.496 12.533 1.317 1.00 1.92 45 THR A O 17
ATOM 21186 N N . SER A 1 49 ? 9.372 10.525 0.770 1.00 1.55 46 SER A N 17
ATOM 21187 C CA . SER A 1 49 ? 10.717 10.708 1.351 1.00 1.69 46 SER A CA 17
ATOM 21188 C C . SER A 1 49 ? 11.473 11.996 0.967 1.00 1.92 46 SER A C 17
ATOM 21189 O O . SER A 1 49 ? 12.203 12.544 1.795 1.00 2.22 46 SER A O 17
ATOM 21197 N N . SER A 1 50 ? 11.287 12.511 -0.253 1.00 2.16 47 SER A N 17
ATOM 21198 C CA . SER A 1 50 ? 11.695 13.866 -0.646 1.00 2.72 47 SER A CA 17
ATOM 21199 C C . SER A 1 50 ? 10.545 14.610 -1.335 1.00 2.62 47 SER A C 17
ATOM 21200 O O . SER A 1 50 ? 9.981 15.545 -0.761 1.00 3.51 47 SER A O 17
ATOM 21208 N N . HIS A 1 51 ? 10.141 14.129 -2.509 1.00 3.21 48 HIS A N 17
ATOM 21209 C CA . HIS A 1 51 ? 8.968 14.526 -3.293 1.00 4.52 48 HIS A CA 17
ATOM 21210 C C . HIS A 1 51 ? 8.429 13.314 -4.089 1.00 6.09 48 HIS A C 17
ATOM 21211 O O . HIS A 1 51 ? 9.144 12.314 -4.206 1.00 6.45 48 HIS A O 17
ATOM 21225 N N . PRO A 1 52 ? 7.214 13.382 -4.676 1.00 7.59 49 PRO A N 17
ATOM 21226 C CA . PRO A 1 52 ? 6.578 12.277 -5.412 1.00 9.48 49 PRO A CA 17
ATOM 21227 C C . PRO A 1 52 ? 7.263 11.767 -6.697 1.00 10.82 49 PRO A C 17
ATOM 21228 O O . PRO A 1 52 ? 6.644 11.014 -7.452 1.00 12.21 49 PRO A O 17
ATOM 21239 N N . ILE A 1 53 ? 8.512 12.150 -6.978 1.00 10.84 50 ILE A N 17
ATOM 21240 C CA . ILE A 1 53 ? 9.331 11.546 -8.036 1.00 12.36 50 ILE A CA 17
ATOM 21241 C C . ILE A 1 53 ? 9.852 10.177 -7.570 1.00 13.21 50 ILE A C 17
ATOM 21242 O O . ILE A 1 53 ? 10.679 10.075 -6.663 1.00 12.95 50 ILE A O 17
ATOM 21258 N N . ILE A 1 54 ? 9.343 9.113 -8.190 1.00 14.54 51 ILE A N 17
ATOM 21259 C CA . ILE A 1 54 ? 9.693 7.719 -7.894 1.00 15.80 51 ILE A CA 17
ATOM 21260 C C . ILE A 1 54 ? 9.507 6.868 -9.154 1.00 17.32 51 ILE A C 17
ATOM 21261 O O . ILE A 1 54 ? 8.472 6.954 -9.813 1.00 17.96 51 ILE A O 17
ATOM 21277 N N . ARG A 1 55 ? 10.478 6.004 -9.474 1.00 18.15 52 ARG A N 17
ATOM 21278 C CA . ARG A 1 55 ? 10.538 5.256 -10.748 1.00 19.65 52 ARG A CA 17
ATOM 21279 C C . ARG A 1 55 ? 9.316 4.384 -11.065 1.00 20.99 52 ARG A C 17
ATOM 21280 O O . ARG A 1 55 ? 9.057 4.105 -12.231 1.00 22.05 52 ARG A O 17
ATOM 21301 N N . GLN A 1 56 ? 8.510 4.015 -10.068 1.00 21.10 53 GLN A N 17
ATOM 21302 C CA . GLN A 1 56 ? 7.209 3.364 -10.286 1.00 22.50 53 GLN A CA 17
ATOM 21303 C C . GLN A 1 56 ? 6.217 4.215 -11.112 1.00 22.59 53 GLN A C 17
ATOM 21304 O O . GLN A 1 56 ? 5.313 3.659 -11.736 1.00 24.09 53 GLN A O 17
ATOM 21318 N N . ILE A 1 57 ? 6.379 5.543 -11.168 1.00 21.22 54 ILE A N 17
ATOM 21319 C CA . ILE A 1 57 ? 5.573 6.430 -12.025 1.00 21.52 54 ILE A CA 17
ATOM 21320 C C . ILE A 1 57 ? 5.946 6.243 -13.502 1.00 22.28 54 ILE A C 17
ATOM 21321 O O . ILE A 1 57 ? 5.049 6.048 -14.323 1.00 23.54 54 ILE A O 17
ATOM 21337 N N . ARG A 1 58 ? 7.245 6.211 -13.854 1.00 21.75 55 ARG A N 17
ATOM 21338 C CA . ARG A 1 58 ? 7.654 5.844 -15.224 1.00 22.67 55 ARG A CA 17
ATOM 21339 C C . ARG A 1 58 ? 7.356 4.379 -15.550 1.00 24.27 55 ARG A C 17
ATOM 21340 O O . ARG A 1 58 ? 6.896 4.110 -16.654 1.00 25.43 55 ARG A O 17
ATOM 21361 N N . GLN A 1 59 ? 7.497 3.457 -14.592 1.00 24.52 56 GLN A N 17
ATOM 21362 C CA . GLN A 1 59 ? 7.226 2.026 -14.794 1.00 26.17 56 GLN A CA 17
ATOM 21363 C C . GLN A 1 59 ? 5.741 1.729 -15.095 1.00 27.34 56 GLN A C 17
ATOM 21364 O O . GLN A 1 59 ? 5.449 0.842 -15.897 1.00 28.83 56 GLN A O 17
ATOM 21378 N N . ALA A 1 60 ? 4.804 2.512 -14.550 1.00 26.79 57 ALA A N 17
ATOM 21379 C CA . ALA A 1 60 ? 3.376 2.458 -14.897 1.00 27.97 57 ALA A CA 17
ATOM 21380 C C . ALA A 1 60 ? 3.027 3.141 -16.245 1.00 28.42 57 ALA A C 17
ATOM 21381 O O . ALA A 1 60 ? 1.905 3.008 -16.741 1.00 29.70 57 ALA A O 17
ATOM 21388 N N . CYS A 1 61 ? 3.982 3.864 -16.835 1.00 27.55 58 CYS A N 17
ATOM 21389 C CA . CYS A 1 61 ? 3.844 4.768 -17.985 1.00 27.93 58 CYS A CA 17
ATOM 21390 C C . CYS A 1 61 ? 4.843 4.401 -19.117 1.00 28.85 58 CYS A C 17
ATOM 21391 O O . CYS A 1 61 ? 5.257 5.262 -19.902 1.00 28.99 58 CYS A O 17
ATOM 21398 N N . ALA A 1 62 ? 5.312 3.144 -19.147 1.00 29.58 59 ALA A N 17
ATOM 21399 C CA . ALA A 1 62 ? 6.662 2.807 -19.608 1.00 30.15 59 ALA A CA 17
ATOM 21400 C C . ALA A 1 62 ? 6.816 2.597 -21.119 1.00 31.39 59 ALA A C 17
ATOM 21401 O O . ALA A 1 62 ? 7.857 2.952 -21.666 1.00 31.63 59 ALA A O 17
ATOM 21408 N N . GLN A 1 63 ? 5.824 2.039 -21.819 1.00 32.29 60 GLN A N 17
ATOM 21409 C CA . GLN A 1 63 ? 6.003 1.642 -23.223 1.00 33.57 60 GLN A CA 17
ATOM 21410 C C . GLN A 1 63 ? 6.385 2.811 -24.167 1.00 33.45 60 GLN A C 17
ATOM 21411 O O . GLN A 1 63 ? 7.383 2.671 -24.883 1.00 34.06 60 GLN A O 17
ATOM 21425 N N . PRO A 1 64 ? 5.701 3.978 -24.152 1.00 32.82 61 PRO A N 17
ATOM 21426 C CA . PRO A 1 64 ? 6.144 5.167 -24.896 1.00 32.81 61 PRO A CA 17
ATOM 21427 C C . PRO A 1 64 ? 7.364 5.872 -24.271 1.00 31.94 61 PRO A C 17
ATOM 21428 O O . PRO A 1 64 ? 8.003 6.684 -24.940 1.00 32.28 61 PRO A O 17
ATOM 21439 N N . PHE A 1 65 ? 7.715 5.564 -23.016 1.00 30.97 62 PHE A N 17
ATOM 21440 C CA . PHE A 1 65 ? 8.932 6.046 -22.352 1.00 30.25 62 PHE A CA 17
ATOM 21441 C C . PHE A 1 65 ? 10.175 5.353 -22.930 1.00 31.15 62 PHE A C 17
ATOM 21442 O O . PHE A 1 65 ? 11.087 6.019 -23.417 1.00 31.41 62 PHE A O 17
ATOM 21459 N N . GLU A 1 66 ? 10.153 4.019 -22.973 1.00 31.87 63 GLU A N 17
ATOM 21460 C CA . GLU A 1 66 ? 11.175 3.136 -23.555 1.00 32.99 63 GLU A CA 17
ATOM 21461 C C . GLU A 1 66 ? 11.476 3.464 -25.028 1.00 34.00 63 GLU A C 17
ATOM 21462 O O . GLU A 1 66 ? 12.608 3.286 -25.482 1.00 34.62 63 GLU A O 17
ATOM 21474 N N . ALA A 1 67 ? 10.480 3.965 -25.763 1.00 34.28 64 ALA A N 17
ATOM 21475 C CA . ALA A 1 67 ? 10.606 4.349 -27.165 1.00 35.39 64 ALA A CA 17
ATOM 21476 C C . ALA A 1 67 ? 11.090 5.790 -27.393 1.00 35.16 64 ALA A C 17
ATOM 21477 O O . ALA A 1 67 ? 11.694 6.042 -28.436 1.00 36.22 64 ALA A O 17
ATOM 21484 N N . PHE A 1 68 ? 10.895 6.712 -26.443 1.00 33.93 65 PHE A N 17
ATOM 21485 C CA . PHE A 1 68 ? 11.441 8.068 -26.552 1.00 33.81 65 PHE A CA 17
ATOM 21486 C C . PHE A 1 68 ? 12.869 8.137 -26.013 1.00 33.60 65 PHE A C 17
ATOM 21487 O O . PHE A 1 68 ? 13.732 8.773 -26.616 1.00 34.30 65 PHE A O 17
ATOM 21504 N N . GLU A 1 69 ? 13.155 7.445 -24.908 1.00 32.83 66 GLU A N 17
ATOM 21505 C CA . GLU A 1 69 ? 14.488 7.496 -24.309 1.00 32.77 66 GLU A CA 17
ATOM 21506 C C . GLU A 1 69 ? 15.549 6.813 -25.196 1.00 34.14 66 GLU A C 17
ATOM 21507 O O . GLU A 1 69 ? 16.730 7.155 -25.140 1.00 34.50 66 GLU A O 17
ATOM 21519 N N . GLU A 1 70 ? 15.110 5.921 -26.091 1.00 35.04 67 GLU A N 17
ATOM 21520 C CA . GLU A 1 70 ? 15.908 5.338 -27.173 1.00 36.52 67 GLU A CA 17
ATOM 21521 C C . GLU A 1 70 ? 16.207 6.342 -28.310 1.00 37.38 67 GLU A C 17
ATOM 21522 O O . GLU A 1 70 ? 17.273 6.267 -28.925 1.00 38.41 67 GLU A O 17
ATOM 21534 N N . CYS A 1 71 ? 15.330 7.329 -28.559 1.00 37.06 68 CYS A N 17
ATOM 21535 C CA . CYS A 1 71 ? 15.658 8.462 -29.445 1.00 37.89 68 CYS A CA 17
ATOM 21536 C C . CYS A 1 71 ? 16.880 9.236 -28.915 1.00 37.78 68 CYS A C 17
ATOM 21537 O O . CYS A 1 71 ? 17.863 9.417 -29.636 1.00 38.90 68 CYS A O 17
ATOM 21544 N N . LEU A 1 72 ? 16.871 9.618 -27.633 1.00 36.51 69 LEU A N 17
ATOM 21545 C CA . LEU A 1 72 ? 17.985 10.262 -26.942 1.00 36.33 69 LEU A CA 17
ATOM 21546 C C . LEU A 1 72 ? 19.231 9.357 -26.831 1.00 36.86 69 LEU A C 17
ATOM 21547 O O . LEU A 1 72 ? 20.350 9.837 -27.000 1.00 37.50 69 LEU A O 17
ATOM 21563 N N . ARG A 1 73 ? 19.076 8.036 -26.660 1.00 36.85 70 ARG A N 17
ATOM 21564 C CA . ARG A 1 73 ? 20.209 7.084 -26.662 1.00 37.65 70 ARG A CA 17
ATOM 21565 C C . ARG A 1 73 ? 21.090 7.232 -27.913 1.00 39.25 70 ARG A C 17
ATOM 21566 O O . ARG A 1 73 ? 22.316 7.152 -27.812 1.00 39.88 70 ARG A O 17
ATOM 21587 N N . GLN A 1 74 ? 20.489 7.549 -29.064 1.00 39.96 71 GLN A N 17
ATOM 21588 C CA . GLN A 1 74 ? 21.204 7.888 -30.302 1.00 41.51 71 GLN A CA 17
ATOM 21589 C C . GLN A 1 74 ? 21.438 9.399 -30.505 1.00 41.78 71 GLN A C 17
ATOM 21590 O O . GLN A 1 74 ? 22.462 9.769 -31.082 1.00 42.97 71 GLN A O 17
ATOM 21604 N N . ASN A 1 75 ? 20.537 10.274 -30.040 1.00 40.80 72 ASN A N 17
ATOM 21605 C CA . ASN A 1 75 ? 20.468 11.690 -30.448 1.00 41.27 72 ASN A CA 17
ATOM 21606 C C . ASN A 1 75 ? 20.202 12.689 -29.293 1.00 40.08 72 ASN A C 17
ATOM 21607 O O . ASN A 1 75 ? 19.632 13.748 -29.538 1.00 40.04 72 ASN A O 17
ATOM 21618 N N . GLU A 1 76 ? 20.574 12.400 -28.037 1.00 39.20 73 GLU A N 17
ATOM 21619 C CA . GLU A 1 76 ? 20.185 13.194 -26.840 1.00 38.03 73 GLU A CA 17
ATOM 21620 C C . GLU A 1 76 ? 20.529 14.703 -26.912 1.00 38.55 73 GLU A C 17
ATOM 21621 O O . GLU A 1 76 ? 19.987 15.514 -26.157 1.00 37.80 73 GLU A O 17
ATOM 21633 N N . ALA A 1 77 ? 21.466 15.056 -27.798 1.00 39.94 74 ALA A N 17
ATOM 21634 C CA . ALA A 1 77 ? 21.979 16.392 -28.084 1.00 40.87 74 ALA A CA 17
ATOM 21635 C C . ALA A 1 77 ? 21.148 17.191 -29.110 1.00 41.59 74 ALA A C 17
ATOM 21636 O O . ALA A 1 77 ? 21.263 18.420 -29.159 1.00 42.23 74 ALA A O 17
ATOM 21643 N N . ALA A 1 78 ? 20.362 16.505 -29.944 1.00 41.65 75 ALA A N 17
ATOM 21644 C CA . ALA A 1 78 ? 19.677 17.026 -31.129 1.00 42.59 75 ALA A CA 17
ATOM 21645 C C . ALA A 1 78 ? 18.153 17.072 -30.911 1.00 41.64 75 ALA A C 17
ATOM 21646 O O . ALA A 1 78 ? 17.361 16.498 -31.661 1.00 41.82 75 ALA A O 17
ATOM 21653 N N . VAL A 1 79 ? 17.738 17.733 -29.829 1.00 40.65 76 VAL A N 17
ATOM 21654 C CA . VAL A 1 79 ? 16.350 17.734 -29.332 1.00 39.56 76 VAL A CA 17
ATOM 21655 C C . VAL A 1 79 ? 15.372 18.439 -30.296 1.00 40.48 76 VAL A C 17
ATOM 21656 O O . VAL A 1 79 ? 14.171 18.158 -30.293 1.00 39.93 76 VAL A O 17
ATOM 21669 N N . GLY A 1 80 ? 15.862 19.255 -31.235 1.00 42.02 77 GLY A N 17
ATOM 21670 C CA . GLY A 1 80 ? 15.078 19.730 -32.384 1.00 43.17 77 GLY A CA 17
ATOM 21671 C C . GLY A 1 80 ? 14.503 18.599 -33.258 1.00 43.29 77 GLY A C 17
ATOM 21672 O O . GLY A 1 80 ? 13.515 18.824 -33.967 1.00 43.82 77 GLY A O 17
ATOM 21676 N N . ASN A 1 81 ? 15.069 17.387 -33.178 1.00 42.86 78 ASN A N 17
ATOM 21677 C CA . ASN A 1 81 ? 14.613 16.187 -33.881 1.00 42.97 78 ASN A CA 17
ATOM 21678 C C . ASN A 1 81 ? 13.689 15.281 -33.030 1.00 41.44 78 ASN A C 17
ATOM 21679 O O . ASN A 1 81 ? 12.813 14.637 -33.604 1.00 41.60 78 ASN A O 17
ATOM 21690 N N . CYS A 1 82 ? 13.816 15.245 -31.692 1.00 40.05 79 CYS A N 17
ATOM 21691 C CA . CYS A 1 82 ? 12.819 14.636 -30.786 1.00 38.64 79 CYS A CA 17
ATOM 21692 C C . CYS A 1 82 ? 12.830 15.263 -29.368 1.00 37.36 79 CYS A C 17
ATOM 21693 O O . CYS A 1 82 ? 13.894 15.476 -28.790 1.00 37.18 79 CYS A O 17
ATOM 21700 N N . ALA A 1 83 ? 11.648 15.517 -28.780 1.00 36.51 80 ALA A N 17
ATOM 21701 C CA . ALA A 1 83 ? 11.476 16.391 -27.600 1.00 35.52 80 ALA A CA 17
ATOM 21702 C C . ALA A 1 83 ? 10.274 16.032 -26.689 1.00 34.27 80 ALA A C 17
ATOM 21703 O O . ALA A 1 83 ? 9.607 16.906 -26.124 1.00 33.99 80 ALA A O 17
ATOM 21710 N N . GLU A 1 84 ? 9.981 14.743 -26.522 1.00 33.67 81 GLU A N 17
ATOM 21711 C CA . GLU A 1 84 ? 8.823 14.229 -25.778 1.00 32.79 81 GLU A CA 17
ATOM 21712 C C . GLU A 1 84 ? 8.953 14.413 -24.260 1.00 31.06 81 GLU A C 17
ATOM 21713 O O . GLU A 1 84 ? 7.960 14.278 -23.558 1.00 30.44 81 GLU A O 17
ATOM 21725 N N . HIS A 1 85 ? 10.151 14.681 -23.724 1.00 30.36 82 HIS A N 17
ATOM 21726 C CA . HIS A 1 85 ? 10.421 14.831 -22.281 1.00 28.77 82 HIS A CA 17
ATOM 21727 C C . HIS A 1 85 ? 9.494 15.821 -21.545 1.00 28.35 82 HIS A C 17
ATOM 21728 O O . HIS A 1 85 ? 9.313 15.699 -20.333 1.00 27.03 82 HIS A O 17
ATOM 21742 N N . MET A 1 86 ? 8.849 16.754 -22.258 1.00 29.60 83 MET A N 17
ATOM 21743 C CA . MET A 1 86 ? 7.802 17.599 -21.654 1.00 29.63 83 MET A CA 17
ATOM 21744 C C . MET A 1 86 ? 6.507 16.789 -21.473 1.00 29.56 83 MET A C 17
ATOM 21745 O O . MET A 1 86 ? 6.004 16.631 -20.355 1.00 28.70 83 MET A O 17
ATOM 21759 N N . ARG A 1 87 ? 6.027 16.149 -22.549 1.00 30.53 84 ARG A N 17
ATOM 21760 C CA . ARG A 1 87 ? 4.884 15.224 -22.495 1.00 30.72 84 ARG A CA 17
ATOM 21761 C C . ARG A 1 87 ? 5.141 13.994 -21.603 1.00 29.42 84 ARG A C 17
ATOM 21762 O O . ARG A 1 87 ? 4.191 13.510 -21.001 1.00 29.18 84 ARG A O 17
ATOM 21783 N N . ARG A 1 88 ? 6.381 13.528 -21.409 1.00 28.65 85 ARG A N 17
ATOM 21784 C CA . ARG A 1 88 ? 6.733 12.439 -20.463 1.00 27.47 85 ARG A CA 17
ATOM 21785 C C . ARG A 1 88 ? 6.526 12.800 -18.986 1.00 26.06 85 ARG A C 17
ATOM 21786 O O . ARG A 1 88 ? 6.403 11.893 -18.164 1.00 25.31 85 ARG A O 17
ATOM 21807 N N . PHE A 1 89 ? 6.448 14.083 -18.628 1.00 25.89 86 PHE A N 17
ATOM 21808 C CA . PHE A 1 89 ? 5.887 14.498 -17.337 1.00 24.99 86 PHE A CA 17
ATOM 21809 C C . PHE A 1 89 ? 4.357 14.617 -17.409 1.00 25.73 86 PHE A C 17
ATOM 21810 O O . PHE A 1 89 ? 3.639 13.971 -16.643 1.00 25.26 86 PHE A O 17
ATOM 21827 N N . LEU A 1 90 ? 3.854 15.393 -18.378 1.00 27.07 87 LEU A N 17
ATOM 21828 C CA . LEU A 1 90 ? 2.431 15.733 -18.516 1.00 28.04 87 LEU A CA 17
ATOM 21829 C C . LEU A 1 90 ? 1.517 14.495 -18.599 1.00 28.22 87 LEU A C 17
ATOM 21830 O O . LEU A 1 90 ? 0.490 14.440 -17.919 1.00 28.21 87 LEU A O 17
ATOM 21846 N N . GLN A 1 91 ? 1.919 13.483 -19.373 1.00 28.53 88 GLN A N 17
ATOM 21847 C CA . GLN A 1 91 ? 1.162 12.253 -19.607 1.00 29.04 88 GLN A CA 17
ATOM 21848 C C . GLN A 1 91 ? 1.156 11.337 -18.385 1.00 27.92 88 GLN A C 17
ATOM 21849 O O . GLN A 1 91 ? 0.095 10.857 -17.999 1.00 28.36 88 GLN A O 17
ATOM 21863 N N . CYS A 1 92 ? 2.295 11.132 -17.715 1.00 26.60 89 CYS A N 17
ATOM 21864 C CA . CYS A 1 92 ? 2.331 10.244 -16.550 1.00 25.62 89 CYS A CA 17
ATOM 21865 C C . CYS A 1 92 ? 1.604 10.860 -15.333 1.00 25.02 89 CYS A C 17
ATOM 21866 O O . CYS A 1 92 ? 1.117 10.123 -14.473 1.00 24.83 89 CYS A O 17
ATOM 21873 N N . ALA A 1 93 ? 1.431 12.189 -15.294 1.00 25.06 90 ALA A N 17
ATOM 21874 C CA . ALA A 1 93 ? 0.526 12.878 -14.365 1.00 25.03 90 ALA A CA 17
ATOM 21875 C C . ALA A 1 93 ? -0.970 12.800 -14.771 1.00 26.44 90 ALA A C 17
ATOM 21876 O O . ALA A 1 93 ? -1.848 12.920 -13.913 1.00 26.57 90 ALA A O 17
ATOM 21883 N N . GLU A 1 94 ? -1.272 12.565 -16.051 1.00 27.61 91 GLU A N 17
ATOM 21884 C CA . GLU A 1 94 ? -2.629 12.396 -16.609 1.00 29.10 91 GLU A CA 17
ATOM 21885 C C . GLU A 1 94 ? -3.095 10.921 -16.642 1.00 29.41 91 GLU A C 17
ATOM 21886 O O . GLU A 1 94 ? -4.277 10.644 -16.852 1.00 30.54 91 GLU A O 17
ATOM 21898 N N . GLN A 1 95 ? -2.178 9.964 -16.462 1.00 28.60 92 GLN A N 17
ATOM 21899 C CA . GLN A 1 95 ? -2.406 8.516 -16.618 1.00 29.11 92 GLN A CA 17
ATOM 21900 C C . GLN A 1 95 ? -2.343 7.723 -15.297 1.00 28.36 92 GLN A C 17
ATOM 21901 O O . GLN A 1 95 ? -2.921 6.633 -15.213 1.00 29.18 92 GLN A O 17
ATOM 21915 N N . VAL A 1 96 ? -1.662 8.245 -14.269 1.00 26.96 93 VAL A N 17
ATOM 21916 C CA . VAL A 1 96 ? -1.379 7.526 -13.012 1.00 26.21 93 VAL A CA 17
ATOM 21917 C C . VAL A 1 96 ? -1.601 8.437 -11.796 1.00 25.71 93 VAL A C 17
ATOM 21918 O O . VAL A 1 96 ? -1.118 9.573 -11.778 1.00 25.11 93 VAL A O 17
ATOM 21931 N N . TYR A 1 14 ? 4.189 15.017 -3.055 1.00 5.22 11 TYR A N 18
ATOM 21932 C CA . TYR A 1 14 ? 3.374 14.145 -2.196 1.00 3.87 11 TYR A CA 18
ATOM 21933 C C . TYR A 1 14 ? 2.736 13.017 -3.028 1.00 3.13 11 TYR A C 18
ATOM 21934 O O . TYR A 1 14 ? 2.607 13.150 -4.250 1.00 3.82 11 TYR A O 18
ATOM 21952 N N . CYS A 1 15 ? 2.268 11.943 -2.382 1.00 2.07 12 CYS A N 18
ATOM 21953 C CA . CYS A 1 15 ? 1.515 10.868 -3.033 1.00 1.27 12 CYS A CA 18
ATOM 21954 C C . CYS A 1 15 ? 0.268 10.456 -2.228 1.00 1.10 12 CYS A C 18
ATOM 21955 O O . CYS A 1 15 ? 0.359 10.054 -1.065 1.00 1.66 12 CYS A O 18
ATOM 21962 N N . GLY A 1 16 ? -0.887 10.453 -2.900 1.00 1.06 13 GLY A N 18
ATOM 21963 C CA . GLY A 1 16 ? -2.147 9.856 -2.442 1.00 1.58 13 GLY A CA 18
ATOM 21964 C C . GLY A 1 16 ? -2.319 8.411 -2.916 1.00 1.32 13 GLY A C 18
ATOM 21965 O O . GLY A 1 16 ? -3.112 7.664 -2.333 1.00 1.47 13 GLY A O 18
ATOM 21969 N N . ARG A 1 17 ? -1.519 7.964 -3.896 1.00 1.17 14 ARG A N 18
ATOM 21970 C CA . ARG A 1 17 ? -1.442 6.563 -4.351 1.00 1.27 14 ARG A CA 18
ATOM 21971 C C . ARG A 1 17 ? -1.134 5.559 -3.228 1.00 1.07 14 ARG A C 18
ATOM 21972 O O . ARG A 1 17 ? -1.472 4.382 -3.335 1.00 1.16 14 ARG A O 18
ATOM 21993 N N . GLU A 1 18 ? -0.525 6.027 -2.136 1.00 1.14 15 GLU A N 18
ATOM 21994 C CA . GLU A 1 18 ? -0.197 5.239 -0.944 1.00 1.44 15 GLU A CA 18
ATOM 21995 C C . GLU A 1 18 ? -1.436 4.905 -0.096 1.00 1.39 15 GLU A C 18
ATOM 21996 O O . GLU A 1 18 ? -1.512 3.814 0.472 1.00 1.62 15 GLU A O 18
ATOM 22008 N N . LEU A 1 19 ? -2.430 5.799 -0.045 1.00 1.33 16 LEU A N 18
ATOM 22009 C CA . LEU A 1 19 ? -3.733 5.513 0.564 1.00 1.53 16 LEU A CA 18
ATOM 22010 C C . LEU A 1 19 ? -4.532 4.541 -0.313 1.00 1.34 16 LEU A C 18
ATOM 22011 O O . LEU A 1 19 ? -5.104 3.585 0.201 1.00 1.55 16 LEU A O 18
ATOM 22027 N N . GLU A 1 20 ? -4.517 4.734 -1.636 1.00 1.13 17 GLU A N 18
ATOM 22028 C CA . GLU A 1 20 ? -5.244 3.860 -2.574 1.00 1.23 17 GLU A CA 18
ATOM 22029 C C . GLU A 1 20 ? -4.718 2.413 -2.517 1.00 1.05 17 GLU A C 18
ATOM 22030 O O . GLU A 1 20 ? -5.504 1.475 -2.350 1.00 1.30 17 GLU A O 18
ATOM 22042 N N . GLN A 1 21 ? -3.393 2.224 -2.540 1.00 0.86 18 GLN A N 18
ATOM 22043 C CA . GLN A 1 21 ? -2.780 0.896 -2.438 1.00 0.95 18 GLN A CA 18
ATOM 22044 C C . GLN A 1 21 ? -2.943 0.270 -1.044 1.00 0.88 18 GLN A C 18
ATOM 22045 O O . GLN A 1 21 ? -3.201 -0.932 -0.962 1.00 0.90 18 GLN A O 18
ATOM 22059 N N . TYR A 1 22 ? -2.834 1.043 0.045 1.00 1.07 19 TYR A N 18
ATOM 22060 C CA . TYR A 1 22 ? -3.090 0.525 1.397 1.00 1.40 19 TYR A CA 18
ATOM 22061 C C . TYR A 1 22 ? -4.546 0.072 1.552 1.00 1.44 19 TYR A C 18
ATOM 22062 O O . TYR A 1 22 ? -4.791 -1.045 2.005 1.00 1.49 19 TYR A O 18
ATOM 22080 N N . GLY A 1 23 ? -5.499 0.882 1.080 1.00 1.57 20 GLY A N 18
ATOM 22081 C CA . GLY A 1 23 ? -6.916 0.528 1.035 1.00 1.79 20 GLY A CA 18
ATOM 22082 C C . GLY A 1 23 ? -7.160 -0.778 0.279 1.00 1.72 20 GLY A C 18
ATOM 22083 O O . GLY A 1 23 ? -7.877 -1.636 0.781 1.00 2.10 20 GLY A O 18
ATOM 22087 N N . GLN A 1 24 ? -6.491 -1.002 -0.858 1.00 1.37 21 GLN A N 18
ATOM 22088 C CA . GLN A 1 24 ? -6.598 -2.268 -1.597 1.00 1.20 21 GLN A CA 18
ATOM 22089 C C . GLN A 1 24 ? -6.053 -3.466 -0.811 1.00 0.86 21 GLN A C 18
ATOM 22090 O O . GLN A 1 24 ? -6.626 -4.559 -0.844 1.00 0.75 21 GLN A O 18
ATOM 22104 N N . CYS A 1 25 ? -4.953 -3.262 -0.089 1.00 0.86 22 CYS A N 18
ATOM 22105 C CA . CYS A 1 25 ? -4.292 -4.313 0.670 1.00 0.79 22 CYS A CA 18
ATOM 22106 C C . CYS A 1 25 ? -4.982 -4.636 2.006 1.00 0.82 22 CYS A C 18
ATOM 22107 O O . CYS A 1 25 ? -4.807 -5.745 2.493 1.00 1.05 22 CYS A O 18
ATOM 22114 N N . VAL A 1 26 ? -5.771 -3.729 2.595 1.00 0.78 23 VAL A N 18
ATOM 22115 C CA . VAL A 1 26 ? -6.685 -4.042 3.717 1.00 0.81 23 VAL A CA 18
ATOM 22116 C C . VAL A 1 26 ? -8.046 -4.573 3.248 1.00 0.76 23 VAL A C 18
ATOM 22117 O O . VAL A 1 26 ? -8.567 -5.539 3.811 1.00 0.90 23 VAL A O 18
ATOM 22130 N N . ALA A 1 27 ? -8.646 -3.967 2.218 1.00 0.82 24 ALA A N 18
ATOM 22131 C CA . ALA A 1 27 ? -10.000 -4.303 1.769 1.00 0.93 24 ALA A CA 18
ATOM 22132 C C . ALA A 1 27 ? -10.100 -5.687 1.107 1.00 0.90 24 ALA A C 18
ATOM 22133 O O . ALA A 1 27 ? -11.166 -6.298 1.145 1.00 1.08 24 ALA A O 18
ATOM 22140 N N . ALA A 1 28 ? -9.013 -6.214 0.531 1.00 0.85 25 ALA A N 18
ATOM 22141 C CA . ALA A 1 28 ? -8.995 -7.579 0.010 1.00 1.05 25 ALA A CA 18
ATOM 22142 C C . ALA A 1 28 ? -9.035 -8.625 1.144 1.00 1.08 25 ALA A C 18
ATOM 22143 O O . ALA A 1 28 ? -9.934 -9.471 1.183 1.00 1.35 25 ALA A O 18
ATOM 22150 N N . LYS A 1 29 ? -8.079 -8.540 2.080 1.00 0.91 26 LYS A N 18
ATOM 22151 C CA . LYS A 1 29 ? -7.935 -9.362 3.294 1.00 1.13 26 LYS A CA 18
ATOM 22152 C C . LYS A 1 29 ? -7.244 -8.523 4.380 1.00 1.07 26 LYS A C 18
ATOM 22153 O O . LYS A 1 29 ? -6.356 -7.754 4.017 1.00 0.88 26 LYS A O 18
ATOM 22172 N N . PRO A 1 30 ? -7.449 -8.771 5.689 1.00 1.37 27 PRO A N 18
ATOM 22173 C CA . PRO A 1 30 ? -6.585 -8.188 6.726 1.00 1.51 27 PRO A CA 18
ATOM 22174 C C . PRO A 1 30 ? -5.120 -8.664 6.613 1.00 1.59 27 PRO A C 18
ATOM 22175 O O . PRO A 1 30 ? -4.209 -8.019 7.132 1.00 1.75 27 PRO A O 18
ATOM 22186 N N . GLU A 1 31 ? -4.882 -9.780 5.916 1.00 1.70 28 GLU A N 18
ATOM 22187 C CA . GLU A 1 31 ? -3.553 -10.316 5.593 1.00 1.85 28 GLU A CA 18
ATOM 22188 C C . GLU A 1 31 ? -2.919 -9.695 4.336 1.00 1.46 28 GLU A C 18
ATOM 22189 O O . GLU A 1 31 ? -1.707 -9.804 4.147 1.00 1.51 28 GLU A O 18
ATOM 22201 N N . SER A 1 32 ? -3.688 -9.052 3.448 1.00 1.28 29 SER A N 18
ATOM 22202 C CA . SER A 1 32 ? -3.177 -8.593 2.143 1.00 1.31 29 SER A CA 18
ATOM 22203 C C . SER A 1 32 ? -2.201 -7.416 2.255 1.00 1.17 29 SER A C 18
ATOM 22204 O O . SER A 1 32 ? -1.409 -7.185 1.342 1.00 1.28 29 SER A O 18
ATOM 22212 N N . TRP A 1 33 ? -2.130 -6.764 3.418 1.00 1.22 30 TRP A N 18
ATOM 22213 C CA . TRP A 1 33 ? -1.022 -5.886 3.801 1.00 1.61 30 TRP A CA 18
ATOM 22214 C C . TRP A 1 33 ? 0.346 -6.593 3.749 1.00 1.69 30 TRP A C 18
ATOM 22215 O O . TRP A 1 33 ? 1.339 -5.969 3.384 1.00 1.95 30 TRP A O 18
ATOM 22236 N N . GLN A 1 34 ? 0.404 -7.896 4.048 1.00 1.75 31 GLN A N 18
ATOM 22237 C CA . GLN A 1 34 ? 1.548 -8.764 3.740 1.00 2.10 31 GLN A CA 18
ATOM 22238 C C . GLN A 1 34 ? 1.471 -9.365 2.319 1.00 1.83 31 GLN A C 18
ATOM 22239 O O . GLN A 1 34 ? 2.460 -9.331 1.578 1.00 1.97 31 GLN A O 18
ATOM 22253 N N . ARG A 1 35 ? 0.314 -9.927 1.925 1.00 1.63 32 ARG A N 18
ATOM 22254 C CA . ARG A 1 35 ? 0.201 -10.802 0.732 1.00 1.79 32 ARG A CA 18
ATOM 22255 C C . ARG A 1 35 ? 0.163 -10.084 -0.622 1.00 1.48 32 ARG A C 18
ATOM 22256 O O . ARG A 1 35 ? 0.593 -10.665 -1.621 1.00 1.85 32 ARG A O 18
ATOM 22277 N N . ASP A 1 36 ? -0.347 -8.855 -0.686 1.00 0.97 33 ASP A N 18
ATOM 22278 C CA . ASP A 1 36 ? -0.535 -8.098 -1.934 1.00 0.98 33 ASP A CA 18
ATOM 22279 C C . ASP A 1 36 ? 0.489 -6.966 -2.123 1.00 0.88 33 ASP A C 18
ATOM 22280 O O . ASP A 1 36 ? 1.015 -6.835 -3.233 1.00 1.23 33 ASP A O 18
ATOM 22289 N N . CYS A 1 37 ? 0.822 -6.183 -1.086 1.00 0.72 34 CYS A N 18
ATOM 22290 C CA . CYS A 1 37 ? 1.793 -5.090 -1.234 1.00 0.94 34 CYS A CA 18
ATOM 22291 C C . CYS A 1 37 ? 2.694 -4.825 -0.009 1.00 1.22 34 CYS A C 18
ATOM 22292 O O . CYS A 1 37 ? 2.428 -3.926 0.789 1.00 1.48 34 CYS A O 18
ATOM 22299 N N . HIS A 1 38 ? 3.849 -5.492 0.091 1.00 1.57 35 HIS A N 18
ATOM 22300 C CA . HIS A 1 38 ? 4.925 -5.083 1.006 1.00 2.01 35 HIS A CA 18
ATOM 22301 C C . HIS A 1 38 ? 5.873 -4.044 0.377 1.00 1.97 35 HIS A C 18
ATOM 22302 O O . HIS A 1 38 ? 5.893 -2.886 0.801 1.00 1.96 35 HIS A O 18
ATOM 22316 N N . TYR A 1 39 ? 6.599 -4.390 -0.692 1.00 2.17 36 TYR A N 18
ATOM 22317 C CA . TYR A 1 39 ? 7.447 -3.433 -1.420 1.00 2.22 36 TYR A CA 18
ATOM 22318 C C . TYR A 1 39 ? 6.626 -2.500 -2.326 1.00 1.46 36 TYR A C 18
ATOM 22319 O O . TYR A 1 39 ? 6.943 -1.316 -2.452 1.00 1.22 36 TYR A O 18
ATOM 22337 N N . LEU A 1 40 ? 5.489 -2.986 -2.840 1.00 1.36 37 LEU A N 18
ATOM 22338 C CA . LEU A 1 40 ? 4.469 -2.172 -3.513 1.00 1.37 37 LEU A CA 18
ATOM 22339 C C . LEU A 1 40 ? 3.764 -1.177 -2.571 1.00 1.12 37 LEU A C 18
ATOM 22340 O O . LEU A 1 40 ? 3.081 -0.277 -3.056 1.00 1.85 37 LEU A O 18
ATOM 22356 N N . LYS A 1 41 ? 3.910 -1.309 -1.243 1.00 0.76 38 LYS A N 18
ATOM 22357 C CA . LYS A 1 41 ? 3.686 -0.204 -0.295 1.00 1.21 38 LYS A CA 18
ATOM 22358 C C . LYS A 1 41 ? 4.947 0.631 -0.089 1.00 1.21 38 LYS A C 18
ATOM 22359 O O . LYS A 1 41 ? 4.846 1.850 -0.120 1.00 1.80 38 LYS A O 18
ATOM 22378 N N . MET A 1 42 ? 6.123 0.019 0.050 1.00 0.93 39 MET A N 18
ATOM 22379 C CA . MET A 1 42 ? 7.369 0.727 0.368 1.00 1.13 39 MET A CA 18
ATOM 22380 C C . MET A 1 42 ? 7.792 1.783 -0.671 1.00 0.86 39 MET A C 18
ATOM 22381 O O . MET A 1 42 ? 7.978 2.940 -0.304 1.00 0.98 39 MET A O 18
ATOM 22395 N N . SER A 1 43 ? 7.906 1.449 -1.964 1.00 1.08 40 SER A N 18
ATOM 22396 C CA . SER A 1 43 ? 8.420 2.427 -2.958 1.00 1.68 40 SER A CA 18
ATOM 22397 C C . SER A 1 43 ? 7.385 3.514 -3.315 1.00 1.51 40 SER A C 18
ATOM 22398 O O . SER A 1 43 ? 7.714 4.595 -3.813 1.00 1.63 40 SER A O 18
ATOM 22406 N N . ILE A 1 44 ? 6.116 3.236 -3.016 1.00 1.58 41 ILE A N 18
ATOM 22407 C CA . ILE A 1 44 ? 4.944 4.123 -3.096 1.00 2.00 41 ILE A CA 18
ATOM 22408 C C . ILE A 1 44 ? 4.962 5.043 -1.874 1.00 1.73 41 ILE A C 18
ATOM 22409 O O . ILE A 1 44 ? 4.740 6.244 -1.989 1.00 1.95 41 ILE A O 18
ATOM 22425 N N . ALA A 1 45 ? 5.337 4.516 -0.709 1.00 1.51 42 ALA A N 18
ATOM 22426 C CA . ALA A 1 45 ? 5.468 5.305 0.496 1.00 1.92 42 ALA A CA 18
ATOM 22427 C C . ALA A 1 45 ? 6.657 6.283 0.431 1.00 1.65 42 ALA A C 18
ATOM 22428 O O . ALA A 1 45 ? 6.552 7.423 0.895 1.00 2.03 42 ALA A O 18
ATOM 22435 N N . GLN A 1 46 ? 7.756 5.885 -0.222 1.00 1.21 43 GLN A N 18
ATOM 22436 C CA . GLN A 1 46 ? 8.884 6.770 -0.532 1.00 1.39 43 GLN A CA 18
ATOM 22437 C C . GLN A 1 46 ? 8.502 7.916 -1.489 1.00 1.09 43 GLN A C 18
ATOM 22438 O O . GLN A 1 46 ? 9.101 8.987 -1.383 1.00 1.35 43 GLN A O 18
ATOM 22452 N N . CYS A 1 47 ? 7.486 7.766 -2.356 1.00 0.78 44 CYS A N 18
ATOM 22453 C CA . CYS A 1 47 ? 7.044 8.866 -3.229 1.00 0.92 44 CYS A CA 18
ATOM 22454 C C . CYS A 1 47 ? 6.248 9.941 -2.469 1.00 1.32 44 CYS A C 18
ATOM 22455 O O . CYS A 1 47 ? 6.323 11.121 -2.820 1.00 1.52 44 CYS A O 18
ATOM 22462 N N . THR A 1 48 ? 5.591 9.562 -1.365 1.00 1.64 45 THR A N 18
ATOM 22463 C CA . THR A 1 48 ? 5.074 10.502 -0.351 1.00 2.17 45 THR A CA 18
ATOM 22464 C C . THR A 1 48 ? 6.202 11.160 0.446 1.00 2.37 45 THR A C 18
ATOM 22465 O O . THR A 1 48 ? 6.154 12.359 0.710 1.00 2.82 45 THR A O 18
ATOM 22476 N N . SER A 1 49 ? 7.248 10.400 0.800 1.00 2.19 46 SER A N 18
ATOM 22477 C CA . SER A 1 49 ? 8.402 10.893 1.577 1.00 2.54 46 SER A CA 18
ATOM 22478 C C . SER A 1 49 ? 9.373 11.789 0.778 1.00 2.39 46 SER A C 18
ATOM 22479 O O . SER A 1 49 ? 10.461 12.130 1.254 1.00 2.43 46 SER A O 18
ATOM 22487 N N . SER A 1 50 ? 8.965 12.225 -0.420 1.00 2.46 47 SER A N 18
ATOM 22488 C CA . SER A 1 50 ? 9.516 13.409 -1.094 1.00 2.83 47 SER A CA 18
ATOM 22489 C C . SER A 1 50 ? 9.098 14.729 -0.421 1.00 3.39 47 SER A C 18
ATOM 22490 O O . SER A 1 50 ? 9.738 15.750 -0.668 1.00 3.75 47 SER A O 18
ATOM 22498 N N . HIS A 1 51 ? 8.093 14.730 0.465 1.00 3.82 48 HIS A N 18
ATOM 22499 C CA . HIS A 1 51 ? 7.961 15.742 1.523 1.00 4.72 48 HIS A CA 18
ATOM 22500 C C . HIS A 1 51 ? 8.862 15.396 2.728 1.00 5.89 48 HIS A C 18
ATOM 22501 O O . HIS A 1 51 ? 9.084 14.209 2.999 1.00 6.36 48 HIS A O 18
ATOM 22515 N N . PRO A 1 52 ? 9.307 16.391 3.520 1.00 7.07 49 PRO A N 18
ATOM 22516 C CA . PRO A 1 52 ? 9.799 16.136 4.873 1.00 8.80 49 PRO A CA 18
ATOM 22517 C C . PRO A 1 52 ? 8.658 15.593 5.752 1.00 9.87 49 PRO A C 18
ATOM 22518 O O . PRO A 1 52 ? 7.497 15.952 5.546 1.00 10.14 49 PRO A O 18
ATOM 22529 N N . ILE A 1 53 ? 8.957 14.762 6.755 1.00 11.01 50 ILE A N 18
ATOM 22530 C CA . ILE A 1 53 ? 7.939 14.289 7.711 1.00 12.57 50 ILE A CA 18
ATOM 22531 C C . ILE A 1 53 ? 7.512 15.377 8.709 1.00 13.98 50 ILE A C 18
ATOM 22532 O O . ILE A 1 53 ? 6.423 15.292 9.274 1.00 15.24 50 ILE A O 18
ATOM 22548 N N . ILE A 1 54 ? 8.367 16.388 8.918 1.00 14.10 51 ILE A N 18
ATOM 22549 C CA . ILE A 1 54 ? 8.257 17.434 9.942 1.00 15.65 51 ILE A CA 18
ATOM 22550 C C . ILE A 1 54 ? 8.223 16.796 11.341 1.00 17.37 51 ILE A C 18
ATOM 22551 O O . ILE A 1 54 ? 7.190 16.720 12.013 1.00 18.43 51 ILE A O 18
ATOM 22567 N N . ARG A 1 55 ? 9.378 16.273 11.776 1.00 17.89 52 ARG A N 18
ATOM 22568 C CA . ARG A 1 55 ? 9.521 15.455 12.997 1.00 19.67 52 ARG A CA 18
ATOM 22569 C C . ARG A 1 55 ? 9.006 16.139 14.276 1.00 21.13 52 ARG A C 18
ATOM 22570 O O . ARG A 1 55 ? 8.504 15.455 15.170 1.00 22.55 52 ARG A O 18
ATOM 22591 N N . GLN A 1 56 ? 9.040 17.469 14.355 1.00 20.99 53 GLN A N 18
ATOM 22592 C CA . GLN A 1 56 ? 8.503 18.226 15.495 1.00 22.51 53 GLN A CA 18
ATOM 22593 C C . GLN A 1 56 ? 6.956 18.279 15.520 1.00 23.07 53 GLN A C 18
ATOM 22594 O O . GLN A 1 56 ? 6.358 18.419 16.588 1.00 24.79 53 GLN A O 18
ATOM 22608 N N . ILE A 1 57 ? 6.295 18.092 14.370 1.00 21.80 54 ILE A N 18
ATOM 22609 C CA . ILE A 1 57 ? 4.841 17.864 14.244 1.00 22.39 54 ILE A CA 18
ATOM 22610 C C . ILE A 1 57 ? 4.487 16.374 14.429 1.00 23.15 54 ILE A C 18
ATOM 22611 O O . ILE A 1 57 ? 3.460 16.052 15.031 1.00 24.66 54 ILE A O 18
ATOM 22627 N N . ARG A 1 58 ? 5.355 15.450 13.983 1.00 22.39 55 ARG A N 18
ATOM 22628 C CA . ARG A 1 58 ? 5.203 13.987 14.173 1.00 23.34 55 ARG A CA 18
ATOM 22629 C C . ARG A 1 58 ? 5.330 13.516 15.629 1.00 25.31 55 ARG A C 18
ATOM 22630 O O . ARG A 1 58 ? 4.858 12.425 15.950 1.00 26.48 55 ARG A O 18
ATOM 22651 N N . GLN A 1 59 ? 5.886 14.349 16.511 1.00 25.80 56 GLN A N 18
ATOM 22652 C CA . GLN A 1 59 ? 5.916 14.193 17.977 1.00 27.76 56 GLN A CA 18
ATOM 22653 C C . GLN A 1 59 ? 4.579 13.730 18.607 1.00 29.09 56 GLN A C 18
ATOM 22654 O O . GLN A 1 59 ? 4.588 13.126 19.679 1.00 30.75 56 GLN A O 18
ATOM 22668 N N . ALA A 1 60 ? 3.439 13.919 17.934 1.00 28.48 57 ALA A N 18
ATOM 22669 C CA . ALA A 1 60 ? 2.133 13.367 18.304 1.00 29.68 57 ALA A CA 18
ATOM 22670 C C . ALA A 1 60 ? 2.030 11.816 18.369 1.00 30.01 57 ALA A C 18
ATOM 22671 O O . ALA A 1 60 ? 0.952 11.307 18.696 1.00 31.38 57 ALA A O 18
ATOM 22678 N N . CYS A 1 61 ? 3.100 11.063 18.072 1.00 28.90 58 CYS A N 18
ATOM 22679 C CA . CYS A 1 61 ? 3.160 9.594 18.155 1.00 29.24 58 CYS A CA 18
ATOM 22680 C C . CYS A 1 61 ? 2.723 9.063 19.540 1.00 30.94 58 CYS A C 18
ATOM 22681 O O . CYS A 1 61 ? 3.271 9.464 20.569 1.00 31.43 58 CYS A O 18
ATOM 22688 N N . ALA A 1 62 ? 1.730 8.167 19.572 1.00 31.97 59 ALA A N 18
ATOM 22689 C CA . ALA A 1 62 ? 1.031 7.758 20.798 1.00 33.67 59 ALA A CA 18
ATOM 22690 C C . ALA A 1 62 ? 1.226 6.276 21.159 1.00 34.64 59 ALA A C 18
ATOM 22691 O O . ALA A 1 62 ? 1.393 5.966 22.341 1.00 35.67 59 ALA A O 18
ATOM 22698 N N . GLN A 1 63 ? 1.285 5.364 20.180 1.00 34.40 60 GLN A N 18
ATOM 22699 C CA . GLN A 1 63 ? 1.570 3.945 20.461 1.00 35.36 60 GLN A CA 18
ATOM 22700 C C . GLN A 1 63 ? 2.940 3.711 21.139 1.00 35.24 60 GLN A C 18
ATOM 22701 O O . GLN A 1 63 ? 2.986 2.921 22.082 1.00 36.47 60 GLN A O 18
ATOM 22715 N N . PRO A 1 64 ? 4.037 4.424 20.789 1.00 33.96 61 PRO A N 18
ATOM 22716 C CA . PRO A 1 64 ? 5.313 4.312 21.510 1.00 34.02 61 PRO A CA 18
ATOM 22717 C C . PRO A 1 64 ? 5.209 4.657 23.007 1.00 34.90 61 PRO A C 18
ATOM 22718 O O . PRO A 1 64 ? 5.906 4.069 23.832 1.00 35.69 61 PRO A O 18
ATOM 22729 N N . PHE A 1 65 ? 4.307 5.575 23.369 1.00 34.92 62 PHE A N 18
ATOM 22730 C CA . PHE A 1 65 ? 4.042 5.969 24.755 1.00 35.91 62 PHE A CA 18
ATOM 22731 C C . PHE A 1 65 ? 3.147 4.972 25.506 1.00 37.60 62 PHE A C 18
ATOM 22732 O O . PHE A 1 65 ? 3.192 4.932 26.734 1.00 38.73 62 PHE A O 18
ATOM 22749 N N . GLU A 1 66 ? 2.378 4.125 24.816 1.00 37.93 63 GLU A N 18
ATOM 22750 C CA . GLU A 1 66 ? 1.761 2.941 25.438 1.00 39.57 63 GLU A CA 18
ATOM 22751 C C . GLU A 1 66 ? 2.776 1.801 25.609 1.00 40.02 63 GLU A C 18
ATOM 22752 O O . GLU A 1 66 ? 2.842 1.176 26.664 1.00 41.33 63 GLU A O 18
ATOM 22764 N N . ALA A 1 67 ? 3.621 1.566 24.602 1.00 38.98 64 ALA A N 18
ATOM 22765 C CA . ALA A 1 67 ? 4.577 0.460 24.590 1.00 39.39 64 ALA A CA 18
ATOM 22766 C C . ALA A 1 67 ? 5.705 0.582 25.635 1.00 39.68 64 ALA A C 18
ATOM 22767 O O . ALA A 1 67 ? 6.247 -0.439 26.060 1.00 40.63 64 ALA A O 18
ATOM 22774 N N . PHE A 1 68 ? 6.034 1.800 26.081 1.00 39.03 65 PHE A N 18
ATOM 22775 C CA . PHE A 1 68 ? 6.902 2.042 27.241 1.00 39.60 65 PHE A CA 18
ATOM 22776 C C . PHE A 1 68 ? 6.141 1.783 28.533 1.00 41.02 65 PHE A C 18
ATOM 22777 O O . PHE A 1 68 ? 6.633 1.095 29.425 1.00 42.10 65 PHE A O 18
ATOM 22794 N N . GLU A 1 69 ? 4.935 2.335 28.643 1.00 41.17 66 GLU A N 18
ATOM 22795 C CA . GLU A 1 69 ? 4.245 2.370 29.921 1.00 42.64 66 GLU A CA 18
ATOM 22796 C C . GLU A 1 69 ? 3.783 0.957 30.309 1.00 44.18 66 GLU A C 18
ATOM 22797 O O . GLU A 1 69 ? 3.870 0.594 31.477 1.00 45.51 66 GLU A O 18
ATOM 22809 N N . GLU A 1 70 ? 3.462 0.100 29.335 1.00 44.02 67 GLU A N 18
ATOM 22810 C CA . GLU A 1 70 ? 3.189 -1.327 29.544 1.00 45.41 67 GLU A CA 18
ATOM 22811 C C . GLU A 1 70 ? 4.427 -2.166 29.912 1.00 45.89 67 GLU A C 18
ATOM 22812 O O . GLU A 1 70 ? 4.255 -3.233 30.505 1.00 47.33 67 GLU A O 18
ATOM 22824 N N . CYS A 1 71 ? 5.662 -1.706 29.663 1.00 44.86 68 CYS A N 18
ATOM 22825 C CA . CYS A 1 71 ? 6.843 -2.328 30.278 1.00 45.52 68 CYS A CA 18
ATOM 22826 C C . CYS A 1 71 ? 6.771 -2.167 31.805 1.00 46.89 68 CYS A C 18
ATOM 22827 O O . CYS A 1 71 ? 6.675 -3.159 32.528 1.00 48.35 68 CYS A O 18
ATOM 22834 N N . LEU A 1 72 ? 6.728 -0.922 32.301 1.00 46.52 69 LEU A N 18
ATOM 22835 C CA . LEU A 1 72 ? 6.739 -0.584 33.726 1.00 47.76 69 LEU A CA 18
ATOM 22836 C C . LEU A 1 72 ? 5.418 -0.934 34.448 1.00 49.18 69 LEU A C 18
ATOM 22837 O O . LEU A 1 72 ? 5.418 -1.224 35.642 1.00 50.63 69 LEU A O 18
ATOM 22853 N N . ARG A 1 73 ? 4.278 -0.974 33.747 1.00 48.93 70 ARG A N 18
ATOM 22854 C CA . ARG A 1 73 ? 2.965 -1.338 34.319 1.00 50.40 70 ARG A CA 18
ATOM 22855 C C . ARG A 1 73 ? 2.925 -2.790 34.792 1.00 51.90 70 ARG A C 18
ATOM 22856 O O . ARG A 1 73 ? 2.313 -3.079 35.818 1.00 53.47 70 ARG A O 18
ATOM 22877 N N . GLN A 1 74 ? 3.630 -3.680 34.092 1.00 51.47 71 GLN A N 18
ATOM 22878 C CA . GLN A 1 74 ? 3.792 -5.091 34.468 1.00 52.80 71 GLN A CA 18
ATOM 22879 C C . GLN A 1 74 ? 5.155 -5.398 35.134 1.00 53.08 71 GLN A C 18
ATOM 22880 O O . GLN A 1 74 ? 5.245 -6.369 35.884 1.00 54.48 71 GLN A O 18
ATOM 22894 N N . ASN A 1 75 ? 6.192 -4.581 34.890 1.00 51.88 72 ASN A N 18
ATOM 22895 C CA . ASN A 1 75 ? 7.590 -4.811 35.296 1.00 52.03 72 ASN A CA 18
ATOM 22896 C C . ASN A 1 75 ? 8.301 -3.493 35.690 1.00 51.36 72 ASN A C 18
ATOM 22897 O O . ASN A 1 75 ? 9.300 -3.106 35.071 1.00 50.38 72 ASN A O 18
ATOM 22908 N N . GLU A 1 76 ? 7.788 -2.740 36.664 1.00 51.88 73 GLU A N 18
ATOM 22909 C CA . GLU A 1 76 ? 8.354 -1.426 37.020 1.00 51.28 73 GLU A CA 18
ATOM 22910 C C . GLU A 1 76 ? 9.842 -1.529 37.440 1.00 51.57 73 GLU A C 18
ATOM 22911 O O . GLU A 1 76 ? 10.620 -0.596 37.233 1.00 50.69 73 GLU A O 18
ATOM 22923 N N . ALA A 1 77 ? 10.250 -2.675 38.001 1.00 52.87 74 ALA A N 18
ATOM 22924 C CA . ALA A 1 77 ? 11.588 -2.917 38.536 1.00 53.51 74 ALA A CA 18
ATOM 22925 C C . ALA A 1 77 ? 12.582 -3.540 37.536 1.00 52.80 74 ALA A C 18
ATOM 22926 O O . ALA A 1 77 ? 13.793 -3.363 37.703 1.00 52.99 74 ALA A O 18
ATOM 22933 N N . ALA A 1 78 ? 12.111 -4.257 36.508 1.00 52.09 75 ALA A N 18
ATOM 22934 C CA . ALA A 1 78 ? 12.938 -5.086 35.615 1.00 51.64 75 ALA A CA 18
ATOM 22935 C C . ALA A 1 78 ? 13.311 -4.341 34.319 1.00 49.78 75 ALA A C 18
ATOM 22936 O O . ALA A 1 78 ? 13.128 -4.827 33.198 1.00 49.01 75 ALA A O 18
ATOM 22943 N N . VAL A 1 79 ? 13.823 -3.120 34.489 1.00 49.11 76 VAL A N 18
ATOM 22944 C CA . VAL A 1 79 ? 14.170 -2.178 33.414 1.00 47.39 76 VAL A CA 18
ATOM 22945 C C . VAL A 1 79 ? 15.341 -2.691 32.551 1.00 46.86 76 VAL A C 18
ATOM 22946 O O . VAL A 1 79 ? 15.504 -2.288 31.400 1.00 45.45 76 VAL A O 18
ATOM 22959 N N . GLY A 1 80 ? 16.109 -3.675 33.034 1.00 48.04 77 GLY A N 18
ATOM 22960 C CA . GLY A 1 80 ? 17.081 -4.426 32.230 1.00 47.85 77 GLY A CA 18
ATOM 22961 C C . GLY A 1 80 ? 16.477 -5.122 31.001 1.00 47.08 77 GLY A C 18
ATOM 22962 O O . GLY A 1 80 ? 17.175 -5.279 29.997 1.00 46.35 77 GLY A O 18
ATOM 22966 N N . ASN A 1 81 ? 15.181 -5.469 31.025 1.00 47.24 78 ASN A N 18
ATOM 22967 C CA . ASN A 1 81 ? 14.475 -6.102 29.900 1.00 46.60 78 ASN A CA 18
ATOM 22968 C C . ASN A 1 81 ? 13.679 -5.107 29.015 1.00 45.04 78 ASN A C 18
ATOM 22969 O O . ASN A 1 81 ? 13.283 -5.475 27.905 1.00 44.29 78 ASN A O 18
ATOM 22980 N N . CYS A 1 82 ? 13.464 -3.860 29.460 1.00 44.58 79 CYS A N 18
ATOM 22981 C CA . CYS A 1 82 ? 12.943 -2.747 28.650 1.00 43.06 79 CYS A CA 18
ATOM 22982 C C . CYS A 1 82 ? 13.232 -1.394 29.334 1.00 42.81 79 CYS A C 18
ATOM 22983 O O . CYS A 1 82 ? 12.900 -1.227 30.509 1.00 43.85 79 CYS A O 18
ATOM 22990 N N . ALA A 1 83 ? 13.733 -0.403 28.582 1.00 41.49 80 ALA A N 18
ATOM 22991 C CA . ALA A 1 83 ? 14.138 0.911 29.096 1.00 41.21 80 ALA A CA 18
ATOM 22992 C C . ALA A 1 83 ? 13.257 2.066 28.585 1.00 40.11 80 ALA A C 18
ATOM 22993 O O . ALA A 1 83 ? 12.787 2.073 27.446 1.00 38.79 80 ALA A O 18
ATOM 23000 N N . GLU A 1 84 ? 13.032 3.060 29.448 1.00 40.73 81 GLU A N 18
ATOM 23001 C CA . GLU A 1 84 ? 11.891 3.979 29.348 1.00 40.22 81 GLU A CA 18
ATOM 23002 C C . GLU A 1 84 ? 11.974 5.017 28.218 1.00 38.30 81 GLU A C 18
ATOM 23003 O O . GLU A 1 84 ? 11.076 5.066 27.377 1.00 37.28 81 GLU A O 18
ATOM 23015 N N . HIS A 1 85 ? 13.047 5.808 28.144 1.00 37.85 82 HIS A N 18
ATOM 23016 C CA . HIS A 1 85 ? 13.256 6.754 27.042 1.00 36.11 82 HIS A CA 18
ATOM 23017 C C . HIS A 1 85 ? 13.490 6.015 25.715 1.00 34.78 82 HIS A C 18
ATOM 23018 O O . HIS A 1 85 ? 12.934 6.386 24.680 1.00 33.32 82 HIS A O 18
ATOM 23032 N N . MET A 1 86 ? 14.268 4.929 25.764 1.00 35.38 83 MET A N 18
ATOM 23033 C CA . MET A 1 86 ? 14.704 4.152 24.604 1.00 34.37 83 MET A CA 18
ATOM 23034 C C . MET A 1 86 ? 13.528 3.521 23.847 1.00 33.74 83 MET A C 18
ATOM 23035 O O . MET A 1 86 ? 13.469 3.641 22.624 1.00 32.20 83 MET A O 18
ATOM 23049 N N . ARG A 1 87 ? 12.554 2.911 24.545 1.00 34.97 84 ARG A N 18
ATOM 23050 C CA . ARG A 1 87 ? 11.382 2.286 23.901 1.00 34.66 84 ARG A CA 18
ATOM 23051 C C . ARG A 1 87 ? 10.538 3.309 23.133 1.00 33.34 84 ARG A C 18
ATOM 23052 O O . ARG A 1 87 ? 10.146 3.051 21.992 1.00 32.27 84 ARG A O 18
ATOM 23073 N N . ARG A 1 88 ? 10.315 4.493 23.722 1.00 33.43 85 ARG A N 18
ATOM 23074 C CA . ARG A 1 88 ? 9.560 5.596 23.097 1.00 32.27 85 ARG A CA 18
ATOM 23075 C C . ARG A 1 88 ? 10.303 6.157 21.881 1.00 30.39 85 ARG A C 18
ATOM 23076 O O . ARG A 1 88 ? 9.720 6.272 20.803 1.00 29.26 85 ARG A O 18
ATOM 23097 N N . PHE A 1 89 ? 11.600 6.428 22.040 1.00 30.20 86 PHE A N 18
ATOM 23098 C CA . PHE A 1 89 ? 12.495 6.936 20.995 1.00 28.66 86 PHE A CA 18
ATOM 23099 C C . PHE A 1 89 ? 12.591 5.995 19.782 1.00 27.92 86 PHE A C 18
ATOM 23100 O O . PHE A 1 89 ? 12.425 6.445 18.644 1.00 26.59 86 PHE A O 18
ATOM 23117 N N . LEU A 1 90 ? 12.801 4.694 20.017 1.00 28.90 87 LEU A N 18
ATOM 23118 C CA . LEU A 1 90 ? 12.954 3.686 18.965 1.00 28.50 87 LEU A CA 18
ATOM 23119 C C . LEU A 1 90 ? 11.657 3.503 18.172 1.00 28.00 87 LEU A C 18
ATOM 23120 O O . LEU A 1 90 ? 11.697 3.533 16.939 1.00 26.92 87 LEU A O 18
ATOM 23136 N N . GLN A 1 91 ? 10.512 3.341 18.848 1.00 28.92 88 GLN A N 18
ATOM 23137 C CA . GLN A 1 91 ? 9.249 3.080 18.150 1.00 28.80 88 GLN A CA 18
ATOM 23138 C C . GLN A 1 91 ? 8.653 4.340 17.499 1.00 27.59 88 GLN A C 18
ATOM 23139 O O . GLN A 1 91 ? 8.027 4.218 16.451 1.00 27.07 88 GLN A O 18
ATOM 23153 N N . CYS A 1 92 ? 8.898 5.555 18.013 1.00 27.18 89 CYS A N 18
ATOM 23154 C CA . CYS A 1 92 ? 8.468 6.782 17.321 1.00 26.00 89 CYS A CA 18
ATOM 23155 C C . CYS A 1 92 ? 9.299 7.073 16.049 1.00 24.52 89 CYS A C 18
ATOM 23156 O O . CYS A 1 92 ? 8.788 7.701 15.121 1.00 23.74 89 CYS A O 18
ATOM 23163 N N . ALA A 1 93 ? 10.534 6.557 15.953 1.00 24.33 90 ALA A N 18
ATOM 23164 C CA . ALA A 1 93 ? 11.319 6.559 14.712 1.00 23.23 90 ALA A CA 18
ATOM 23165 C C . ALA A 1 93 ? 10.898 5.446 13.728 1.00 23.28 90 ALA A C 18
ATOM 23166 O O . ALA A 1 93 ? 10.899 5.666 12.516 1.00 22.41 90 ALA A O 18
ATOM 23173 N N . GLU A 1 94 ? 10.502 4.267 14.226 1.00 24.45 91 GLU A N 18
ATOM 23174 C CA . GLU A 1 94 ? 10.021 3.158 13.385 1.00 24.79 91 GLU A CA 18
ATOM 23175 C C . GLU A 1 94 ? 8.607 3.409 12.819 1.00 24.75 91 GLU A C 18
ATOM 23176 O O . GLU A 1 94 ? 8.305 2.981 11.700 1.00 24.71 91 GLU A O 18
ATOM 23188 N N . GLN A 1 95 ? 7.751 4.140 13.541 1.00 24.92 92 GLN A N 18
ATOM 23189 C CA . GLN A 1 95 ? 6.371 4.416 13.128 1.00 25.19 92 GLN A CA 18
ATOM 23190 C C . GLN A 1 95 ? 6.274 5.293 11.867 1.00 23.84 92 GLN A C 18
ATOM 23191 O O . GLN A 1 95 ? 5.342 5.125 11.082 1.00 24.10 92 GLN A O 18
ATOM 23205 N N . VAL A 1 96 ? 7.218 6.214 11.649 1.00 22.61 93 VAL A N 18
ATOM 23206 C CA . VAL A 1 96 ? 7.068 7.310 10.671 1.00 21.58 93 VAL A CA 18
ATOM 23207 C C . VAL A 1 96 ? 7.715 7.052 9.303 1.00 20.53 93 VAL A C 18
ATOM 23208 O O . VAL A 1 96 ? 8.781 6.435 9.204 1.00 19.97 93 VAL A O 18
ATOM 23221 N N . TYR A 1 14 ? 2.710 14.802 1.987 1.00 2.92 11 TYR A N 19
ATOM 23222 C CA . TYR A 1 14 ? 2.139 13.491 1.658 1.00 2.34 11 TYR A CA 19
ATOM 23223 C C . TYR A 1 14 ? 1.430 13.481 0.286 1.00 2.20 11 TYR A C 19
ATOM 23224 O O . TYR A 1 14 ? 1.139 14.534 -0.292 1.00 2.74 11 TYR A O 19
ATOM 23242 N N . CYS A 1 15 ? 1.169 12.284 -0.248 1.00 1.86 12 CYS A N 19
ATOM 23243 C CA . CYS A 1 15 ? 0.555 12.043 -1.561 1.00 1.88 12 CYS A CA 19
ATOM 23244 C C . CYS A 1 15 ? -0.533 10.947 -1.495 1.00 1.63 12 CYS A C 19
ATOM 23245 O O . CYS A 1 15 ? -0.684 10.260 -0.483 1.00 1.86 12 CYS A O 19
ATOM 23252 N N . GLY A 1 16 ? -1.259 10.746 -2.600 1.00 1.38 13 GLY A N 19
ATOM 23253 C CA . GLY A 1 16 ? -2.343 9.768 -2.770 1.00 1.34 13 GLY A CA 19
ATOM 23254 C C . GLY A 1 16 ? -1.945 8.297 -2.591 1.00 1.62 13 GLY A C 19
ATOM 23255 O O . GLY A 1 16 ? -2.827 7.433 -2.566 1.00 1.36 13 GLY A O 19
ATOM 23259 N N . ARG A 1 17 ? -0.650 8.018 -2.377 1.00 2.36 14 ARG A N 19
ATOM 23260 C CA . ARG A 1 17 ? -0.092 6.737 -1.911 1.00 3.01 14 ARG A CA 19
ATOM 23261 C C . ARG A 1 17 ? -0.866 6.132 -0.741 1.00 2.77 14 ARG A C 19
ATOM 23262 O O . ARG A 1 17 ? -0.980 4.913 -0.656 1.00 2.85 14 ARG A O 19
ATOM 23283 N N . GLU A 1 18 ? -1.422 6.962 0.143 1.00 2.73 15 GLU A N 19
ATOM 23284 C CA . GLU A 1 18 ? -2.103 6.465 1.354 1.00 2.99 15 GLU A CA 19
ATOM 23285 C C . GLU A 1 18 ? -3.447 5.774 1.031 1.00 2.23 15 GLU A C 19
ATOM 23286 O O . GLU A 1 18 ? -3.827 4.814 1.709 1.00 2.44 15 GLU A O 19
ATOM 23298 N N . LEU A 1 19 ? -4.149 6.224 -0.019 1.00 1.52 16 LEU A N 19
ATOM 23299 C CA . LEU A 1 19 ? -5.340 5.577 -0.592 1.00 1.24 16 LEU A CA 19
ATOM 23300 C C . LEU A 1 19 ? -5.008 4.515 -1.662 1.00 0.85 16 LEU A C 19
ATOM 23301 O O . LEU A 1 19 ? -5.716 3.514 -1.796 1.00 1.29 16 LEU A O 19
ATOM 23317 N N . GLU A 1 20 ? -3.918 4.694 -2.413 1.00 1.07 17 GLU A N 19
ATOM 23318 C CA . GLU A 1 20 ? -3.472 3.739 -3.443 1.00 1.92 17 GLU A CA 19
ATOM 23319 C C . GLU A 1 20 ? -2.956 2.426 -2.834 1.00 1.96 17 GLU A C 19
ATOM 23320 O O . GLU A 1 20 ? -3.226 1.351 -3.377 1.00 2.41 17 GLU A O 19
ATOM 23332 N N . GLN A 1 21 ? -2.306 2.497 -1.665 1.00 1.92 18 GLN A N 19
ATOM 23333 C CA . GLN A 1 21 ? -2.018 1.333 -0.825 1.00 2.35 18 GLN A CA 19
ATOM 23334 C C . GLN A 1 21 ? -3.316 0.690 -0.320 1.00 1.42 18 GLN A C 19
ATOM 23335 O O . GLN A 1 21 ? -3.488 -0.521 -0.430 1.00 1.28 18 GLN A O 19
ATOM 23349 N N . TYR A 1 22 ? -4.261 1.495 0.178 1.00 1.43 19 TYR A N 19
ATOM 23350 C CA . TYR A 1 22 ? -5.479 1.006 0.834 1.00 1.96 19 TYR A CA 19
ATOM 23351 C C . TYR A 1 22 ? -6.304 0.096 -0.087 1.00 1.61 19 TYR A C 19
ATOM 23352 O O . TYR A 1 22 ? -6.764 -0.968 0.329 1.00 1.80 19 TYR A O 19
ATOM 23370 N N . GLY A 1 23 ? -6.462 0.487 -1.355 1.00 1.66 20 GLY A N 19
ATOM 23371 C CA . GLY A 1 23 ? -7.349 -0.206 -2.288 1.00 2.33 20 GLY A CA 19
ATOM 23372 C C . GLY A 1 23 ? -6.812 -1.493 -2.916 1.00 2.37 20 GLY A C 19
ATOM 23373 O O . GLY A 1 23 ? -7.627 -2.286 -3.381 1.00 3.17 20 GLY A O 19
ATOM 23377 N N . GLN A 1 24 ? -5.499 -1.749 -2.889 1.00 1.81 21 GLN A N 19
ATOM 23378 C CA . GLN A 1 24 ? -4.997 -3.136 -2.952 1.00 1.98 21 GLN A CA 19
ATOM 23379 C C . GLN A 1 24 ? -5.081 -3.804 -1.580 1.00 1.30 21 GLN A C 19
ATOM 23380 O O . GLN A 1 24 ? -5.740 -4.826 -1.394 1.00 1.32 21 GLN A O 19
ATOM 23394 N N . CYS A 1 25 ? -4.393 -3.222 -0.603 1.00 0.93 22 CYS A N 19
ATOM 23395 C CA . CYS A 1 25 ? -3.901 -3.979 0.533 1.00 1.00 22 CYS A CA 19
ATOM 23396 C C . CYS A 1 25 ? -4.961 -4.213 1.615 1.00 0.79 22 CYS A C 19
ATOM 23397 O O . CYS A 1 25 ? -4.779 -5.130 2.413 1.00 1.21 22 CYS A O 19
ATOM 23404 N N . VAL A 1 26 ? -6.040 -3.416 1.673 1.00 0.79 23 VAL A N 19
ATOM 23405 C CA . VAL A 1 26 ? -7.246 -3.761 2.459 1.00 1.26 23 VAL A CA 19
ATOM 23406 C C . VAL A 1 26 ? -8.261 -4.581 1.646 1.00 1.56 23 VAL A C 19
ATOM 23407 O O . VAL A 1 26 ? -9.084 -5.295 2.219 1.00 1.88 23 VAL A O 19
ATOM 23420 N N . ALA A 1 27 ? -8.242 -4.494 0.310 1.00 1.77 24 ALA A N 19
ATOM 23421 C CA . ALA A 1 27 ? -9.292 -5.088 -0.521 1.00 2.34 24 ALA A CA 19
ATOM 23422 C C . ALA A 1 27 ? -9.169 -6.611 -0.664 1.00 2.26 24 ALA A C 19
ATOM 23423 O O . ALA A 1 27 ? -10.195 -7.291 -0.737 1.00 2.56 24 ALA A O 19
ATOM 23430 N N . ALA A 1 28 ? -7.952 -7.166 -0.649 1.00 1.90 25 ALA A N 19
ATOM 23431 C CA . ALA A 1 28 ? -7.781 -8.617 -0.671 1.00 1.86 25 ALA A CA 19
ATOM 23432 C C . ALA A 1 28 ? -8.133 -9.256 0.691 1.00 1.58 25 ALA A C 19
ATOM 23433 O O . ALA A 1 28 ? -8.971 -10.165 0.750 1.00 1.86 25 ALA A O 19
ATOM 23440 N N . LYS A 1 29 ? -7.522 -8.772 1.784 1.00 1.15 26 LYS A N 19
ATOM 23441 C CA . LYS A 1 29 ? -7.693 -9.217 3.181 1.00 1.13 26 LYS A CA 19
ATOM 23442 C C . LYS A 1 29 ? -7.470 -8.036 4.154 1.00 1.14 26 LYS A C 19
ATOM 23443 O O . LYS A 1 29 ? -6.799 -7.077 3.779 1.00 1.18 26 LYS A O 19
ATOM 23462 N N . PRO A 1 30 ? -7.860 -8.133 5.440 1.00 1.37 27 PRO A N 19
ATOM 23463 C CA . PRO A 1 30 ? -7.272 -7.282 6.486 1.00 1.52 27 PRO A CA 19
ATOM 23464 C C . PRO A 1 30 ? -5.762 -7.546 6.679 1.00 1.42 27 PRO A C 19
ATOM 23465 O O . PRO A 1 30 ? -5.018 -6.654 7.093 1.00 1.55 27 PRO A O 19
ATOM 23476 N N . GLU A 1 31 ? -5.301 -8.757 6.337 1.00 1.36 28 GLU A N 19
ATOM 23477 C CA . GLU A 1 31 ? -3.906 -9.215 6.452 1.00 1.37 28 GLU A CA 19
ATOM 23478 C C . GLU A 1 31 ? -2.976 -8.665 5.357 1.00 1.14 28 GLU A C 19
ATOM 23479 O O . GLU A 1 31 ? -1.775 -8.515 5.578 1.00 1.36 28 GLU A O 19
ATOM 23491 N N . SER A 1 32 ? -3.489 -8.375 4.153 1.00 1.08 29 SER A N 19
ATOM 23492 C CA . SER A 1 32 ? -2.656 -8.063 2.976 1.00 1.26 29 SER A CA 19
ATOM 23493 C C . SER A 1 32 ? -1.874 -6.748 3.101 1.00 1.41 29 SER A C 19
ATOM 23494 O O . SER A 1 32 ? -0.866 -6.574 2.414 1.00 1.72 29 SER A O 19
ATOM 23502 N N . TRP A 1 33 ? -2.279 -5.886 4.039 1.00 1.39 30 TRP A N 19
ATOM 23503 C CA . TRP A 1 33 ? -1.579 -4.677 4.486 1.00 1.82 30 TRP A CA 19
ATOM 23504 C C . TRP A 1 33 ? -0.171 -4.969 5.022 1.00 2.07 30 TRP A C 19
ATOM 23505 O O . TRP A 1 33 ? 0.775 -4.228 4.740 1.00 2.42 30 TRP A O 19
ATOM 23526 N N . GLN A 1 34 ? -0.018 -6.071 5.757 1.00 2.08 31 GLN A N 19
ATOM 23527 C CA . GLN A 1 34 ? 1.273 -6.664 6.094 1.00 2.49 31 GLN A CA 19
ATOM 23528 C C . GLN A 1 34 ? 1.758 -7.600 4.972 1.00 2.38 31 GLN A C 19
ATOM 23529 O O . GLN A 1 34 ? 2.864 -7.444 4.455 1.00 2.62 31 GLN A O 19
ATOM 23543 N N . ARG A 1 35 ? 0.925 -8.585 4.611 1.00 2.16 32 ARG A N 19
ATOM 23544 C CA . ARG A 1 35 ? 1.379 -9.848 3.998 1.00 2.50 32 ARG A CA 19
ATOM 23545 C C . ARG A 1 35 ? 1.522 -9.865 2.473 1.00 2.50 32 ARG A C 19
ATOM 23546 O O . ARG A 1 35 ? 2.383 -10.590 1.980 1.00 2.95 32 ARG A O 19
ATOM 23567 N N . ASP A 1 36 ? 0.696 -9.122 1.728 1.00 2.12 33 ASP A N 19
ATOM 23568 C CA . ASP A 1 36 ? 0.654 -9.198 0.252 1.00 2.29 33 ASP A CA 19
ATOM 23569 C C . ASP A 1 36 ? 1.516 -8.117 -0.405 1.00 2.28 33 ASP A C 19
ATOM 23570 O O . ASP A 1 36 ? 2.302 -8.393 -1.315 1.00 3.02 33 ASP A O 19
ATOM 23579 N N . CYS A 1 37 ? 1.369 -6.882 0.073 1.00 1.56 34 CYS A N 19
ATOM 23580 C CA . CYS A 1 37 ? 1.944 -5.699 -0.547 1.00 1.38 34 CYS A CA 19
ATOM 23581 C C . CYS A 1 37 ? 3.420 -5.522 -0.166 1.00 1.22 34 CYS A C 19
ATOM 23582 O O . CYS A 1 37 ? 3.734 -4.900 0.849 1.00 1.56 34 CYS A O 19
ATOM 23589 N N . HIS A 1 38 ? 4.330 -6.060 -0.984 1.00 1.00 35 HIS A N 19
ATOM 23590 C CA . HIS A 1 38 ? 5.763 -5.757 -0.932 1.00 1.20 35 HIS A CA 19
ATOM 23591 C C . HIS A 1 38 ? 6.105 -4.562 -1.835 1.00 1.16 35 HIS A C 19
ATOM 23592 O O . HIS A 1 38 ? 6.359 -3.452 -1.364 1.00 1.30 35 HIS A O 19
ATOM 23606 N N . TYR A 1 39 ? 5.948 -4.732 -3.155 1.00 1.26 36 TYR A N 19
ATOM 23607 C CA . TYR A 1 39 ? 6.210 -3.667 -4.131 1.00 1.61 36 TYR A CA 19
ATOM 23608 C C . TYR A 1 39 ? 5.154 -2.564 -4.031 1.00 1.56 36 TYR A C 19
ATOM 23609 O O . TYR A 1 39 ? 5.462 -1.378 -4.148 1.00 1.80 36 TYR A O 19
ATOM 23627 N N . LEU A 1 40 ? 3.913 -2.946 -3.714 1.00 1.45 37 LEU A N 19
ATOM 23628 C CA . LEU A 1 40 ? 2.805 -2.016 -3.522 1.00 1.72 37 LEU A CA 19
ATOM 23629 C C . LEU A 1 40 ? 2.942 -1.179 -2.240 1.00 1.49 37 LEU A C 19
ATOM 23630 O O . LEU A 1 40 ? 2.354 -0.104 -2.195 1.00 2.04 37 LEU A O 19
ATOM 23646 N N . LYS A 1 41 ? 3.727 -1.602 -1.231 1.00 0.92 38 LYS A N 19
ATOM 23647 C CA . LYS A 1 41 ? 4.116 -0.719 -0.113 1.00 0.89 38 LYS A CA 19
ATOM 23648 C C . LYS A 1 41 ? 5.392 0.086 -0.373 1.00 1.11 38 LYS A C 19
ATOM 23649 O O . LYS A 1 41 ? 5.488 1.229 0.067 1.00 1.34 38 LYS A O 19
ATOM 23668 N N . MET A 1 42 ? 6.356 -0.464 -1.118 1.00 1.20 39 MET A N 19
ATOM 23669 C CA . MET A 1 42 ? 7.650 0.194 -1.361 1.00 1.35 39 MET A CA 19
ATOM 23670 C C . MET A 1 42 ? 7.591 1.289 -2.442 1.00 1.45 39 MET A C 19
ATOM 23671 O O . MET A 1 42 ? 8.158 2.362 -2.251 1.00 1.59 39 MET A O 19
ATOM 23685 N N . SER A 1 43 ? 6.832 1.091 -3.525 1.00 1.46 40 SER A N 19
ATOM 23686 C CA . SER A 1 43 ? 6.574 2.145 -4.531 1.00 1.59 40 SER A CA 19
ATOM 23687 C C . SER A 1 43 ? 5.791 3.328 -3.937 1.00 1.46 40 SER A C 19
ATOM 23688 O O . SER A 1 43 ? 6.111 4.493 -4.181 1.00 1.47 40 SER A O 19
ATOM 23696 N N . ILE A 1 44 ? 4.831 3.012 -3.064 1.00 1.40 41 ILE A N 19
ATOM 23697 C CA . ILE A 1 44 ? 4.070 3.930 -2.200 1.00 1.39 41 ILE A CA 19
ATOM 23698 C C . ILE A 1 44 ? 4.984 4.689 -1.248 1.00 1.36 41 ILE A C 19
ATOM 23699 O O . ILE A 1 44 ? 4.812 5.897 -1.072 1.00 1.37 41 ILE A O 19
ATOM 23715 N N . ALA A 1 45 ? 5.998 4.023 -0.694 1.00 1.45 42 ALA A N 19
ATOM 23716 C CA . ALA A 1 45 ? 6.959 4.694 0.158 1.00 1.60 42 ALA A CA 19
ATOM 23717 C C . ALA A 1 45 ? 7.841 5.672 -0.635 1.00 1.63 42 ALA A C 19
ATOM 23718 O O . ALA A 1 45 ? 8.071 6.793 -0.191 1.00 1.72 42 ALA A O 19
ATOM 23725 N N . GLN A 1 46 ? 8.258 5.300 -1.849 1.00 1.66 43 GLN A N 19
ATOM 23726 C CA . GLN A 1 46 ? 9.029 6.166 -2.750 1.00 1.85 43 GLN A CA 19
ATOM 23727 C C . GLN A 1 46 ? 8.237 7.412 -3.207 1.00 1.71 43 GLN A C 19
ATOM 23728 O O . GLN A 1 46 ? 8.857 8.435 -3.499 1.00 1.95 43 GLN A O 19
ATOM 23742 N N . CYS A 1 47 ? 6.893 7.394 -3.203 1.00 1.41 44 CYS A N 19
ATOM 23743 C CA . CYS A 1 47 ? 6.084 8.608 -3.415 1.00 1.34 44 CYS A CA 19
ATOM 23744 C C . CYS A 1 47 ? 6.280 9.636 -2.285 1.00 1.23 44 CYS A C 19
ATOM 23745 O O . CYS A 1 47 ? 6.417 10.831 -2.557 1.00 1.36 44 CYS A O 19
ATOM 23752 N N . THR A 1 48 ? 6.327 9.180 -1.028 1.00 1.21 45 THR A N 19
ATOM 23753 C CA . THR A 1 48 ? 6.555 10.029 0.161 1.00 1.41 45 THR A CA 19
ATOM 23754 C C . THR A 1 48 ? 8.026 10.294 0.507 1.00 1.63 45 THR A C 19
ATOM 23755 O O . THR A 1 48 ? 8.313 11.312 1.137 1.00 1.86 45 THR A O 19
ATOM 23766 N N . SER A 1 49 ? 8.969 9.444 0.082 1.00 1.66 46 SER A N 19
ATOM 23767 C CA . SER A 1 49 ? 10.405 9.531 0.422 1.00 1.89 46 SER A CA 19
ATOM 23768 C C . SER A 1 49 ? 11.186 10.695 -0.220 1.00 1.77 46 SER A C 19
ATOM 23769 O O . SER A 1 49 ? 12.412 10.745 -0.101 1.00 2.18 46 SER A O 19
ATOM 23777 N N . SER A 1 50 ? 10.509 11.665 -0.843 1.00 1.69 47 SER A N 19
ATOM 23778 C CA . SER A 1 50 ? 11.121 12.924 -1.295 1.00 2.08 47 SER A CA 19
ATOM 23779 C C . SER A 1 50 ? 11.683 13.756 -0.134 1.00 2.73 47 SER A C 19
ATOM 23780 O O . SER A 1 50 ? 12.743 14.369 -0.285 1.00 3.29 47 SER A O 19
ATOM 23788 N N . HIS A 1 51 ? 11.040 13.706 1.039 1.00 3.35 48 HIS A N 19
ATOM 23789 C CA . HIS A 1 51 ? 11.589 14.179 2.317 1.00 4.89 48 HIS A CA 19
ATOM 23790 C C . HIS A 1 51 ? 12.085 12.985 3.172 1.00 6.44 48 HIS A C 19
ATOM 23791 O O . HIS A 1 51 ? 11.754 11.835 2.862 1.00 6.74 48 HIS A O 19
ATOM 23805 N N . PRO A 1 52 ? 12.883 13.198 4.239 1.00 7.98 49 PRO A N 19
ATOM 23806 C CA . PRO A 1 52 ? 13.494 12.118 5.024 1.00 9.72 49 PRO A CA 19
ATOM 23807 C C . PRO A 1 52 ? 12.503 11.454 6.006 1.00 10.63 49 PRO A C 19
ATOM 23808 O O . PRO A 1 52 ? 12.733 11.408 7.218 1.00 11.63 49 PRO A O 19
ATOM 23819 N N . ILE A 1 53 ? 11.380 10.946 5.490 1.00 10.76 50 ILE A N 19
ATOM 23820 C CA . ILE A 1 53 ? 10.251 10.384 6.251 1.00 12.14 50 ILE A CA 19
ATOM 23821 C C . ILE A 1 53 ? 10.611 9.106 7.028 1.00 13.67 50 ILE A C 19
ATOM 23822 O O . ILE A 1 53 ? 10.069 8.887 8.108 1.00 14.87 50 ILE A O 19
ATOM 23838 N N . ILE A 1 54 ? 11.553 8.296 6.530 1.00 13.93 51 ILE A N 19
ATOM 23839 C CA . ILE A 1 54 ? 11.997 7.034 7.167 1.00 15.54 51 ILE A CA 19
ATOM 23840 C C . ILE A 1 54 ? 13.530 6.899 7.259 1.00 16.24 51 ILE A C 19
ATOM 23841 O O . ILE A 1 54 ? 14.057 5.799 7.422 1.00 16.98 51 ILE A O 19
ATOM 23857 N N . ARG A 1 55 ? 14.280 8.002 7.122 1.00 16.22 52 ARG A N 19
ATOM 23858 C CA . ARG A 1 55 ? 15.750 7.960 7.013 1.00 17.03 52 ARG A CA 19
ATOM 23859 C C . ARG A 1 55 ? 16.439 7.560 8.317 1.00 18.19 52 ARG A C 19
ATOM 23860 O O . ARG A 1 55 ? 17.206 6.603 8.300 1.00 19.12 52 ARG A O 19
ATOM 23881 N N . GLN A 1 56 ? 16.160 8.214 9.446 1.00 18.33 53 GLN A N 19
ATOM 23882 C CA . GLN A 1 56 ? 16.852 7.912 10.707 1.00 19.58 53 GLN A CA 19
ATOM 23883 C C . GLN A 1 56 ? 16.579 6.483 11.200 1.00 20.27 53 GLN A C 19
ATOM 23884 O O . GLN A 1 56 ? 17.514 5.814 11.633 1.00 21.42 53 GLN A O 19
ATOM 23898 N N . ILE A 1 57 ? 15.353 5.963 11.062 1.00 19.71 54 ILE A N 19
ATOM 23899 C CA . ILE A 1 57 ? 15.036 4.567 11.428 1.00 20.52 54 ILE A CA 19
ATOM 23900 C C . ILE A 1 57 ? 15.697 3.517 10.512 1.00 20.99 54 ILE A C 19
ATOM 23901 O O . ILE A 1 57 ? 15.869 2.370 10.928 1.00 22.22 54 ILE A O 19
ATOM 23917 N N . ARG A 1 58 ? 16.107 3.887 9.291 1.00 20.20 55 ARG A N 19
ATOM 23918 C CA . ARG A 1 58 ? 16.961 3.065 8.409 1.00 20.79 55 ARG A CA 19
ATOM 23919 C C . ARG A 1 58 ? 18.453 3.201 8.744 1.00 21.74 55 ARG A C 19
ATOM 23920 O O . ARG A 1 58 ? 19.144 2.191 8.887 1.00 22.88 55 ARG A O 19
ATOM 23941 N N . GLN A 1 59 ? 18.938 4.430 8.944 1.00 21.46 56 GLN A N 19
ATOM 23942 C CA . GLN A 1 59 ? 20.324 4.739 9.331 1.00 22.44 56 GLN A CA 19
ATOM 23943 C C . GLN A 1 59 ? 20.707 4.055 10.654 1.00 23.74 56 GLN A C 19
ATOM 23944 O O . GLN A 1 59 ? 21.667 3.287 10.705 1.00 24.87 56 GLN A O 19
ATOM 23958 N N . ALA A 1 60 ? 19.905 4.266 11.700 1.00 23.70 57 ALA A N 19
ATOM 23959 C CA . ALA A 1 60 ? 20.075 3.753 13.061 1.00 25.03 57 ALA A CA 19
ATOM 23960 C C . ALA A 1 60 ? 19.652 2.276 13.240 1.00 25.73 57 ALA A C 19
ATOM 23961 O O . ALA A 1 60 ? 19.182 1.899 14.315 1.00 27.00 57 ALA A O 19
ATOM 23968 N N . CYS A 1 61 ? 19.701 1.467 12.172 1.00 25.02 58 CYS A N 19
ATOM 23969 C CA . CYS A 1 61 ? 19.423 0.018 12.141 1.00 25.73 58 CYS A CA 19
ATOM 23970 C C . CYS A 1 61 ? 18.055 -0.444 12.710 1.00 26.53 58 CYS A C 19
ATOM 23971 O O . CYS A 1 61 ? 17.837 -1.642 12.909 1.00 27.24 58 CYS A O 19
ATOM 23978 N N . ALA A 1 62 ? 17.102 0.472 12.924 1.00 26.60 59 ALA A N 19
ATOM 23979 C CA . ALA A 1 62 ? 15.868 0.206 13.663 1.00 27.60 59 ALA A CA 19
ATOM 23980 C C . ALA A 1 62 ? 14.805 -0.551 12.851 1.00 28.01 59 ALA A C 19
ATOM 23981 O O . ALA A 1 62 ? 14.255 -1.527 13.357 1.00 28.98 59 ALA A O 19
ATOM 23988 N N . GLN A 1 63 ? 14.561 -0.167 11.593 1.00 27.47 60 GLN A N 19
ATOM 23989 C CA . GLN A 1 63 ? 13.661 -0.895 10.679 1.00 27.99 60 GLN A CA 19
ATOM 23990 C C . GLN A 1 63 ? 14.113 -2.353 10.432 1.00 28.28 60 GLN A C 19
ATOM 23991 O O . GLN A 1 63 ? 13.265 -3.247 10.508 1.00 29.25 60 GLN A O 19
ATOM 24005 N N . PRO A 1 64 ? 15.417 -2.645 10.234 1.00 27.70 61 PRO A N 19
ATOM 24006 C CA . PRO A 1 64 ? 15.947 -4.008 10.290 1.00 28.22 61 PRO A CA 19
ATOM 24007 C C . PRO A 1 64 ? 15.628 -4.737 11.603 1.00 29.08 61 PRO A C 19
ATOM 24008 O O . PRO A 1 64 ? 15.160 -5.880 11.572 1.00 29.89 61 PRO A O 19
ATOM 24019 N N . PHE A 1 65 ? 15.828 -4.097 12.764 1.00 29.10 62 PHE A N 19
ATOM 24020 C CA . PHE A 1 65 ? 15.465 -4.703 14.050 1.00 30.10 62 PHE A CA 19
ATOM 24021 C C . PHE A 1 65 ? 13.973 -5.027 14.138 1.00 31.08 62 PHE A C 19
ATOM 24022 O O . PHE A 1 65 ? 13.651 -6.138 14.545 1.00 32.13 62 PHE A O 19
ATOM 24039 N N . GLU A 1 66 ? 13.075 -4.145 13.688 1.00 30.92 63 GLU A N 19
ATOM 24040 C CA . GLU A 1 66 ? 11.621 -4.358 13.773 1.00 32.03 63 GLU A CA 19
ATOM 24041 C C . GLU A 1 66 ? 11.138 -5.653 13.100 1.00 32.76 63 GLU A C 19
ATOM 24042 O O . GLU A 1 66 ? 10.172 -6.251 13.578 1.00 33.94 63 GLU A O 19
ATOM 24054 N N . ALA A 1 67 ? 11.791 -6.103 12.022 1.00 32.18 64 ALA A N 19
ATOM 24055 C CA . ALA A 1 67 ? 11.435 -7.334 11.312 1.00 32.92 64 ALA A CA 19
ATOM 24056 C C . ALA A 1 67 ? 12.037 -8.600 11.942 1.00 33.64 64 ALA A C 19
ATOM 24057 O O . ALA A 1 67 ? 11.385 -9.648 11.944 1.00 34.80 64 ALA A O 19
ATOM 24064 N N . PHE A 1 68 ? 13.231 -8.511 12.535 1.00 33.13 65 PHE A N 19
ATOM 24065 C CA . PHE A 1 68 ? 13.854 -9.643 13.229 1.00 33.97 65 PHE A CA 19
ATOM 24066 C C . PHE A 1 68 ? 13.219 -9.852 14.604 1.00 35.17 65 PHE A C 19
ATOM 24067 O O . PHE A 1 68 ? 12.896 -10.971 15.001 1.00 36.40 65 PHE A O 19
ATOM 24084 N N . GLU A 1 69 ? 12.999 -8.760 15.327 1.00 34.95 66 GLU A N 19
ATOM 24085 C CA . GLU A 1 69 ? 12.581 -8.800 16.719 1.00 36.19 66 GLU A CA 19
ATOM 24086 C C . GLU A 1 69 ? 11.083 -9.140 16.867 1.00 37.47 66 GLU A C 19
ATOM 24087 O O . GLU A 1 69 ? 10.681 -9.714 17.879 1.00 38.85 66 GLU A O 19
ATOM 24099 N N . GLU A 1 70 ? 10.292 -8.925 15.804 1.00 37.16 67 GLU A N 19
ATOM 24100 C CA . GLU A 1 70 ? 8.923 -9.446 15.640 1.00 38.44 67 GLU A CA 19
ATOM 24101 C C . GLU A 1 70 ? 8.884 -10.956 15.326 1.00 39.37 67 GLU A C 19
ATOM 24102 O O . GLU A 1 70 ? 7.893 -11.623 15.631 1.00 40.82 67 GLU A O 19
ATOM 24114 N N . CYS A 1 71 ? 9.957 -11.545 14.778 1.00 38.72 68 CYS A N 19
ATOM 24115 C CA . CYS A 1 71 ? 10.053 -13.007 14.689 1.00 39.72 68 CYS A CA 19
ATOM 24116 C C . CYS A 1 71 ? 10.179 -13.628 16.094 1.00 41.05 68 CYS A C 19
ATOM 24117 O O . CYS A 1 71 ? 9.325 -14.419 16.500 1.00 42.50 68 CYS A O 19
ATOM 24124 N N . LEU A 1 72 ? 11.182 -13.235 16.890 1.00 40.71 69 LEU A N 19
ATOM 24125 C CA . LEU A 1 72 ? 11.389 -13.716 18.247 1.00 41.98 69 LEU A CA 19
ATOM 24126 C C . LEU A 1 72 ? 10.270 -13.275 19.222 1.00 43.03 69 LEU A C 19
ATOM 24127 O O . LEU A 1 72 ? 10.029 -13.969 20.207 1.00 44.51 69 LEU A O 19
ATOM 24143 N N . ARG A 1 73 ? 9.473 -12.237 18.919 1.00 42.48 70 ARG A N 19
ATOM 24144 C CA . ARG A 1 73 ? 8.241 -11.904 19.673 1.00 43.66 70 ARG A CA 19
ATOM 24145 C C . ARG A 1 73 ? 7.278 -13.096 19.825 1.00 45.33 70 ARG A C 19
ATOM 24146 O O . ARG A 1 73 ? 6.614 -13.182 20.855 1.00 46.73 70 ARG A O 19
ATOM 24167 N N . GLN A 1 74 ? 7.263 -14.035 18.868 1.00 45.29 71 GLN A N 19
ATOM 24168 C CA . GLN A 1 74 ? 6.598 -15.346 19.003 1.00 46.90 71 GLN A CA 19
ATOM 24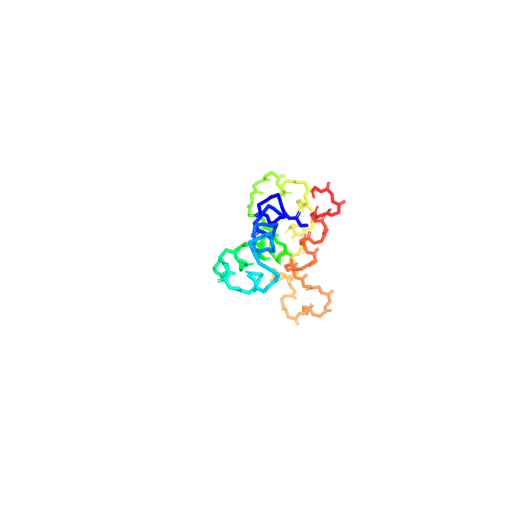169 C C . GLN A 1 74 ? 7.557 -16.559 19.029 1.00 47.36 71 GLN A C 19
ATOM 24170 O O . GLN A 1 74 ? 7.196 -17.610 19.562 1.00 48.91 71 GLN A O 19
ATOM 24184 N N . ASN A 1 75 ? 8.766 -16.448 18.459 1.00 46.13 72 ASN A N 19
ATOM 24185 C CA . ASN A 1 75 ? 9.699 -17.566 18.230 1.00 46.47 72 ASN A CA 19
ATOM 24186 C C . ASN A 1 75 ? 11.054 -17.411 18.952 1.00 46.06 72 ASN A C 19
ATOM 24187 O O . ASN A 1 75 ? 12.061 -17.913 18.455 1.00 45.62 72 ASN A O 19
ATOM 24198 N N . GLU A 1 76 ? 11.144 -16.695 20.082 1.00 46.25 73 GLU A N 19
ATOM 24199 C CA . GLU A 1 76 ? 12.451 -16.403 20.712 1.00 45.84 73 GLU A CA 19
ATOM 24200 C C . GLU A 1 76 ? 13.221 -17.685 21.120 1.00 46.83 73 GLU A C 19
ATOM 24201 O O . GLU A 1 76 ? 14.431 -17.660 21.330 1.00 46.44 73 GLU A O 19
ATOM 24213 N N . ALA A 1 77 ? 12.502 -18.805 21.247 1.00 48.22 74 ALA A N 19
ATOM 24214 C CA . ALA A 1 77 ? 12.993 -20.141 21.575 1.00 49.40 74 ALA A CA 19
ATOM 24215 C C . ALA A 1 77 ? 13.588 -20.922 20.384 1.00 49.00 74 ALA A C 19
ATOM 24216 O O . ALA A 1 77 ? 14.134 -22.015 20.570 1.00 49.85 74 ALA A O 19
ATOM 24223 N N . ALA A 1 78 ? 13.439 -20.413 19.158 1.00 47.81 75 ALA A N 19
ATOM 24224 C CA . ALA A 1 78 ? 13.746 -21.114 17.914 1.00 47.50 75 ALA A CA 19
ATOM 24225 C C . ALA A 1 78 ? 14.649 -20.261 17.007 1.00 45.76 75 ALA A C 19
ATOM 24226 O O . ALA A 1 78 ? 14.306 -19.942 15.868 1.00 44.89 75 ALA A O 19
ATOM 24233 N N . VAL A 1 79 ? 15.831 -19.894 17.509 1.00 45.33 76 VAL A N 19
ATOM 24234 C CA . VAL A 1 79 ? 16.809 -19.046 16.798 1.00 43.79 76 VAL A CA 19
ATOM 24235 C C . VAL A 1 79 ? 17.398 -19.752 15.559 1.00 43.50 76 VAL A C 19
ATOM 24236 O O . VAL A 1 79 ? 17.933 -19.111 14.657 1.00 42.23 76 VAL A O 19
ATOM 24249 N N . GLY A 1 80 ? 17.220 -21.072 15.420 1.00 44.71 77 GLY A N 19
ATOM 24250 C CA . GLY A 1 80 ? 17.416 -21.777 14.145 1.00 44.58 77 GLY A CA 19
ATOM 24251 C C . GLY A 1 80 ? 16.475 -21.318 13.012 1.00 43.68 77 GLY A C 19
ATOM 24252 O O . GLY A 1 80 ? 16.824 -21.481 11.838 1.00 43.11 77 GLY A O 19
ATOM 24256 N N . ASN A 1 81 ? 15.317 -20.726 13.337 1.00 43.60 78 ASN A N 19
ATOM 24257 C CA . ASN A 1 81 ? 14.291 -20.283 12.380 1.00 42.90 78 ASN A CA 19
ATOM 24258 C C . ASN A 1 81 ? 14.354 -18.771 12.056 1.00 41.23 78 ASN A C 19
ATOM 24259 O O . ASN A 1 81 ? 13.840 -18.364 11.010 1.00 40.42 78 ASN A O 19
ATOM 24270 N N . CYS A 1 82 ? 14.995 -17.953 12.905 1.00 40.75 79 CYS A N 19
ATOM 24271 C CA . CYS A 1 82 ? 15.350 -16.552 12.625 1.00 39.21 79 CYS A CA 19
ATOM 24272 C C . CYS A 1 82 ? 16.653 -16.163 13.354 1.00 38.98 79 CYS A C 19
ATOM 24273 O O . CYS A 1 82 ? 16.749 -16.347 14.566 1.00 39.86 79 CYS A O 19
ATOM 24280 N N . ALA A 1 83 ? 17.591 -15.502 12.662 1.00 37.85 80 ALA A N 19
ATOM 24281 C CA . ALA A 1 83 ? 18.910 -15.115 13.198 1.00 37.69 80 ALA A CA 19
ATOM 24282 C C . ALA A 1 83 ? 19.523 -13.848 12.547 1.00 36.27 80 ALA A C 19
ATOM 24283 O O . ALA A 1 83 ? 20.710 -13.553 12.705 1.00 35.80 80 ALA A O 19
ATOM 24290 N N . GLU A 1 84 ? 18.713 -13.060 11.834 1.00 35.70 81 GLU A N 19
ATOM 24291 C CA . GLU A 1 84 ? 19.082 -11.806 11.154 1.00 34.41 81 GLU A CA 19
ATOM 24292 C C . GLU A 1 84 ? 19.718 -10.736 12.062 1.00 33.53 81 GLU A C 19
ATOM 24293 O O . GLU A 1 84 ? 20.321 -9.800 11.535 1.00 32.37 81 GLU A O 19
ATOM 24305 N N . HIS A 1 85 ? 19.613 -10.839 13.400 1.00 34.14 82 HIS A N 19
ATOM 24306 C CA . HIS A 1 85 ? 20.410 -10.062 14.376 1.00 33.73 82 HIS A CA 19
ATOM 24307 C C . HIS A 1 85 ? 21.858 -9.819 13.913 1.00 33.05 82 HIS A C 19
ATOM 24308 O O . HIS A 1 85 ? 22.372 -8.713 14.068 1.00 32.12 82 HIS A O 19
ATOM 24322 N N . MET A 1 86 ? 22.483 -10.813 13.271 1.00 33.59 83 MET A N 19
ATOM 24323 C CA . MET A 1 86 ? 23.856 -10.705 12.756 1.00 33.25 83 MET A CA 19
ATOM 24324 C C . MET A 1 86 ? 24.000 -9.624 11.662 1.00 31.90 83 MET A C 19
ATOM 24325 O O . MET A 1 86 ? 24.979 -8.871 11.663 1.00 31.32 83 MET A O 19
ATOM 24339 N N . ARG A 1 87 ? 22.997 -9.454 10.783 1.00 31.48 84 ARG A N 19
ATOM 24340 C CA . ARG A 1 87 ? 22.922 -8.311 9.853 1.00 30.28 84 ARG A CA 19
ATOM 24341 C C . ARG A 1 87 ? 22.473 -7.024 10.537 1.00 29.37 84 ARG A C 19
ATOM 24342 O O . ARG A 1 87 ? 22.959 -5.965 10.157 1.00 28.46 84 ARG A O 19
ATOM 24363 N N . ARG A 1 88 ? 21.617 -7.069 11.574 1.00 29.74 85 ARG A N 19
ATOM 24364 C CA . ARG A 1 88 ? 21.304 -5.844 12.352 1.00 29.04 85 ARG A CA 19
ATOM 24365 C C . ARG A 1 88 ? 22.583 -5.254 12.957 1.00 28.77 85 ARG A C 19
ATOM 24366 O O . ARG A 1 88 ? 22.846 -4.076 12.750 1.00 27.82 85 ARG A O 19
ATOM 24387 N N . PHE A 1 89 ? 23.417 -6.078 13.591 1.00 29.72 86 PHE A N 19
ATOM 24388 C CA . PHE A 1 89 ? 24.728 -5.687 14.122 1.00 29.83 86 PHE A CA 19
ATOM 24389 C C . PHE A 1 89 ? 25.630 -5.055 13.044 1.00 29.19 86 PHE A C 19
ATOM 24390 O O . PHE A 1 89 ? 26.155 -3.962 13.255 1.00 28.75 86 PHE A O 19
ATOM 24407 N N . LEU A 1 90 ? 25.719 -5.666 11.855 1.00 29.21 87 LEU A N 19
ATOM 24408 C CA . LEU A 1 90 ? 26.438 -5.123 10.690 1.00 28.75 87 LEU A CA 19
ATOM 24409 C C . LEU A 1 90 ? 25.905 -3.756 10.221 1.00 27.67 87 LEU A C 19
ATOM 24410 O O . LEU A 1 90 ? 26.702 -2.882 9.875 1.00 27.44 87 LEU A O 19
ATOM 24426 N N . GLN A 1 91 ? 24.588 -3.542 10.256 1.00 27.22 88 GLN A N 19
ATOM 24427 C CA . GLN A 1 91 ? 23.949 -2.279 9.867 1.00 26.37 88 GLN A CA 19
ATOM 24428 C C . GLN A 1 91 ? 24.121 -1.183 10.936 1.00 26.12 88 GLN A C 19
ATOM 24429 O O . GLN A 1 91 ? 24.314 -0.017 10.590 1.00 25.68 88 GLN A O 19
ATOM 24443 N N . CYS A 1 92 ? 24.136 -1.529 12.226 1.00 26.59 89 CYS A N 19
ATOM 24444 C CA . CYS A 1 92 ? 24.496 -0.586 13.293 1.00 26.59 89 CYS A CA 19
ATOM 24445 C C . CYS A 1 92 ? 25.994 -0.220 13.248 1.00 26.89 89 CYS A C 19
ATOM 24446 O O . CYS A 1 92 ? 26.347 0.939 13.481 1.00 26.74 89 CYS A O 19
ATOM 24453 N N . ALA A 1 93 ? 26.861 -1.178 12.895 1.00 27.48 90 ALA A N 19
ATOM 24454 C CA . ALA A 1 93 ? 28.293 -0.967 12.670 1.00 28.04 90 ALA A CA 19
ATOM 24455 C C . ALA A 1 93 ? 28.590 -0.155 11.389 1.00 27.64 90 ALA A C 19
ATOM 24456 O O . ALA A 1 93 ? 29.609 0.527 11.308 1.00 28.11 90 ALA A O 19
ATOM 24463 N N . GLU A 1 94 ? 27.689 -0.170 10.401 1.00 26.98 91 GLU A N 19
ATOM 24464 C CA . GLU A 1 94 ? 27.789 0.667 9.197 1.00 26.71 91 GLU A CA 19
ATOM 24465 C C . GLU A 1 94 ? 27.583 2.162 9.515 1.00 26.40 91 GLU A C 19
ATOM 24466 O O . GLU A 1 94 ? 28.219 3.021 8.906 1.00 26.73 91 GLU A O 19
ATOM 24478 N N . GLN A 1 95 ? 26.721 2.488 10.484 1.00 25.98 92 GLN A N 19
ATOM 24479 C CA . GLN A 1 95 ? 26.356 3.873 10.804 1.00 25.75 92 GLN A CA 19
ATOM 24480 C C . GLN A 1 95 ? 27.384 4.598 11.693 1.00 26.25 92 GLN A C 19
ATOM 24481 O O . GLN A 1 95 ? 27.547 5.816 11.559 1.00 26.30 92 GLN A O 19
ATOM 24495 N N . VAL A 1 96 ? 28.106 3.880 12.564 1.00 26.82 93 VAL A N 19
ATOM 24496 C CA . VAL A 1 96 ? 29.226 4.462 13.335 1.00 27.55 93 VAL A CA 19
ATOM 24497 C C . VAL A 1 96 ? 30.422 4.839 12.446 1.00 27.76 93 VAL A C 19
ATOM 24498 O O . VAL A 1 96 ? 30.605 4.296 11.354 1.00 27.39 93 VAL A O 19
ATOM 24511 N N . TYR A 1 14 ? 1.818 16.221 -1.155 1.00 3.76 11 TYR A N 20
ATOM 24512 C CA . TYR A 1 14 ? 1.945 14.769 -0.961 1.00 2.92 11 TYR A CA 20
ATOM 24513 C C . TYR A 1 14 ? 1.016 13.960 -1.890 1.00 2.39 11 TYR A C 20
ATOM 24514 O O . TYR A 1 14 ? 0.241 14.526 -2.666 1.00 2.84 11 TYR A O 20
ATOM 24532 N N . CYS A 1 15 ? 1.153 12.636 -1.882 1.00 1.86 12 CYS A N 20
ATOM 24533 C CA . CYS A 1 15 ? 0.577 11.732 -2.881 1.00 1.39 12 CYS A CA 20
ATOM 24534 C C . CYS A 1 15 ? -0.453 10.749 -2.281 1.00 1.09 12 CYS A C 20
ATOM 24535 O O . CYS A 1 15 ? -0.258 10.209 -1.190 1.00 1.46 12 CYS A O 20
ATOM 24542 N N . GLY A 1 16 ? -1.543 10.491 -3.012 1.00 1.10 13 GLY A N 20
ATOM 24543 C CA . GLY A 1 16 ? -2.723 9.722 -2.588 1.00 1.52 13 GLY A CA 20
ATOM 24544 C C . GLY A 1 16 ? -2.576 8.199 -2.677 1.00 1.52 13 GLY A C 20
ATOM 24545 O O . GLY A 1 16 ? -3.465 7.464 -2.243 1.00 1.56 13 GLY A O 20
ATOM 24549 N N . ARG A 1 17 ? -1.424 7.710 -3.158 1.00 1.56 14 ARG A N 20
ATOM 24550 C CA . ARG A 1 17 ? -1.005 6.293 -3.141 1.00 1.71 14 ARG A CA 20
ATOM 24551 C C . ARG A 1 17 ? -1.203 5.561 -1.808 1.00 1.72 14 ARG A C 20
ATOM 24552 O O . ARG A 1 17 ? -1.296 4.340 -1.790 1.00 1.74 14 ARG A O 20
ATOM 24573 N N . GLU A 1 18 ? -1.315 6.289 -0.700 1.00 1.84 15 GLU A N 20
ATOM 24574 C CA . GLU A 1 18 ? -1.505 5.710 0.635 1.00 2.02 15 GLU A CA 20
ATOM 24575 C C . GLU A 1 18 ? -2.967 5.325 0.930 1.00 1.82 15 GLU A C 20
ATOM 24576 O O . GLU A 1 18 ? -3.211 4.461 1.770 1.00 2.09 15 GLU A O 20
ATOM 24588 N N . LEU A 1 19 ? -3.956 5.920 0.256 1.00 1.52 16 LEU A N 20
ATOM 24589 C CA . LEU A 1 19 ? -5.309 5.355 0.167 1.00 1.34 16 LEU A CA 20
ATOM 24590 C C . LEU A 1 19 ? -5.506 4.420 -1.036 1.00 0.92 16 LEU A C 20
ATOM 24591 O O . LEU A 1 19 ? -6.232 3.432 -0.931 1.00 1.02 16 LEU A O 20
ATOM 24607 N N . GLU A 1 20 ? -4.870 4.704 -2.174 1.00 0.80 17 GLU A N 20
ATOM 24608 C CA . GLU A 1 20 ? -5.118 3.963 -3.423 1.00 0.88 17 GLU A CA 20
ATOM 24609 C C . GLU A 1 20 ? -4.401 2.611 -3.504 1.00 0.93 17 GLU A C 20
ATOM 24610 O O . GLU A 1 20 ? -4.965 1.674 -4.069 1.00 1.35 17 GLU A O 20
ATOM 24622 N N . GLN A 1 21 ? -3.213 2.445 -2.911 1.00 0.86 18 GLN A N 20
ATOM 24623 C CA . GLN A 1 21 ? -2.580 1.121 -2.846 1.00 1.01 18 GLN A CA 20
ATOM 24624 C C . GLN A 1 21 ? -3.222 0.290 -1.720 1.00 0.82 18 GLN A C 20
ATOM 24625 O O . GLN A 1 21 ? -3.656 -0.844 -1.937 1.00 1.04 18 GLN A O 20
ATOM 24639 N N . TYR A 1 22 ? -3.406 0.884 -0.533 1.00 0.82 19 TYR A N 20
ATOM 24640 C CA . TYR A 1 22 ? -4.025 0.190 0.601 1.00 1.09 19 TYR A CA 20
ATOM 24641 C C . TYR A 1 22 ? -5.514 -0.108 0.364 1.00 1.00 19 TYR A C 20
ATOM 24642 O O . TYR A 1 22 ? -6.047 -1.046 0.949 1.00 1.11 19 TYR A O 20
ATOM 24660 N N . GLY A 1 23 ? -6.184 0.612 -0.535 1.00 1.01 20 GLY A N 20
ATOM 24661 C CA . GLY A 1 23 ? -7.553 0.307 -0.943 1.00 1.22 20 GLY A CA 20
ATOM 24662 C C . GLY A 1 23 ? -7.719 -0.923 -1.835 1.00 1.34 20 GLY A C 20
ATOM 24663 O O . GLY A 1 23 ? -8.839 -1.407 -1.951 1.00 1.92 20 GLY A O 20
ATOM 24667 N N . GLN A 1 24 ? -6.651 -1.452 -2.443 1.00 0.98 21 GLN A N 20
ATOM 24668 C CA . GLN A 1 24 ? -6.591 -2.904 -2.689 1.00 0.83 21 GLN A CA 20
ATOM 24669 C C . GLN A 1 24 ? -6.123 -3.658 -1.439 1.00 0.60 21 GLN A C 20
ATOM 24670 O O . GLN A 1 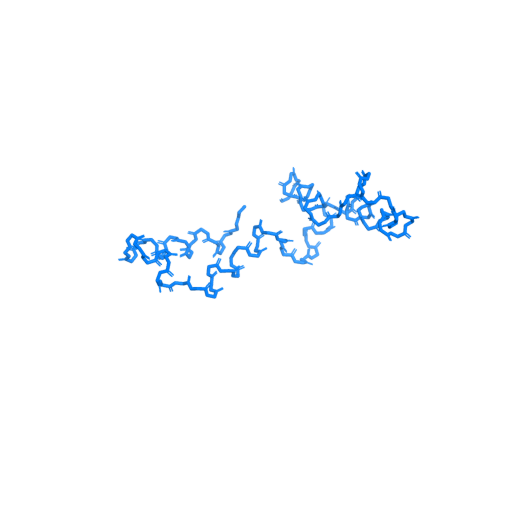24 ? -6.845 -4.494 -0.895 1.00 0.72 21 GLN A O 20
ATOM 24684 N N . CYS A 1 25 ? -4.905 -3.370 -0.982 1.00 0.63 22 CYS A N 20
ATOM 24685 C CA . CYS A 1 25 ? -4.138 -4.327 -0.188 1.00 0.70 22 CYS A CA 20
ATOM 24686 C C . CYS A 1 25 ? -4.644 -4.530 1.252 1.00 0.82 22 CYS A C 20
ATOM 24687 O O . CYS A 1 25 ? -4.420 -5.600 1.813 1.00 1.13 22 CYS A O 20
ATOM 24694 N N . VAL A 1 26 ? -5.346 -3.563 1.857 1.00 0.74 23 VAL A N 20
ATOM 24695 C CA . VAL A 1 26 ? -6.121 -3.766 3.101 1.00 0.82 23 VAL A CA 20
ATOM 24696 C C . VAL A 1 26 ? -7.554 -4.222 2.812 1.00 0.83 23 VAL A C 20
ATOM 24697 O O . VAL A 1 26 ? -8.148 -4.953 3.603 1.00 0.90 23 VAL A O 20
ATOM 24710 N N . ALA A 1 27 ? -8.139 -3.781 1.693 1.00 0.87 24 ALA A N 20
ATOM 24711 C CA . ALA A 1 27 ? -9.560 -3.973 1.404 1.00 1.05 24 ALA A CA 20
ATOM 24712 C C . ALA A 1 27 ? -9.920 -5.387 0.935 1.00 1.05 24 ALA A C 20
ATOM 24713 O O . ALA A 1 27 ? -11.097 -5.753 0.990 1.00 1.36 24 ALA A O 20
ATOM 24720 N N . ALA A 1 28 ? -8.947 -6.176 0.466 1.00 0.87 25 ALA A N 20
ATOM 24721 C CA . ALA A 1 28 ? -9.146 -7.608 0.283 1.00 0.99 25 ALA A CA 20
ATOM 24722 C C . ALA A 1 28 ? -9.183 -8.306 1.656 1.00 1.04 25 ALA A C 20
ATOM 24723 O O . ALA A 1 28 ? -10.224 -8.848 2.047 1.00 1.38 25 ALA A O 20
ATOM 24730 N N . LYS A 1 29 ? -8.112 -8.179 2.455 1.00 0.83 26 LYS A N 20
ATOM 24731 C CA . LYS A 1 29 ? -8.045 -8.645 3.852 1.00 0.90 26 LYS A CA 20
ATOM 24732 C C . LYS A 1 29 ? -7.138 -7.750 4.716 1.00 0.76 26 LYS A C 20
ATOM 24733 O O . LYS A 1 29 ? -6.104 -7.287 4.235 1.00 0.63 26 LYS A O 20
ATOM 24752 N N . PRO A 1 30 ? -7.402 -7.627 6.027 1.00 0.93 27 PRO A N 20
ATOM 24753 C CA . PRO A 1 30 ? -6.430 -7.106 6.992 1.00 0.97 27 PRO A CA 20
ATOM 24754 C C . PRO A 1 30 ? -5.034 -7.762 6.921 1.00 1.04 27 PRO A C 20
ATOM 24755 O O . PRO A 1 30 ? -4.031 -7.088 7.159 1.00 1.16 27 PRO A O 20
ATOM 24766 N N . GLU A 1 31 ? -4.957 -9.051 6.562 1.00 1.16 28 GLU A N 20
ATOM 24767 C CA . GLU A 1 31 ? -3.702 -9.802 6.368 1.00 1.38 28 GLU A CA 20
ATOM 24768 C C . GLU A 1 31 ? -3.076 -9.650 4.968 1.00 1.26 28 GLU A C 20
ATOM 24769 O O . GLU A 1 31 ? -1.853 -9.766 4.833 1.00 1.32 28 GLU A O 20
ATOM 24781 N N . SER A 1 32 ? -3.844 -9.313 3.920 1.00 1.21 29 SER A N 20
ATOM 24782 C CA . SER A 1 32 ? -3.251 -9.084 2.591 1.00 1.24 29 SER A CA 20
ATOM 24783 C C . SER A 1 32 ? -2.304 -7.881 2.585 1.00 1.23 29 SER A C 20
ATOM 24784 O O . SER A 1 32 ? -1.394 -7.842 1.763 1.00 1.38 29 SER A O 20
ATOM 24792 N N . TRP A 1 33 ? -2.396 -6.987 3.578 1.00 1.27 30 TRP A N 20
ATOM 24793 C CA . TRP A 1 33 ? -1.435 -5.906 3.822 1.00 1.55 30 TRP A CA 20
ATOM 24794 C C . TRP A 1 33 ? 0.004 -6.409 4.063 1.00 1.59 30 TRP A C 20
ATOM 24795 O O . TRP A 1 33 ? 0.971 -5.691 3.795 1.00 1.85 30 TRP A O 20
ATOM 24816 N N . GLN A 1 34 ? 0.178 -7.637 4.571 1.00 1.59 31 GLN A N 20
ATOM 24817 C CA . GLN A 1 34 ? 1.468 -8.339 4.580 1.00 1.82 31 GLN A CA 20
ATOM 24818 C C . GLN A 1 34 ? 1.726 -9.163 3.299 1.00 1.58 31 GLN A C 20
ATOM 24819 O O . GLN A 1 34 ? 2.867 -9.214 2.831 1.00 1.81 31 GLN A O 20
ATOM 24833 N N . ARG A 1 35 ? 0.703 -9.834 2.741 1.00 1.28 32 ARG A N 20
ATOM 24834 C CA . ARG A 1 35 ? 0.879 -10.813 1.637 1.00 1.27 32 ARG A CA 20
ATOM 24835 C C . ARG A 1 35 ? 0.907 -10.259 0.199 1.00 1.10 32 ARG A C 20
ATOM 24836 O O . ARG A 1 35 ? 1.624 -10.817 -0.636 1.00 1.31 32 ARG A O 20
ATOM 24857 N N . ASP A 1 36 ? 0.123 -9.228 -0.129 1.00 0.88 33 ASP A N 20
ATOM 24858 C CA . ASP A 1 36 ? -0.159 -8.823 -1.525 1.00 0.91 33 ASP A CA 20
ATOM 24859 C C . ASP A 1 36 ? 0.731 -7.685 -2.053 1.00 0.99 33 ASP A C 20
ATOM 24860 O O . ASP A 1 36 ? 0.991 -7.612 -3.258 1.00 1.25 33 ASP A O 20
ATOM 24869 N N . CYS A 1 37 ? 1.230 -6.821 -1.163 1.00 0.92 34 CYS A N 20
ATOM 24870 C CA . CYS A 1 37 ? 2.030 -5.645 -1.506 1.00 1.02 34 CYS A CA 20
ATOM 24871 C C . CYS A 1 37 ? 3.298 -5.548 -0.626 1.00 1.06 34 CYS A C 20
ATOM 24872 O O . CYS A 1 37 ? 3.289 -4.874 0.403 1.00 1.24 34 CYS A O 20
ATOM 24879 N N . HIS A 1 38 ? 4.422 -6.171 -1.013 1.00 1.07 35 HIS A N 20
ATOM 24880 C CA . HIS A 1 38 ? 5.690 -6.027 -0.272 1.00 1.18 35 HIS A CA 20
ATOM 24881 C C . HIS A 1 38 ? 6.531 -4.832 -0.752 1.00 1.20 35 HIS A C 20
ATOM 24882 O O . HIS A 1 38 ? 6.686 -3.858 -0.011 1.00 1.18 35 HIS A O 20
ATOM 24896 N N . TYR A 1 39 ? 6.988 -4.820 -2.006 1.00 1.38 36 TYR A N 20
ATOM 24897 C CA . TYR A 1 39 ? 7.689 -3.664 -2.584 1.00 1.46 36 TYR A CA 20
ATOM 24898 C C . TYR A 1 39 ? 6.707 -2.546 -2.970 1.00 1.10 36 TYR A C 20
ATOM 24899 O O . TYR A 1 39 ? 7.050 -1.363 -2.930 1.00 0.95 36 TYR A O 20
ATOM 24917 N N . LEU A 1 40 ? 5.444 -2.887 -3.242 1.00 1.14 37 LEU A N 20
ATOM 24918 C CA . LEU A 1 40 ? 4.377 -1.897 -3.419 1.00 1.16 37 LEU A CA 20
ATOM 24919 C C . LEU A 1 40 ? 4.180 -1.050 -2.142 1.00 0.94 37 LEU A C 20
ATOM 24920 O O . LEU A 1 40 ? 4.095 0.170 -2.239 1.00 1.05 37 LEU A O 20
ATOM 24936 N N . LYS A 1 41 ? 4.242 -1.639 -0.935 1.00 0.81 38 LYS A N 20
ATOM 24937 C CA . LYS A 1 41 ? 4.203 -0.877 0.334 1.00 0.81 38 LYS A CA 20
ATOM 24938 C C . LYS A 1 41 ? 5.432 0.024 0.526 1.00 0.76 38 LYS A C 20
ATOM 24939 O O . LYS A 1 41 ? 5.289 1.150 1.003 1.00 0.99 38 LYS A O 20
ATOM 24958 N N . MET A 1 42 ? 6.615 -0.408 0.080 1.00 0.69 39 MET A N 20
ATOM 24959 C CA . MET A 1 42 ? 7.824 0.438 0.042 1.00 0.74 39 MET A CA 20
ATOM 24960 C C . MET A 1 42 ? 7.668 1.612 -0.936 1.00 0.67 39 MET A C 20
ATOM 24961 O O . MET A 1 42 ? 8.067 2.735 -0.645 1.00 0.73 39 MET A O 20
ATOM 24975 N N . SER A 1 43 ? 7.021 1.376 -2.077 1.00 0.71 40 SER A N 20
ATOM 24976 C CA . SER A 1 43 ? 6.798 2.371 -3.135 1.00 0.86 40 SER A CA 20
ATOM 24977 C C . SER A 1 43 ? 5.901 3.540 -2.686 1.00 0.88 40 SER A C 20
ATOM 24978 O O . SER A 1 43 ? 6.058 4.664 -3.170 1.00 1.02 40 SER A O 20
ATOM 24986 N N . ILE A 1 44 ? 5.020 3.317 -1.700 1.00 0.95 41 ILE A N 20
ATOM 24987 C CA . ILE A 1 44 ? 4.245 4.367 -1.012 1.00 1.14 41 ILE A CA 20
ATOM 24988 C C . ILE A 1 44 ? 5.170 5.245 -0.164 1.00 0.99 41 ILE A C 20
ATOM 24989 O O . ILE A 1 44 ? 5.079 6.475 -0.255 1.00 1.01 41 ILE A O 20
ATOM 25005 N N . ALA A 1 45 ? 6.083 4.645 0.606 1.00 0.98 42 ALA A N 20
ATOM 25006 C CA . ALA A 1 45 ? 7.058 5.385 1.412 1.00 1.11 42 ALA A CA 20
ATOM 25007 C C . ALA A 1 45 ? 8.023 6.207 0.531 1.00 1.01 42 ALA A C 20
ATOM 25008 O O . ALA A 1 45 ? 8.242 7.393 0.782 1.00 1.20 42 ALA A O 20
ATOM 25015 N N . GLN A 1 46 ? 8.494 5.625 -0.575 1.00 0.85 43 GLN A N 20
ATOM 25016 C CA . GLN A 1 46 ? 9.357 6.284 -1.566 1.00 0.98 43 GLN A CA 20
ATOM 25017 C C . GLN A 1 46 ? 8.684 7.482 -2.262 1.00 0.96 43 GLN A C 20
ATOM 25018 O O . GLN A 1 46 ? 9.382 8.421 -2.646 1.00 1.23 43 GLN A O 20
ATOM 25032 N N . CYS A 1 47 ? 7.347 7.510 -2.382 1.00 0.80 44 CYS A N 20
ATOM 25033 C CA . CYS A 1 47 ? 6.640 8.699 -2.878 1.00 0.85 44 CYS A CA 20
ATOM 25034 C C . CYS A 1 47 ? 6.710 9.870 -1.886 1.00 0.94 44 CYS A C 20
ATOM 25035 O O . CYS A 1 47 ? 6.884 11.014 -2.303 1.00 1.10 44 CYS A O 20
ATOM 25042 N N . THR A 1 48 ? 6.648 9.606 -0.576 1.00 1.03 45 THR A N 20
ATOM 25043 C CA . THR A 1 48 ? 6.969 10.633 0.443 1.00 1.37 45 THR A CA 20
ATOM 25044 C C . THR A 1 48 ? 8.416 11.124 0.310 1.00 1.77 45 THR A C 20
ATOM 25045 O O . THR A 1 48 ? 8.652 12.330 0.354 1.00 2.29 45 THR A O 20
ATOM 25056 N N . SER A 1 49 ? 9.370 10.228 0.030 1.00 1.72 46 SER A N 20
ATOM 25057 C CA . SER A 1 49 ? 10.783 10.583 -0.209 1.00 2.30 46 SER A CA 20
ATOM 25058 C C . SER A 1 49 ? 11.009 11.457 -1.460 1.00 2.57 46 SER A C 20
ATOM 25059 O O . SER A 1 49 ? 11.975 12.221 -1.519 1.00 3.06 46 SER A O 20
ATOM 25067 N N . SER A 1 50 ? 10.103 11.395 -2.443 1.00 2.57 47 SER A N 20
ATOM 25068 C CA . SER A 1 50 ? 10.088 12.253 -3.644 1.00 3.20 47 SER A CA 20
ATOM 25069 C C . SER A 1 50 ? 9.481 13.655 -3.419 1.00 3.49 47 SER A C 20
ATOM 25070 O O . SER A 1 50 ? 9.494 14.473 -4.347 1.00 4.33 47 SER A O 20
ATOM 25078 N N . HIS A 1 51 ? 8.939 13.945 -2.224 1.00 3.28 48 HIS A N 20
ATOM 25079 C CA . HIS A 1 51 ? 8.255 15.205 -1.877 1.00 4.13 48 HIS A CA 20
ATOM 25080 C C . HIS A 1 51 ? 8.648 15.740 -0.470 1.00 4.90 48 HIS A C 20
ATOM 25081 O O . HIS A 1 51 ? 7.779 15.874 0.405 1.00 5.92 48 HIS A O 20
ATOM 25095 N N . PRO A 1 52 ? 9.943 16.029 -0.209 1.00 5.52 49 PRO A N 20
ATOM 25096 C CA . PRO A 1 52 ? 10.451 16.403 1.115 1.00 6.97 49 PRO A CA 20
ATOM 25097 C C . PRO A 1 52 ? 10.071 17.828 1.566 1.00 8.00 49 PRO A C 20
ATOM 25098 O O . PRO A 1 52 ? 9.816 18.716 0.745 1.00 8.33 49 PRO A O 20
ATOM 25109 N N . ILE A 1 53 ? 10.090 18.028 2.890 1.00 9.08 50 ILE A N 20
ATOM 25110 C CA . ILE A 1 53 ? 9.866 19.281 3.642 1.00 10.53 50 ILE A CA 20
ATOM 25111 C C . ILE A 1 53 ? 10.729 19.294 4.919 1.00 11.65 50 ILE A C 20
ATOM 25112 O O . ILE A 1 53 ? 11.287 18.261 5.290 1.00 11.86 50 ILE A O 20
ATOM 25128 N N . ILE A 1 54 ? 10.771 20.438 5.616 1.00 12.72 51 ILE A N 20
ATOM 25129 C CA . ILE A 1 54 ? 11.441 20.663 6.913 1.00 14.10 51 ILE A CA 20
ATOM 25130 C C . ILE A 1 54 ? 12.946 20.333 6.871 1.00 14.61 51 ILE A C 20
ATOM 25131 O O . ILE A 1 54 ? 13.396 19.250 7.265 1.00 14.80 51 ILE A O 20
ATOM 25147 N N . ARG A 1 55 ? 13.744 21.319 6.438 1.00 15.14 52 ARG A N 20
ATOM 25148 C CA . ARG A 1 55 ? 15.212 21.243 6.285 1.00 15.88 52 ARG A CA 20
ATOM 25149 C C . ARG A 1 55 ? 15.917 20.622 7.497 1.00 16.80 52 ARG A C 20
ATOM 25150 O O . ARG A 1 55 ? 16.769 19.756 7.312 1.00 17.12 52 ARG A O 20
ATOM 25171 N N . GLN A 1 56 ? 15.542 20.998 8.723 1.00 17.40 53 GLN A N 20
ATOM 25172 C CA . GLN A 1 56 ? 16.158 20.462 9.945 1.00 18.49 53 GLN A CA 20
ATOM 25173 C C . GLN A 1 56 ? 16.052 18.928 10.056 1.00 18.24 53 GLN A C 20
ATOM 25174 O O . GLN A 1 56 ? 17.002 18.289 10.516 1.00 19.16 53 GLN A O 20
ATOM 25188 N N . ILE A 1 57 ? 14.929 18.334 9.629 1.00 17.20 54 ILE A N 20
ATOM 25189 C CA . ILE A 1 57 ? 14.696 16.880 9.679 1.00 17.16 54 ILE A CA 20
ATOM 25190 C C . ILE A 1 57 ? 15.422 16.192 8.515 1.00 16.97 54 ILE A C 20
ATOM 25191 O O . ILE A 1 57 ? 16.061 15.161 8.723 1.00 17.74 54 ILE A O 20
ATOM 25207 N N . ARG A 1 58 ? 15.422 16.800 7.317 1.00 16.23 55 ARG A N 20
ATOM 25208 C CA . ARG A 1 58 ? 16.219 16.345 6.158 1.00 16.27 55 ARG A CA 20
ATOM 25209 C C . ARG A 1 58 ? 17.706 16.246 6.523 1.00 17.49 55 ARG A C 20
ATOM 25210 O O . ARG A 1 58 ? 18.360 15.260 6.208 1.00 18.01 55 ARG A O 20
ATOM 25231 N N . GLN A 1 59 ? 18.208 17.236 7.256 1.00 18.13 56 GLN A N 20
ATOM 25232 C CA . GLN A 1 59 ? 19.592 17.350 7.717 1.00 19.45 56 GLN A CA 20
ATOM 25233 C C . GLN A 1 59 ? 19.937 16.452 8.926 1.00 20.56 56 GLN A C 20
ATOM 25234 O O . GLN A 1 59 ? 21.116 16.186 9.172 1.00 21.66 56 GLN A O 20
ATOM 25248 N N . ALA A 1 60 ? 18.948 15.964 9.689 1.00 20.43 57 ALA A N 20
ATOM 25249 C CA . ALA A 1 60 ? 19.159 15.241 10.955 1.00 21.69 57 ALA A CA 20
ATOM 25250 C C . ALA A 1 60 ? 19.927 13.901 10.823 1.00 21.98 57 ALA A C 20
ATOM 25251 O O . ALA A 1 60 ? 20.406 13.363 11.825 1.00 23.40 57 ALA A O 20
ATOM 25258 N N . CYS A 1 61 ? 20.137 13.406 9.598 1.00 20.83 58 CYS A N 20
ATOM 25259 C CA . CYS A 1 61 ? 21.046 12.307 9.239 1.00 21.17 58 CYS A CA 20
ATOM 25260 C C . CYS A 1 61 ? 22.552 12.576 9.517 1.00 22.17 58 CYS A C 20
ATOM 25261 O O . CYS A 1 61 ? 23.397 11.747 9.179 1.00 22.28 58 CYS A O 20
ATOM 25268 N N . ALA A 1 62 ? 22.899 13.724 10.106 1.00 23.04 59 ALA A N 20
ATOM 25269 C CA . ALA A 1 62 ? 24.241 14.306 10.194 1.00 23.91 59 ALA A CA 20
ATOM 25270 C C . ALA A 1 62 ? 25.382 13.393 10.697 1.00 25.26 59 ALA A C 20
ATOM 25271 O O . ALA A 1 62 ? 26.516 13.543 10.235 1.00 25.57 59 ALA A O 20
ATOM 25278 N N . GLN A 1 63 ? 25.136 12.466 11.628 1.00 26.23 60 GLN A N 20
ATOM 25279 C CA . GLN A 1 63 ? 26.177 11.565 12.149 1.00 27.65 60 GLN A CA 20
ATOM 25280 C C . GLN A 1 63 ? 26.579 10.460 11.143 1.00 27.22 60 GLN A C 20
ATOM 25281 O O . GLN A 1 63 ? 27.758 10.421 10.768 1.00 27.88 60 GLN A O 20
ATOM 25295 N N . PRO A 1 64 ? 25.667 9.595 10.644 1.00 26.23 61 PRO A N 20
ATOM 25296 C CA . PRO A 1 64 ? 26.003 8.618 9.602 1.00 25.80 61 PRO A CA 20
ATOM 25297 C C . PRO A 1 64 ? 26.337 9.270 8.248 1.00 24.81 61 PRO A C 20
ATOM 25298 O O . PRO A 1 64 ? 27.160 8.739 7.501 1.00 25.12 61 PRO A O 20
ATOM 25309 N N . PHE A 1 65 ? 25.784 10.453 7.951 1.00 23.84 62 PHE A N 20
ATOM 25310 C CA . PHE A 1 65 ? 26.153 11.263 6.781 1.00 23.17 62 PHE A CA 20
ATOM 25311 C C . PHE A 1 65 ? 27.652 11.627 6.776 1.00 24.45 62 PHE A C 20
ATOM 25312 O O . PHE A 1 65 ? 28.305 11.528 5.737 1.00 24.54 62 PHE A O 20
ATOM 25329 N N . GLU A 1 66 ? 28.227 11.957 7.938 1.00 25.65 63 GLU A N 20
ATOM 25330 C CA . GLU A 1 66 ? 29.675 12.149 8.096 1.00 27.10 63 GLU A CA 20
ATOM 25331 C C . GLU A 1 66 ? 30.478 10.834 8.157 1.00 28.11 63 GLU A C 20
ATOM 25332 O O . GLU A 1 66 ? 31.661 10.848 7.813 1.00 28.93 63 GLU A O 20
ATOM 25344 N N . ALA A 1 67 ? 29.875 9.704 8.539 1.00 28.14 64 ALA A N 20
ATOM 25345 C CA . ALA A 1 67 ? 30.566 8.408 8.610 1.00 29.19 64 ALA A CA 20
ATOM 25346 C C . ALA A 1 67 ? 30.829 7.790 7.221 1.00 28.69 64 ALA A C 20
ATOM 25347 O O . ALA A 1 67 ? 31.904 7.236 6.981 1.00 29.76 64 ALA A O 20
ATOM 25354 N N . PHE A 1 68 ? 29.890 7.937 6.278 1.00 27.19 65 PHE A N 20
ATOM 25355 C CA . PHE A 1 68 ? 30.115 7.563 4.873 1.00 26.83 65 PHE A CA 20
ATOM 25356 C C . PHE A 1 68 ? 31.096 8.521 4.178 1.00 27.12 65 PHE A C 20
ATOM 25357 O O . PHE A 1 68 ? 31.945 8.069 3.414 1.00 27.86 65 PHE A O 20
ATOM 25374 N N . GLU A 1 69 ? 31.056 9.821 4.498 1.00 26.76 66 GLU A N 20
ATOM 25375 C CA . GLU A 1 69 ? 32.083 10.787 4.072 1.00 27.29 66 GLU A CA 20
ATOM 25376 C C . GLU A 1 69 ? 33.491 10.357 4.526 1.00 28.97 66 GLU A C 20
ATOM 25377 O O . GLU A 1 69 ? 34.419 10.319 3.717 1.00 29.63 66 GLU A O 20
ATOM 25389 N N . GLU A 1 70 ? 33.631 9.984 5.802 1.00 29.78 67 GLU A N 20
ATOM 25390 C CA . GLU A 1 70 ? 34.878 9.515 6.418 1.00 31.49 67 GLU A CA 20
ATOM 25391 C C . GLU A 1 70 ? 35.418 8.235 5.756 1.00 32.14 67 GLU A C 20
ATOM 25392 O O . GLU A 1 70 ? 36.635 8.069 5.664 1.00 33.39 67 GLU A O 20
ATOM 25404 N N . CYS A 1 71 ? 34.563 7.362 5.212 1.00 31.38 68 CYS A N 20
ATOM 25405 C CA . CYS A 1 71 ? 35.035 6.142 4.552 1.00 32.04 68 CYS A CA 20
ATOM 25406 C C . CYS A 1 71 ? 35.845 6.445 3.273 1.00 32.28 68 CYS A C 20
ATOM 25407 O O . CYS A 1 71 ? 36.888 5.835 3.055 1.00 33.52 68 CYS A O 20
ATOM 25414 N N . LEU A 1 72 ? 35.448 7.445 2.475 1.00 31.25 69 LEU A N 20
ATOM 25415 C CA . LEU A 1 72 ? 36.187 8.017 1.359 1.00 31.56 69 LEU A CA 20
ATOM 25416 C C . LEU A 1 72 ? 37.229 9.066 1.813 1.00 32.50 69 LEU A C 20
ATOM 25417 O O . LEU A 1 72 ? 38.112 9.421 1.038 1.00 33.30 69 LEU A O 20
ATOM 25433 N N . ARG A 1 73 ? 37.210 9.561 3.058 1.00 32.62 70 ARG A N 20
ATOM 25434 C CA . ARG A 1 73 ? 38.398 10.226 3.637 1.00 33.85 70 ARG A CA 20
ATOM 25435 C C . ARG A 1 73 ? 39.553 9.243 3.849 1.00 35.46 70 ARG A C 20
ATOM 25436 O O . ARG A 1 73 ? 40.706 9.552 3.556 1.00 36.50 70 ARG A O 20
ATOM 25457 N N . GLN A 1 74 ? 39.227 8.048 4.326 1.00 35.70 71 GLN A N 20
ATOM 25458 C CA . GLN A 1 74 ? 40.165 6.935 4.515 1.00 37.19 71 GLN A CA 20
ATOM 25459 C C . GLN A 1 74 ? 40.484 6.150 3.223 1.00 37.40 71 GLN A C 20
ATOM 25460 O O . GLN A 1 74 ? 41.596 5.642 3.090 1.00 38.75 71 GLN A O 20
ATOM 25474 N N . ASN A 1 75 ? 39.558 6.045 2.259 1.00 36.21 72 ASN A N 20
ATOM 25475 C CA . ASN A 1 75 ? 39.667 5.166 1.075 1.00 36.44 72 ASN A CA 20
ATOM 25476 C C . ASN A 1 75 ? 39.120 5.809 -0.221 1.00 35.38 72 ASN A C 20
ATOM 25477 O O . ASN A 1 75 ? 38.449 5.135 -0.997 1.00 34.85 72 ASN A O 20
ATOM 25488 N N . GLU A 1 76 ? 39.352 7.104 -0.465 1.00 35.15 73 GLU A N 20
ATOM 25489 C CA . GLU A 1 76 ? 38.624 7.920 -1.465 1.00 34.14 73 GLU A CA 20
ATOM 25490 C C . GLU A 1 76 ? 38.492 7.283 -2.877 1.00 34.41 73 GLU A C 20
ATOM 25491 O O . GLU A 1 76 ? 37.534 7.550 -3.611 1.00 33.54 73 GLU A O 20
ATOM 25503 N N . ALA A 1 77 ? 39.482 6.471 -3.258 1.00 35.75 74 ALA A N 20
ATOM 25504 C CA . ALA A 1 77 ? 39.630 5.775 -4.535 1.00 36.44 74 ALA A CA 20
ATOM 25505 C C . ALA A 1 77 ? 39.010 4.362 -4.605 1.00 36.35 74 ALA A C 20
ATOM 25506 O O . ALA A 1 77 ? 38.707 3.871 -5.701 1.00 36.64 74 ALA A O 20
ATOM 25513 N N . ALA A 1 78 ? 38.850 3.682 -3.468 1.00 36.10 75 ALA A N 20
ATOM 25514 C CA . ALA A 1 78 ? 38.494 2.263 -3.378 1.00 36.32 75 ALA A CA 20
ATOM 25515 C C . ALA A 1 78 ? 36.974 2.085 -3.247 1.00 34.84 75 ALA A C 20
ATOM 25516 O O . ALA A 1 78 ? 36.471 1.511 -2.284 1.00 34.63 75 ALA A O 20
ATOM 25523 N N . VAL A 1 79 ? 36.227 2.634 -4.207 1.00 33.90 76 VAL A N 20
ATOM 25524 C CA . VAL A 1 79 ? 34.774 2.848 -4.092 1.00 32.40 76 VAL A CA 20
ATOM 25525 C C . VAL A 1 79 ? 33.961 1.532 -4.086 1.00 32.34 76 VAL A C 20
ATOM 25526 O O . VAL A 1 79 ? 32.787 1.513 -3.719 1.00 31.28 76 VAL A O 20
ATOM 25539 N N . GLY A 1 80 ? 34.575 0.392 -4.427 1.00 33.57 77 GLY A N 20
ATOM 25540 C CA . GLY A 1 80 ? 34.013 -0.942 -4.172 1.00 33.85 77 GLY A CA 20
ATOM 25541 C C . GLY A 1 80 ? 33.946 -1.289 -2.677 1.00 33.85 77 GLY A C 20
ATOM 25542 O O . GLY A 1 80 ? 32.971 -1.892 -2.222 1.00 33.54 77 GLY A O 20
ATOM 25546 N N . ASN A 1 81 ? 34.934 -0.847 -1.893 1.00 34.29 78 ASN A N 20
ATOM 25547 C CA . ASN A 1 81 ? 35.009 -1.041 -0.443 1.00 34.52 78 ASN A CA 20
ATOM 25548 C C . ASN A 1 81 ? 33.842 -0.318 0.262 1.00 33.13 78 ASN A C 20
ATOM 25549 O O . ASN A 1 81 ? 33.089 -0.958 1.003 1.00 33.05 78 ASN A O 20
ATOM 25560 N N . CYS A 1 82 ? 33.640 0.968 -0.055 1.00 32.09 79 CYS A N 20
ATOM 25561 C CA . CYS A 1 82 ? 32.508 1.794 0.377 1.00 30.70 79 CYS A CA 20
ATOM 25562 C C . CYS A 1 82 ? 32.216 2.946 -0.613 1.00 29.63 79 CYS A C 20
ATOM 25563 O O . CYS A 1 82 ? 33.145 3.519 -1.178 1.00 30.02 79 CYS A O 20
ATOM 25570 N N . ALA A 1 83 ? 30.940 3.318 -0.792 1.00 28.38 80 ALA A N 20
ATOM 25571 C CA . ALA A 1 83 ? 30.505 4.413 -1.678 1.00 27.41 80 ALA A CA 20
ATOM 25572 C C . ALA A 1 83 ? 29.544 5.390 -0.967 1.00 26.15 80 ALA A C 20
ATOM 25573 O O . ALA A 1 83 ? 28.555 4.965 -0.367 1.00 25.38 80 ALA A O 20
ATOM 25580 N N . GLU A 1 84 ? 29.818 6.698 -1.019 1.00 26.05 81 GLU A N 20
ATOM 25581 C CA . GLU A 1 84 ? 29.098 7.724 -0.249 1.00 25.15 81 GLU A CA 20
ATOM 25582 C C . GLU A 1 84 ? 27.857 8.349 -0.905 1.00 23.58 81 GLU A C 20
ATOM 25583 O O . GLU A 1 84 ? 26.852 8.518 -0.216 1.00 22.70 81 GLU A O 20
ATOM 25595 N N . HIS A 1 85 ? 27.914 8.762 -2.178 1.00 23.34 82 HIS A N 20
ATOM 25596 C CA . HIS A 1 85 ? 27.015 9.816 -2.690 1.00 22.13 82 HIS A CA 20
ATOM 25597 C C . HIS A 1 85 ? 25.527 9.440 -2.651 1.00 21.09 82 HIS A C 20
ATOM 25598 O O . HIS A 1 85 ? 24.681 10.279 -2.329 1.00 20.03 82 HIS A O 20
ATOM 25612 N N . MET A 1 86 ? 25.213 8.172 -2.926 1.00 21.54 83 MET A N 20
ATOM 25613 C CA . MET A 1 86 ? 23.836 7.669 -2.924 1.00 20.86 83 MET A CA 20
ATOM 25614 C C . MET A 1 86 ? 23.367 7.327 -1.504 1.00 20.55 83 MET A C 20
ATOM 25615 O O . MET A 1 86 ? 22.229 7.621 -1.139 1.00 19.66 83 MET A O 20
ATOM 25629 N N . ARG A 1 87 ? 24.244 6.785 -0.647 1.00 21.44 84 ARG A N 20
ATOM 25630 C CA . ARG A 1 87 ? 23.904 6.457 0.753 1.00 21.54 84 ARG A CA 20
ATOM 25631 C C . ARG A 1 87 ? 23.734 7.715 1.617 1.00 20.81 84 ARG A C 20
ATOM 25632 O O . ARG A 1 87 ? 22.822 7.767 2.443 1.00 20.44 84 ARG A O 20
ATOM 25653 N N . ARG A 1 88 ? 24.507 8.774 1.345 1.00 20.69 85 ARG A N 20
ATOM 25654 C CA . ARG A 1 88 ? 24.329 10.128 1.912 1.00 19.99 85 ARG A CA 20
ATOM 25655 C C . ARG A 1 88 ? 23.065 10.839 1.423 1.00 18.69 85 ARG A C 20
ATOM 25656 O O . ARG A 1 88 ? 22.631 11.781 2.077 1.00 18.34 85 ARG A O 20
ATOM 25677 N N . PHE A 1 89 ? 22.458 10.409 0.317 1.00 18.23 86 PHE A N 20
ATOM 25678 C CA . PHE A 1 89 ? 21.099 10.817 -0.058 1.00 17.24 86 PHE A CA 20
ATOM 25679 C C . PHE A 1 89 ? 20.041 9.966 0.664 1.00 17.22 86 PHE A C 20
ATOM 25680 O O . PHE A 1 89 ? 19.120 10.513 1.276 1.00 16.72 86 PHE A O 20
ATOM 25697 N N . LEU A 1 90 ? 20.194 8.637 0.645 1.00 17.98 87 LEU A N 20
ATOM 25698 C CA . LEU A 1 90 ? 19.207 7.677 1.147 1.00 18.25 87 LEU A CA 20
ATOM 25699 C C . LEU A 1 90 ? 18.956 7.824 2.654 1.00 18.55 87 LEU A C 20
ATOM 25700 O O . LEU A 1 90 ? 17.800 7.942 3.054 1.00 18.36 87 LEU A O 20
ATOM 25716 N N . GLN A 1 91 ? 19.995 7.927 3.491 1.00 19.22 88 GLN A N 20
ATOM 25717 C CA . GLN A 1 91 ? 19.798 8.041 4.947 1.00 19.86 88 GLN A CA 20
ATOM 25718 C C . GLN A 1 91 ? 19.182 9.380 5.392 1.00 19.14 88 GLN A C 20
ATOM 25719 O O . GLN A 1 91 ? 18.670 9.472 6.510 1.00 19.68 88 GLN A O 20
ATOM 25733 N N . CYS A 1 92 ? 19.207 10.408 4.542 1.00 18.11 89 CYS A N 20
ATOM 25734 C CA . CYS A 1 92 ? 18.527 11.684 4.775 1.00 17.46 89 CYS A CA 20
ATOM 25735 C C . CYS A 1 92 ? 17.095 11.677 4.206 1.00 16.82 89 CYS A C 20
ATOM 25736 O O . CYS A 1 92 ? 16.166 12.143 4.867 1.00 16.93 89 CYS A O 20
ATOM 25743 N N . ALA A 1 93 ? 16.880 11.042 3.049 1.00 16.49 90 ALA A N 20
ATOM 25744 C CA . ALA A 1 93 ? 15.551 10.822 2.474 1.00 16.25 90 ALA A CA 20
ATOM 25745 C C . ALA A 1 93 ? 14.677 9.899 3.350 1.00 17.15 90 ALA A C 20
ATOM 25746 O O . ALA A 1 93 ? 13.471 10.109 3.457 1.00 17.29 90 ALA A O 20
ATOM 25753 N N . GLU A 1 94 ? 15.276 8.919 4.032 1.00 18.01 91 GLU A N 20
ATOM 25754 C CA . GLU A 1 94 ? 14.606 8.033 4.994 1.00 19.15 91 GLU A CA 20
ATOM 25755 C C . GLU A 1 94 ? 14.312 8.678 6.363 1.00 19.77 91 GLU A C 20
ATOM 25756 O O . GLU A 1 94 ? 13.551 8.106 7.151 1.00 20.75 91 GLU A O 20
ATOM 25768 N N . GLN A 1 95 ? 14.883 9.854 6.650 1.00 19.38 92 GLN A N 20
ATOM 25769 C CA . GLN A 1 95 ? 14.671 10.588 7.905 1.00 20.12 92 GLN A CA 20
ATOM 25770 C C . GLN A 1 95 ? 13.405 11.465 7.874 1.00 19.68 92 GLN A C 20
ATOM 25771 O O . GLN A 1 95 ? 12.753 11.651 8.905 1.00 20.61 92 GLN A O 20
ATOM 25785 N N . VAL A 1 96 ? 13.042 11.988 6.697 1.00 18.50 93 VAL A N 20
ATOM 25786 C CA . VAL A 1 96 ? 11.820 12.796 6.487 1.00 18.23 93 VAL A CA 20
ATOM 25787 C C . VAL A 1 96 ? 10.578 11.959 6.157 1.00 18.21 93 VAL A C 20
ATOM 25788 O O . VAL A 1 96 ? 10.604 11.100 5.276 1.00 17.58 93 VAL A O 20
#

Nearest PDB structures (foldseek):
  2lql-assembly1_A  TM=4.545E-01  e=5.886E-10  Homo sapiens
  2lql-assembly1_A  TM=4.345E-01  e=1.345E-10  Homo sapiens
  2lql-assembly1_A  TM=5.396E-01  e=3.316E-10  Homo sapiens
  2lql-assembly1_A  TM=4.910E-01  e=1.370E-10  Homo sapiens
  2lql-assembly1_A  TM=4.426E-01  e=4.153E-10  Homo sapiens

Solvent-accessible surface area: 6781 Å² total; per-residue (Å²): 204,15,73,141,23,103,133,52,89,27,111,2,55,78,61,116,122,145,0,85,97,176,86,9,107,191,95,65,127,64,9,41,87,7,40,66,43,43,39,148,82,195,130,31,108,144,41,2,44,155,33,67,106,50,36,102,75,17,75,176,130,88,128,103,53,58,93,140,42,43,52,81,143,112,34,42,85,81,11,62,142,128,86

Radius of gyration: 16.53 Å; Cα contacts (8 Å, |Δi|>4): 65; chains: 1; bounding box: 41×39×24 Å

Organism: Homo sapiens (NCBI:txid9606)

Sequence (83 aa):
YCGRELEQYGQCVAAKPESWQRDCHYLKMSIAQCTSSHPIIRQIRQACAQPFEAFEECLRQNEAAVGNCAEHMRRFLQCAEQVYCGRELEQYGQCVAAKPESWQRDCHYLKMSIAQCTSSHPIIRQIRQACAQPFEAFEECLRQNEAAVGNCAEHMRRFLQCAEQVYCGRELEQYGQCVAAKPESWQRDCHYLKMSIAQCTSSHPIIRQIRQACAQPFEAFEECLRQNEAAVGNCAEHMRRFLQCAEQVYCGRELEQYGQCVAAKPESWQRDCHYLKMSIAQCTSSHPIIRQIRQACAQPFEAFEECLRQNEAAVGNCAEHMRRFLQCAEQVYCGRELEQYGQCVAAKPESWQRDCHYLKMSIAQCTSSHPIIRQIRQACAQPFEAFEECLRQNEAAVGNCAEHMRRFLQCAEQVYCGRELEQYGQCVAAKPESWQRDCHYLKMSIAQCTSSHPIIRQIRQACAQPFEAFEECLRQNEAAVGNCAEHMRRFLQCAEQVYCGRELEQYGQCVAAKPESWQRDCHYLKMSIAQCTSSHPIIRQIRQACAQPFEAFEECLRQNEAAVGNCAEHMRRFLQCAEQVYCGRELEQYGQCVAAKPESWQRDCHYLKMSIAQCTSSHPIIRQIRQACAQPFEAFEECLRQNEAAVGNCAEHMRRFLQCAEQVYCGRELEQYGQCVAAKPESWQRDCHYLKMSIAQCTSSHPIIRQIRQACAQPFEAFEECLRQNEAAVGNCAEHMRRFLQCAEQVYCGRELEQYGQCVAAKPESWQRDCHYLKMSIAQCTSSHPIIRQIRQACAQPFEAFEECLRQNEAAVGNCAEHMRRFLQCAEQVYCGRELEQYGQCVAAKPESWQRDCHYLKMSIAQCTSSHPIIRQIRQACAQPFEAFEECLRQNEAAVGNCAEHMRRFLQCAEQVYCGRELEQYGQCVAAKPESWQRDCHYLKMSIAQCTSSHPIIRQIRQACAQPFEAFEECLRQNEAAVGNCAEHMRRFLQCAEQVYCGRELEQYGQCVAAKPESWQRDCHYLKMSIAQCTSSHPIIRQIRQACAQPFEAFEECLRQNEAAVGNCAEHMRRFLQCAEQVYCGRELEQYGQCVAAKPESWQRDCHYLKMSIAQCTSSHPIIRQIRQACAQPFEAFEECLRQNEAAVGNCAEHMRRFLQCAEQVYCGRELEQYGQCVAAKPESWQRDCHYLKMSIAQCTSSHPIIRQIRQACAQPFEAFEECLRQNEAAVGNCAEHMRRFLQCAEQVYCGRELEQYGQCVAAKPESWQRDCHYLKMSIAQCTSSHPIIRQIRQACAQPFEAFEECLRQNEAAVGNCAEHMRRFLQCAEQVYCGRELEQYGQCVAAKPESWQRDCHYLKMSIAQCTSSHPIIRQIRQACAQPFEAFEECLRQNEAAVGNCAEHMRRFLQCAEQVYCGRELEQYGQCVAAKPESWQRDCHYLKMSIAQCTSSHPIIRQIRQACAQPFEAFEECLRQNEAAVGNCAEHMRRFLQCAEQVYCGRELEQYGQCVAAKPESWQRDCHYLKMSIAQCTSSHPIIRQIRQACAQPFEAFEECLRQNEAAVGNCAEHMRRFLQCAEQVYCGRELEQYGQCVAAKPESWQRDCHYLKMSIAQCTSSHPIIRQIRQACAQPFEAFEECLRQNEAAVGNCAEHMRRFLQCAEQV